Protein 1E0T (pdb70)

Structure (mmCIF, N/CA/C/O backbone):
data_1E0T
#
_entry.id   1E0T
#
_cell.length_a   74.470
_cell.length_b   129.340
_cell.length_c   240.370
_cell.angle_alpha   90.00
_cell.angle_beta   90.00
_cell.angle_gamma   90.00
#
_symmetry.space_group_name_H-M   'P 21 21 21'
#
loop_
_entity.id
_entity.type
_entity.pdbx_description
1 polymer 'Pyruvate kinase'
2 non-polymer 'SULFATE ION'
3 water water
#
loop_
_atom_site.group_PDB
_atom_site.id
_atom_site.type_symbol
_atom_site.label_atom_id
_atom_site.label_alt_id
_atom_site.label_comp_id
_atom_site.label_asym_id
_atom_site.label_entity_id
_atom_site.label_seq_id
_atom_site.pdbx_PDB_ins_code
_atom_site.Cartn_x
_atom_site.Cartn_y
_atom_site.Cartn_z
_atom_site.occupancy
_atom_site.B_iso_or_equiv
_atom_site.auth_seq_id
_atom_site.auth_comp_id
_atom_site.auth_asym_id
_atom_site.auth_atom_id
_atom_site.pdbx_PDB_model_num
ATOM 1 N N . MET A 1 1 ? -20.173 8.468 95.209 1.00 45.85 1 MET A N 1
ATOM 2 C CA . MET A 1 1 ? -19.468 9.454 94.361 1.00 50.03 1 MET A CA 1
ATOM 3 C C . MET A 1 1 ? -17.959 9.267 94.500 1.00 47.05 1 MET A C 1
ATOM 4 O O . MET A 1 1 ? -17.483 8.986 95.597 1.00 47.99 1 MET A O 1
ATOM 9 N N . LYS A 1 2 ? -17.179 9.434 93.435 1.00 30.52 2 LYS A N 1
ATOM 10 C CA . LYS A 1 2 ? -15.725 9.310 93.547 1.00 22.73 2 LYS A CA 1
ATOM 11 C C . LYS A 1 2 ? -15.163 10.399 94.449 1.00 22.42 2 LYS A C 1
ATOM 12 O O . LYS A 1 2 ? -15.880 11.135 95.084 1.00 27.91 2 LYS A O 1
ATOM 18 N N . LYS A 1 3 ? -13.868 10.541 94.533 1.00 12.25 3 LYS A N 1
ATOM 19 C CA . LYS A 1 3 ? -13.239 11.548 95.367 1.00 13.10 3 LYS A CA 1
ATOM 20 C C . LYS A 1 3 ? -11.984 12.006 94.615 1.00 20.76 3 LYS A C 1
ATOM 21 O O . LYS A 1 3 ? -11.385 13.043 94.928 1.00 18.53 3 LYS A O 1
ATOM 27 N N . THR A 1 4 ? -11.604 11.150 93.652 1.00 16.50 4 THR A N 1
ATOM 28 C CA . THR A 1 4 ? -10.459 11.595 92.897 1.00 12.27 4 THR A CA 1
ATOM 29 C C . THR A 1 4 ? -11.072 12.477 91.814 1.00 18.81 4 THR A C 1
ATOM 30 O O . THR A 1 4 ? -12.113 12.142 91.224 1.00 14.25 4 THR A O 1
ATOM 34 N N . LYS A 1 5 ? -10.408 13.616 91.636 1.00 13.98 5 LYS A N 1
ATOM 35 C CA . LYS A 1 5 ? -10.851 14.581 90.641 1.00 14.99 5 LYS A CA 1
ATOM 36 C C . LYS A 1 5 ? -10.279 14.268 89.251 1.00 17.98 5 LYS A C 1
ATOM 37 O O . LYS A 1 5 ? -9.091 13.890 89.115 1.00 18.85 5 LYS A O 1
ATOM 43 N N . ILE A 1 6 ? -11.098 14.440 88.213 1.00 13.56 6 ILE A N 1
ATOM 44 C CA . ILE A 1 6 ? -10.654 14.292 86.810 1.00 11.43 6 ILE A CA 1
ATOM 45 C C . ILE A 1 6 ? -10.415 15.635 86.047 1.00 12.57 6 ILE A C 1
ATOM 46 O O . ILE A 1 6 ? -11.233 16.555 86.062 1.00 13.00 6 ILE A O 1
ATOM 51 N N . VAL A 1 7 ? -9.287 15.767 85.367 1.00 12.91 7 VAL A N 1
ATOM 52 C CA . VAL A 1 7 ? -8.862 16.877 84.514 1.00 12.63 7 VAL A CA 1
ATOM 53 C C . VAL A 1 7 ? -8.892 16.519 83.001 1.00 21.90 7 VAL A C 1
ATOM 54 O O . VAL A 1 7 ? -8.081 15.736 82.423 1.00 16.09 7 VAL A O 1
ATOM 58 N N . CYS A 1 8 ? -9.860 17.091 82.301 1.00 19.46 8 CYS A N 1
ATOM 59 C CA . CYS A 1 8 ? -9.906 16.802 80.880 1.00 13.44 8 CYS A CA 1
ATOM 60 C C . CYS A 1 8 ? -9.458 17.934 79.995 1.00 15.68 8 CYS A C 1
ATOM 61 O O . CYS A 1 8 ? -9.891 19.066 80.176 1.00 15.55 8 CYS A O 1
ATOM 64 N N . THR A 1 9 ? -8.718 17.607 78.967 1.00 18.36 9 THR A N 1
ATOM 65 C CA . THR A 1 9 ? -8.324 18.583 77.959 1.00 20.85 9 THR A CA 1
ATOM 66 C C . THR A 1 9 ? -9.517 18.825 77.025 1.00 28.26 9 THR A C 1
ATOM 67 O O . THR A 1 9 ? -9.963 17.858 76.439 1.00 23.71 9 THR A O 1
ATOM 71 N N . ILE A 1 10 ? -10.106 20.015 76.882 1.00 31.32 10 ILE A N 1
ATOM 72 C CA . ILE A 1 10 ? -11.270 20.215 76.003 1.00 25.51 10 ILE A CA 1
ATOM 73 C C . ILE A 1 10 ? -10.844 20.555 74.587 1.00 37.94 10 ILE A C 1
ATOM 74 O O . ILE A 1 10 ? -9.765 21.110 74.366 1.00 40.49 10 ILE A O 1
ATOM 79 N N . GLY A 1 11 ? -11.727 20.241 73.650 1.00 39.00 11 GLY A N 1
ATOM 80 C CA . GLY A 1 11 ? -11.451 20.496 72.246 1.00 41.04 11 GLY A CA 1
ATOM 81 C C . GLY A 1 11 ? -12.730 20.736 71.449 1.00 47.34 11 GLY A C 1
ATOM 82 O O . GLY A 1 11 ? -13.827 20.826 71.977 1.00 41.34 11 GLY A O 1
ATOM 83 N N . PRO A 1 12 ? -12.565 20.833 70.147 1.00 51.20 12 PRO A N 1
ATOM 84 C CA . PRO A 1 12 ? -13.652 21.075 69.213 1.00 50.82 12 PRO A CA 1
ATOM 85 C C . PRO A 1 12 ? -14.752 20.070 69.385 1.00 46.18 12 PRO A C 1
ATOM 86 O O . PRO A 1 12 ? -15.913 20.422 69.516 1.00 49.80 12 PRO A O 1
ATOM 90 N N . LYS A 1 13 ? -14.380 18.806 69.377 1.00 36.61 13 LYS A N 1
ATOM 91 C CA . LYS A 1 13 ? -15.410 17.783 69.570 1.00 40.05 13 LYS A CA 1
ATOM 92 C C . LYS A 1 13 ? -16.082 17.824 70.956 1.00 47.76 13 LYS A C 1
ATOM 93 O O . LYS A 1 13 ? -17.136 17.216 71.180 1.00 48.28 13 LYS A O 1
ATOM 95 N N . THR A 1 14 ? -15.502 18.589 71.884 1.00 41.71 14 THR A N 1
ATOM 96 C CA . THR A 1 14 ? -16.014 18.703 73.245 1.00 37.20 14 THR A CA 1
ATOM 97 C C . THR A 1 14 ? -16.362 20.083 73.815 1.00 36.83 14 THR A C 1
ATOM 98 O O . THR A 1 14 ? -16.792 20.189 74.973 1.00 32.15 14 THR A O 1
ATOM 102 N N . GLU A 1 15 ? -16.220 21.121 72.995 1.00 31.70 15 GLU A N 1
ATOM 103 C CA . GLU A 1 15 ? -16.531 22.467 73.414 1.00 30.55 15 GLU A CA 1
ATOM 104 C C . GLU A 1 15 ? -17.954 22.956 73.485 1.00 28.10 15 GLU A C 1
ATOM 105 O O . GLU A 1 15 ? -18.208 23.898 74.221 1.00 25.24 15 GLU A O 1
ATOM 111 N N . SER A 1 16 ? -18.895 22.418 72.754 1.00 24.42 16 SER A N 1
ATOM 112 C CA . SER A 1 16 ? -20.227 23.004 72.949 1.00 25.46 16 SER A CA 1
ATOM 113 C C . SER A 1 16 ? -20.668 22.941 74.416 1.00 33.46 16 SER A C 1
ATOM 114 O O . SER A 1 16 ? -20.149 22.145 75.213 1.00 35.06 16 SER A O 1
ATOM 117 N N . GLU A 1 17 ? -21.641 23.786 74.744 1.00 29.84 17 GLU A N 1
ATOM 118 C CA . GLU A 1 17 ? -22.169 23.848 76.106 1.00 27.01 17 GLU A CA 1
ATOM 119 C C . GLU A 1 17 ? -22.936 22.577 76.388 1.00 32.31 17 GLU A C 1
ATOM 120 O O . GLU A 1 17 ? -23.271 22.296 77.528 1.00 34.52 17 GLU A O 1
ATOM 126 N N . GLU A 1 18 ? -23.279 21.876 75.318 1.00 31.77 18 GLU A N 1
ATOM 127 C CA . GLU A 1 18 ? -24.089 20.685 75.555 1.00 35.54 18 GLU A CA 1
ATOM 128 C C . GLU A 1 18 ? -23.175 19.522 75.880 1.00 37.24 18 GLU A C 1
ATOM 129 O O . GLU A 1 18 ? -23.552 18.664 76.664 1.00 34.06 18 GLU A O 1
ATOM 135 N N . MET A 1 19 ? -22.010 19.508 75.266 1.00 28.44 19 MET A N 1
ATOM 136 C CA . MET A 1 19 ? -21.093 18.437 75.509 1.00 26.29 19 MET A CA 1
ATOM 137 C C . MET A 1 19 ? -20.509 18.637 76.895 1.00 29.23 19 MET A C 1
ATOM 138 O O . MET A 1 19 ? -20.561 17.742 77.738 1.00 29.29 19 MET A O 1
ATOM 143 N N . LEU A 1 20 ? -20.005 19.841 77.133 1.00 22.50 20 LEU A N 1
ATOM 144 C CA . LEU A 1 20 ? -19.399 20.222 78.397 1.00 19.31 20 LEU A CA 1
ATOM 145 C C . LEU A 1 20 ? -20.262 19.986 79.613 1.00 30.37 20 LEU A C 1
ATOM 146 O O . LEU A 1 20 ? -19.735 19.788 80.715 1.00 29.01 20 LEU A O 1
ATOM 151 N N . ALA A 1 21 ? -21.561 20.063 79.392 1.00 27.04 21 ALA A N 1
ATOM 152 C CA . ALA A 1 21 ? -22.525 19.846 80.456 1.00 27.65 21 ALA A CA 1
ATOM 153 C C . ALA A 1 21 ? -22.644 18.334 80.639 1.00 32.47 21 ALA A C 1
ATOM 154 O O . ALA A 1 21 ? -23.091 17.882 81.697 1.00 34.22 21 ALA A O 1
ATOM 156 N N . LYS A 1 22 ? -22.274 17.584 79.601 1.00 29.44 22 LYS A N 1
ATOM 157 C CA . LYS A 1 22 ? -22.347 16.116 79.647 1.00 31.54 22 LYS A CA 1
ATOM 158 C C . LYS A 1 22 ? -21.087 15.589 80.341 1.00 34.64 22 LYS A C 1
ATOM 159 O O . LYS A 1 22 ? -21.125 14.686 81.177 1.00 37.59 22 LYS A O 1
ATOM 165 N N . MET A 1 23 ? -19.988 16.182 79.932 1.00 21.75 23 MET A N 1
ATOM 166 C CA . MET A 1 23 ? -18.713 15.772 80.474 1.00 23.31 23 MET A CA 1
ATOM 167 C C . MET A 1 23 ? -18.707 16.016 81.957 1.00 24.33 23 MET A C 1
ATOM 168 O O . MET A 1 23 ? -17.945 15.413 82.700 1.00 18.81 23 MET A O 1
ATOM 173 N N . LEU A 1 24 ? -19.509 17.002 82.357 1.00 23.69 24 LEU A N 1
ATOM 174 C CA . LEU A 1 24 ? -19.487 17.285 83.806 1.00 19.24 24 LEU A CA 1
ATOM 175 C C . LEU A 1 24 ? -20.263 16.158 84.457 1.00 21.55 24 LEU A C 1
ATOM 176 O O . LEU A 1 24 ? -19.879 15.634 85.476 1.00 28.94 24 LEU A O 1
ATOM 181 N N . ASP A 1 25 ? -21.339 15.751 83.811 1.00 18.40 25 ASP A N 1
ATOM 182 C CA . ASP A 1 25 ? -22.097 14.653 84.385 1.00 18.80 25 ASP A CA 1
ATOM 183 C C . ASP A 1 25 ? -21.215 13.402 84.391 1.00 23.07 25 ASP A C 1
ATOM 184 O O . ASP A 1 25 ? -21.331 12.584 85.310 1.00 28.62 25 ASP A O 1
ATOM 189 N N . ALA A 1 26 ? -20.335 13.247 83.406 1.00 18.42 26 ALA A N 1
ATOM 190 C CA . ALA A 1 26 ? -19.478 12.066 83.285 1.00 15.56 26 ALA A CA 1
ATOM 191 C C . ALA A 1 26 ? -18.378 11.984 84.314 1.00 22.98 26 ALA A C 1
ATOM 192 O O . ALA A 1 26 ? -17.820 10.905 84.505 1.00 28.20 26 ALA A O 1
ATOM 194 N N . GLY A 1 27 ? -18.059 13.118 84.943 1.00 18.52 27 GLY A N 1
ATOM 195 C CA . GLY A 1 27 ? -17.038 13.108 85.965 1.00 12.59 27 GLY A CA 1
ATOM 196 C C . GLY A 1 27 ? -16.023 14.180 85.878 1.00 16.99 27 GLY A C 1
ATOM 197 O O . GLY A 1 27 ? -15.287 14.294 86.842 1.00 23.97 27 GLY A O 1
ATOM 198 N N . MET A 1 28 ? -15.901 14.926 84.783 1.00 13.54 28 MET A N 1
ATOM 199 C CA . MET A 1 28 ? -14.936 16.021 84.654 1.00 11.36 28 MET A CA 1
ATOM 200 C C . MET A 1 28 ? -15.067 16.991 85.821 1.00 14.02 28 MET A C 1
ATOM 201 O O . MET A 1 28 ? -16.158 17.220 86.379 1.00 14.96 28 MET A O 1
ATOM 206 N N . ASN A 1 29 ? -13.933 17.555 86.200 1.00 12.05 29 ASN A N 1
ATOM 207 C CA . ASN A 1 29 ? -13.881 18.523 87.291 1.00 14.93 29 ASN A CA 1
ATOM 208 C C . ASN A 1 29 ? -13.052 19.767 86.888 1.00 23.89 29 ASN A C 1
ATOM 209 O O . ASN A 1 29 ? -13.285 20.872 87.356 1.00 24.52 29 ASN A O 1
ATOM 214 N N . VAL A 1 30 ? -12.087 19.642 86.008 1.00 12.81 30 VAL A N 1
ATOM 215 C CA . VAL A 1 30 ? -11.302 20.754 85.586 1.00 12.27 30 VAL A CA 1
ATOM 216 C C . VAL A 1 30 ? -11.012 20.738 84.093 1.00 23.77 30 VAL A C 1
ATOM 217 O O . VAL A 1 30 ? -10.486 19.776 83.535 1.00 19.01 30 VAL A O 1
ATOM 221 N N . MET A 1 31 ? -11.285 21.889 83.487 1.00 22.01 31 MET A N 1
ATOM 222 C CA . MET A 1 31 ? -11.024 22.012 82.067 1.00 13.96 31 MET A CA 1
ATOM 223 C C . MET A 1 31 ? -9.551 22.344 81.820 1.00 18.82 31 MET A C 1
ATOM 224 O O . MET A 1 31 ? -8.910 23.265 82.356 1.00 14.67 31 MET A O 1
ATOM 229 N N . ARG A 1 32 ? -8.947 21.557 80.955 1.00 20.70 32 ARG A N 1
ATOM 230 C CA . ARG A 1 32 ? -7.558 21.932 80.675 1.00 18.44 32 ARG A CA 1
ATOM 231 C C . ARG A 1 32 ? -7.560 22.576 79.269 1.00 25.24 32 ARG A C 1
ATOM 232 O O . ARG A 1 32 ? -8.252 22.113 78.334 1.00 23.51 32 ARG A O 1
ATOM 240 N N . LEU A 1 33 ? -6.820 23.672 79.161 1.00 14.02 33 LEU A N 1
ATOM 241 C CA . LEU A 1 33 ? -6.580 24.423 77.965 1.00 11.40 33 LEU A CA 1
ATOM 242 C C . LEU A 1 33 ? -5.124 24.215 77.638 1.00 16.98 33 LEU A C 1
ATOM 243 O O . LEU A 1 33 ? -4.184 24.608 78.322 1.00 18.51 33 LEU A O 1
ATOM 248 N N . ASN A 1 34 ? -4.877 23.538 76.542 1.00 20.47 34 ASN A N 1
ATOM 249 C CA . ASN A 1 34 ? -3.477 23.285 76.188 1.00 21.13 34 ASN A CA 1
ATOM 250 C C . ASN A 1 34 ? -3.114 24.349 75.171 1.00 27.96 34 ASN A C 1
ATOM 251 O O . ASN A 1 34 ? -3.617 24.357 74.049 1.00 26.26 34 ASN A O 1
ATOM 256 N N . PHE A 1 35 ? -2.241 25.222 75.656 1.00 28.54 35 PHE A N 1
ATOM 257 C CA . PHE A 1 35 ? -1.760 26.363 74.881 1.00 25.39 35 PHE A CA 1
ATOM 258 C C . PHE A 1 35 ? -0.890 25.889 73.746 1.00 37.21 35 PHE A C 1
ATOM 259 O O . PHE A 1 35 ? -0.438 26.656 72.887 1.00 37.61 35 PHE A O 1
ATOM 267 N N . SER A 1 36 ? -0.794 24.547 73.668 1.00 39.73 36 SER A N 1
ATOM 268 C CA . SER A 1 36 ? -0.016 24.002 72.549 1.00 38.32 36 SER A CA 1
ATOM 269 C C . SER A 1 36 ? -0.598 24.189 71.180 1.00 37.16 36 SER A C 1
ATOM 270 O O . SER A 1 36 ? 0.140 23.986 70.241 1.00 36.96 36 SER A O 1
ATOM 273 N N . HIS A 1 37 ? -1.831 24.598 71.079 1.00 39.56 37 HIS A N 1
ATOM 274 C CA . HIS A 1 37 ? -2.447 24.728 69.783 1.00 46.06 37 HIS A CA 1
ATOM 275 C C . HIS A 1 37 ? -3.572 25.699 70.005 1.00 54.99 37 HIS A C 1
ATOM 276 O O . HIS A 1 37 ? -3.610 26.294 71.070 1.00 59.16 37 HIS A O 1
ATOM 283 N N . GLY A 1 38 ? -4.462 25.773 69.028 1.00 48.74 38 GLY A N 1
ATOM 284 C CA . GLY A 1 38 ? -5.630 26.637 69.083 1.00 47.60 38 GLY A CA 1
ATOM 285 C C . GLY A 1 38 ? -5.273 28.119 69.043 1.00 52.08 38 GLY A C 1
ATOM 286 O O . GLY A 1 38 ? -4.197 28.475 68.576 1.00 54.49 38 GLY A O 1
ATOM 287 N N . ASP A 1 39 ? -6.142 28.991 69.552 1.00 43.54 39 ASP A N 1
ATOM 288 C CA . ASP A 1 39 ? -5.895 30.422 69.518 1.00 40.41 39 ASP A CA 1
ATOM 289 C C . ASP A 1 39 ? -6.719 31.093 70.605 1.00 38.04 39 ASP A C 1
ATOM 290 O O . ASP A 1 39 ? -7.698 30.546 71.096 1.00 32.91 39 ASP A O 1
ATOM 295 N N . TYR A 1 40 ? -6.365 32.334 70.876 1.00 33.23 40 TYR A N 1
ATOM 296 C CA . TYR A 1 40 ? -7.081 33.034 71.917 1.00 33.30 40 TYR A CA 1
ATOM 297 C C . TYR A 1 40 ? -8.585 33.057 71.819 1.00 40.30 40 TYR A C 1
ATOM 298 O O . TYR A 1 40 ? -9.254 32.940 72.841 1.00 40.93 40 TYR A O 1
ATOM 307 N N . ALA A 1 41 ? -9.129 33.156 70.620 1.00 39.93 41 ALA A N 1
ATOM 308 C CA . ALA A 1 41 ? -10.584 33.255 70.445 1.00 42.12 41 ALA A CA 1
ATOM 309 C C . ALA A 1 41 ? -11.404 32.027 70.791 1.00 43.87 41 ALA A C 1
ATOM 310 O O . ALA A 1 41 ? -12.476 32.175 71.387 1.00 36.32 41 ALA A O 1
ATOM 312 N N . GLU A 1 42 ? -10.860 30.894 70.362 1.00 43.39 42 GLU A N 1
ATOM 313 C CA . GLU A 1 42 ? -11.395 29.563 70.551 1.00 47.64 42 GLU A CA 1
ATOM 314 C C . GLU A 1 42 ? -11.349 29.254 72.040 1.00 52.63 42 GLU A C 1
ATOM 315 O O . GLU A 1 42 ? -12.355 28.974 72.686 1.00 54.21 42 GLU A O 1
ATOM 321 N N . HIS A 1 43 ? -10.127 29.336 72.559 1.00 41.76 43 HIS A N 1
ATOM 322 C CA . HIS A 1 43 ? -9.964 29.067 73.967 1.00 36.17 43 HIS A CA 1
ATOM 323 C C . HIS A 1 43 ? -10.900 29.874 74.852 1.00 37.13 43 HIS A C 1
ATOM 324 O O . HIS A 1 43 ? -11.518 29.365 75.809 1.00 33.27 43 HIS A O 1
ATOM 331 N N . GLY A 1 44 ? -10.940 31.163 74.504 1.00 28.42 44 GLY A N 1
ATOM 332 C CA . GLY A 1 44 ? -11.787 32.079 75.264 1.00 25.01 44 GLY A CA 1
ATOM 333 C C . GLY A 1 44 ? -13.244 31.680 75.107 1.00 24.58 44 GLY A C 1
ATOM 334 O O . GLY A 1 44 ? -14.060 31.892 76.017 1.00 26.75 44 GLY A O 1
ATOM 335 N N . GLN A 1 45 ? -13.557 31.097 73.966 1.00 20.74 45 GLN A N 1
ATOM 336 C CA . GLN A 1 45 ? -14.948 30.739 73.780 1.00 24.24 45 GLN A CA 1
ATOM 337 C C . GLN A 1 45 ? -15.262 29.539 74.660 1.00 23.51 45 GLN A C 1
ATOM 338 O O . GLN A 1 45 ? -16.319 29.426 75.286 1.00 20.32 45 GLN A O 1
ATOM 344 N N . ARG A 1 46 ? -14.278 28.657 74.623 1.00 18.08 46 ARG A N 1
ATOM 345 C CA . ARG A 1 46 ? -14.274 27.379 75.305 1.00 15.24 46 ARG A CA 1
ATOM 346 C C . ARG A 1 46 ? -14.522 27.670 76.756 1.00 17.06 46 ARG A C 1
ATOM 347 O O . ARG A 1 46 ? -15.357 27.079 77.397 1.00 17.66 46 ARG A O 1
ATOM 355 N N . ILE A 1 47 ? -13.794 28.647 77.265 1.00 14.04 47 ILE A N 1
ATOM 356 C CA . ILE A 1 47 ? -13.944 29.030 78.648 1.00 12.35 47 ILE A CA 1
ATOM 357 C C . ILE A 1 47 ? -15.288 29.638 79.017 1.00 24.65 47 ILE A C 1
ATOM 358 O O . ILE A 1 47 ? -15.778 29.545 80.143 1.00 23.01 47 ILE A O 1
ATOM 363 N N . GLN A 1 48 ? -15.836 30.367 78.058 1.00 24.79 48 GLN A N 1
ATOM 364 C CA . GLN A 1 48 ? -17.105 31.060 78.260 1.00 20.60 48 GLN A CA 1
ATOM 365 C C . GLN A 1 48 ? -18.198 30.027 78.293 1.00 21.38 48 GLN A C 1
ATOM 366 O O . GLN A 1 48 ? -19.089 30.067 79.135 1.00 22.00 48 GLN A O 1
ATOM 372 N N . ASN A 1 49 ? -18.124 29.098 77.353 1.00 17.89 49 ASN A N 1
ATOM 373 C CA . ASN A 1 49 ? -19.163 28.066 77.330 1.00 18.65 49 ASN A CA 1
ATOM 374 C C . ASN A 1 49 ? -19.081 27.300 78.647 1.00 22.65 49 ASN A C 1
ATOM 375 O O . ASN A 1 49 ? -20.096 26.828 79.174 1.00 21.63 49 ASN A O 1
ATOM 380 N N . LEU A 1 50 ? -17.884 27.172 79.206 1.00 14.78 50 LEU A N 1
ATOM 381 C CA . LEU A 1 50 ? -17.924 26.398 80.444 1.00 14.18 50 LEU A CA 1
ATOM 382 C C . LEU A 1 50 ? -18.630 27.131 81.563 1.00 20.73 50 LEU A C 1
ATOM 383 O O . LEU A 1 50 ? -19.444 26.602 82.332 1.00 21.95 50 LEU A O 1
ATOM 388 N N . ARG A 1 51 ? -18.255 28.401 81.603 1.00 16.31 51 ARG A N 1
ATOM 389 C CA . ARG A 1 51 ? -18.839 29.242 82.639 1.00 16.48 51 ARG A CA 1
ATOM 390 C C . ARG A 1 51 ? -20.349 29.371 82.415 1.00 25.00 51 ARG A C 1
ATOM 391 O O . ARG A 1 51 ? -21.139 29.420 83.380 1.00 24.70 51 ARG A O 1
ATOM 399 N N . ASN A 1 52 ? -20.765 29.392 81.138 1.00 25.21 52 ASN A N 1
ATOM 400 C CA . ASN A 1 52 ? -22.221 29.485 80.938 1.00 26.67 52 ASN A CA 1
ATOM 401 C C . ASN A 1 52 ? -22.900 28.279 81.559 1.00 30.99 52 ASN A C 1
ATOM 402 O O . ASN A 1 52 ? -23.869 28.385 82.306 1.00 29.95 52 ASN A O 1
ATOM 407 N N . VAL A 1 53 ? -22.295 27.145 81.210 1.00 29.05 53 VAL A N 1
ATOM 408 C CA . VAL A 1 53 ? -22.787 25.863 81.686 1.00 27.01 53 VAL A CA 1
ATOM 409 C C . VAL A 1 53 ? -22.844 25.945 83.186 1.00 31.33 53 VAL A C 1
ATOM 410 O O . VAL A 1 53 ? -23.846 25.564 83.790 1.00 28.99 53 VAL A O 1
ATOM 414 N N . MET A 1 54 ? -21.761 26.492 83.729 1.00 25.63 54 MET A N 1
ATOM 415 C CA . MET A 1 54 ? -21.773 26.574 85.185 1.00 24.49 54 MET A CA 1
ATOM 416 C C . MET A 1 54 ? -22.985 27.329 85.729 1.00 34.35 54 MET A C 1
ATOM 417 O O . MET A 1 54 ? -23.722 26.710 86.506 1.00 34.43 54 MET A O 1
ATOM 422 N N . SER A 1 55 ? -23.197 28.573 85.301 1.00 37.02 55 SER A N 1
ATOM 423 C CA . SER A 1 55 ? -24.303 29.402 85.748 1.00 37.14 55 SER A CA 1
ATOM 424 C C . SER A 1 55 ? -25.594 28.628 85.595 1.00 43.32 55 SER A C 1
ATOM 425 O O . SER A 1 55 ? -26.358 28.474 86.541 1.00 40.81 55 SER A O 1
ATOM 428 N N . LYS A 1 56 ? -25.770 28.152 84.365 1.00 40.96 56 LYS A N 1
ATOM 429 C CA . LYS A 1 56 ? -26.958 27.398 83.995 1.00 39.25 56 LYS A CA 1
ATOM 430 C C . LYS A 1 56 ? -27.377 26.273 84.926 1.00 43.31 56 LYS A C 1
ATOM 431 O O . LYS A 1 56 ? -28.537 26.158 85.317 1.00 40.35 56 LYS A O 1
ATOM 433 N N . THR A 1 57 ? -26.400 25.466 85.313 1.00 41.95 57 THR A N 1
ATOM 434 C CA . THR A 1 57 ? -26.586 24.318 86.196 1.00 38.71 57 THR A CA 1
ATOM 435 C C . THR A 1 57 ? -26.158 24.428 87.648 1.00 34.99 57 THR A C 1
ATOM 436 O O . THR A 1 57 ? -26.595 23.597 88.428 1.00 33.83 57 THR A O 1
ATOM 440 N N . GLY A 1 58 ? -25.311 25.389 87.999 1.00 31.90 58 GLY A N 1
ATOM 441 C CA . GLY A 1 58 ? -24.890 25.487 89.402 1.00 35.62 58 GLY A CA 1
ATOM 442 C C . GLY A 1 58 ? -23.733 24.508 89.676 1.00 44.24 58 GLY A C 1
ATOM 443 O O . GLY A 1 58 ? -23.229 24.362 90.796 1.00 48.26 58 GLY A O 1
ATOM 444 N N . LYS A 1 59 ? -23.311 23.815 88.630 1.00 33.89 59 LYS A N 1
ATOM 445 C CA . LYS A 1 59 ? -22.211 22.880 88.695 1.00 31.36 59 LYS A CA 1
ATOM 446 C C . LYS A 1 59 ? -20.965 23.735 88.837 1.00 32.13 59 LYS A C 1
ATOM 447 O O . LYS A 1 59 ? -20.975 24.900 88.460 1.00 35.69 59 LYS A O 1
ATOM 453 N N . THR A 1 60 ? -19.907 23.201 89.414 1.00 25.25 60 THR A N 1
ATOM 454 C CA . THR A 1 60 ? -18.693 23.983 89.595 1.00 21.01 60 THR A CA 1
ATOM 455 C C . THR A 1 60 ? -17.584 23.375 88.764 1.00 21.32 60 THR A C 1
ATOM 456 O O . THR A 1 60 ? -17.705 22.223 88.387 1.00 19.98 60 THR A O 1
ATOM 460 N N . ALA A 1 61 ? -16.493 24.068 88.470 1.00 14.58 61 ALA A N 1
ATOM 461 C CA . ALA A 1 61 ? -15.418 23.470 87.662 1.00 11.16 61 ALA A CA 1
ATOM 462 C C . ALA A 1 61 ? -14.235 24.390 87.734 1.00 14.98 61 ALA A C 1
ATOM 463 O O . ALA A 1 61 ? -14.450 25.581 87.949 1.00 23.02 61 ALA A O 1
ATOM 465 N N . ALA A 1 62 ? -13.034 23.915 87.587 1.00 10.34 62 ALA A N 1
ATOM 466 C CA . ALA A 1 62 ? -11.941 24.888 87.658 1.00 10.77 62 ALA A CA 1
ATOM 467 C C . ALA A 1 62 ? -11.405 25.006 86.243 1.00 14.50 62 ALA A C 1
ATOM 468 O O . ALA A 1 62 ? -11.984 24.348 85.386 1.00 11.14 62 ALA A O 1
ATOM 470 N N . ILE A 1 63 ? -10.333 25.776 86.062 1.00 10.44 63 ILE A N 1
ATOM 471 C CA . ILE A 1 63 ? -9.800 25.960 84.735 1.00 10.32 63 ILE A CA 1
ATOM 472 C C . ILE A 1 63 ? -8.283 26.122 84.709 1.00 15.43 63 ILE A C 1
ATOM 473 O O . ILE A 1 63 ? -7.667 27.076 85.160 1.00 19.53 63 ILE A O 1
ATOM 478 N N . LEU A 1 64 ? -7.650 25.097 84.146 1.00 14.38 64 LEU A N 1
ATOM 479 C CA . LEU A 1 64 ? -6.209 25.052 84.051 1.00 15.44 64 LEU A CA 1
ATOM 480 C C . LEU A 1 64 ? -5.764 25.518 82.672 1.00 17.95 64 LEU A C 1
ATOM 481 O O . LEU A 1 64 ? -6.433 25.277 81.671 1.00 22.97 64 LEU A O 1
ATOM 486 N N . LEU A 1 65 ? -4.640 26.202 82.598 1.00 11.48 65 LEU A N 1
ATOM 487 C CA . LEU A 1 65 ? -4.182 26.709 81.321 1.00 12.30 65 LEU A CA 1
ATOM 488 C C . LEU A 1 65 ? -2.791 26.138 81.412 1.00 15.20 65 LEU A C 1
ATOM 489 O O . LEU A 1 65 ? -2.005 26.507 82.241 1.00 12.92 65 LEU A O 1
ATOM 494 N N . ASP A 1 66 ? -2.625 25.241 80.487 1.00 16.25 66 ASP A N 1
ATOM 495 C CA . ASP A 1 66 ? -1.418 24.482 80.420 1.00 15.87 66 ASP A CA 1
ATOM 496 C C . ASP A 1 66 ? -0.670 25.124 79.309 1.00 25.87 66 ASP A C 1
ATOM 497 O O . ASP A 1 66 ? -1.233 25.403 78.271 1.00 26.35 66 ASP A O 1
ATOM 502 N N . THR A 1 67 ? 0.575 25.297 79.694 1.00 22.53 67 THR A N 1
ATOM 503 C CA . THR A 1 67 ? 1.674 25.914 78.984 1.00 22.04 67 THR A CA 1
ATOM 504 C C . THR A 1 67 ? 2.495 25.039 78.044 1.00 35.74 67 THR A C 1
ATOM 505 O O . THR A 1 67 ? 2.755 23.886 78.304 1.00 36.46 67 THR A O 1
ATOM 509 N N . LYS A 1 68 ? 2.915 25.625 76.928 1.00 37.95 68 LYS A N 1
ATOM 510 C CA . LYS A 1 68 ? 3.724 24.952 75.928 1.00 36.60 68 LYS A CA 1
ATOM 511 C C . LYS A 1 68 ? 5.176 24.864 76.432 1.00 36.83 68 LYS A C 1
ATOM 512 O O . LYS A 1 68 ? 5.812 23.809 76.362 1.00 35.05 68 LYS A O 1
ATOM 518 N N . GLY A 1 69 ? 5.739 25.945 76.968 1.00 30.92 69 GLY A N 1
ATOM 519 C CA . GLY A 1 69 ? 7.108 25.835 77.455 1.00 29.28 69 GLY A CA 1
ATOM 520 C C . GLY A 1 69 ? 8.138 25.729 76.351 1.00 39.36 69 GLY A C 1
ATOM 521 O O . GLY A 1 69 ? 7.820 25.465 75.196 1.00 41.65 69 GLY A O 1
ATOM 522 N N . PRO A 1 70 ? 9.401 25.961 76.736 1.00 35.48 70 PRO A N 1
ATOM 523 C CA . PRO A 1 70 ? 10.602 25.951 75.917 1.00 36.63 70 PRO A CA 1
ATOM 524 C C . PRO A 1 70 ? 11.045 24.605 75.370 1.00 40.59 70 PRO A C 1
ATOM 525 O O . PRO A 1 70 ? 10.574 23.572 75.840 1.00 35.81 70 PRO A O 1
ATOM 529 N N . GLU A 1 71 ? 11.951 24.607 74.384 1.00 36.33 71 GLU A N 1
ATOM 530 C CA . GLU A 1 71 ? 12.361 23.347 73.792 1.00 31.78 71 GLU A CA 1
ATOM 531 C C . GLU A 1 71 ? 13.617 23.489 72.944 1.00 36.21 71 GLU A C 1
ATOM 532 O O . GLU A 1 71 ? 13.868 24.595 72.465 1.00 43.51 71 GLU A O 1
ATOM 538 N N . ILE A 1 72 ? 14.390 22.421 72.737 1.00 19.88 72 ILE A N 1
ATOM 539 C CA . ILE A 1 72 ? 15.547 22.429 71.857 1.00 19.27 72 ILE A CA 1
ATOM 540 C C . ILE A 1 72 ? 15.128 21.614 70.614 1.00 24.79 72 ILE A C 1
ATOM 541 O O . ILE A 1 72 ? 14.832 20.404 70.717 1.00 19.37 72 ILE A O 1
ATOM 546 N N . ARG A 1 73 ? 15.180 22.183 69.413 1.00 25.30 73 ARG A N 1
ATOM 547 C CA . ARG A 1 73 ? 14.807 21.384 68.236 1.00 25.55 73 ARG A CA 1
ATOM 548 C C . ARG A 1 73 ? 15.769 21.378 67.066 1.00 25.72 73 ARG A C 1
ATOM 549 O O . ARG A 1 73 ? 16.661 22.201 66.930 1.00 19.82 73 ARG A O 1
ATOM 557 N N . THR A 1 74 ? 15.526 20.358 66.251 1.00 26.68 74 THR A N 1
ATOM 558 C CA . THR A 1 74 ? 16.224 20.101 64.995 1.00 29.02 74 THR A CA 1
ATOM 559 C C . THR A 1 74 ? 15.463 20.842 63.883 1.00 36.70 74 THR A C 1
ATOM 560 O O . THR A 1 74 ? 14.224 21.033 63.917 1.00 34.71 74 THR A O 1
ATOM 564 N N . MET A 1 75 ? 16.278 21.243 62.910 1.00 35.67 75 MET A N 1
ATOM 565 C CA . MET A 1 75 ? 15.665 21.975 61.807 1.00 35.91 75 MET A CA 1
ATOM 566 C C . MET A 1 75 ? 15.216 21.240 60.552 1.00 45.21 75 MET A C 1
ATOM 567 O O . MET A 1 75 ? 14.566 20.198 60.539 1.00 43.61 75 MET A O 1
ATOM 572 N N . LYS A 1 76 ? 15.505 21.924 59.461 1.00 46.03 76 LYS A N 1
ATOM 573 C CA . LYS A 1 76 ? 15.186 21.526 58.111 1.00 48.41 76 LYS A CA 1
ATOM 574 C C . LYS A 1 76 ? 16.187 20.522 57.545 1.00 46.14 76 LYS A C 1
ATOM 575 O O . LYS A 1 76 ? 17.395 20.582 57.808 1.00 40.69 76 LYS A O 1
ATOM 581 N N . LEU A 1 77 ? 15.639 19.583 56.775 1.00 39.06 77 LEU A N 1
ATOM 582 C CA . LEU A 1 77 ? 16.403 18.559 56.066 1.00 37.02 77 LEU A CA 1
ATOM 583 C C . LEU A 1 77 ? 16.257 18.781 54.571 1.00 53.91 77 LEU A C 1
ATOM 584 O O . LEU A 1 77 ? 15.193 19.212 54.146 1.00 53.34 77 LEU A O 1
ATOM 589 N N . GLU A 1 78 ? 17.286 18.489 53.787 1.00 58.13 78 GLU A N 1
ATOM 590 C CA . GLU A 1 78 ? 17.303 18.657 52.327 1.00 56.84 78 GLU A CA 1
ATOM 591 C C . GLU A 1 78 ? 16.100 17.942 51.732 1.00 59.84 78 GLU A C 1
ATOM 592 O O . GLU A 1 78 ? 15.842 16.783 52.041 1.00 61.73 78 GLU A O 1
ATOM 598 N N . GLY A 1 79 ? 15.363 18.670 50.907 1.00 52.22 79 GLY A N 1
ATOM 599 C CA . GLY A 1 79 ? 14.158 18.214 50.249 1.00 50.40 79 GLY A CA 1
ATOM 600 C C . GLY A 1 79 ? 12.992 18.011 51.199 1.00 53.07 79 GLY A C 1
ATOM 601 O O . GLY A 1 79 ? 11.875 17.691 50.780 1.00 50.13 79 GLY A O 1
ATOM 602 N N . GLY A 1 80 ? 13.236 18.200 52.492 1.00 48.43 80 GLY A N 1
ATOM 603 C CA . GLY A 1 80 ? 12.181 17.995 53.485 1.00 44.84 80 GLY A CA 1
ATOM 604 C C . GLY A 1 80 ? 12.112 16.475 53.619 1.00 47.89 80 GLY A C 1
ATOM 605 O O . GLY A 1 80 ? 11.109 15.919 54.044 1.00 47.59 80 GLY A O 1
ATOM 606 N N . ASN A 1 81 ? 13.187 15.791 53.230 1.00 47.99 81 ASN A N 1
ATOM 607 C CA . ASN A 1 81 ? 13.296 14.335 53.259 1.00 49.54 81 ASN A CA 1
ATOM 608 C C . ASN A 1 81 ? 13.939 13.679 54.472 1.00 52.17 81 ASN A C 1
ATOM 609 O O . ASN A 1 81 ? 14.948 14.172 54.960 1.00 52.18 81 ASN A O 1
ATOM 614 N N . ASP A 1 82 ? 13.373 12.557 54.926 1.00 45.06 82 ASP A N 1
ATOM 615 C CA . ASP A 1 82 ? 13.928 11.847 56.068 1.00 44.72 82 ASP A CA 1
ATOM 616 C C . ASP A 1 82 ? 15.287 11.225 55.791 1.00 46.87 82 ASP A C 1
ATOM 617 O O . ASP A 1 82 ? 15.463 10.490 54.836 1.00 51.14 82 ASP A O 1
ATOM 622 N N . VAL A 1 83 ? 16.221 11.500 56.678 1.00 39.10 83 VAL A N 1
ATOM 623 C CA . VAL A 1 83 ? 17.520 10.913 56.444 1.00 36.89 83 VAL A CA 1
ATOM 624 C C . VAL A 1 83 ? 17.574 9.704 57.350 1.00 41.75 83 VAL A C 1
ATOM 625 O O . VAL A 1 83 ? 16.835 9.626 58.333 1.00 36.46 83 VAL A O 1
ATOM 629 N N . SER A 1 84 ? 18.429 8.775 56.929 1.00 43.80 84 SER A N 1
ATOM 630 C CA . SER A 1 84 ? 18.678 7.538 57.650 1.00 44.34 84 SER A CA 1
ATOM 631 C C . SER A 1 84 ? 20.005 7.562 58.394 1.00 44.95 84 SER A C 1
ATOM 632 O O . SER A 1 84 ? 21.085 7.520 57.805 1.00 44.26 84 SER A O 1
ATOM 635 N N . LEU A 1 85 ? 19.904 7.617 59.715 1.00 38.21 85 LEU A N 1
ATOM 636 C CA . LEU A 1 85 ? 21.171 7.639 60.432 1.00 36.19 85 LEU A CA 1
ATOM 637 C C . LEU A 1 85 ? 21.620 6.214 60.758 1.00 44.28 85 LEU A C 1
ATOM 638 O O . LEU A 1 85 ? 20.844 5.397 61.264 1.00 42.94 85 LEU A O 1
ATOM 643 N N . LYS A 1 86 ? 22.879 5.903 60.464 1.00 39.02 86 LYS A N 1
ATOM 644 C CA . LYS A 1 86 ? 23.446 4.585 60.759 1.00 40.35 86 LYS A CA 1
ATOM 645 C C . LYS A 1 86 ? 24.245 4.645 62.066 1.00 42.06 86 LYS A C 1
ATOM 646 O O . LYS A 1 86 ? 24.901 5.649 62.352 1.00 36.17 86 LYS A O 1
ATOM 648 N N . ALA A 1 87 ? 24.224 3.590 62.871 1.00 41.76 87 ALA A N 1
ATOM 649 C CA . ALA A 1 87 ? 24.964 3.480 64.131 1.00 40.44 87 ALA A CA 1
ATOM 650 C C . ALA A 1 87 ? 26.434 3.799 63.903 1.00 43.41 87 ALA A C 1
ATOM 651 O O . ALA A 1 87 ? 26.935 3.685 62.793 1.00 42.33 87 ALA A O 1
ATOM 653 N N . GLY A 1 88 ? 27.117 4.205 64.955 1.00 44.36 88 GLY A N 1
ATOM 654 C CA . GLY A 1 88 ? 28.525 4.562 64.905 1.00 42.66 88 GLY A CA 1
ATOM 655 C C . GLY A 1 88 ? 28.934 5.644 63.923 1.00 43.71 88 GLY A C 1
ATOM 656 O O . GLY A 1 88 ? 30.018 6.224 64.077 1.00 51.04 88 GLY A O 1
ATOM 657 N N . GLN A 1 89 ? 28.137 5.938 62.901 1.00 32.77 89 GLN A N 1
ATOM 658 C CA . GLN A 1 89 ? 28.577 6.990 61.989 1.00 30.24 89 GLN A CA 1
ATOM 659 C C . GLN A 1 89 ? 28.628 8.323 62.701 1.00 31.67 89 GLN A C 1
ATOM 660 O O . GLN A 1 89 ? 27.958 8.523 63.692 1.00 28.76 89 GLN A O 1
ATOM 666 N N . THR A 1 90 ? 29.366 9.253 62.132 1.00 37.12 90 THR A N 1
ATOM 667 C CA . THR A 1 90 ? 29.443 10.604 62.702 1.00 40.13 90 THR A CA 1
ATOM 668 C C . THR A 1 90 ? 28.265 11.497 62.304 1.00 46.97 90 THR A C 1
ATOM 669 O O . THR A 1 90 ? 27.773 11.387 61.185 1.00 45.84 90 THR A O 1
ATOM 673 N N . PHE A 1 91 ? 27.816 12.382 63.183 1.00 43.43 91 PHE A N 1
ATOM 674 C CA . PHE A 1 91 ? 26.694 13.258 62.862 1.00 40.98 91 PHE A CA 1
ATOM 675 C C . PHE A 1 91 ? 26.857 14.480 63.763 1.00 45.26 91 PHE A C 1
ATOM 676 O O . PHE A 1 91 ? 27.011 14.379 64.977 1.00 40.47 91 PHE A O 1
ATOM 684 N N . THR A 1 92 ? 26.900 15.630 63.092 1.00 42.83 92 THR A N 1
ATOM 685 C CA . THR A 1 92 ? 27.113 16.949 63.667 1.00 40.99 92 THR A CA 1
ATOM 686 C C . THR A 1 92 ? 25.907 17.876 63.774 1.00 45.20 92 THR A C 1
ATOM 687 O O . THR A 1 92 ? 25.122 18.028 62.837 1.00 40.56 92 THR A O 1
ATOM 691 N N . PHE A 1 93 ? 25.777 18.501 64.946 1.00 39.93 93 PHE A N 1
ATOM 692 C CA . PHE A 1 93 ? 24.703 19.445 65.228 1.00 32.56 93 PHE A CA 1
ATOM 693 C C . PHE A 1 93 ? 25.209 20.876 65.048 1.00 34.99 93 PHE A C 1
ATOM 694 O O . PHE A 1 93 ? 26.347 21.177 65.406 1.00 30.80 93 PHE A O 1
ATOM 702 N N . THR A 1 94 ? 24.365 21.773 64.528 1.00 30.60 94 THR A N 1
ATOM 703 C CA . THR A 1 94 ? 24.843 23.128 64.364 1.00 31.80 94 THR A CA 1
ATOM 704 C C . THR A 1 94 ? 23.846 24.211 64.794 1.00 41.33 94 THR A C 1
ATOM 705 O O . THR A 1 94 ? 22.642 24.220 64.535 1.00 40.62 94 THR A O 1
ATOM 709 N N . THR A 1 95 ? 24.502 25.126 65.491 1.00 41.56 95 THR A N 1
ATOM 710 C CA . THR A 1 95 ? 23.914 26.301 66.107 1.00 43.57 95 THR A CA 1
ATOM 711 C C . THR A 1 95 ? 23.387 27.226 65.031 1.00 52.94 95 THR A C 1
ATOM 712 O O . THR A 1 95 ? 22.343 27.858 65.273 1.00 56.08 95 THR A O 1
ATOM 716 N N . ASP A 1 96 ? 24.051 27.240 63.869 1.00 44.17 96 ASP A N 1
ATOM 717 C CA . ASP A 1 96 ? 23.654 28.038 62.702 1.00 40.79 96 ASP A CA 1
ATOM 718 C C . ASP A 1 96 ? 22.309 27.569 62.075 1.00 42.69 96 ASP A C 1
ATOM 719 O O . ASP A 1 96 ? 22.192 26.589 61.317 1.00 41.73 96 ASP A O 1
ATOM 724 N N . LYS A 1 97 ? 21.244 28.302 62.395 1.00 35.08 97 LYS A N 1
ATOM 725 C CA . LYS A 1 97 ? 19.939 27.988 61.889 1.00 33.65 97 LYS A CA 1
ATOM 726 C C . LYS A 1 97 ? 19.852 28.050 60.381 1.00 41.54 97 LYS A C 1
ATOM 727 O O . LYS A 1 97 ? 18.921 27.486 59.815 1.00 42.72 97 LYS A O 1
ATOM 733 N N . SER A 1 98 ? 20.744 28.736 59.687 1.00 43.14 98 SER A N 1
ATOM 734 C CA . SER A 1 98 ? 20.565 28.784 58.236 1.00 44.33 98 SER A CA 1
ATOM 735 C C . SER A 1 98 ? 20.852 27.455 57.543 1.00 49.82 98 SER A C 1
ATOM 736 O O . SER A 1 98 ? 20.324 27.194 56.457 1.00 50.66 98 SER A O 1
ATOM 739 N N . VAL A 1 99 ? 21.677 26.630 58.171 1.00 43.24 99 VAL A N 1
ATOM 740 C CA . VAL A 1 99 ? 22.068 25.358 57.595 1.00 43.10 99 VAL A CA 1
ATOM 741 C C . VAL A 1 99 ? 20.939 24.346 57.352 1.00 54.14 99 VAL A C 1
ATOM 742 O O . VAL A 1 99 ? 20.114 24.120 58.242 1.00 56.47 99 VAL A O 1
ATOM 746 N N . ILE A 1 100 ? 20.896 23.769 56.144 1.00 54.01 100 ILE A N 1
ATOM 747 C CA . ILE A 1 100 ? 19.885 22.771 55.800 1.00 56.34 100 ILE A CA 1
ATOM 748 C C . ILE A 1 100 ? 20.466 21.379 56.045 1.00 61.45 100 ILE A C 1
ATOM 749 O O . ILE A 1 100 ? 21.473 20.997 55.455 1.00 64.66 100 ILE A O 1
ATOM 754 N N . GLY A 1 101 ? 19.825 20.631 56.936 1.00 53.99 101 GLY A N 1
ATOM 755 C CA . GLY A 1 101 ? 20.260 19.308 57.321 1.00 52.94 101 GLY A CA 1
ATOM 756 C C . GLY A 1 101 ? 20.345 18.249 56.232 1.00 51.57 101 GLY A C 1
ATOM 757 O O . GLY A 1 101 ? 19.872 18.415 55.116 1.00 46.81 101 GLY A O 1
ATOM 758 N N . ASN A 1 102 ? 20.952 17.135 56.609 1.00 45.86 102 ASN A N 1
ATOM 759 C CA . ASN A 1 102 ? 21.148 16.013 55.720 1.00 44.78 102 ASN A CA 1
ATOM 760 C C . ASN A 1 102 ? 21.725 14.943 56.635 1.00 48.21 102 ASN A C 1
ATOM 761 O O . ASN A 1 102 ? 21.909 15.193 57.823 1.00 47.80 102 ASN A O 1
ATOM 766 N N . SER A 1 103 ? 22.095 13.814 56.062 1.00 42.67 103 SER A N 1
ATOM 767 C CA . SER A 1 103 ? 22.660 12.728 56.837 1.00 41.36 103 SER A CA 1
ATOM 768 C C . SER A 1 103 ? 23.901 12.982 57.660 1.00 40.22 103 SER A C 1
ATOM 769 O O . SER A 1 103 ? 24.160 12.232 58.604 1.00 40.07 103 SER A O 1
ATOM 772 N N . GLU A 1 104 ? 24.668 13.985 57.286 1.00 40.70 104 GLU A N 1
ATOM 773 C CA . GLU A 1 104 ? 25.909 14.321 57.989 1.00 47.84 104 GLU A CA 1
ATOM 774 C C . GLU A 1 104 ? 25.816 15.360 59.088 1.00 51.62 104 GLU A C 1
ATOM 775 O O . GLU A 1 104 ? 26.693 15.394 59.963 1.00 47.45 104 GLU A O 1
ATOM 781 N N . MET A 1 105 ? 24.758 16.180 59.019 1.00 48.27 105 MET A N 1
ATOM 782 C CA . MET A 1 105 ? 24.543 17.242 59.993 1.00 47.52 105 MET A CA 1
ATOM 783 C C . MET A 1 105 ? 23.196 17.927 59.894 1.00 50.86 105 MET A C 1
ATOM 784 O O . MET A 1 105 ? 22.558 17.919 58.849 1.00 53.57 105 MET A O 1
ATOM 789 N N . VAL A 1 106 ? 22.797 18.558 60.989 1.00 46.67 106 VAL A N 1
ATOM 790 C CA . VAL A 1 106 ? 21.521 19.268 61.017 1.00 44.78 106 VAL A CA 1
ATOM 791 C C . VAL A 1 106 ? 21.672 20.377 62.059 1.00 49.74 106 VAL A C 1
ATOM 792 O O . VAL A 1 106 ? 22.519 20.265 62.950 1.00 47.72 106 VAL A O 1
ATOM 796 N N . ALA A 1 107 ? 20.893 21.444 61.912 1.00 44.43 107 ALA A N 1
ATOM 797 C CA . ALA A 1 107 ? 20.954 22.552 62.858 1.00 40.17 107 ALA A CA 1
ATOM 798 C C . ALA A 1 107 ? 19.770 22.497 63.826 1.00 41.14 107 ALA A C 1
ATOM 799 O O . ALA A 1 107 ? 18.637 22.095 63.537 1.00 34.78 107 ALA A O 1
ATOM 801 N N . VAL A 1 108 ? 20.114 22.880 65.056 1.00 34.17 108 VAL A N 1
ATOM 802 C CA . VAL A 1 108 ? 19.159 22.883 66.161 1.00 27.13 108 VAL A CA 1
ATOM 803 C C . VAL A 1 108 ? 18.679 24.278 66.422 1.00 34.19 108 VAL A C 1
ATOM 804 O O . VAL A 1 108 ? 19.449 25.223 66.195 1.00 35.12 108 VAL A O 1
ATOM 808 N N . THR A 1 109 ? 17.445 24.433 66.879 1.00 30.69 109 THR A N 1
ATOM 809 C CA . THR A 1 109 ? 16.906 25.773 67.184 1.00 26.84 109 THR A CA 1
ATOM 810 C C . THR A 1 109 ? 17.494 26.461 68.411 1.00 34.49 109 THR A C 1
ATOM 811 O O . THR A 1 109 ? 17.127 27.570 68.740 1.00 37.58 109 THR A O 1
ATOM 815 N N . TYR A 1 110 ? 18.382 25.804 69.127 1.00 31.15 110 TYR A N 1
ATOM 816 C CA . TYR A 1 110 ? 18.977 26.304 70.350 1.00 29.02 110 TYR A CA 1
ATOM 817 C C . TYR A 1 110 ? 20.389 26.789 70.328 1.00 33.09 110 TYR A C 1
ATOM 818 O O . TYR A 1 110 ? 21.329 26.019 70.389 1.00 32.10 110 TYR A O 1
ATOM 827 N N . GLU A 1 111 ? 20.496 28.118 70.352 1.00 34.89 111 GLU A N 1
ATOM 828 C CA . GLU A 1 111 ? 21.834 28.686 70.326 1.00 39.54 111 GLU A CA 1
ATOM 829 C C . GLU A 1 111 ? 22.851 28.287 71.380 1.00 41.04 111 GLU A C 1
ATOM 830 O O . GLU A 1 111 ? 24.052 28.201 71.098 1.00 45.37 111 GLU A O 1
ATOM 836 N N . GLY A 1 112 ? 22.436 27.964 72.604 1.00 36.97 112 GLY A N 1
ATOM 837 C CA . GLY A 1 112 ? 23.382 27.570 73.642 1.00 35.59 112 GLY A CA 1
ATOM 838 C C . GLY A 1 112 ? 23.838 26.120 73.655 1.00 38.03 112 GLY A C 1
ATOM 839 O O . GLY A 1 112 ? 24.561 25.721 74.588 1.00 32.64 112 GLY A O 1
ATOM 840 N N . PHE A 1 113 ? 23.410 25.381 72.622 1.00 32.72 113 PHE A N 1
ATOM 841 C CA . PHE A 1 113 ? 23.671 23.949 72.480 1.00 32.01 113 PHE A CA 1
ATOM 842 C C . PHE A 1 113 ? 25.116 23.474 72.778 1.00 35.98 113 PHE A C 1
ATOM 843 O O . PHE A 1 113 ? 25.428 22.492 73.506 1.00 29.86 113 PHE A O 1
ATOM 851 N N . THR A 1 114 ? 26.013 24.250 72.174 1.00 35.72 114 THR A N 1
ATOM 852 C CA . THR A 1 114 ? 27.457 24.065 72.231 1.00 35.70 114 THR A CA 1
ATOM 853 C C . THR A 1 114 ? 27.953 24.339 73.646 1.00 46.38 114 THR A C 1
ATOM 854 O O . THR A 1 114 ? 28.769 23.613 74.236 1.00 46.44 114 THR A O 1
ATOM 858 N N . THR A 1 115 ? 27.404 25.432 74.167 1.00 45.08 115 THR A N 1
ATOM 859 C CA . THR A 1 115 ? 27.726 25.869 75.509 1.00 43.68 115 THR A CA 1
ATOM 860 C C . THR A 1 115 ? 27.358 24.849 76.584 1.00 43.20 115 THR A C 1
ATOM 861 O O . THR A 1 115 ? 28.233 24.318 77.279 1.00 39.82 115 THR A O 1
ATOM 865 N N . ASP A 1 116 ? 26.066 24.569 76.749 1.00 39.44 116 ASP A N 1
ATOM 866 C CA . ASP A 1 116 ? 25.666 23.607 77.777 1.00 41.19 116 ASP A CA 1
ATOM 867 C C . ASP A 1 116 ? 26.203 22.195 77.571 1.00 50.39 116 ASP A C 1
ATOM 868 O O . ASP A 1 116 ? 26.464 21.475 78.549 1.00 53.05 116 ASP A O 1
ATOM 873 N N . LEU A 1 117 ? 26.344 21.796 76.313 1.00 44.63 117 LEU A N 1
ATOM 874 C CA . LEU A 1 117 ? 26.781 20.410 76.100 1.00 43.28 117 LEU A CA 1
ATOM 875 C C . LEU A 1 117 ? 28.238 20.141 76.430 1.00 46.83 117 LEU A C 1
ATOM 876 O O . LEU A 1 117 ? 28.961 21.060 76.780 1.00 49.01 117 LEU A O 1
ATOM 881 N N . SER A 1 118 ? 28.677 18.890 76.372 1.00 42.50 118 SER A N 1
ATOM 882 C CA . SER A 1 118 ? 30.056 18.547 76.696 1.00 41.65 118 SER A CA 1
ATOM 883 C C . SER A 1 118 ? 30.351 17.127 76.251 1.00 39.03 118 SER A C 1
ATOM 884 O O . SER A 1 118 ? 29.500 16.256 76.343 1.00 29.45 118 SER A O 1
ATOM 887 N N . VAL A 1 119 ? 31.576 16.891 75.784 1.00 36.59 119 VAL A N 1
ATOM 888 C CA . VAL A 1 119 ? 31.973 15.580 75.268 1.00 34.54 119 VAL A CA 1
ATOM 889 C C . VAL A 1 119 ? 31.508 14.540 76.264 1.00 36.12 119 VAL A C 1
ATOM 890 O O . VAL A 1 119 ? 31.430 14.874 77.444 1.00 36.30 119 VAL A O 1
ATOM 894 N N . GLY A 1 120 ? 31.208 13.344 75.773 1.00 33.72 120 GLY A N 1
ATOM 895 C CA . GLY A 1 120 ? 30.756 12.213 76.578 1.00 34.12 120 GLY A CA 1
ATOM 896 C C . GLY A 1 120 ? 29.237 12.122 76.731 1.00 40.47 120 GLY A C 1
ATOM 897 O O . GLY A 1 120 ? 28.682 11.020 76.671 1.00 39.20 120 GLY A O 1
ATOM 898 N N . ASN A 1 121 ? 28.597 13.286 76.878 1.00 36.26 121 ASN A N 1
ATOM 899 C CA . ASN A 1 121 ? 27.162 13.391 76.978 1.00 35.91 121 ASN A CA 1
ATOM 900 C C . ASN A 1 121 ? 26.384 12.610 75.907 1.00 37.23 121 ASN A C 1
ATOM 901 O O . ASN A 1 121 ? 26.878 12.251 74.821 1.00 30.89 121 ASN A O 1
ATOM 906 N N . THR A 1 122 ? 25.116 12.346 76.256 1.00 35.25 122 THR A N 1
ATOM 907 C CA . THR A 1 122 ? 24.213 11.664 75.336 1.00 32.99 122 THR A CA 1
ATOM 908 C C . THR A 1 122 ? 23.267 12.691 74.703 1.00 35.61 122 THR A C 1
ATOM 909 O O . THR A 1 122 ? 22.756 13.538 75.457 1.00 39.26 122 THR A O 1
ATOM 913 N N . VAL A 1 123 ? 23.051 12.644 73.382 1.00 24.78 123 VAL A N 1
ATOM 914 C CA . VAL A 1 123 ? 22.068 13.573 72.787 1.00 18.72 123 VAL A CA 1
ATOM 915 C C . VAL A 1 123 ? 20.919 12.671 72.296 1.00 28.37 123 VAL A C 1
ATOM 916 O O . VAL A 1 123 ? 21.249 11.688 71.631 1.00 30.82 123 VAL A O 1
ATOM 920 N N . LEU A 1 124 ? 19.658 12.956 72.605 1.00 26.23 124 LEU A N 1
ATOM 921 C CA . LEU A 1 124 ? 18.483 12.202 72.186 1.00 24.86 124 LEU A CA 1
ATOM 922 C C . LEU A 1 124 ? 17.491 12.895 71.229 1.00 33.78 124 LEU A C 1
ATOM 923 O O . LEU A 1 124 ? 16.680 13.781 71.610 1.00 27.07 124 LEU A O 1
ATOM 928 N N . VAL A 1 125 ? 17.502 12.395 69.992 1.00 29.45 125 VAL A N 1
ATOM 929 C CA . VAL A 1 125 ? 16.609 12.940 68.969 1.00 26.96 125 VAL A CA 1
ATOM 930 C C . VAL A 1 125 ? 15.272 12.255 68.705 1.00 28.45 125 VAL A C 1
ATOM 931 O O . VAL A 1 125 ? 15.110 11.047 68.684 1.00 24.42 125 VAL A O 1
ATOM 935 N N . ASP A 1 126 ? 14.281 13.088 68.442 1.00 25.92 126 ASP A N 1
ATOM 936 C CA . ASP A 1 126 ? 12.916 12.642 68.174 1.00 28.26 126 ASP A CA 1
ATOM 937 C C . ASP A 1 126 ? 12.490 11.692 69.264 1.00 33.60 126 ASP A C 1
ATOM 938 O O . ASP A 1 126 ? 12.752 10.503 69.169 1.00 32.28 126 ASP A O 1
ATOM 943 N N . ASP A 1 127 ? 11.838 12.204 70.270 1.00 36.42 127 ASP A N 1
ATOM 944 C CA . ASP A 1 127 ? 11.414 11.352 71.364 1.00 40.61 127 ASP A CA 1
ATOM 945 C C . ASP A 1 127 ? 12.239 10.176 71.863 1.00 34.82 127 ASP A C 1
ATOM 946 O O . ASP A 1 127 ? 11.711 9.222 72.422 1.00 34.57 127 ASP A O 1
ATOM 951 N N . GLY A 1 128 ? 13.542 10.286 71.756 1.00 24.08 128 GLY A N 1
ATOM 952 C CA . GLY A 1 128 ? 14.379 9.213 72.282 1.00 23.10 128 GLY A CA 1
ATOM 953 C C . GLY A 1 128 ? 14.595 8.313 71.086 1.00 26.54 128 GLY A C 1
ATOM 954 O O . GLY A 1 128 ? 15.378 7.386 71.186 1.00 29.93 128 GLY A O 1
ATOM 955 N N . LEU A 1 129 ? 13.917 8.594 69.986 1.00 20.94 129 LEU A N 1
ATOM 956 C CA . LEU A 1 129 ? 14.076 7.701 68.838 1.00 22.65 129 LEU A CA 1
ATOM 957 C C . LEU A 1 129 ? 15.534 7.314 68.518 1.00 28.14 129 LEU A C 1
ATOM 958 O O . LEU A 1 129 ? 15.879 6.146 68.351 1.00 27.85 129 LEU A O 1
ATOM 963 N N . ILE A 1 130 ? 16.435 8.279 68.484 1.00 23.47 130 ILE A N 1
ATOM 964 C CA . ILE A 1 130 ? 17.827 8.043 68.174 1.00 19.45 130 ILE A CA 1
ATOM 965 C C . ILE A 1 130 ? 18.695 8.792 69.186 1.00 28.46 130 ILE A C 1
ATOM 966 O O . ILE A 1 130 ? 18.431 9.955 69.531 1.00 29.07 130 ILE A O 1
ATOM 971 N N . GLY A 1 131 ? 19.691 8.059 69.652 1.00 25.77 131 GLY A N 1
ATOM 972 C CA . GLY A 1 131 ? 20.651 8.545 70.621 1.00 26.89 131 GLY A CA 1
ATOM 973 C C . GLY A 1 131 ? 22.026 8.734 69.981 1.00 34.31 131 GLY A C 1
ATOM 974 O O . GLY A 1 131 ? 22.351 8.065 68.981 1.00 29.98 131 GLY A O 1
ATOM 975 N N . MET A 1 132 ? 22.812 9.621 70.583 1.00 30.72 132 MET A N 1
ATOM 976 C CA . MET A 1 132 ? 24.145 9.923 70.071 1.00 28.69 132 MET A CA 1
ATOM 977 C C . MET A 1 132 ? 24.884 10.458 71.277 1.00 43.71 132 MET A C 1
ATOM 978 O O . MET A 1 132 ? 24.276 11.091 72.147 1.00 43.75 132 MET A O 1
ATOM 983 N N . GLU A 1 133 ? 26.165 10.138 71.267 1.00 43.47 133 GLU A N 1
ATOM 984 C CA . GLU A 1 133 ? 27.105 10.543 72.299 1.00 45.92 133 GLU A CA 1
ATOM 985 C C . GLU A 1 133 ? 27.890 11.708 71.722 1.00 46.74 133 GLU A C 1
ATOM 986 O O . GLU A 1 133 ? 28.204 11.662 70.522 1.00 46.43 133 GLU A O 1
ATOM 992 N N . VAL A 1 134 ? 28.206 12.715 72.522 1.00 41.06 134 VAL A N 1
ATOM 993 C CA . VAL A 1 134 ? 28.975 13.842 71.995 1.00 38.73 134 VAL A CA 1
ATOM 994 C C . VAL A 1 134 ? 30.482 13.609 72.052 1.00 51.79 134 VAL A C 1
ATOM 995 O O . VAL A 1 134 ? 31.035 13.638 73.155 1.00 51.57 134 VAL A O 1
ATOM 999 N N . THR A 1 135 ? 31.118 13.468 70.895 1.00 50.17 135 THR A N 1
ATOM 1000 C CA . THR A 1 135 ? 32.554 13.252 70.699 1.00 50.14 135 THR A CA 1
ATOM 1001 C C . THR A 1 135 ? 33.450 14.508 70.721 1.00 54.35 135 THR A C 1
ATOM 1002 O O . THR A 1 135 ? 34.605 14.529 71.179 1.00 53.46 135 THR A O 1
ATOM 1006 N N . ALA A 1 136 ? 32.869 15.576 70.184 1.00 45.38 136 ALA A N 1
ATOM 1007 C CA . ALA A 1 136 ? 33.603 16.814 70.123 1.00 42.66 136 ALA A CA 1
ATOM 1008 C C . ALA A 1 136 ? 32.587 17.937 69.964 1.00 51.34 136 ALA A C 1
ATOM 1009 O O . ALA A 1 136 ? 31.406 17.709 69.660 1.00 51.27 136 ALA A O 1
ATOM 1011 N N . ILE A 1 137 ? 33.118 19.139 70.150 1.00 44.11 137 ILE A N 1
ATOM 1012 C CA . ILE A 1 137 ? 32.408 20.403 70.071 1.00 40.97 137 ILE A CA 1
ATOM 1013 C C . ILE A 1 137 ? 33.451 21.434 69.635 1.00 48.19 137 ILE A C 1
ATOM 1014 O O . ILE A 1 137 ? 34.554 21.392 70.190 1.00 50.02 137 ILE A O 1
ATOM 1019 N N . GLU A 1 138 ? 33.120 22.340 68.727 1.00 48.37 138 GLU A N 1
ATOM 1020 C CA . GLU A 1 138 ? 34.060 23.328 68.232 1.00 52.80 138 GLU A CA 1
ATOM 1021 C C . GLU A 1 138 ? 33.222 24.335 67.461 1.00 50.78 138 GLU A C 1
ATOM 1022 O O . GLU A 1 138 ? 32.379 23.916 66.667 1.00 46.74 138 GLU A O 1
ATOM 1028 N N . GLY A 1 139 ? 33.455 25.627 67.654 1.00 47.00 139 GLY A N 1
ATOM 1029 C CA . GLY A 1 139 ? 32.652 26.621 66.926 1.00 48.51 139 GLY A CA 1
ATOM 1030 C C . GLY A 1 139 ? 31.197 26.279 67.228 1.00 56.69 139 GLY A C 1
ATOM 1031 O O . GLY A 1 139 ? 30.918 25.696 68.279 1.00 60.13 139 GLY A O 1
ATOM 1032 N N . ASN A 1 140 ? 30.271 26.615 66.355 1.00 50.37 140 ASN A N 1
ATOM 1033 C CA . ASN A 1 140 ? 28.852 26.308 66.518 1.00 48.57 140 ASN A CA 1
ATOM 1034 C C . ASN A 1 140 ? 28.484 24.832 66.284 1.00 49.58 140 ASN A C 1
ATOM 1035 O O . ASN A 1 140 ? 27.292 24.507 66.216 1.00 40.05 140 ASN A O 1
ATOM 1040 N N . LYS A 1 141 ? 29.483 23.948 66.169 1.00 50.73 141 LYS A N 1
ATOM 1041 C CA . LYS A 1 141 ? 29.366 22.506 65.910 1.00 50.96 141 LYS A CA 1
ATOM 1042 C C . LYS A 1 141 ? 29.473 21.447 67.030 1.00 45.89 141 LYS A C 1
ATOM 1043 O O . LYS A 1 141 ? 30.448 21.403 67.760 1.00 39.77 141 LYS A O 1
ATOM 1049 N N . VAL A 1 142 ? 28.492 20.546 67.160 1.00 42.15 142 VAL A N 1
ATOM 1050 C CA . VAL A 1 142 ? 28.498 19.479 68.157 1.00 42.79 142 VAL A CA 1
ATOM 1051 C C . VAL A 1 142 ? 28.679 18.132 67.455 1.00 47.69 142 VAL A C 1
ATOM 1052 O O . VAL A 1 142 ? 27.688 17.590 66.942 1.00 43.37 142 VAL A O 1
ATOM 1056 N N . ILE A 1 143 ? 29.912 17.624 67.468 1.00 42.23 143 ILE A N 1
ATOM 1057 C CA . ILE A 1 143 ? 30.244 16.363 66.817 1.00 41.01 143 ILE A CA 1
ATOM 1058 C C . ILE A 1 143 ? 29.827 15.162 67.626 1.00 46.20 143 ILE A C 1
ATOM 1059 O O . ILE A 1 143 ? 30.218 15.138 68.800 1.00 43.40 143 ILE A O 1
ATOM 1064 N N . CYS A 1 144 ? 29.150 14.185 67.014 1.00 41.96 144 CYS A N 1
ATOM 1065 C CA . CYS A 1 144 ? 28.673 13.004 67.725 1.00 38.87 144 CYS A CA 1
ATOM 1066 C C . CYS A 1 144 ? 28.819 11.664 67.010 1.00 43.18 144 CYS A C 1
ATOM 1067 O O . CYS A 1 144 ? 28.961 11.579 65.783 1.00 39.36 144 CYS A O 1
ATOM 1070 N N . LYS A 1 145 ? 28.790 10.611 67.829 1.00 42.53 145 LYS A N 1
ATOM 1071 C CA . LYS A 1 145 ? 28.870 9.265 67.289 1.00 42.76 145 LYS A CA 1
ATOM 1072 C C . LYS A 1 145 ? 27.380 8.952 67.393 1.00 38.73 145 LYS A C 1
ATOM 1073 O O . LYS A 1 145 ? 26.836 9.286 68.442 1.00 37.37 145 LYS A O 1
ATOM 1079 N N . VAL A 1 146 ? 26.762 8.374 66.377 1.00 29.10 146 VAL A N 1
ATOM 1080 C CA . VAL A 1 146 ? 25.360 8.020 66.420 1.00 28.24 146 VAL A CA 1
ATOM 1081 C C . VAL A 1 146 ? 25.317 6.639 67.057 1.00 36.09 146 VAL A C 1
ATOM 1082 O O . VAL A 1 146 ? 25.904 5.725 66.482 1.00 36.76 146 VAL A O 1
ATOM 1086 N N . LEU A 1 147 ? 24.638 6.499 68.189 1.00 37.14 147 LEU A N 1
ATOM 1087 C CA . LEU A 1 147 ? 24.503 5.260 68.946 1.00 40.61 147 LEU A CA 1
ATOM 1088 C C . LEU A 1 147 ? 23.636 4.146 68.374 1.00 46.75 147 LEU A C 1
ATOM 1089 O O . LEU A 1 147 ? 23.841 2.989 68.734 1.00 49.23 147 LEU A O 1
ATOM 1094 N N . ASN A 1 148 ? 22.682 4.462 67.504 1.00 40.79 148 ASN A N 1
ATOM 1095 C CA . ASN A 1 148 ? 21.813 3.435 66.944 1.00 38.61 148 ASN A CA 1
ATOM 1096 C C . ASN A 1 148 ? 21.120 3.881 65.687 1.00 45.15 148 ASN A C 1
ATOM 1097 O O . ASN A 1 148 ? 20.870 5.049 65.458 1.00 42.78 148 ASN A O 1
ATOM 1102 N N . ASN A 1 149 ? 20.758 2.893 64.895 1.00 47.66 149 ASN A N 1
ATOM 1103 C CA . ASN A 1 149 ? 20.097 3.198 63.628 1.00 47.59 149 ASN A CA 1
ATOM 1104 C C . ASN A 1 149 ? 18.721 3.833 63.726 1.00 46.39 149 ASN A C 1
ATOM 1105 O O . ASN A 1 149 ? 17.887 3.364 64.487 1.00 42.25 149 ASN A O 1
ATOM 1110 N N . GLY A 1 150 ? 18.479 4.864 62.911 1.00 42.33 150 GLY A N 1
ATOM 1111 C CA . GLY A 1 150 ? 17.200 5.574 62.847 1.00 38.56 150 GLY A CA 1
ATOM 1112 C C . GLY A 1 150 ? 17.059 6.650 61.769 1.00 33.44 150 GLY A C 1
ATOM 1113 O O . GLY A 1 150 ? 18.048 7.090 61.154 1.00 28.46 150 GLY A O 1
ATOM 1114 N N . ASP A 1 151 ? 15.794 7.005 61.529 1.00 29.50 151 ASP A N 1
ATOM 1115 C CA . ASP A 1 151 ? 15.488 8.032 60.531 1.00 33.53 151 ASP A CA 1
ATOM 1116 C C . ASP A 1 151 ? 15.238 9.387 61.172 1.00 40.44 151 ASP A C 1
ATOM 1117 O O . ASP A 1 151 ? 14.415 9.539 62.084 1.00 39.60 151 ASP A O 1
ATOM 1122 N N . LEU A 1 152 ? 15.993 10.357 60.648 1.00 36.46 152 LEU A N 1
ATOM 1123 C CA . LEU A 1 152 ? 15.849 11.720 61.134 1.00 33.45 152 LEU A CA 1
ATOM 1124 C C . LEU A 1 152 ? 14.842 12.468 60.268 1.00 41.52 152 LEU A C 1
ATOM 1125 O O . LEU A 1 152 ? 14.999 12.591 59.056 1.00 36.23 152 LEU A O 1
ATOM 1130 N N . GLY A 1 153 ? 13.751 12.917 60.879 1.00 43.25 153 GLY A N 1
ATOM 1131 C CA . GLY A 1 153 ? 12.782 13.694 60.096 1.00 41.93 153 GLY A CA 1
ATOM 1132 C C . GLY A 1 153 ? 13.117 15.149 60.471 1.00 44.88 153 GLY A C 1
ATOM 1133 O O . GLY A 1 153 ? 14.060 15.416 61.224 1.00 45.65 153 GLY A O 1
ATOM 1134 N N . GLU A 1 154 ? 12.359 16.088 59.949 1.00 42.28 154 GLU A N 1
ATOM 1135 C CA . GLU A 1 154 ? 12.613 17.475 60.295 1.00 44.00 154 GLU A CA 1
ATOM 1136 C C . GLU A 1 154 ? 11.834 17.931 61.518 1.00 45.86 154 GLU A C 1
ATOM 1137 O O . GLU A 1 154 ? 10.760 17.396 61.784 1.00 40.83 154 GLU A O 1
ATOM 1143 N N . ASN A 1 155 ? 12.345 18.965 62.177 1.00 47.15 155 ASN A N 1
ATOM 1144 C CA . ASN A 1 155 ? 11.669 19.525 63.336 1.00 47.43 155 ASN A CA 1
ATOM 1145 C C . ASN A 1 155 ? 11.605 18.448 64.405 1.00 46.79 155 ASN A C 1
ATOM 1146 O O . ASN A 1 155 ? 10.539 18.192 64.997 1.00 46.03 155 ASN A O 1
ATOM 1151 N N . LYS A 1 156 ? 12.716 17.739 64.615 1.00 36.11 156 LYS A N 1
ATOM 1152 C CA . LYS A 1 156 ? 12.564 16.724 65.666 1.00 35.51 156 LYS A CA 1
ATOM 1153 C C . LYS A 1 156 ? 12.948 17.270 67.044 1.00 40.65 156 LYS A C 1
ATOM 1154 O O . LYS A 1 156 ? 13.767 18.204 67.132 1.00 38.74 156 LYS A O 1
ATOM 1160 N N . GLY A 1 157 ? 12.321 16.716 68.087 1.00 34.37 157 GLY A N 1
ATOM 1161 C CA . GLY A 1 157 ? 12.509 17.077 69.497 1.00 33.54 157 GLY A CA 1
ATOM 1162 C C . GLY A 1 157 ? 13.859 16.622 70.045 1.00 35.49 157 GLY A C 1
ATOM 1163 O O . GLY A 1 157 ? 14.253 15.477 69.794 1.00 39.24 157 GLY A O 1
ATOM 1164 N N . VAL A 1 158 ? 14.603 17.514 70.730 1.00 26.09 158 VAL A N 1
ATOM 1165 C CA . VAL A 1 158 ? 15.908 17.061 71.241 1.00 24.37 158 VAL A CA 1
ATOM 1166 C C . VAL A 1 158 ? 15.874 16.973 72.763 1.00 25.20 158 VAL A C 1
ATOM 1167 O O . VAL A 1 158 ? 15.190 17.776 73.364 1.00 17.16 158 VAL A O 1
ATOM 1171 N N . ASN A 1 159 ? 16.606 16.067 73.381 1.00 23.81 159 ASN A N 1
ATOM 1172 C CA . ASN A 1 159 ? 16.583 16.045 74.833 1.00 22.49 159 ASN A CA 1
ATOM 1173 C C . ASN A 1 159 ? 18.005 15.596 75.119 1.00 28.91 159 ASN A C 1
ATOM 1174 O O . ASN A 1 159 ? 18.488 14.660 74.439 1.00 29.31 159 ASN A O 1
ATOM 1179 N N . LEU A 1 160 ? 18.595 16.301 76.085 1.00 21.97 160 LEU A N 1
ATOM 1180 C CA . LEU A 1 160 ? 19.954 15.960 76.543 1.00 21.56 160 LEU A CA 1
ATOM 1181 C C . LEU A 1 160 ? 19.775 15.578 77.979 1.00 29.36 160 LEU A C 1
ATOM 1182 O O . LEU A 1 160 ? 19.668 16.418 78.869 1.00 35.28 160 LEU A O 1
ATOM 1187 N N . PRO A 1 161 ? 19.652 14.296 78.230 1.00 25.97 161 PRO A N 1
ATOM 1188 C CA . PRO A 1 161 ? 19.454 13.851 79.619 1.00 28.32 161 PRO A CA 1
ATOM 1189 C C . PRO A 1 161 ? 20.596 14.225 80.593 1.00 39.47 161 PRO A C 1
ATOM 1190 O O . PRO A 1 161 ? 21.781 14.328 80.252 1.00 38.94 161 PRO A O 1
ATOM 1194 N N . GLY A 1 162 ? 20.246 14.445 81.863 1.00 40.81 162 GLY A N 1
ATOM 1195 C CA . GLY A 1 162 ? 21.230 14.803 82.892 1.00 39.16 162 GLY A CA 1
ATOM 1196 C C . GLY A 1 162 ? 21.620 16.259 82.761 1.00 44.96 162 GLY A C 1
ATOM 1197 O O . GLY A 1 162 ? 21.680 17.015 83.727 1.00 53.06 162 GLY A O 1
ATOM 1198 N N . VAL A 1 163 ? 21.837 16.687 81.539 1.00 32.11 163 VAL A N 1
ATOM 1199 C CA . VAL A 1 163 ? 22.220 18.078 81.368 1.00 28.77 163 VAL A CA 1
ATOM 1200 C C . VAL A 1 163 ? 21.413 19.177 82.000 1.00 29.48 163 VAL A C 1
ATOM 1201 O O . VAL A 1 163 ? 20.218 19.129 82.114 1.00 31.19 163 VAL A O 1
ATOM 1205 N N . SER A 1 164 ? 22.105 20.230 82.370 1.00 31.70 164 SER A N 1
ATOM 1206 C CA . SER A 1 164 ? 21.379 21.375 82.889 1.00 34.12 164 SER A CA 1
ATOM 1207 C C . SER A 1 164 ? 21.264 22.216 81.617 1.00 40.12 164 SER A C 1
ATOM 1208 O O . SER A 1 164 ? 22.309 22.652 81.121 1.00 36.96 164 SER A O 1
ATOM 1211 N N . ILE A 1 165 ? 20.048 22.419 81.136 1.00 37.91 165 ILE A N 1
ATOM 1212 C CA . ILE A 1 165 ? 19.873 23.232 79.947 1.00 36.75 165 ILE A CA 1
ATOM 1213 C C . ILE A 1 165 ? 19.544 24.661 80.307 1.00 32.75 165 ILE A C 1
ATOM 1214 O O . ILE A 1 165 ? 18.499 24.896 80.910 1.00 36.30 165 ILE A O 1
ATOM 1219 N N . ALA A 1 166 ? 20.373 25.556 79.807 1.00 24.80 166 ALA A N 1
ATOM 1220 C CA . ALA A 1 166 ? 20.304 27.005 79.997 1.00 20.89 166 ALA A CA 1
ATOM 1221 C C . ALA A 1 166 ? 19.149 27.758 79.348 1.00 24.26 166 ALA A C 1
ATOM 1222 O O . ALA A 1 166 ? 19.108 29.004 79.289 1.00 25.95 166 ALA A O 1
ATOM 1224 N N . LEU A 1 167 ? 18.183 27.043 78.812 1.00 23.08 167 LEU A N 1
ATOM 1225 C CA . LEU A 1 167 ? 17.095 27.801 78.227 1.00 26.68 167 LEU A CA 1
ATOM 1226 C C . LEU A 1 167 ? 16.391 28.529 79.343 1.00 28.51 167 LEU A C 1
ATOM 1227 O O . LEU A 1 167 ? 16.467 28.132 80.489 1.00 32.20 167 LEU A O 1
ATOM 1232 N N . PRO A 1 168 ? 15.684 29.553 78.958 1.00 21.76 168 PRO A N 1
ATOM 1233 C CA . PRO A 1 168 ? 14.855 30.428 79.763 1.00 26.61 168 PRO A CA 1
ATOM 1234 C C . PRO A 1 168 ? 13.721 29.591 80.349 1.00 30.30 168 PRO A C 1
ATOM 1235 O O . PRO A 1 168 ? 13.715 28.399 80.109 1.00 26.27 168 PRO A O 1
ATOM 1239 N N . ALA A 1 169 ? 12.821 30.192 81.107 1.00 30.85 169 ALA A N 1
ATOM 1240 C CA . ALA A 1 169 ? 11.695 29.502 81.728 1.00 26.01 169 ALA A CA 1
ATOM 1241 C C . ALA A 1 169 ? 10.419 29.631 80.951 1.00 30.26 169 ALA A C 1
ATOM 1242 O O . ALA A 1 169 ? 9.775 28.643 80.689 1.00 35.45 169 ALA A O 1
ATOM 1244 N N . LEU A 1 170 ? 10.008 30.832 80.631 1.00 26.03 170 LEU A N 1
ATOM 1245 C CA . LEU A 1 170 ? 8.810 31.028 79.828 1.00 29.93 170 LEU A CA 1
ATOM 1246 C C . LEU A 1 170 ? 9.120 31.250 78.331 1.00 44.43 170 LEU A C 1
ATOM 1247 O O . LEU A 1 170 ? 10.144 31.850 77.95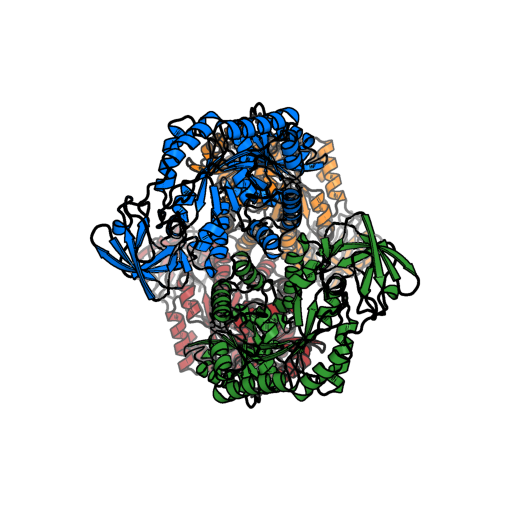6 1.00 42.03 170 LEU A O 1
ATOM 1252 N N . ALA A 1 171 ? 8.238 30.778 77.445 1.00 36.31 171 ALA A N 1
ATOM 1253 C CA . ALA A 1 171 ? 8.430 31.006 76.013 1.00 32.33 171 ALA A CA 1
ATOM 1254 C C . ALA A 1 171 ? 7.946 32.448 75.850 1.00 39.36 171 ALA A C 1
ATOM 1255 O O . ALA A 1 171 ? 7.350 33.002 76.786 1.00 33.24 171 ALA A O 1
ATOM 1257 N N . GLU A 1 172 ? 8.195 33.037 74.690 1.00 36.20 172 GLU A N 1
ATOM 1258 C CA . GLU A 1 172 ? 7.695 34.381 74.482 1.00 33.25 172 GLU A CA 1
ATOM 1259 C C . GLU A 1 172 ? 6.228 34.211 74.265 1.00 32.14 172 GLU A C 1
ATOM 1260 O O . GLU A 1 172 ? 5.436 34.978 74.772 1.00 37.91 172 GLU A O 1
ATOM 1266 N N . LYS A 1 173 ? 5.900 33.194 73.486 1.00 25.39 173 LYS A N 1
ATOM 1267 C CA . LYS A 1 173 ? 4.447 33.001 73.279 1.00 27.94 173 LYS A CA 1
ATOM 1268 C C . LYS A 1 173 ? 3.890 32.618 74.653 1.00 34.68 173 LYS A C 1
ATOM 1269 O O . LYS A 1 173 ? 2.730 32.861 74.992 1.00 29.52 173 LYS A O 1
ATOM 1272 N N . ASP A 1 174 ? 4.767 31.982 75.433 1.00 34.39 174 ASP A N 1
ATOM 1273 C CA . ASP A 1 174 ? 4.308 31.558 76.753 1.00 33.36 174 ASP A CA 1
ATOM 1274 C C . ASP A 1 174 ? 3.809 32.803 77.496 1.00 34.30 174 ASP A C 1
ATOM 1275 O O . ASP A 1 174 ? 2.708 32.784 78.052 1.00 30.45 174 ASP A O 1
ATOM 1280 N N . LYS A 1 175 ? 4.632 33.857 77.423 1.00 23.82 175 LYS A N 1
ATOM 1281 C CA . LYS A 1 175 ? 4.328 35.116 78.096 1.00 19.51 175 LYS A CA 1
ATOM 1282 C C . LYS A 1 175 ? 2.973 35.635 77.683 1.00 29.20 175 LYS A C 1
ATOM 1283 O O . LYS A 1 175 ? 2.175 36.045 78.543 1.00 31.48 175 LYS A O 1
ATOM 1289 N N . GLN A 1 176 ? 2.688 35.492 76.391 1.00 27.01 176 GLN A N 1
ATOM 1290 C CA . GLN A 1 176 ? 1.385 35.945 75.927 1.00 27.78 176 GLN A CA 1
ATOM 1291 C C . GLN A 1 176 ? 0.187 35.136 76.385 1.00 23.90 176 GLN A C 1
ATOM 1292 O O . GLN A 1 176 ? -0.905 35.688 76.665 1.00 17.40 176 GLN A O 1
ATOM 1298 N N . ASP A 1 177 ? 0.374 33.814 76.491 1.00 22.54 177 ASP A N 1
ATOM 1299 C CA . ASP A 1 177 ? -0.788 33.002 76.882 1.00 20.92 177 ASP A CA 1
ATOM 1300 C C . ASP A 1 177 ? -1.129 33.214 78.318 1.00 20.32 177 ASP A C 1
ATOM 1301 O O . ASP A 1 177 ? -2.263 33.086 78.691 1.00 17.85 177 ASP A O 1
ATOM 1306 N N . LEU A 1 178 ? -0.116 33.505 79.106 1.00 23.32 178 LEU A N 1
ATOM 1307 C CA . LEU A 1 178 ? -0.311 33.724 80.535 1.00 21.84 178 LEU A CA 1
ATOM 1308 C C . LEU A 1 178 ? -1.113 34.981 80.743 1.00 20.55 178 LEU A C 1
ATOM 1309 O O . LEU A 1 178 ? -2.024 35.007 81.558 1.00 18.06 178 LEU A O 1
ATOM 1314 N N . ILE A 1 179 ? -0.806 36.000 79.933 1.00 13.24 179 ILE A N 1
ATOM 1315 C CA . ILE A 1 179 ? -1.634 37.182 80.146 1.00 12.80 179 ILE A CA 1
ATOM 1316 C C . ILE A 1 179 ? -3.105 36.904 79.859 1.00 11.98 179 ILE A C 1
ATOM 1317 O O . ILE A 1 179 ? -4.020 37.356 80.564 1.00 11.84 179 ILE A O 1
ATOM 1322 N N . PHE A 1 180 ? -3.307 36.196 78.759 1.00 12.73 180 PHE A N 1
ATOM 1323 C CA . PHE A 1 180 ? -4.687 35.871 78.367 1.00 13.05 180 PHE A CA 1
ATOM 1324 C C . PHE A 1 180 ? -5.290 35.149 79.576 1.00 17.89 180 PHE A C 1
ATOM 1325 O O . PHE A 1 180 ? -6.440 35.392 79.953 1.00 15.96 180 PHE A O 1
ATOM 1333 N N . GLY A 1 181 ? -4.482 34.305 80.245 1.00 14.56 181 GLY A N 1
ATOM 1334 C CA . GLY A 1 181 ? -5.018 33.580 81.413 1.00 13.63 181 GLY A CA 1
ATOM 1335 C C . GLY A 1 181 ? -5.571 34.524 82.504 1.00 14.72 181 GLY A C 1
ATOM 1336 O O . GLY A 1 181 ? -6.719 34.475 82.974 1.00 10.62 181 GLY A O 1
ATOM 1337 N N . CYS A 1 182 ? -4.634 35.406 82.862 1.00 11.39 182 CYS A N 1
ATOM 1338 C CA . CYS A 1 182 ? -4.786 36.463 83.802 1.00 11.46 182 CYS A CA 1
ATOM 1339 C C . CYS A 1 182 ? -5.992 37.223 83.255 1.00 20.08 182 CYS A C 1
ATOM 1340 O O . CYS A 1 182 ? -6.845 37.491 84.092 1.00 23.56 182 CYS A O 1
ATOM 1343 N N . GLU A 1 183 ? -6.193 37.561 81.957 1.00 12.56 183 GLU A N 1
ATOM 1344 C CA . GLU A 1 183 ? -7.420 38.285 81.584 1.00 10.96 183 GLU A CA 1
ATOM 1345 C C . GLU A 1 183 ? -8.658 37.438 81.750 1.00 14.04 183 GLU A C 1
ATOM 1346 O O . GLU A 1 183 ? -9.639 37.860 82.369 1.00 16.19 183 GLU A O 1
ATOM 1352 N N . GLN A 1 184 ? -8.638 36.227 81.208 1.00 17.23 184 GLN A N 1
ATOM 1353 C CA . GLN A 1 184 ? -9.792 35.332 81.361 1.00 12.98 184 GLN A CA 1
ATOM 1354 C C . GLN A 1 184 ? -9.875 34.857 82.817 1.00 16.99 184 GLN A C 1
ATOM 1355 O O . GLN A 1 184 ? -10.931 34.318 83.159 1.00 13.98 184 GLN A O 1
ATOM 1361 N N . GLY A 1 185 ? -8.825 35.014 83.656 1.00 10.60 185 GLY A N 1
ATOM 1362 C CA . GLY A 1 185 ? -9.012 34.567 85.009 1.00 10.47 185 GLY A CA 1
ATOM 1363 C C . GLY A 1 185 ? -9.218 33.058 85.230 1.00 19.15 185 GLY A C 1
ATOM 1364 O O . GLY A 1 185 ? -10.255 32.528 85.736 1.00 13.29 185 GLY A O 1
ATOM 1365 N N . VAL A 1 186 ? -8.155 32.357 84.823 1.00 13.92 186 VAL A N 1
ATOM 1366 C CA . VAL A 1 186 ? -8.208 30.911 84.969 1.00 11.23 186 VAL A CA 1
ATOM 1367 C C . VAL A 1 186 ? -7.673 30.750 86.377 1.00 16.43 186 VAL A C 1
ATOM 1368 O O . VAL A 1 186 ? -6.958 31.591 86.916 1.00 15.60 186 VAL A O 1
ATOM 1372 N N . ASP A 1 187 ? -8.084 29.608 86.885 1.00 14.23 187 ASP A N 1
ATOM 1373 C CA . ASP A 1 187 ? -7.884 29.043 88.180 1.00 10.66 187 ASP A CA 1
ATOM 1374 C C . ASP A 1 187 ? -6.513 28.534 88.382 1.00 13.05 187 ASP A C 1
ATOM 1375 O O . ASP A 1 187 ? -6.036 28.763 89.511 1.00 12.28 187 ASP A O 1
ATOM 1380 N N . PHE A 1 188 ? -5.884 27.924 87.381 1.00 10.85 188 PHE A N 1
ATOM 1381 C CA . PHE A 1 188 ? -4.517 27.392 87.577 1.00 11.65 188 PHE A CA 1
ATOM 1382 C C . PHE A 1 188 ? -3.801 27.496 86.247 1.00 22.15 188 PHE A C 1
ATOM 1383 O O . PHE A 1 188 ? -4.449 27.476 85.198 1.00 27.32 188 PHE A O 1
ATOM 1391 N N . VAL A 1 189 ? -2.485 27.514 86.329 1.00 13.82 189 VAL A N 1
ATOM 1392 C CA . VAL A 1 189 ? -1.593 27.597 85.196 1.00 11.60 189 VAL A CA 1
ATOM 1393 C C . VAL A 1 189 ? -0.606 26.452 85.442 1.00 17.60 189 VAL A C 1
ATOM 1394 O O . VAL A 1 189 ? 0.031 26.393 86.509 1.00 18.74 189 VAL A O 1
ATOM 1398 N N . ALA A 1 190 ? -0.482 25.510 84.515 1.00 12.37 190 ALA A N 1
ATOM 1399 C CA . ALA A 1 190 ? 0.471 24.435 84.736 1.00 11.12 190 ALA A CA 1
ATOM 1400 C C . ALA A 1 190 ? 1.768 24.748 83.988 1.00 15.30 190 ALA A C 1
ATOM 1401 O O . ALA A 1 190 ? 1.877 24.727 82.766 1.00 14.15 190 ALA A O 1
ATOM 1403 N N . ALA A 1 191 ? 2.827 25.105 84.685 1.00 12.48 191 ALA A N 1
ATOM 1404 C CA . ALA A 1 191 ? 4.019 25.462 83.917 1.00 11.90 191 ALA A CA 1
ATOM 1405 C C . ALA A 1 191 ? 4.718 24.234 83.387 1.00 22.09 191 ALA A C 1
ATOM 1406 O O . ALA A 1 191 ? 4.759 23.215 84.041 1.00 25.22 191 ALA A O 1
ATOM 1408 N N . SER A 1 192 ? 5.302 24.384 82.215 1.00 19.19 192 SER A N 1
ATOM 1409 C CA . SER A 1 192 ? 6.023 23.387 81.482 1.00 13.34 192 SER A CA 1
ATOM 1410 C C . SER A 1 192 ? 7.519 23.426 81.643 1.00 20.39 192 SER A C 1
ATOM 1411 O O . SER A 1 192 ? 8.178 24.471 81.740 1.00 22.89 192 SER A O 1
ATOM 1414 N N . PHE A 1 193 ? 8.033 22.207 81.604 1.00 17.54 193 PHE A N 1
ATOM 1415 C CA . PHE A 1 193 ? 9.463 22.009 81.691 1.00 16.01 193 PHE A CA 1
ATOM 1416 C C . PHE A 1 193 ? 10.156 22.739 82.811 1.00 18.59 193 PHE A C 1
ATOM 1417 O O . PHE A 1 193 ? 11.293 23.183 82.678 1.00 22.90 193 PHE A O 1
ATOM 1425 N N . ILE A 1 194 ? 9.514 22.821 83.961 1.00 16.18 194 ILE A N 1
ATOM 1426 C CA . ILE A 1 194 ? 10.092 23.474 85.145 1.00 13.95 194 ILE A CA 1
ATOM 1427 C C . ILE A 1 194 ? 11.412 22.940 85.681 1.00 19.99 194 ILE A C 1
ATOM 1428 O O . ILE A 1 194 ? 11.373 21.993 86.455 1.00 28.75 194 ILE A O 1
ATOM 1433 N N . ARG A 1 195 ? 12.597 23.468 85.418 1.00 11.46 195 ARG A N 1
ATOM 1434 C CA . ARG A 1 195 ? 13.794 22.872 85.999 1.00 14.37 195 ARG A CA 1
ATOM 1435 C C . ARG A 1 195 ? 14.468 23.175 87.323 1.00 17.40 195 ARG A C 1
ATOM 1436 O O . ARG A 1 195 ? 15.382 22.412 87.711 1.00 12.89 195 ARG A O 1
ATOM 1444 N N . LYS A 1 196 ? 14.118 24.267 87.967 1.00 19.26 196 LYS A N 1
ATOM 1445 C CA . LYS A 1 196 ? 14.699 24.820 89.203 1.00 14.55 196 LYS A CA 1
ATOM 1446 C C . LYS A 1 196 ? 13.800 25.922 89.730 1.00 16.77 196 LYS A C 1
ATOM 1447 O O . LYS A 1 196 ? 13.103 26.596 88.977 1.00 18.60 196 LYS A O 1
ATOM 1453 N N . ARG A 1 197 ? 13.855 26.091 91.035 1.00 14.85 197 ARG A N 1
ATOM 1454 C CA . ARG A 1 197 ? 13.039 27.066 91.730 1.00 13.38 197 ARG A CA 1
ATOM 1455 C C . ARG A 1 197 ? 12.867 28.400 91.052 1.00 17.71 197 ARG A C 1
ATOM 1456 O O . ARG A 1 197 ? 11.793 28.949 91.061 1.00 18.91 197 ARG A O 1
ATOM 1464 N N . SER A 1 198 ? 13.902 28.946 90.441 1.00 22.73 198 SER A N 1
ATOM 1465 C CA . SER A 1 198 ? 13.753 30.259 89.812 1.00 19.78 198 SER A CA 1
ATOM 1466 C C . SER A 1 198 ? 12.735 30.220 88.707 1.00 27.03 198 SER A C 1
ATOM 1467 O O . SER A 1 198 ? 11.983 31.172 88.584 1.00 31.39 198 SER A O 1
ATOM 1470 N N . ASP A 1 199 ? 12.704 29.137 87.948 1.00 21.23 199 ASP A N 1
ATOM 1471 C CA . ASP A 1 199 ? 11.711 29.078 86.886 1.00 18.23 199 ASP A CA 1
ATOM 1472 C C . ASP A 1 199 ? 10.354 29.266 87.517 1.00 20.11 199 ASP A C 1
ATOM 1473 O O . ASP A 1 199 ? 9.504 29.922 86.929 1.00 24.06 199 ASP A O 1
ATOM 1478 N N . VAL A 1 200 ? 10.179 28.726 88.715 1.00 16.47 200 VAL A N 1
ATOM 1479 C CA . VAL A 1 200 ? 8.867 28.922 89.306 1.00 16.56 200 VAL A CA 1
ATOM 1480 C C . VAL A 1 200 ? 8.606 30.406 89.614 1.00 22.52 200 VAL A C 1
ATOM 1481 O O . VAL A 1 200 ? 7.505 30.977 89.438 1.00 18.91 200 VAL A O 1
ATOM 1485 N N . ILE A 1 201 ? 9.688 30.995 90.114 1.00 15.53 201 ILE A N 1
ATOM 1486 C CA . ILE A 1 201 ? 9.598 32.367 90.493 1.00 19.54 201 ILE A CA 1
ATOM 1487 C C . ILE A 1 201 ? 9.242 33.267 89.339 1.00 25.50 201 ILE A C 1
ATOM 1488 O O . ILE A 1 201 ? 8.338 34.094 89.444 1.00 23.31 201 ILE A O 1
ATOM 1493 N N . GLU A 1 202 ? 9.945 33.072 88.241 1.00 21.99 202 GLU A N 1
ATOM 1494 C CA . GLU A 1 202 ? 9.668 33.851 87.038 1.00 23.75 202 GLU A CA 1
ATOM 1495 C C . GLU A 1 202 ? 8.199 33.757 86.675 1.00 18.30 202 GLU A C 1
ATOM 1496 O O . GLU A 1 202 ? 7.561 34.753 86.392 1.00 21.15 202 GLU A O 1
ATOM 1502 N N . ILE A 1 203 ? 7.561 32.611 86.727 1.00 14.69 203 ILE A N 1
ATOM 1503 C CA . ILE A 1 203 ? 6.128 32.640 86.375 1.00 12.97 203 ILE A CA 1
ATOM 1504 C C . ILE A 1 203 ? 5.246 33.435 87.323 1.00 22.81 203 ILE A C 1
ATOM 1505 O O . ILE A 1 203 ? 4.239 34.042 86.980 1.00 26.14 203 ILE A O 1
ATOM 1510 N N . ARG A 1 204 ? 5.581 33.358 88.591 1.00 22.39 204 ARG A N 1
ATOM 1511 C CA . ARG A 1 204 ? 4.787 33.975 89.633 1.00 19.88 204 ARG A CA 1
ATOM 1512 C C . ARG A 1 204 ? 4.829 35.479 89.374 1.00 18.12 204 ARG A C 1
ATOM 1513 O O . ARG A 1 204 ? 3.800 36.187 89.357 1.00 16.38 204 ARG A O 1
ATOM 1521 N N . GLU A 1 205 ? 6.072 35.896 89.181 1.00 14.87 205 GLU A N 1
ATOM 1522 C CA . GLU A 1 205 ? 6.485 37.271 88.938 1.00 18.11 205 GLU A CA 1
ATOM 1523 C C . GLU A 1 205 ? 5.775 37.878 87.751 1.00 26.59 205 GLU A C 1
ATOM 1524 O O . GLU A 1 205 ? 5.400 39.050 87.762 1.00 29.52 205 GLU A O 1
ATOM 1530 N N . HIS A 1 206 ? 5.603 37.034 86.759 1.00 23.87 206 HIS A N 1
ATOM 1531 C CA . HIS A 1 206 ? 4.906 37.393 85.547 1.00 23.06 206 HIS A CA 1
ATOM 1532 C C . HIS A 1 206 ? 3.428 37.409 85.862 1.00 20.66 206 HIS A C 1
ATOM 1533 O O . HIS A 1 206 ? 2.672 38.236 85.402 1.00 25.04 206 HIS A O 1
ATOM 1540 N N . LEU A 1 207 ? 2.991 36.481 86.695 1.00 12.89 207 LEU A N 1
ATOM 1541 C CA . LEU A 1 207 ? 1.571 36.520 86.901 1.00 13.11 207 LEU A CA 1
ATOM 1542 C C . LEU A 1 207 ? 1.103 37.646 87.724 1.00 19.81 207 LEU A C 1
ATOM 1543 O O . LEU A 1 207 ? -0.017 38.089 87.599 1.00 17.92 207 LEU A O 1
ATOM 1548 N N . LYS A 1 208 ? 1.974 38.046 88.637 1.00 28.04 208 LYS A N 1
ATOM 1549 C CA . LYS A 1 208 ? 1.531 39.147 89.502 1.00 30.96 208 LYS A CA 1
ATOM 1550 C C . LYS A 1 208 ? 1.488 40.426 88.675 1.00 30.59 208 LYS A C 1
ATOM 1551 O O . LYS A 1 208 ? 0.559 41.230 88.836 1.00 27.39 208 LYS A O 1
ATOM 1557 N N . ALA A 1 209 ? 2.455 40.558 87.776 1.00 23.20 209 ALA A N 1
ATOM 1558 C CA . ALA A 1 209 ? 2.541 41.736 86.912 1.00 15.47 209 ALA A CA 1
ATOM 1559 C C . ALA A 1 209 ? 1.373 41.926 85.982 1.00 21.61 209 ALA A C 1
ATOM 1560 O O . ALA A 1 209 ? 1.432 42.826 85.168 1.00 24.42 209 ALA A O 1
ATOM 1562 N N . HIS A 1 210 ? 0.311 41.149 86.146 1.00 16.26 210 HIS A N 1
ATOM 1563 C CA . HIS A 1 210 ? -0.878 41.262 85.328 1.00 14.96 210 HIS A CA 1
ATOM 1564 C C . HIS A 1 210 ? -2.169 40.783 85.889 1.00 16.53 210 HIS A C 1
ATOM 1565 O O . HIS A 1 210 ? -2.962 40.343 85.074 1.00 16.56 210 HIS A O 1
ATOM 1572 N N . GLY A 1 211 ? -2.355 40.840 87.189 1.00 13.59 211 GLY A N 1
ATOM 1573 C CA . GLY A 1 211 ? -3.589 40.441 87.871 1.00 11.25 211 GLY A CA 1
ATOM 1574 C C . GLY A 1 211 ? -3.664 38.997 88.329 1.00 21.45 211 GLY A C 1
ATOM 1575 O O . GLY A 1 211 ? -4.618 38.632 89.000 1.00 23.91 211 GLY A O 1
ATOM 1576 N N . GLY A 1 212 ? -2.687 38.178 87.950 1.00 18.08 212 GLY A N 1
ATOM 1577 C CA . GLY A 1 212 ? -2.566 36.785 88.271 1.00 20.34 212 GLY A CA 1
ATOM 1578 C C . GLY A 1 212 ? -2.055 36.418 89.678 1.00 26.68 212 GLY A C 1
ATOM 1579 O O . GLY A 1 212 ? -1.521 35.294 89.922 1.00 22.38 212 GLY A O 1
ATOM 1580 N N . GLU A 1 213 ? -2.195 37.341 90.636 1.00 24.12 213 GLU A N 1
ATOM 1581 C CA . GLU A 1 213 ? -1.644 36.963 91.930 1.00 23.63 213 GLU A CA 1
ATOM 1582 C C . GLU A 1 213 ? -2.258 35.742 92.594 1.00 21.16 213 GLU A C 1
ATOM 1583 O O . GLU A 1 213 ? -1.517 34.951 93.170 1.00 22.48 213 GLU A O 1
ATOM 1589 N N . ASN A 1 214 ? -3.561 35.546 92.501 1.00 21.85 214 ASN A N 1
ATOM 1590 C CA . ASN A 1 214 ? -4.250 34.401 93.084 1.00 19.83 214 ASN A CA 1
ATOM 1591 C C . ASN A 1 214 ? -4.310 33.148 92.202 1.00 22.58 214 ASN A C 1
ATOM 1592 O O . ASN A 1 214 ? -4.917 32.142 92.594 1.00 23.97 214 ASN A O 1
ATOM 1597 N N . ILE A 1 215 ? -3.709 33.141 91.008 1.00 18.05 215 ILE A N 1
ATOM 1598 C CA . ILE A 1 215 ? -3.782 31.927 90.158 1.00 16.34 215 ILE A CA 1
ATOM 1599 C C . ILE A 1 215 ? -2.914 30.828 90.682 1.00 18.95 215 ILE A C 1
ATOM 1600 O O . ILE A 1 215 ? -1.774 31.156 90.866 1.00 13.87 215 ILE A O 1
ATOM 1605 N N . HIS A 1 216 ? -3.309 29.572 90.909 1.00 19.42 216 HIS A N 1
ATOM 1606 C CA . HIS A 1 216 ? -2.191 28.739 91.399 1.00 16.79 216 HIS A CA 1
ATOM 1607 C C . HIS A 1 216 ? -1.362 28.171 90.287 1.00 20.60 216 HIS A C 1
ATOM 1608 O O . HIS A 1 216 ? -1.880 27.779 89.244 1.00 29.75 216 HIS A O 1
ATOM 1615 N N . ILE A 1 217 ? -0.088 28.124 90.621 1.00 12.05 217 ILE A N 1
ATOM 1616 C CA . ILE A 1 217 ? 0.857 27.573 89.694 1.00 11.05 217 ILE A CA 1
ATOM 1617 C C . ILE A 1 217 ? 1.179 26.128 90.083 1.00 18.55 217 ILE A C 1
ATOM 1618 O O . ILE A 1 217 ? 1.806 25.867 91.117 1.00 11.23 217 ILE A O 1
ATOM 1623 N N . ILE A 1 218 ? 0.772 25.223 89.203 1.00 19.69 218 ILE A N 1
ATOM 1624 C CA . ILE A 1 218 ? 1.017 23.799 89.297 1.00 17.93 218 ILE A CA 1
ATOM 1625 C C . ILE A 1 218 ? 2.268 23.574 88.401 1.00 23.97 218 ILE A C 1
ATOM 1626 O O . ILE A 1 218 ? 2.222 23.765 87.175 1.00 26.87 218 ILE A O 1
ATOM 1631 N N . SER A 1 219 ? 3.389 23.139 88.934 1.00 14.14 219 SER A N 1
ATOM 1632 C CA . SER A 1 219 ? 4.562 22.922 88.126 1.00 13.34 219 SER A CA 1
ATOM 1633 C C . SER A 1 219 ? 4.854 21.562 87.489 1.00 21.28 219 SER A C 1
ATOM 1634 O O . SER A 1 219 ? 4.985 20.570 88.196 1.00 22.07 219 SER A O 1
ATOM 1637 N N . LYS A 1 220 ? 5.036 21.486 86.170 1.00 17.70 220 LYS A N 1
ATOM 1638 C CA . LYS A 1 220 ? 5.303 20.210 85.484 1.00 13.09 220 LYS A CA 1
ATOM 1639 C C . LYS A 1 220 ? 6.720 19.696 85.552 1.00 19.44 220 LYS A C 1
ATOM 1640 O O . LYS A 1 220 ? 7.634 20.323 85.030 1.00 18.59 220 LYS A O 1
ATOM 1646 N N . ILE A 1 221 ? 6.917 18.558 86.205 1.00 25.85 221 ILE A N 1
ATOM 1647 C CA . ILE A 1 221 ? 8.231 17.924 86.321 1.00 24.56 221 ILE A CA 1
ATOM 1648 C C . ILE A 1 221 ? 8.397 16.952 85.154 1.00 26.32 221 ILE A C 1
ATOM 1649 O O . ILE A 1 221 ? 7.682 15.960 85.094 1.00 26.08 221 ILE A O 1
ATOM 1654 N N . GLU A 1 222 ? 9.339 17.211 84.283 1.00 18.47 222 GLU A N 1
ATOM 1655 C CA . GLU A 1 222 ? 9.635 16.484 83.075 1.00 16.66 222 GLU A CA 1
ATOM 1656 C C . GLU A 1 222 ? 11.111 16.099 82.889 1.00 24.06 222 GLU A C 1
ATOM 1657 O O . GLU A 1 222 ? 11.544 15.665 81.821 1.00 27.31 222 GLU A O 1
ATOM 1663 N N . ASN A 1 223 ? 11.948 16.190 83.903 1.00 15.01 223 ASN A N 1
ATOM 1664 C CA . ASN A 1 223 ? 13.319 15.772 83.617 1.00 11.74 223 ASN A CA 1
ATOM 1665 C C . ASN A 1 223 ? 14.223 15.612 84.839 1.00 23.71 223 ASN A C 1
ATOM 1666 O O . ASN A 1 223 ? 13.891 15.864 86.010 1.00 19.71 223 ASN A O 1
ATOM 1671 N N . GLN A 1 224 ? 15.454 15.189 84.563 1.00 23.79 224 GLN A N 1
ATOM 1672 C CA . GLN A 1 224 ? 16.321 14.984 85.698 1.00 21.23 224 GLN A CA 1
ATOM 1673 C C . GLN A 1 224 ? 16.571 16.207 86.556 1.00 23.14 224 GLN A C 1
ATOM 1674 O O . GLN A 1 224 ? 16.486 16.175 87.785 1.00 21.03 224 GLN A O 1
ATOM 1680 N N . GLU A 1 225 ? 16.898 17.313 85.912 1.00 26.44 225 GLU A N 1
ATOM 1681 C CA . GLU A 1 225 ? 17.164 18.538 86.676 1.00 23.28 225 GLU A CA 1
ATOM 1682 C C . GLU A 1 225 ? 15.994 19.059 87.521 1.00 23.38 225 GLU A C 1
ATOM 1683 O O . GLU A 1 225 ? 16.258 19.645 88.571 1.00 20.39 225 GLU A O 1
ATOM 1689 N N . GLY A 1 226 ? 14.745 18.894 87.085 1.00 17.22 226 GLY A N 1
ATOM 1690 C CA . GLY A 1 226 ? 13.625 19.400 87.866 1.00 16.50 226 GLY A CA 1
ATOM 1691 C C . GLY A 1 226 ? 13.481 18.385 88.998 1.00 26.15 226 GLY A C 1
ATOM 1692 O O . GLY A 1 226 ? 13.213 18.713 90.154 1.00 24.93 226 GLY A O 1
ATOM 1693 N N . LEU A 1 227 ? 13.683 17.128 88.578 1.00 28.23 227 LEU A N 1
ATOM 1694 C CA . LEU A 1 227 ? 13.523 15.979 89.486 1.00 28.34 227 LEU A CA 1
ATOM 1695 C C . LEU A 1 227 ? 14.418 16.218 90.691 1.00 27.59 227 LEU A C 1
ATOM 1696 O O . LEU A 1 227 ? 13.942 16.260 91.828 1.00 30.17 227 LEU A O 1
ATOM 1701 N N . ASN A 1 228 ? 15.695 16.452 90.418 1.00 22.50 228 ASN A N 1
ATOM 1702 C CA . ASN A 1 228 ? 16.651 16.740 91.480 1.00 23.04 228 ASN A CA 1
ATOM 1703 C C . ASN A 1 228 ? 16.360 17.991 92.283 1.00 30.67 228 ASN A C 1
ATOM 1704 O O . ASN A 1 228 ? 16.862 18.039 93.387 1.00 36.15 228 ASN A O 1
ATOM 1709 N N . ASN A 1 229 ? 15.668 19.006 91.781 1.00 22.96 229 ASN A N 1
ATOM 1710 C CA . ASN A 1 229 ? 15.429 20.186 92.580 1.00 19.91 229 ASN A CA 1
ATOM 1711 C C . ASN A 1 229 ? 13.998 20.099 93.062 1.00 25.54 229 ASN A C 1
ATOM 1712 O O . ASN A 1 229 ? 13.403 21.122 93.423 1.00 26.52 229 ASN A O 1
ATOM 1717 N N . PHE A 1 230 ? 13.437 18.897 93.064 1.00 15.27 230 PHE A N 1
ATOM 1718 C CA . PHE A 1 230 ? 12.035 18.857 93.438 1.00 14.53 230 PHE A CA 1
ATOM 1719 C C . PHE A 1 230 ? 11.527 19.587 94.670 1.00 24.21 230 PHE A C 1
ATOM 1720 O O . PHE A 1 230 ? 10.450 20.231 94.684 1.00 23.66 230 PHE A O 1
ATOM 1728 N N . ASP A 1 231 ? 12.358 19.434 95.693 1.00 24.22 231 ASP A N 1
ATOM 1729 C CA . ASP A 1 231 ? 11.981 20.036 96.971 1.00 25.83 231 ASP A CA 1
ATOM 1730 C C . ASP A 1 231 ? 11.691 21.509 96.872 1.00 25.03 231 ASP A C 1
ATOM 1731 O O . ASP A 1 231 ? 10.597 21.978 97.184 1.00 26.37 231 ASP A O 1
ATOM 1736 N N . GLU A 1 232 ? 12.685 22.206 96.368 1.00 18.53 232 GLU A N 1
ATOM 1737 C CA . GLU A 1 232 ? 12.494 23.638 96.155 1.00 17.91 232 GLU A CA 1
ATOM 1738 C C . GLU A 1 232 ? 11.376 23.902 95.157 1.00 24.55 232 GLU A C 1
ATOM 1739 O O . GLU A 1 232 ? 10.583 24.823 95.403 1.00 29.03 232 GLU A O 1
ATOM 1745 N N . ILE A 1 233 ? 11.300 23.132 94.078 1.00 15.91 233 ILE A N 1
ATOM 1746 C CA . ILE A 1 233 ? 10.231 23.407 93.102 1.00 12.99 233 ILE A CA 1
ATOM 1747 C C . ILE A 1 233 ? 8.915 23.294 93.809 1.00 17.92 233 ILE A C 1
ATOM 1748 O O . ILE A 1 233 ? 8.136 24.257 93.774 1.00 18.10 233 ILE A O 1
ATOM 1753 N N . LEU A 1 234 ? 8.736 22.168 94.478 1.00 15.69 234 LEU A N 1
ATOM 1754 C CA . LEU A 1 234 ? 7.473 21.992 95.201 1.00 14.59 234 LEU A CA 1
ATOM 1755 C C . LEU A 1 234 ? 7.092 23.105 96.193 1.00 16.76 234 LEU A C 1
ATOM 1756 O O . LEU A 1 234 ? 5.913 23.419 96.348 1.00 14.24 234 LEU A O 1
ATOM 1761 N N . GLU A 1 235 ? 8.102 23.639 96.857 1.00 15.19 235 GLU A N 1
ATOM 1762 C CA . GLU A 1 235 ? 8.081 24.640 97.907 1.00 17.62 235 GLU A CA 1
ATOM 1763 C C . GLU A 1 235 ? 7.406 25.851 97.333 1.00 24.07 235 GLU A C 1
ATOM 1764 O O . GLU A 1 235 ? 6.360 26.232 97.880 1.00 19.01 235 GLU A O 1
ATOM 1770 N N . ALA A 1 236 ? 7.995 26.374 96.250 1.00 19.07 236 ALA A N 1
ATOM 1771 C CA . ALA A 1 236 ? 7.483 27.540 95.528 1.00 11.33 236 ALA A CA 1
ATOM 1772 C C . ALA A 1 236 ? 6.255 27.360 94.663 1.00 17.58 236 ALA A C 1
ATOM 1773 O O . ALA A 1 236 ? 5.671 28.348 94.241 1.00 20.32 236 ALA A O 1
ATOM 1775 N N . SER A 1 237 ? 5.877 26.154 94.320 1.00 11.90 237 SER A N 1
ATOM 1776 C CA . SER A 1 237 ? 4.698 25.945 93.497 1.00 11.07 237 SER A CA 1
ATOM 1777 C C . SER A 1 237 ? 3.598 25.765 94.501 1.00 15.62 237 SER A C 1
ATOM 1778 O O . SER A 1 237 ? 3.911 25.671 95.663 1.00 16.94 237 SER A O 1
ATOM 1781 N N . ASP A 1 238 ? 2.376 25.744 94.000 1.00 11.91 238 ASP A N 1
ATOM 1782 C CA . ASP A 1 238 ? 1.120 25.567 94.691 1.00 10.95 238 ASP A CA 1
ATOM 1783 C C . ASP A 1 238 ? 0.699 24.110 94.557 1.00 19.94 238 ASP A C 1
ATOM 1784 O O . ASP A 1 238 ? -0.227 23.682 95.245 1.00 23.14 238 ASP A O 1
ATOM 1789 N N . GLY A 1 239 ? 1.349 23.369 93.664 1.00 13.92 239 GLY A N 1
ATOM 1790 C CA . GLY A 1 239 ? 1.008 22.007 93.366 1.00 11.91 239 GLY A CA 1
ATOM 1791 C C . GLY A 1 239 ? 1.875 21.370 92.294 1.00 16.46 239 GLY A C 1
ATOM 1792 O O . GLY A 1 239 ? 2.918 21.908 91.906 1.00 13.49 239 GLY A O 1
ATOM 1793 N N . ILE A 1 240 ? 1.511 20.188 91.798 1.00 17.64 240 ILE A N 1
ATOM 1794 C CA . ILE A 1 240 ? 2.431 19.577 90.801 1.00 14.33 240 ILE A CA 1
ATOM 1795 C C . ILE A 1 240 ? 1.720 18.608 89.872 1.00 14.63 240 ILE A C 1
ATOM 1796 O O . ILE A 1 240 ? 0.617 18.069 90.161 1.00 12.13 240 ILE A O 1
ATOM 1801 N N . MET A 1 241 ? 2.393 18.457 88.732 1.00 11.48 241 MET A N 1
ATOM 1802 C CA . MET A 1 241 ? 1.805 17.601 87.701 1.00 14.17 241 MET A CA 1
ATOM 1803 C C . MET A 1 241 ? 2.890 16.626 87.330 1.00 18.97 241 MET A C 1
ATOM 1804 O O . MET A 1 241 ? 3.943 17.041 86.875 1.00 19.03 241 MET A O 1
ATOM 1809 N N . VAL A 1 242 ? 2.579 15.368 87.611 1.00 15.41 242 VAL A N 1
ATOM 1810 C CA . VAL A 1 242 ? 3.465 14.268 87.292 1.00 15.76 242 VAL A CA 1
ATOM 1811 C C . VAL A 1 242 ? 3.266 14.019 85.792 1.00 22.31 242 VAL A C 1
ATOM 1812 O O . VAL A 1 242 ? 2.168 13.636 85.385 1.00 18.02 242 VAL A O 1
ATOM 1816 N N . ALA A 1 243 ? 4.294 14.333 85.003 1.00 15.54 243 ALA A N 1
ATOM 1817 C CA . ALA A 1 243 ? 4.269 14.151 83.557 1.00 14.77 243 ALA A CA 1
ATOM 1818 C C . ALA A 1 243 ? 5.075 12.901 83.236 1.00 20.32 243 ALA A C 1
ATOM 1819 O O . ALA A 1 243 ? 6.307 12.855 83.022 1.00 13.92 243 ALA A O 1
ATOM 1821 N N . ARG A 1 244 ? 4.301 11.831 83.241 1.00 22.98 244 ARG A N 1
ATOM 1822 C CA . ARG A 1 244 ? 4.924 10.520 83.026 1.00 24.44 244 ARG A CA 1
ATOM 1823 C C . ARG A 1 244 ? 5.682 10.310 81.731 1.00 33.24 244 ARG A C 1
ATOM 1824 O O . ARG A 1 244 ? 6.884 9.956 81.781 1.00 31.60 244 ARG A O 1
ATOM 1832 N N . GLY A 1 245 ? 5.003 10.567 80.603 1.00 25.84 245 GLY A N 1
ATOM 1833 C CA . GLY A 1 245 ? 5.714 10.364 79.352 1.00 23.34 245 GLY A CA 1
ATOM 1834 C C . GLY A 1 245 ? 7.015 11.129 79.185 1.00 25.45 245 GLY A C 1
ATOM 1835 O O . GLY A 1 245 ? 8.075 10.580 78.884 1.00 22.41 245 GLY A O 1
ATOM 1836 N N . ASP A 1 246 ? 6.856 12.434 79.384 1.00 23.77 246 ASP A N 1
ATOM 1837 C CA . ASP A 1 246 ? 7.964 13.370 79.237 1.00 27.69 246 ASP A CA 1
ATOM 1838 C C . ASP A 1 246 ? 9.108 12.905 80.086 1.00 22.74 246 ASP A C 1
ATOM 1839 O O . ASP A 1 246 ? 10.243 12.962 79.675 1.00 22.55 246 ASP A O 1
ATOM 1844 N N . LEU A 1 247 ? 8.787 12.466 81.290 1.00 19.23 247 LEU A N 1
ATOM 1845 C CA . LEU A 1 247 ? 9.790 11.977 82.215 1.00 17.95 247 LEU A CA 1
ATOM 1846 C C . LEU A 1 247 ? 10.325 10.673 81.648 1.00 24.81 247 LEU A C 1
ATOM 1847 O O . LEU A 1 247 ? 11.541 10.438 81.630 1.00 24.42 247 LEU A O 1
ATOM 1852 N N . GLY A 1 248 ? 9.389 9.829 81.205 1.00 15.40 248 GLY A N 1
ATOM 1853 C CA . GLY A 1 248 ? 9.821 8.576 80.639 1.00 17.60 248 GLY A CA 1
ATOM 1854 C C . GLY A 1 248 ? 10.920 8.650 79.574 1.00 29.33 248 GLY A C 1
ATOM 1855 O O . GLY A 1 248 ? 11.710 7.696 79.390 1.00 30.49 248 GLY A O 1
ATOM 1856 N N . VAL A 1 249 ? 10.984 9.754 78.827 1.00 29.18 249 VAL A N 1
ATOM 1857 C CA . VAL A 1 249 ? 11.998 9.984 77.814 1.00 25.56 249 VAL A CA 1
ATOM 1858 C C . VAL A 1 249 ? 13.291 10.470 78.473 1.00 26.37 249 VAL A C 1
ATOM 1859 O O . VAL A 1 249 ? 14.389 10.220 77.997 1.00 28.76 249 VAL A O 1
ATOM 1863 N N . GLU A 1 250 ? 13.192 11.226 79.557 1.00 27.54 250 GLU A N 1
ATOM 1864 C CA . GLU A 1 250 ? 14.477 11.688 80.113 1.00 29.52 250 GLU A CA 1
ATOM 1865 C C . GLU A 1 250 ? 15.267 10.893 81.145 1.00 30.17 250 GLU A C 1
ATOM 1866 O O . GLU A 1 250 ? 16.486 11.112 81.218 1.00 30.55 250 GLU A O 1
ATOM 1872 N N . ILE A 1 251 ? 14.672 9.967 81.906 1.00 20.26 251 ILE A N 1
ATOM 1873 C CA . ILE A 1 251 ? 15.507 9.218 82.870 1.00 18.33 251 ILE A CA 1
ATOM 1874 C C . ILE A 1 251 ? 15.229 7.716 82.758 1.00 23.40 251 ILE A C 1
ATOM 1875 O O . ILE A 1 251 ? 14.340 7.326 81.991 1.00 23.69 251 ILE A O 1
ATOM 1880 N N . PRO A 1 252 ? 15.918 6.881 83.527 1.00 16.41 252 PRO A N 1
ATOM 1881 C CA . PRO A 1 252 ? 15.717 5.442 83.464 1.00 11.88 252 PRO A CA 1
ATOM 1882 C C . PRO A 1 252 ? 14.303 4.968 83.717 1.00 25.10 252 PRO A C 1
ATOM 1883 O O . PRO A 1 252 ? 13.623 5.480 84.604 1.00 28.74 252 PRO A O 1
ATOM 1887 N N . VAL A 1 253 ? 13.884 3.988 82.891 1.00 20.28 253 VAL A N 1
ATOM 1888 C CA . VAL A 1 253 ? 12.543 3.434 83.007 1.00 17.80 253 VAL A CA 1
ATOM 1889 C C . VAL A 1 253 ? 12.230 2.981 84.423 1.00 22.41 253 VAL A C 1
ATOM 1890 O O . VAL A 1 253 ? 11.132 3.246 84.917 1.00 19.25 253 VAL A O 1
ATOM 1894 N N . GLU A 1 254 ? 13.176 2.270 85.043 1.00 15.40 254 GLU A N 1
ATOM 1895 C CA . GLU A 1 254 ? 12.944 1.772 86.383 1.00 16.22 254 GLU A CA 1
ATOM 1896 C C . GLU A 1 254 ? 12.764 2.835 87.471 1.00 25.56 254 GLU A C 1
ATOM 1897 O O . GLU A 1 254 ? 12.478 2.456 88.607 1.00 25.85 254 GLU A O 1
ATOM 1903 N N . GLU A 1 255 ? 12.959 4.101 87.122 1.00 19.36 255 GLU A N 1
ATOM 1904 C CA . GLU A 1 255 ? 12.836 5.289 87.961 1.00 15.49 255 GLU A CA 1
ATOM 1905 C C . GLU A 1 255 ? 11.517 6.034 87.936 1.00 22.47 255 GLU A C 1
ATOM 1906 O O . GLU A 1 255 ? 10.958 6.453 88.940 1.00 28.47 255 GLU A O 1
ATOM 1912 N N . VAL A 1 256 ? 10.993 6.169 86.738 1.00 15.06 256 VAL A N 1
ATOM 1913 C CA . VAL A 1 256 ? 9.748 6.869 86.558 1.00 12.00 256 VAL A CA 1
ATOM 1914 C C . VAL A 1 256 ? 8.683 6.556 87.560 1.00 16.92 256 VAL A C 1
ATOM 1915 O O . VAL A 1 256 ? 8.185 7.507 88.123 1.00 22.84 256 VAL A O 1
ATOM 1919 N N . ILE A 1 257 ? 8.315 5.315 87.773 1.00 16.18 257 ILE A N 1
ATOM 1920 C CA . ILE A 1 257 ? 7.182 5.042 88.674 1.00 14.50 257 ILE A CA 1
ATOM 1921 C C . ILE A 1 257 ? 7.570 5.446 90.083 1.00 21.65 257 ILE A C 1
ATOM 1922 O O . ILE A 1 257 ? 6.711 5.767 90.886 1.00 20.03 257 ILE A O 1
ATOM 1927 N N . PHE A 1 258 ? 8.878 5.407 90.318 1.00 15.02 258 PHE A N 1
ATOM 1928 C CA . PHE A 1 258 ? 9.372 5.785 91.625 1.00 17.07 258 PHE A CA 1
ATOM 1929 C C . PHE A 1 258 ? 9.470 7.315 91.750 1.00 28.65 258 PHE A C 1
ATOM 1930 O O . PHE A 1 258 ? 9.422 7.888 92.840 1.00 26.06 258 PHE A O 1
ATOM 1938 N N . ALA A 1 259 ? 9.593 7.998 90.628 1.00 22.83 259 ALA A N 1
ATOM 1939 C CA . ALA A 1 259 ? 9.663 9.447 90.693 1.00 20.01 259 ALA A CA 1
ATOM 1940 C C . ALA A 1 259 ? 8.236 9.925 90.992 1.00 20.57 259 ALA A C 1
ATOM 1941 O O . ALA A 1 259 ? 8.013 10.763 91.874 1.00 18.37 259 ALA A O 1
ATOM 1943 N N . GLN A 1 260 ? 7.300 9.337 90.273 1.00 11.20 260 GLN A N 1
ATOM 1944 C CA . GLN A 1 260 ? 5.916 9.667 90.506 1.00 10.98 260 GLN A CA 1
ATOM 1945 C C . GLN A 1 260 ? 5.624 9.400 91.971 1.00 20.60 260 GLN A C 1
ATOM 1946 O O . GLN A 1 260 ? 5.178 10.315 92.666 1.00 18.58 260 GLN A O 1
ATOM 1952 N N . LYS A 1 261 ? 5.966 8.192 92.439 1.00 13.10 261 LYS A N 1
ATOM 1953 C CA . LYS A 1 261 ? 5.686 7.882 93.826 1.00 10.83 261 LYS A CA 1
ATOM 1954 C C . LYS A 1 261 ? 6.161 8.891 94.872 1.00 16.82 261 LYS A C 1
ATOM 1955 O O . LYS A 1 261 ? 5.376 9.267 95.772 1.00 14.37 261 LYS A O 1
ATOM 1961 N N . MET A 1 262 ? 7.418 9.301 94.770 1.00 10.85 262 MET A N 1
ATOM 1962 C CA . MET A 1 262 ? 8.019 10.239 95.692 1.00 10.72 262 MET A CA 1
ATOM 1963 C C . MET A 1 262 ? 7.397 11.609 95.535 1.00 19.19 262 MET A C 1
ATOM 1964 O O . MET A 1 262 ? 7.513 12.392 96.460 1.00 14.34 262 MET A O 1
ATOM 1969 N N . MET A 1 263 ? 6.772 11.864 94.371 1.00 18.06 263 MET A N 1
ATOM 1970 C CA . MET A 1 263 ? 6.188 13.174 94.105 1.00 11.66 263 MET A CA 1
ATOM 1971 C C . MET A 1 263 ? 4.895 13.257 94.803 1.00 14.93 263 MET A C 1
ATOM 1972 O O . MET A 1 263 ? 4.691 14.143 95.606 1.00 17.14 263 MET A O 1
ATOM 1977 N N . ILE A 1 264 ? 4.079 12.274 94.540 1.00 15.55 264 ILE A N 1
ATOM 1978 C CA . ILE A 1 264 ? 2.795 12.295 95.249 1.00 11.17 264 ILE A CA 1
ATOM 1979 C C . ILE A 1 264 ? 2.936 12.353 96.765 1.00 18.26 264 ILE A C 1
ATOM 1980 O O . ILE A 1 264 ? 2.241 13.072 97.467 1.00 23.30 264 ILE A O 1
ATOM 1985 N N . GLU A 1 265 ? 3.867 11.600 97.311 1.00 21.82 265 GLU A N 1
ATOM 1986 C CA . GLU A 1 265 ? 4.037 11.542 98.754 1.00 23.95 265 GLU A CA 1
ATOM 1987 C C . GLU A 1 265 ? 4.356 12.920 99.277 1.00 20.64 265 GLU A C 1
ATOM 1988 O O . GLU A 1 265 ? 3.601 13.424 100.112 1.00 19.90 265 GLU A O 1
ATOM 1994 N N . LYS A 1 266 ? 5.456 13.482 98.780 1.00 16.07 266 LYS A N 1
ATOM 1995 C CA . LYS A 1 266 ? 5.883 14.807 99.151 1.00 11.34 266 LYS A CA 1
ATOM 1996 C C . LYS A 1 266 ? 4.797 15.845 98.858 1.00 22.89 266 LYS A C 1
ATOM 1997 O O . LYS A 1 266 ? 4.667 16.813 99.621 1.00 19.00 266 LYS A O 1
ATOM 2003 N N . CYS A 1 267 ? 3.971 15.646 97.810 1.00 17.72 267 CYS A N 1
ATOM 2004 C CA . CYS A 1 267 ? 2.933 16.671 97.633 1.00 14.34 267 CYS A CA 1
ATOM 2005 C C . CYS A 1 267 ? 1.994 16.656 98.808 1.00 18.94 267 CYS A C 1
ATOM 2006 O O . CYS A 1 267 ? 1.870 17.633 99.526 1.00 20.91 267 CYS A O 1
ATOM 2009 N N . ILE A 1 268 ? 1.392 15.512 99.023 1.00 19.91 268 ILE A N 1
ATOM 2010 C CA . ILE A 1 268 ? 0.426 15.311 100.105 1.00 19.50 268 ILE A CA 1
ATOM 2011 C C . ILE A 1 268 ? 0.972 15.802 101.441 1.00 23.62 268 ILE A C 1
ATOM 2012 O O . ILE A 1 268 ? 0.279 16.523 102.136 1.00 20.19 268 ILE A O 1
ATOM 2017 N N . ARG A 1 269 ? 2.193 15.441 101.779 1.00 19.71 269 ARG A N 1
ATOM 2018 C CA . ARG A 1 269 ? 2.751 15.920 103.019 1.00 19.32 269 ARG A CA 1
ATOM 2019 C C . ARG A 1 269 ? 2.748 17.426 102.988 1.00 26.74 269 ARG A C 1
ATOM 2020 O O . ARG A 1 269 ? 2.467 18.098 103.960 1.00 29.59 269 ARG A O 1
ATOM 2028 N N . ALA A 1 270 ? 3.083 17.944 101.824 1.00 23.87 270 ALA A N 1
ATOM 2029 C CA . ALA A 1 270 ? 3.187 19.394 101.668 1.00 17.97 270 ALA A CA 1
ATOM 2030 C C . ALA A 1 270 ? 1.866 20.145 101.569 1.00 16.55 270 ALA A C 1
ATOM 2031 O O . ALA A 1 270 ? 1.841 21.377 101.491 1.00 15.94 270 ALA A O 1
ATOM 2033 N N . ARG A 1 271 ? 0.750 19.445 101.626 1.00 15.12 271 ARG A N 1
ATOM 2034 C CA . ARG A 1 271 ? -0.512 20.190 101.561 1.00 15.40 271 ARG A CA 1
ATOM 2035 C C . ARG A 1 271 ? -1.005 20.762 100.245 1.00 23.97 271 ARG A C 1
ATOM 2036 O O . ARG A 1 271 ? -2.168 21.141 100.118 1.00 27.44 271 ARG A O 1
ATOM 2044 N N . LYS A 1 272 ? -0.154 20.616 99.240 1.00 18.59 272 LYS A N 1
ATOM 2045 C CA . LYS A 1 272 ? -0.313 20.930 97.826 1.00 14.81 272 LYS A CA 1
ATOM 2046 C C . LYS A 1 272 ? -0.916 19.864 96.890 1.00 20.41 272 LYS A C 1
ATOM 2047 O O . LYS A 1 272 ? -0.793 18.626 97.133 1.00 18.52 272 LYS A O 1
ATOM 2053 N N . VAL A 1 273 ? -1.597 20.301 95.802 1.00 16.27 273 VAL A N 1
ATOM 2054 C CA . VAL A 1 273 ? -2.206 19.359 94.865 1.00 14.88 273 VAL A CA 1
ATOM 2055 C C . VAL A 1 273 ? -1.282 18.720 93.865 1.00 11.96 273 VAL A C 1
ATOM 2056 O O . VAL A 1 273 ? -0.355 19.307 93.314 1.00 11.98 273 VAL A O 1
ATOM 2060 N N . VAL A 1 274 ? -1.675 17.508 93.549 1.00 11.75 274 VAL A N 1
ATOM 2061 C CA . VAL A 1 274 ? -0.814 16.800 92.577 1.00 12.86 274 VAL A CA 1
ATOM 2062 C C . VAL A 1 274 ? -1.797 16.145 91.624 1.00 14.60 274 VAL A C 1
ATOM 2063 O O . VAL A 1 274 ? -2.834 15.633 91.993 1.00 13.68 274 VAL A O 1
ATOM 2067 N N . ILE A 1 275 ? -1.455 16.349 90.377 1.00 14.11 275 ILE A N 1
ATOM 2068 C CA . ILE A 1 275 ? -2.254 15.795 89.296 1.00 12.40 275 ILE A CA 1
ATOM 2069 C C . ILE A 1 275 ? -1.394 14.711 88.627 1.00 11.50 275 ILE A C 1
ATOM 2070 O O . ILE A 1 275 ? -0.204 14.925 88.379 1.00 10.38 275 ILE A O 1
ATOM 2075 N N . THR A 1 276 ? -2.027 13.584 88.397 1.00 10.22 276 THR A N 1
ATOM 2076 C CA . THR A 1 276 ? -1.314 12.529 87.691 1.00 11.60 276 THR A CA 1
ATOM 2077 C C . THR A 1 276 ? -1.719 12.440 86.227 1.00 16.13 276 THR A C 1
ATOM 2078 O O . THR A 1 276 ? -2.870 12.487 85.814 1.00 13.97 276 THR A O 1
ATOM 2082 N N . ALA A 1 277 ? -0.716 12.357 85.382 1.00 23.41 277 ALA A N 1
ATOM 2083 C CA . ALA A 1 277 ? -0.940 12.278 83.947 1.00 26.55 277 ALA A CA 1
ATOM 2084 C C . ALA A 1 277 ? -0.201 11.018 83.527 1.00 34.34 277 ALA A C 1
ATOM 2085 O O . ALA A 1 277 ? 1.029 10.973 83.482 1.00 34.18 277 ALA A O 1
ATOM 2087 N N . THR A 1 278 ? -0.973 9.987 83.258 1.00 32.83 278 THR A N 1
ATOM 2088 C CA . THR A 1 278 ? -0.373 8.720 82.822 1.00 35.10 278 THR A CA 1
ATOM 2089 C C . THR A 1 278 ? -0.366 8.607 81.300 1.00 53.30 278 THR A C 1
ATOM 2090 O O . THR A 1 278 ? -0.799 9.540 80.640 1.00 55.08 278 THR A O 1
ATOM 2094 N N . MET A 1 279 ? 0.070 7.503 80.690 1.00 61.15 279 MET A N 1
ATOM 2095 C CA . MET A 1 279 ? 0.053 7.290 79.230 1.00 59.86 279 MET A CA 1
ATOM 2096 C C . MET A 1 279 ? -1.400 7.423 78.739 1.00 65.13 279 MET A C 1
ATOM 2097 O O . MET A 1 279 ? -1.782 7.199 77.590 1.00 60.40 279 MET A O 1
ATOM 2098 N N . ARG A 1 289 ? -12.352 1.715 75.348 1.00 56.47 289 ARG A N 1
ATOM 2099 C CA . ARG A 1 289 ? -11.901 1.348 76.708 1.00 50.32 289 ARG A CA 1
ATOM 2100 C C . ARG A 1 289 ? -10.385 1.132 76.735 1.00 48.38 289 ARG A C 1
ATOM 2101 O O . ARG A 1 289 ? -9.792 0.732 75.732 1.00 52.44 289 ARG A O 1
ATOM 2102 N N . PRO A 1 290 ? -9.704 1.397 77.843 1.00 33.82 290 PRO A N 1
ATOM 2103 C CA . PRO A 1 290 ? -8.253 1.320 77.913 1.00 29.89 290 PRO A CA 1
ATOM 2104 C C . PRO A 1 290 ? -7.500 0.002 78.083 1.00 40.50 290 PRO A C 1
ATOM 2105 O O . PRO A 1 290 ? -8.041 -0.985 78.616 1.00 39.15 290 PRO A O 1
ATOM 2109 N N . THR A 1 291 ? -6.240 -0.011 77.605 1.00 32.53 291 THR A N 1
ATOM 2110 C CA . THR A 1 291 ? -5.454 -1.221 77.706 1.00 29.57 291 THR A CA 1
ATOM 2111 C C . THR A 1 291 ? -5.334 -1.382 79.198 1.00 32.27 291 THR A C 1
ATOM 2112 O O . THR A 1 291 ? -5.166 -0.395 79.903 1.00 31.43 291 THR A O 1
ATOM 2116 N N . ASP A 1 292 ? -5.454 -2.610 79.660 1.00 30.69 292 ASP A N 1
ATOM 2117 C CA . ASP A 1 292 ? -5.395 -2.843 81.091 1.00 31.33 292 ASP A CA 1
ATOM 2118 C C . ASP A 1 292 ? -4.256 -2.162 81.824 1.00 33.57 292 ASP A C 1
ATOM 2119 O O . ASP A 1 292 ? -4.373 -1.790 82.991 1.00 29.94 292 ASP A O 1
ATOM 2124 N N . ALA A 1 293 ? -3.140 -2.039 81.117 1.00 31.89 293 ALA A N 1
ATOM 2125 C CA . ALA A 1 293 ? -1.955 -1.436 81.712 1.00 30.27 293 ALA A CA 1
ATOM 2126 C C . ALA A 1 293 ? -2.313 -0.082 82.263 1.00 32.79 293 ALA A C 1
ATOM 2127 O O . ALA A 1 293 ? -1.934 0.224 83.374 1.00 30.72 293 ALA A O 1
ATOM 2129 N N . GLU A 1 294 ? -3.026 0.687 81.465 1.00 33.59 294 GLU A N 1
ATOM 2130 C CA . GLU A 1 294 ? -3.489 2.027 81.786 1.00 35.20 294 GLU A CA 1
ATOM 2131 C C . GLU A 1 294 ? -4.572 2.034 82.843 1.00 30.59 294 GLU A C 1
ATOM 2132 O O . GLU A 1 294 ? -4.560 2.811 83.802 1.00 27.43 294 GLU A O 1
ATOM 2138 N N . ALA A 1 295 ? -5.505 1.105 82.686 1.00 16.60 295 ALA A N 1
ATOM 2139 C CA . ALA A 1 295 ? -6.532 1.119 83.721 1.00 13.95 295 ALA A CA 1
ATOM 2140 C C . ALA A 1 295 ? -6.021 0.873 85.156 1.00 23.13 295 ALA A C 1
ATOM 2141 O O . ALA A 1 295 ? -6.686 1.113 86.189 1.00 26.92 295 ALA A O 1
ATOM 2143 N N . GLY A 1 296 ? -4.793 0.377 85.254 1.00 13.78 296 GLY A N 1
ATOM 2144 C CA . GLY A 1 296 ? -4.178 0.027 86.534 1.00 10.75 296 GLY A CA 1
ATOM 2145 C C . GLY A 1 296 ? -3.213 1.116 86.942 1.00 17.42 296 GLY A C 1
ATOM 2146 O O . GLY A 1 296 ? -3.061 1.444 88.141 1.00 17.76 296 GLY A O 1
ATOM 2147 N N . ASP A 1 297 ? -2.599 1.663 85.890 1.00 15.96 297 ASP A N 1
ATOM 2148 C CA . ASP A 1 297 ? -1.634 2.734 86.016 1.00 12.59 297 ASP A CA 1
ATOM 2149 C C . ASP A 1 297 ? -2.259 3.879 86.834 1.00 19.68 297 ASP A C 1
ATOM 2150 O O . ASP A 1 297 ? -1.648 4.468 87.777 1.00 17.08 297 ASP A O 1
ATOM 2155 N N . VAL A 1 298 ? -3.497 4.133 86.399 1.00 15.38 298 VAL A N 1
ATOM 2156 C CA . VAL A 1 298 ? -4.349 5.150 86.985 1.00 11.99 298 VAL A CA 1
ATOM 2157 C C . VAL A 1 298 ? -4.537 4.759 88.438 1.00 17.14 298 VAL A C 1
ATOM 2158 O O . VAL A 1 298 ? -3.959 5.453 89.259 1.00 15.15 298 VAL A O 1
ATOM 2162 N N . ALA A 1 299 ? -5.314 3.687 88.660 1.00 16.79 299 ALA A N 1
ATOM 2163 C CA . ALA A 1 299 ? -5.626 3.170 90.005 1.00 14.31 299 ALA A CA 1
ATOM 2164 C C . ALA A 1 299 ? -4.384 3.276 90.897 1.00 15.88 299 ALA A C 1
ATOM 2165 O O . ALA A 1 299 ? -4.368 3.784 91.992 1.00 11.87 299 ALA A O 1
ATOM 2167 N N . ASN A 1 300 ? -3.277 2.817 90.308 1.00 11.85 300 ASN A N 1
ATOM 2168 C CA . ASN A 1 300 ? -2.076 2.911 91.140 1.00 11.28 300 ASN A CA 1
ATOM 2169 C C . ASN A 1 300 ? -1.761 4.324 91.540 1.00 15.64 300 ASN A C 1
ATOM 2170 O O . ASN A 1 300 ? -1.340 4.552 92.657 1.00 16.55 300 ASN A O 1
ATOM 2175 N N . ALA A 1 301 ? -1.927 5.259 90.613 1.00 19.73 301 ALA A N 1
ATOM 2176 C CA . ALA A 1 301 ? -1.683 6.684 90.846 1.00 13.32 301 ALA A CA 1
ATOM 2177 C C . ALA A 1 301 ? -2.663 7.113 91.955 1.00 18.22 301 ALA A C 1
ATOM 2178 O O . ALA A 1 301 ? -2.221 7.771 92.901 1.00 10.90 301 ALA A O 1
ATOM 2180 N N . ILE A 1 302 ? -3.943 6.710 91.805 1.00 11.55 302 ILE A N 1
ATOM 2181 C CA . ILE A 1 302 ? -4.940 7.019 92.803 1.00 11.77 302 ILE A CA 1
ATOM 2182 C C . ILE A 1 302 ? -4.535 6.440 94.139 1.00 19.80 302 ILE A C 1
ATOM 2183 O O . ILE A 1 302 ? -4.495 7.218 95.095 1.00 28.63 302 ILE A O 1
ATOM 2188 N N . LEU A 1 303 ? -4.161 5.182 94.181 1.00 15.10 303 LEU A N 1
ATOM 2189 C CA . LEU A 1 303 ? -3.730 4.469 95.393 1.00 11.01 303 LEU A CA 1
ATOM 2190 C C . LEU A 1 303 ? -2.499 5.118 95.992 1.00 11.15 303 LEU A C 1
ATOM 2191 O O . LEU A 1 303 ? -2.408 5.251 97.223 1.00 15.09 303 LEU A O 1
ATOM 2196 N N . ASP A 1 304 ? -1.548 5.487 95.160 1.00 10.14 304 ASP A N 1
ATOM 2197 C CA . ASP A 1 304 ? -0.377 6.142 95.686 1.00 12.65 304 ASP A CA 1
ATOM 2198 C C . ASP A 1 304 ? -0.861 7.449 96.349 1.00 22.47 304 ASP A C 1
ATOM 2199 O O . ASP A 1 304 ? -0.070 7.998 97.099 1.00 18.81 304 ASP A O 1
ATOM 2204 N N . GLY A 1 305 ? -2.069 7.936 96.046 1.00 24.63 305 GLY A N 1
ATOM 2205 C CA . GLY A 1 305 ? -2.693 9.137 96.527 1.00 25.08 305 GLY A CA 1
ATOM 2206 C C . GLY A 1 305 ? -2.784 10.462 95.754 1.00 29.01 305 GLY A C 1
ATOM 2207 O O . GLY A 1 305 ? -2.974 11.507 96.381 1.00 29.85 305 GLY A O 1
ATOM 2208 N N . THR A 1 306 ? -2.684 10.510 94.429 1.00 24.66 306 THR A N 1
ATOM 2209 C CA . THR A 1 306 ? -2.789 11.687 93.567 1.00 18.81 306 THR A CA 1
ATOM 2210 C C . THR A 1 306 ? -4.170 12.253 93.864 1.00 22.31 306 THR A C 1
ATOM 2211 O O . THR A 1 306 ? -5.038 11.476 94.265 1.00 23.81 306 THR A O 1
ATOM 2215 N N . ASP A 1 307 ? -4.444 13.536 93.714 1.00 19.46 307 ASP A N 1
ATOM 2216 C CA . ASP A 1 307 ? -5.762 14.165 93.959 1.00 13.10 307 ASP A CA 1
ATOM 2217 C C . ASP A 1 307 ? -6.577 14.018 92.711 1.00 15.06 307 ASP A C 1
ATOM 2218 O O . ASP A 1 307 ? -7.769 13.827 92.754 1.00 19.18 307 ASP A O 1
ATOM 2223 N N . ALA A 1 308 ? -5.905 14.153 91.590 1.00 13.44 308 ALA A N 1
ATOM 2224 C CA . ALA A 1 308 ? -6.603 14.059 90.306 1.00 11.91 308 ALA A CA 1
ATOM 2225 C C . ALA A 1 308 ? -5.763 13.426 89.247 1.00 11.57 308 ALA A C 1
ATOM 2226 O O . ALA A 1 308 ? -4.529 13.398 89.332 1.00 11.92 308 ALA A O 1
ATOM 2228 N N . VAL A 1 309 ? -6.471 12.965 88.257 1.00 11.47 309 VAL A N 1
ATOM 2229 C CA . VAL A 1 309 ? -5.774 12.284 87.165 1.00 11.99 309 VAL A CA 1
ATOM 2230 C C . VAL A 1 309 ? -6.241 12.918 85.884 1.00 14.13 309 VAL A C 1
ATOM 2231 O O . VAL A 1 309 ? -7.381 13.289 85.681 1.00 14.36 309 VAL A O 1
ATOM 2235 N N . MET A 1 310 ? -5.313 13.122 84.976 1.00 17.33 310 MET A N 1
ATOM 2236 C CA . MET A 1 310 ? -5.729 13.779 83.729 1.00 18.02 310 MET A CA 1
ATOM 2237 C C . MET A 1 310 ? -6.081 12.897 82.517 1.00 22.10 310 MET A C 1
ATOM 2238 O O . MET A 1 310 ? -5.655 11.757 82.388 1.00 14.99 310 MET A O 1
ATOM 2243 N N . LEU A 1 311 ? -6.862 13.490 81.604 1.00 24.64 311 LEU A N 1
ATOM 2244 C CA . LEU A 1 311 ? -7.251 12.905 80.330 1.00 23.09 311 LEU A CA 1
ATOM 2245 C C . LEU A 1 311 ? -6.898 13.881 79.198 1.00 36.56 311 LEU A C 1
ATOM 2246 O O . LEU A 1 311 ? -7.489 14.957 79.114 1.00 28.71 311 LEU A O 1
ATOM 2251 N N . SER A 1 312 ? -5.971 13.477 78.326 1.00 50.69 312 SER A N 1
ATOM 2252 C CA . SER A 1 312 ? -5.494 14.247 77.179 1.00 54.57 312 SER A CA 1
ATOM 2253 C C . SER A 1 312 ? -6.272 14.227 75.846 1.00 64.30 312 SER A C 1
ATOM 2254 O O . SER A 1 312 ? -7.499 14.299 75.789 1.00 58.99 312 SER A O 1
ATOM 2257 N N . GLY A 1 313 ? -5.555 14.234 74.726 1.00 69.39 313 GLY A N 1
ATOM 2258 C CA . GLY A 1 313 ? -6.133 14.263 73.392 1.00 73.62 313 GLY A CA 1
ATOM 2259 C C . GLY A 1 313 ? -7.347 13.384 73.140 1.00 84.97 313 GLY A C 1
ATOM 2260 O O . GLY A 1 313 ? -7.975 13.412 72.079 1.00 82.68 313 GLY A O 1
ATOM 2261 N N . GLU A 1 314 ? -7.686 12.575 74.129 1.00 82.22 314 GLU A N 1
ATOM 2262 C CA . GLU A 1 314 ? -8.818 11.658 74.070 1.00 80.47 314 GLU A CA 1
ATOM 2263 C C . GLU A 1 314 ? -10.126 12.406 74.329 1.00 81.14 314 GLU A C 1
ATOM 2264 O O . GLU A 1 314 ? -11.019 12.461 73.487 1.00 76.27 314 GLU A O 1
ATOM 2270 N N . PRO A 1 321 ? -14.694 10.407 73.590 1.00 51.13 321 PRO A N 1
ATOM 2271 C CA . PRO A 1 321 ? -14.335 11.235 74.730 1.00 46.87 321 PRO A CA 1
ATOM 2272 C C . PRO A 1 321 ? -15.293 11.242 75.904 1.00 40.23 321 PRO A C 1
ATOM 2273 O O . PRO A 1 321 ? -14.849 11.499 77.006 1.00 39.59 321 PRO A O 1
ATOM 2277 N N . LEU A 1 322 ? -16.580 10.997 75.655 1.00 27.25 322 LEU A N 1
ATOM 2278 C CA . LEU A 1 322 ? -17.523 11.012 76.766 1.00 24.09 322 LEU A CA 1
ATOM 2279 C C . LEU A 1 322 ? -17.447 9.699 77.480 1.00 31.78 322 LEU A C 1
ATOM 2280 O O . LEU A 1 322 ? -17.763 9.622 78.656 1.00 38.10 322 LEU A O 1
ATOM 2285 N N . GLU A 1 323 ? -17.045 8.669 76.765 1.00 34.19 323 GLU A N 1
ATOM 2286 C CA . GLU A 1 323 ? -16.942 7.356 77.379 1.00 36.28 323 GLU A CA 1
ATOM 2287 C C . GLU A 1 323 ? -15.616 7.319 78.090 1.00 28.12 323 GLU A C 1
ATOM 2288 O O . GLU A 1 323 ? -15.539 6.753 79.173 1.00 29.13 323 GLU A O 1
ATOM 2294 N N . ALA A 1 324 ? -14.603 7.957 77.524 1.00 18.87 324 ALA A N 1
ATOM 2295 C CA . ALA A 1 324 ? -13.298 7.954 78.218 1.00 16.54 324 ALA A CA 1
ATOM 2296 C C . ALA A 1 324 ? -13.449 8.475 79.647 1.00 31.62 324 ALA A C 1
ATOM 2297 O O . ALA A 1 324 ? -13.041 7.828 80.606 1.00 35.68 324 ALA A O 1
ATOM 2299 N N . VAL A 1 325 ? -14.081 9.635 79.768 1.00 27.78 325 VAL A N 1
ATOM 2300 C CA . VAL A 1 325 ? -14.359 10.265 81.042 1.00 23.31 325 VAL A CA 1
ATOM 2301 C C . VAL A 1 325 ? -15.120 9.276 81.932 1.00 22.40 325 VAL A C 1
ATOM 2302 O O . VAL A 1 325 ? -14.695 9.013 83.043 1.00 21.67 325 VAL A O 1
ATOM 2306 N N . SER A 1 326 ? -16.243 8.763 81.460 1.00 19.10 326 SER A N 1
ATOM 2307 C CA . SER A 1 326 ? -17.045 7.878 82.290 1.00 23.18 326 SER A CA 1
ATOM 2308 C C . SER A 1 326 ? -16.261 6.705 82.842 1.00 30.93 326 SER A C 1
ATOM 2309 O O . SER A 1 326 ? -16.476 6.290 83.987 1.00 30.61 326 SER A O 1
ATOM 2312 N N . ILE A 1 327 ? -15.359 6.210 82.006 1.00 26.33 327 ILE A N 1
ATOM 2313 C CA . ILE A 1 327 ? -14.629 5.055 82.473 1.00 24.02 327 ILE A CA 1
ATOM 2314 C C . ILE A 1 327 ? -13.657 5.428 83.533 1.00 17.34 327 ILE A C 1
ATOM 2315 O O . ILE A 1 327 ? -13.543 4.773 84.536 1.00 14.36 327 ILE A O 1
ATOM 2320 N N . MET A 1 328 ? -12.974 6.513 83.233 1.00 17.53 328 MET A N 1
ATOM 2321 C CA . MET A 1 328 ? -11.981 7.029 84.159 1.00 18.83 328 MET A CA 1
ATOM 2322 C C . MET A 1 328 ? -12.786 7.290 85.423 1.00 23.83 328 MET A C 1
ATOM 2323 O O . MET A 1 328 ? -12.283 7.161 86.508 1.00 17.40 328 MET A O 1
ATOM 2328 N N . ALA A 1 329 ? -14.058 7.631 85.283 1.00 21.60 329 ALA A N 1
ATOM 2329 C CA . ALA A 1 329 ? -14.747 7.854 86.544 1.00 18.12 329 ALA A CA 1
ATOM 2330 C C . ALA A 1 329 ? -14.857 6.545 87.330 1.00 26.53 329 ALA A C 1
ATOM 2331 O O . ALA A 1 329 ? -14.353 6.415 88.478 1.00 21.42 329 ALA A O 1
ATOM 2333 N N . THR A 1 330 ? -15.489 5.575 86.635 1.00 20.56 330 THR A N 1
ATOM 2334 C CA . THR A 1 330 ? -15.727 4.294 87.316 1.00 18.55 330 THR A CA 1
ATOM 2335 C C . THR A 1 330 ? -14.474 3.689 87.959 1.00 22.83 330 THR A C 1
ATOM 2336 O O . THR A 1 330 ? -14.520 2.992 89.002 1.00 23.59 330 THR A O 1
ATOM 2340 N N . ILE A 1 331 ? -13.353 4.066 87.351 1.00 16.11 331 ILE A N 1
ATOM 2341 C CA . ILE A 1 331 ? -12.068 3.640 87.842 1.00 12.07 331 ILE A CA 1
ATOM 2342 C C . ILE A 1 331 ? -11.735 4.497 89.056 1.00 27.94 331 ILE A C 1
ATOM 2343 O O . ILE A 1 331 ? -11.060 4.034 89.986 1.00 31.93 331 ILE A O 1
ATOM 2348 N N . CYS A 1 332 ? -12.218 5.747 89.033 1.00 21.48 332 CYS A N 1
ATOM 2349 C CA . CYS A 1 332 ? -11.902 6.623 90.172 1.00 16.86 332 CYS A CA 1
ATOM 2350 C C . CYS A 1 332 ? -12.845 6.169 91.266 1.00 18.83 332 CYS A C 1
ATOM 2351 O O . CYS A 1 332 ? -12.403 6.005 92.398 1.00 15.22 332 CYS A O 1
ATOM 2354 N N . GLU A 1 333 ? -14.114 5.963 90.929 1.00 13.55 333 GLU A N 1
ATOM 235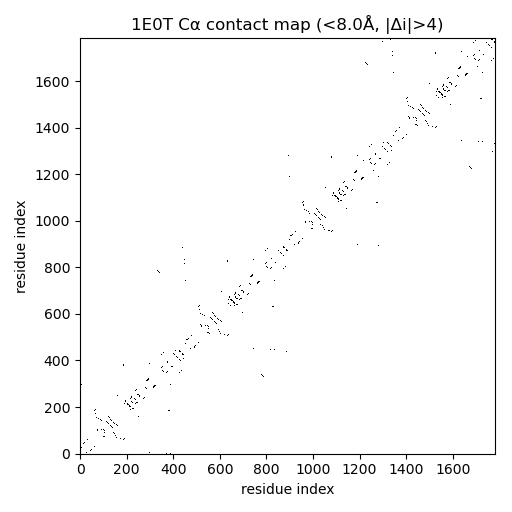5 C CA . GLU A 1 333 ? -14.906 5.558 92.094 1.00 20.28 333 GLU A CA 1
ATOM 2356 C C . GLU A 1 333 ? -14.465 4.219 92.679 1.00 24.98 333 GLU A C 1
ATOM 2357 O O . GLU A 1 333 ? -14.322 4.100 93.898 1.00 24.38 333 GLU A O 1
ATOM 2363 N N . ARG A 1 334 ? -14.205 3.206 91.855 1.00 21.38 334 ARG A N 1
ATOM 2364 C CA . ARG A 1 334 ? -13.773 1.868 92.278 1.00 18.95 334 ARG A CA 1
ATOM 2365 C C . ARG A 1 334 ? -12.469 1.868 93.062 1.00 17.63 334 ARG A C 1
ATOM 2366 O O . ARG A 1 334 ? -12.376 1.087 93.999 1.00 15.53 334 ARG A O 1
ATOM 2374 N N . THR A 1 335 ? -11.466 2.677 92.771 1.00 13.29 335 THR A N 1
ATOM 2375 C CA . THR A 1 335 ? -10.239 2.683 93.582 1.00 11.67 335 THR A CA 1
ATOM 2376 C C . THR A 1 335 ? -10.345 3.483 94.869 1.00 22.08 335 THR A C 1
ATOM 2377 O O . THR A 1 335 ? -9.683 3.286 95.884 1.00 23.82 335 THR A O 1
ATOM 2381 N N . ASP A 1 336 ? -11.203 4.484 94.822 1.00 22.58 336 ASP A N 1
ATOM 2382 C CA . ASP A 1 336 ? -11.425 5.325 96.006 1.0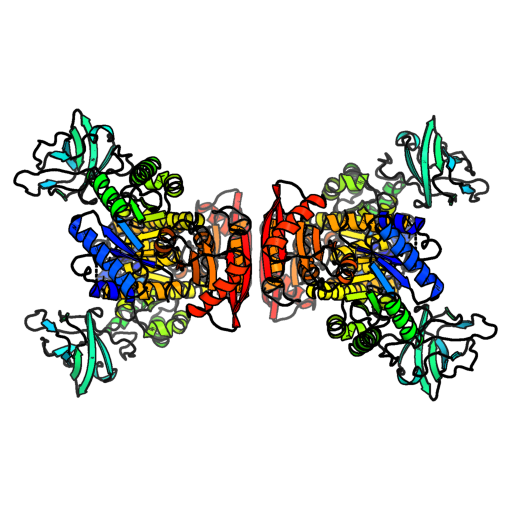0 19.22 336 ASP A CA 1
ATOM 2383 C C . ASP A 1 336 ? -12.195 4.532 97.050 1.00 21.61 336 ASP A C 1
ATOM 2384 O O . ASP A 1 336 ? -11.888 4.637 98.234 1.00 21.54 336 ASP A O 1
ATOM 2389 N N . ARG A 1 337 ? -13.161 3.755 96.563 1.00 13.56 337 ARG A N 1
ATOM 2390 C CA . ARG A 1 337 ? -13.949 3.044 97.552 1.00 12.70 337 ARG A CA 1
ATOM 2391 C C . ARG A 1 337 ? -13.190 2.051 98.406 1.00 20.68 337 ARG A C 1
ATOM 2392 O O . ARG A 1 337 ? -13.822 1.288 99.159 1.00 24.93 337 ARG A O 1
ATOM 2400 N N . VAL A 1 338 ? -11.868 2.064 98.351 1.00 13.83 338 VAL A N 1
ATOM 2401 C CA . VAL A 1 338 ? -11.210 1.068 99.189 1.00 10.83 338 VAL A CA 1
ATOM 2402 C C . VAL A 1 338 ? -9.936 1.635 99.725 1.00 16.06 338 VAL A C 1
ATOM 2403 O O . VAL A 1 338 ? -8.977 0.900 99.956 1.00 21.56 338 VAL A O 1
ATOM 2407 N N . MET A 1 339 ? -9.876 2.956 99.843 1.00 12.98 339 MET A N 1
ATOM 2408 C CA . MET A 1 339 ? -8.607 3.430 100.400 1.00 11.01 339 MET A CA 1
ATOM 2409 C C . MET A 1 339 ? -8.954 3.679 101.861 1.00 18.81 339 MET A C 1
ATOM 2410 O O . MET A 1 339 ? -10.133 3.581 102.255 1.00 17.44 339 MET A O 1
ATOM 2415 N N . ASN A 1 340 ? -7.950 3.997 102.657 1.00 20.03 340 ASN A N 1
ATOM 2416 C CA . ASN A 1 340 ? -8.168 4.222 104.077 1.00 22.49 340 ASN A CA 1
ATOM 2417 C C . ASN A 1 340 ? -7.523 5.517 104.496 1.00 23.10 340 ASN A C 1
ATOM 2418 O O . ASN A 1 340 ? -6.583 5.900 103.805 1.00 24.54 340 ASN A O 1
ATOM 2423 N N . SER A 1 341 ? -7.990 6.116 105.589 1.00 12.76 341 SER A N 1
ATOM 2424 C CA . SER A 1 341 ? -7.407 7.381 105.993 1.00 13.95 341 SER A CA 1
ATOM 2425 C C . SER A 1 341 ? -5.931 7.146 106.302 1.00 22.33 341 SER A C 1
ATOM 2426 O O . SER A 1 341 ? -5.460 6.021 106.215 1.00 28.27 341 SER A O 1
ATOM 2429 N N . ARG A 1 342 ? -5.149 8.144 106.655 1.00 13.42 342 ARG A N 1
ATOM 2430 C CA . ARG A 1 342 ? -3.763 7.761 106.868 1.00 12.48 342 ARG A CA 1
ATOM 2431 C C . ARG A 1 342 ? -3.505 8.717 108.002 1.00 27.32 342 ARG A C 1
ATOM 2432 O O . ARG A 1 342 ? -3.207 9.880 107.770 1.00 25.75 342 ARG A O 1
ATOM 2440 N N . LEU A 1 343 ? -3.701 8.166 109.182 1.00 28.67 343 LEU A N 1
ATOM 2441 C CA . LEU A 1 343 ? -3.580 8.903 110.414 1.00 27.16 343 LEU A CA 1
ATOM 2442 C C . LEU A 1 343 ? -2.229 8.978 111.055 1.00 41.51 343 LEU A C 1
ATOM 2443 O O . LEU A 1 343 ? -1.915 10.029 111.618 1.00 46.21 343 LEU A O 1
ATOM 2448 N N . GLU A 1 344 ? -1.428 7.930 110.942 1.00 42.75 344 GLU A N 1
ATOM 2449 C CA . GLU A 1 344 ? -0.083 8.001 111.515 1.00 56.37 344 GLU A CA 1
ATOM 2450 C C . GLU A 1 344 ? 0.733 9.198 111.007 1.00 58.82 344 GLU A C 1
ATOM 2451 O O . GLU A 1 344 ? 0.356 10.388 110.977 1.00 66.40 344 GLU A O 1
ATOM 2453 N N . ILE A 1 354 ? 0.124 22.902 114.565 1.00 25.13 354 ILE A N 1
ATOM 2454 C CA . ILE A 1 354 ? -1.197 23.171 115.161 1.00 22.60 354 ILE A CA 1
ATOM 2455 C C . ILE A 1 354 ? -2.276 22.854 114.138 1.00 34.17 354 ILE A C 1
ATOM 2456 O O . ILE A 1 354 ? -3.262 22.180 114.422 1.00 33.68 354 ILE A O 1
ATOM 2461 N N . THR A 1 355 ? -2.055 23.372 112.937 1.00 33.82 355 THR A N 1
ATOM 2462 C CA . THR A 1 355 ? -3.045 23.132 111.887 1.00 34.40 355 THR A CA 1
ATOM 2463 C C . THR A 1 355 ? -3.143 21.630 111.693 1.00 36.24 355 THR A C 1
ATOM 2464 O O . THR A 1 355 ? -4.240 21.080 111.561 1.00 29.14 355 THR A O 1
ATOM 2468 N N . GLU A 1 356 ? -1.967 21.016 111.743 1.00 35.88 356 GLU A N 1
ATOM 2469 C CA . GLU A 1 356 ? -1.919 19.574 111.566 1.00 38.34 356 GLU A CA 1
ATOM 2470 C C . GLU A 1 356 ? -2.664 18.779 112.620 1.00 32.45 356 GLU A C 1
ATOM 2471 O O . GLU A 1 356 ? -3.578 18.032 112.336 1.00 24.47 356 GLU A O 1
ATOM 2477 N N . ALA A 1 357 ? -2.263 18.989 113.865 1.00 30.79 357 ALA A N 1
ATOM 2478 C CA . ALA A 1 357 ? -2.844 18.297 115.010 1.00 28.67 357 ALA A CA 1
ATOM 2479 C C . ALA A 1 357 ? -4.351 18.367 114.942 1.00 25.03 357 ALA A C 1
ATOM 2480 O O . ALA A 1 357 ? -5.065 17.364 115.007 1.00 22.07 357 ALA A O 1
ATOM 2482 N N . VAL A 1 358 ? -4.759 19.621 114.768 1.00 13.90 358 VAL A N 1
ATOM 2483 C CA . VAL A 1 358 ? -6.182 19.871 114.714 1.00 11.23 358 VAL A CA 1
ATOM 2484 C C . VAL A 1 358 ? -6.822 19.076 113.632 1.00 24.04 358 VAL A C 1
ATOM 2485 O O . VAL A 1 358 ? -7.801 18.382 113.928 1.00 23.77 358 VAL A O 1
ATOM 2489 N N . CYS A 1 359 ? -6.226 19.243 112.450 1.00 21.55 359 CYS A N 1
ATOM 2490 C CA . CYS A 1 359 ? -6.678 18.566 111.253 1.00 19.67 359 CYS A CA 1
ATOM 2491 C C . CYS A 1 359 ? -6.683 17.060 111.327 1.00 21.05 359 CYS A C 1
ATOM 2492 O O . CYS A 1 359 ? -7.689 16.407 111.013 1.00 23.01 359 CYS A O 1
ATOM 2495 N N . ARG A 1 360 ? -5.565 16.520 111.777 1.00 13.69 360 ARG A N 1
ATOM 2496 C CA . ARG A 1 360 ? -5.436 15.044 111.905 1.00 13.96 360 ARG A CA 1
ATOM 2497 C C . ARG A 1 360 ? -6.549 14.554 112.828 1.00 24.04 360 ARG A C 1
ATOM 2498 O O . ARG A 1 360 ? -7.324 13.602 112.600 1.00 23.05 360 ARG A O 1
ATOM 2506 N N . GLY A 1 361 ? -6.582 15.317 113.940 1.00 12.28 361 GLY A N 1
ATOM 2507 C CA . GLY A 1 361 ? -7.570 14.890 114.907 1.00 12.75 361 GLY A CA 1
ATOM 2508 C C . GLY A 1 361 ? -8.973 14.817 114.383 1.00 19.93 361 GLY A C 1
ATOM 2509 O O . GLY A 1 361 ? -9.636 13.798 114.538 1.00 16.54 361 GLY A O 1
ATOM 2510 N N . ALA A 1 362 ? -9.292 15.975 113.782 1.00 15.08 362 ALA A N 1
ATOM 2511 C CA . ALA A 1 362 ? -10.578 16.174 113.180 1.00 11.25 362 ALA A CA 1
ATOM 2512 C C . ALA A 1 362 ? -10.966 14.918 112.368 1.00 12.16 362 ALA A C 1
ATOM 2513 O O . ALA A 1 362 ? -12.087 14.393 112.441 1.00 10.13 362 ALA A O 1
ATOM 2515 N N . VAL A 1 363 ? -9.977 14.423 111.628 1.00 11.11 363 VAL A N 1
ATOM 2516 C CA . VAL A 1 363 ? -10.161 13.242 110.792 1.00 15.30 363 VAL A CA 1
ATOM 2517 C C . VAL A 1 363 ? -10.344 11.902 111.536 1.00 23.63 363 VAL A C 1
ATOM 2518 O O . VAL A 1 363 ? -11.213 11.033 111.326 1.00 14.19 363 VAL A O 1
ATOM 2522 N N . GLU A 1 364 ? -9.430 11.677 112.473 1.00 28.44 364 GLU A N 1
ATOM 2523 C CA . GLU A 1 364 ? -9.569 10.419 113.212 1.00 28.77 364 GLU A CA 1
ATOM 2524 C C . GLU A 1 364 ? -10.916 10.415 113.912 1.00 24.69 364 GLU A C 1
ATOM 2525 O O . GLU A 1 364 ? -11.625 9.448 113.821 1.00 26.21 364 GLU A O 1
ATOM 2531 N N . THR A 1 365 ? -11.270 11.491 114.597 1.00 20.80 365 THR A N 1
ATOM 2532 C CA . THR A 1 365 ? -12.527 11.611 115.305 1.00 19.62 365 THR A CA 1
ATOM 2533 C C . THR A 1 365 ? -13.763 11.521 114.416 1.00 29.12 365 THR A C 1
ATOM 2534 O O . THR A 1 365 ? -14.819 11.036 114.807 1.00 25.55 365 THR A O 1
ATOM 2538 N N . ALA A 1 366 ? -13.554 12.108 113.237 1.00 27.52 366 ALA A N 1
ATOM 2539 C CA . ALA A 1 366 ? -14.565 12.159 112.213 1.00 25.51 366 ALA A CA 1
ATOM 2540 C C . ALA A 1 366 ? -14.935 10.692 112.071 1.00 25.25 366 ALA A C 1
ATOM 2541 O O . ALA A 1 366 ? -16.091 10.312 112.170 1.00 24.46 366 ALA A O 1
ATOM 2543 N N . GLU A 1 367 ? -13.882 9.912 111.902 1.00 28.33 367 GLU A N 1
ATOM 2544 C CA . GLU A 1 367 ? -13.941 8.480 111.706 1.00 33.27 367 GLU A CA 1
ATOM 2545 C C . GLU A 1 367 ? -14.414 7.699 112.901 1.00 38.76 367 GLU A C 1
ATOM 2546 O O . GLU A 1 367 ? -15.278 6.819 112.706 1.00 31.57 367 GLU A O 1
ATOM 2552 N N . LYS A 1 368 ? -13.905 8.015 114.085 1.00 39.24 368 LYS A N 1
ATOM 2553 C CA . LYS A 1 368 ? -14.377 7.299 115.280 1.00 42.10 368 LYS A CA 1
ATOM 2554 C C . LYS A 1 368 ? -15.901 7.430 115.352 1.00 41.60 368 LYS A C 1
ATOM 2555 O O . LYS A 1 368 ? -16.617 6.438 115.359 1.00 41.44 368 LYS A O 1
ATOM 2561 N N . LEU A 1 369 ? -16.410 8.661 115.343 1.00 31.23 369 LEU A N 1
ATOM 2562 C CA . LEU A 1 369 ? -17.843 8.929 115.362 1.00 25.32 369 LEU A CA 1
ATOM 2563 C C . LEU A 1 369 ? -18.635 8.574 114.113 1.00 31.23 369 LEU A C 1
ATOM 2564 O O . LEU A 1 369 ? -19.849 8.808 114.085 1.00 28.36 369 LEU A O 1
ATOM 2569 N N . ASP A 1 370 ? -18.041 8.039 113.059 1.00 31.85 370 ASP A N 1
ATOM 2570 C CA . ASP A 1 370 ? -18.836 7.752 111.870 1.00 34.58 370 ASP A CA 1
ATOM 2571 C C . ASP A 1 370 ? -19.393 8.922 111.092 1.00 33.99 370 ASP A C 1
ATOM 2572 O O . ASP A 1 370 ? -20.440 8.765 110.473 1.00 34.37 370 ASP A O 1
ATOM 2577 N N . ALA A 1 371 ? -18.667 10.037 111.128 1.00 23.75 371 ALA A N 1
ATOM 2578 C CA . ALA A 1 371 ? -19.041 11.244 110.410 1.00 25.48 371 ALA A CA 1
ATOM 2579 C C . ALA A 1 371 ? -18.957 11.185 108.880 1.00 29.79 371 ALA A C 1
ATOM 2580 O O . ALA A 1 371 ? -17.891 10.975 108.291 1.00 27.65 371 ALA A O 1
ATOM 2582 N N . PRO A 1 372 ? -20.108 11.378 108.244 1.00 28.36 372 PRO A N 1
ATOM 2583 C CA . PRO A 1 372 ? -20.209 11.419 106.790 1.00 24.48 372 PRO A CA 1
ATOM 2584 C C . PRO A 1 372 ? -19.600 12.693 106.197 1.00 23.70 372 PRO A C 1
ATOM 2585 O O . PRO A 1 372 ? -19.428 12.799 104.991 1.00 27.11 372 PRO A O 1
ATOM 2589 N N . LEU A 1 373 ? -19.280 13.681 107.035 1.00 17.89 373 LEU A N 1
ATOM 2590 C CA . LEU A 1 373 ? -18.724 14.868 106.422 1.00 19.79 373 LEU A CA 1
ATOM 2591 C C . LEU A 1 373 ? -17.924 15.736 107.351 1.00 23.82 373 LEU A C 1
ATOM 2592 O O . LEU A 1 373 ? -18.140 15.736 108.545 1.00 21.03 373 LEU A O 1
ATOM 2597 N N . ILE A 1 374 ? -17.061 16.565 106.761 1.00 24.59 374 ILE A N 1
ATOM 2598 C CA . ILE A 1 374 ? -16.274 17.449 107.615 1.00 24.24 374 ILE A CA 1
ATOM 2599 C C . ILE A 1 374 ? -16.326 18.872 107.060 1.00 30.32 374 ILE A C 1
ATOM 2600 O O . ILE A 1 374 ? -15.509 19.285 106.237 1.00 25.45 374 ILE A O 1
ATOM 2605 N N . VAL A 1 375 ? -17.296 19.619 107.574 1.00 24.37 375 VAL A N 1
ATOM 2606 C CA . VAL A 1 375 ? -17.456 20.996 107.159 1.00 17.84 375 VAL A CA 1
ATOM 2607 C C . VAL A 1 375 ? -16.213 21.755 107.539 1.00 19.52 375 VAL A C 1
ATOM 2608 O O . VAL A 1 375 ? -15.712 21.576 108.627 1.00 18.72 375 VAL A O 1
ATOM 2612 N N . VAL A 1 376 ? -15.759 22.616 106.617 1.00 18.78 376 VAL A N 1
ATOM 2613 C CA . VAL A 1 376 ? -14.561 23.418 106.828 1.00 16.97 376 VAL A CA 1
ATOM 2614 C C . VAL A 1 376 ? -14.619 24.828 106.316 1.00 23.08 376 VAL A C 1
ATOM 2615 O O . VAL A 1 376 ? -15.156 25.053 105.252 1.00 24.95 376 VAL A O 1
ATOM 2619 N N . ALA A 1 377 ? -14.102 25.776 107.096 1.00 18.43 377 ALA A N 1
ATOM 2620 C CA . ALA A 1 377 ? -14.177 27.134 106.565 1.00 21.61 377 ALA A CA 1
ATOM 2621 C C . ALA A 1 377 ? -12.841 27.516 105.969 1.00 33.24 377 ALA A C 1
ATOM 2622 O O . ALA A 1 377 ? -11.763 27.437 106.566 1.00 31.41 377 ALA A O 1
ATOM 2624 N N . THR A 1 378 ? -12.955 28.008 104.738 1.00 29.66 378 THR A N 1
ATOM 2625 C CA . THR A 1 378 ? -11.633 28.365 104.215 1.00 26.46 378 THR A CA 1
ATOM 2626 C C . THR A 1 378 ? -11.682 29.609 103.377 1.00 28.90 378 THR A C 1
ATOM 2627 O O . THR A 1 378 ? -12.695 29.886 102.745 1.00 26.34 378 THR A O 1
ATOM 2631 N N . GLN A 1 379 ? -10.612 30.363 103.461 1.00 23.83 379 GLN A N 1
ATOM 2632 C CA . GLN A 1 379 ? -10.466 31.602 102.741 1.00 29.01 379 GLN A CA 1
ATOM 2633 C C . GLN A 1 379 ? -9.499 31.224 101.614 1.00 27.33 379 GLN A C 1
ATOM 2634 O O . GLN A 1 379 ? -9.876 31.162 100.453 1.00 31.97 379 GLN A O 1
ATOM 2640 N N . GLY A 1 380 ? -8.251 30.973 101.994 1.00 16.97 380 GLY A N 1
ATOM 2641 C CA . GLY A 1 380 ? -7.267 30.574 101.028 1.00 19.32 380 GLY A CA 1
ATOM 2642 C C . GLY A 1 380 ? -7.356 29.091 100.577 1.00 24.65 380 GLY A C 1
ATOM 2643 O O . GLY A 1 380 ? -6.708 28.656 99.608 1.00 20.97 380 GLY A O 1
ATOM 2644 N N . GLY A 1 381 ? -8.180 28.300 101.266 1.00 18.15 381 GLY A N 1
ATOM 2645 C CA . GLY A 1 381 ? -8.299 26.879 100.961 1.00 13.14 381 GLY A CA 1
ATOM 2646 C C . GLY A 1 381 ? -7.230 26.075 101.693 1.00 12.80 381 GLY A C 1
ATOM 2647 O O . GLY A 1 381 ? -7.260 24.884 101.634 1.00 15.56 381 GLY A O 1
ATOM 2648 N N . LYS A 1 382 ? -6.258 26.666 102.393 1.00 11.96 382 LYS A N 1
ATOM 2649 C CA . LYS A 1 382 ? -5.305 25.799 103.073 1.00 13.03 382 LYS A CA 1
ATOM 2650 C C . LYS A 1 382 ? -5.954 24.846 104.056 1.00 23.79 382 LYS A C 1
ATOM 2651 O O . LYS A 1 382 ? -5.603 23.681 104.070 1.00 30.27 382 LYS A O 1
ATOM 2657 N N . SER A 1 383 ? -6.884 25.288 104.872 1.00 16.89 383 SER A N 1
ATOM 2658 C CA . SER A 1 383 ? -7.478 24.370 105.839 1.00 18.66 383 SER A CA 1
ATOM 2659 C C . SER A 1 383 ? -7.998 23.106 105.178 1.00 19.12 383 SER A C 1
ATOM 2660 O O . SER A 1 383 ? -7.621 22.033 105.650 1.00 20.54 383 SER A O 1
ATOM 2663 N N . ALA A 1 384 ? -8.805 23.211 104.124 1.00 10.66 384 ALA A N 1
ATOM 2664 C CA . ALA A 1 384 ? -9.346 22.036 103.422 1.00 12.32 384 ALA A CA 1
ATOM 2665 C C . ALA A 1 384 ? -8.168 21.157 102.975 1.00 17.71 384 ALA A C 1
ATOM 2666 O O . ALA A 1 384 ? -8.190 19.935 103.115 1.00 13.03 384 ALA A O 1
ATOM 2668 N N . ARG A 1 385 ? -7.121 21.817 102.475 1.00 15.89 385 ARG A N 1
ATOM 2669 C CA . ARG A 1 385 ? -5.960 21.032 102.097 1.00 14.95 385 ARG A CA 1
ATOM 2670 C C . ARG A 1 385 ? -5.554 20.249 103.334 1.00 20.85 385 ARG A C 1
ATOM 2671 O O . ARG A 1 385 ? -5.614 19.028 103.332 1.00 18.98 385 ARG A O 1
ATOM 2679 N N . ALA A 1 386 ? -5.273 20.927 104.427 1.00 15.41 386 ALA A N 1
ATOM 2680 C CA . ALA A 1 386 ? -4.862 20.314 105.696 1.00 14.58 386 ALA A CA 1
ATOM 2681 C C . ALA A 1 386 ? -5.704 19.104 106.077 1.00 15.67 386 ALA A C 1
ATOM 2682 O O . ALA A 1 386 ? -5.216 18.072 106.507 1.00 12.26 386 ALA A O 1
ATOM 2684 N N . VAL A 1 387 ? -7.015 19.218 105.893 1.00 12.17 387 VAL A N 1
ATOM 2685 C CA . VAL A 1 387 ? -7.872 18.088 106.274 1.00 11.03 387 VAL A CA 1
ATOM 2686 C C . VAL A 1 387 ? -7.575 16.936 105.338 1.00 18.37 387 VAL A C 1
ATOM 2687 O O . VAL A 1 387 ? -7.162 15.846 105.720 1.00 16.61 387 VAL A O 1
ATOM 2691 N N . ARG A 1 388 ? -7.724 17.182 104.047 1.00 23.46 388 ARG A N 1
ATOM 2692 C CA . ARG A 1 388 ? -7.488 16.168 103.016 1.00 23.10 388 ARG A CA 1
ATOM 2693 C C . ARG A 1 388 ? -6.160 15.400 103.032 1.00 23.78 388 ARG A C 1
ATOM 2694 O O . ARG A 1 388 ? -6.089 14.237 102.580 1.00 20.36 388 ARG A O 1
ATOM 2702 N N . LYS A 1 389 ? -5.096 16.009 103.536 1.00 19.78 389 LYS A N 1
ATOM 2703 C CA . LYS A 1 389 ? -3.812 15.328 103.599 1.00 12.07 389 LYS A CA 1
ATOM 2704 C C . LYS A 1 389 ? -3.878 13.974 104.292 1.00 14.49 389 LYS A C 1
ATOM 2705 O O . LYS A 1 389 ? -2.988 13.144 104.086 1.00 14.44 389 LYS A O 1
ATOM 2711 N N . TYR A 1 390 ? -4.907 13.811 105.142 1.00 17.34 390 TYR A N 1
ATOM 2712 C CA . TYR A 1 390 ? -5.174 12.621 105.951 1.00 16.78 390 TYR A CA 1
ATOM 2713 C C . TYR A 1 390 ? -6.076 11.604 105.281 1.00 22.18 390 TYR A C 1
ATOM 2714 O O . TYR A 1 390 ? -6.438 10.574 105.863 1.00 21.54 390 TYR A O 1
ATOM 2723 N N . PHE A 1 391 ? -6.433 11.887 104.038 1.00 14.00 391 PHE A N 1
ATOM 2724 C CA . PHE A 1 391 ? -7.299 10.949 103.323 1.00 12.72 391 PHE A CA 1
ATOM 2725 C C . PHE A 1 391 ? -8.559 10.481 104.040 1.00 19.45 391 PHE A C 1
ATOM 2726 O O . PHE A 1 391 ? -8.741 9.266 104.179 1.00 23.15 391 PHE A O 1
ATOM 2734 N N . PRO A 1 392 ? -9.405 11.406 104.487 1.00 13.42 392 PRO A N 1
ATOM 2735 C CA . PRO A 1 392 ? -10.657 11.205 105.170 1.00 11.65 392 PRO A CA 1
ATOM 2736 C C . PRO A 1 392 ? -11.518 10.232 104.409 1.00 22.05 392 PRO A C 1
ATOM 2737 O O . PRO A 1 392 ? -11.305 10.089 103.221 1.00 21.77 392 PRO A O 1
ATOM 2741 N N . ASP A 1 393 ? -12.431 9.574 105.107 1.00 29.49 393 ASP A N 1
ATOM 2742 C CA . ASP A 1 393 ? -13.365 8.700 104.442 1.00 31.48 393 ASP A CA 1
ATOM 2743 C C . ASP A 1 393 ? -14.446 9.722 104.097 1.00 35.86 393 ASP A C 1
ATOM 2744 O O . ASP A 1 393 ? -14.977 9.708 103.001 1.00 38.31 393 ASP A O 1
ATOM 2749 N N . ALA A 1 394 ? -14.735 10.634 105.026 1.00 31.19 394 ALA A N 1
ATOM 2750 C CA . ALA A 1 394 ? -15.744 11.671 104.845 1.00 25.05 394 ALA A CA 1
ATOM 2751 C C . ALA A 1 394 ? -15.477 12.660 103.737 1.00 30.44 394 ALA A C 1
ATOM 2752 O O . ALA A 1 394 ? -14.340 12.910 103.392 1.00 33.25 394 ALA A O 1
ATOM 2754 N N . THR A 1 395 ? -16.508 13.252 103.171 1.00 29.16 395 THR A N 1
ATOM 2755 C CA . THR A 1 395 ? -16.305 14.257 102.129 1.00 24.55 395 THR A CA 1
ATOM 2756 C C . THR A 1 395 ? -15.943 15.587 102.822 1.00 24.31 395 THR A C 1
ATOM 2757 O O . THR A 1 395 ? -16.543 15.939 103.839 1.00 26.27 395 THR A O 1
ATOM 2761 N N . ILE A 1 396 ? -14.991 16.349 102.284 1.00 17.17 396 ILE A N 1
ATOM 2762 C CA . ILE A 1 396 ? -14.716 17.604 102.936 1.00 14.19 396 ILE A CA 1
ATOM 2763 C C . ILE A 1 396 ? -15.610 18.685 102.324 1.00 28.63 396 ILE A C 1
ATOM 2764 O O . ILE A 1 396 ? -15.336 19.063 101.185 1.00 30.27 396 ILE A O 1
ATOM 2769 N N . LEU A 1 397 ? -16.607 19.232 102.992 1.00 29.99 397 LEU A N 1
ATOM 2770 C CA . LEU A 1 397 ? -17.448 20.316 102.459 1.00 25.13 397 LEU A CA 1
ATOM 2771 C C . LEU A 1 397 ? -16.734 21.643 102.726 1.00 24.45 397 LEU A C 1
ATOM 2772 O O . LEU A 1 397 ? -16.379 21.903 103.875 1.00 26.59 397 LEU A O 1
ATOM 2777 N N . ALA A 1 398 ? -16.419 22.458 101.736 1.00 22.37 398 ALA A N 1
ATOM 2778 C CA . ALA A 1 398 ? -15.689 23.682 102.087 1.00 18.72 398 ALA A CA 1
ATOM 2779 C C . ALA A 1 398 ? -16.468 24.971 101.891 1.00 30.85 398 ALA A C 1
ATOM 2780 O O . ALA A 1 398 ? -17.115 25.142 100.863 1.00 35.56 398 ALA A O 1
ATOM 2782 N N . LEU A 1 399 ? -16.400 25.829 102.912 1.00 21.79 399 LEU A N 1
ATOM 2783 C CA . LEU A 1 399 ? -17.067 27.124 102.930 1.00 16.58 399 LEU A CA 1
ATOM 2784 C C . LEU A 1 399 ? -16.082 28.264 102.704 1.00 25.30 399 LEU A C 1
ATOM 2785 O O . LEU A 1 399 ? -15.001 28.416 103.283 1.00 23.76 399 LEU A O 1
ATOM 2790 N N . THR A 1 400 ? -16.490 29.103 101.756 1.00 21.55 400 THR A N 1
ATOM 2791 C CA . THR A 1 400 ? -15.625 30.235 101.416 1.00 17.05 400 THR A CA 1
ATOM 2792 C C . THR A 1 400 ? -16.386 31.388 100.789 1.00 26.21 400 THR A C 1
ATOM 2793 O O . THR A 1 400 ? -17.471 31.312 100.172 1.00 23.26 400 THR A O 1
ATOM 2797 N N . THR A 1 401 ? -15.803 32.542 101.066 1.00 24.61 401 THR A N 1
ATOM 2798 C CA . THR A 1 401 ? -16.483 33.728 100.551 1.00 27.59 401 THR A CA 1
ATOM 2799 C C . THR A 1 401 ? -15.756 34.022 99.248 1.00 34.55 401 THR A C 1
ATOM 2800 O O . THR A 1 401 ? -16.360 34.677 98.419 1.00 40.17 401 THR A O 1
ATOM 2804 N N . ASN A 1 402 ? -14.520 33.560 99.103 1.00 25.33 402 ASN A N 1
ATOM 2805 C CA . ASN A 1 402 ? -13.589 33.710 97.990 1.00 21.34 402 ASN A CA 1
ATOM 2806 C C . ASN A 1 402 ? -13.802 32.747 96.830 1.00 27.53 402 ASN A C 1
ATOM 2807 O O . ASN A 1 402 ? -13.520 31.570 96.959 1.00 27.16 402 ASN A O 1
ATOM 2812 N N . GLU A 1 403 ? -14.159 33.242 95.663 1.00 29.78 403 GLU A N 1
ATOM 2813 C CA . GLU A 1 403 ? -14.398 32.464 94.462 1.00 32.10 403 GLU A CA 1
ATOM 2814 C C . GLU A 1 403 ? -13.221 31.803 93.788 1.00 26.12 403 GLU A C 1
ATOM 2815 O O . GLU A 1 403 ? -13.342 30.690 93.262 1.00 21.75 403 GLU A O 1
ATOM 2821 N N . LYS A 1 404 ? -12.086 32.490 93.787 1.00 19.41 404 LYS A N 1
ATOM 2822 C CA . LYS A 1 404 ? -10.958 31.808 93.143 1.00 18.25 404 LYS A CA 1
ATOM 2823 C C . LYS A 1 404 ? -10.651 30.536 93.949 1.00 29.46 404 LYS A C 1
ATOM 2824 O O . LYS A 1 404 ? -10.336 29.453 93.435 1.00 25.16 404 LYS A O 1
ATOM 2830 N N . THR A 1 405 ? -10.713 30.756 95.271 1.00 25.86 405 THR A N 1
ATOM 2831 C CA . THR A 1 405 ? -10.422 29.703 96.208 1.00 18.47 405 THR A CA 1
ATOM 2832 C C . THR A 1 405 ? -11.432 28.610 96.055 1.00 20.27 405 THR A C 1
ATOM 2833 O O . THR A 1 405 ? -11.037 27.445 96.010 1.00 20.55 405 THR A O 1
ATOM 2837 N N . ALA A 1 406 ? -12.690 29.010 95.891 1.00 16.79 406 ALA A N 1
ATOM 2838 C CA . ALA A 1 406 ? -13.721 27.972 95.725 1.00 14.04 406 ALA A CA 1
ATOM 2839 C C . ALA A 1 406 ? -13.430 27.198 94.440 1.00 26.10 406 ALA A C 1
ATOM 2840 O O . ALA A 1 406 ? -13.450 25.983 94.404 1.00 27.43 406 ALA A O 1
ATOM 2842 N N . HIS A 1 407 ? -13.116 27.875 93.342 1.00 23.64 407 HIS A N 1
ATOM 2843 C CA . HIS A 1 407 ? -12.885 27.099 92.137 1.00 19.67 407 HIS A CA 1
ATOM 2844 C C . HIS A 1 407 ? -11.712 26.176 92.216 1.00 18.96 407 HIS A C 1
ATOM 2845 O O . HIS A 1 407 ? -11.803 25.014 91.869 1.00 18.19 407 HIS A O 1
ATOM 2852 N N . GLN A 1 408 ? -10.614 26.744 92.646 1.00 15.38 408 GLN A N 1
ATOM 2853 C CA . GLN A 1 408 ? -9.396 25.957 92.781 1.00 14.79 408 GLN A CA 1
ATOM 2854 C C . GLN A 1 408 ? -9.670 24.714 93.648 1.00 24.78 408 GLN A C 1
ATOM 2855 O O . GLN A 1 408 ? -9.003 23.681 93.455 1.00 28.32 408 GLN A O 1
ATOM 2861 N N . LEU A 1 409 ? -10.618 24.745 94.601 1.00 16.16 409 LEU A N 1
ATOM 2862 C CA . LEU A 1 409 ? -10.821 23.576 95.476 1.00 14.63 409 LEU A CA 1
ATOM 2863 C C . LEU A 1 409 ? -11.246 22.313 94.764 1.00 15.90 409 LEU A C 1
ATOM 2864 O O . LEU A 1 409 ? -11.124 21.206 95.285 1.00 20.44 409 LEU A O 1
ATOM 2869 N N . VAL A 1 410 ? -11.699 22.519 93.558 1.00 16.95 410 VAL A N 1
ATOM 2870 C CA . VAL A 1 410 ? -12.146 21.432 92.696 1.00 18.70 410 VAL A CA 1
ATOM 2871 C C . VAL A 1 410 ? -10.998 20.463 92.370 1.00 18.24 410 VAL A C 1
ATOM 2872 O O . VAL A 1 410 ? -11.175 19.264 92.244 1.00 13.93 410 VAL A O 1
ATOM 2876 N N . LEU A 1 411 ? -9.789 20.995 92.257 1.00 11.02 411 LEU A N 1
ATOM 2877 C CA . LEU A 1 411 ? -8.645 20.211 91.922 1.00 11.17 411 LEU A CA 1
ATOM 2878 C C . LEU A 1 411 ? -8.266 19.331 93.107 1.00 21.99 411 LEU A C 1
ATOM 2879 O O . LEU A 1 411 ? -7.496 18.376 92.993 1.00 21.04 411 LEU A O 1
ATOM 2884 N N . SER A 1 412 ? -8.831 19.630 94.271 1.00 19.31 412 SER A N 1
ATOM 2885 C CA . SER A 1 412 ? -8.519 18.858 95.479 1.00 13.71 412 SER A CA 1
ATOM 2886 C C . SER A 1 412 ? -9.267 17.558 95.776 1.00 16.89 412 SER A C 1
ATOM 2887 O O . SER A 1 412 ? -10.499 17.401 95.650 1.00 15.16 412 SER A O 1
ATOM 2890 N N . LYS A 1 413 ? -8.479 16.557 96.221 1.00 11.89 413 LYS A N 1
ATOM 2891 C CA . LYS A 1 413 ? -9.163 15.284 96.497 1.00 11.59 413 LYS A CA 1
ATOM 2892 C C . LYS A 1 413 ? -10.271 15.319 97.530 1.00 14.32 413 LYS A C 1
ATOM 2893 O O . LYS A 1 413 ? -10.071 15.823 98.615 1.00 17.05 413 LYS A O 1
ATOM 2899 N N . GLY A 1 414 ? -11.404 14.717 97.213 1.00 12.78 414 GLY A N 1
ATOM 2900 C CA . GLY A 1 414 ? -12.553 14.633 98.105 1.00 11.83 414 GLY A CA 1
ATOM 2901 C C . GLY A 1 414 ? -13.123 15.951 98.570 1.00 20.25 414 GLY A C 1
ATOM 2902 O O . GLY A 1 414 ? -14.024 15.959 99.417 1.00 19.61 414 GLY A O 1
ATOM 2903 N N . VAL A 1 415 ? -12.616 17.081 98.077 1.00 15.37 415 VAL A N 1
ATOM 2904 C CA . VAL A 1 415 ? -13.253 18.318 98.540 1.00 11.25 415 VAL A CA 1
ATOM 2905 C C . VAL A 1 415 ? -14.434 18.859 97.764 1.00 18.33 415 VAL A C 1
ATOM 2906 O O . VAL A 1 415 ? -14.330 19.006 96.583 1.00 14.89 415 VAL A O 1
ATOM 2910 N N . VAL A 1 416 ? -15.497 19.236 98.446 1.00 19.95 416 VAL A N 1
ATOM 2911 C CA . VAL A 1 416 ? -16.648 19.857 97.810 1.00 18.57 416 VAL A CA 1
ATOM 2912 C C . VAL A 1 416 ? -16.864 21.289 98.284 1.00 21.01 416 VAL A C 1
ATOM 2913 O O . VAL A 1 416 ? -17.556 21.474 99.277 1.00 14.98 416 VAL A O 1
ATOM 2917 N N . PRO A 1 417 ? -16.328 22.242 97.539 1.00 22.63 417 PRO A N 1
ATOM 2918 C CA . PRO A 1 417 ? -16.472 23.663 97.881 1.00 21.20 417 PRO A CA 1
ATOM 2919 C C . PRO A 1 417 ? -17.854 24.329 97.735 1.00 21.07 417 PRO A C 1
ATOM 2920 O O . PRO A 1 417 ? -18.764 23.975 96.985 1.00 15.17 417 PRO A O 1
ATOM 2924 N N . GLN A 1 418 ? -18.065 25.363 98.514 1.00 21.48 418 GLN A N 1
ATOM 2925 C CA . GLN A 1 418 ? -19.305 26.161 98.510 1.00 23.86 418 GLN A CA 1
ATOM 2926 C C . GLN A 1 418 ? -18.947 27.611 98.877 1.00 35.71 418 GLN A C 1
ATOM 2927 O O . GLN A 1 418 ? -18.242 27.914 99.858 1.00 34.83 418 GLN A O 1
ATOM 2933 N N . LEU A 1 419 ? -19.434 28.477 97.993 1.00 31.44 419 LEU A N 1
ATOM 2934 C CA . LEU A 1 419 ? -19.219 29.900 98.134 1.00 26.80 419 LEU A CA 1
ATOM 2935 C C . LEU A 1 419 ? -20.364 30.257 99.049 1.00 33.17 419 LEU A C 1
ATOM 2936 O O . LEU A 1 419 ? -21.476 29.746 98.885 1.00 33.21 419 LEU A O 1
ATOM 2941 N N . VAL A 1 420 ? -20.042 31.097 99.999 1.00 27.38 420 VAL A N 1
ATOM 2942 C CA . VAL A 1 420 ? -21.063 31.500 100.954 1.00 25.45 420 VAL A CA 1
ATOM 2943 C C . VAL A 1 420 ? -20.769 32.982 101.186 1.00 38.09 420 VAL A C 1
ATOM 2944 O O . VAL A 1 420 ? -19.603 33.408 101.109 1.00 33.51 420 VAL A O 1
ATOM 2948 N N . LYS A 1 421 ? -21.864 33.670 101.471 1.00 42.21 421 LYS A N 1
ATOM 2949 C CA . LYS A 1 421 ? -21.931 35.100 101.704 1.00 46.33 421 LYS A CA 1
ATOM 2950 C C . LYS A 1 421 ? -20.985 35.638 102.750 1.00 53.44 421 LYS A C 1
ATOM 2951 O O . LYS A 1 421 ? -20.261 36.608 102.515 1.00 50.44 421 LYS A O 1
ATOM 2954 N N . GLU A 1 422 ? -21.017 34.961 103.889 1.00 58.82 422 GLU A N 1
ATOM 2955 C CA . GLU A 1 422 ? -20.185 35.366 104.993 1.00 63.50 422 GLU A CA 1
ATOM 2956 C C . GLU A 1 422 ? -20.412 34.452 106.190 1.00 68.12 422 GLU A C 1
ATOM 2957 O O . GLU A 1 422 ? -21.376 33.669 106.256 1.00 66.14 422 GLU A O 1
ATOM 2963 N N . ILE A 1 423 ? -19.500 34.616 107.131 1.00 61.36 423 ILE A N 1
ATOM 2964 C CA . ILE A 1 423 ? -19.507 33.858 108.352 1.00 61.89 423 ILE A CA 1
ATOM 2965 C C . ILE A 1 423 ? -18.936 34.874 109.329 1.00 60.47 423 ILE A C 1
ATOM 2966 O O . ILE A 1 423 ? -17.773 35.276 109.267 1.00 54.41 423 ILE A O 1
ATOM 2971 N N . THR A 1 424 ? -19.834 35.270 110.209 1.00 57.58 424 THR A N 1
ATOM 2972 C CA . THR A 1 424 ? -19.639 36.253 111.268 1.00 56.72 424 THR A CA 1
ATOM 2973 C C . THR A 1 424 ? -18.777 35.835 112.475 1.00 56.72 424 THR A C 1
ATOM 2974 O O . THR A 1 424 ? -18.113 36.683 113.094 1.00 55.61 424 THR A O 1
ATOM 2978 N N . SER A 1 425 ? -18.776 34.540 112.808 1.00 43.97 425 SER A N 1
ATOM 2979 C CA . SER A 1 425 ? -18.054 33.972 113.929 1.00 37.70 425 SER A CA 1
ATOM 2980 C C . SER A 1 425 ? -18.122 32.447 114.012 1.00 35.11 425 SER A C 1
ATOM 2981 O O . SER A 1 425 ? -18.974 31.781 113.413 1.00 33.34 425 SER A O 1
ATOM 2984 N N . THR A 1 426 ? -17.243 31.916 114.860 1.00 25.99 426 THR A N 1
ATOM 2985 C CA . THR A 1 426 ? -17.177 30.478 115.086 1.00 21.30 426 THR A CA 1
ATOM 2986 C C . THR A 1 426 ? -18.561 29.853 115.252 1.00 27.86 426 THR A C 1
ATOM 2987 O O . THR A 1 426 ? -18.803 28.799 114.684 1.00 30.38 426 THR A O 1
ATOM 2991 N N . ASP A 1 427 ? -19.437 30.461 116.050 1.00 29.28 427 ASP A N 1
ATOM 2992 C CA . ASP A 1 427 ? -20.787 29.921 116.277 1.00 32.43 427 ASP A CA 1
ATOM 2993 C C . ASP A 1 427 ? -21.745 30.121 115.097 1.00 38.68 427 ASP A C 1
ATOM 2994 O O . ASP A 1 427 ? -22.768 29.427 114.999 1.00 35.77 427 ASP A O 1
ATOM 2999 N N . ASP A 1 428 ? -21.476 31.139 114.273 1.00 42.97 428 ASP A N 1
ATOM 3000 C CA . ASP A 1 428 ? -22.353 31.415 113.140 1.00 46.68 428 ASP A CA 1
ATOM 3001 C C . ASP A 1 428 ? -21.967 30.278 112.204 1.00 43.33 428 ASP A C 1
ATOM 3002 O O . ASP A 1 428 ? -22.805 29.559 111.645 1.00 41.92 428 ASP A O 1
ATOM 3007 N N . PHE A 1 429 ? -20.647 30.148 112.104 1.00 31.79 429 PHE A N 1
ATOM 3008 C CA . PHE A 1 429 ? -20.108 29.075 111.273 1.00 32.80 429 PHE A CA 1
ATOM 3009 C C . PHE A 1 429 ? -20.769 27.740 111.604 1.00 33.23 429 PHE A C 1
ATOM 3010 O O . PHE A 1 429 ? -21.327 27.072 110.726 1.00 30.33 429 PHE A O 1
ATOM 3018 N N . TYR A 1 430 ? -20.748 27.359 112.881 1.00 28.16 430 TYR A N 1
ATOM 3019 C CA . TYR A 1 430 ? -21.379 26.089 113.191 1.00 29.78 430 TYR A CA 1
ATOM 3020 C C . TYR A 1 430 ? -22.834 26.060 112.759 1.00 40.92 430 TYR A C 1
ATOM 3021 O O . TYR A 1 430 ? -23.306 25.077 112.190 1.00 41.45 430 TYR A O 1
ATOM 3030 N N . ARG A 1 431 ? -23.551 27.139 113.037 1.00 38.21 431 ARG A N 1
ATOM 3031 C CA . ARG A 1 431 ? -24.954 27.057 112.655 1.00 39.54 431 ARG A CA 1
ATOM 3032 C C . ARG A 1 431 ? -25.145 27.006 111.151 1.00 40.57 431 ARG A C 1
ATOM 3033 O O . ARG A 1 431 ? -26.051 26.312 110.676 1.00 39.17 431 ARG A O 1
ATOM 3041 N N . LEU A 1 432 ? -24.333 27.801 110.450 1.00 29.38 432 LEU A N 1
ATOM 3042 C CA . LEU A 1 432 ? -24.547 27.829 109.020 1.00 27.38 432 LEU A CA 1
ATOM 3043 C C . LEU A 1 432 ? -24.225 26.458 108.451 1.00 30.17 432 LEU A C 1
ATOM 3044 O O . LEU A 1 432 ? -24.993 25.798 107.739 1.00 28.39 432 LEU A O 1
ATOM 3049 N N . GLY A 1 433 ? -23.019 26.062 108.831 1.00 24.52 433 GLY A N 1
ATOM 3050 C CA . GLY A 1 433 ? -22.487 24.799 108.385 1.00 26.38 433 GLY A CA 1
ATOM 3051 C C . GLY A 1 433 ? -23.500 23.677 108.508 1.00 33.10 433 GLY A C 1
ATOM 3052 O O . GLY A 1 433 ? -23.666 22.881 107.583 1.00 33.39 433 GLY A O 1
ATOM 3053 N N . LYS A 1 434 ? -24.190 23.662 109.636 1.00 28.76 434 LYS A N 1
ATOM 3054 C CA . LYS A 1 434 ? -25.191 22.629 109.825 1.00 28.54 434 LYS A CA 1
ATOM 3055 C C . LYS A 1 434 ? -26.257 22.734 108.744 1.00 39.69 434 LYS A C 1
ATOM 3056 O O . LYS A 1 434 ? -26.681 21.732 108.148 1.00 36.94 434 LYS A O 1
ATOM 3062 N N . GLU A 1 435 ? -26.677 23.977 108.505 1.00 44.33 435 GLU A N 1
ATOM 3063 C CA . GLU A 1 435 ? -27.720 24.171 107.507 1.00 46.07 435 GLU A CA 1
ATOM 3064 C C . GLU A 1 435 ? -27.197 23.662 106.177 1.00 41.36 435 GLU A C 1
ATOM 3065 O O . GLU A 1 435 ? -27.885 22.903 105.494 1.00 36.72 435 GLU A O 1
ATOM 3071 N N . LEU A 1 436 ? -25.978 24.137 105.880 1.00 32.97 436 LEU A N 1
ATOM 3072 C CA . LEU A 1 436 ? -25.460 23.718 104.589 1.00 32.20 436 LEU A CA 1
ATOM 3073 C C . LEU A 1 436 ? -25.328 22.225 104.431 1.00 35.45 436 LEU A C 1
ATOM 3074 O O . LEU A 1 436 ? -25.887 21.645 103.503 1.00 36.21 436 LEU A O 1
ATOM 3079 N N . ALA A 1 437 ? -24.630 21.618 105.375 1.00 31.65 437 ALA A N 1
ATOM 3080 C CA . ALA A 1 437 ? -24.414 20.180 105.382 1.00 34.73 437 ALA A CA 1
ATOM 3081 C C . ALA A 1 437 ? -25.708 19.440 105.108 1.00 37.86 437 ALA A C 1
ATOM 3082 O O . ALA A 1 437 ? -25.707 18.493 104.312 1.00 35.23 437 ALA A O 1
ATOM 3084 N N . LEU A 1 438 ? -26.785 19.873 105.765 1.00 39.83 438 LEU A N 1
ATOM 3085 C CA . LEU A 1 438 ? -28.021 19.144 105.487 1.00 44.88 438 LEU A CA 1
ATOM 3086 C C . LEU A 1 438 ? -28.534 19.402 104.076 1.00 52.95 438 LEU A C 1
ATOM 3087 O O . LEU A 1 438 ? -29.158 18.512 103.483 1.00 54.94 438 LEU A O 1
ATOM 3092 N N . GLN A 1 439 ? -28.280 20.605 103.566 1.00 48.16 439 GLN A N 1
ATOM 3093 C CA . GLN A 1 439 ? -28.800 20.872 102.225 1.00 50.14 439 GLN A CA 1
ATOM 3094 C C . GLN A 1 439 ? -28.101 20.058 101.152 1.00 49.97 439 GLN A C 1
ATOM 3095 O O . GLN A 1 439 ? -28.772 19.615 100.222 1.00 48.89 439 GLN A O 1
ATOM 3101 N N . SER A 1 440 ? -26.810 19.823 101.306 1.00 43.02 440 SER A N 1
ATOM 3102 C CA . SER A 1 440 ? -25.978 19.089 100.375 1.00 41.06 440 SER A CA 1
ATOM 3103 C C . SER A 1 440 ? -26.458 17.715 99.977 1.00 44.79 440 SER A C 1
ATOM 3104 O O . SER A 1 440 ? -26.033 17.204 98.940 1.00 45.16 440 SER A O 1
ATOM 3107 N N . GLY A 1 441 ? -27.317 17.110 100.779 1.00 41.50 441 GLY A N 1
ATOM 3108 C CA . GLY A 1 441 ? -27.806 15.743 100.521 1.00 40.25 441 GLY A CA 1
ATOM 3109 C C . GLY A 1 441 ? -26.694 14.787 101.008 1.00 43.57 441 GLY A C 1
ATOM 3110 O O . GLY A 1 441 ? -26.869 13.582 101.162 1.00 39.53 441 GLY A O 1
ATOM 3111 N N . LEU A 1 442 ? -25.530 15.376 101.276 1.00 40.67 442 LEU A N 1
ATOM 3112 C CA . LEU A 1 442 ? -24.360 14.684 101.764 1.00 41.20 442 LEU A CA 1
ATOM 3113 C C . LEU A 1 442 ? -24.437 14.134 103.189 1.00 53.22 442 LEU A C 1
ATOM 3114 O O . LEU A 1 442 ? -23.681 13.225 103.542 1.00 51.07 442 LEU A O 1
ATOM 3119 N N . ALA A 1 443 ? -25.323 14.660 104.027 1.00 51.25 443 ALA A N 1
ATOM 3120 C CA . ALA A 1 443 ? -25.518 14.255 105.419 1.00 48.28 443 ALA A CA 1
ATOM 3121 C C . ALA A 1 443 ? -26.990 14.455 105.786 1.00 51.72 443 ALA A C 1
ATOM 3122 O O . ALA A 1 443 ? -27.757 15.121 105.085 1.00 47.48 443 ALA A O 1
ATOM 3124 N N . HIS A 1 444 ? -27.410 13.870 106.898 1.00 52.30 444 HIS A N 1
ATOM 3125 C CA . HIS A 1 444 ? -28.816 13.980 107.275 1.00 54.08 444 HIS A CA 1
ATOM 3126 C C . HIS A 1 444 ? -28.977 14.073 108.777 1.00 57.49 444 HIS A C 1
ATOM 3127 O O . HIS A 1 444 ? -27.982 14.131 109.509 1.00 55.04 444 HIS A O 1
ATOM 3134 N N . LYS A 1 445 ? -30.257 14.107 109.155 1.00 55.49 445 LYS A N 1
ATOM 3135 C CA . LYS A 1 445 ? -30.667 14.183 110.552 1.00 57.20 445 LYS A CA 1
ATOM 3136 C C . LYS A 1 445 ? -30.029 12.981 111.255 1.00 51.69 445 LYS A C 1
ATOM 3137 O O . LYS A 1 445 ? -30.064 11.868 110.730 1.00 48.92 445 LYS A O 1
ATOM 3141 N N . GLY A 1 446 ? -29.451 13.248 112.427 1.00 40.74 446 GLY A N 1
ATOM 3142 C CA . GLY A 1 446 ? -28.782 12.224 113.219 1.00 39.11 446 GLY A CA 1
ATOM 3143 C C . GLY A 1 446 ? -27.323 12.034 112.822 1.00 41.99 446 GLY A C 1
ATOM 3144 O O . GLY A 1 446 ? -26.586 11.346 113.539 1.00 41.63 446 GLY A O 1
ATOM 3145 N N . ASP A 1 447 ? -26.876 12.604 111.700 1.00 34.88 447 ASP A N 1
ATOM 3146 C CA . ASP A 1 447 ? -25.478 12.426 111.320 1.00 32.93 447 ASP A CA 1
ATOM 3147 C C . ASP A 1 447 ? -24.539 13.342 112.092 1.00 32.55 447 ASP A C 1
ATOM 3148 O O . ASP A 1 447 ? -24.718 14.557 112.260 1.00 33.48 447 ASP A O 1
ATOM 3153 N N . VAL A 1 448 ? -23.497 12.697 112.579 1.00 26.60 448 VAL A N 1
ATOM 3154 C CA . VAL A 1 448 ? -22.547 13.532 113.303 1.00 24.59 448 VAL A CA 1
ATOM 3155 C C . VAL A 1 448 ? -21.847 14.282 112.185 1.00 30.28 448 VAL A C 1
ATOM 3156 O O . VAL A 1 448 ? -21.943 13.863 111.059 1.00 29.49 448 VAL A O 1
ATOM 3160 N N . VAL A 1 449 ? -21.111 15.313 112.487 1.00 27.28 449 VAL A N 1
ATOM 3161 C CA . VAL A 1 449 ? -20.405 16.074 111.488 1.00 26.12 449 VAL A CA 1
ATOM 3162 C C . VAL A 1 449 ? -19.336 16.869 112.245 1.00 31.73 449 VAL A C 1
ATOM 3163 O O . VAL A 1 449 ? -19.564 17.479 113.297 1.00 31.39 449 VAL A O 1
ATOM 3167 N N . VAL A 1 450 ? -18.114 16.852 111.742 1.00 24.61 450 VAL A N 1
ATOM 3168 C CA . VAL A 1 450 ? -17.018 17.592 112.382 1.00 19.89 450 VAL A CA 1
ATOM 3169 C C . VAL A 1 450 ? -16.897 18.963 111.711 1.00 26.67 450 VAL A C 1
ATOM 3170 O O . VAL A 1 450 ? -17.310 19.139 110.547 1.00 24.36 450 VAL A O 1
ATOM 3174 N N . MET A 1 451 ? -16.370 19.967 112.401 1.00 16.08 451 MET A N 1
ATOM 3175 C CA . MET A 1 451 ? -16.292 21.260 111.728 1.00 12.48 451 MET A CA 1
ATOM 3176 C C . MET A 1 451 ? -14.994 21.957 112.128 1.00 21.38 451 MET A C 1
ATOM 3177 O O . MET A 1 451 ? -14.728 22.357 113.275 1.00 28.13 451 MET A O 1
ATOM 3182 N N . VAL A 1 452 ? -14.105 22.085 111.158 1.00 13.11 452 VAL A N 1
ATOM 3183 C CA . VAL A 1 452 ? -12.839 22.739 111.486 1.00 11.15 452 VAL A CA 1
ATOM 3184 C C . VAL A 1 452 ? -12.934 24.153 110.987 1.00 16.98 452 VAL A C 1
ATOM 3185 O O . VAL A 1 452 ? -13.742 24.415 110.088 1.00 21.68 452 VAL A O 1
ATOM 3189 N N . SER A 1 453 ? -12.093 24.997 111.569 1.00 12.58 453 SER A N 1
ATOM 3190 C CA . SER A 1 453 ? -11.961 26.395 111.253 1.00 12.86 453 SER A CA 1
ATOM 3191 C C . SER A 1 453 ? -10.990 27.062 112.224 1.00 24.44 453 SER A C 1
ATOM 3192 O O . SER A 1 453 ? -10.558 26.460 113.207 1.00 21.10 453 SER A O 1
ATOM 3195 N N . GLY A 1 454 ? -10.720 28.318 111.853 1.00 30.19 454 GLY A N 1
ATOM 3196 C CA . GLY A 1 454 ? -9.848 29.255 112.554 1.00 30.07 454 GLY A CA 1
ATOM 3197 C C . GLY A 1 454 ? -10.761 30.001 113.536 1.00 43.14 454 GLY A C 1
ATOM 3198 O O . GLY A 1 454 ? -11.994 30.124 113.362 1.00 46.27 454 GLY A O 1
ATOM 3199 N N . ALA A 1 455 ? -10.105 30.467 114.586 1.00 36.36 455 ALA A N 1
ATOM 3200 C CA . ALA A 1 455 ? -10.826 31.154 115.642 1.00 32.14 455 ALA A CA 1
ATOM 3201 C C . ALA A 1 455 ? -9.721 31.978 116.276 1.00 39.66 455 ALA A C 1
ATOM 3202 O O . ALA A 1 455 ? -8.693 31.446 116.713 1.00 39.59 455 ALA A O 1
ATOM 3204 N N . LEU A 1 456 ? -9.967 33.273 116.289 1.00 38.59 456 LEU A N 1
ATOM 3205 C CA . LEU A 1 456 ? -9.058 34.253 116.818 1.00 36.58 456 LEU A CA 1
ATOM 3206 C C . LEU A 1 456 ? -7.649 34.118 116.278 1.00 44.78 456 LEU A C 1
ATOM 3207 O O . LEU A 1 456 ? -6.688 34.375 117.001 1.00 46.80 456 LEU A O 1
ATOM 3212 N N . VAL A 1 457 ? -7.571 33.782 114.991 1.00 45.37 457 VAL A N 1
ATOM 3213 C CA . VAL A 1 457 ? -6.285 33.630 114.323 1.00 45.63 457 VAL A CA 1
ATOM 3214 C C . VAL A 1 457 ? -6.358 34.023 112.868 1.00 62.89 457 VAL A C 1
ATOM 3215 O O . VAL A 1 457 ? -7.349 33.793 112.189 1.00 64.31 457 VAL A O 1
ATOM 3219 N N . PRO A 1 458 ? -5.274 34.632 112.412 1.00 70.49 458 PRO A N 1
ATOM 3220 C CA . PRO A 1 458 ? -5.178 35.103 111.038 1.00 72.28 458 PRO A CA 1
ATOM 3221 C C . PRO A 1 458 ? -5.387 33.976 110.052 1.00 76.84 458 PRO A C 1
ATOM 3222 O O . PRO A 1 458 ? -5.208 32.807 110.413 1.00 73.83 458 PRO A O 1
ATOM 3226 N N . SER A 1 459 ? -5.706 34.303 108.800 1.00 74.63 459 SER A N 1
ATOM 3227 C CA . SER A 1 459 ? -5.862 33.220 107.830 1.00 72.42 459 SER A CA 1
ATOM 3228 C C . SER A 1 459 ? -4.536 32.454 107.820 1.00 72.78 459 SER A C 1
ATOM 3229 O O . SER A 1 459 ? -3.502 32.867 108.354 1.00 75.37 459 SER A O 1
ATOM 3232 N N . GLY A 1 460 ? -4.587 31.293 107.188 1.00 66.82 460 GLY A N 1
ATOM 3233 C CA . GLY A 1 460 ? -3.381 30.480 107.140 1.00 68.26 460 GLY A CA 1
ATOM 3234 C C . GLY A 1 460 ? -3.258 29.755 108.474 1.00 71.66 460 GLY A C 1
ATOM 3235 O O . GLY A 1 460 ? -2.304 29.002 108.671 1.00 71.86 460 GLY A O 1
ATOM 3236 N N . THR A 1 461 ? -4.205 29.945 109.388 1.00 66.31 461 THR A N 1
ATOM 3237 C CA . THR A 1 461 ? -4.094 29.238 110.656 1.00 61.46 461 THR A CA 1
ATOM 3238 C C . THR A 1 461 ? -5.437 28.567 110.949 1.00 51.68 461 THR A C 1
ATOM 3239 O O . THR A 1 461 ? -6.466 29.243 110.955 1.00 45.52 461 THR A O 1
ATOM 3243 N N . THR A 1 462 ? -5.411 27.243 111.132 1.00 43.04 462 THR A N 1
ATOM 3244 C CA . THR A 1 462 ? -6.579 26.427 111.509 1.00 41.31 462 THR A CA 1
ATOM 3245 C C . THR A 1 462 ? -6.381 26.010 112.982 1.00 41.38 462 THR A C 1
ATOM 3246 O O . THR A 1 462 ? -5.262 25.764 113.415 1.00 39.02 462 THR A O 1
ATOM 3250 N N . ASN A 1 463 ? -7.434 25.934 113.783 1.00 37.18 463 ASN A N 1
ATOM 3251 C CA . ASN A 1 463 ? -7.116 25.556 115.159 1.00 34.51 463 ASN A CA 1
ATOM 3252 C C . ASN A 1 463 ? -8.315 25.203 116.002 1.00 27.64 463 ASN A C 1
ATOM 3253 O O . ASN A 1 463 ? -8.149 25.068 117.186 1.00 27.42 463 ASN A O 1
ATOM 3258 N N . THR A 1 464 ? -9.479 25.044 115.405 1.00 18.83 464 THR A N 1
ATOM 3259 C CA . THR A 1 464 ? -10.660 24.708 116.176 1.00 17.88 464 THR A CA 1
ATOM 3260 C C . THR A 1 464 ? -11.519 23.644 115.479 1.00 24.07 464 THR A C 1
ATOM 3261 O O . THR A 1 464 ? -11.815 23.703 114.305 1.00 26.94 464 THR A O 1
ATOM 3265 N N . ALA A 1 465 ? -12.005 22.659 116.198 1.00 22.49 465 ALA A N 1
ATOM 3266 C CA . ALA A 1 465 ? -12.799 21.560 115.671 1.00 17.68 465 ALA A CA 1
ATOM 3267 C C . ALA A 1 465 ? -13.889 21.398 116.699 1.00 21.42 465 ALA A C 1
ATOM 3268 O O . ALA A 1 465 ? -13.622 21.604 117.864 1.00 20.46 465 ALA A O 1
ATOM 3270 N N . SER A 1 466 ? -15.028 21.004 116.195 1.00 13.52 466 SER A N 1
ATOM 3271 C CA . SER A 1 466 ? -16.220 20.872 116.980 1.00 13.52 466 SER A CA 1
ATOM 3272 C C . SER A 1 466 ? -17.109 19.892 116.263 1.00 22.09 466 SER A C 1
ATOM 3273 O O . SER A 1 466 ? -17.429 20.054 115.079 1.00 25.70 466 SER A O 1
ATOM 3276 N N . VAL A 1 467 ? -17.475 18.887 117.039 1.00 17.29 467 VAL A N 1
ATOM 3277 C CA . VAL A 1 467 ? -18.366 17.831 116.580 1.00 17.03 467 VAL A CA 1
ATOM 3278 C C . VAL A 1 467 ? -19.817 18.263 116.661 1.00 24.79 467 VAL A C 1
ATOM 3279 O O . VAL A 1 467 ? -20.169 18.940 117.617 1.00 34.95 467 VAL A O 1
ATOM 3283 N N . HIS A 1 468 ? -20.650 17.869 115.727 1.00 17.76 468 HIS A N 1
ATOM 3284 C CA . HIS A 1 468 ? -22.074 18.249 115.728 1.00 17.21 468 HIS A CA 1
ATOM 3285 C C . HIS A 1 468 ? -23.072 17.240 115.150 1.00 22.17 468 HIS A C 1
ATOM 3286 O O . HIS A 1 468 ? -22.803 16.535 114.162 1.00 23.99 468 HIS A O 1
ATOM 3293 N N . VAL A 1 469 ? -24.243 17.142 115.785 1.00 20.37 469 VAL A N 1
ATOM 3294 C CA . VAL A 1 469 ? -25.221 16.211 115.243 1.00 21.97 469 VAL A CA 1
ATOM 3295 C C . VAL A 1 469 ? -26.205 16.995 114.412 1.00 34.24 469 VAL A C 1
ATOM 3296 O O . VAL A 1 469 ? -26.634 18.032 114.897 1.00 37.13 469 VAL A O 1
ATOM 3300 N N . LEU A 1 470 ? -26.600 16.537 113.233 1.00 32.30 470 LEU A N 1
ATOM 3301 C CA . LEU A 1 470 ? -27.592 17.302 112.459 1.00 34.03 470 LEU A CA 1
ATOM 3302 C C . LEU A 1 470 ? -29.003 17.067 112.987 1.00 35.70 470 LEU A C 1
ATOM 3303 O O . LEU A 1 470 ? -29.235 16.012 113.619 1.00 40.12 470 LEU A O 1
ATOM 3308 N N . MET B 1 1 ? 3.496 22.594 141.899 1.00 44.09 1 MET B N 1
ATOM 3309 C CA . MET B 1 1 ? 2.325 22.271 142.733 1.00 49.42 1 MET B CA 1
ATOM 3310 C C . MET B 1 1 ? 1.908 20.803 142.573 1.00 47.66 1 MET B C 1
ATOM 3311 O O . MET B 1 1 ? 2.255 20.129 141.590 1.00 49.14 1 MET B O 1
ATOM 3316 N N . LYS B 1 2 ? 1.196 20.242 143.545 1.00 30.79 2 LYS B N 1
ATOM 3317 C CA . LYS B 1 2 ? 0.755 18.861 143.456 1.00 22.10 2 LYS B CA 1
ATOM 3318 C C . LYS B 1 2 ? -0.580 18.946 142.713 1.00 23.22 2 LYS B C 1
ATOM 3319 O O . LYS B 1 2 ? -1.232 19.991 142.752 1.00 27.87 2 LYS B O 1
ATOM 3325 N N . LYS B 1 3 ? -1.047 17.899 142.055 1.00 15.02 3 LYS B N 1
ATOM 3326 C CA . LYS B 1 3 ? -2.338 17.926 141.384 1.00 14.58 3 LYS B CA 1
ATOM 3327 C C . LYS B 1 3 ? -3.373 17.142 142.142 1.00 16.88 3 LYS B C 1
ATOM 3328 O O . LYS B 1 3 ? -4.559 17.305 141.903 1.00 16.01 3 LYS B O 1
ATOM 3334 N N . THR B 1 4 ? -2.873 16.194 142.903 1.00 12.13 4 THR B N 1
ATOM 3335 C CA . THR B 1 4 ? -3.817 15.383 143.652 1.00 11.43 4 THR B CA 1
ATOM 3336 C C . THR B 1 4 ? -4.430 16.154 144.814 1.00 16.52 4 THR B C 1
ATOM 3337 O O . THR B 1 4 ? -3.702 16.880 145.514 1.00 16.67 4 THR B O 1
ATOM 3341 N N . LYS B 1 5 ? -5.721 16.032 145.011 1.00 11.72 5 LYS B N 1
ATOM 3342 C CA . LYS B 1 5 ? -6.397 16.669 146.137 1.00 14.60 5 LYS B CA 1
ATOM 3343 C C . LYS B 1 5 ? -6.323 15.963 147.528 1.00 18.78 5 LYS B C 1
ATOM 3344 O O . LYS B 1 5 ? -6.314 14.721 147.611 1.00 18.76 5 LYS B O 1
ATOM 3350 N N . ILE B 1 6 ? -6.222 16.732 148.622 1.00 14.17 6 ILE B N 1
ATOM 3351 C CA . ILE B 1 6 ? -6.179 16.222 149.962 1.00 11.01 6 ILE B CA 1
ATOM 3352 C C . ILE B 1 6 ? -7.430 16.493 150.777 1.00 12.76 6 ILE B C 1
ATOM 3353 O O . ILE B 1 6 ? -7.842 17.616 150.760 1.00 14.39 6 ILE B O 1
ATOM 3358 N N . VAL B 1 7 ? -8.009 15.544 151.494 1.00 14.07 7 VAL B N 1
ATOM 3359 C CA . VAL B 1 7 ? -9.159 15.796 152.349 1.00 12.91 7 VAL B CA 1
ATOM 3360 C C . VAL B 1 7 ? -8.723 15.723 153.825 1.00 22.92 7 VAL B C 1
ATOM 3361 O O . VAL B 1 7 ? -8.252 14.662 154.268 1.00 18.70 7 VAL B O 1
ATOM 3365 N N . CYS B 1 8 ? -8.909 16.800 154.592 1.00 21.96 8 CYS B N 1
ATOM 3366 C CA . CYS B 1 8 ? -8.590 16.796 156.020 1.00 15.02 8 CYS B CA 1
ATOM 3367 C C . CYS B 1 8 ? -9.831 16.818 156.866 1.00 18.18 8 CYS B C 1
ATOM 3368 O O . CYS B 1 8 ? -10.664 17.704 156.630 1.00 17.12 8 CYS B O 1
ATOM 3371 N N . THR B 1 9 ? -9.920 15.879 157.814 1.00 20.52 9 THR B N 1
ATOM 3372 C CA . THR B 1 9 ? -11.066 15.828 158.745 1.00 23.84 9 THR B CA 1
ATOM 3373 C C . THR B 1 9 ? -10.715 16.913 159.797 1.00 32.08 9 THR B C 1
ATOM 3374 O O . THR B 1 9 ? -9.560 16.961 160.317 1.00 22.57 9 THR B O 1
ATOM 3378 N N . ILE B 1 10 ? -11.660 17.838 160.039 1.00 32.76 10 ILE B N 1
ATOM 3379 C CA . ILE B 1 10 ? -11.426 18.938 160.974 1.00 27.94 10 ILE B CA 1
ATOM 3380 C C . ILE B 1 10 ? -11.949 18.800 162.386 1.00 38.15 10 ILE B C 1
ATOM 3381 O O . ILE B 1 10 ? -13.059 18.356 162.621 1.00 38.64 10 ILE B O 1
ATOM 3386 N N . GLY B 1 11 ? -11.097 19.278 163.293 1.00 40.61 11 GLY B N 1
ATOM 3387 C CA . GLY B 1 11 ? -11.362 19.248 164.718 1.00 43.27 11 GLY B CA 1
ATOM 3388 C C . GLY B 1 11 ? -10.920 20.478 165.531 1.00 50.44 11 GLY B C 1
ATOM 3389 O O . GLY B 1 11 ? -10.354 21.489 165.051 1.00 45.20 11 GLY B O 1
ATOM 3390 N N . PRO B 1 12 ? -11.241 20.356 166.817 1.00 51.95 12 PRO B N 1
ATOM 3391 C CA . PRO B 1 12 ? -10.975 21.385 167.801 1.00 51.42 12 PRO B CA 1
ATOM 3392 C C . PRO B 1 12 ? -9.561 21.896 167.664 1.00 47.15 12 PRO B C 1
ATOM 3393 O O . PRO B 1 12 ? -9.290 23.091 167.608 1.00 50.93 12 PRO B O 1
ATOM 3397 N N . LYS B 1 13 ? -8.657 20.934 167.587 1.00 36.69 13 LYS B N 1
ATOM 3398 C CA . LYS B 1 13 ? -7.276 21.367 167.453 1.00 39.75 13 LYS B CA 1
ATOM 3399 C C . LYS B 1 13 ? -7.019 21.981 166.094 1.00 48.60 13 LYS B C 1
ATOM 3400 O O . LYS B 1 13 ? -5.931 22.525 165.888 1.00 51.62 13 LYS B O 1
ATOM 3402 N N . THR B 1 14 ? -8.004 21.914 165.202 1.00 40.57 14 THR B N 1
ATOM 3403 C CA . THR B 1 14 ? -7.767 22.446 163.878 1.00 35.74 14 THR B CA 1
ATOM 3404 C C . THR B 1 14 ? -8.870 23.289 163.299 1.00 36.73 14 THR B C 1
ATOM 3405 O O . THR B 1 14 ? -8.735 23.722 162.143 1.00 33.67 14 THR B O 1
ATOM 3409 N N . GLU B 1 15 ? -9.901 23.527 164.111 1.00 31.11 15 GLU B N 1
ATOM 3410 C CA . GLU B 1 15 ? -10.957 24.384 163.596 1.00 31.44 15 GLU B CA 1
ATOM 3411 C C . GLU B 1 15 ? -10.707 25.903 163.622 1.00 31.84 15 GLU B C 1
ATOM 3412 O O . GLU B 1 15 ? -11.459 26.678 162.987 1.00 28.91 15 GLU B O 1
ATOM 3418 N N . SER B 1 16 ? -9.686 26.383 164.335 1.00 26.26 16 SER B N 1
ATOM 3419 C CA . SER B 1 16 ? -9.512 27.841 164.311 1.00 25.07 16 SER B CA 1
ATOM 3420 C C . SER B 1 16 ? -9.218 28.332 162.895 1.00 31.97 16 SER B C 1
ATOM 3421 O O . SER B 1 16 ? -8.627 27.585 162.118 1.00 31.80 16 SER B O 1
ATOM 3424 N N . GLU B 1 17 ? -9.623 29.567 162.591 1.00 29.23 17 GLU B N 1
ATOM 3425 C CA . GLU B 1 17 ? -9.431 30.231 161.315 1.00 26.82 17 GLU B CA 1
ATOM 3426 C C . GLU B 1 17 ? -7.945 30.354 161.080 1.00 30.56 17 GLU B C 1
ATOM 3427 O O . GLU B 1 17 ? -7.516 30.412 159.936 1.00 34.42 17 GLU B O 1
ATOM 3433 N N . GLU B 1 18 ? -7.196 30.408 162.164 1.00 28.32 18 GLU B N 1
ATOM 3434 C CA . GLU B 1 18 ? -5.734 30.568 162.060 1.00 34.80 18 GLU B CA 1
ATOM 3435 C C . GLU B 1 18 ? -5.038 29.265 161.661 1.00 37.65 18 GLU B C 1
ATOM 3436 O O . GLU B 1 18 ? -3.966 29.192 161.042 1.00 31.81 18 GLU B O 1
ATOM 3442 N N . MET B 1 19 ? -5.743 28.224 162.113 1.00 32.27 19 MET B N 1
ATOM 3443 C CA . MET B 1 19 ? -5.264 26.867 161.898 1.00 31.60 19 MET B CA 1
ATOM 3444 C C . MET B 1 19 ? -5.616 26.358 160.495 1.00 31.09 19 MET B C 1
ATOM 3445 O O . MET B 1 19 ? -4.761 25.791 159.823 1.00 29.81 19 MET B O 1
ATOM 3450 N N . LEU B 1 20 ? -6.840 26.606 160.043 1.00 22.51 20 LEU B N 1
ATOM 3451 C CA . LEU B 1 20 ? -7.381 26.226 158.781 1.00 18.54 20 LEU B CA 1
ATOM 3452 C C . LEU B 1 20 ? -6.600 26.820 157.587 1.00 31.40 20 LEU B C 1
ATOM 3453 O O . LEU B 1 20 ? -6.158 26.144 156.630 1.00 29.20 20 LEU B O 1
ATOM 3458 N N . ALA B 1 21 ? -6.423 28.133 157.621 1.00 30.16 21 ALA B N 1
ATOM 3459 C CA . ALA B 1 21 ? -5.732 28.796 156.527 1.00 28.92 21 ALA B CA 1
ATOM 3460 C C . ALA B 1 21 ? -4.309 28.323 156.503 1.00 31.76 21 ALA B C 1
ATOM 3461 O O . ALA B 1 21 ? -3.690 28.396 155.434 1.00 32.81 21 ALA B O 1
ATOM 3463 N N . LYS B 1 22 ? -3.788 27.920 157.659 1.00 27.80 22 LYS B N 1
ATOM 3464 C CA . LYS B 1 22 ? -2.395 27.466 157.581 1.00 28.89 22 LYS B CA 1
ATOM 3465 C C . LYS B 1 22 ? -2.402 26.133 156.837 1.00 32.93 22 LYS B C 1
ATOM 3466 O O . LYS B 1 22 ? -1.505 25.805 156.071 1.00 35.81 22 LYS B O 1
ATOM 3472 N N . MET B 1 23 ? -3.467 25.382 157.112 1.00 24.54 23 MET B N 1
ATOM 3473 C CA . MET B 1 23 ? -3.689 24.055 156.561 1.00 25.00 23 MET B CA 1
ATOM 3474 C C . MET B 1 23 ? -3.849 24.095 155.050 1.00 24.29 23 MET B C 1
ATOM 3475 O O . MET B 1 23 ? -3.251 23.293 154.291 1.00 17.54 23 MET B O 1
ATOM 3480 N N . LEU B 1 24 ? -4.673 25.054 154.635 1.00 21.82 24 LEU B N 1
ATOM 3481 C CA . LEU B 1 24 ? -4.869 25.218 153.183 1.00 17.20 24 LEU B CA 1
ATOM 3482 C C . LEU B 1 24 ? -3.462 25.529 152.657 1.00 17.77 24 LEU B C 1
ATOM 3483 O O . LEU B 1 24 ? -3.048 25.075 151.605 1.00 23.44 24 LEU B O 1
ATOM 3488 N N . ASP B 1 25 ? -2.690 26.295 153.400 1.00 14.62 25 ASP B N 1
ATOM 3489 C CA . ASP B 1 25 ? -1.370 26.546 152.849 1.00 18.43 25 ASP B CA 1
ATOM 3490 C C . ASP B 1 25 ? -0.610 25.249 152.940 1.00 24.31 25 ASP B C 1
ATOM 3491 O O . ASP B 1 25 ? 0.340 25.129 152.184 1.00 27.50 25 ASP B O 1
ATOM 3496 N N . ALA B 1 26 ? -0.940 24.371 153.883 1.00 21.08 26 ALA B N 1
ATOM 3497 C CA . ALA B 1 26 ? -0.184 23.120 153.957 1.00 18.11 26 ALA B CA 1
ATOM 3498 C C . ALA B 1 26 ? -0.602 22.259 152.739 1.00 25.05 26 ALA B C 1
ATOM 3499 O O . ALA B 1 26 ? 0.229 21.575 152.141 1.00 26.90 26 ALA B O 1
ATOM 3501 N N . GLY B 1 27 ? -1.885 22.281 152.328 1.00 18.38 27 GLY B N 1
ATOM 3502 C CA . GLY B 1 27 ? -2.192 21.487 151.159 1.00 13.46 27 GLY B CA 1
ATOM 3503 C C . GLY B 1 27 ? -3.623 21.023 151.183 1.00 17.32 27 GLY B C 1
ATOM 3504 O O . GLY B 1 27 ? -4.064 20.452 150.198 1.00 23.32 27 GLY B O 1
ATOM 3505 N N . MET B 1 28 ? -4.317 21.221 152.292 1.00 12.41 28 MET B N 1
ATOM 3506 C CA . MET B 1 28 ? -5.710 20.757 152.410 1.00 12.41 28 MET B CA 1
ATOM 3507 C C . MET B 1 28 ? -6.531 21.287 151.252 1.00 14.04 28 MET B C 1
ATOM 3508 O O . MET B 1 28 ? -6.276 22.359 150.762 1.00 17.97 28 MET B O 1
ATOM 3513 N N . ASN B 1 29 ? -7.556 20.619 150.820 1.00 10.89 29 ASN B N 1
ATOM 3514 C CA . ASN B 1 29 ? -8.384 21.067 149.734 1.00 13.89 29 ASN B CA 1
ATOM 3515 C C . ASN B 1 29 ? -9.857 20.844 150.014 1.00 23.79 29 ASN B C 1
ATOM 3516 O O . ASN B 1 29 ? -10.665 21.442 149.330 1.00 23.65 29 ASN B O 1
ATOM 3521 N N . VAL B 1 30 ? -10.211 19.985 150.959 1.00 13.50 30 VAL B N 1
ATOM 3522 C CA . VAL B 1 30 ? -11.615 19.798 151.251 1.00 12.55 30 VAL B CA 1
ATOM 3523 C C . VAL B 1 30 ? -11.660 19.542 152.752 1.00 21.80 30 VAL B C 1
ATOM 3524 O O . VAL B 1 30 ? -10.702 19.010 153.290 1.00 17.42 30 VAL B O 1
ATOM 3528 N N . MET B 1 31 ? -12.736 19.975 153.382 1.00 18.60 31 MET B N 1
ATOM 3529 C CA . MET B 1 31 ? -12.809 19.831 154.812 1.00 13.82 31 MET B CA 1
ATOM 3530 C C . MET B 1 31 ? -13.827 18.748 154.992 1.00 19.63 31 MET B C 1
ATOM 3531 O O . MET B 1 31 ? -14.942 18.914 154.503 1.00 16.59 31 MET B O 1
ATOM 3536 N N . ARG B 1 32 ? -13.366 17.707 155.674 1.00 21.06 32 ARG B N 1
ATOM 3537 C CA . ARG B 1 32 ? -14.179 16.563 155.992 1.00 20.12 32 ARG B CA 1
ATOM 3538 C C . ARG B 1 32 ? -14.779 16.737 157.389 1.00 26.40 32 ARG B C 1
ATOM 3539 O O . ARG B 1 32 ? -13.990 16.870 158.360 1.00 24.41 32 ARG B O 1
ATOM 3547 N N . LEU B 1 33 ? -16.108 16.743 157.448 1.00 13.59 33 LEU B N 1
ATOM 3548 C CA . LEU B 1 33 ? -16.876 16.856 158.669 1.00 12.32 33 LEU B CA 1
ATOM 3549 C C . LEU B 1 33 ? -17.476 15.518 159.069 1.00 18.70 33 LEU B C 1
ATOM 3550 O O . LEU B 1 33 ? -18.442 15.084 158.438 1.00 18.45 33 LEU B O 1
ATOM 3555 N N . ASN B 1 34 ? -16.952 14.893 160.098 1.00 19.15 34 ASN B N 1
ATOM 3556 C CA . ASN B 1 34 ? -17.423 13.604 160.564 1.00 17.88 34 ASN B CA 1
ATOM 3557 C C . ASN B 1 34 ? -18.595 13.569 161.542 1.00 22.20 34 ASN B C 1
ATOM 3558 O O . ASN B 1 34 ? -18.483 13.772 162.732 1.00 23.74 34 ASN B O 1
ATOM 3563 N N . PHE B 1 35 ? -19.771 13.276 161.030 1.00 22.65 35 PHE B N 1
ATOM 3564 C CA . PHE B 1 35 ? -21.003 13.236 161.776 1.00 22.58 35 PHE B CA 1
ATOM 3565 C C . PHE B 1 35 ? -21.138 12.114 162.824 1.00 36.44 35 PHE B C 1
ATOM 3566 O O . PHE B 1 35 ? -22.173 11.912 163.517 1.00 35.20 35 PHE B O 1
ATOM 3574 N N . SER B 1 36 ? -19.991 11.427 162.956 1.00 38.73 36 SER B N 1
ATOM 3575 C CA . SER B 1 36 ? -19.758 10.381 163.954 1.00 36.63 36 SER B CA 1
ATOM 3576 C C . SER B 1 36 ? -19.610 11.008 165.341 1.00 39.48 36 SER B C 1
ATOM 3577 O O . SER B 1 36 ? -19.600 10.281 166.310 1.00 37.59 36 SER B O 1
ATOM 3580 N N . HIS B 1 37 ? -19.476 12.332 165.409 1.00 42.86 37 HIS B N 1
ATOM 3581 C CA . HIS B 1 37 ? -19.301 13.014 166.675 1.00 47.65 37 HIS B CA 1
ATOM 3582 C C . HIS B 1 37 ? -19.744 14.455 166.535 1.00 54.83 37 HIS B C 1
ATOM 3583 O O . HIS B 1 37 ? -20.296 14.813 165.500 1.00 58.90 37 HIS B O 1
ATOM 3590 N N . GLY B 1 38 ? -19.509 15.256 167.560 1.00 47.26 38 GLY B N 1
ATOM 3591 C CA . GLY B 1 38 ? -19.875 16.661 167.493 1.00 47.77 38 GLY B CA 1
ATOM 3592 C C . GLY B 1 38 ? -21.329 17.092 167.390 1.00 51.04 38 GLY B C 1
ATOM 3593 O O . GLY B 1 38 ? -22.216 16.277 167.594 1.00 53.59 38 GLY B O 1
ATOM 3594 N N . ASP B 1 39 ? -21.611 18.359 167.086 1.00 40.53 39 ASP B N 1
ATOM 3595 C CA . ASP B 1 39 ? -22.997 18.794 167.020 1.00 39.21 39 ASP B CA 1
ATOM 3596 C C . ASP B 1 39 ? -23.276 19.858 165.983 1.00 37.10 39 ASP B C 1
ATOM 3597 O O . ASP B 1 39 ? -22.395 20.432 165.340 1.00 32.43 39 ASP B O 1
ATOM 3602 N N . TYR B 1 40 ? -24.563 20.164 165.903 1.00 31.15 40 TYR B N 1
ATOM 3603 C CA . TYR B 1 40 ? -24.842 21.194 164.912 1.00 32.87 40 TYR B CA 1
ATOM 3604 C C . TYR B 1 40 ? -24.193 22.567 165.120 1.00 41.76 40 TYR B C 1
ATOM 3605 O O . TYR B 1 40 ? -23.927 23.343 164.187 1.00 42.34 40 TYR B O 1
ATOM 3614 N N . ALA B 1 41 ? -23.888 22.885 166.364 1.00 39.27 41 ALA B N 1
ATOM 3615 C CA . ALA B 1 41 ? -23.280 24.166 166.654 1.00 41.58 41 ALA B CA 1
ATOM 3616 C C . ALA B 1 41 ? -21.816 24.303 166.250 1.00 43.58 41 ALA B C 1
ATOM 3617 O O . ALA B 1 41 ? -21.421 25.338 165.676 1.00 35.12 41 ALA B O 1
ATOM 3619 N N . GLU B 1 42 ? -21.043 23.280 166.608 1.00 43.30 42 GLU B N 1
ATOM 3620 C CA . GLU B 1 42 ? -19.615 23.119 166.375 1.00 46.87 42 GLU B CA 1
ATOM 3621 C C . GLU B 1 42 ? -19.292 22.931 164.917 1.00 50.66 42 GLU B C 1
ATOM 3622 O O . GLU B 1 42 ? -18.521 23.691 164.349 1.00 54.15 42 GLU B O 1
ATOM 3628 N N . HIS B 1 43 ? -19.898 21.914 164.323 1.00 39.06 43 HIS B N 1
ATOM 3629 C CA . HIS B 1 43 ? -19.659 21.709 162.918 1.00 35.34 43 HIS B CA 1
ATOM 3630 C C . HIS B 1 43 ? -20.012 22.991 162.188 1.00 36.40 43 HIS B C 1
ATOM 3631 O O . HIS B 1 43 ? -19.193 23.439 161.405 1.00 33.61 43 HIS B O 1
ATOM 3638 N N . GLY B 1 44 ? -21.189 23.561 162.422 1.00 27.88 44 GLY B N 1
ATOM 3639 C CA . GLY B 1 44 ? -21.508 24.798 161.715 1.00 25.78 44 GLY B CA 1
ATOM 3640 C C . GLY B 1 44 ? -20.427 25.871 161.952 1.00 25.37 44 GLY B C 1
ATOM 3641 O O . GLY B 1 44 ? -20.009 26.630 161.069 1.00 26.91 44 GLY B O 1
ATOM 3642 N N . GLN B 1 45 ? -19.900 25.892 163.164 1.00 23.32 45 GLN B N 1
ATOM 3643 C CA . GLN B 1 45 ? -18.905 26.911 163.403 1.00 26.69 45 GLN B CA 1
ATOM 3644 C C . GLN B 1 45 ? -17.691 26.604 162.546 1.00 24.52 45 GLN B C 1
ATOM 3645 O O . GLN B 1 45 ? -17.062 27.487 161.947 1.00 24.90 45 GLN B O 1
ATOM 3651 N N . ARG B 1 46 ? -17.427 25.324 162.536 1.00 16.02 46 ARG B N 1
ATOM 3652 C CA . ARG B 1 46 ? -16.313 24.736 161.819 1.00 16.53 46 ARG B CA 1
ATOM 3653 C C . ARG B 1 46 ? -16.408 25.143 160.343 1.00 22.03 46 ARG B C 1
ATOM 3654 O O . ARG B 1 46 ? -15.399 25.366 159.659 1.00 21.89 46 ARG B O 1
ATOM 3662 N N . ILE B 1 47 ? -17.628 25.252 159.817 1.00 14.97 47 ILE B N 1
ATOM 3663 C CA . ILE B 1 47 ? -17.763 25.587 158.418 1.00 12.91 47 ILE B CA 1
ATOM 3664 C C . ILE B 1 47 ? -17.662 27.078 158.332 1.00 22.93 47 ILE B C 1
ATOM 3665 O O . ILE B 1 47 ? -17.170 27.585 157.325 1.00 22.06 47 ILE B O 1
ATOM 3670 N N . GLN B 1 48 ? -18.142 27.728 159.389 1.00 22.51 48 GLN B N 1
ATOM 3671 C CA . GLN B 1 48 ? -18.077 29.200 159.345 1.00 21.61 48 GLN B CA 1
ATOM 3672 C C . GLN B 1 48 ? -16.655 29.718 159.148 1.00 20.61 48 GLN B C 1
ATOM 3673 O O . GLN B 1 48 ? -16.321 30.337 158.127 1.00 17.45 48 GLN B O 1
ATOM 3679 N N . ASN B 1 49 ? -15.841 29.365 160.144 1.00 15.03 49 ASN B N 1
ATOM 3680 C CA . ASN B 1 49 ? -14.441 29.770 160.136 1.00 17.34 49 ASN B CA 1
ATOM 3681 C C . ASN B 1 49 ? -13.745 29.457 158.825 1.00 24.90 49 ASN B C 1
ATOM 3682 O O . ASN B 1 49 ? -12.740 30.125 158.509 1.00 23.76 49 ASN B O 1
ATOM 3687 N N . LEU B 1 50 ? -14.290 28.430 158.157 1.00 19.33 50 LEU B N 1
ATOM 3688 C CA . LEU B 1 50 ? -13.717 28.027 156.872 1.00 16.15 50 LEU B CA 1
ATOM 3689 C C . LEU B 1 50 ? -14.139 29.049 155.840 1.00 21.84 50 LEU B C 1
ATOM 3690 O O . LEU B 1 50 ? -13.239 29.688 155.279 1.00 24.74 50 LEU B O 1
ATOM 3695 N N . ARG B 1 51 ? -15.458 29.183 155.678 1.00 13.06 51 ARG B N 1
ATOM 3696 C CA . ARG B 1 51 ? -15.960 30.130 154.684 1.00 14.14 51 ARG B CA 1
ATOM 3697 C C . ARG B 1 51 ? -15.292 31.522 154.883 1.00 26.28 51 ARG B C 1
ATOM 3698 O O . ARG B 1 51 ? -14.912 32.247 153.954 1.00 26.35 51 ARG B O 1
ATOM 3706 N N . ASN B 1 52 ? -15.165 31.885 156.160 1.00 26.84 52 ASN B N 1
ATOM 3707 C CA . ASN B 1 52 ? -14.550 33.142 156.497 1.00 26.21 52 ASN B CA 1
ATOM 3708 C C . ASN B 1 52 ? -13.166 33.152 155.876 1.00 31.57 52 ASN B C 1
ATOM 3709 O O . ASN B 1 52 ? -12.909 34.002 155.015 1.00 32.71 52 ASN B O 1
ATOM 3714 N N . VAL B 1 53 ? -12.335 32.187 156.273 1.00 25.19 53 VAL B N 1
ATOM 3715 C CA . VAL B 1 53 ? -10.995 32.182 155.724 1.00 24.13 53 VAL B CA 1
ATOM 3716 C C . VAL B 1 53 ? -10.962 32.372 154.218 1.00 31.11 53 VAL B C 1
ATOM 3717 O O . VAL B 1 53 ? -10.142 33.111 153.620 1.00 28.22 53 VAL B O 1
ATOM 3721 N N . MET B 1 54 ? -11.948 31.724 153.623 1.00 25.78 54 MET B N 1
ATOM 3722 C CA . MET B 1 54 ? -11.969 31.830 152.176 1.00 25.08 54 MET B CA 1
ATOM 3723 C C . MET B 1 54 ? -12.143 33.258 151.728 1.00 36.32 54 MET B C 1
ATOM 3724 O O . MET B 1 54 ? -11.383 33.683 150.854 1.00 35.66 54 MET B O 1
ATOM 3729 N N . SER B 1 55 ? -13.090 33.946 152.365 1.00 40.51 55 SER B N 1
ATOM 3730 C CA . SER B 1 55 ? -13.414 35.349 152.064 1.00 40.04 55 SER B CA 1
ATOM 3731 C C . SER B 1 55 ? -12.172 36.229 152.135 1.00 43.31 55 SER B C 1
ATOM 3732 O O . SER B 1 55 ? -11.801 36.870 151.171 1.00 38.78 55 SER B O 1
ATOM 3735 N N . LYS B 1 56 ? -11.561 36.181 153.313 1.00 39.91 56 LYS B N 1
ATOM 3736 C CA . LYS B 1 56 ? -10.352 36.890 153.645 1.00 37.66 56 LYS B CA 1
ATOM 3737 C C . LYS B 1 56 ? -9.091 36.479 152.883 1.00 42.38 56 LYS B C 1
ATOM 3738 O O . LYS B 1 56 ? -8.035 37.079 153.118 1.00 41.19 56 LYS B O 1
ATOM 3740 N N . THR B 1 57 ? -9.104 35.522 151.962 1.00 39.70 57 THR B N 1
ATOM 3741 C CA . THR B 1 57 ? -7.838 35.213 151.297 1.00 37.60 57 THR B CA 1
ATOM 3742 C C . THR B 1 57 ? -8.064 34.809 149.857 1.00 36.47 57 THR B C 1
ATOM 3743 O O . THR B 1 57 ? -7.082 34.672 149.130 1.00 35.84 57 THR B O 1
ATOM 3747 N N . GLY B 1 58 ? -9.306 34.585 149.451 1.00 32.52 58 GLY B N 1
ATOM 3748 C CA . GLY B 1 58 ? -9.627 34.169 148.087 1.00 34.87 58 GLY B CA 1
ATOM 3749 C C . GLY B 1 58 ? -9.335 32.700 147.768 1.00 43.52 58 GLY B C 1
ATOM 3750 O O . GLY B 1 58 ? -9.453 32.276 146.604 1.00 47.03 58 GLY B O 1
ATOM 3751 N N . LYS B 1 59 ? -8.927 31.951 148.795 1.00 33.45 59 LYS B N 1
ATOM 3752 C CA . LYS B 1 59 ? -8.629 30.549 148.736 1.00 29.71 59 LYS B CA 1
ATOM 3753 C C . LYS B 1 59 ? -9.908 29.787 148.500 1.00 30.89 59 LYS B C 1
ATOM 3754 O O . LYS B 1 59 ? -10.955 30.314 148.864 1.00 33.44 59 LYS B O 1
ATOM 3760 N N . THR B 1 60 ? -9.838 28.624 147.842 1.00 25.12 60 THR B N 1
ATOM 3761 C CA . THR B 1 60 ? -11.089 27.906 147.597 1.00 23.16 60 THR B CA 1
ATOM 3762 C C . THR B 1 60 ? -11.084 26.638 148.416 1.00 20.50 60 THR B C 1
ATOM 3763 O O . THR B 1 60 ? -10.009 26.178 148.706 1.00 18.04 60 THR B O 1
ATOM 3767 N N . ALA B 1 61 ? -12.203 26.014 148.705 1.00 12.03 61 ALA B N 1
ATOM 3768 C CA . ALA B 1 61 ? -11.988 24.796 149.474 1.00 10.84 61 ALA B CA 1
ATOM 3769 C C . ALA B 1 61 ? -13.392 24.273 149.440 1.00 16.32 61 ALA B C 1
ATOM 3770 O O . ALA B 1 61 ? -14.313 25.063 149.288 1.00 21.76 61 ALA B O 1
ATOM 3772 N N . ALA B 1 62 ? -13.523 22.969 149.498 1.00 11.85 62 ALA B N 1
ATOM 3773 C CA . ALA B 1 62 ? -14.846 22.377 149.424 1.00 11.36 62 ALA B CA 1
ATOM 3774 C C . ALA B 1 62 ? -15.136 21.795 150.803 1.00 14.83 62 ALA B C 1
ATOM 3775 O O . ALA B 1 62 ? -14.208 21.644 151.592 1.00 10.33 62 ALA B O 1
ATOM 3777 N N . ILE B 1 63 ? -16.407 21.417 150.996 1.00 11.65 63 ILE B N 1
ATOM 3778 C CA . ILE B 1 63 ? -16.758 20.845 152.254 1.00 10.93 63 ILE B CA 1
ATOM 3779 C C . ILE B 1 63 ? -17.713 19.654 152.114 1.00 17.44 63 ILE B C 1
ATOM 3780 O O . ILE B 1 63 ? -18.842 19.709 151.607 1.00 17.56 63 ILE B O 1
ATOM 3785 N N . LEU B 1 64 ? -17.141 18.584 152.662 1.00 15.48 64 LEU B N 1
ATOM 3786 C CA . LEU B 1 64 ? -17.756 17.270 152.747 1.00 17.27 64 LEU B CA 1
ATOM 3787 C C . LEU B 1 64 ? -18.397 16.857 154.102 1.00 16.90 64 LEU B C 1
ATOM 3788 O O . LEU B 1 64 ? -17.849 16.924 155.214 1.00 18.37 64 LEU B O 1
ATOM 3793 N N . LEU B 1 65 ? -19.651 16.427 153.992 1.00 10.65 65 LEU B N 1
ATOM 3794 C CA . LEU B 1 65 ? -20.300 16.002 155.194 1.00 12.15 65 LEU B CA 1
ATOM 3795 C C . LEU B 1 65 ? -20.110 14.491 155.129 1.00 18.94 65 LEU B C 1
ATOM 3796 O O . LEU B 1 65 ? -20.403 13.827 154.136 1.00 15.29 65 LEU B O 1
ATOM 3801 N N . ASP B 1 66 ? -19.628 13.948 156.230 1.00 19.66 66 ASP B N 1
ATOM 3802 C CA . ASP B 1 66 ? -19.436 12.510 156.152 1.00 16.50 66 ASP B CA 1
ATOM 3803 C C . ASP B 1 66 ? -20.451 11.863 157.059 1.00 22.84 66 ASP B C 1
ATOM 3804 O O . ASP B 1 66 ? -20.585 12.242 158.203 1.00 23.24 66 ASP B O 1
ATOM 3809 N N . THR B 1 67 ? -21.160 10.891 156.539 1.00 19.12 67 THR B N 1
ATOM 3810 C CA . THR B 1 67 ? -22.189 10.194 157.314 1.00 21.15 67 THR B CA 1
ATOM 3811 C C . THR B 1 67 ? -21.809 9.213 158.407 1.00 34.28 67 THR B C 1
ATOM 3812 O O . THR B 1 67 ? -20.842 8.517 158.278 1.00 36.21 67 THR B O 1
ATOM 3816 N N . LYS B 1 68 ? -22.524 9.145 159.531 1.00 37.60 68 LYS B N 1
ATOM 3817 C CA . LYS B 1 68 ? -22.130 8.154 160.537 1.00 36.01 68 LYS B CA 1
ATOM 3818 C C . LYS B 1 68 ? -22.613 6.835 159.958 1.00 36.07 68 LYS B C 1
ATOM 3819 O O . LYS B 1 68 ? -21.821 5.927 159.794 1.00 35.91 68 LYS B O 1
ATOM 3825 N N . GLY B 1 69 ? -23.886 6.763 159.573 1.00 31.47 69 GLY B N 1
ATOM 3826 C CA . GLY B 1 69 ? -24.419 5.547 158.957 1.00 31.04 69 GLY B CA 1
ATOM 3827 C C . GLY B 1 69 ? -25.001 4.629 160.023 1.00 41.80 69 GLY B C 1
ATOM 3828 O O . GLY B 1 69 ? -24.729 4.799 161.212 1.00 41.68 69 GLY B O 1
ATOM 3829 N N . PRO B 1 70 ? -25.839 3.692 159.587 1.00 39.81 70 PRO B N 1
ATOM 3830 C CA . PRO B 1 70 ? -26.484 2.767 160.500 1.00 38.75 70 PRO B CA 1
ATOM 3831 C C . PRO B 1 70 ? -25.447 1.815 161.043 1.00 38.62 70 PRO B C 1
ATOM 3832 O O . PRO B 1 70 ? -24.336 1.738 160.525 1.00 34.43 70 PRO B O 1
ATOM 3836 N N . GLU B 1 71 ? -25.829 1.100 162.080 1.00 34.59 71 GLU B N 1
ATOM 3837 C CA . GLU B 1 71 ? -24.860 0.189 162.640 1.00 30.94 71 GLU B CA 1
ATOM 3838 C C . GLU B 1 71 ? -25.547 -0.794 163.549 1.00 38.02 71 GLU B C 1
ATOM 3839 O O . GLU B 1 71 ? -26.695 -0.654 163.947 1.00 43.59 71 GLU B O 1
ATOM 3845 N N . ILE B 1 72 ? -24.767 -1.817 163.829 1.00 28.33 72 ILE B N 1
ATOM 3846 C CA . ILE B 1 72 ? -25.204 -2.856 164.756 1.00 23.55 72 ILE B CA 1
ATOM 3847 C C . ILE B 1 72 ? -24.150 -2.715 165.860 1.00 28.40 72 ILE B C 1
ATOM 3848 O O . ILE B 1 72 ? -22.935 -2.682 165.593 1.00 17.91 72 ILE B O 1
ATOM 3853 N N . ARG B 1 73 ? -24.605 -2.703 167.105 1.00 25.51 73 ARG B N 1
ATOM 3854 C CA . ARG B 1 73 ? -23.583 -2.641 168.142 1.00 24.09 73 ARG B CA 1
ATOM 3855 C C . ARG B 1 73 ? -23.997 -3.414 169.376 1.00 25.08 73 ARG B C 1
ATOM 3856 O O . ARG B 1 73 ? -25.174 -3.636 169.668 1.00 18.89 73 ARG B O 1
ATOM 3864 N N . THR B 1 74 ? -22.909 -3.800 170.034 1.00 25.46 74 THR B N 1
ATOM 3865 C CA . THR B 1 74 ? -22.993 -4.517 171.294 1.00 28.41 74 THR B CA 1
ATOM 3866 C C . THR B 1 74 ? -23.292 -3.403 172.299 1.00 38.87 74 THR B C 1
ATOM 3867 O O . THR B 1 74 ? -22.985 -2.212 172.135 1.00 39.52 74 THR B O 1
ATOM 3871 N N . MET B 1 75 ? -23.915 -3.853 173.374 1.00 37.55 75 MET B N 1
ATOM 3872 C CA . MET B 1 75 ? -24.298 -2.908 174.417 1.00 36.49 75 MET B CA 1
ATOM 3873 C C . MET B 1 75 ? -23.559 -2.837 175.736 1.00 45.10 75 MET B C 1
ATOM 3874 O O . MET B 1 75 ? -22.326 -2.750 175.801 1.00 44.86 75 MET B O 1
ATOM 3879 N N . LYS B 1 76 ? -24.367 -2.731 176.788 1.00 44.37 76 LYS B N 1
ATOM 3880 C CA . LYS B 1 76 ? -23.880 -2.628 178.145 1.00 47.58 76 LYS B CA 1
ATOM 3881 C C . LYS B 1 76 ? -23.347 -3.931 178.733 1.00 44.80 76 LYS B C 1
ATOM 3882 O O . LYS B 1 76 ? -23.905 -4.993 178.532 1.00 40.12 76 LYS B O 1
ATOM 3888 N N . LEU B 1 77 ? -22.266 -3.805 179.480 1.00 38.98 77 LEU B N 1
ATOM 3889 C CA . LEU B 1 77 ? -21.624 -4.888 180.197 1.00 37.66 77 LEU B CA 1
ATOM 3890 C C . LEU B 1 77 ? -21.844 -4.696 181.698 1.00 55.08 77 LEU B C 1
ATOM 3891 O O . LEU B 1 77 ? -21.961 -3.559 182.169 1.00 55.17 77 LEU B O 1
ATOM 3896 N N . GLU B 1 78 ? -21.931 -5.776 182.475 1.00 58.16 78 GLU B N 1
ATOM 3897 C CA . GLU B 1 78 ? -22.147 -5.620 183.922 1.00 58.02 78 GLU B CA 1
ATOM 3898 C C . GLU B 1 78 ? -21.061 -4.734 184.533 1.00 61.13 78 GLU B C 1
ATOM 3899 O O . GLU B 1 78 ? -19.875 -4.881 184.231 1.00 62.11 78 GLU B O 1
ATOM 3905 N N . GLY B 1 79 ? -21.459 -3.778 185.372 1.00 54.80 79 GLY B N 1
ATOM 3906 C CA . GLY B 1 79 ? -20.441 -2.915 185.969 1.00 53.76 79 GLY B CA 1
ATOM 3907 C C . GLY B 1 79 ? -19.683 -2.078 184.949 1.00 55.73 79 GLY B C 1
ATOM 3908 O O . GLY B 1 79 ? -18.695 -1.429 185.312 1.00 51.53 79 GLY B O 1
ATOM 3909 N N . GLY B 1 80 ? -20.157 -2.103 183.700 1.00 49.94 80 GLY B N 1
ATOM 3910 C CA . GLY B 1 80 ? -19.494 -1.332 182.645 1.00 46.25 80 GLY B CA 1
ATOM 3911 C C . GLY B 1 80 ? -18.118 -1.990 182.536 1.00 49.04 80 GLY B C 1
ATOM 3912 O O . GLY B 1 80 ? -17.176 -1.376 182.033 1.00 48.03 80 GLY B O 1
ATOM 3913 N N . ASN B 1 81 ? -18.015 -3.226 183.035 1.00 47.24 81 ASN B N 1
ATOM 3914 C CA . ASN B 1 81 ? -16.717 -3.889 182.986 1.00 48.60 81 ASN B CA 1
ATOM 3915 C C . ASN B 1 81 ? -16.378 -4.776 181.809 1.00 50.91 81 ASN B C 1
ATOM 3916 O O . ASN B 1 81 ? -17.213 -5.515 181.299 1.00 49.54 81 ASN B O 1
ATOM 3921 N N . ASP B 1 82 ? -15.119 -4.712 181.382 1.00 44.69 82 ASP B N 1
ATOM 3922 C CA . ASP B 1 82 ? -14.754 -5.555 180.261 1.00 44.10 82 ASP B CA 1
ATOM 3923 C C . ASP B 1 82 ? -14.684 -7.013 180.705 1.00 47.56 82 ASP B C 1
ATOM 3924 O O . ASP B 1 82 ? -14.147 -7.318 181.765 1.00 51.90 82 ASP B O 1
ATOM 3929 N N . VAL B 1 83 ? -15.227 -7.922 179.901 1.00 40.85 83 VAL B N 1
ATOM 3930 C CA . VAL B 1 83 ? -15.207 -9.365 180.131 1.00 36.53 83 VAL B CA 1
ATOM 3931 C C . VAL B 1 83 ? -14.189 -9.951 179.152 1.00 40.91 83 VAL B C 1
ATOM 3932 O O . VAL B 1 83 ? -14.065 -9.518 178.005 1.00 36.99 83 VAL B O 1
ATOM 3936 N N . SER B 1 84 ? -13.467 -10.961 179.598 1.00 42.92 84 SER B N 1
ATOM 3937 C CA . SER B 1 84 ? -12.495 -11.604 178.715 1.00 43.30 84 SER B CA 1
ATOM 3938 C C . SER B 1 84 ? -13.099 -12.836 178.075 1.00 43.49 84 SER B C 1
ATOM 3939 O O . SER B 1 84 ? -13.664 -13.651 178.788 1.00 45.30 84 SER B O 1
ATOM 3942 N N . LEU B 1 85 ? -13.022 -12.964 176.763 1.00 37.74 85 LEU B N 1
ATOM 3943 C CA . LEU B 1 85 ? -13.579 -14.153 176.116 1.00 34.06 85 LEU B CA 1
ATOM 3944 C C . LEU B 1 85 ? -12.428 -15.104 175.754 1.00 43.64 85 LEU B C 1
ATOM 3945 O O . LEU B 1 85 ? -11.350 -14.769 175.218 1.00 42.15 85 LEU B O 1
ATOM 3950 N N . LYS B 1 86 ? -12.666 -16.354 176.126 1.00 39.27 86 LYS B N 1
ATOM 3951 C CA . LYS B 1 86 ? -11.708 -17.415 175.865 1.00 38.91 86 LYS B CA 1
ATOM 3952 C C . LYS B 1 86 ? -12.218 -18.185 174.638 1.00 41.95 86 LYS B C 1
ATOM 3953 O O . LYS B 1 86 ? -13.427 -18.425 174.388 1.00 35.32 86 LYS B O 1
ATOM 3955 N N . ALA B 1 87 ? -11.227 -18.581 173.856 1.00 40.10 87 ALA B N 1
ATOM 3956 C CA . ALA B 1 87 ? -11.416 -19.353 172.643 1.00 39.02 87 ALA B CA 1
ATOM 3957 C C . ALA B 1 87 ? -12.324 -20.562 172.875 1.00 42.65 87 ALA B C 1
ATOM 3958 O O . ALA B 1 87 ? -12.438 -21.065 173.982 1.00 41.92 87 ALA B O 1
ATOM 3960 N N . GLY B 1 88 ? -12.965 -21.039 171.825 1.00 42.89 88 GLY B N 1
ATOM 3961 C CA . GLY B 1 88 ? -13.854 -22.177 171.805 1.00 40.90 88 GLY B CA 1
ATOM 3962 C C . GLY B 1 88 ? -15.050 -22.055 172.722 1.00 43.18 88 GLY B C 1
ATOM 3963 O O . GLY B 1 88 ? -16.039 -22.784 172.609 1.00 50.45 88 GLY B O 1
ATOM 3964 N N . GLN B 1 89 ? -14.970 -21.119 173.650 1.00 32.04 89 GLN B N 1
ATOM 3965 C CA . GLN B 1 89 ? -16.087 -20.993 174.573 1.00 29.60 89 GLN B CA 1
ATOM 3966 C C . GLN B 1 89 ? -17.388 -20.678 173.863 1.00 30.78 89 GLN B C 1
ATOM 3967 O O . GLN B 1 89 ? -17.377 -20.304 172.706 1.00 28.48 89 GLN B O 1
ATOM 3973 N N . THR B 1 90 ? -18.495 -20.760 174.565 1.00 33.89 90 THR B N 1
ATOM 3974 C CA . THR B 1 90 ? -19.753 -20.381 173.944 1.00 36.99 90 THR B CA 1
ATOM 3975 C C . THR B 1 90 ? -19.969 -18.911 174.312 1.00 47.08 90 THR B C 1
ATOM 3976 O O . THR B 1 90 ? -19.487 -18.423 175.342 1.00 44.77 90 THR B O 1
ATOM 3980 N N . PHE B 1 91 ? -20.730 -18.226 173.471 1.00 45.56 91 PHE B N 1
ATOM 3981 C CA . PHE B 1 91 ? -21.076 -16.808 173.611 1.00 42.47 91 PHE B CA 1
ATOM 3982 C C . PHE B 1 91 ? -22.390 -16.614 172.830 1.00 44.57 91 PHE B C 1
ATOM 3983 O O . PHE B 1 91 ? -22.627 -17.241 171.790 1.00 40.41 91 PHE B O 1
ATOM 3991 N N . THR B 1 92 ? -23.258 -15.764 173.341 1.00 40.98 92 THR B N 1
ATOM 3992 C CA . THR B 1 92 ? -24.545 -15.549 172.727 1.00 41.53 92 THR B CA 1
ATOM 3993 C C . THR B 1 92 ? -24.839 -14.061 172.566 1.00 45.95 92 THR B C 1
ATOM 3994 O O . THR B 1 92 ? -24.449 -13.250 173.414 1.00 40.15 92 THR B O 1
ATOM 3998 N N . PHE B 1 93 ? -25.540 -13.756 171.469 1.00 38.56 93 PHE B N 1
ATOM 3999 C CA . PHE B 1 93 ? -25.958 -12.399 171.183 1.00 30.61 93 PHE B CA 1
ATOM 4000 C C . PHE B 1 93 ? -27.453 -12.254 171.389 1.00 35.32 93 PHE B C 1
ATOM 4001 O O . PHE B 1 93 ? -28.218 -13.176 171.112 1.00 33.47 93 PHE B O 1
ATOM 4009 N N . THR B 1 94 ? -27.928 -11.103 171.836 1.00 32.37 94 THR B N 1
ATOM 4010 C CA . THR B 1 94 ? -29.386 -11.034 171.942 1.00 33.87 94 THR B CA 1
ATOM 4011 C C . THR B 1 94 ? -29.913 -9.711 171.409 1.00 42.23 94 THR B C 1
ATOM 4012 O O . THR B 1 94 ? -29.294 -8.663 171.485 1.00 42.31 94 THR B O 1
ATOM 4016 N N . THR B 1 95 ? -31.080 -9.861 170.834 1.00 40.98 95 THR B N 1
ATOM 4017 C CA . THR B 1 95 ? -31.867 -8.827 170.225 1.00 40.68 95 THR B CA 1
ATOM 4018 C C . THR B 1 95 ? -32.565 -8.116 171.350 1.00 50.07 95 THR B C 1
ATOM 4019 O O . THR B 1 95 ? -33.239 -7.136 171.115 1.00 56.39 95 THR B O 1
ATOM 4023 N N . ASP B 1 96 ? -32.443 -8.571 172.577 1.00 42.86 96 ASP B N 1
ATOM 4024 C CA . ASP B 1 96 ? -33.136 -7.823 173.619 1.00 41.61 96 ASP B CA 1
ATOM 4025 C C . ASP B 1 96 ? -32.298 -6.701 174.181 1.00 42.02 96 ASP B C 1
ATOM 4026 O O . ASP B 1 96 ? -31.355 -7.025 174.903 1.00 42.36 96 ASP B O 1
ATOM 4031 N N . LYS B 1 97 ? -32.700 -5.455 173.976 1.00 36.22 97 LYS B N 1
ATOM 4032 C CA . LYS B 1 97 ? -31.910 -4.341 174.524 1.00 36.75 97 LYS B CA 1
ATOM 4033 C C . LYS B 1 97 ? -31.818 -4.216 176.043 1.00 42.53 97 LYS B C 1
ATOM 4034 O O . LYS B 1 97 ? -30.819 -3.681 176.551 1.00 39.76 97 LYS B O 1
ATOM 4040 N N . SER B 1 98 ? -32.816 -4.714 176.774 1.00 45.40 98 SER B N 1
ATOM 4041 C CA . SER B 1 98 ? -32.697 -4.598 178.230 1.00 45.72 98 SER B CA 1
ATOM 4042 C C . SER B 1 98 ? -31.524 -5.410 178.783 1.00 50.81 98 SER B C 1
ATOM 4043 O O . SER B 1 98 ? -30.770 -4.926 179.643 1.00 51.06 98 SER B O 1
ATOM 4046 N N . VAL B 1 99 ? -31.334 -6.611 178.263 1.00 43.91 99 VAL B N 1
ATOM 4047 C CA . VAL B 1 99 ? -30.244 -7.380 178.817 1.00 43.53 99 VAL B CA 1
ATOM 4048 C C . VAL B 1 99 ? -28.838 -6.820 178.977 1.00 56.15 99 VAL B C 1
ATOM 4049 O O . VAL B 1 99 ? -28.192 -6.438 177.999 1.00 60.37 99 VAL B O 1
ATOM 4053 N N . ILE B 1 100 ? -28.318 -6.875 180.202 1.00 55.29 100 ILE B N 1
ATOM 4054 C CA . ILE B 1 100 ? -26.953 -6.411 180.457 1.00 57.22 100 ILE B CA 1
ATOM 4055 C C . ILE B 1 100 ? -26.012 -7.601 180.336 1.00 61.85 100 ILE B C 1
ATOM 4056 O O . ILE B 1 100 ? -26.023 -8.542 181.135 1.00 65.78 100 ILE B O 1
ATOM 4061 N N . GLY B 1 101 ? -25.179 -7.541 179.304 1.00 53.83 101 GLY B N 1
ATOM 4062 C CA . GLY B 1 101 ? -24.258 -8.638 179.037 1.00 52.83 101 GLY B CA 1
ATOM 4063 C C . GLY B 1 101 ? -23.311 -9.006 180.166 1.00 51.59 101 GLY B C 1
ATOM 4064 O O . GLY B 1 101 ? -23.400 -8.497 181.278 1.00 47.62 101 GLY B O 1
ATOM 4065 N N . ASN B 1 102 ? -22.375 -9.872 179.812 1.00 46.52 102 ASN B N 1
ATOM 4066 C CA . ASN B 1 102 ? -21.314 -10.385 180.660 1.00 46.12 102 ASN B CA 1
ATOM 4067 C C . ASN B 1 102 ? -20.551 -11.365 179.773 1.00 50.50 102 ASN B C 1
ATOM 4068 O O . ASN B 1 102 ? -20.851 -11.470 178.581 1.00 51.72 102 ASN B O 1
ATOM 4073 N N . SER B 1 103 ? -19.646 -12.132 180.363 1.00 44.71 103 SER B N 1
ATOM 4074 C CA . SER B 1 103 ? -18.857 -13.110 179.609 1.00 42.54 103 SER B CA 1
ATOM 4075 C C . SER B 1 103 ? -19.663 -14.197 178.910 1.00 41.51 103 SER B C 1
ATOM 4076 O O . SER B 1 103 ? -19.106 -15.054 178.190 1.00 41.23 103 SER B O 1
ATOM 4079 N N . GLU B 1 104 ? -20.976 -14.226 179.156 1.00 41.23 104 GLU B N 1
ATOM 4080 C CA . GLU B 1 104 ? -21.729 -15.301 178.493 1.00 48.21 104 GLU B CA 1
ATOM 4081 C C . GLU B 1 104 ? -22.616 -14.791 177.370 1.00 52.39 104 GLU B C 1
ATOM 4082 O O . GLU B 1 104 ? -23.037 -15.554 176.478 1.00 48.93 104 GLU B O 1
ATOM 4088 N N . MET B 1 105 ? -22.888 -13.494 177.461 1.00 48.01 105 MET B N 1
ATOM 4089 C CA . MET B 1 105 ? -23.788 -12.977 176.450 1.00 47.63 105 MET B CA 1
ATOM 4090 C C . MET B 1 105 ? -23.877 -11.475 176.520 1.00 52.41 105 MET B C 1
ATOM 4091 O O . MET B 1 105 ? -23.668 -10.898 177.585 1.00 55.16 105 MET B O 1
ATOM 4096 N N . VAL B 1 106 ? -24.226 -10.877 175.381 1.00 49.33 106 VAL B N 1
ATOM 4097 C CA . VAL B 1 106 ? -24.392 -9.436 175.226 1.00 45.08 106 VAL B CA 1
ATOM 4098 C C . VAL B 1 106 ? -25.435 -9.138 174.153 1.00 48.06 106 VAL B C 1
ATOM 4099 O O . VAL B 1 106 ? -25.533 -9.764 173.101 1.00 45.97 106 VAL B O 1
ATOM 4103 N N . ALA B 1 107 ? -26.271 -8.163 174.444 1.00 43.89 107 ALA B N 1
ATOM 4104 C CA . ALA B 1 107 ? -27.304 -7.796 173.483 1.00 40.38 107 ALA B CA 1
ATOM 4105 C C . ALA B 1 107 ? -26.758 -6.843 172.427 1.00 40.53 107 ALA B C 1
ATOM 4106 O O . ALA B 1 107 ? -25.781 -6.112 172.632 1.00 37.05 107 ALA B O 1
ATOM 4108 N N . VAL B 1 108 ? -27.423 -6.904 171.278 1.00 31.39 108 VAL B N 1
ATOM 4109 C CA . VAL B 1 108 ? -27.064 -6.023 170.182 1.00 26.99 108 VAL B CA 1
ATOM 4110 C C . VAL B 1 108 ? -28.096 -4.934 169.882 1.00 33.93 108 VAL B C 1
ATOM 4111 O O . VAL B 1 108 ? -29.286 -5.072 170.167 1.00 33.45 108 VAL B O 1
ATOM 4115 N N . THR B 1 109 ? -27.617 -3.818 169.348 1.00 27.31 109 THR B N 1
ATOM 4116 C CA . THR B 1 109 ? -28.495 -2.720 168.967 1.00 26.15 109 THR B CA 1
ATOM 4117 C C . THR B 1 109 ? -29.461 -3.050 167.823 1.00 35.56 109 THR B C 1
ATOM 4118 O O . THR B 1 109 ? -30.515 -2.448 167.726 1.00 39.11 109 THR B O 1
ATOM 4122 N N . TYR B 1 110 ? -29.087 -3.968 166.933 1.00 29.42 110 TYR B N 1
ATOM 4123 C CA . TYR B 1 110 ? -29.805 -4.350 165.747 1.00 26.24 110 TYR B CA 1
ATOM 4124 C C . TYR B 1 110 ? -30.774 -5.490 165.795 1.00 33.87 110 TYR B C 1
ATOM 4125 O O . TYR B 1 110 ? -30.414 -6.681 165.763 1.00 33.63 110 TYR B O 1
ATOM 4134 N N . GLU B 1 111 ? -32.047 -5.122 165.822 1.00 35.44 111 GLU B N 1
ATOM 4135 C CA . GLU B 1 111 ? -33.092 -6.143 165.895 1.00 40.13 111 GLU B CA 1
ATOM 4136 C C . GLU B 1 111 ? -33.015 -7.251 164.854 1.00 40.79 111 GLU B C 1
ATOM 4137 O O . GLU B 1 111 ? -33.297 -8.398 165.203 1.00 45.31 111 GLU B O 1
ATOM 4143 N N . GLY B 1 112 ? -32.639 -6.982 163.619 1.00 34.15 112 GLY B N 1
ATOM 4144 C CA . GLY B 1 112 ? -32.525 -7.996 162.584 1.00 32.02 112 GLY B CA 1
ATOM 4145 C C . GLY B 1 112 ? -31.286 -8.882 162.784 1.00 38.60 112 GLY B C 1
ATOM 4146 O O . GLY B 1 112 ? -30.896 -9.649 161.875 1.00 34.42 112 GLY B O 1
ATOM 4147 N N . PHE B 1 113 ? -30.666 -8.791 163.975 1.00 33.98 113 PHE B N 1
ATOM 4148 C CA . PHE B 1 113 ? -29.457 -9.605 164.173 1.00 30.62 113 PHE B CA 1
ATOM 4149 C C . PHE B 1 113 ? -29.629 -11.110 163.990 1.00 34.34 113 PHE B C 1
ATOM 4150 O O . PHE B 1 113 ? -28.747 -11.805 163.481 1.00 31.35 113 PHE B O 1
ATOM 4158 N N . THR B 1 114 ? -30.768 -11.645 164.391 1.00 34.81 114 THR B N 1
ATOM 4159 C CA . THR B 1 114 ? -31.114 -13.056 164.293 1.00 35.03 114 THR B CA 1
ATOM 4160 C C . THR B 1 114 ? -31.435 -13.429 162.841 1.00 45.14 114 THR B C 1
ATOM 4161 O O . THR B 1 114 ? -30.845 -14.295 162.207 1.00 44.12 114 THR B O 1
ATOM 4165 N N . THR B 1 115 ? -32.403 -12.700 162.298 1.00 43.54 115 THR B N 1
ATOM 4166 C CA . THR B 1 115 ? -32.841 -12.899 160.943 1.00 41.88 115 THR B CA 1
ATOM 4167 C C . THR B 1 115 ? -31.809 -12.875 159.848 1.00 39.19 115 THR B C 1
ATOM 4168 O O . THR B 1 115 ? -31.805 -13.742 158.988 1.00 34.00 115 THR B O 1
ATOM 4172 N N . ASP B 1 116 ? -30.950 -11.869 159.799 1.00 39.10 116 ASP B N 1
ATOM 4173 C CA . ASP B 1 116 ? -29.998 -11.819 158.677 1.00 40.73 116 ASP B CA 1
ATOM 4174 C C . ASP B 1 116 ? -28.907 -12.867 158.705 1.00 49.62 116 ASP B C 1
ATOM 4175 O O . ASP B 1 116 ? -28.350 -13.273 157.680 1.00 50.86 116 ASP B O 1
ATOM 4180 N N . LEU B 1 117 ? -28.596 -13.293 159.928 1.00 46.14 117 LEU B N 1
ATOM 4181 C CA . LEU B 1 117 ? -27.556 -14.299 160.162 1.00 43.79 117 LEU B CA 1
ATOM 4182 C C . LEU B 1 117 ? -27.940 -15.752 159.881 1.00 48.47 117 LEU B C 1
ATOM 4183 O O . LEU B 1 117 ? -29.043 -16.128 159.477 1.00 49.51 117 LEU B O 1
ATOM 4188 N N . SER B 1 118 ? -26.954 -16.612 160.092 1.00 44.96 118 SER B N 1
ATOM 4189 C CA . SER B 1 118 ? -27.249 -18.008 159.824 1.00 43.47 118 SER B CA 1
ATOM 4190 C C . SER B 1 118 ? -26.032 -18.742 160.362 1.00 41.07 118 SER B C 1
ATOM 4191 O O . SER B 1 118 ? -24.884 -18.247 160.336 1.00 26.12 118 SER B O 1
ATOM 4194 N N . VAL B 1 119 ? -26.353 -19.950 160.848 1.00 38.75 119 VAL B N 1
ATOM 4195 C CA . VAL B 1 119 ? -25.341 -20.831 161.416 1.00 34.28 119 VAL B CA 1
ATOM 4196 C C . VAL B 1 119 ? -24.139 -20.891 160.485 1.00 35.73 119 VAL B C 1
ATOM 4197 O O . VAL B 1 119 ? -24.280 -20.746 159.281 1.00 37.55 119 VAL B O 1
ATOM 4201 N N . GLY B 1 120 ? -22.944 -21.054 161.018 1.00 32.98 120 GLY B N 1
ATOM 4202 C CA . GLY B 1 120 ? -21.780 -21.157 160.167 1.00 32.72 120 GLY B CA 1
ATOM 4203 C C . GLY B 1 120 ? -21.235 -19.786 159.884 1.00 40.06 120 GLY B C 1
ATOM 4204 O O . GLY B 1 120 ? -20.065 -19.669 159.494 1.00 40.77 120 GLY B O 1
ATOM 4205 N N . ASN B 1 121 ? -22.080 -18.789 160.097 1.00 36.60 121 ASN B N 1
ATOM 4206 C CA . ASN B 1 121 ? -21.613 -17.420 159.854 1.00 38.00 121 ASN B CA 1
ATOM 4207 C C . ASN B 1 121 ? -20.546 -16.896 160.822 1.00 35.93 121 ASN B C 1
ATOM 4208 O O . ASN B 1 121 ? -20.524 -17.186 162.009 1.00 28.93 121 ASN B O 1
ATOM 4213 N N . THR B 1 122 ? -19.630 -16.080 160.325 1.00 33.71 122 THR B N 1
ATOM 4214 C CA . THR B 1 122 ? -18.648 -15.480 161.226 1.00 30.94 122 THR B CA 1
ATOM 4215 C C . THR B 1 122 ? -19.180 -14.124 161.729 1.00 33.06 122 THR B C 1
ATOM 4216 O O . THR B 1 122 ? -19.715 -13.353 160.940 1.00 37.04 122 THR B O 1
ATOM 4220 N N . VAL B 1 123 ? -19.078 -13.813 163.005 1.00 23.89 123 VAL B N 1
ATOM 4221 C CA . VAL B 1 123 ? -19.441 -12.553 163.620 1.00 16.72 123 VAL B CA 1
ATOM 4222 C C . VAL B 1 123 ? -18.171 -11.860 164.121 1.00 29.85 123 VAL B C 1
ATOM 4223 O O . VAL B 1 123 ? -17.426 -12.454 164.903 1.00 30.98 123 VAL B O 1
ATOM 4227 N N . LEU B 1 124 ? -17.880 -10.651 163.651 1.00 26.93 124 LEU B N 1
ATOM 4228 C CA . LEU B 1 124 ? -16.687 -9.976 164.112 1.00 21.57 124 LEU B CA 1
ATOM 4229 C C . LEU B 1 124 ? -16.998 -8.897 165.114 1.00 32.23 124 LEU B C 1
ATOM 4230 O O . LEU B 1 124 ? -17.785 -7.976 164.858 1.00 27.87 124 LEU B O 1
ATOM 4235 N N . VAL B 1 125 ? -16.346 -9.026 166.269 1.00 30.11 125 VAL B N 1
ATOM 4236 C CA . VAL B 1 125 ? -16.534 -8.012 167.329 1.00 27.58 125 VAL B CA 1
ATOM 4237 C C . VAL B 1 125 ? -15.369 -7.037 167.582 1.00 26.43 125 VAL B C 1
ATOM 4238 O O . VAL B 1 125 ? -14.197 -7.402 167.653 1.00 16.68 125 VAL B O 1
ATOM 4242 N N . ASP B 1 126 ? -15.827 -5.764 167.679 1.00 24.88 126 ASP B N 1
ATOM 4243 C CA . ASP B 1 126 ? -14.980 -4.617 167.961 1.00 27.35 126 ASP B CA 1
ATOM 4244 C C . ASP B 1 126 ? -13.875 -4.578 166.935 1.00 34.73 126 ASP B C 1
ATOM 4245 O O . ASP B 1 126 ? -12.752 -5.028 167.195 1.00 33.30 126 ASP B O 1
ATOM 4250 N N . ASP B 1 127 ? -14.188 -4.035 165.784 1.00 36.77 127 ASP B N 1
ATOM 4251 C CA . ASP B 1 127 ? -13.188 -3.940 164.732 1.00 39.69 127 ASP B CA 1
ATOM 4252 C C . ASP B 1 127 ? -12.401 -5.207 164.457 1.00 35.16 127 ASP B C 1
ATOM 4253 O O . ASP B 1 127 ? -11.194 -5.213 164.205 1.00 33.88 127 ASP B O 1
ATOM 4258 N N . GLY B 1 128 ? -13.176 -6.291 164.463 1.00 26.84 128 GLY B N 1
ATOM 4259 C CA . GLY B 1 128 ? -12.624 -7.603 164.194 1.00 24.18 128 GLY B CA 1
ATOM 4260 C C . GLY B 1 128 ? -11.693 -8.059 165.289 1.00 30.06 128 GLY B C 1
ATOM 4261 O O . GLY B 1 128 ? -10.998 -9.053 165.110 1.00 35.08 128 GLY B O 1
ATOM 4262 N N . LEU B 1 129 ? -11.636 -7.362 166.416 1.00 23.97 129 LEU B N 1
ATOM 4263 C CA . LEU B 1 129 ? -10.754 -7.795 167.497 1.00 21.87 129 LEU B CA 1
ATOM 4264 C C . LEU B 1 129 ? -11.115 -9.238 167.899 1.00 28.44 129 LEU B C 1
ATOM 4265 O O . LEU B 1 129 ? -10.232 -10.005 168.277 1.00 28.66 129 LEU B O 1
ATOM 4270 N N . ILE B 1 130 ? -12.386 -9.632 167.811 1.00 22.46 130 ILE B N 1
ATOM 4271 C CA . ILE B 1 130 ? -12.770 -10.964 168.167 1.00 19.28 130 ILE B CA 1
ATOM 4272 C C . ILE B 1 130 ? -13.788 -11.572 167.219 1.00 28.62 130 ILE B C 1
ATOM 4273 O O . ILE B 1 130 ? -14.909 -11.060 167.100 1.00 30.89 130 ILE B O 1
ATOM 4278 N N . GLY B 1 131 ? -13.364 -12.697 166.639 1.00 28.37 131 GLY B N 1
ATOM 4279 C CA . GLY B 1 131 ? -14.133 -13.524 165.710 1.00 28.00 131 GLY B CA 1
ATOM 4280 C C . GLY B 1 131 ? -14.922 -14.558 166.520 1.00 35.12 131 GLY B C 1
ATOM 4281 O O . GLY B 1 131 ? -14.478 -14.934 167.632 1.00 29.58 131 GLY B O 1
ATOM 4282 N N . MET B 1 132 ? -16.053 -14.979 165.941 1.00 32.20 132 MET B N 1
ATOM 4283 C CA . MET B 1 132 ? -16.961 -15.971 166.493 1.00 28.46 132 MET B CA 1
ATOM 4284 C C . MET B 1 132 ? -17.785 -16.650 165.419 1.00 42.65 132 MET B C 1
ATOM 4285 O O . MET B 1 132 ? -18.226 -15.964 164.518 1.00 43.28 132 MET B O 1
ATOM 4290 N N . GLU B 1 133 ? -17.993 -17.959 165.533 1.00 42.52 133 GLU B N 1
ATOM 4291 C CA . GLU B 1 133 ? -18.804 -18.707 164.573 1.00 45.14 133 GLU B CA 1
ATOM 4292 C C . GLU B 1 133 ? -20.253 -18.920 165.008 1.00 44.23 133 GLU B C 1
ATOM 4293 O O . GLU B 1 133 ? -20.469 -19.405 166.109 1.00 43.18 133 GLU B O 1
ATOM 4299 N N . VAL B 1 134 ? -21.242 -18.575 164.190 1.00 38.26 134 VAL B N 1
ATOM 4300 C CA . VAL B 1 134 ? -22.592 -18.790 164.669 1.00 37.17 134 VAL B CA 1
ATOM 4301 C C . VAL B 1 134 ? -22.839 -20.294 164.567 1.00 51.80 134 VAL B C 1
ATOM 4302 O O . VAL B 1 134 ? -22.636 -20.902 163.518 1.00 50.25 134 VAL B O 1
ATOM 4306 N N . THR B 1 135 ? -23.274 -20.846 165.691 1.00 51.38 135 THR B N 1
ATOM 4307 C CA . THR B 1 135 ? -23.595 -22.254 165.852 1.00 49.81 135 THR B CA 1
ATOM 4308 C C . THR B 1 135 ? -25.088 -22.486 165.912 1.00 53.60 135 THR B C 1
ATOM 4309 O O . THR B 1 135 ? -25.570 -23.543 165.546 1.00 56.16 135 THR B O 1
ATOM 4313 N N . ALA B 1 136 ? -25.797 -21.499 166.417 1.00 43.95 136 ALA B N 1
ATOM 4314 C CA . ALA B 1 136 ? -27.223 -21.690 166.522 1.00 40.77 136 ALA B CA 1
ATOM 4315 C C . ALA B 1 136 ? -27.837 -20.321 166.766 1.00 49.13 136 ALA B C 1
ATOM 4316 O O . ALA B 1 136 ? -27.176 -19.357 167.178 1.00 47.79 136 ALA B O 1
ATOM 4318 N N . ILE B 1 137 ? -29.129 -20.270 166.503 1.00 43.27 137 ILE B N 1
ATOM 4319 C CA . ILE B 1 137 ? -29.944 -19.076 166.640 1.00 40.13 137 ILE B CA 1
ATOM 4320 C C . ILE B 1 137 ? -31.315 -19.674 166.943 1.00 46.10 137 ILE B C 1
ATOM 4321 O O . ILE B 1 137 ? -31.703 -20.659 166.302 1.00 47.19 137 ILE B O 1
ATOM 4326 N N . GLU B 1 138 ? -32.029 -19.067 167.867 1.00 46.15 138 GLU B N 1
ATOM 4327 C CA . GLU B 1 138 ? -33.344 -19.523 168.276 1.00 51.94 138 GLU B CA 1
ATOM 4328 C C . GLU B 1 138 ? -33.981 -18.376 169.033 1.00 50.82 138 GLU B C 1
ATOM 4329 O O . GLU B 1 138 ? -33.351 -17.892 169.993 1.00 46.32 138 GLU B O 1
ATOM 4335 N N . GLY B 1 139 ? -35.203 -17.975 168.680 1.00 49.34 139 GLY B N 1
ATOM 4336 C CA . GLY B 1 139 ? -35.776 -16.843 169.452 1.00 50.80 139 GLY B CA 1
ATOM 4337 C C . GLY B 1 139 ? -34.828 -15.644 169.230 1.00 57.40 139 GLY B C 1
ATOM 4338 O O . GLY B 1 139 ? -34.161 -15.545 168.188 1.00 58.10 139 GLY B O 1
ATOM 4339 N N . ASN B 1 140 ? -34.762 -14.733 170.181 1.00 50.20 140 ASN B N 1
ATOM 4340 C CA . ASN B 1 140 ? -33.902 -13.566 170.042 1.00 48.30 140 ASN B CA 1
ATOM 4341 C C . ASN B 1 140 ? -32.430 -13.743 170.373 1.00 48.74 140 ASN B C 1
ATOM 4342 O O . ASN B 1 140 ? -31.757 -12.791 170.774 1.00 39.77 140 ASN B O 1
ATOM 4347 N N . LYS B 1 141 ? -31.883 -14.946 170.205 1.00 49.77 141 LYS B N 1
ATOM 4348 C CA . LYS B 1 141 ? -30.480 -15.095 170.568 1.00 49.61 141 LYS B CA 1
ATOM 4349 C C . LYS B 1 141 ? -29.611 -15.684 169.465 1.00 43.92 141 LYS B C 1
ATOM 4350 O O . LYS B 1 141 ? -30.050 -16.543 168.723 1.00 38.22 141 LYS B O 1
ATOM 4356 N N . VAL B 1 142 ? -28.380 -15.212 169.358 1.00 39.79 142 VAL B N 1
ATOM 4357 C CA . VAL B 1 142 ? -27.420 -15.726 168.399 1.00 41.42 142 VAL B CA 1
ATOM 4358 C C . VAL B 1 142 ? -26.257 -16.424 169.138 1.00 48.37 142 VAL B C 1
ATOM 4359 O O . VAL B 1 142 ? -25.352 -15.757 169.658 1.00 43.37 142 VAL B O 1
ATOM 4363 N N . ILE B 1 143 ? -26.306 -17.766 169.156 1.00 43.76 143 ILE B N 1
ATOM 4364 C CA . ILE B 1 143 ? -25.338 -18.647 169.808 1.00 41.63 143 ILE B CA 1
ATOM 4365 C C . ILE B 1 143 ? -24.050 -18.889 169.030 1.00 43.46 143 ILE B C 1
ATOM 4366 O O . ILE B 1 143 ? -24.085 -19.422 167.913 1.00 38.04 143 ILE B O 1
ATOM 4371 N N . CYS B 1 144 ? -22.895 -18.576 169.616 1.00 39.43 144 CYS B N 1
ATOM 4372 C CA . CYS B 1 144 ? -21.712 -18.820 168.802 1.00 38.31 144 CYS B CA 1
ATOM 4373 C C . CYS B 1 144 ? -20.529 -19.339 169.611 1.00 39.77 144 CYS B C 1
ATOM 4374 O O . CYS B 1 144 ? -20.497 -19.239 170.828 1.00 35.20 144 CYS B O 1
ATOM 4377 N N . LYS B 1 145 ? -19.547 -19.857 168.883 1.00 39.25 145 LYS B N 1
ATOM 4378 C CA . LYS B 1 145 ? -18.279 -20.339 169.404 1.00 41.78 145 LYS B CA 1
ATOM 4379 C C . LYS B 1 145 ? -17.227 -19.209 169.322 1.00 38.87 145 LYS B C 1
ATOM 4380 O O . LYS B 1 145 ? -17.021 -18.587 168.258 1.00 37.40 145 LYS B O 1
ATOM 4386 N N . VAL B 1 146 ? -16.506 -18.915 170.412 1.00 28.41 146 VAL B N 1
ATOM 4387 C CA . VAL B 1 146 ? -15.553 -17.817 170.211 1.00 27.22 146 VAL B CA 1
ATOM 4388 C C . VAL B 1 146 ? -14.391 -18.278 169.375 1.00 35.25 146 VAL B C 1
ATOM 4389 O O . VAL B 1 146 ? -13.883 -19.354 169.633 1.00 35.87 146 VAL B O 1
ATOM 4393 N N . LEU B 1 147 ? -13.965 -17.554 168.359 1.00 37.27 147 LEU B N 1
ATOM 4394 C CA . LEU B 1 147 ? -12.869 -18.087 167.539 1.00 40.47 147 LEU B CA 1
ATOM 4395 C C . LEU B 1 147 ? -11.537 -17.799 168.143 1.00 45.96 147 LEU B C 1
ATOM 4396 O O . LEU B 1 147 ? -10.561 -18.421 167.765 1.00 48.49 147 LEU B O 1
ATOM 4401 N N . ASN B 1 148 ? -11.518 -16.840 169.052 1.00 40.19 148 ASN B N 1
ATOM 4402 C CA . ASN B 1 148 ? -10.256 -16.451 169.665 1.00 38.98 148 ASN B CA 1
ATOM 4403 C C . ASN B 1 148 ? -10.403 -15.660 170.960 1.00 45.79 148 ASN B C 1
ATOM 4404 O O . ASN B 1 148 ? -11.448 -15.086 171.248 1.00 43.40 148 ASN B O 1
ATOM 4409 N N . ASN B 1 149 ? -9.335 -15.626 171.756 1.00 47.44 149 ASN B N 1
ATOM 4410 C CA . ASN B 1 149 ? -9.333 -14.941 173.045 1.00 46.38 149 ASN B CA 1
ATOM 4411 C C . ASN B 1 149 ? -9.334 -13.424 172.960 1.00 45.53 149 ASN B C 1
ATOM 4412 O O . ASN B 1 149 ? -8.589 -12.802 172.193 1.00 42.10 149 ASN B O 1
ATOM 4417 N N . GLY B 1 150 ? -10.154 -12.792 173.792 1.00 39.90 150 GLY B N 1
ATOM 4418 C CA . GLY B 1 150 ? -10.124 -11.335 173.726 1.00 36.58 150 GLY B CA 1
ATOM 4419 C C . GLY B 1 150 ? -11.093 -10.714 174.721 1.00 33.05 150 GLY B C 1
ATOM 4420 O O . GLY B 1 150 ? -11.987 -11.382 175.242 1.00 24.69 150 GLY B O 1
ATOM 4421 N N . ASP B 1 151 ? -10.857 -9.407 174.943 1.00 30.95 151 ASP B N 1
ATOM 4422 C CA . ASP B 1 151 ? -11.690 -8.619 175.833 1.00 34.29 151 ASP B CA 1
ATOM 4423 C C . ASP B 1 151 ? -12.821 -7.848 175.132 1.00 40.31 151 ASP B C 1
ATOM 4424 O O . ASP B 1 151 ? -12.599 -7.102 174.167 1.00 41.65 151 ASP B O 1
ATOM 4429 N N . LEU B 1 152 ? -14.050 -8.054 175.615 1.00 32.78 152 LEU B N 1
ATOM 4430 C CA . LEU B 1 152 ? -15.194 -7.379 175.043 1.00 31.10 152 LEU B CA 1
ATOM 4431 C C . LEU B 1 152 ? -15.519 -6.177 175.902 1.00 41.03 152 LEU B C 1
ATOM 4432 O O . LEU B 1 152 ? -15.864 -6.298 177.071 1.00 36.61 152 LEU B O 1
ATOM 4437 N N . GLY B 1 153 ? -15.412 -4.984 175.343 1.00 44.16 153 GLY B N 1
ATOM 4438 C CA . GLY B 1 153 ? -15.749 -3.799 176.151 1.00 42.71 153 GLY B CA 1
ATOM 4439 C C . GLY B 1 153 ? -17.176 -3.476 175.744 1.00 44.81 153 GLY B C 1
ATOM 4440 O O . GLY B 1 153 ? -17.692 -4.164 174.871 1.00 45.59 153 GLY B O 1
ATOM 4441 N N . GLU B 1 154 ? -17.791 -2.462 176.326 1.00 42.05 154 GLU B N 1
ATOM 4442 C CA . GLU B 1 154 ? -19.151 -2.103 175.939 1.00 43.93 154 GLU B CA 1
ATOM 4443 C C . GLU B 1 154 ? -19.247 -1.265 174.667 1.00 45.09 154 GLU B C 1
ATOM 4444 O O . GLU B 1 154 ? -18.295 -0.572 174.283 1.00 38.13 154 GLU B O 1
ATOM 4450 N N . ASN B 1 155 ? -20.423 -1.280 174.033 1.00 47.26 155 ASN B N 1
ATOM 4451 C CA . ASN B 1 155 ? -20.604 -0.493 172.812 1.00 47.85 155 ASN B CA 1
ATOM 4452 C C . ASN B 1 155 ? -19.573 -0.781 171.711 1.00 46.49 155 ASN B C 1
ATOM 4453 O O . ASN B 1 155 ? -18.922 0.121 171.181 1.00 46.72 155 ASN B O 1
ATOM 4458 N N . LYS B 1 156 ? -19.350 -2.049 171.398 1.00 35.68 156 LYS B N 1
ATOM 4459 C CA . LYS B 1 156 ? -18.421 -2.444 170.362 1.00 33.77 156 LYS B CA 1
ATOM 4460 C C . LYS B 1 156 ? -19.148 -2.613 169.030 1.00 38.89 156 LYS B C 1
ATOM 4461 O O . LYS B 1 156 ? -20.273 -3.117 168.942 1.00 39.25 156 LYS B O 1
ATOM 4467 N N . GLY B 1 157 ? -18.488 -2.164 167.971 1.00 30.54 157 GLY B N 1
ATOM 4468 C CA . GLY B 1 157 ? -19.070 -2.273 166.667 1.00 30.76 157 GLY B CA 1
ATOM 4469 C C . GLY B 1 157 ? -18.986 -3.667 166.105 1.00 34.48 157 GLY B C 1
ATOM 4470 O O . GLY B 1 157 ? -17.913 -4.269 166.163 1.00 41.85 157 GLY B O 1
ATOM 4471 N N . VAL B 1 158 ? -20.110 -4.155 165.564 1.00 24.89 158 VAL B N 1
ATOM 4472 C CA . VAL B 1 158 ? -20.143 -5.490 164.972 1.00 24.04 158 VAL B CA 1
ATOM 4473 C C . VAL B 1 158 ? -20.039 -5.617 163.464 1.00 26.21 158 VAL B C 1
ATOM 4474 O O . VAL B 1 158 ? -20.663 -4.830 162.792 1.00 18.37 158 VAL B O 1
ATOM 4478 N N . ASN B 1 159 ? -19.345 -6.625 162.922 1.00 26.52 159 ASN B N 1
ATOM 4479 C CA . ASN B 1 159 ? -19.290 -6.764 161.464 1.00 22.74 159 ASN B CA 1
ATOM 4480 C C . ASN B 1 159 ? -19.559 -8.231 161.149 1.00 24.90 159 ASN B C 1
ATOM 4481 O O . ASN B 1 159 ? -18.968 -9.145 161.709 1.00 25.06 159 ASN B O 1
ATOM 4486 N N . LEU B 1 160 ? -20.502 -8.404 160.239 1.00 21.80 160 LEU B N 1
ATOM 4487 C CA . LEU B 1 160 ? -20.922 -9.709 159.733 1.00 21.32 160 LEU B CA 1
ATOM 4488 C C . LEU B 1 160 ? -20.359 -9.825 158.333 1.00 28.61 160 LEU B C 1
ATOM 4489 O O . LEU B 1 160 ? -21.068 -9.481 157.370 1.00 32.46 160 LEU B O 1
ATOM 4494 N N . PRO B 1 161 ? -19.154 -10.321 158.176 1.00 22.92 161 PRO B N 1
ATOM 4495 C CA . PRO B 1 161 ? -18.600 -10.454 156.833 1.00 26.98 161 PRO B CA 1
ATOM 4496 C C . PRO B 1 161 ? -19.574 -11.148 155.888 1.00 36.36 161 PRO B C 1
ATOM 4497 O O . PRO B 1 161 ? -20.484 -11.827 156.345 1.00 37.62 161 PRO B O 1
ATOM 4501 N N . GLY B 1 162 ? -19.427 -10.946 154.590 1.00 37.68 162 GLY B N 1
ATOM 4502 C CA . GLY B 1 162 ? -20.280 -11.534 153.580 1.00 37.97 162 GLY B CA 1
ATOM 4503 C C . GLY B 1 162 ? -21.796 -11.378 153.695 1.00 44.21 162 GLY B C 1
ATOM 4504 O O . GLY B 1 162 ? -22.545 -11.530 152.715 1.00 50.27 162 GLY B O 1
ATOM 4505 N N . VAL B 1 163 ? -22.279 -11.107 154.900 1.00 29.85 163 VAL B N 1
ATOM 4506 C CA . VAL B 1 163 ? -23.720 -10.997 155.045 1.00 26.40 163 VAL B CA 1
ATOM 4507 C C . VAL B 1 163 ? -24.357 -9.751 154.496 1.00 31.59 163 VAL B C 1
ATOM 4508 O O . VAL B 1 163 ? -23.736 -8.685 154.385 1.00 31.94 163 VAL B O 1
ATOM 4512 N N . SER B 1 164 ? -25.618 -9.924 154.123 1.00 32.34 164 SER B N 1
ATOM 4513 C CA . SER B 1 164 ? -26.386 -8.806 153.569 1.00 31.81 164 SER B CA 1
ATOM 4514 C C . SER B 1 164 ? -27.270 -8.399 154.717 1.00 37.51 164 SER B C 1
ATOM 4515 O O . SER B 1 164 ? -28.231 -9.055 155.040 1.00 36.73 164 SER B O 1
ATOM 4518 N N . ILE B 1 165 ? -26.888 -7.317 155.337 1.00 36.59 165 ILE B N 1
ATOM 4519 C CA . ILE B 1 165 ? -27.605 -6.775 156.469 1.00 34.82 165 ILE B CA 1
ATOM 4520 C C . ILE B 1 165 ? -28.712 -5.858 156.027 1.00 33.28 165 ILE B C 1
ATOM 4521 O O . ILE B 1 165 ? -28.587 -4.904 155.265 1.00 37.32 165 ILE B O 1
ATOM 4526 N N . ALA B 1 166 ? -29.872 -6.214 156.528 1.00 24.25 166 ALA B N 1
ATOM 4527 C CA . ALA B 1 166 ? -31.044 -5.467 156.157 1.00 19.96 166 ALA B CA 1
ATOM 4528 C C . ALA B 1 166 ? -31.220 -4.167 156.878 1.00 23.42 166 ALA B C 1
ATOM 4529 O O . ALA B 1 166 ? -32.367 -3.714 157.050 1.00 24.18 166 ALA B O 1
ATOM 4531 N N . LEU B 1 167 ? -30.142 -3.525 157.305 1.00 22.42 167 LEU B N 1
ATOM 4532 C CA . LEU B 1 167 ? -30.415 -2.196 157.898 1.00 25.94 167 LEU B CA 1
ATOM 4533 C C . LEU B 1 167 ? -30.893 -1.184 156.824 1.00 29.95 167 LEU B C 1
ATOM 4534 O O . LEU B 1 167 ? -30.752 -1.374 155.598 1.00 31.77 167 LEU B O 1
ATOM 4539 N N . PRO B 1 168 ? -31.493 -0.080 157.253 1.00 25.80 168 PRO B N 1
ATOM 4540 C CA . PRO B 1 168 ? -31.913 0.959 156.291 1.00 24.92 168 PRO B CA 1
ATOM 4541 C C . PRO B 1 168 ? -30.678 1.699 155.757 1.00 28.98 168 PRO B C 1
ATOM 4542 O O . PRO B 1 168 ? -29.579 1.543 156.310 1.00 24.90 168 PRO B O 1
ATOM 4546 N N . ALA B 1 169 ? -30.821 2.497 154.713 1.00 25.33 169 ALA B N 1
ATOM 4547 C CA . ALA B 1 169 ? -29.754 3.288 154.108 1.00 18.79 169 ALA B CA 1
ATOM 4548 C C . ALA B 1 169 ? -29.450 4.412 155.054 1.00 28.80 169 ALA B C 1
ATOM 4549 O O . ALA B 1 169 ? -28.338 4.882 155.161 1.00 31.23 169 ALA B O 1
ATOM 4551 N N . LEU B 1 170 ? -30.510 4.812 155.741 1.00 22.87 170 LEU B N 1
ATOM 4552 C CA . LEU B 1 170 ? -30.248 5.901 156.658 1.00 25.16 170 LEU B CA 1
ATOM 4553 C C . LEU B 1 170 ? -30.712 5.792 158.098 1.00 33.94 170 LEU B C 1
ATOM 4554 O O . LEU B 1 170 ? -31.874 5.575 158.460 1.00 30.79 170 LEU B O 1
ATOM 4559 N N . ALA B 1 171 ? -29.692 5.988 158.935 1.00 26.69 171 ALA B N 1
ATOM 4560 C CA . ALA B 1 171 ? -29.952 5.965 160.371 1.00 22.80 171 ALA B CA 1
ATOM 4561 C C . ALA B 1 171 ? -30.771 7.245 160.606 1.00 30.57 171 ALA B C 1
ATOM 4562 O O . ALA B 1 171 ? -30.554 8.295 159.985 1.00 21.12 171 ALA B O 1
ATOM 4564 N N . GLU B 1 172 ? -31.751 7.151 161.481 1.00 34.86 172 GLU B N 1
ATOM 4565 C CA . GLU B 1 172 ? -32.616 8.265 161.834 1.00 32.34 172 GLU B CA 1
ATOM 4566 C C . GLU B 1 172 ? -31.892 9.580 162.122 1.00 26.61 172 GLU B C 1
ATOM 4567 O O . GLU B 1 172 ? -32.338 10.616 161.648 1.00 28.33 172 GLU B O 1
ATOM 4573 N N . LYS B 1 173 ? -30.793 9.628 162.846 1.00 21.66 173 LYS B N 1
ATOM 4574 C CA . LYS B 1 173 ? -30.079 10.885 163.022 1.00 25.54 173 LYS B CA 1
ATOM 4575 C C . LYS B 1 173 ? -29.369 11.115 161.659 1.00 35.17 173 LYS B C 1
ATOM 4576 O O . LYS B 1 173 ? -28.860 12.211 161.386 1.00 31.42 173 LYS B O 1
ATOM 4579 N N . ASP B 1 174 ? -29.271 10.106 160.772 1.00 34.09 174 ASP B N 1
ATOM 4580 C CA . ASP B 1 174 ? -28.594 10.292 159.484 1.00 30.68 174 ASP B CA 1
ATOM 4581 C C . ASP B 1 174 ? -29.424 11.236 158.635 1.00 33.60 174 ASP B C 1
ATOM 4582 O O . ASP B 1 174 ? -28.909 12.045 157.865 1.00 34.42 174 ASP B O 1
ATOM 4587 N N . LYS B 1 175 ? -30.728 11.162 158.802 1.00 22.90 175 LYS B N 1
ATOM 4588 C CA . LYS B 1 175 ? -31.523 12.086 158.015 1.00 19.37 175 LYS B CA 1
ATOM 4589 C C . LYS B 1 175 ? -31.330 13.503 158.561 1.00 31.21 175 LYS B C 1
ATOM 4590 O O . LYS B 1 175 ? -31.129 14.485 157.804 1.00 32.43 175 LYS B O 1
ATOM 4596 N N . GLN B 1 176 ? -31.324 13.638 159.900 1.00 30.09 176 GLN B N 1
ATOM 4597 C CA . GLN B 1 176 ? -31.134 14.980 160.468 1.00 30.52 176 GLN B CA 1
ATOM 4598 C C . GLN B 1 176 ? -29.821 15.606 159.996 1.00 23.48 176 GLN B C 1
ATOM 4599 O O . GLN B 1 176 ? -29.783 16.736 159.562 1.00 15.18 176 GLN B O 1
ATOM 4605 N N . ASP B 1 177 ? -28.745 14.850 160.069 1.00 20.73 177 ASP B N 1
ATOM 4606 C CA . ASP B 1 177 ? -27.470 15.380 159.640 1.00 21.99 177 ASP B CA 1
ATOM 4607 C C . ASP B 1 177 ? -27.532 15.868 158.188 1.00 26.32 177 ASP B C 1
ATOM 4608 O O . ASP B 1 177 ? -26.795 16.794 157.789 1.00 22.13 177 ASP B O 1
ATOM 4613 N N . LEU B 1 178 ? -28.400 15.176 157.417 1.00 26.78 178 LEU B N 1
ATOM 4614 C CA . LEU B 1 178 ? -28.533 15.491 155.989 1.00 22.91 178 LEU B CA 1
ATOM 4615 C C . LEU B 1 178 ? -29.257 16.776 155.887 1.00 19.94 178 LEU B C 1
ATOM 4616 O O . LEU B 1 178 ? -28.887 17.571 155.055 1.00 19.36 178 LEU B O 1
ATOM 4621 N N . ILE B 1 179 ? -30.233 16.996 156.745 1.00 11.63 179 ILE B N 1
ATOM 4622 C CA . ILE B 1 179 ? -30.833 18.318 156.581 1.00 11.68 179 ILE B CA 1
ATOM 4623 C C . ILE B 1 179 ? -29.961 19.533 156.975 1.00 11.05 179 ILE B C 1
ATOM 4624 O O . ILE B 1 179 ? -30.158 20.677 156.607 1.00 11.50 179 ILE B O 1
ATOM 4629 N N . PHE B 1 180 ? -28.992 19.294 157.830 1.00 13.90 180 PHE B N 1
ATOM 4630 C CA . PHE B 1 180 ? -28.093 20.308 158.335 1.00 13.07 180 PHE B CA 1
ATOM 4631 C C . PHE B 1 180 ? -27.149 20.622 157.185 1.00 18.68 180 PHE B C 1
ATOM 4632 O O . PHE B 1 180 ? -26.841 21.787 156.907 1.00 20.08 180 PHE B O 1
ATOM 4640 N N . GLY B 1 181 ? -26.700 19.559 156.542 1.00 14.77 181 GLY B N 1
ATOM 4641 C CA . GLY B 1 181 ? -25.770 19.683 155.441 1.00 14.38 181 GLY B CA 1
ATOM 4642 C C . GLY B 1 181 ? -26.470 20.447 154.306 1.00 16.38 181 GLY B C 1
ATOM 4643 O O . GLY B 1 181 ? -25.805 21.164 153.564 1.00 13.66 181 GLY B O 1
ATOM 4644 N N . CYS B 1 182 ? -27.784 20.297 154.187 1.00 11.71 182 CYS B N 1
ATOM 4645 C CA . CYS B 1 182 ? -28.504 21.027 153.150 1.00 11.85 182 CYS B CA 1
ATOM 4646 C C . CYS B 1 182 ? -28.538 22.467 153.569 1.00 20.11 182 CYS B C 1
ATOM 4647 O O . CYS B 1 182 ? -28.070 23.335 152.823 1.00 20.60 182 CYS B O 1
ATOM 4650 N N . GLU B 1 183 ? -29.103 22.698 154.754 1.00 15.00 183 GLU B N 1
ATOM 4651 C CA . GLU B 1 183 ? -29.168 24.072 155.281 1.00 12.69 183 GLU B CA 1
ATOM 4652 C C . GLU B 1 183 ? -27.745 24.600 155.197 1.00 13.33 183 GLU B C 1
ATOM 4653 O O . GLU B 1 183 ? -27.496 25.570 154.519 1.00 15.54 183 GLU B O 1
ATOM 4659 N N . GLN B 1 184 ? -26.789 23.932 155.820 1.00 12.59 184 GLN B N 1
ATOM 4660 C CA . GLN B 1 184 ? -25.458 24.488 155.630 1.00 11.23 184 GLN B CA 1
ATOM 4661 C C . GLN B 1 184 ? -24.945 24.467 154.204 1.00 12.99 184 GLN B C 1
ATOM 4662 O O . GLN B 1 184 ? -23.804 24.875 154.047 1.00 13.35 184 GLN B O 1
ATOM 4668 N N . GLY B 1 185 ? -25.641 24.022 153.186 1.00 10.79 185 GLY B N 1
ATOM 4669 C CA . GLY B 1 185 ? -25.077 23.972 151.836 1.00 10.47 185 GLY B CA 1
ATOM 4670 C C . GLY B 1 185 ? -23.784 23.184 151.648 1.00 18.19 185 GLY B C 1
ATOM 4671 O O . GLY B 1 185 ? -22.848 23.694 151.001 1.00 18.68 185 GLY B O 1
ATOM 4672 N N . VAL B 1 186 ? -23.559 21.998 152.204 1.00 13.84 186 VAL B N 1
ATOM 4673 C CA . VAL B 1 186 ? -22.217 21.452 151.908 1.00 12.54 186 VAL B CA 1
ATOM 4674 C C . VAL B 1 186 ? -22.144 21.004 150.455 1.00 14.88 186 VAL B C 1
ATOM 4675 O O . VAL B 1 186 ? -23.142 20.687 149.844 1.00 12.74 186 VAL B O 1
ATOM 4679 N N . ASP B 1 187 ? -20.933 20.949 149.947 1.00 12.63 187 ASP B N 1
ATOM 4680 C CA . ASP B 1 187 ? -20.610 20.550 148.597 1.00 11.65 187 ASP B CA 1
ATOM 4681 C C . ASP B 1 187 ? -20.857 19.082 148.328 1.00 14.24 187 ASP B C 1
ATOM 4682 O O . ASP B 1 187 ? -21.601 18.712 147.423 1.00 12.76 187 ASP B O 1
ATOM 4687 N N . PHE B 1 188 ? -20.288 18.246 149.176 1.00 11.61 188 PHE B N 1
ATOM 4688 C CA . PHE B 1 188 ? -20.473 16.819 149.079 1.00 12.37 188 PHE B CA 1
ATOM 4689 C C . PHE B 1 188 ? -20.912 16.198 150.407 1.00 23.08 188 PHE B C 1
ATOM 4690 O O . PHE B 1 188 ? -20.493 16.577 151.506 1.00 26.76 188 PHE B O 1
ATOM 4698 N N . VAL B 1 189 ? -21.757 15.198 150.272 1.00 17.91 189 VAL B N 1
ATOM 4699 C CA . VAL B 1 189 ? -22.207 14.345 151.364 1.00 14.75 189 VAL B CA 1
ATOM 4700 C C . VAL B 1 189 ? -21.499 13.003 151.070 1.00 18.10 189 VAL B C 1
ATOM 4701 O O . VAL B 1 189 ? -21.656 12.513 149.925 1.00 19.10 189 VAL B O 1
ATOM 4705 N N . ALA B 1 190 ? -20.723 12.408 151.944 1.00 14.18 190 ALA B N 1
ATOM 4706 C CA . ALA B 1 190 ? -20.076 11.103 151.647 1.00 11.71 190 ALA B CA 1
ATOM 4707 C C . ALA B 1 190 ? -21.003 10.055 152.301 1.00 16.21 190 ALA B C 1
ATOM 4708 O O . ALA B 1 190 ? -21.027 10.009 153.537 1.00 13.74 190 ALA B O 1
ATOM 4710 N N . ALA B 1 191 ? -21.820 9.267 151.587 1.00 13.26 191 ALA B N 1
ATOM 4711 C CA . ALA B 1 191 ? -22.659 8.338 152.380 1.00 11.75 191 ALA B CA 1
ATOM 4712 C C . ALA B 1 191 ? -22.034 7.039 152.935 1.00 20.74 191 ALA B C 1
ATOM 4713 O O . ALA B 1 191 ? -21.149 6.406 152.380 1.00 20.88 191 ALA B O 1
ATOM 4715 N N . SER B 1 192 ? -22.465 6.680 154.148 1.00 19.70 192 SER B N 1
ATOM 4716 C CA . SER B 1 192 ? -21.976 5.510 154.845 1.00 15.36 192 SER B CA 1
ATOM 4717 C C . SER B 1 192 ? -22.566 4.123 154.599 1.00 19.91 192 SER B C 1
ATOM 4718 O O . SER B 1 192 ? -23.778 3.933 154.533 1.00 25.26 192 SER B O 1
ATOM 4721 N N . PHE B 1 193 ? -21.663 3.157 154.546 1.00 15.28 193 PHE B N 1
ATOM 4722 C CA . PHE B 1 193 ? -22.071 1.774 154.405 1.00 16.67 193 PHE B CA 1
ATOM 4723 C C . PHE B 1 193 ? -23.020 1.585 153.232 1.00 17.40 193 PHE B C 1
ATOM 4724 O O . PHE B 1 193 ? -24.145 1.043 153.325 1.00 20.49 193 PHE B O 1
ATOM 4732 N N . ILE B 1 194 ? -22.580 2.090 152.077 1.00 16.42 194 ILE B N 1
ATOM 4733 C CA . ILE B 1 194 ? -23.508 1.867 150.945 1.00 17.20 194 ILE B CA 1
ATOM 4734 C C . ILE B 1 194 ? -23.555 0.403 150.440 1.00 20.54 194 ILE B C 1
ATOM 4735 O O . ILE B 1 194 ? -22.555 -0.211 150.093 1.00 22.56 194 ILE B O 1
ATOM 4740 N N . ARG B 1 195 ? -24.733 -0.218 150.361 1.00 13.27 195 ARG B N 1
ATOM 4741 C CA . ARG B 1 195 ? -24.656 -1.597 149.932 1.00 15.83 195 ARG B CA 1
ATOM 4742 C C . ARG B 1 195 ? -25.173 -2.087 148.587 1.00 20.71 195 ARG B C 1
ATOM 4743 O O . ARG B 1 195 ? -24.768 -3.183 148.090 1.00 16.70 195 ARG B O 1
ATOM 4751 N N . LYS B 1 196 ? -26.091 -1.286 148.073 1.00 18.74 196 LYS B N 1
ATOM 4752 C CA . LYS B 1 196 ? -26.788 -1.587 146.833 1.00 15.16 196 LYS B CA 1
ATOM 4753 C C . LYS B 1 196 ? -27.293 -0.247 146.299 1.00 18.06 196 LYS B C 1
ATOM 4754 O O . LYS B 1 196 ? -27.290 0.748 147.027 1.00 19.94 196 LYS B O 1
ATOM 4760 N N . ARG B 1 197 ? -27.702 -0.206 145.049 1.00 15.05 197 ARG B N 1
ATOM 4761 C CA . ARG B 1 197 ? -28.154 0.983 144.378 1.00 15.44 197 ARG B CA 1
ATOM 4762 C C . ARG B 1 197 ? -29.244 1.766 145.099 1.00 24.03 197 ARG B C 1
ATOM 4763 O O . ARG B 1 197 ? -29.152 3.006 145.221 1.00 24.90 197 ARG B O 1
ATOM 4771 N N . SER B 1 198 ? -30.288 1.081 145.576 1.00 24.17 198 SER B N 1
ATOM 4772 C CA . SER B 1 198 ? -31.396 1.772 146.264 1.00 19.98 198 SER B CA 1
ATOM 4773 C C . SER B 1 198 ? -31.061 2.666 147.481 1.00 26.37 198 SER B C 1
ATOM 4774 O O . SER B 1 198 ? -31.789 3.607 147.864 1.00 26.39 198 SER B O 1
ATOM 4777 N N . ASP B 1 199 ? -29.928 2.374 148.116 1.00 21.60 199 ASP B N 1
ATOM 4778 C CA . ASP B 1 199 ? -29.440 3.133 149.252 1.00 18.58 199 ASP B CA 1
ATOM 4779 C C . ASP B 1 199 ? -29.013 4.462 148.638 1.00 22.44 199 ASP B C 1
ATOM 4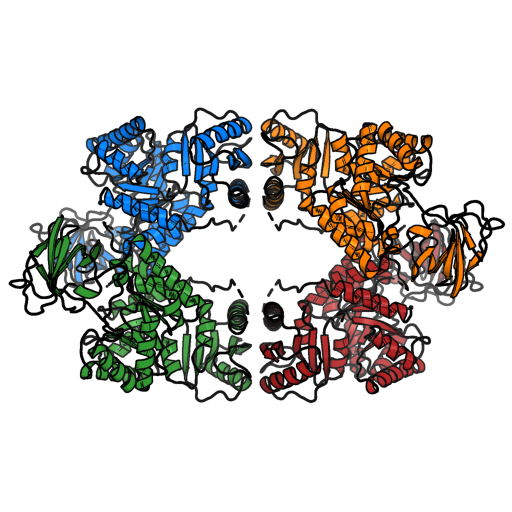780 O O . ASP B 1 199 ? -29.469 5.521 149.061 1.00 24.23 199 ASP B O 1
ATOM 4785 N N . VAL B 1 200 ? -28.185 4.386 147.593 1.00 18.25 200 VAL B N 1
ATOM 4786 C CA . VAL B 1 200 ? -27.796 5.624 146.961 1.00 14.66 200 VAL B CA 1
ATOM 4787 C C . VAL B 1 200 ? -29.000 6.411 146.506 1.00 18.52 200 VAL B C 1
ATOM 4788 O O . VAL B 1 200 ? -29.007 7.624 146.600 1.00 20.63 200 VAL B O 1
ATOM 4792 N N . ILE B 1 201 ? -30.035 5.763 146.036 1.00 15.74 201 ILE B N 1
ATOM 4793 C CA . ILE B 1 201 ? -31.200 6.509 145.618 1.00 18.76 201 ILE B CA 1
ATOM 4794 C C . ILE B 1 201 ? -31.888 7.207 146.770 1.00 25.65 201 ILE B C 1
ATOM 4795 O O . ILE B 1 201 ? -32.135 8.424 146.681 1.00 22.81 201 ILE B O 1
ATOM 4800 N N . GLU B 1 202 ? -32.170 6.439 147.822 1.00 22.53 202 GLU B N 1
ATOM 4801 C CA . GLU B 1 202 ? -32.852 7.056 148.955 1.00 25.16 202 GLU B CA 1
ATOM 4802 C C . GLU B 1 202 ? -32.246 8.399 149.362 1.00 19.40 202 GLU B C 1
ATOM 4803 O O . GLU B 1 202 ? -32.960 9.388 149.511 1.00 17.16 202 GLU B O 1
ATOM 4809 N N . ILE B 1 203 ? -30.938 8.438 149.498 1.00 15.19 203 ILE B N 1
ATOM 4810 C CA . ILE B 1 203 ? -30.288 9.659 149.897 1.00 13.02 203 ILE B CA 1
ATOM 4811 C C . ILE B 1 203 ? -30.445 10.769 148.894 1.00 26.04 203 ILE B C 1
ATOM 4812 O O . ILE B 1 203 ? -30.524 11.936 149.273 1.00 28.60 203 ILE B O 1
ATOM 4817 N N . ARG B 1 204 ? -30.416 10.362 147.629 1.00 24.10 204 ARG B N 1
ATOM 4818 C CA . ARG B 1 204 ? -30.550 11.368 146.586 1.00 19.37 204 ARG B CA 1
ATOM 4819 C C . ARG B 1 204 ? -31.965 11.900 146.799 1.00 15.81 204 ARG B C 1
ATOM 4820 O O . ARG B 1 204 ? -32.228 13.073 146.643 1.00 16.01 204 ARG B O 1
ATOM 4828 N N . GLU B 1 205 ? -32.911 11.050 147.178 1.00 13.53 205 GLU B N 1
ATOM 4829 C CA . GLU B 1 205 ? -34.235 11.625 147.349 1.00 17.76 205 GLU B CA 1
ATOM 4830 C C . GLU B 1 205 ? -34.367 12.540 148.577 1.00 24.86 205 GLU B C 1
ATOM 4831 O O . GLU B 1 205 ? -35.171 13.475 148.669 1.00 23.13 205 GLU B O 1
ATOM 4837 N N . HIS B 1 206 ? -33.555 12.204 149.563 1.00 22.71 206 HIS B N 1
ATOM 4838 C CA . HIS B 1 206 ? -33.594 12.938 150.808 1.00 22.09 206 HIS B CA 1
ATOM 4839 C C . HIS B 1 206 ? -32.970 14.321 150.647 1.00 22.17 206 HIS B C 1
ATOM 4840 O O . HIS B 1 206 ? -33.494 15.332 151.122 1.00 25.44 206 HIS B O 1
ATOM 4847 N N . LEU B 1 207 ? -31.843 14.412 149.964 1.00 12.97 207 LEU B N 1
ATOM 4848 C CA . LEU B 1 207 ? -31.298 15.725 149.793 1.00 13.50 207 LEU B CA 1
ATOM 4849 C C . LEU B 1 207 ? -32.273 16.555 148.919 1.00 22.00 207 LEU B C 1
ATOM 4850 O O . LEU B 1 207 ? -32.496 17.802 149.002 1.00 19.27 207 LEU B O 1
ATOM 4855 N N . LYS B 1 208 ? -32.899 15.864 147.977 1.00 26.24 208 LYS B N 1
ATOM 4856 C CA . LYS B 1 208 ? -33.771 16.636 147.100 1.00 30.01 208 LYS B CA 1
ATOM 4857 C C . LYS B 1 208 ? -34.944 17.212 147.838 1.00 29.17 208 LYS B C 1
ATOM 4858 O O . LYS B 1 208 ? -35.379 18.279 147.490 1.00 27.86 208 LYS B O 1
ATOM 4864 N N . ALA B 1 209 ? -35.489 16.525 148.803 1.00 23.66 209 ALA B N 1
ATOM 4865 C CA . ALA B 1 209 ? -36.648 17.047 149.545 1.00 17.59 209 ALA B CA 1
ATOM 4866 C C . ALA B 1 209 ? -36.217 18.230 150.412 1.00 21.46 209 ALA B C 1
ATOM 4867 O O . ALA B 1 209 ? -36.968 18.833 151.144 1.00 19.93 209 ALA B O 1
ATOM 4869 N N . HIS B 1 210 ? -34.921 18.537 150.357 1.00 17.87 210 HIS B N 1
ATOM 4870 C CA . HIS B 1 210 ? -34.453 19.609 151.228 1.00 18.69 210 HIS B CA 1
ATOM 4871 C C . HIS B 1 210 ? -33.577 20.636 150.532 1.00 19.40 210 HIS B C 1
ATOM 4872 O O . HIS B 1 210 ? -32.865 21.360 151.231 1.00 20.57 210 HIS B O 1
ATOM 4879 N N . GLY B 1 211 ? -33.697 20.727 149.202 1.00 11.75 211 GLY B N 1
ATOM 4880 C CA . GLY B 1 211 ? -32.923 21.636 148.407 1.00 10.84 211 GLY B CA 1
ATOM 4881 C C . GLY B 1 211 ? -31.461 21.215 148.177 1.00 20.53 211 GLY B C 1
ATOM 4882 O O . GLY B 1 211 ? -30.611 21.986 147.712 1.00 20.14 211 GLY B O 1
ATOM 4883 N N . GLY B 1 212 ? -31.181 19.944 148.529 1.00 17.97 212 GLY B N 1
ATOM 4884 C CA . GLY B 1 212 ? -29.865 19.336 148.390 1.00 20.11 212 GLY B CA 1
ATOM 4885 C C . GLY B 1 212 ? -29.468 18.879 146.985 1.00 22.91 212 GLY B C 1
ATOM 4886 O O . GLY B 1 212 ? -28.383 18.354 146.755 1.00 16.41 212 GLY B O 1
ATOM 4887 N N . GLU B 1 213 ? -30.335 19.122 146.016 1.00 23.53 213 GLU B N 1
ATOM 4888 C CA . GLU B 1 213 ? -30.076 18.719 144.643 1.00 23.25 213 GLU B CA 1
ATOM 4889 C C . GLU B 1 213 ? -28.701 18.973 144.064 1.00 18.19 213 GLU B C 1
ATOM 4890 O O . GLU B 1 213 ? -28.214 18.197 143.263 1.00 21.31 213 GLU B O 1
ATOM 4896 N N . ASN B 1 214 ? -27.997 19.982 144.489 1.00 16.88 214 ASN B N 1
ATOM 4897 C CA . ASN B 1 214 ? -26.691 20.152 143.881 1.00 16.89 214 ASN B CA 1
ATOM 4898 C C . ASN B 1 214 ? -25.453 19.548 144.549 1.00 20.68 214 ASN B C 1
ATOM 4899 O O . ASN B 1 214 ? -24.292 19.618 144.059 1.00 17.62 214 ASN B O 1
ATOM 4904 N N . ILE B 1 215 ? -25.755 18.935 145.693 1.00 17.13 215 ILE B N 1
ATOM 4905 C CA . ILE B 1 215 ? -24.746 18.303 146.501 1.00 14.91 215 ILE B CA 1
ATOM 4906 C C . ILE B 1 215 ? -24.549 16.926 145.867 1.00 22.33 215 ILE B C 1
ATOM 4907 O O . ILE B 1 215 ? -25.458 16.116 145.580 1.00 15.25 215 ILE B O 1
ATOM 4912 N N . HIS B 1 216 ? -23.253 16.734 145.698 1.00 18.80 216 HIS B N 1
ATOM 4913 C CA . HIS B 1 216 ? -22.775 15.509 145.151 1.00 14.83 216 HIS B CA 1
ATOM 4914 C C . HIS B 1 216 ? -22.695 14.498 146.251 1.00 22.02 216 HIS B C 1
ATOM 4915 O O . HIS B 1 216 ? -22.157 14.826 147.333 1.00 27.52 216 HIS B O 1
ATOM 4922 N N . ILE B 1 217 ? -23.209 13.312 145.874 1.00 14.99 217 ILE B N 1
ATOM 4923 C CA . ILE B 1 217 ? -23.226 12.088 146.707 1.00 11.94 217 ILE B CA 1
ATOM 4924 C C . ILE B 1 217 ? -21.966 11.245 146.391 1.00 16.06 217 ILE B C 1
ATOM 4925 O O . ILE B 1 217 ? -21.857 10.807 145.253 1.00 11.91 217 ILE B O 1
ATOM 4930 N N . ILE B 1 218 ? -21.016 11.064 147.306 1.00 16.71 218 ILE B N 1
ATOM 4931 C CA . ILE B 1 218 ? -19.789 10.271 147.252 1.00 17.25 218 ILE B CA 1
ATOM 4932 C C . ILE B 1 218 ? -20.138 8.996 148.063 1.00 23.24 218 ILE B C 1
ATOM 4933 O O . ILE B 1 218 ? -20.176 9.109 149.291 1.00 24.23 218 ILE B O 1
ATOM 4938 N N . SER B 1 219 ? -20.430 7.830 147.488 1.00 16.84 219 SER B N 1
ATOM 4939 C CA . SER B 1 219 ? -20.773 6.627 148.245 1.00 12.66 219 SER B CA 1
ATOM 4940 C C . SER B 1 219 ? -19.509 5.875 148.714 1.00 18.53 219 SER B C 1
ATOM 4941 O O . SER B 1 219 ? -18.525 5.706 148.019 1.00 17.92 219 SER B O 1
ATOM 4944 N N . LYS B 1 220 ? -19.531 5.492 149.979 1.00 17.26 220 LYS B N 1
ATOM 4945 C CA . LYS B 1 220 ? -18.506 4.773 150.694 1.00 13.98 220 LYS B CA 1
ATOM 4946 C C . LYS B 1 220 ? -18.901 3.284 150.699 1.00 20.82 220 LYS B C 1
ATOM 4947 O O . LYS B 1 220 ? -19.967 2.835 151.206 1.00 13.53 220 LYS B O 1
ATOM 4953 N N . ILE B 1 221 ? -18.011 2.552 150.020 1.00 24.98 221 ILE B N 1
ATOM 4954 C CA . ILE B 1 221 ? -18.050 1.116 149.799 1.00 24.36 221 ILE B CA 1
ATOM 4955 C C . ILE B 1 221 ? -17.334 0.487 150.973 1.00 27.90 221 ILE B C 1
ATOM 4956 O O . ILE B 1 221 ? -16.113 0.680 151.050 1.00 28.99 221 ILE B O 1
ATOM 4961 N N . GLU B 1 222 ? -18.078 -0.178 151.840 1.00 17.66 222 GLU B N 1
ATOM 4962 C CA . GLU B 1 222 ? -17.444 -0.748 153.019 1.00 17.66 222 GLU B CA 1
ATOM 4963 C C . GLU B 1 222 ? -17.230 -2.247 153.182 1.00 24.47 222 GLU B C 1
ATOM 4964 O O . GLU B 1 222 ? -16.300 -2.707 153.859 1.00 24.12 222 GLU B O 1
ATOM 4970 N N . ASN B 1 223 ? -18.074 -2.987 152.485 1.00 16.48 223 ASN B N 1
ATOM 4971 C CA . ASN B 1 223 ? -18.154 -4.401 152.529 1.00 11.66 223 ASN B CA 1
ATOM 4972 C C . ASN B 1 223 ? -18.491 -5.100 151.229 1.00 24.07 223 ASN B C 1
ATOM 4973 O O . ASN B 1 223 ? -18.748 -4.491 150.197 1.00 21.60 223 ASN B O 1
ATOM 4978 N N . GLN B 1 224 ? -18.529 -6.435 151.365 1.00 28.69 224 GLN B N 1
ATOM 4979 C CA . GLN B 1 224 ? -18.809 -7.350 150.288 1.00 24.80 224 GLN B CA 1
ATOM 4980 C C . GLN B 1 224 ? -20.078 -7.054 149.530 1.00 21.21 224 GLN B C 1
ATOM 4981 O O . GLN B 1 224 ? -19.943 -6.954 148.325 1.00 16.84 224 GLN B O 1
ATOM 4987 N N . GLU B 1 225 ? -21.248 -6.898 150.139 1.00 22.08 225 GLU B N 1
ATOM 4988 C CA . GLU B 1 225 ? -22.410 -6.599 149.291 1.00 18.42 225 GLU B CA 1
ATOM 4989 C C . GLU B 1 225 ? -22.204 -5.292 148.471 1.00 23.64 225 GLU B C 1
ATOM 4990 O O . GLU B 1 225 ? -22.449 -5.209 147.260 1.00 19.15 225 GLU B O 1
ATOM 4996 N N . GLY B 1 226 ? -21.731 -4.203 149.084 1.00 16.62 226 GLY B N 1
ATOM 4997 C CA . GLY B 1 226 ? -21.528 -3.031 148.276 1.00 17.09 226 GLY B CA 1
ATOM 4998 C C . GLY B 1 226 ? -20.449 -3.268 147.222 1.00 26.93 226 GLY B C 1
ATOM 4999 O O . GLY B 1 226 ? -20.509 -2.774 146.090 1.00 27.57 226 GLY B O 1
ATOM 5000 N N . LEU B 1 227 ? -19.414 -4.016 147.566 1.00 26.56 227 LEU B N 1
ATOM 5001 C CA . LEU B 1 227 ? -18.398 -4.220 146.543 1.00 24.75 227 LEU B CA 1
ATOM 5002 C C . LEU B 1 227 ? -19.044 -4.960 145.378 1.00 25.21 227 LEU B C 1
ATOM 5003 O O . LEU B 1 227 ? -18.738 -4.773 144.206 1.00 29.15 227 LEU B O 1
ATOM 5008 N N . ASN B 1 228 ? -20.013 -5.797 145.697 1.00 21.11 228 ASN B N 1
ATOM 5009 C CA . ASN B 1 228 ? -20.681 -6.531 144.640 1.00 24.10 228 ASN B CA 1
ATOM 5010 C C . ASN B 1 228 ? -21.419 -5.549 143.750 1.00 30.23 228 ASN B C 1
ATOM 5011 O O . ASN B 1 228 ? -21.117 -5.448 142.572 1.00 36.38 228 ASN B O 1
ATOM 5016 N N . ASN B 1 229 ? -22.350 -4.783 144.282 1.00 23.55 229 ASN B N 1
ATOM 5017 C CA . ASN B 1 229 ? -23.115 -3.792 143.522 1.00 20.52 229 ASN B CA 1
ATOM 5018 C C . ASN B 1 229 ? -22.418 -2.504 143.153 1.00 23.48 229 ASN B C 1
ATOM 5019 O O . ASN B 1 229 ? -23.050 -1.507 142.807 1.00 25.51 229 ASN B O 1
ATOM 5024 N N . PHE B 1 230 ? -21.112 -2.505 143.211 1.00 12.00 230 PHE B N 1
ATOM 5025 C CA . PHE B 1 230 ? -20.389 -1.313 142.897 1.00 12.24 230 PHE B CA 1
ATOM 5026 C C . PHE B 1 230 ? -20.779 -0.729 141.569 1.00 22.97 230 PHE B C 1
ATOM 5027 O O . PHE B 1 230 ? -20.963 0.460 141.510 1.00 27.06 230 PHE B O 1
ATOM 5035 N N . ASP B 1 231 ? -20.855 -1.539 140.534 1.00 25.28 231 ASP B N 1
ATOM 5036 C CA . ASP B 1 231 ? -21.213 -1.040 139.213 1.00 24.94 231 ASP B CA 1
ATOM 5037 C C . ASP B 1 231 ? -22.516 -0.254 139.318 1.00 23.88 231 ASP B C 1
ATOM 5038 O O . ASP B 1 231 ? -22.592 0.899 138.864 1.00 27.53 231 ASP B O 1
ATOM 5043 N N . GLU B 1 232 ? -23.538 -0.834 139.918 1.00 16.72 232 GLU B N 1
ATOM 5044 C CA . GLU B 1 232 ? -24.753 -0.044 139.989 1.00 15.92 232 GLU B CA 1
ATOM 5045 C C . GLU B 1 232 ? -24.593 1.128 140.952 1.00 24.44 232 GLU B C 1
ATOM 5046 O O . GLU B 1 232 ? -25.057 2.234 140.647 1.00 27.46 232 GLU B O 1
ATOM 5052 N N . ILE B 1 233 ? -23.945 0.950 142.109 1.00 14.88 233 ILE B N 1
ATOM 5053 C CA . ILE B 1 233 ? -23.793 2.099 142.987 1.00 12.77 233 ILE B CA 1
ATOM 5054 C C . ILE B 1 233 ? -22.980 3.228 142.322 1.00 17.07 233 ILE B C 1
ATOM 5055 O O . ILE B 1 233 ? -23.381 4.377 142.433 1.00 16.85 233 ILE B O 1
ATOM 5060 N N . LEU B 1 234 ? -21.871 2.950 141.632 1.00 13.30 234 LEU B N 1
ATOM 5061 C CA . LEU B 1 234 ? -21.019 3.898 140.943 1.00 11.16 234 LEU B CA 1
ATOM 5062 C C . LEU B 1 234 ? -21.968 4.641 140.058 1.00 14.88 234 LEU B C 1
ATOM 5063 O O . LEU B 1 234 ? -22.102 5.827 140.224 1.00 18.74 234 LEU B O 1
ATOM 5068 N N . GLU B 1 235 ? -22.675 3.961 139.204 1.00 15.26 235 GLU B N 1
ATOM 5069 C CA . GLU B 1 235 ? -23.676 4.548 138.327 1.00 20.63 235 GLU B CA 1
ATOM 5070 C C . GLU B 1 235 ? -24.559 5.633 138.974 1.00 20.16 235 GLU B C 1
ATOM 5071 O O . GLU B 1 235 ? -24.714 6.750 138.458 1.00 14.63 235 GLU B O 1
ATOM 5077 N N . ALA B 1 236 ? -25.187 5.309 140.101 1.00 14.12 236 ALA B N 1
ATOM 5078 C CA . ALA B 1 236 ? -26.030 6.272 140.810 1.00 11.80 236 ALA B CA 1
ATOM 5079 C C . ALA B 1 236 ? -25.457 7.404 141.699 1.00 18.40 236 ALA B C 1
ATOM 5080 O O . ALA B 1 236 ? -26.155 8.355 142.051 1.00 17.53 236 ALA B O 1
ATOM 5082 N N . SER B 1 237 ? -24.197 7.300 142.067 1.00 14.61 237 SER B N 1
ATOM 5083 C CA . SER B 1 237 ? -23.463 8.255 142.895 1.00 13.38 237 SER B CA 1
ATOM 5084 C C . SER B 1 237 ? -22.746 9.310 142.093 1.00 17.22 237 SER B C 1
AT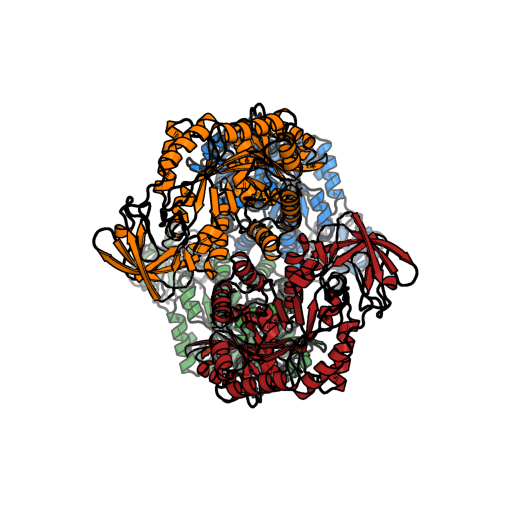OM 5085 O O . SER B 1 237 ? -22.882 9.324 140.887 1.00 17.74 237 SER B O 1
ATOM 5088 N N . ASP B 1 238 ? -22.007 10.197 142.726 1.00 11.51 238 ASP B N 1
ATOM 5089 C CA . ASP B 1 238 ? -21.301 11.253 141.975 1.00 10.80 238 ASP B CA 1
ATOM 5090 C C . ASP B 1 238 ? -19.780 10.995 142.032 1.00 18.96 238 ASP B C 1
ATOM 5091 O O . ASP B 1 238 ? -18.919 11.655 141.398 1.00 17.59 238 ASP B O 1
ATOM 5096 N N . GLY B 1 239 ? -19.466 9.973 142.856 1.00 16.65 239 GLY B N 1
ATOM 5097 C CA . GLY B 1 239 ? -18.092 9.549 143.083 1.00 12.28 239 GLY B CA 1
ATOM 5098 C C . GLY B 1 239 ? -18.175 8.473 144.148 1.00 13.76 239 GLY B C 1
ATOM 5099 O O . GLY B 1 239 ? -19.198 7.997 144.569 1.00 10.29 239 GLY B O 1
ATOM 5100 N N . ILE B 1 240 ? -16.992 8.090 144.591 1.00 16.86 240 ILE B N 1
ATOM 5101 C CA . ILE B 1 240 ? -16.910 7.052 145.624 1.00 14.01 240 ILE B CA 1
ATOM 5102 C C . ILE B 1 240 ? -15.673 7.324 146.479 1.00 15.80 240 ILE B C 1
ATOM 5103 O O . ILE B 1 240 ? -14.748 8.103 146.165 1.00 11.53 240 ILE B O 1
ATOM 5108 N N . MET B 1 241 ? -15.800 6.578 147.584 1.00 13.04 241 MET B N 1
ATOM 5109 C CA . MET B 1 241 ? -14.814 6.551 148.640 1.00 15.80 241 MET B CA 1
ATOM 5110 C C . MET B 1 241 ? -14.552 5.080 149.032 1.00 19.17 241 MET B C 1
ATOM 5111 O O . MET B 1 241 ? -15.462 4.329 149.370 1.00 19.38 241 MET B O 1
ATOM 5116 N N . VAL B 1 242 ? -13.283 4.697 148.929 1.00 18.16 242 VAL B N 1
ATOM 5117 C CA . VAL B 1 242 ? -12.654 3.420 149.252 1.00 17.12 242 VAL B CA 1
ATOM 5118 C C . VAL B 1 242 ? -12.177 3.546 150.706 1.00 25.15 242 VAL B C 1
ATOM 5119 O O . VAL B 1 242 ? -11.185 4.195 151.074 1.00 17.86 242 VAL B O 1
ATOM 5123 N N . ALA B 1 243 ? -13.026 2.953 151.528 1.00 22.53 243 ALA B N 1
ATOM 5124 C CA . ALA B 1 243 ? -12.921 2.879 152.976 1.00 17.37 243 ALA B CA 1
ATOM 5125 C C . ALA B 1 243 ? -12.120 1.605 153.197 1.00 21.05 243 ALA B C 1
ATOM 5126 O O . ALA B 1 243 ? -12.656 0.511 153.435 1.00 12.77 243 ALA B O 1
ATOM 5128 N N . ARG B 1 244 ? -10.817 1.790 153.069 1.00 21.77 244 ARG B N 1
ATOM 5129 C CA . ARG B 1 244 ? -9.965 0.614 153.200 1.00 22.98 244 ARG B CA 1
ATOM 5130 C C . ARG B 1 244 ? -10.170 -0.232 154.461 1.00 32.97 244 ARG B C 1
ATOM 5131 O O . ARG B 1 244 ? -10.563 -1.423 154.422 1.00 31.12 244 ARG B O 1
ATOM 5139 N N . GLY B 1 245 ? -9.949 0.415 155.603 1.00 28.12 245 GLY B N 1
ATOM 5140 C CA . GLY B 1 245 ? -10.055 -0.255 156.888 1.00 25.40 245 GLY B CA 1
ATOM 5141 C C . GLY B 1 245 ? -11.356 -0.991 157.050 1.00 26.43 245 GLY B C 1
ATOM 5142 O O . GLY B 1 245 ? -11.359 -2.168 157.379 1.00 26.64 245 GLY B O 1
ATOM 5143 N N . ASP B 1 246 ? -12.438 -0.300 156.798 1.00 22.60 246 ASP B N 1
ATOM 5144 C CA . ASP B 1 246 ? -13.692 -1.016 156.931 1.00 27.07 246 ASP B CA 1
ATOM 5145 C C . ASP B 1 246 ? -13.739 -2.143 155.916 1.00 23.51 246 ASP B C 1
ATOM 5146 O O . ASP B 1 246 ? -14.371 -3.159 156.127 1.00 22.95 246 ASP B O 1
ATOM 5151 N N . LEU B 1 247 ? -13.067 -1.978 154.788 1.00 19.31 247 LEU B N 1
ATOM 5152 C CA . LEU B 1 247 ? -13.129 -3.056 153.816 1.00 18.90 247 LEU B CA 1
ATOM 5153 C C . LEU B 1 247 ? -12.269 -4.208 154.324 1.00 27.20 247 LEU B C 1
ATOM 5154 O O . LEU B 1 247 ? -12.564 -5.391 154.127 1.00 24.84 247 LEU B O 1
ATOM 5159 N N . GLY B 1 248 ? -11.165 -3.787 154.939 1.00 20.29 248 GLY B N 1
ATOM 5160 C CA . GLY B 1 248 ? -10.208 -4.725 155.488 1.00 21.11 248 GLY B CA 1
ATOM 5161 C C . GLY B 1 248 ? -10.772 -5.693 156.528 1.00 26.77 248 GLY B C 1
ATOM 5162 O O . GLY B 1 248 ? -10.203 -6.775 156.742 1.00 27.40 248 GLY B O 1
ATOM 5163 N N . VAL B 1 249 ? -11.851 -5.312 157.180 1.00 25.64 249 VAL B N 1
ATOM 5164 C CA . VAL B 1 249 ? -12.558 -6.074 158.189 1.00 24.22 249 VAL B CA 1
ATOM 5165 C C . VAL B 1 249 ? -13.615 -6.962 157.585 1.00 24.48 249 VAL B C 1
ATOM 5166 O O . VAL B 1 249 ? -14.010 -7.934 158.190 1.00 28.04 249 VAL B O 1
ATOM 5170 N N . GLU B 1 250 ? -14.138 -6.546 156.455 1.00 25.00 250 GLU B N 1
ATOM 5171 C CA . GLU B 1 250 ? -15.194 -7.312 155.814 1.00 29.62 250 GLU B CA 1
ATOM 5172 C C . GLU B 1 250 ? -14.903 -8.331 154.695 1.00 28.65 250 GLU B C 1
ATOM 5173 O O . GLU B 1 250 ? -15.865 -9.012 154.269 1.00 27.64 250 GLU B O 1
ATOM 5179 N N . ILE B 1 251 ? -13.651 -8.454 154.242 1.00 14.62 251 ILE B N 1
ATOM 5180 C CA . ILE B 1 251 ? -13.342 -9.358 153.144 1.00 15.59 251 ILE B CA 1
ATOM 5181 C C . ILE B 1 251 ? -11.881 -9.818 153.192 1.00 23.88 251 ILE B C 1
ATOM 5182 O O . ILE B 1 251 ? -11.033 -9.276 153.909 1.00 24.29 251 ILE B O 1
ATOM 5187 N N . PRO B 1 252 ? -11.553 -10.818 152.396 1.00 16.62 252 PRO B N 1
ATOM 5188 C CA . PRO B 1 252 ? -10.199 -11.338 152.395 1.00 12.61 252 PRO B CA 1
ATOM 5189 C C . PRO B 1 252 ? -9.146 -10.257 152.182 1.00 22.77 252 PRO B C 1
ATOM 5190 O O . PRO B 1 252 ? -9.361 -9.366 151.361 1.00 24.29 252 PRO B O 1
ATOM 5194 N N . VA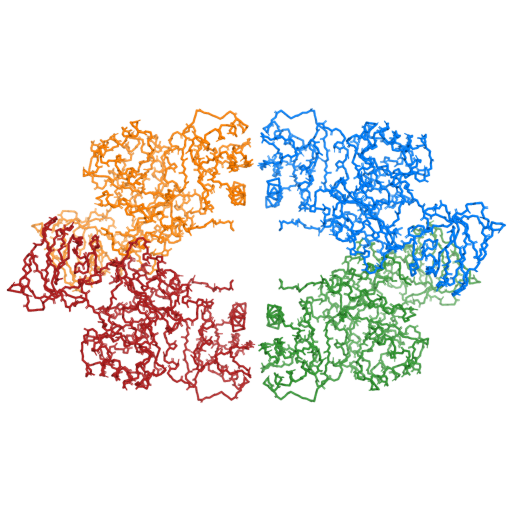L B 1 253 ? -8.031 -10.445 152.886 1.00 17.42 253 VAL B N 1
ATOM 5195 C CA . VAL B 1 253 ? -6.901 -9.530 152.828 1.00 18.81 253 VAL B CA 1
ATOM 5196 C C . VAL B 1 253 ? -6.223 -9.376 151.484 1.00 25.66 253 VAL B C 1
ATOM 5197 O O . VAL B 1 253 ? -5.833 -8.251 151.133 1.00 28.24 253 VAL B O 1
ATOM 5201 N N . GLU B 1 254 ? -5.991 -10.476 150.784 1.00 17.97 254 GLU B N 1
ATOM 5202 C CA . GLU B 1 254 ? -5.368 -10.314 149.492 1.00 16.74 254 GLU B CA 1
ATOM 5203 C C . GLU B 1 254 ? -6.356 -9.575 148.564 1.00 24.50 254 GLU B C 1
ATOM 5204 O O . GLU B 1 254 ? -5.972 -9.148 147.480 1.00 23.37 254 GLU B O 1
ATOM 5210 N N . GLU B 1 255 ? -7.623 -9.412 148.968 1.00 19.58 255 GLU B N 1
ATOM 5211 C CA . GLU B 1 255 ? -8.634 -8.741 148.165 1.00 16.67 255 GLU B CA 1
ATOM 5212 C C . GLU B 1 255 ? -8.780 -7.226 148.225 1.00 24.80 255 GLU B C 1
ATOM 5213 O O . GLU B 1 255 ? -9.181 -6.568 147.237 1.00 30.15 255 GLU B O 1
ATOM 5219 N N . VAL B 1 256 ? -8.455 -6.635 149.361 1.00 15.80 256 VAL B N 1
ATOM 5220 C CA . VAL B 1 256 ? -8.605 -5.187 149.434 1.00 13.19 256 VAL B CA 1
ATOM 5221 C C . VAL B 1 256 ? -7.794 -4.314 148.510 1.00 16.38 256 VAL B C 1
ATOM 5222 O O . VAL B 1 256 ? -8.389 -3.514 147.831 1.00 19.54 256 VAL B O 1
ATOM 5226 N N . ILE B 1 257 ? -6.495 -4.445 148.420 1.00 14.58 257 ILE B N 1
ATOM 5227 C CA . ILE B 1 257 ? -5.734 -3.586 147.521 1.00 13.59 257 ILE B CA 1
ATOM 5228 C C . ILE B 1 257 ? -6.263 -3.689 146.092 1.00 21.27 257 ILE B C 1
ATOM 5229 O O . ILE B 1 257 ? -6.148 -2.748 145.302 1.00 22.48 257 ILE B O 1
ATOM 5234 N N . PHE B 1 258 ? -6.843 -4.844 145.773 1.00 16.56 258 PHE B N 1
ATOM 5235 C CA . PHE B 1 258 ? -7.405 -5.057 144.440 1.00 17.95 258 PHE B CA 1
ATOM 5236 C C . PHE B 1 258 ? -8.759 -4.380 144.299 1.00 29.82 258 PHE B C 1
ATOM 5237 O O . PHE B 1 258 ? -9.075 -3.796 143.254 1.00 26.84 258 PHE B O 1
ATOM 5245 N N . ALA B 1 259 ? -9.505 -4.452 145.402 1.00 22.87 259 ALA B N 1
ATOM 5246 C CA . ALA B 1 259 ? -10.819 -3.835 145.367 1.00 22.01 259 ALA B CA 1
ATOM 5247 C C . ALA B 1 259 ? -10.692 -2.316 145.157 1.00 23.49 259 ALA B C 1
ATOM 5248 O O . ALA B 1 259 ? -11.473 -1.657 144.445 1.00 22.37 259 ALA B O 1
ATOM 5250 N N . GLN B 1 260 ? -9.672 -1.771 145.825 1.00 13.84 260 GLN B N 1
ATOM 5251 C CA . GLN B 1 260 ? -9.368 -0.338 145.746 1.00 11.89 260 GLN B CA 1
ATOM 5252 C C . GLN B 1 260 ? -8.899 -0.114 144.310 1.00 20.45 260 GLN B C 1
ATOM 5253 O O . GLN B 1 260 ? -9.282 0.877 143.689 1.00 17.30 260 GLN B O 1
ATOM 5259 N N . LYS B 1 261 ? -8.106 -1.067 143.808 1.00 13.24 261 LYS B N 1
ATOM 5260 C CA . LYS B 1 261 ? -7.645 -0.917 142.448 1.00 10.71 261 LYS B CA 1
ATOM 5261 C C . LYS B 1 261 ? -8.806 -1.003 141.462 1.00 15.80 261 LYS B C 1
ATOM 5262 O O . LYS B 1 261 ? -8.851 -0.266 140.463 1.00 14.67 261 LYS B O 1
ATOM 5268 N N . MET B 1 262 ? -9.788 -1.840 141.728 1.00 10.64 262 MET B N 1
ATOM 5269 C CA . MET B 1 262 ? -10.862 -1.902 140.745 1.00 10.47 262 MET B CA 1
ATOM 5270 C C . MET B 1 262 ? -11.717 -0.710 140.830 1.00 16.39 262 MET B C 1
ATOM 5271 O O . MET B 1 262 ? -11.999 -0.144 139.803 1.00 13.96 262 MET B O 1
ATOM 5276 N N . MET B 1 263 ? -12.057 -0.302 142.036 1.00 16.37 263 MET B N 1
ATOM 5277 C CA . MET B 1 263 ? -12.885 0.900 142.232 1.00 11.60 263 MET B CA 1
ATOM 5278 C C . MET B 1 263 ? -12.346 2.165 141.533 1.00 18.25 263 MET B C 1
ATOM 5279 O O . MET B 1 263 ? -12.955 2.833 140.661 1.00 17.36 263 MET B O 1
ATOM 5284 N N . ILE B 1 264 ? -11.096 2.483 141.847 1.00 17.05 264 ILE B N 1
ATOM 5285 C CA . ILE B 1 264 ? -10.462 3.638 141.224 1.00 12.71 264 ILE B CA 1
ATOM 5286 C C . ILE B 1 264 ? -10.480 3.543 139.703 1.00 21.91 264 ILE B C 1
ATOM 5287 O O . ILE B 1 264 ? -10.732 4.555 139.037 1.00 27.74 264 ILE B O 1
ATOM 5292 N N . GLU B 1 265 ? -10.202 2.373 139.135 1.00 22.72 265 GLU B N 1
ATOM 5293 C CA . GLU B 1 265 ? -10.183 2.262 137.676 1.00 24.41 265 GLU B CA 1
ATOM 5294 C C . GLU B 1 265 ? -11.549 2.565 137.075 1.00 21.03 265 GLU B C 1
ATOM 5295 O O . GLU B 1 265 ? -11.685 3.395 136.151 1.00 20.57 265 GLU B O 1
ATOM 5301 N N . LYS B 1 266 ? -12.553 1.899 137.645 1.00 13.45 266 LYS B N 1
ATOM 5302 C CA . LYS B 1 266 ? -13.888 2.094 137.146 1.00 11.01 266 LYS B CA 1
ATOM 5303 C C . LYS B 1 266 ? -14.337 3.508 137.430 1.00 21.47 266 LYS B C 1
ATOM 5304 O O . LYS B 1 266 ? -15.242 3.995 136.729 1.00 18.27 266 LYS B O 1
ATOM 5310 N N . CYS B 1 267 ? -13.708 4.131 138.447 1.00 18.31 267 CYS B N 1
ATOM 5311 C CA . CYS B 1 267 ? -14.078 5.522 138.735 1.00 15.34 267 CYS B CA 1
ATOM 5312 C C . CYS B 1 267 ? -13.618 6.435 137.606 1.00 18.17 267 CYS B C 1
ATOM 5313 O O . CYS B 1 267 ? -14.432 7.073 136.938 1.00 19.24 267 CYS B O 1
ATOM 5316 N N . ILE B 1 268 ? -12.312 6.415 137.395 1.00 15.14 268 ILE B N 1
ATOM 5317 C CA . ILE B 1 268 ? -11.647 7.203 136.369 1.00 15.93 268 ILE B CA 1
ATOM 5318 C C . ILE B 1 268 ? -12.393 7.144 135.046 1.00 21.63 268 ILE B C 1
ATOM 5319 O O . ILE B 1 268 ? -12.634 8.172 134.459 1.00 18.76 268 ILE B O 1
ATOM 5324 N N . ARG B 1 269 ? -12.740 5.961 134.577 1.00 19.28 269 ARG B N 1
ATOM 5325 C CA . ARG B 1 269 ? -13.443 5.729 133.341 1.00 19.37 269 ARG B CA 1
ATOM 5326 C C . ARG B 1 269 ? -14.860 6.286 133.340 1.00 24.81 269 ARG B C 1
ATOM 5327 O O . ARG B 1 269 ? -15.502 6.565 132.342 1.00 27.01 269 ARG B O 1
ATOM 5335 N N . ALA B 1 270 ? -15.401 6.361 134.522 1.00 21.75 270 ALA B N 1
ATOM 5336 C CA . ALA B 1 270 ? -16.765 6.828 134.638 1.00 18.35 270 ALA B CA 1
ATOM 5337 C C . ALA B 1 270 ? -16.843 8.337 134.748 1.00 15.24 270 ALA B C 1
ATOM 5338 O O . ALA B 1 270 ? -17.938 8.872 134.838 1.00 13.83 270 ALA B O 1
ATOM 5340 N N . ARG B 1 271 ? -15.703 9.007 134.763 1.00 15.52 271 ARG B N 1
ATOM 5341 C CA . ARG B 1 271 ? -15.607 10.459 134.896 1.00 14.61 271 ARG B CA 1
ATOM 5342 C C . ARG B 1 271 ? -16.117 10.947 136.251 1.00 26.19 271 ARG B C 1
ATOM 5343 O O . ARG B 1 271 ? -16.660 12.025 136.430 1.00 27.25 271 ARG B O 1
ATOM 5351 N N . LYS B 1 272 ? -16.000 10.076 137.248 1.00 21.71 272 LYS B N 1
ATOM 5352 C CA . LYS B 1 272 ? -16.391 10.325 138.621 1.00 15.81 272 LYS B CA 1
ATOM 5353 C C . LYS B 1 272 ? -15.156 10.336 139.536 1.00 18.14 272 LYS B C 1
ATOM 5354 O O . LYS B 1 272 ? -14.088 9.791 139.247 1.00 12.86 272 LYS B O 1
ATOM 5360 N N . VAL B 1 273 ? -15.297 11.047 140.654 1.00 18.99 273 VAL B N 1
ATOM 5361 C CA . VAL B 1 273 ? -14.219 11.175 141.630 1.00 16.92 273 VAL B CA 1
ATOM 5362 C C . VAL B 1 273 ? -14.250 10.084 142.664 1.00 14.13 273 VAL B C 1
ATOM 5363 O O . VAL B 1 273 ? -15.278 9.582 143.086 1.00 15.63 273 VAL B O 1
ATOM 5367 N N . VAL B 1 274 ? -13.047 9.843 143.094 1.00 10.78 274 VAL B N 1
ATOM 5368 C CA . VAL B 1 274 ? -12.913 8.821 144.073 1.00 11.33 274 VAL B CA 1
ATOM 5369 C C . VAL B 1 274 ? -11.886 9.342 145.043 1.00 15.86 274 VAL B C 1
ATOM 5370 O O . VAL B 1 274 ? -10.814 9.841 144.684 1.00 14.57 274 VAL B O 1
ATOM 5374 N N . ILE B 1 275 ? -12.290 9.199 146.295 1.00 14.70 275 ILE B N 1
ATOM 5375 C CA . ILE B 1 275 ? -11.419 9.556 147.397 1.00 11.58 275 ILE B CA 1
ATOM 5376 C C . ILE B 1 275 ? -10.889 8.260 147.982 1.00 10.85 275 ILE B C 1
ATOM 5377 O O . ILE B 1 275 ? -11.665 7.391 148.309 1.00 10.12 275 ILE B O 1
ATOM 5382 N N . THR B 1 276 ? -9.583 8.103 148.072 1.00 12.14 276 THR B N 1
ATOM 5383 C CA . THR B 1 276 ? -9.031 6.921 148.710 1.00 14.82 276 THR B CA 1
ATOM 5384 C C . THR B 1 276 ? -8.723 7.275 150.188 1.00 20.73 276 THR B C 1
ATOM 5385 O O . THR B 1 276 ? -8.063 8.278 150.472 1.00 17.77 276 THR B O 1
ATOM 5389 N N . ALA B 1 277 ? -9.220 6.459 151.109 1.00 25.43 277 ALA B N 1
ATOM 5390 C CA . ALA B 1 277 ? -8.998 6.557 152.542 1.00 25.18 277 ALA B CA 1
ATOM 5391 C C . ALA B 1 277 ? -8.101 5.388 152.975 1.00 34.08 277 ALA B C 1
ATOM 5392 O O . ALA B 1 277 ? -8.626 4.291 153.180 1.00 35.17 277 ALA B O 1
ATOM 5394 N N . THR B 1 278 ? -6.795 5.531 153.142 1.00 32.81 278 THR B N 1
ATOM 5395 C CA . THR B 1 278 ? -5.951 4.408 153.571 1.00 34.44 278 THR B CA 1
ATOM 5396 C C . THR B 1 278 ? -5.878 4.268 155.104 1.00 53.95 278 THR B C 1
ATOM 5397 O O . THR B 1 278 ? -6.527 5.038 155.816 1.00 56.72 278 THR B O 1
ATOM 5401 N N . MET B 1 279 ? -5.090 3.359 155.695 1.00 59.08 279 MET B N 1
ATOM 5402 C CA . MET B 1 279 ? -4.925 3.235 157.142 1.00 58.33 279 MET B CA 1
ATOM 5403 C C . MET B 1 279 ? -4.365 4.540 157.715 1.00 65.94 279 MET B C 1
ATOM 5404 O O . MET B 1 279 ? -4.059 4.720 158.899 1.00 62.07 279 MET B O 1
ATOM 5405 N N . ARG B 1 289 ? 5.726 11.768 161.569 1.00 56.66 289 ARG B N 1
ATOM 5406 C CA . ARG B 1 289 ? 5.803 11.204 160.215 1.00 50.81 289 ARG B CA 1
ATOM 5407 C C . ARG B 1 289 ? 5.180 9.821 160.115 1.00 49.76 289 ARG B C 1
ATOM 5408 O O . ARG B 1 289 ? 5.090 9.085 161.103 1.00 53.84 289 ARG B O 1
ATOM 5409 N N . PRO B 1 290 ? 4.706 9.392 158.953 1.00 35.65 290 PRO B N 1
ATOM 5410 C CA . PRO B 1 290 ? 4.117 8.061 158.872 1.00 30.55 290 PRO B CA 1
ATOM 5411 C C . PRO B 1 290 ? 5.075 6.880 158.661 1.00 39.26 290 PRO B C 1
ATOM 5412 O O . PRO B 1 290 ? 6.253 6.991 158.269 1.00 36.99 290 PRO B O 1
ATOM 5416 N N . THR B 1 291 ? 4.544 5.687 158.962 1.00 33.20 291 THR B N 1
ATOM 5417 C CA . THR B 1 291 ? 5.314 4.466 158.771 1.00 30.41 291 THR B CA 1
ATOM 5418 C C . THR B 1 291 ? 5.415 4.375 157.241 1.00 33.60 291 THR B C 1
ATOM 5419 O O . THR B 1 291 ? 4.509 4.752 156.459 1.00 30.64 291 THR B O 1
ATOM 5423 N N . ASP B 1 292 ? 6.547 3.853 156.799 1.00 33.20 292 ASP B N 1
ATOM 5424 C CA . ASP B 1 292 ? 6.790 3.684 155.374 1.00 32.70 292 ASP B CA 1
ATOM 5425 C C . ASP B 1 292 ? 5.604 3.060 154.681 1.00 33.64 292 ASP B C 1
ATOM 5426 O O . ASP B 1 292 ? 5.208 3.479 153.595 1.00 31.08 292 ASP B O 1
ATOM 5431 N N . ALA B 1 293 ? 5.124 2.027 155.360 1.00 30.77 293 ALA B N 1
ATOM 5432 C CA . ALA B 1 293 ? 3.994 1.307 154.792 1.00 32.02 293 ALA B CA 1
ATOM 5433 C C . ALA B 1 293 ? 2.931 2.290 154.303 1.00 33.95 293 ALA B C 1
ATOM 5434 O O . ALA B 1 293 ? 2.483 2.243 153.178 1.00 30.72 293 ALA B O 1
ATOM 5436 N N . GLU B 1 294 ? 2.577 3.207 155.171 1.00 34.49 294 GLU B N 1
ATOM 5437 C CA . GLU B 1 294 ? 1.572 4.221 154.897 1.00 38.36 294 GLU B CA 1
ATOM 5438 C C . GLU B 1 294 ? 1.939 5.250 153.819 1.00 31.26 294 GLU B C 1
ATOM 5439 O O . GLU B 1 294 ? 1.119 5.575 152.949 1.00 25.61 294 GLU B O 1
ATOM 5445 N N . ALA B 1 295 ? 3.175 5.745 153.908 1.00 15.89 295 ALA B N 1
ATOM 5446 C CA . ALA B 1 295 ? 3.654 6.720 152.937 1.00 15.35 295 ALA B CA 1
ATOM 5447 C C . ALA B 1 295 ? 3.733 6.142 151.527 1.00 23.94 295 ALA B C 1
ATOM 5448 O O . ALA B 1 295 ? 3.675 6.887 150.539 1.00 25.48 295 ALA B O 1
ATOM 5450 N N . GLY B 1 296 ? 3.911 4.810 151.485 1.00 13.45 296 GLY B N 1
ATOM 5451 C CA . GLY B 1 296 ? 3.965 4.071 150.208 1.00 11.07 296 GLY B CA 1
ATOM 5452 C C . GLY B 1 296 ? 2.525 3.671 149.887 1.00 15.30 296 GLY B C 1
ATOM 5453 O O . GLY B 1 296 ? 2.101 3.510 148.760 1.00 15.87 296 GLY B O 1
ATOM 5454 N N . ASP B 1 297 ? 1.729 3.546 150.922 1.00 15.84 297 ASP B N 1
ATOM 5455 C CA . ASP B 1 297 ? 0.377 3.118 150.653 1.00 14.78 297 ASP B CA 1
ATOM 5456 C C . ASP B 1 297 ? -0.400 4.184 149.888 1.00 20.74 297 ASP B C 1
ATOM 5457 O O . ASP B 1 297 ? -1.205 3.917 148.976 1.00 20.99 297 ASP B O 1
ATOM 5462 N N . VAL B 1 298 ? -0.099 5.425 150.252 1.00 16.26 298 VAL B N 1
ATOM 5463 C CA . VAL B 1 298 ? -0.710 6.629 149.683 1.00 11.54 298 VAL B CA 1
ATOM 5464 C C . VAL B 1 298 ? -0.235 6.785 148.251 1.00 13.53 298 VAL B C 1
ATOM 5465 O O . VAL B 1 298 ? -1.053 6.841 147.344 1.00 13.05 298 VAL B O 1
ATOM 5469 N N . ALA B 1 299 ? 1.077 6.799 148.115 1.00 12.04 299 ALA B N 1
ATOM 5470 C CA . ALA B 1 299 ? 1.704 6.923 146.824 1.00 12.29 299 ALA B CA 1
ATOM 5471 C C . ALA B 1 299 ? 1.066 5.939 145.828 1.00 19.20 299 ALA B C 1
ATOM 5472 O O . ALA B 1 299 ? 0.816 6.241 144.650 1.00 16.90 299 ALA B O 1
ATOM 5474 N N . ASN B 1 300 ? 0.785 4.744 146.341 1.00 14.43 300 ASN B N 1
ATOM 5475 C CA . ASN B 1 300 ? 0.211 3.739 145.463 1.00 13.16 300 ASN B CA 1
ATOM 5476 C C . ASN B 1 300 ? -1.192 4.062 145.037 1.00 17.19 300 ASN B C 1
ATOM 5477 O O . ASN B 1 300 ? -1.556 3.728 143.912 1.00 18.86 300 ASN B O 1
ATOM 5482 N N . ALA B 1 301 ? -1.931 4.715 145.920 1.00 17.00 301 ALA B N 1
ATOM 5483 C CA . ALA B 1 301 ? -3.292 5.133 145.602 1.00 11.63 301 ALA B CA 1
ATOM 5484 C C . ALA B 1 301 ? -3.143 6.171 144.478 1.00 17.21 301 ALA B C 1
ATOM 5485 O O . ALA B 1 301 ? -3.788 6.147 143.427 1.00 11.69 301 ALA B O 1
ATOM 5487 N N . ILE B 1 302 ? -2.208 7.096 144.671 1.00 12.61 302 ILE B N 1
ATOM 5488 C CA . ILE B 1 302 ? -1.935 8.100 143.641 1.00 13.37 302 ILE B CA 1
ATOM 5489 C C . ILE B 1 302 ? -1.552 7.455 142.327 1.00 19.64 302 ILE B C 1
ATOM 5490 O O . ILE B 1 302 ? -2.157 7.786 141.312 1.00 26.66 302 ILE B O 1
ATOM 5495 N N . LEU B 1 303 ? -0.595 6.530 142.370 1.00 15.01 303 LEU B N 1
ATOM 5496 C CA . LEU B 1 303 ? -0.162 5.825 141.183 1.00 10.83 303 LEU B CA 1
ATOM 5497 C C . LEU B 1 303 ? -1.311 5.089 140.531 1.00 11.36 303 LEU B C 1
ATOM 5498 O O . LEU B 1 303 ? -1.353 5.045 139.299 1.00 16.62 303 LEU B O 1
ATOM 5503 N N . ASP B 1 304 ? -2.241 4.542 141.312 1.00 10.54 304 ASP B N 1
ATOM 5504 C CA . ASP B 1 304 ? -3.452 3.877 140.883 1.00 13.12 304 ASP B CA 1
ATOM 5505 C C . ASP B 1 304 ? -4.364 4.909 140.288 1.00 21.84 304 ASP B C 1
ATOM 5506 O O . ASP B 1 304 ? -5.349 4.577 139.679 1.00 21.48 304 ASP B O 1
ATOM 5511 N N . GLY B 1 305 ? -4.079 6.170 140.547 1.00 25.61 305 GLY B N 1
ATOM 5512 C CA . GLY B 1 305 ? -4.964 7.191 140.019 1.00 26.15 305 GLY B CA 1
ATOM 5513 C C . GLY B 1 305 ? -6.116 7.767 140.836 1.00 26.39 305 GLY B C 1
ATOM 5514 O O . GLY B 1 305 ? -7.072 8.256 140.239 1.00 26.06 305 GLY B O 1
ATOM 5515 N N . THR B 1 306 ? -6.085 7.764 142.155 1.00 23.53 306 THR B N 1
ATOM 5516 C CA . THR B 1 306 ? -7.169 8.354 142.950 1.00 22.44 306 THR B CA 1
ATOM 5517 C C . THR B 1 306 ? -7.197 9.902 142.758 1.00 24.81 306 THR B C 1
ATOM 5518 O O . THR B 1 306 ? -6.144 10.532 142.541 1.00 23.49 306 THR B O 1
ATOM 5522 N N . ASP B 1 307 ? -8.384 10.517 142.832 1.00 16.10 307 ASP B N 1
ATOM 5523 C CA . ASP B 1 307 ? -8.411 11.954 142.712 1.00 13.14 307 ASP B CA 1
ATOM 5524 C C . ASP B 1 307 ? -7.721 12.549 143.921 1.00 18.54 307 ASP B C 1
ATOM 5525 O O . ASP B 1 307 ? -6.774 13.314 143.793 1.00 19.32 307 ASP B O 1
ATOM 5530 N N . ALA B 1 308 ? -8.207 12.081 145.075 1.00 17.14 308 ALA B N 1
ATOM 5531 C CA . ALA B 1 308 ? -7.766 12.459 146.410 1.00 13.85 308 ALA B CA 1
ATOM 5532 C C . ALA B 1 308 ? -7.663 11.358 147.470 1.00 14.19 308 ALA B C 1
ATOM 5533 O O . ALA B 1 308 ? -8.280 10.329 147.473 1.00 15.57 308 ALA B O 1
ATOM 5535 N N . VAL B 1 309 ? -6.765 11.669 148.376 1.00 15.35 309 VAL B N 1
ATOM 5536 C CA . VAL B 1 309 ? -6.298 10.928 149.505 1.00 12.84 309 VAL B CA 1
ATOM 5537 C C . VAL B 1 309 ? -6.832 11.580 150.746 1.00 12.82 309 VAL B C 1
ATOM 5538 O O . VAL B 1 309 ? -6.805 12.804 150.830 1.00 14.62 309 VAL B O 1
ATOM 5542 N N . MET B 1 310 ? -7.307 10.797 151.707 1.00 11.96 310 MET B N 1
ATOM 5543 C CA . MET B 1 310 ? -7.865 11.429 152.913 1.00 12.72 310 MET B CA 1
ATOM 5544 C C . MET B 1 310 ? -7.115 11.417 154.235 1.00 20.65 310 MET B C 1
ATOM 5545 O O . MET B 1 310 ? -6.422 10.457 154.542 1.00 18.32 310 MET B O 1
ATOM 5550 N N . LEU B 1 311 ? -7.236 12.459 155.069 1.00 24.74 311 LEU B N 1
ATOM 5551 C CA . LEU B 1 311 ? -6.582 12.461 156.399 1.00 22.73 311 LEU B CA 1
ATOM 5552 C C . LEU B 1 311 ? -7.635 12.286 157.470 1.00 33.61 311 LEU B C 1
ATOM 5553 O O . LEU B 1 311 ? -8.676 12.930 157.368 1.00 25.38 311 LEU B O 1
ATOM 5558 N N . SER B 1 312 ? -7.392 11.414 158.451 1.00 50.36 312 SER B N 1
ATOM 5559 C CA . SER B 1 312 ? -8.372 11.230 159.540 1.00 55.46 312 SER B CA 1
ATOM 5560 C C . SER B 1 312 ? -8.111 11.839 160.923 1.00 65.10 312 SER B C 1
ATOM 5561 O O . SER B 1 312 ? -7.704 13.002 161.049 1.00 60.43 312 SER B O 1
ATOM 5564 N N . GLY B 1 313 ? -8.378 11.090 161.989 1.00 69.04 313 GLY B N 1
ATOM 5565 C CA . GLY B 1 313 ? -8.193 11.588 163.351 1.00 73.89 313 GLY B CA 1
ATOM 5566 C C . GLY B 1 313 ? -6.867 12.310 163.645 1.00 86.50 313 GLY B C 1
ATOM 5567 O O . GLY B 1 313 ? -6.578 12.764 164.769 1.00 84.19 313 GLY B O 1
ATOM 5568 N N . GLU B 1 314 ? -6.040 12.404 162.607 1.00 83.11 314 GLU B N 1
ATOM 5569 C CA . GLU B 1 314 ? -4.751 13.062 162.649 1.00 80.30 314 GLU B CA 1
ATOM 5570 C C . GLU B 1 314 ? -4.914 14.565 162.479 1.00 81.02 314 GLU B C 1
ATOM 5571 O O . GLU B 1 314 ? -4.787 15.319 163.434 1.00 75.94 314 GLU B O 1
ATOM 5577 N N . PRO B 1 321 ? -0.902 17.680 163.372 1.00 49.68 321 PRO B N 1
ATOM 5578 C CA . PRO B 1 321 ? -1.756 17.736 162.208 1.00 46.72 321 PRO B CA 1
ATOM 5579 C C . PRO B 1 321 ? -1.265 18.607 161.068 1.00 42.60 321 PRO B C 1
ATOM 5580 O O . PRO B 1 321 ? -1.659 18.411 159.909 1.00 42.72 321 PRO B O 1
ATOM 5584 N N . LEU B 1 322 ? -0.485 19.635 161.396 1.00 28.79 322 LEU B N 1
ATOM 5585 C CA . LEU B 1 322 ? -0.084 20.465 160.285 1.00 25.70 322 LEU B CA 1
ATOM 5586 C C . LEU B 1 322 ? 1.066 19.802 159.559 1.00 33.99 322 LEU B C 1
ATOM 5587 O O . LEU B 1 322 ? 1.233 20.013 158.372 1.00 39.68 322 LEU B O 1
ATOM 5592 N N . GLU B 1 323 ? 1.846 19.012 160.272 1.00 34.58 323 GLU B N 1
ATOM 5593 C CA . GLU B 1 323 ? 2.953 18.336 159.620 1.00 37.09 323 GLU B CA 1
ATOM 5594 C C . GLU B 1 323 ? 2.378 17.210 158.772 1.00 29.79 323 GLU B C 1
ATOM 5595 O O . GLU B 1 323 ? 2.952 16.859 157.752 1.00 29.10 323 GLU B O 1
ATOM 5601 N N . ALA B 1 324 ? 1.238 16.662 159.193 1.00 21.50 324 ALA B N 1
ATOM 5602 C CA . ALA B 1 324 ? 0.567 15.576 158.480 1.00 19.13 324 ALA B CA 1
ATOM 5603 C C . ALA B 1 324 ? 0.200 15.974 157.055 1.00 32.28 324 ALA B C 1
ATOM 5604 O O . ALA B 1 324 ? 0.505 15.293 156.077 1.00 36.05 324 ALA B O 1
ATOM 5606 N N . VAL B 1 325 ? -0.490 17.101 157.003 1.00 28.00 325 VAL B N 1
ATOM 5607 C CA . VAL B 1 325 ? -0.920 17.678 155.747 1.00 23.17 325 VAL B CA 1
ATOM 5608 C C . VAL B 1 325 ? 0.325 17.901 154.906 1.00 23.80 325 VAL B C 1
ATOM 5609 O O . VAL B 1 325 ? 0.379 17.520 153.757 1.00 22.76 325 VAL B O 1
ATOM 5613 N N . SER B 1 326 ? 1.354 18.493 155.487 1.00 20.75 326 SER B N 1
ATOM 5614 C CA . SER B 1 326 ? 2.556 18.730 154.705 1.00 23.55 326 SER B CA 1
ATOM 5615 C C . SER B 1 326 ? 3.165 17.515 154.013 1.00 30.86 326 SER B C 1
ATOM 5616 O O . SER B 1 326 ? 3.387 17.457 152.796 1.00 29.18 326 SER B O 1
ATOM 5619 N N . ILE B 1 327 ? 3.466 16.541 154.861 1.00 27.14 327 ILE B N 1
ATOM 5620 C CA . ILE B 1 327 ? 4.065 15.326 154.373 1.00 24.34 327 ILE B CA 1
ATOM 5621 C C . ILE B 1 327 ? 3.122 14.715 153.368 1.00 17.38 327 ILE B C 1
ATOM 5622 O O . ILE B 1 327 ? 3.599 14.196 152.368 1.00 13.50 327 ILE B O 1
ATOM 5627 N N . MET B 1 328 ? 1.827 14.793 153.676 1.00 14.95 328 MET B N 1
ATOM 5628 C CA . MET B 1 328 ? 0.834 14.195 152.781 1.00 14.73 328 MET B CA 1
ATOM 5629 C C . MET B 1 328 ? 1.029 14.857 151.427 1.00 25.43 328 MET B C 1
ATOM 5630 O O . MET B 1 328 ? 1.280 14.259 150.392 1.00 20.75 328 MET B O 1
ATOM 5635 N N . ALA B 1 329 ? 1.018 16.171 151.511 1.00 24.36 329 ALA B N 1
ATOM 5636 C CA . ALA B 1 329 ? 1.236 16.929 150.308 1.00 17.65 329 ALA B CA 1
ATOM 5637 C C . ALA B 1 329 ? 2.590 16.650 149.687 1.00 22.60 329 ALA B C 1
ATOM 5638 O O . ALA B 1 329 ? 2.663 16.431 148.462 1.00 19.90 329 ALA B O 1
ATOM 5640 N N . THR B 1 330 ? 3.655 16.646 150.473 1.00 14.35 330 THR B N 1
ATOM 5641 C CA . THR B 1 330 ? 4.912 16.438 149.745 1.00 15.04 330 THR B CA 1
ATOM 5642 C C . THR B 1 330 ? 5.050 15.110 149.013 1.00 22.54 330 THR B C 1
ATOM 5643 O O . THR B 1 330 ? 5.917 14.920 148.139 1.00 24.08 330 THR B O 1
ATOM 5647 N N . ILE B 1 331 ? 4.189 14.201 149.426 1.00 18.04 331 ILE B N 1
ATOM 5648 C CA . ILE B 1 331 ? 4.162 12.876 148.835 1.00 13.25 331 ILE B CA 1
ATOM 5649 C C . ILE B 1 331 ? 3.338 13.049 147.571 1.00 25.68 331 ILE B C 1
ATOM 5650 O O . ILE B 1 331 ? 3.678 12.544 146.499 1.00 28.59 331 ILE B O 1
ATOM 5655 N N . CYS B 1 332 ? 2.236 13.784 147.717 1.00 20.05 332 CYS B N 1
ATOM 5656 C CA . CYS B 1 332 ? 1.419 13.953 146.509 1.00 18.86 332 CYS B CA 1
ATOM 5657 C C . CYS B 1 332 ? 2.281 14.591 145.411 1.00 20.90 332 CYS B C 1
ATOM 5658 O O . CYS B 1 332 ? 2.219 14.266 144.221 1.00 16.38 332 CYS B O 1
ATOM 5661 N N . GLU B 1 333 ? 3.132 15.518 145.854 1.00 17.86 333 GLU B N 1
ATOM 5662 C CA . GLU B 1 333 ? 3.872 16.105 144.737 1.00 21.70 333 GLU B CA 1
ATOM 5663 C C . GLU B 1 333 ? 4.874 15.155 144.141 1.00 25.99 333 GLU B C 1
ATOM 5664 O O . GLU B 1 333 ? 4.968 15.067 142.915 1.00 26.38 333 GLU B O 1
ATOM 5670 N N . ARG B 1 334 ? 5.583 14.457 145.020 1.00 19.24 334 ARG B N 1
ATOM 5671 C CA . ARG B 1 334 ? 6.627 13.501 144.650 1.00 17.34 334 ARG B CA 1
ATOM 5672 C C . ARG B 1 334 ? 6.090 12.387 143.758 1.00 18.71 334 ARG B C 1
ATOM 5673 O O . ARG B 1 334 ? 6.831 11.727 142.996 1.00 13.08 334 ARG B O 1
ATOM 5681 N N . THR B 1 335 ? 4.781 12.157 143.915 1.00 14.34 335 THR B N 1
ATOM 5682 C CA . THR B 1 335 ? 4.103 11.140 143.136 1.00 13.00 335 THR B CA 1
ATOM 5683 C C . THR B 1 335 ? 3.526 11.685 141.865 1.00 21.45 335 THR B C 1
ATOM 5684 O O . THR B 1 335 ? 3.885 11.215 140.804 1.00 25.56 335 THR B O 1
ATOM 5688 N N . ASP B 1 336 ? 2.698 12.687 141.949 1.00 18.78 336 ASP B N 1
ATOM 5689 C CA . ASP B 1 336 ? 2.171 13.260 140.707 1.00 16.77 336 ASP B CA 1
ATOM 5690 C C . ASP B 1 336 ? 3.224 13.661 139.675 1.00 19.65 336 ASP B C 1
ATOM 5691 O O . ASP B 1 336 ? 2.971 13.530 138.484 1.00 16.96 336 ASP B O 1
ATOM 5696 N N . ARG B 1 337 ? 4.369 14.174 140.127 1.00 13.45 337 ARG B N 1
ATOM 5697 C CA . ARG B 1 337 ? 5.413 14.581 139.232 1.00 12.87 337 ARG B CA 1
ATOM 5698 C C . ARG B 1 337 ? 6.011 13.466 138.368 1.00 20.46 337 ARG B C 1
ATOM 5699 O O . ARG B 1 337 ? 6.925 13.716 137.561 1.00 21.75 337 ARG B O 1
ATOM 5707 N N . VAL B 1 338 ? 5.506 12.237 138.527 1.00 13.91 338 VAL B N 1
ATOM 5708 C CA . VAL B 1 338 ? 6.088 11.164 137.767 1.00 10.69 338 VAL B CA 1
ATOM 5709 C C . VAL B 1 338 ? 5.041 10.339 137.100 1.00 17.88 338 VAL B C 1
ATOM 5710 O O . VAL B 1 338 ? 5.401 9.310 136.522 1.00 25.04 338 VAL B O 1
ATOM 5714 N N . MET B 1 339 ? 3.786 10.760 137.204 1.00 14.69 339 MET B N 1
ATOM 5715 C CA . MET B 1 339 ? 2.724 10.011 136.529 1.00 11.25 339 MET B CA 1
ATOM 5716 C C . MET B 1 339 ? 2.718 10.459 135.096 1.00 19.69 339 MET B C 1
ATOM 5717 O O . MET B 1 339 ? 3.453 11.397 134.783 1.00 19.38 339 MET B O 1
ATOM 5722 N N . ASN B 1 340 ? 1.916 9.860 134.233 1.00 21.48 340 ASN B N 1
ATOM 5723 C CA . ASN B 1 340 ? 1.896 10.253 132.812 1.00 23.13 340 ASN B CA 1
ATOM 5724 C C . ASN B 1 340 ? 0.466 10.203 132.308 1.00 24.58 340 ASN B C 1
ATOM 5725 O O . ASN B 1 340 ? -0.377 9.535 132.939 1.00 23.55 340 ASN B O 1
ATOM 5730 N N . SER B 1 341 ? 0.200 10.886 131.180 1.00 14.41 341 SER B N 1
ATOM 5731 C CA . SER B 1 341 ? -1.180 10.832 130.666 1.00 15.36 341 SER B CA 1
ATOM 5732 C C . SER B 1 341 ? -1.603 9.410 130.374 1.00 21.48 341 SER B C 1
ATOM 5733 O O . SER B 1 341 ? -0.767 8.509 130.383 1.00 26.44 341 SER B O 1
ATOM 5736 N N . ARG B 1 342 ? -2.888 9.245 130.095 1.00 12.25 342 ARG B N 1
ATOM 5737 C CA . ARG B 1 342 ? -3.431 7.926 129.790 1.00 11.92 342 ARG B CA 1
ATOM 5738 C C . ARG B 1 342 ? -4.398 8.113 128.652 1.00 26.80 342 ARG B C 1
ATOM 5739 O O . ARG B 1 342 ? -5.616 8.220 128.840 1.00 24.51 342 ARG B O 1
ATOM 5747 N N . LEU B 1 343 ? -3.757 8.144 127.489 1.00 29.29 343 LEU B N 1
ATOM 5748 C CA . LEU B 1 343 ? -4.445 8.361 126.230 1.00 28.14 343 LEU B CA 1
ATOM 5749 C C . LEU B 1 343 ? -5.106 7.216 125.507 1.00 42.82 343 LEU B C 1
ATOM 5750 O O . LEU B 1 343 ? -6.169 7.442 124.919 1.00 48.92 343 LEU B O 1
ATOM 5755 N N . GLU B 1 344 ? -4.544 6.024 125.546 1.00 43.68 344 GLU B N 1
ATOM 5756 C CA . GLU B 1 344 ? -5.166 4.881 124.867 1.00 56.58 344 GLU B CA 1
ATOM 5757 C C . GLU B 1 344 ? -6.614 4.670 125.300 1.00 58.36 344 GLU B C 1
ATOM 5758 O O . GLU B 1 344 ? -7.373 5.592 125.630 1.00 65.04 344 GLU B O 1
ATOM 5760 N N . ILE B 1 354 ? -18.674 11.115 122.073 1.00 26.73 354 ILE B N 1
ATOM 5761 C CA . ILE B 1 354 ? -18.234 12.469 121.649 1.00 24.87 354 ILE B CA 1
ATOM 5762 C C . ILE B 1 354 ? -17.301 13.238 122.601 1.00 35.42 354 ILE B C 1
ATOM 5763 O O . ILE B 1 354 ? -16.131 13.606 122.306 1.00 33.77 354 ILE B O 1
ATOM 5768 N N . THR B 1 355 ? -17.887 13.515 123.767 1.00 32.70 355 THR B N 1
ATOM 5769 C CA . THR B 1 355 ? -17.158 14.257 124.786 1.00 33.87 355 THR B CA 1
ATOM 5770 C C . THR B 1 355 ? -15.774 13.642 125.013 1.00 37.79 355 THR B C 1
ATOM 5771 O O . THR B 1 355 ? -14.778 14.350 125.253 1.00 31.09 355 THR B O 1
ATOM 5775 N N . GLU B 1 356 ? -15.804 12.302 124.920 1.00 36.66 356 GLU B N 1
ATOM 5776 C CA . GLU B 1 356 ? -14.625 11.488 125.111 1.00 38.97 356 GLU B CA 1
ATOM 5777 C C . GLU B 1 356 ? -13.586 11.790 124.050 1.00 36.25 356 GLU B C 1
ATOM 5778 O O . GLU B 1 356 ? -12.428 12.120 124.350 1.00 28.37 356 GLU B O 1
ATOM 5784 N N . ALA B 1 357 ? -14.047 11.693 122.788 1.00 32.75 357 ALA B N 1
ATOM 5785 C CA . ALA B 1 357 ? -13.082 11.965 121.689 1.00 30.16 357 ALA B CA 1
ATOM 5786 C C . ALA B 1 357 ? -12.488 13.376 121.809 1.00 26.22 357 ALA B C 1
ATOM 5787 O O . ALA B 1 357 ? -11.266 13.592 121.826 1.00 21.04 357 ALA B O 1
ATOM 5789 N N . VAL B 1 358 ? -13.420 14.324 121.909 1.00 12.48 358 VAL B N 1
ATOM 5790 C CA . VAL B 1 358 ? -12.974 15.697 122.056 1.00 11.53 358 VAL B CA 1
ATOM 5791 C C . VAL B 1 358 ? -12.021 15.785 123.240 1.00 22.34 358 VAL B C 1
ATOM 5792 O O . VAL B 1 358 ? -10.920 16.340 123.166 1.00 21.69 358 VAL B O 1
ATOM 5796 N N . CYS B 1 359 ? -12.436 15.226 124.384 1.00 20.11 359 CYS B N 1
ATOM 5797 C CA . CYS B 1 359 ? -11.495 15.408 125.502 1.00 19.44 359 CYS B CA 1
ATOM 5798 C C . CYS B 1 359 ? -10.176 14.701 125.415 1.00 19.82 359 CYS B C 1
ATOM 5799 O O . CYS B 1 359 ? -9.164 15.250 125.815 1.00 17.70 359 CYS B O 1
ATOM 5802 N N . ARG B 1 360 ? -10.212 13.492 124.838 1.00 15.53 360 ARG B N 1
ATOM 5803 C CA . ARG B 1 360 ? -8.984 12.711 124.726 1.00 14.52 360 ARG B CA 1
ATOM 5804 C C . ARG B 1 360 ? -8.093 13.514 123.768 1.00 23.10 360 ARG B C 1
ATOM 5805 O O . ARG B 1 360 ? -6.894 13.750 124.024 1.00 21.52 360 ARG B O 1
ATOM 5813 N N . GLY B 1 361 ? -8.753 13.936 122.682 1.00 10.88 361 GLY B N 1
ATOM 5814 C CA . GLY B 1 361 ? -8.037 14.672 121.662 1.00 10.87 361 GLY B CA 1
ATOM 5815 C C . GLY B 1 361 ? -7.251 15.856 122.242 1.00 19.43 361 GLY B C 1
ATOM 5816 O O . GLY B 1 361 ? -6.001 16.003 122.111 1.00 16.29 361 GLY B O 1
ATOM 5817 N N . ALA B 1 362 ? -8.091 16.662 122.902 1.00 15.56 362 ALA B N 1
ATOM 5818 C CA . ALA B 1 362 ? -7.692 17.899 123.573 1.00 10.78 362 ALA B CA 1
ATOM 5819 C C . ALA B 1 362 ? -6.427 17.652 124.385 1.00 14.67 362 ALA B C 1
ATOM 5820 O O . ALA B 1 362 ? -5.401 18.372 124.252 1.00 12.50 362 ALA B O 1
ATOM 5822 N N . VAL B 1 363 ? -6.531 16.556 125.175 1.00 11.67 363 VAL B N 1
ATOM 5823 C CA . VAL B 1 363 ? -5.409 16.218 126.026 1.00 12.38 363 VAL B CA 1
ATOM 5824 C C . VAL B 1 363 ? -4.205 15.847 125.232 1.00 20.47 363 VAL B C 1
ATOM 5825 O O . VAL B 1 363 ? -3.098 16.296 125.477 1.00 13.76 363 VAL B O 1
ATOM 5829 N N . GLU B 1 364 ? -4.485 14.962 124.291 1.00 25.95 364 GLU B N 1
ATOM 5830 C CA . GLU B 1 364 ? -3.370 14.483 123.490 1.00 26.15 364 GLU B CA 1
ATOM 5831 C C . GLU B 1 364 ? -2.758 15.665 122.798 1.00 25.23 364 GLU B C 1
ATOM 5832 O O . GLU B 1 364 ? -1.545 15.858 122.877 1.00 25.51 364 GLU B O 1
ATOM 5838 N N . THR B 1 365 ? -3.641 16.428 122.163 1.00 22.11 365 THR B N 1
ATOM 5839 C CA . THR B 1 365 ? -3.169 17.603 121.437 1.00 21.06 365 THR B CA 1
ATOM 5840 C C . THR B 1 365 ? -2.424 18.572 122.348 1.00 30.19 365 THR B C 1
ATOM 5841 O O . THR B 1 365 ? -1.371 19.142 121.993 1.00 26.22 365 THR B O 1
ATOM 5845 N N . ALA B 1 366 ? -3.064 18.720 123.517 1.00 27.27 366 ALA B N 1
ATOM 5846 C CA . ALA B 1 366 ? -2.533 19.587 124.564 1.00 25.47 366 ALA B CA 1
ATOM 5847 C C . ALA B 1 366 ? -1.081 19.162 124.787 1.00 25.03 366 ALA B C 1
ATOM 5848 O O . ALA B 1 366 ? -0.187 19.991 124.785 1.00 24.22 366 ALA B O 1
ATOM 5850 N N . GLU B 1 367 ? -0.832 17.852 124.880 1.00 28.02 367 GLU B N 1
ATOM 5851 C CA . GLU B 1 367 ? 0.505 17.309 125.099 1.00 32.81 367 GLU B CA 1
ATOM 5852 C C . GLU B 1 367 ? 1.520 17.391 123.969 1.00 38.92 367 GLU B C 1
ATOM 5853 O O . GLU B 1 367 ? 2.731 17.567 124.231 1.00 27.81 367 GLU B O 1
ATOM 5859 N N . LYS B 1 368 ? 0.994 17.221 122.758 1.00 39.89 368 LYS B N 1
ATOM 5860 C CA . LYS B 1 368 ? 1.811 17.303 121.566 1.00 41.38 368 LYS B CA 1
ATOM 5861 C C . LYS B 1 368 ? 2.381 18.729 121.484 1.00 42.85 368 LYS B C 1
ATOM 5862 O O . LYS B 1 368 ? 3.599 18.922 121.435 1.00 41.67 368 LYS B O 1
ATOM 5868 N N . LEU B 1 369 ? 1.512 19.735 121.522 1.00 32.63 369 LEU B N 1
ATOM 5869 C CA . LEU B 1 369 ? 1.900 21.144 121.490 1.00 25.21 369 LEU B CA 1
ATOM 5870 C C . LEU B 1 369 ? 2.581 21.683 122.731 1.00 30.25 369 LEU B C 1
ATOM 5871 O O . LEU B 1 369 ? 2.939 22.857 122.835 1.00 27.06 369 LEU B O 1
ATOM 5876 N N . ASP B 1 370 ? 2.736 20.850 123.742 1.00 32.17 370 ASP B N 1
ATOM 5877 C CA . ASP B 1 370 ? 3.333 21.340 124.973 1.00 34.17 370 ASP B CA 1
ATOM 5878 C C . ASP B 1 370 ? 2.495 22.324 125.771 1.00 33.70 370 ASP B C 1
ATOM 5879 O O . ASP B 1 370 ? 3.097 23.109 126.524 1.00 37.11 370 ASP B O 1
ATOM 5884 N N . ALA B 1 371 ? 1.165 22.291 125.642 1.00 20.57 371 ALA B N 1
ATOM 5885 C CA . ALA B 1 371 ? 0.378 23.239 126.426 1.00 24.67 371 ALA B CA 1
ATOM 5886 C C . ALA B 1 371 ? 0.529 23.030 127.932 1.00 29.71 371 ALA B C 1
ATOM 5887 O O . ALA B 1 371 ? 0.412 21.911 128.395 1.00 28.68 371 ALA B O 1
ATOM 5889 N N . PRO B 1 372 ? 0.735 24.104 128.689 1.00 29.66 372 PRO B N 1
ATOM 5890 C CA . PRO B 1 372 ? 0.824 24.113 130.140 1.00 24.62 372 PRO B CA 1
ATOM 5891 C C . PRO B 1 372 ? -0.588 24.096 130.727 1.00 22.73 372 PRO B C 1
ATOM 5892 O O . PRO B 1 372 ? -0.815 23.747 131.905 1.00 25.72 372 PRO B O 1
ATOM 5896 N N . LEU B 1 373 ? -1.578 24.391 129.877 1.00 15.33 373 LEU B N 1
ATOM 5897 C CA . LEU B 1 373 ? -2.852 24.355 130.616 1.00 18.22 373 LEU B CA 1
ATOM 5898 C C . LEU B 1 373 ? -3.988 24.010 129.713 1.00 23.11 373 LEU B C 1
ATOM 5899 O O . LEU B 1 373 ? -3.863 24.063 128.494 1.00 23.58 373 LEU B O 1
ATOM 5904 N N . ILE B 1 374 ? -5.143 23.706 130.259 1.00 22.40 374 ILE B N 1
ATOM 5905 C CA . ILE B 1 374 ? -6.224 23.429 129.333 1.00 22.03 374 ILE B CA 1
ATOM 5906 C C . ILE B 1 374 ? -7.443 24.089 129.960 1.00 29.25 374 ILE B C 1
ATOM 5907 O O . ILE B 1 374 ? -7.960 23.636 130.968 1.00 22.83 374 ILE B O 1
ATOM 5912 N N . VAL B 1 375 ? -7.860 25.188 129.345 1.00 24.23 375 VAL B N 1
ATOM 5913 C CA . VAL B 1 375 ? -9.008 25.899 129.826 1.00 18.73 375 VAL B CA 1
ATOM 5914 C C . VAL B 1 375 ? -10.233 25.135 129.376 1.00 20.21 375 VAL B C 1
ATOM 5915 O O . VAL B 1 375 ? -10.282 24.581 128.265 1.00 17.80 375 VAL B O 1
ATOM 5919 N N . VAL B 1 376 ? -11.202 25.179 130.271 1.00 16.30 376 VAL B N 1
ATOM 5920 C CA . VAL B 1 376 ? -12.393 24.450 129.941 1.00 17.02 376 VAL B CA 1
ATOM 5921 C C . VAL B 1 376 ? -13.569 25.223 130.458 1.00 22.66 376 VAL B C 1
ATOM 5922 O O . VAL B 1 376 ? -13.520 25.713 131.585 1.00 26.10 376 VAL B O 1
ATOM 5926 N N . ALA B 1 377 ? -14.617 25.336 129.675 1.00 14.93 377 ALA B N 1
ATOM 5927 C CA . ALA B 1 377 ? -15.721 26.053 130.273 1.00 20.61 377 ALA B CA 1
ATOM 5928 C C . ALA B 1 377 ? -16.568 24.922 130.821 1.00 32.95 377 ALA B C 1
ATOM 5929 O O . ALA B 1 377 ? -16.668 23.869 130.187 1.00 32.43 377 ALA B O 1
ATOM 5931 N N . THR B 1 378 ? -17.206 25.172 131.947 1.00 27.71 378 THR B N 1
ATOM 5932 C CA . THR B 1 378 ? -18.080 24.173 132.551 1.00 24.90 378 THR B CA 1
ATOM 5933 C C . THR B 1 378 ? -19.135 24.777 133.464 1.00 27.32 378 THR B C 1
ATOM 5934 O O . THR B 1 378 ? -18.882 25.753 134.184 1.00 24.17 378 THR B O 1
ATOM 5938 N N . GLN B 1 379 ? -20.339 24.219 133.405 1.00 23.06 379 GLN B N 1
ATOM 5939 C CA . GLN B 1 379 ? -21.432 24.704 134.241 1.00 28.02 379 GLN B CA 1
ATOM 5940 C C . GLN B 1 379 ? -21.589 23.712 135.398 1.00 28.00 379 GLN B C 1
ATOM 5941 O O . GLN B 1 379 ? -21.489 23.986 136.582 1.00 32.33 379 GLN B O 1
ATOM 5947 N N . GLY B 1 380 ? -21.857 22.472 134.988 1.00 21.50 380 GLY B N 1
ATOM 5948 C CA . GLY B 1 380 ? -22.055 21.294 135.823 1.00 20.45 380 GLY B CA 1
ATOM 5949 C C . GLY B 1 380 ? -20.786 20.596 136.302 1.00 23.54 380 GLY B C 1
ATOM 5950 O O . GLY B 1 380 ? -20.856 19.706 137.141 1.00 24.43 380 GLY B O 1
ATOM 5951 N N . GLY B 1 381 ? -19.623 20.982 135.808 1.00 16.77 381 GLY B N 1
ATOM 5952 C CA . GLY B 1 381 ? -18.315 20.437 136.145 1.00 12.49 381 GLY B CA 1
ATOM 5953 C C . GLY B 1 381 ? -17.972 19.237 135.286 1.00 14.67 381 GLY B C 1
ATOM 5954 O O . GLY B 1 381 ? -16.775 18.891 135.183 1.00 15.63 381 GLY B O 1
ATOM 5955 N N . LYS B 1 382 ? -19.010 18.675 134.637 1.00 13.01 382 LYS B N 1
ATOM 5956 C CA . LYS B 1 382 ? -18.701 17.510 133.778 1.00 13.21 382 LYS B CA 1
ATOM 5957 C C . LYS B 1 382 ? -17.455 17.602 132.917 1.00 22.97 382 LYS B C 1
ATOM 5958 O O . LYS B 1 382 ? -16.479 16.882 133.170 1.00 29.91 382 LYS B O 1
ATOM 5964 N N . SER B 1 383 ? -17.418 18.471 131.943 1.00 14.29 383 SER B N 1
ATOM 5965 C CA . SER B 1 383 ? -16.205 18.476 131.162 1.00 16.97 383 SER B CA 1
ATOM 5966 C C . SER B 1 383 ? -14.975 18.694 131.967 1.00 16.25 383 SER B C 1
ATOM 5967 O O . SER B 1 383 ? -13.944 18.381 131.386 1.00 18.84 383 SER B O 1
ATOM 5970 N N . ALA B 1 384 ? -15.049 19.224 133.180 1.00 10.51 384 ALA B N 1
ATOM 5971 C CA . ALA B 1 384 ? -13.717 19.365 133.798 1.00 11.41 384 ALA B CA 1
ATOM 5972 C C . ALA B 1 384 ? -13.224 17.895 134.005 1.00 18.09 384 ALA B C 1
ATOM 5973 O O . ALA B 1 384 ? -12.056 17.493 133.786 1.00 11.10 384 ALA B O 1
ATOM 5975 N N . ARG B 1 385 ? -14.248 17.129 134.367 1.00 14.24 385 ARG B N 1
ATOM 5976 C CA . ARG B 1 385 ? -14.164 15.718 134.647 1.00 15.50 385 ARG B CA 1
ATOM 5977 C C . ARG B 1 385 ? -13.707 14.866 133.453 1.00 22.96 385 ARG B C 1
ATOM 5978 O O . ARG B 1 385 ? -12.659 14.148 133.524 1.00 18.55 385 ARG B O 1
ATOM 5986 N N . ALA B 1 386 ? -14.460 14.971 132.336 1.00 13.62 386 ALA B N 1
ATOM 5987 C CA . ALA B 1 386 ? -14.059 14.255 131.129 1.00 12.14 386 ALA B CA 1
ATOM 5988 C C . ALA B 1 386 ? -12.610 14.588 130.774 1.00 14.02 386 ALA B C 1
ATOM 5989 O O . ALA B 1 386 ? -11.772 13.737 130.461 1.00 13.20 386 ALA B O 1
ATOM 5991 N N . VAL B 1 387 ? -12.214 15.854 130.839 1.00 10.82 387 VAL B N 1
ATOM 5992 C CA . VAL B 1 387 ? -10.810 16.105 130.524 1.00 11.03 387 VAL B CA 1
ATOM 5993 C C . VAL B 1 387 ? -9.801 15.441 131.440 1.00 17.24 387 VAL B C 1
ATOM 5994 O O . VAL B 1 387 ? -8.744 15.020 130.999 1.00 15.52 387 VAL B O 1
ATOM 5998 N N . ARG B 1 388 ? -10.074 15.415 132.741 1.00 24.12 388 ARG B N 1
ATOM 5999 C CA . ARG B 1 388 ? -9.170 14.838 133.755 1.00 22.60 388 ARG B CA 1
ATOM 6000 C C . ARG B 1 388 ? -8.976 13.337 133.690 1.00 21.81 388 ARG B C 1
ATOM 6001 O O . ARG B 1 388 ? -7.936 12.811 134.069 1.00 20.62 388 ARG B O 1
ATOM 6009 N N . LYS B 1 389 ? -9.979 12.660 133.201 1.00 19.11 389 LYS B N 1
ATOM 6010 C CA . LYS B 1 389 ? -9.955 11.230 133.006 1.00 13.60 389 LYS B CA 1
ATOM 6011 C C . LYS B 1 389 ? -8.649 10.755 132.375 1.00 14.65 389 LYS B C 1
ATOM 6012 O O . LYS B 1 389 ? -8.035 9.748 132.779 1.00 14.83 389 LYS B O 1
ATOM 6018 N N . TYR B 1 390 ? -8.231 11.522 131.391 1.00 15.17 390 TYR B N 1
ATOM 6019 C CA . TYR B 1 390 ? -6.997 11.250 130.642 1.00 15.74 390 TYR B CA 1
ATOM 6020 C C . TYR B 1 390 ? -5.713 11.510 131.439 1.00 22.94 390 TYR B C 1
ATOM 6021 O O . TYR B 1 390 ? -4.616 11.193 130.898 1.00 20.79 390 TYR B O 1
ATOM 6030 N N . PHE B 1 391 ? -5.772 12.074 132.669 1.00 13.18 391 PHE B N 1
ATOM 6031 C CA . PHE B 1 391 ? -4.500 12.274 133.344 1.00 11.75 391 PHE B CA 1
ATOM 6032 C C . PHE B 1 391 ? -3.527 13.230 132.667 1.00 20.94 391 PHE B C 1
ATOM 6033 O O . PHE B 1 391 ? -2.323 12.950 132.581 1.00 23.94 391 PHE B O 1
ATOM 6041 N N . PRO B 1 392 ? -4.037 14.389 132.247 1.00 14.73 392 PRO B N 1
ATOM 6042 C CA . PRO B 1 392 ? -3.269 15.445 131.594 1.00 11.77 392 PRO B CA 1
ATOM 6043 C C . PRO B 1 392 ? -1.992 15.874 132.275 1.00 20.27 392 PRO B C 1
ATOM 6044 O O . PRO B 1 392 ? -1.954 15.767 133.480 1.00 20.72 392 PRO B O 1
ATOM 6048 N N . ASP B 1 393 ? -0.967 16.354 131.585 1.00 27.51 393 ASP B N 1
ATOM 6049 C CA . ASP B 1 393 ? 0.220 16.788 132.304 1.00 30.75 393 ASP B CA 1
ATOM 6050 C C . ASP B 1 393 ? -0.105 18.224 132.670 1.00 36.78 393 ASP B C 1
ATOM 6051 O O . ASP B 1 393 ? 0.392 18.707 133.677 1.00 40.22 393 ASP B O 1
ATOM 6056 N N . ALA B 1 394 ? -0.896 18.896 131.828 1.00 31.80 394 ALA B N 1
ATOM 6057 C CA . ALA B 1 394 ? -1.269 20.302 131.983 1.00 24.38 394 ALA B CA 1
ATOM 6058 C C . ALA B 1 394 ? -2.374 20.497 132.994 1.00 30.75 394 ALA B C 1
ATOM 6059 O O . ALA B 1 394 ? -3.273 19.696 133.077 1.00 31.10 394 ALA B O 1
ATOM 6061 N N . THR B 1 395 ? -2.319 21.608 133.717 1.00 30.13 395 THR B N 1
ATOM 6062 C CA . THR B 1 395 ? -3.341 21.889 134.704 1.00 25.39 395 THR B CA 1
ATOM 6063 C C . THR B 1 395 ? -4.656 22.229 134.044 1.00 21.64 395 THR B C 1
ATOM 6064 O O . THR B 1 395 ? -4.611 22.902 133.050 1.00 27.28 395 THR B O 1
ATOM 6068 N N . ILE B 1 396 ? -5.774 21.787 134.550 1.00 14.66 396 ILE B N 1
ATOM 6069 C CA . ILE B 1 396 ? -7.050 22.132 134.013 1.00 12.65 396 ILE B CA 1
ATOM 6070 C C . ILE B 1 396 ? -7.465 23.380 134.796 1.00 29.72 396 ILE B C 1
ATOM 6071 O O . ILE B 1 396 ? -7.390 23.407 136.034 1.00 29.91 396 ILE B O 1
ATOM 6076 N N . LEU B 1 397 ? -7.874 24.403 134.060 1.00 30.56 397 LEU B N 1
ATOM 6077 C CA . LEU B 1 397 ? -8.370 25.670 134.573 1.00 24.24 397 LEU B CA 1
ATOM 6078 C C . LEU B 1 397 ? -9.866 25.646 134.281 1.00 24.10 397 LEU B C 1
ATOM 6079 O O . LEU B 1 397 ? -10.248 25.777 133.127 1.00 27.94 397 LEU B O 1
ATOM 6084 N N . ALA B 1 398 ? -10.735 25.411 135.249 1.00 21.38 398 ALA B N 1
ATOM 6085 C CA . ALA B 1 398 ? -12.138 25.338 134.836 1.00 17.89 398 ALA B CA 1
ATOM 6086 C C . ALA B 1 398 ? -12.919 26.610 135.142 1.00 31.84 398 ALA B C 1
ATOM 6087 O O . ALA B 1 398 ? -12.916 27.091 136.281 1.00 36.75 398 ALA B O 1
ATOM 6089 N N . LEU B 1 399 ? -13.570 27.129 134.103 1.00 22.80 399 LEU B N 1
ATOM 6090 C CA . LEU B 1 399 ? -14.366 28.345 134.182 1.00 15.89 399 LEU B CA 1
ATOM 6091 C C . LEU B 1 399 ? -15.829 28.034 134.342 1.00 24.05 399 LEU B C 1
ATOM 6092 O O . LEU B 1 399 ? -16.361 27.313 133.519 1.00 22.35 399 LEU B O 1
ATOM 6097 N N . THR B 1 400 ? -16.433 28.618 135.378 1.00 19.21 400 THR B N 1
ATOM 6098 C CA . THR B 1 400 ? -17.836 28.351 135.596 1.00 16.39 400 THR B CA 1
ATOM 6099 C C . THR B 1 400 ? -18.500 29.558 136.262 1.00 25.93 400 THR B C 1
ATOM 6100 O O . THR B 1 400 ? -17.818 30.432 136.839 1.00 19.84 400 THR B O 1
ATOM 6104 N N . THR B 1 401 ? -19.825 29.569 136.048 1.00 23.20 401 THR B N 1
ATOM 6105 C CA . THR B 1 401 ? -20.623 30.607 136.646 1.00 28.47 401 THR B CA 1
ATOM 6106 C C . THR B 1 401 ? -21.334 30.049 137.880 1.00 37.89 401 THR B C 1
ATOM 6107 O O . THR B 1 401 ? -21.780 30.855 138.707 1.00 42.60 401 THR B O 1
ATOM 6111 N N . ASN B 1 402 ? -21.420 28.713 137.960 1.00 27.30 402 ASN B N 1
ATOM 6112 C CA . ASN B 1 402 ? -22.028 27.973 139.064 1.00 21.73 402 ASN B CA 1
ATOM 6113 C C . ASN B 1 402 ? -21.010 27.802 140.190 1.00 29.69 402 ASN B C 1
ATOM 6114 O O . ASN B 1 402 ? -20.049 27.037 140.061 1.00 28.88 402 ASN B O 1
ATOM 6119 N N . GLU B 1 403 ? -21.217 28.492 141.301 1.00 31.09 403 GLU B N 1
ATOM 6120 C CA . GLU B 1 403 ? -20.280 28.380 142.398 1.00 32.01 403 GLU B CA 1
ATOM 6121 C C . GLU B 1 403 ? -20.351 27.039 143.120 1.00 27.14 403 GLU B C 1
ATOM 6122 O O . GLU B 1 403 ? -19.443 26.663 143.875 1.00 23.45 403 GLU B O 1
ATOM 6128 N N . LYS B 1 404 ? -21.475 26.345 142.967 1.00 21.80 404 LYS B N 1
ATOM 6129 C CA . LYS B 1 404 ? -21.483 25.075 143.682 1.00 21.70 404 LYS B CA 1
ATOM 6130 C C . LYS B 1 404 ? -20.369 24.305 142.953 1.00 29.32 404 LYS B C 1
ATOM 6131 O O . LYS B 1 404 ? -19.320 23.918 143.467 1.00 25.85 404 LYS B O 1
ATOM 6137 N N . THR B 1 405 ? -20.619 24.229 141.657 1.00 25.87 405 THR B N 1
ATOM 6138 C CA . THR B 1 405 ? -19.771 23.583 140.687 1.00 17.09 405 THR B CA 1
ATOM 6139 C C . THR B 1 405 ? -18.359 24.024 140.911 1.00 18.00 405 THR B C 1
ATOM 6140 O O . THR B 1 405 ? -17.450 23.194 141.033 1.00 22.36 405 THR B O 1
ATOM 6144 N N . ALA B 1 406 ? -18.155 25.319 141.036 1.00 13.31 406 ALA B N 1
ATOM 6145 C CA . ALA B 1 406 ? -16.757 25.661 141.263 1.00 14.10 406 ALA B CA 1
ATOM 6146 C C . ALA B 1 406 ? -16.198 25.141 142.550 1.00 24.24 406 ALA B C 1
ATOM 6147 O O . ALA B 1 406 ? -14.989 25.054 142.642 1.00 25.11 406 ALA B O 1
ATOM 6149 N N . HIS B 1 407 ? -17.052 24.883 143.545 1.00 22.26 407 HIS B N 1
ATOM 6150 C CA . HIS B 1 407 ? -16.459 24.428 144.806 1.00 20.46 407 HIS B CA 1
ATOM 6151 C C . HIS B 1 407 ? -16.126 22.950 144.664 1.00 22.03 407 HIS B C 1
ATOM 6152 O O . HIS B 1 407 ? -15.006 22.534 145.012 1.00 17.25 407 HIS B O 1
ATOM 6159 N N . GLN B 1 408 ? -17.147 22.255 144.127 1.00 15.00 408 GLN B N 1
ATOM 6160 C CA . GLN B 1 408 ? -17.039 20.835 143.877 1.00 12.70 408 GLN B CA 1
ATOM 6161 C C . GLN B 1 408 ? -15.766 20.449 143.152 1.00 20.60 408 GLN B C 1
ATOM 6162 O O . GLN B 1 408 ? -15.024 19.533 143.552 1.00 25.73 408 GLN B O 1
ATOM 6168 N N . LEU B 1 409 ? -15.454 21.177 142.102 1.00 13.98 409 LEU B N 1
ATOM 6169 C CA . LEU B 1 409 ? -14.227 20.811 141.374 1.00 14.51 409 LEU B CA 1
ATOM 6170 C C . LEU B 1 409 ? -12.908 20.764 142.143 1.00 15.53 409 LEU B C 1
ATOM 6171 O O . LEU B 1 409 ? -11.895 20.205 141.699 1.00 19.81 409 LEU B O 1
ATOM 6176 N N . VAL B 1 410 ? -12.863 21.393 143.300 1.00 16.70 410 VAL B N 1
ATOM 6177 C CA . VAL B 1 410 ? -11.608 21.396 144.078 1.00 19.27 410 VAL B CA 1
ATOM 6178 C C . VAL B 1 410 ? -11.262 19.932 144.432 1.00 18.62 410 VAL B C 1
ATOM 6179 O O . VAL B 1 410 ? -10.125 19.451 144.565 1.00 13.51 410 VAL B O 1
ATOM 6183 N N . LEU B 1 411 ? -12.342 19.177 144.566 1.00 10.84 411 LEU B N 1
ATOM 6184 C CA . LEU B 1 411 ? -12.132 17.796 144.898 1.00 11.88 411 LEU B CA 1
ATOM 6185 C C . LEU B 1 411 ? -11.487 17.026 143.764 1.00 22.69 411 LEU B C 1
ATOM 6186 O O . LEU B 1 411 ? -10.886 16.000 144.030 1.00 24.76 411 LEU B O 1
ATOM 6191 N N . SER B 1 412 ? -11.577 17.539 142.540 1.00 20.00 412 SER B N 1
ATOM 6192 C CA . SER B 1 412 ? -11.105 16.921 141.300 1.00 11.74 412 SER B CA 1
ATOM 6193 C C . SER B 1 412 ? -9.630 16.939 141.026 1.00 14.29 412 SER B C 1
ATOM 6194 O O . SER B 1 412 ? -8.931 17.879 141.360 1.00 12.87 412 SER B O 1
ATOM 6197 N N . LYS B 1 413 ? -9.139 15.828 140.441 1.00 11.08 413 LYS B N 1
ATOM 6198 C CA . LYS B 1 413 ? -7.678 15.919 140.303 1.00 11.54 413 LYS B CA 1
ATOM 6199 C C . LYS B 1 413 ? -7.128 17.031 139.403 1.00 16.95 413 LYS B C 1
ATOM 6200 O O . LYS B 1 413 ? -7.812 17.473 138.494 1.00 16.70 413 LYS B O 1
ATOM 6206 N N . GLY B 1 414 ? -5.911 17.500 139.690 1.00 13.12 414 GLY B N 1
ATOM 6207 C CA . GLY B 1 414 ? -5.316 18.546 138.875 1.00 11.32 414 GLY B CA 1
ATOM 6208 C C . GLY B 1 414 ? -6.178 19.697 138.320 1.00 16.71 414 GLY B C 1
ATOM 6209 O O . GLY B 1 414 ? -5.684 20.474 137.496 1.00 15.50 414 GLY B O 1
ATOM 6210 N N . VAL B 1 415 ? -7.439 19.808 138.674 1.00 11.78 415 VAL B N 1
ATOM 6211 C CA . VAL B 1 415 ? -8.250 20.914 138.209 1.00 10.94 415 VAL B CA 1
ATOM 6212 C C . VAL B 1 415 ? -8.044 22.187 139.104 1.00 22.13 415 VAL B C 1
ATOM 6213 O O . VAL B 1 415 ? -7.856 22.115 140.321 1.00 16.75 415 VAL B O 1
ATOM 6217 N N . VAL B 1 416 ? -8.119 23.403 138.554 1.00 22.74 416 VAL B N 1
ATOM 6218 C CA . VAL B 1 416 ? -8.002 24.660 139.276 1.00 18.66 416 VAL B CA 1
ATOM 6219 C C . VAL B 1 416 ? -9.265 25.438 138.899 1.00 20.12 416 VAL B C 1
ATOM 6220 O O . VAL B 1 416 ? -9.328 26.086 137.859 1.00 17.30 416 VAL B O 1
ATOM 6224 N N . PRO B 1 417 ? -10.329 25.419 139.653 1.00 19.30 417 PRO B N 1
ATOM 6225 C CA . PRO B 1 417 ? -11.494 26.200 139.227 1.00 21.11 417 PRO B CA 1
ATOM 6226 C C . PRO B 1 417 ? -11.468 27.757 139.300 1.00 23.78 417 PRO B C 1
ATOM 6227 O O . PRO B 1 417 ? -10.615 28.432 139.898 1.00 19.83 417 PRO B O 1
ATOM 6231 N N . GLN B 1 418 ? -12.445 28.393 138.643 1.00 22.09 418 GLN B N 1
ATOM 6232 C CA . GLN B 1 418 ? -12.612 29.825 138.606 1.00 21.30 418 GLN B CA 1
ATOM 6233 C C . GLN B 1 418 ? -14.059 30.165 138.277 1.00 33.48 418 GLN B C 1
ATOM 6234 O O . GLN B 1 418 ? -14.688 29.708 137.315 1.00 31.75 418 GLN B O 1
ATOM 6240 N N . LEU B 1 419 ? -14.523 31.008 139.198 1.00 31.53 419 LEU B N 1
ATOM 6241 C CA . LEU B 1 419 ? -15.874 31.516 139.130 1.00 26.11 419 LEU B CA 1
ATOM 6242 C C . LEU B 1 419 ? -15.652 32.640 138.138 1.00 31.72 419 LEU B C 1
ATOM 6243 O O . LEU B 1 419 ? -14.560 33.216 138.118 1.00 29.35 419 LEU B O 1
ATOM 6248 N N . VAL B 1 420 ? -16.656 32.879 137.321 1.00 27.46 420 VAL B N 1
ATOM 6249 C CA . VAL B 1 420 ? -16.598 33.914 136.301 1.00 25.38 420 VAL B CA 1
ATOM 6250 C C . VAL B 1 420 ? -18.032 34.350 136.084 1.00 38.40 420 VAL B C 1
ATOM 6251 O O . VAL B 1 420 ? -18.942 33.540 136.276 1.00 34.47 420 VAL B O 1
ATOM 6255 N N . LYS B 1 421 ? -18.137 35.608 135.673 1.00 43.27 421 LYS B N 1
ATOM 6256 C CA . LYS B 1 421 ? -19.385 36.316 135.445 1.00 47.40 421 LYS B CA 1
ATOM 6257 C C . LYS B 1 421 ? -20.340 35.766 134.398 1.00 53.27 421 LYS B C 1
ATOM 6258 O O . LYS B 1 421 ? -21.572 35.681 134.594 1.00 49.12 421 LYS B O 1
ATOM 6261 N N . GLU B 1 422 ? -19.724 35.416 133.279 1.00 58.75 422 GLU B N 1
ATOM 6262 C CA . GLU B 1 422 ? -20.502 34.889 132.176 1.00 63.20 422 GLU B CA 1
ATOM 6263 C C . GLU B 1 422 ? -19.581 34.674 130.986 1.00 67.29 422 GLU B C 1
ATOM 6264 O O . GLU B 1 422 ? -18.421 35.112 130.990 1.00 64.81 422 GLU B O 1
ATOM 6270 N N . ILE B 1 423 ? -20.127 34.005 129.989 1.00 61.28 423 ILE B N 1
ATOM 6271 C CA . ILE B 1 423 ? -19.428 33.679 128.756 1.00 61.78 423 ILE B CA 1
ATOM 6272 C C . ILE B 1 423 ? -20.613 33.719 127.809 1.00 58.30 423 ILE B C 1
ATOM 6273 O O . ILE B 1 423 ? -21.551 32.942 127.921 1.00 51.53 423 ILE B O 1
ATOM 6278 N N . THR B 1 424 ? -20.548 34.694 126.928 1.00 56.06 424 THR B N 1
ATOM 6279 C CA . THR B 1 424 ? -21.582 34.972 125.942 1.00 55.40 424 THR B CA 1
ATOM 6280 C C . THR B 1 424 ? -21.637 34.059 124.712 1.00 55.96 424 THR B C 1
ATOM 6281 O O . THR B 1 424 ? -22.717 33.836 124.138 1.00 54.81 424 THR B O 1
ATOM 6285 N N . SER B 1 425 ? -20.489 33.522 124.299 1.00 44.51 425 SER B N 1
ATOM 6286 C CA . SER B 1 425 ? -20.338 32.656 123.144 1.00 39.04 425 SER B CA 1
ATOM 6287 C C . SER B 1 425 ? -18.970 31.956 123.125 1.00 35.44 425 SER B C 1
ATOM 6288 O O . SER B 1 425 ? -18.039 32.334 123.849 1.00 30.54 425 SER B O 1
ATOM 6291 N N . THR B 1 426 ? -18.864 30.987 122.220 1.00 26.55 426 THR B N 1
ATOM 6292 C CA . THR B 1 426 ? -17.618 30.269 122.085 1.00 21.61 426 THR B CA 1
ATOM 6293 C C . THR B 1 426 ? -16.452 31.235 121.881 1.00 27.04 426 THR B C 1
ATOM 6294 O O . THR B 1 426 ? -15.365 30.992 122.408 1.00 26.13 426 THR B O 1
ATOM 6298 N N . ASP B 1 427 ? -16.665 32.295 121.105 1.00 29.43 427 ASP B N 1
ATOM 6299 C CA . ASP B 1 427 ? -15.599 33.252 120.843 1.00 31.51 427 ASP B CA 1
ATOM 6300 C C . ASP B 1 427 ? -15.236 34.084 122.064 1.00 37.88 427 ASP B C 1
ATOM 6301 O O . ASP B 1 427 ? -14.045 34.399 122.311 1.00 35.42 427 ASP B O 1
ATOM 6306 N N . ASP B 1 428 ? -16.285 34.435 122.807 1.00 41.64 428 ASP B N 1
ATOM 6307 C CA . ASP B 1 428 ? -16.024 35.231 124.004 1.00 46.35 428 ASP B CA 1
ATOM 6308 C C . ASP B 1 428 ? -15.216 34.358 124.970 1.00 44.38 428 ASP B C 1
ATOM 6309 O O . ASP B 1 428 ? -14.252 34.801 125.624 1.00 42.06 428 ASP B O 1
ATOM 6314 N N . PHE B 1 429 ? -15.658 33.091 125.022 1.00 34.33 429 PHE B N 1
ATOM 6315 C CA . PHE B 1 429 ? -14.985 32.136 125.896 1.00 32.70 429 PHE B CA 1
ATOM 6316 C C . PHE B 1 429 ? -13.492 32.155 125.579 1.00 32.30 429 PHE B C 1
ATOM 6317 O O . PHE B 1 429 ? -12.670 32.330 126.467 1.00 29.75 429 PHE B O 1
ATOM 6325 N N . TYR B 1 430 ? -13.170 32.004 124.300 1.00 26.65 430 TYR B N 1
ATOM 6326 C CA . TYR B 1 430 ? -11.773 31.980 123.940 1.00 28.09 430 TYR B CA 1
ATOM 6327 C C . TYR B 1 430 ? -11.095 33.257 124.382 1.00 39.60 430 TYR B C 1
ATOM 6328 O O . TYR B 1 430 ? -9.958 33.241 124.896 1.00 38.53 430 TYR B O 1
ATOM 6337 N N . ARG B 1 431 ? -11.832 34.341 124.140 1.00 37.20 431 ARG B N 1
ATOM 6338 C CA . ARG B 1 431 ? -11.198 35.612 124.524 1.00 39.84 431 ARG B CA 1
ATOM 6339 C C . ARG B 1 431 ? -10.980 35.715 126.032 1.00 38.38 431 ARG B C 1
ATOM 6340 O O . ARG B 1 431 ? -9.919 36.114 126.514 1.00 36.68 431 ARG B O 1
ATOM 6348 N N . LEU B 1 432 ? -12.016 35.312 126.745 1.00 27.36 432 LEU B N 1
ATOM 6349 C CA . LEU B 1 432 ? -11.948 35.328 128.178 1.00 27.75 432 LEU B CA 1
ATOM 6350 C C . LEU B 1 432 ? -10.894 34.388 128.747 1.00 30.40 432 LEU B C 1
ATOM 6351 O O . LEU B 1 432 ? -10.047 34.797 129.565 1.00 29.52 432 LEU B O 1
ATOM 6356 N N . GLY B 1 433 ? -10.982 33.123 128.340 1.00 23.74 433 GLY B N 1
ATOM 6357 C CA . GLY B 1 433 ? -10.041 32.116 128.821 1.00 24.22 433 GLY B CA 1
ATOM 6358 C C . GLY B 1 433 ? -8.601 32.574 128.608 1.00 32.00 433 GLY B C 1
ATOM 6359 O O . GLY B 1 433 ? -7.739 32.349 129.467 1.00 31.15 433 GLY B O 1
ATOM 6360 N N . LYS B 1 434 ? -8.346 33.232 127.483 1.00 29.38 434 LYS B N 1
ATOM 6361 C CA . LYS B 1 434 ? -6.969 33.674 127.249 1.00 29.05 434 LYS B CA 1
ATOM 6362 C C . LYS B 1 434 ? -6.466 34.706 128.258 1.00 38.79 434 LYS B C 1
ATOM 6363 O O . LYS B 1 434 ? -5.285 34.704 128.632 1.00 36.36 434 LYS B O 1
ATOM 6369 N N . GLU B 1 435 ? -7.331 35.614 128.711 1.00 42.69 435 GLU B N 1
ATOM 6370 C CA . GLU B 1 435 ? -6.927 36.600 129.708 1.00 44.61 435 GLU B CA 1
ATOM 6371 C C . GLU B 1 435 ? -6.708 35.847 131.022 1.00 39.03 435 GLU B C 1
ATOM 6372 O O . GLU B 1 435 ? -5.682 35.928 131.694 1.00 32.23 435 GLU B O 1
ATOM 6378 N N . LEU B 1 436 ? -7.751 35.079 131.364 1.00 34.07 436 LEU B N 1
ATOM 6379 C CA . LEU B 1 436 ? -7.657 34.306 132.610 1.00 32.88 436 LEU B CA 1
ATOM 6380 C C . LEU B 1 436 ? -6.393 33.452 132.680 1.00 36.68 436 LEU B C 1
ATOM 6381 O O . LEU B 1 436 ? -5.656 33.571 133.653 1.00 38.68 436 LEU B O 1
ATOM 6386 N N . ALA B 1 437 ? -6.097 32.638 131.675 1.00 31.62 437 ALA B N 1
ATOM 6387 C CA . ALA B 1 437 ? -4.919 31.790 131.700 1.00 33.61 437 ALA B CA 1
ATOM 6388 C C . ALA B 1 437 ? -3.633 32.542 132.035 1.00 38.94 437 ALA B C 1
ATOM 6389 O O . ALA B 1 437 ? -2.825 32.119 132.873 1.00 35.87 437 ALA B O 1
ATOM 6391 N N . LEU B 1 438 ? -3.440 33.679 131.375 1.00 41.78 438 LEU B N 1
ATOM 6392 C CA . LEU B 1 438 ? -2.248 34.468 131.617 1.00 44.42 438 LEU B CA 1
ATOM 6393 C C . LEU B 1 438 ? -2.276 35.060 133.008 1.00 51.04 438 LEU B C 1
ATOM 6394 O O . LEU B 1 438 ? -1.207 35.230 133.580 1.00 52.46 438 LEU B O 1
ATOM 6399 N N . GLN B 1 439 ? -3.467 35.396 133.510 1.00 47.45 439 GLN B N 1
ATOM 6400 C CA . GLN B 1 439 ? -3.595 35.996 134.842 1.00 49.66 439 GLN B CA 1
ATOM 6401 C C . GLN B 1 439 ? -3.253 35.020 135.967 1.00 50.36 439 GLN B C 1
ATOM 6402 O O . GLN B 1 439 ? -2.699 35.430 136.984 1.00 49.02 439 GLN B O 1
ATOM 6408 N N . SER B 1 440 ? -3.581 33.758 135.746 1.00 43.22 440 SER B N 1
ATOM 6409 C CA . SER B 1 440 ? -3.355 32.651 136.634 1.00 40.74 440 SER B CA 1
ATOM 6410 C C . SER B 1 440 ? -1.905 32.392 136.908 1.00 43.21 440 SER B C 1
ATOM 6411 O O . SER B 1 440 ? -1.578 31.671 137.836 1.00 42.79 440 SER B O 1
ATOM 6414 N N . GLY B 1 441 ? -1.044 32.947 136.081 1.00 40.79 441 GLY B N 1
ATOM 6415 C CA . GLY B 1 441 ? 0.398 32.747 136.276 1.00 40.89 441 GLY B CA 1
ATOM 6416 C C . GLY B 1 441 ? 0.733 31.310 135.921 1.00 43.95 441 GLY B C 1
ATOM 6417 O O . GLY B 1 441 ? 1.897 30.921 135.898 1.00 40.25 441 GLY B O 1
ATOM 6418 N N . LEU B 1 442 ? -0.324 30.548 135.652 1.00 40.97 442 LEU B N 1
ATOM 6419 C CA . LEU B 1 442 ? -0.137 29.155 135.276 1.00 42.05 442 LEU B CA 1
ATOM 6420 C C . LEU B 1 442 ? 0.417 29.032 133.838 1.00 52.81 442 LEU B C 1
ATOM 6421 O O . LEU B 1 442 ? 0.865 27.961 133.412 1.00 49.66 442 LEU B O 1
ATOM 6426 N N . ALA B 1 443 ? 0.420 30.121 133.074 1.00 50.66 443 ALA B N 1
ATOM 6427 C CA . ALA B 1 443 ? 0.916 30.123 131.701 1.00 49.53 443 ALA B CA 1
ATOM 6428 C C . ALA B 1 443 ? 1.468 31.480 131.267 1.00 53.32 443 ALA B C 1
ATOM 6429 O O . ALA B 1 443 ? 1.318 32.481 131.982 1.00 50.73 443 ALA B O 1
ATOM 6431 N N . HIS B 1 444 ? 2.084 31.524 130.091 1.00 50.26 444 HIS B N 1
ATOM 6432 C CA . HIS B 1 444 ? 2.660 32.796 129.684 1.00 52.57 444 HIS B CA 1
ATOM 6433 C C . HIS B 1 444 ? 2.653 33.072 128.203 1.00 55.90 444 HIS B C 1
ATOM 6434 O O . HIS B 1 444 ? 2.306 32.213 127.416 1.00 54.56 444 HIS B O 1
ATOM 6441 N N . LYS B 1 445 ? 3.047 34.293 127.863 1.00 54.05 445 LYS B N 1
ATOM 6442 C CA . LYS B 1 445 ? 3.099 34.701 126.471 1.00 56.78 445 LYS B CA 1
ATOM 6443 C C . LYS B 1 445 ? 3.916 33.680 125.694 1.00 49.77 445 LYS B C 1
ATOM 6444 O O . LYS B 1 445 ? 5.062 33.414 126.050 1.00 48.57 445 LYS B O 1
ATOM 6448 N N . GLY B 1 446 ? 3.321 33.192 124.621 1.00 36.59 446 GLY B N 1
ATOM 6449 C CA . GLY B 1 446 ? 3.949 32.209 123.773 1.00 36.04 446 GLY B CA 1
ATOM 6450 C C . GLY B 1 446 ? 3.450 30.828 124.165 1.00 42.22 446 GLY B C 1
ATOM 6451 O O . GLY B 1 446 ? 3.603 29.856 123.415 1.00 42.66 446 GLY B O 1
ATOM 6452 N N . ASP B 1 447 ? 2.828 30.711 125.336 1.00 35.81 447 ASP B N 1
ATOM 6453 C CA . ASP B 1 447 ? 2.395 29.354 125.642 1.00 32.68 447 ASP B CA 1
ATOM 6454 C C . ASP B 1 447 ? 1.190 29.029 124.815 1.00 31.08 447 ASP B C 1
ATOM 6455 O O . ASP B 1 447 ? 0.323 29.859 124.600 1.00 32.03 447 ASP B O 1
ATOM 6460 N N . VAL B 1 448 ? 1.163 27.787 124.367 1.00 26.95 448 VAL B N 1
ATOM 6461 C CA . VAL B 1 448 ? 0.001 27.316 123.627 1.00 25.19 448 VAL B CA 1
ATOM 6462 C C . VAL B 1 448 ? -0.874 26.870 124.783 1.00 31.66 448 VAL B C 1
ATOM 6463 O O . VAL B 1 448 ? -0.320 26.485 125.812 1.00 28.87 448 VAL B O 1
ATOM 6467 N N . VAL B 1 449 ? -2.174 26.854 124.555 1.00 28.19 449 VAL B N 1
ATOM 6468 C CA . VAL B 1 449 ? -3.220 26.476 125.499 1.00 25.38 449 VAL B CA 1
ATOM 6469 C C . VAL B 1 449 ? -4.384 25.939 124.686 1.00 30.26 449 VAL B C 1
ATOM 6470 O O . VAL B 1 449 ? -4.803 26.519 123.674 1.00 30.03 449 VAL B O 1
ATOM 6474 N N . VAL B 1 450 ? -4.864 24.798 125.147 1.00 24.29 450 VAL B N 1
ATOM 6475 C CA . VAL B 1 450 ? -5.985 24.100 124.523 1.00 18.73 450 VAL B CA 1
ATOM 6476 C C . VAL B 1 450 ? -7.210 24.319 125.378 1.00 25.97 450 VAL B C 1
ATOM 6477 O O . VAL B 1 450 ? -7.164 24.095 126.587 1.00 23.30 450 VAL B O 1
ATOM 6481 N N . MET B 1 451 ? -8.244 24.735 124.670 1.00 16.07 451 MET B N 1
ATOM 6482 C CA . MET B 1 451 ? -9.511 25.037 125.290 1.00 12.24 451 MET B CA 1
ATOM 6483 C C . MET B 1 451 ? -10.655 24.216 124.823 1.00 18.72 451 MET B C 1
ATOM 6484 O O . MET B 1 451 ? -10.922 24.133 123.638 1.00 26.34 451 MET B O 1
ATOM 6489 N N . VAL B 1 452 ? -11.364 23.648 125.788 1.00 13.27 452 VAL B N 1
ATOM 6490 C CA . VAL B 1 452 ? -12.573 22.863 125.417 1.00 11.22 452 VAL B CA 1
ATOM 6491 C C . VAL B 1 452 ? -13.846 23.551 125.883 1.00 14.18 452 VAL B C 1
ATOM 6492 O O . VAL B 1 452 ? -13.823 24.396 126.756 1.00 19.95 452 VAL B O 1
ATOM 6496 N N . SER B 1 453 ? -14.962 23.131 125.361 1.00 11.29 453 SER B N 1
ATOM 6497 C CA . SER B 1 453 ? -16.236 23.681 125.767 1.00 12.21 453 SER B CA 1
ATOM 6498 C C . SER B 1 453 ? -17.343 23.001 124.980 1.00 24.73 453 SER B C 1
ATOM 6499 O O . SER B 1 453 ? -17.129 22.106 124.153 1.00 25.33 453 SER B O 1
ATOM 6502 N N . GLY B 1 454 ? -18.542 23.494 125.257 1.00 26.53 454 GLY B N 1
ATOM 6503 C CA . GLY B 1 454 ? -19.745 23.037 124.566 1.00 27.42 454 GLY B CA 1
ATOM 6504 C C . GLY B 1 454 ? -20.028 24.050 123.452 1.00 41.93 454 GLY B C 1
ATOM 6505 O O . GLY B 1 454 ? -19.484 25.165 123.503 1.00 46.30 454 GLY B O 1
ATOM 6506 N N . ALA B 1 455 ? -20.858 23.715 122.465 1.00 36.66 455 ALA B N 1
ATOM 6507 C CA . ALA B 1 455 ? -21.098 24.668 121.370 1.00 33.63 455 ALA B CA 1
ATOM 6508 C C . ALA B 1 455 ? -22.368 24.222 120.696 1.00 38.20 455 ALA B C 1
ATOM 6509 O O . ALA B 1 455 ? -22.350 23.179 120.067 1.00 37.17 455 ALA B O 1
ATOM 6511 N N . LEU B 1 456 ? -23.419 24.998 120.849 1.00 38.09 456 LEU B N 1
ATOM 6512 C CA . LEU B 1 456 ? -24.716 24.617 120.295 1.00 37.22 456 LEU B CA 1
ATOM 6513 C C . LEU B 1 456 ? -25.218 23.277 120.851 1.00 46.83 456 LEU B C 1
ATOM 6514 O O . LEU B 1 456 ? -25.969 22.556 120.193 1.00 49.36 456 LEU B O 1
ATOM 6519 N N . VAL B 1 457 ? -24.869 22.993 122.116 1.00 47.25 457 VAL B N 1
ATOM 6520 C CA . VAL B 1 457 ? -25.312 21.766 122.782 1.00 46.63 457 VAL B CA 1
ATOM 6521 C C . VAL B 1 457 ? -25.634 21.968 124.262 1.00 64.01 457 VAL B C 1
ATOM 6522 O O . VAL B 1 457 ? -24.903 22.637 124.999 1.00 65.95 457 VAL B O 1
ATOM 6526 N N . PRO B 1 458 ? -26.756 21.394 124.681 1.00 70.04 458 PRO B N 1
ATOM 6527 C CA . PRO B 1 458 ? -27.237 21.483 126.041 1.00 71.70 458 PRO B CA 1
ATOM 6528 C C . PRO B 1 458 ? -26.144 21.153 127.019 1.00 77.47 458 PRO B C 1
ATOM 6529 O O . PRO B 1 458 ? -25.106 20.610 126.620 1.00 74.57 458 PRO B O 1
ATOM 6533 N N . SER B 1 459 ? -26.378 21.421 128.302 1.00 74.89 459 SER B N 1
ATOM 6534 C CA . SER B 1 459 ? -25.295 21.022 129.217 1.00 72.56 459 SER B CA 1
ATOM 6535 C C . SER B 1 459 ? -25.172 19.480 129.187 1.00 73.89 459 SER B C 1
ATOM 6536 O O . SER B 1 459 ? -26.053 18.764 128.684 1.00 75.09 459 SER B O 1
ATOM 6539 N N . GLY B 1 460 ? -24.059 18.991 129.728 1.00 67.61 460 GLY B N 1
ATOM 6540 C CA . GLY B 1 460 ? -23.779 17.561 129.758 1.00 68.70 460 GLY B CA 1
ATOM 6541 C C . GLY B 1 460 ? -23.055 17.237 128.450 1.00 71.81 460 GLY B C 1
ATOM 6542 O O . GLY B 1 460 ? -22.546 16.137 128.289 1.00 73.14 460 GLY B O 1
ATOM 6543 N N . THR B 1 461 ? -23.000 18.160 127.500 1.00 65.35 461 THR B N 1
ATOM 6544 C CA . THR B 1 461 ? -22.297 17.846 126.252 1.00 60.82 461 THR B CA 1
ATOM 6545 C C . THR B 1 461 ? -21.029 18.675 126.010 1.00 52.39 461 THR B C 1
ATOM 6546 O O . THR B 1 461 ? -21.153 19.911 125.905 1.00 46.46 461 THR B O 1
ATOM 6550 N N . THR B 1 462 ? -19.851 18.044 125.908 1.00 42.29 462 THR B N 1
ATOM 6551 C CA . THR B 1 462 ? -18.581 18.713 125.573 1.00 40.28 462 THR B CA 1
ATOM 6552 C C . THR B 1 462 ? -18.362 18.513 124.065 1.00 41.67 462 THR B C 1
ATOM 6553 O O . THR B 1 462 ? -18.843 17.482 123.580 1.00 41.61 462 THR B O 1
ATOM 6557 N N . ASN B 1 463 ? -17.730 19.379 123.274 1.00 34.88 463 ASN B N 1
ATOM 6558 C CA . ASN B 1 463 ? -17.700 19.003 121.852 1.00 34.40 463 ASN B CA 1
ATOM 6559 C C . ASN B 1 463 ? -16.864 19.951 121.012 1.00 30.61 463 ASN B C 1
ATOM 6560 O O . ASN B 1 463 ? -16.862 19.859 119.778 1.00 28.07 463 ASN B O 1
ATOM 6565 N N . THR B 1 464 ? -16.181 20.843 121.728 1.00 20.52 464 THR B N 1
ATOM 6566 C CA . THR B 1 464 ? -15.384 21.775 120.958 1.00 17.76 464 THR B CA 1
ATOM 6567 C C . THR B 1 464 ? -14.024 21.847 121.583 1.00 22.82 464 THR B C 1
ATOM 6568 O O . THR B 1 464 ? -13.819 21.605 122.764 1.00 25.20 464 THR B O 1
ATOM 6572 N N . ALA B 1 465 ? -13.019 22.135 120.774 1.00 19.17 465 ALA B N 1
ATOM 6573 C CA . ALA B 1 465 ? -11.643 22.166 121.263 1.00 15.51 465 ALA B CA 1
ATOM 6574 C C . ALA B 1 465 ? -10.963 23.215 120.392 1.00 24.52 465 ALA B C 1
ATOM 6575 O O . ALA B 1 465 ? -11.354 23.332 119.220 1.00 23.58 465 ALA B O 1
ATOM 6577 N N . SER B 1 466 ? -9.935 23.914 120.897 1.00 15.75 466 SER B N 1
ATOM 6578 C CA . SER B 1 466 ? -9.306 24.906 120.077 1.00 14.03 466 SER B CA 1
ATOM 6579 C C . SER B 1 466 ? -8.001 25.328 120.663 1.00 21.42 466 SER B C 1
ATOM 6580 O O . SER B 1 466 ? -7.953 25.734 121.806 1.00 28.40 466 SER B O 1
ATOM 6583 N N . VAL B 1 467 ? -6.960 25.272 119.854 1.00 16.85 467 VAL B N 1
ATOM 6584 C CA . VAL B 1 467 ? -5.628 25.649 120.338 1.00 15.97 467 VAL B CA 1
ATOM 6585 C C . VAL B 1 467 ? -5.305 27.119 120.274 1.00 25.59 467 VAL B C 1
ATOM 6586 O O . VAL B 1 467 ? -5.658 27.731 119.275 1.00 36.15 467 VAL B O 1
ATOM 6590 N N . HIS B 1 468 ? -4.609 27.692 121.256 1.00 18.18 468 HIS B N 1
ATOM 6591 C CA . HIS B 1 468 ? -4.305 29.123 121.162 1.00 15.75 468 HIS B CA 1
ATOM 6592 C C . HIS B 1 468 ? -2.959 29.557 121.735 1.00 21.33 468 HIS B C 1
ATOM 6593 O O . HIS B 1 468 ? -2.361 29.002 122.660 1.00 23.03 468 HIS B O 1
ATOM 6600 N N . VAL B 1 469 ? -2.387 30.603 121.156 1.00 21.34 469 VAL B N 1
ATOM 6601 C CA . VAL B 1 469 ? -1.108 31.070 121.663 1.00 21.55 469 VAL B CA 1
ATOM 6602 C C . VAL B 1 469 ? -1.302 32.278 122.555 1.00 34.39 469 VAL B C 1
ATOM 6603 O O . VAL B 1 469 ? -1.907 33.241 122.105 1.00 36.50 469 VAL B O 1
ATOM 6607 N N . LEU B 1 470 ? -0.766 32.279 123.769 1.00 33.03 470 LEU B N 1
ATOM 6608 C CA . LEU B 1 470 ? -0.990 33.403 124.671 1.00 33.44 470 LEU B CA 1
ATOM 6609 C C . LEU B 1 470 ? -0.146 34.619 124.364 1.00 36.89 470 LEU B C 1
ATOM 6610 O O . LEU B 1 470 ? 0.999 34.457 123.916 1.00 43.31 470 LEU B O 1
ATOM 6615 N N . MET C 1 1 ? 21.736 -8.021 94.688 1.00 45.72 1 MET C N 1
ATOM 6616 C CA . MET C 1 1 ? 21.082 -8.951 93.745 1.00 49.31 1 MET C CA 1
ATOM 6617 C C . MET C 1 1 ? 19.582 -8.700 93.868 1.00 46.08 1 MET C C 1
ATOM 6618 O O . MET C 1 1 ? 19.180 -8.166 94.901 1.00 45.91 1 MET C O 1
ATOM 6623 N N . LYS C 1 2 ? 18.771 -9.015 92.859 1.00 30.75 2 LYS C N 1
ATOM 6624 C CA . LYS C 1 2 ? 17.328 -8.808 92.913 1.00 23.22 2 LYS C CA 1
ATOM 6625 C C . LYS C 1 2 ? 16.770 -9.908 93.808 1.00 23.38 2 LYS C C 1
ATOM 6626 O O . LYS C 1 2 ? 17.552 -10.785 94.189 1.00 27.18 2 LYS C O 1
ATOM 6632 N N . LYS C 1 3 ? 15.477 -9.905 94.109 1.00 12.27 3 LYS C N 1
ATOM 6633 C CA . LYS C 1 3 ? 14.978 -10.991 94.937 1.00 12.03 3 LYS C CA 1
ATOM 6634 C C . LYS C 1 3 ? 13.870 -11.615 94.130 1.00 18.19 3 LYS C C 1
ATOM 6635 O O . LYS C 1 3 ? 13.625 -12.784 94.274 1.00 18.08 3 LYS C O 1
ATOM 6641 N N . THR C 1 4 ? 13.231 -10.775 93.326 1.00 15.16 4 THR C N 1
ATOM 6642 C CA . THR C 1 4 ? 12.135 -11.283 92.520 1.00 11.56 4 THR C CA 1
ATOM 6643 C C . THR C 1 4 ? 12.644 -12.252 91.455 1.00 18.68 4 THR C C 1
ATOM 6644 O O . THR C 1 4 ? 13.726 -12.156 90.871 1.00 14.30 4 THR C O 1
ATOM 6648 N N . LYS C 1 5 ? 11.830 -13.256 91.231 1.00 16.13 5 LYS C N 1
ATOM 6649 C CA . LYS C 1 5 ? 12.284 -14.196 90.228 1.00 15.97 5 LYS C CA 1
ATOM 6650 C C . LYS C 1 5 ? 11.653 -13.885 88.899 1.00 13.69 5 LYS C C 1
ATOM 6651 O O . LYS C 1 5 ? 10.511 -13.493 88.787 1.00 14.16 5 LYS C O 1
ATOM 6657 N N . ILE C 1 6 ? 12.429 -14.097 87.866 1.00 11.75 6 ILE C N 1
ATOM 6658 C CA . ILE C 1 6 ? 11.970 -13.940 86.485 1.00 11.63 6 ILE C CA 1
ATOM 6659 C C . ILE C 1 6 ? 11.802 -15.272 85.735 1.00 14.22 6 ILE C C 1
ATOM 6660 O O . ILE C 1 6 ? 12.690 -16.145 85.689 1.00 17.24 6 ILE C O 1
ATOM 6665 N N . VAL C 1 7 ? 10.659 -15.406 85.108 1.00 12.83 7 VAL C N 1
ATOM 6666 C CA . VAL C 1 7 ? 10.330 -16.573 84.309 1.00 13.59 7 VAL C CA 1
ATOM 6667 C C . VAL C 1 7 ? 10.326 -16.273 82.805 1.00 22.95 7 VAL C C 1
ATOM 6668 O O . VAL C 1 7 ? 9.370 -15.596 82.364 1.00 20.62 7 VAL C O 1
ATOM 6672 N N . CYS C 1 8 ? 11.261 -16.754 82.007 1.00 19.33 8 CYS C N 1
ATOM 6673 C CA . CYS C 1 8 ? 11.214 -16.499 80.559 1.00 13.43 8 CYS C CA 1
ATOM 6674 C C . CYS C 1 8 ? 10.676 -17.643 79.733 1.00 14.85 8 CYS C C 1
ATOM 6675 O O . CYS C 1 8 ? 10.861 -18.805 80.068 1.00 17.08 8 CYS C O 1
ATOM 6678 N N . THR C 1 9 ? 10.046 -17.362 78.610 1.00 16.18 9 THR C N 1
ATOM 6679 C CA . THR C 1 9 ? 9.617 -18.513 77.813 1.00 17.49 9 THR C CA 1
ATOM 6680 C C . THR C 1 9 ? 10.770 -18.653 76.834 1.00 29.04 9 THR C C 1
ATOM 6681 O O . THR C 1 9 ? 11.179 -17.640 76.273 1.00 24.85 9 THR C O 1
ATOM 6685 N N . ILE C 1 10 ? 11.367 -19.826 76.691 1.00 32.27 10 ILE C N 1
ATOM 6686 C CA . ILE C 1 10 ? 12.504 -20.069 75.808 1.00 25.47 10 ILE C CA 1
ATOM 6687 C C . ILE C 1 10 ? 12.043 -20.507 74.433 1.00 37.34 10 ILE C C 1
ATOM 6688 O O . ILE C 1 10 ? 10.928 -20.989 74.244 1.00 39.43 10 ILE C O 1
ATOM 6693 N N . GLY C 1 11 ? 12.933 -20.350 73.469 1.00 39.47 11 GLY C N 1
ATOM 6694 C CA . GLY C 1 11 ? 12.605 -20.711 72.110 1.00 41.21 11 GLY C CA 1
ATOM 6695 C C . GLY C 1 11 ? 13.907 -20.818 71.332 1.00 47.65 11 GLY C C 1
ATOM 6696 O O . GLY C 1 11 ? 14.992 -20.812 71.890 1.00 41.17 11 GLY C O 1
ATOM 6697 N N . PRO C 1 12 ? 13.732 -20.934 70.021 1.00 52.00 12 PRO C N 1
ATOM 6698 C CA . PRO C 1 12 ? 14.772 -21.119 69.021 1.00 51.08 12 PRO C CA 1
ATOM 6699 C C . PRO C 1 12 ? 15.923 -20.148 69.118 1.00 47.80 12 PRO C C 1
ATOM 6700 O O . PRO C 1 12 ? 17.093 -20.512 69.260 1.00 50.05 12 PRO C O 1
ATOM 6704 N N . LYS C 1 13 ? 15.569 -18.875 69.046 1.00 39.50 13 LYS C N 1
ATOM 6705 C CA . LYS C 1 13 ? 16.585 -17.827 69.157 1.00 42.70 13 LYS C CA 1
ATOM 6706 C C . LYS C 1 13 ? 17.345 -17.803 70.499 1.00 49.83 13 LYS C C 1
ATOM 6707 O O . LYS C 1 13 ? 18.424 -17.210 70.603 1.00 50.62 13 LYS C O 1
ATOM 6709 N N . THR C 1 14 ? 16.817 -18.484 71.522 1.00 42.94 14 THR C N 1
ATOM 6710 C CA . THR C 1 14 ? 17.332 -18.541 72.876 1.00 37.34 14 THR C CA 1
ATOM 6711 C C . THR C 1 14 ? 17.612 -19.898 73.526 1.00 37.71 14 THR C C 1
ATOM 6712 O O . THR C 1 14 ? 18.036 -20.001 74.698 1.00 33.32 14 THR C O 1
ATOM 6716 N N . GLU C 1 15 ? 17.414 -20.974 72.765 1.00 32.68 15 GLU C N 1
ATOM 6717 C CA . GLU C 1 15 ? 17.675 -22.285 73.354 1.00 30.22 15 GLU C CA 1
ATOM 6718 C C . GLU C 1 15 ? 19.098 -22.748 73.351 1.00 28.38 15 GLU C C 1
ATOM 6719 O O . GLU C 1 15 ? 19.388 -23.748 73.994 1.00 29.09 15 GLU C O 1
ATOM 6725 N N . SER C 1 16 ? 20.012 -22.134 72.648 1.00 25.03 16 SER C N 1
ATOM 6726 C CA . SER C 1 16 ? 21.347 -22.718 72.693 1.00 24.44 16 SER C CA 1
ATOM 6727 C C . SER C 1 16 ? 21.888 -22.610 74.077 1.00 30.69 16 SER C C 1
ATOM 6728 O O . SER C 1 16 ? 21.555 -21.674 74.766 1.00 33.49 16 SER C O 1
ATOM 6731 N N . GLU C 1 17 ? 22.738 -23.536 74.441 1.00 27.81 17 GLU C N 1
ATOM 6732 C CA . GLU C 1 17 ? 23.331 -23.432 75.765 1.00 27.27 17 GLU C CA 1
ATOM 6733 C C . GLU C 1 17 ? 24.074 -22.106 75.989 1.00 30.74 17 GLU C C 1
ATOM 6734 O O . GLU C 1 17 ? 24.117 -21.559 77.090 1.00 34.48 17 GLU C O 1
ATOM 6740 N N . GLU C 1 18 ? 24.702 -21.583 74.963 1.00 29.60 18 GLU C N 1
ATOM 6741 C CA . GLU C 1 18 ? 25.445 -20.329 75.108 1.00 33.94 18 GLU C CA 1
ATOM 6742 C C . GLU C 1 18 ? 24.483 -19.183 75.379 1.00 36.19 18 GLU C C 1
ATOM 6743 O O . GLU C 1 18 ? 24.868 -18.227 76.034 1.00 31.35 18 GLU C O 1
ATOM 6749 N N . MET C 1 19 ? 23.269 -19.309 74.854 1.00 29.46 19 MET C N 1
ATOM 6750 C CA . MET C 1 19 ? 22.231 -18.320 75.025 1.00 28.85 19 MET C CA 1
ATOM 6751 C C . MET C 1 19 ? 21.640 -18.410 76.422 1.00 30.25 19 MET C C 1
ATOM 6752 O O . MET C 1 19 ? 21.485 -17.430 77.143 1.00 30.55 19 MET C O 1
ATOM 6757 N N . LEU C 1 20 ? 21.322 -19.636 76.784 1.00 24.62 20 LEU C N 1
ATOM 6758 C CA . LEU C 1 20 ? 20.735 -19.893 78.092 1.00 20.88 20 LEU C CA 1
ATOM 6759 C C . LEU C 1 20 ? 21.716 -19.420 79.171 1.00 30.45 20 LEU C C 1
ATOM 6760 O O . LEU C 1 20 ? 21.338 -18.685 80.095 1.00 28.36 20 LEU C O 1
ATOM 6765 N N . ALA C 1 21 ? 22.975 -19.823 79.080 1.00 26.93 21 ALA C N 1
ATOM 6766 C CA . ALA C 1 21 ? 23.912 -19.370 80.108 1.00 27.59 21 ALA C CA 1
ATOM 6767 C C . ALA C 1 21 ? 23.932 -17.833 80.255 1.00 31.45 21 ALA C C 1
ATOM 6768 O O . ALA C 1 21 ? 24.063 -17.249 81.340 1.00 32.82 21 ALA C O 1
ATOM 6770 N N . LYS C 1 22 ? 23.828 -17.120 79.149 1.00 27.58 22 LYS C N 1
ATOM 6771 C CA . LYS C 1 22 ? 23.861 -15.670 79.236 1.00 29.53 22 LYS C CA 1
ATOM 6772 C C . LYS C 1 22 ? 22.576 -15.122 79.888 1.00 33.86 22 LYS C C 1
ATOM 6773 O O . LYS C 1 22 ? 22.598 -14.110 80.579 1.00 36.22 22 LYS C O 1
ATOM 6779 N N . MET C 1 23 ? 21.469 -15.791 79.591 1.00 24.64 23 MET C N 1
ATOM 6780 C CA . MET C 1 23 ? 20.140 -15.479 80.051 1.00 24.59 23 MET C CA 1
ATOM 6781 C C . MET C 1 23 ? 20.148 -15.705 81.547 1.00 24.99 23 MET C C 1
ATOM 6782 O O . MET C 1 23 ? 19.483 -15.044 82.329 1.00 21.25 23 MET C O 1
ATOM 6787 N N . LEU C 1 24 ? 20.912 -16.707 81.952 1.00 22.77 24 LEU C N 1
ATOM 6788 C CA . LEU C 1 24 ? 20.950 -16.962 83.387 1.00 17.55 24 LEU C CA 1
ATOM 6789 C C . LEU C 1 24 ? 21.587 -15.735 84.006 1.00 21.03 24 LEU C C 1
ATOM 6790 O O . LEU C 1 24 ? 21.060 -15.209 84.983 1.00 28.04 24 LEU C O 1
ATOM 6795 N N . ASP C 1 25 ? 22.675 -15.250 83.409 1.00 17.85 25 ASP C N 1
ATOM 6796 C CA . ASP C 1 25 ? 23.367 -14.067 83.918 1.00 16.41 25 ASP C CA 1
ATOM 6797 C C . ASP C 1 25 ? 22.467 -12.838 83.877 1.00 23.59 25 ASP C C 1
ATOM 6798 O O . ASP C 1 25 ? 22.431 -12.050 84.815 1.00 27.95 25 ASP C O 1
ATOM 6803 N N . ALA C 1 26 ? 21.711 -12.678 82.792 1.00 20.72 26 ALA C N 1
ATOM 6804 C CA . ALA C 1 26 ? 20.824 -11.523 82.654 1.00 16.47 26 ALA C CA 1
ATOM 6805 C C . ALA C 1 26 ? 19.807 -11.543 83.775 1.00 24.15 26 ALA C C 1
ATOM 6806 O O . ALA C 1 26 ? 19.188 -10.537 84.040 1.00 29.49 26 ALA C O 1
ATOM 6808 N N . GLY C 1 27 ? 19.567 -12.700 84.373 1.00 20.15 27 GLY C N 1
ATOM 6809 C CA . GLY C 1 27 ? 18.577 -12.711 85.419 1.00 15.87 27 GLY C CA 1
ATOM 6810 C C . GLY C 1 27 ? 17.491 -13.746 85.404 1.00 16.55 27 GLY C C 1
ATOM 6811 O O . GLY C 1 27 ? 16.732 -13.783 86.365 1.00 22.61 27 GLY C O 1
ATOM 6812 N N . MET C 1 28 ? 17.400 -14.549 84.359 1.00 12.44 28 MET C N 1
ATOM 6813 C CA . MET C 1 28 ? 16.360 -15.569 84.255 1.00 13.59 28 MET C CA 1
ATOM 6814 C C . MET C 1 28 ? 16.454 -16.536 85.405 1.00 15.05 28 MET C C 1
ATOM 6815 O O . MET C 1 28 ? 17.551 -16.769 85.896 1.00 16.77 28 MET C O 1
ATOM 6820 N N . ASN C 1 29 ? 15.327 -17.106 85.798 1.00 11.23 29 ASN C N 1
ATOM 6821 C CA . ASN C 1 29 ? 15.443 -18.056 86.906 1.00 13.12 29 ASN C CA 1
ATOM 6822 C C . ASN C 1 29 ? 14.665 -19.332 86.569 1.00 25.68 29 ASN C C 1
ATOM 6823 O O . ASN C 1 29 ? 14.939 -20.374 87.148 1.00 26.04 29 ASN C O 1
ATOM 6828 N N . VAL C 1 30 ? 13.723 -19.308 85.648 1.00 14.66 30 VAL C N 1
ATOM 6829 C CA . VAL C 1 30 ? 12.996 -20.507 85.342 1.00 12.11 30 VAL C CA 1
ATOM 6830 C C . VAL C 1 30 ? 12.830 -20.399 83.858 1.00 23.51 30 VAL C C 1
ATOM 6831 O O . VAL C 1 30 ? 12.797 -19.298 83.317 1.00 21.60 30 VAL C O 1
ATOM 6835 N N . MET C 1 31 ? 12.800 -21.580 83.267 1.00 20.54 31 MET C N 1
ATOM 6836 C CA . MET C 1 31 ? 12.642 -21.675 81.847 1.00 12.97 31 MET C CA 1
ATOM 6837 C C . MET C 1 31 ? 11.221 -22.053 81.608 1.00 17.09 31 MET C C 1
ATOM 6838 O O . MET C 1 31 ? 10.902 -23.128 82.058 1.00 15.61 31 MET C O 1
ATOM 6843 N N . ARG C 1 32 ? 10.414 -21.276 80.943 1.00 18.70 32 ARG C N 1
ATOM 6844 C CA . ARG C 1 32 ? 9.052 -21.719 80.674 1.00 18.11 32 ARG C CA 1
ATOM 6845 C C . ARG C 1 32 ? 9.055 -22.478 79.314 1.00 25.05 32 ARG C C 1
ATOM 6846 O O . ARG C 1 32 ? 9.916 -22.199 78.442 1.00 23.10 32 ARG C O 1
ATOM 6854 N N . LEU C 1 33 ? 8.114 -23.397 79.104 1.00 12.24 33 LEU C N 1
ATOM 6855 C CA . LEU C 1 33 ? 8.004 -24.194 77.917 1.00 11.21 33 LEU C CA 1
ATOM 6856 C C . LEU C 1 33 ? 6.539 -24.134 77.589 1.00 16.79 33 LEU C C 1
ATOM 6857 O O . LEU C 1 33 ? 5.712 -24.653 78.297 1.00 16.16 33 LEU C O 1
ATOM 6862 N N . ASN C 1 34 ? 6.254 -23.473 76.478 1.00 19.87 34 ASN C N 1
ATOM 6863 C CA . ASN C 1 34 ? 4.876 -23.286 76.067 1.00 19.45 34 ASN C CA 1
ATOM 6864 C C . ASN C 1 34 ? 4.489 -24.376 75.094 1.00 24.90 34 ASN C C 1
ATOM 6865 O O . ASN C 1 34 ? 5.022 -24.488 74.019 1.00 20.39 34 ASN C O 1
ATOM 6870 N N . PHE C 1 35 ? 3.503 -25.122 75.615 1.00 28.60 35 PHE C N 1
ATOM 6871 C CA . PHE C 1 35 ? 2.901 -26.295 74.963 1.00 26.78 35 PHE C CA 1
ATOM 6872 C C . PHE C 1 35 ? 1.923 -25.890 73.862 1.00 38.78 35 PHE C C 1
ATOM 6873 O O . PHE C 1 35 ? 1.455 -26.695 73.032 1.00 38.84 35 PHE C O 1
ATOM 6881 N N . SER C 1 36 ? 1.732 -24.573 73.777 1.00 39.79 36 SER C N 1
ATOM 6882 C CA . SER C 1 36 ? 0.927 -24.057 72.681 1.00 39.35 36 SER C CA 1
ATOM 6883 C C . SER C 1 36 ? 1.591 -24.248 71.303 1.00 42.19 36 SER C C 1
ATOM 6884 O O . SER C 1 36 ? 0.876 -24.043 70.310 1.00 40.25 36 SER C O 1
ATOM 6887 N N . HIS C 1 37 ? 2.866 -24.652 71.206 1.00 44.10 37 HIS C N 1
ATOM 6888 C CA . HIS C 1 37 ? 3.547 -24.828 69.923 1.00 48.21 37 HIS C CA 1
ATOM 6889 C C . HIS C 1 37 ? 4.770 -25.733 70.094 1.00 56.80 37 HIS C C 1
ATOM 6890 O O . HIS C 1 37 ? 5.020 -26.224 71.212 1.00 59.20 37 HIS C O 1
ATOM 6897 N N . GLY C 1 38 ? 5.535 -25.914 69.005 1.00 50.74 38 GLY C N 1
ATOM 6898 C CA . GLY C 1 38 ? 6.734 -26.747 69.104 1.00 49.73 38 GLY C CA 1
ATOM 6899 C C . GLY C 1 38 ? 6.394 -28.249 69.100 1.00 54.90 38 GLY C C 1
ATOM 6900 O O . GLY C 1 38 ? 5.373 -28.661 68.519 1.00 54.56 38 GLY C O 1
ATOM 6901 N N . ASP C 1 39 ? 7.280 -29.048 69.722 1.00 46.24 39 ASP C N 1
ATOM 6902 C CA . ASP C 1 39 ? 7.153 -30.497 69.822 1.00 42.51 39 ASP C CA 1
ATOM 6903 C C . ASP C 1 39 ? 8.086 -31.115 70.891 1.00 40.41 39 ASP C C 1
ATOM 6904 O O . ASP C 1 39 ? 8.979 -30.458 71.492 1.00 33.69 39 ASP C O 1
ATOM 6909 N N . TYR C 1 40 ? 7.873 -32.429 71.057 1.00 34.13 40 TYR C N 1
ATOM 6910 C CA . TYR C 1 40 ? 8.678 -33.154 72.034 1.00 34.50 40 TYR C CA 1
ATOM 6911 C C . TYR C 1 40 ? 10.158 -33.267 71.677 1.00 43.06 40 TYR C C 1
ATOM 6912 O O . TYR C 1 40 ? 11.046 -33.466 72.529 1.00 42.97 40 TYR C O 1
ATOM 6921 N N . ALA C 1 41 ? 10.478 -33.126 70.403 1.00 40.42 41 ALA C N 1
ATOM 6922 C CA . ALA C 1 41 ? 11.912 -33.272 70.091 1.00 43.85 41 ALA C CA 1
ATOM 6923 C C . ALA C 1 41 ? 12.746 -32.080 70.585 1.00 45.48 41 ALA C C 1
ATOM 6924 O O . ALA C 1 41 ? 13.801 -32.171 71.230 1.00 35.93 41 ALA C O 1
ATOM 6926 N N . GLU C 1 42 ? 12.174 -30.944 70.191 1.00 45.55 42 GLU C N 1
ATOM 6927 C CA . GLU C 1 42 ? 12.618 -29.587 70.426 1.00 49.53 42 GLU C CA 1
ATOM 6928 C C . GLU C 1 42 ? 12.592 -29.287 71.916 1.00 52.93 42 GLU C C 1
ATOM 6929 O O . GLU C 1 42 ? 13.657 -29.056 72.486 1.00 54.28 42 GLU C O 1
ATOM 6935 N N . HIS C 1 43 ? 11.387 -29.307 72.501 1.00 41.04 43 HIS C N 1
ATOM 6936 C CA . HIS C 1 43 ? 11.345 -29.033 73.927 1.00 36.17 43 HIS C CA 1
ATOM 6937 C C . HIS C 1 43 ? 12.342 -29.845 74.768 1.00 36.26 43 HIS C C 1
ATOM 6938 O O . HIS C 1 43 ? 12.990 -29.349 75.709 1.00 34.01 43 HIS C O 1
ATOM 6945 N N . GLY C 1 44 ? 12.488 -31.119 74.416 1.00 28.73 44 GLY C N 1
ATOM 6946 C CA . GLY C 1 44 ? 13.358 -32.043 75.175 1.00 23.73 44 GLY C CA 1
ATOM 6947 C C . GLY C 1 44 ? 14.780 -31.684 75.008 1.00 22.66 44 GLY C C 1
ATOM 6948 O O . GLY C 1 44 ? 15.628 -32.037 75.797 1.00 24.18 44 GLY C O 1
ATOM 6949 N N . GLN C 1 45 ? 15.056 -30.969 73.917 1.00 25.74 45 GLN C N 1
ATOM 6950 C CA . GLN C 1 45 ? 16.456 -30.585 73.699 1.00 26.19 45 GLN C CA 1
ATOM 6951 C C . GLN C 1 45 ? 16.766 -29.312 74.470 1.00 21.74 45 GLN C C 1
ATOM 6952 O O . GLN C 1 45 ? 17.871 -29.105 74.940 1.00 18.28 45 GLN C O 1
ATOM 6958 N N . ARG C 1 46 ? 15.703 -28.525 74.499 1.00 16.41 46 ARG C N 1
ATOM 6959 C CA . ARG C 1 46 ? 15.630 -27.220 75.118 1.00 15.02 46 ARG C CA 1
ATOM 6960 C C . ARG C 1 46 ? 15.978 -27.589 76.538 1.00 21.83 46 ARG C C 1
ATOM 6961 O O . ARG C 1 46 ? 17.027 -27.207 77.095 1.00 20.44 46 ARG C O 1
ATOM 6969 N N . ILE C 1 47 ? 15.112 -28.472 77.051 1.00 16.18 47 ILE C N 1
ATOM 6970 C CA . ILE C 1 47 ? 15.405 -28.846 78.439 1.00 14.04 47 ILE C CA 1
ATOM 6971 C C . ILE C 1 47 ? 16.800 -29.423 78.692 1.00 24.65 47 ILE C C 1
ATOM 6972 O O . ILE C 1 47 ? 17.459 -29.192 79.725 1.00 24.75 47 ILE C O 1
ATOM 6977 N N . GLN C 1 48 ? 17.234 -30.212 77.719 1.00 23.15 48 GLN C N 1
ATOM 6978 C CA . GLN C 1 48 ? 18.541 -30.827 77.929 1.00 22.54 48 GLN C CA 1
ATOM 6979 C C . GLN C 1 48 ? 19.622 -29.751 78.061 1.00 24.02 48 GLN C C 1
ATOM 6980 O O . GLN C 1 48 ? 20.469 -29.796 78.967 1.00 19.92 48 GLN C O 1
ATOM 6986 N N . ASN C 1 49 ? 19.527 -28.787 77.129 1.00 20.17 49 ASN C N 1
ATOM 6987 C CA . ASN C 1 49 ? 20.473 -27.672 77.063 1.00 20.05 49 ASN C CA 1
ATOM 6988 C C . ASN C 1 49 ? 20.531 -26.894 78.387 1.00 23.44 49 ASN C C 1
ATOM 6989 O O . ASN C 1 49 ? 21.597 -26.564 78.911 1.00 22.19 49 ASN C O 1
ATOM 6994 N N . LEU C 1 50 ? 19.347 -26.669 78.958 1.00 16.81 50 LEU C N 1
ATOM 6995 C CA . LEU C 1 50 ? 19.381 -25.969 80.228 1.00 15.47 50 LEU C CA 1
ATOM 6996 C C . LEU C 1 50 ? 20.150 -26.791 81.262 1.00 23.51 50 LEU C C 1
ATOM 6997 O O . LEU C 1 50 ? 21.089 -26.328 81.919 1.00 26.09 50 LEU C O 1
ATOM 7002 N N . ARG C 1 51 ? 19.780 -28.062 81.372 1.00 15.59 51 ARG C N 1
ATOM 7003 C CA . ARG C 1 51 ? 20.486 -28.852 82.373 1.00 15.44 51 ARG C CA 1
ATOM 7004 C C . ARG C 1 51 ? 21.989 -28.965 82.161 1.00 24.66 51 ARG C C 1
ATOM 7005 O O . ARG C 1 51 ? 22.730 -29.163 83.116 1.00 23.85 51 ARG C O 1
ATOM 7013 N N . ASN C 1 52 ? 22.452 -28.879 80.921 1.00 27.06 52 ASN C N 1
ATOM 7014 C CA . ASN C 1 52 ? 23.890 -29.002 80.676 1.00 25.79 52 ASN C CA 1
ATOM 7015 C C . ASN C 1 52 ? 24.580 -27.748 81.165 1.00 31.11 52 ASN C C 1
ATOM 7016 O O . ASN C 1 52 ? 25.691 -27.783 81.726 1.00 29.62 52 ASN C O 1
ATOM 7021 N N . VAL C 1 53 ? 23.860 -26.647 80.930 1.00 27.43 53 VAL C N 1
ATOM 7022 C CA . VAL C 1 53 ? 24.413 -25.387 81.396 1.00 25.14 53 VAL C CA 1
ATOM 7023 C C . VAL C 1 53 ? 24.536 -25.440 82.924 1.00 30.52 53 VAL C C 1
ATOM 7024 O O . VAL C 1 53 ? 25.582 -25.106 83.477 1.00 25.98 53 VAL C O 1
ATOM 7028 N N . MET C 1 54 ? 23.479 -25.903 83.587 1.00 26.24 54 MET C N 1
ATOM 7029 C CA . MET C 1 54 ? 23.470 -25.987 85.033 1.00 23.42 54 MET C CA 1
ATOM 7030 C C . MET C 1 54 ? 24.665 -26.755 85.558 1.00 36.21 54 MET C C 1
ATOM 7031 O O . MET C 1 54 ? 25.382 -26.253 86.430 1.00 37.13 54 MET C O 1
ATOM 7036 N N . SER C 1 55 ? 24.880 -27.958 85.034 1.00 40.14 55 SER C N 1
ATOM 7037 C CA . SER C 1 55 ? 25.995 -28.833 85.409 1.00 39.52 55 SER C CA 1
ATOM 7038 C C . SER C 1 55 ? 27.264 -28.013 85.174 1.00 45.05 55 SER C C 1
ATOM 7039 O O . SER C 1 55 ? 27.991 -27.693 86.115 1.00 40.71 55 SER C O 1
ATOM 7042 N N . LYS C 1 56 ? 27.464 -27.639 83.901 1.00 41.14 56 LYS C N 1
ATOM 7043 C CA . LYS C 1 56 ? 28.647 -26.856 83.594 1.00 38.56 56 LYS C CA 1
ATOM 7044 C C . LYS C 1 56 ? 28.844 -25.609 84.423 1.00 43.36 56 LYS C C 1
ATOM 7045 O O . LYS C 1 56 ? 29.958 -25.093 84.422 1.00 44.42 56 LYS C O 1
ATOM 7047 N N . THR C 1 57 ? 27.860 -25.097 85.146 1.00 41.60 57 THR C N 1
ATOM 7048 C CA . THR C 1 57 ? 28.134 -23.854 85.868 1.00 38.84 57 THR C CA 1
ATOM 7049 C C . THR C 1 57 ? 27.700 -23.758 87.306 1.00 36.31 57 THR C C 1
ATOM 7050 O O . THR C 1 57 ? 27.922 -22.731 87.938 1.00 36.00 57 THR C O 1
ATOM 7054 N N . GLY C 1 58 ? 27.038 -24.762 87.846 1.00 32.61 58 GLY C N 1
ATOM 7055 C CA . GLY C 1 58 ? 26.654 -24.589 89.252 1.00 35.68 58 GLY C CA 1
ATOM 7056 C C . GLY C 1 58 ? 25.447 -23.689 89.439 1.00 44.01 58 GLY C C 1
ATOM 7057 O O . GLY C 1 58 ? 24.968 -23.533 90.571 1.00 47.37 58 GLY C O 1
ATOM 7058 N N . LYS C 1 59 ? 24.999 -23.136 88.314 1.00 34.04 59 LYS C N 1
ATOM 7059 C CA . LYS C 1 59 ? 23.814 -22.306 88.336 1.00 30.43 59 LYS C CA 1
ATOM 7060 C C . LYS C 1 59 ? 22.625 -23.233 88.546 1.00 29.49 59 LYS C C 1
ATOM 7061 O O . LYS C 1 59 ? 22.690 -24.363 88.125 1.00 32.52 59 LYS C O 1
ATOM 7067 N N . THR C 1 60 ? 21.590 -22.781 89.214 1.00 22.61 60 THR C N 1
ATOM 7068 C CA . THR C 1 60 ? 20.381 -23.546 89.461 1.00 21.34 60 THR C CA 1
ATOM 7069 C C . THR C 1 60 ? 19.231 -23.010 88.638 1.00 21.86 60 THR C C 1
ATOM 7070 O O . THR C 1 60 ? 19.323 -21.870 88.200 1.00 21.32 60 THR C O 1
ATOM 7074 N N . ALA C 1 61 ? 18.141 -23.739 88.457 1.00 12.03 61 ALA C N 1
ATOM 7075 C CA . ALA C 1 61 ? 17.107 -23.099 87.648 1.00 10.89 61 ALA C CA 1
ATOM 7076 C C . ALA C 1 61 ? 15.961 -24.054 87.582 1.00 16.04 61 ALA C C 1
ATOM 7077 O O . ALA C 1 61 ? 16.224 -25.253 87.606 1.00 22.90 61 ALA C O 1
ATOM 7079 N N . ALA C 1 62 ? 14.754 -23.532 87.500 1.00 10.78 62 ALA C N 1
ATOM 7080 C CA . ALA C 1 62 ? 13.607 -24.399 87.406 1.00 10.68 62 ALA C CA 1
ATOM 7081 C C . ALA C 1 62 ? 13.126 -24.491 85.970 1.00 14.45 62 ALA C C 1
ATOM 7082 O O . ALA C 1 62 ? 13.565 -23.714 85.138 1.00 9.96 62 ALA C O 1
ATOM 7084 N N . ILE C 1 63 ? 12.184 -25.416 85.748 1.00 13.65 63 ILE C N 1
ATOM 7085 C CA . ILE C 1 63 ? 11.603 -25.627 84.419 1.00 10.64 63 ILE C CA 1
ATOM 7086 C C . ILE C 1 63 ? 10.133 -25.839 84.686 1.00 15.45 63 ILE C C 1
ATOM 7087 O O . ILE C 1 63 ? 9.761 -26.564 85.583 1.00 18.43 63 ILE C O 1
ATOM 7092 N N . LEU C 1 64 ? 9.333 -25.137 83.915 1.00 15.51 64 LEU C N 1
ATOM 7093 C CA . LEU C 1 64 ? 7.885 -25.081 84.012 1.00 15.73 64 LEU C CA 1
ATOM 7094 C C . LEU C 1 64 ? 7.341 -25.346 82.614 1.00 17.52 64 LEU C C 1
ATOM 7095 O O . LEU C 1 64 ? 7.818 -24.783 81.620 1.00 20.80 64 LEU C O 1
ATOM 7100 N N . LEU C 1 65 ? 6.390 -26.260 82.561 1.00 10.95 65 LEU C N 1
ATOM 7101 C CA . LEU C 1 65 ? 5.832 -26.583 81.273 1.00 12.07 65 LEU C CA 1
ATOM 7102 C C . LEU C 1 65 ? 4.438 -26.040 81.302 1.00 16.17 65 LEU C C 1
ATOM 7103 O O . LEU C 1 65 ? 3.609 -26.464 82.086 1.00 15.52 65 LEU C O 1
ATOM 7108 N N . ASP C 1 66 ? 4.234 -25.156 80.365 1.00 17.05 66 ASP C N 1
ATOM 7109 C CA . ASP C 1 66 ? 2.950 -24.514 80.265 1.00 15.47 66 ASP C CA 1
ATOM 7110 C C . ASP C 1 66 ? 1.984 -25.209 79.348 1.00 24.72 66 ASP C C 1
ATOM 7111 O O . ASP C 1 66 ? 2.211 -25.303 78.143 1.00 26.00 66 ASP C O 1
ATOM 7116 N N . THR C 1 67 ? 0.872 -25.622 79.934 1.00 22.08 67 THR C N 1
ATOM 7117 C CA . THR C 1 67 ? -0.252 -26.292 79.263 1.00 22.31 67 THR C CA 1
ATOM 7118 C C . THR C 1 67 ? -0.999 -25.416 78.252 1.00 37.67 67 THR C C 1
ATOM 7119 O O . THR C 1 67 ? -1.139 -24.208 78.486 1.00 38.35 67 THR C O 1
ATOM 7123 N N . LYS C 1 68 ? -1.494 -26.050 77.168 1.00 38.98 68 LYS C N 1
ATOM 7124 C CA . LYS C 1 68 ? -2.223 -25.293 76.159 1.00 37.10 68 LYS C CA 1
ATOM 7125 C C . LYS C 1 68 ? -3.588 -24.967 76.722 1.00 36.79 68 LYS C C 1
ATOM 7126 O O . LYS C 1 68 ? -4.039 -23.829 76.794 1.00 34.13 68 LYS C O 1
ATOM 7132 N N . GLY C 1 69 ? -4.215 -26.072 77.130 1.00 32.84 69 GLY C N 1
ATOM 7133 C CA . GLY C 1 69 ? -5.553 -25.906 77.697 1.00 31.64 69 GLY C CA 1
ATOM 7134 C C . GLY C 1 69 ? -6.666 -25.843 76.668 1.00 41.07 69 GLY C C 1
ATOM 7135 O O . GLY C 1 69 ? -6.478 -25.644 75.465 1.00 43.72 69 GLY C O 1
ATOM 7136 N N . PRO C 1 70 ? -7.853 -26.029 77.194 1.00 38.18 70 PRO C N 1
ATOM 7137 C CA . PRO C 1 70 ? -9.016 -25.997 76.347 1.00 38.55 70 PRO C CA 1
ATOM 7138 C C . PRO C 1 70 ? -9.038 -24.597 75.792 1.00 45.84 70 PRO C C 1
ATOM 7139 O O . PRO C 1 70 ? -8.600 -23.626 76.419 1.00 41.70 70 PRO C O 1
ATOM 7143 N N . GLU C 1 71 ? -9.638 -24.596 74.620 1.00 41.85 71 GLU C N 1
ATOM 7144 C CA . GLU C 1 71 ? -9.852 -23.383 73.892 1.00 36.58 71 GLU C CA 1
ATOM 7145 C C . GLU C 1 71 ? -10.963 -23.529 72.874 1.00 43.26 71 GLU C C 1
ATOM 7146 O O . GLU C 1 71 ? -11.037 -24.528 72.166 1.00 49.52 71 GLU C O 1
ATOM 7152 N N . ILE C 1 72 ? -11.751 -22.468 72.796 1.00 30.79 72 ILE C N 1
ATOM 7153 C CA . ILE C 1 72 ? -12.752 -22.430 71.744 1.00 25.41 72 ILE C CA 1
ATOM 7154 C C . ILE C 1 72 ? -12.086 -21.503 70.701 1.00 30.56 72 ILE C C 1
ATOM 7155 O O . ILE C 1 72 ? -11.316 -20.587 71.015 1.00 25.97 72 ILE C O 1
ATOM 7160 N N . ARG C 1 73 ? -12.434 -21.815 69.453 1.00 25.71 73 ARG C N 1
ATOM 7161 C CA . ARG C 1 73 ? -12.030 -21.041 68.306 1.00 24.26 73 ARG C CA 1
ATOM 7162 C C . ARG C 1 73 ? -13.001 -21.014 67.150 1.00 27.72 73 ARG C C 1
ATOM 7163 O O . ARG C 1 73 ? -13.819 -21.911 66.912 1.00 23.26 73 ARG C O 1
ATOM 7171 N N . THR C 1 74 ? -12.869 -19.826 66.550 1.00 28.10 74 THR C N 1
ATOM 7172 C CA . THR C 1 74 ? -13.633 -19.503 65.344 1.00 31.54 74 THR C CA 1
ATOM 7173 C C . THR C 1 74 ? -12.683 -20.088 64.274 1.00 40.91 74 THR C C 1
ATOM 7174 O O . THR C 1 74 ? -11.452 -20.215 64.438 1.00 41.20 74 THR C O 1
ATOM 7178 N N . MET C 1 75 ? -13.308 -20.520 63.192 1.00 39.21 75 MET C N 1
ATOM 7179 C CA . MET C 1 75 ? -12.613 -21.160 62.074 1.00 37.62 75 MET C CA 1
ATOM 7180 C C . MET C 1 75 ? -12.186 -20.260 60.921 1.00 46.45 75 MET C C 1
ATOM 7181 O O . MET C 1 75 ? -11.603 -19.175 61.106 1.00 45.95 75 MET C O 1
ATOM 7186 N N . LYS C 1 76 ? -12.483 -20.783 59.724 1.00 45.38 76 LYS C N 1
ATOM 7187 C CA . LYS C 1 76 ? -12.143 -20.119 58.480 1.00 48.02 76 LYS C CA 1
ATOM 7188 C C . LYS C 1 76 ? -13.153 -19.184 57.840 1.00 45.88 76 LYS C C 1
ATOM 7189 O O . LYS C 1 76 ? -14.351 -19.443 57.788 1.00 41.54 76 LYS C O 1
ATOM 7195 N N . LEU C 1 77 ? -12.576 -18.078 57.373 1.00 39.62 77 LEU C N 1
ATOM 7196 C CA . LEU C 1 77 ? -13.342 -17.033 56.703 1.00 40.14 77 LEU C CA 1
ATOM 7197 C C . LEU C 1 77 ? -13.098 -17.071 55.183 1.00 57.01 77 LEU C C 1
ATOM 7198 O O . LEU C 1 77 ? -11.962 -17.279 54.714 1.00 55.26 77 LEU C O 1
ATOM 7203 N N . GLU C 1 78 ? -14.187 -16.855 54.437 1.00 59.71 78 GLU C N 1
ATOM 7204 C CA . GLU C 1 78 ? -14.157 -16.891 52.982 1.00 58.47 78 GLU C CA 1
ATOM 7205 C C . GLU C 1 78 ? -12.997 -16.048 52.478 1.00 62.82 78 GLU C C 1
ATOM 7206 O O . GLU C 1 78 ? -12.861 -14.873 52.840 1.00 63.49 78 GLU C O 1
ATOM 7212 N N . GLY C 1 79 ? -12.188 -16.742 51.674 1.00 55.62 79 GLY C N 1
ATOM 7213 C CA . GLY C 1 79 ? -11.000 -16.191 51.043 1.00 53.79 79 GLY C CA 1
ATOM 7214 C C . GLY C 1 79 ? -10.055 -15.666 52.104 1.00 56.34 79 GLY C C 1
ATOM 7215 O O . GLY C 1 79 ? -9.195 -14.828 51.805 1.00 53.68 79 GLY C O 1
ATOM 7216 N N . GLY C 1 80 ? -10.247 -16.151 53.335 1.00 50.33 80 GLY C N 1
ATOM 7217 C CA . GLY C 1 80 ? -9.381 -15.697 54.417 1.00 47.62 80 GLY C CA 1
ATOM 7218 C C . GLY C 1 80 ? -9.457 -14.181 54.625 1.00 49.89 80 GLY C C 1
ATOM 7219 O O . GLY C 1 80 ? -8.478 -13.565 55.043 1.00 49.18 80 GLY C O 1
ATOM 7220 N N . ASN C 1 81 ? -10.580 -13.555 54.295 1.00 48.80 81 ASN C N 1
ATOM 7221 C CA . ASN C 1 81 ? -10.756 -12.113 54.461 1.00 49.59 81 ASN C CA 1
ATOM 7222 C C . ASN C 1 81 ? -11.561 -11.705 55.679 1.00 53.34 81 ASN C C 1
ATOM 7223 O O . ASN C 1 81 ? -12.587 -12.333 55.997 1.00 53.92 81 ASN C O 1
ATOM 7228 N N . ASP C 1 82 ? -11.107 -10.629 56.337 1.00 46.48 82 ASP C N 1
ATOM 7229 C CA . ASP C 1 82 ? -11.845 -10.191 57.522 1.00 45.07 82 ASP C CA 1
ATOM 7230 C C . ASP C 1 82 ? -13.224 -9.712 57.135 1.00 49.06 82 ASP C C 1
ATOM 7231 O O . ASP C 1 82 ? -13.370 -9.031 56.120 1.00 54.35 82 ASP C O 1
ATOM 7236 N N . VAL C 1 83 ? -14.218 -10.049 57.942 1.00 40.39 83 VAL C N 1
ATOM 7237 C CA . VAL C 1 83 ? -15.525 -9.482 57.589 1.00 37.38 83 VAL C CA 1
ATOM 7238 C C . VAL C 1 83 ? -15.855 -8.429 58.665 1.00 42.51 83 VAL C C 1
ATOM 7239 O O . VAL C 1 83 ? -15.268 -8.397 59.760 1.00 37.76 83 VAL C O 1
ATOM 7243 N N . SER C 1 84 ? -16.782 -7.519 58.402 1.00 43.78 84 SER C N 1
ATOM 7244 C CA . SER C 1 84 ? -17.130 -6.555 59.447 1.00 43.92 84 SER C CA 1
ATOM 7245 C C . SER C 1 84 ? -18.542 -6.848 59.951 1.00 45.17 84 SER C C 1
ATOM 7246 O O . SER C 1 84 ? -19.517 -6.884 59.184 1.00 44.81 84 SER C O 1
ATOM 7249 N N . LEU C 1 85 ? -18.651 -7.095 61.254 1.00 38.82 85 LEU C N 1
ATOM 7250 C CA . LEU C 1 85 ? -19.962 -7.363 61.829 1.00 34.91 85 LEU C CA 1
ATOM 7251 C C . LEU C 1 85 ? -20.560 -6.052 62.329 1.00 44.34 85 LEU C C 1
ATOM 7252 O O . LEU C 1 85 ? -19.889 -5.220 62.954 1.00 44.16 85 LEU C O 1
ATOM 7257 N N . LYS C 1 86 ? -21.836 -5.854 62.029 1.00 38.78 86 LYS C N 1
ATOM 7258 C CA . LYS C 1 86 ? -22.571 -4.669 62.435 1.00 40.14 86 LYS C CA 1
ATOM 7259 C C . LYS C 1 86 ? -23.482 -4.899 63.633 1.00 40.55 86 LYS C C 1
ATOM 7260 O O . LYS C 1 86 ? -24.172 -5.912 63.699 1.00 34.50 86 LYS C O 1
ATOM 7262 N N . ALA C 1 87 ? -23.524 -3.928 64.533 1.00 40.58 87 ALA C N 1
ATOM 7263 C CA . ALA C 1 87 ? -24.348 -3.983 65.726 1.00 39.56 87 ALA C CA 1
ATOM 7264 C C . ALA C 1 87 ? -25.794 -4.264 65.360 1.00 45.56 87 ALA C C 1
ATOM 7265 O O . ALA C 1 87 ? -26.282 -3.868 64.308 1.00 46.23 87 ALA C O 1
ATOM 7267 N N . GLY C 1 88 ? -26.483 -4.984 66.246 1.00 46.16 88 GLY C N 1
ATOM 7268 C CA . GLY C 1 88 ? -27.884 -5.370 66.079 1.00 42.84 88 GLY C CA 1
ATOM 7269 C C . GLY C 1 88 ? -28.092 -6.452 65.022 1.00 43.78 88 GLY C C 1
ATOM 7270 O O . GLY C 1 88 ? -29.095 -7.180 65.047 1.00 50.56 88 GLY C O 1
ATOM 7271 N N . GLN C 1 89 ? -27.167 -6.592 64.077 1.00 33.58 89 GLN C N 1
ATOM 7272 C CA . GLN C 1 89 ? -27.407 -7.642 63.079 1.00 32.23 89 GLN C CA 1
ATOM 7273 C C . GLN C 1 89 ? -27.317 -8.996 63.767 1.00 33.30 89 GLN C C 1
ATOM 7274 O O . GLN C 1 89 ? -26.819 -9.166 64.889 1.00 30.43 89 GLN C O 1
ATOM 7280 N N . THR C 1 90 ? -27.751 -9.935 62.947 1.00 37.57 90 THR C N 1
ATOM 7281 C CA . THR C 1 90 ? -27.768 -11.375 63.259 1.00 40.81 90 THR C CA 1
ATOM 7282 C C . THR C 1 90 ? -26.388 -12.024 62.963 1.00 48.64 90 THR C C 1
ATOM 7283 O O . THR C 1 90 ? -25.615 -11.562 62.082 1.00 46.26 90 THR C O 1
ATOM 7287 N N . PHE C 1 91 ? -26.032 -13.073 63.711 1.00 43.84 91 PHE C N 1
ATOM 7288 C CA . PHE C 1 91 ? -24.755 -13.737 63.456 1.00 42.20 91 PHE C CA 1
ATOM 7289 C C . PHE C 1 91 ? -25.007 -15.091 64.091 1.00 47.71 91 PHE C C 1
ATOM 7290 O O . PHE C 1 91 ? -25.680 -15.177 65.121 1.00 42.86 91 PHE C O 1
ATOM 7298 N N . THR C 1 92 ? -24.439 -16.076 63.414 1.00 45.05 92 THR C N 1
ATOM 7299 C CA . THR C 1 92 ? -24.551 -17.489 63.711 1.00 42.03 92 THR C CA 1
ATOM 7300 C C . THR C 1 92 ? -23.248 -18.314 63.756 1.00 46.92 92 THR C C 1
ATOM 7301 O O . THR C 1 92 ? -22.406 -18.376 62.840 1.00 40.47 92 THR C O 1
ATOM 7305 N N . PHE C 1 93 ? -23.142 -18.992 64.910 1.00 43.19 93 PHE C N 1
ATOM 7306 C CA . PHE C 1 93 ? -22.024 -19.888 65.203 1.00 35.02 93 PHE C CA 1
ATOM 7307 C C . PHE C 1 93 ? -22.455 -21.307 64.848 1.00 35.92 93 PHE C C 1
ATOM 7308 O O . PHE C 1 93 ? -23.607 -21.713 65.084 1.00 32.23 93 PHE C O 1
ATOM 7316 N N . THR C 1 94 ? -21.494 -22.045 64.312 1.00 33.03 94 THR C N 1
ATOM 7317 C CA . THR C 1 94 ? -21.832 -23.417 63.966 1.00 34.54 94 THR C CA 1
ATOM 7318 C C . THR C 1 94 ? -20.728 -24.337 64.487 1.00 43.76 94 THR C C 1
ATOM 7319 O O . THR C 1 94 ? -19.542 -23.965 64.550 1.00 42.18 94 THR C O 1
ATOM 7323 N N . THR C 1 95 ? -21.237 -25.518 64.818 1.00 43.23 95 THR C N 1
ATOM 7324 C CA . THR C 1 95 ? -20.608 -26.739 65.301 1.00 43.34 95 THR C CA 1
ATOM 7325 C C . THR C 1 95 ? -19.917 -27.538 64.171 1.00 53.98 95 THR C C 1
ATOM 7326 O O . THR C 1 95 ? -18.985 -28.330 64.409 1.00 57.86 95 THR C O 1
ATOM 7330 N N . ASP C 1 96 ? -20.353 -27.354 62.921 1.00 45.21 96 ASP C N 1
ATOM 7331 C CA . ASP C 1 96 ? -19.796 -28.015 61.755 1.00 40.71 96 ASP C CA 1
ATOM 7332 C C . ASP C 1 96 ? -18.468 -27.431 61.268 1.00 41.81 96 ASP C C 1
ATOM 7333 O O . ASP C 1 96 ? -18.414 -26.402 60.588 1.00 40.64 96 ASP C O 1
ATOM 7338 N N . LYS C 1 97 ? -17.397 -28.172 61.518 1.00 36.64 97 LYS C N 1
ATOM 7339 C CA . LYS C 1 97 ? -16.063 -27.761 61.086 1.00 37.36 97 LYS C CA 1
ATOM 7340 C C . LYS C 1 97 ? -15.782 -27.492 59.604 1.00 44.73 97 LYS C C 1
ATOM 7341 O O . LYS C 1 97 ? -14.789 -26.815 59.277 1.00 42.39 97 LYS C O 1
ATOM 7347 N N . SER C 1 98 ? -16.625 -28.019 58.714 1.00 46.74 98 SER C N 1
ATOM 7348 C CA . SER C 1 98 ? -16.512 -27.903 57.270 1.00 46.56 98 SER C CA 1
ATOM 7349 C C . SER C 1 98 ? -16.720 -26.472 56.822 1.00 50.68 98 SER C C 1
ATOM 7350 O O . SER C 1 98 ? -16.045 -25.965 55.933 1.00 50.39 98 SER C O 1
ATOM 7353 N N . VAL C 1 99 ? -17.758 -25.923 57.442 1.00 46.17 99 VAL C N 1
ATOM 7354 C CA . VAL C 1 99 ? -18.219 -24.575 57.126 1.00 45.06 99 VAL C CA 1
ATOM 7355 C C . VAL C 1 99 ? -17.227 -23.410 57.141 1.00 57.04 99 VAL C C 1
ATOM 7356 O O . VAL C 1 99 ? -16.540 -23.120 58.135 1.00 59.85 99 VAL C O 1
ATOM 7360 N N . ILE C 1 100 ? -17.217 -22.731 55.980 1.00 55.82 100 ILE C N 1
ATOM 7361 C CA . ILE C 1 100 ? -16.361 -21.559 55.808 1.00 58.06 100 ILE C CA 1
ATOM 7362 C C . ILE C 1 100 ? -17.118 -20.304 56.252 1.00 64.88 100 ILE C C 1
ATOM 7363 O O . ILE C 1 100 ? -18.190 -19.989 55.706 1.00 69.11 100 ILE C O 1
ATOM 7368 N N . GLY C 1 101 ? -16.563 -19.602 57.231 1.00 55.80 101 GLY C N 1
ATOM 7369 C CA . GLY C 1 101 ? -17.197 -18.390 57.730 1.00 54.54 101 GLY C CA 1
ATOM 7370 C C . GLY C 1 101 ? -17.314 -17.302 56.660 1.00 51.50 101 GLY C C 1
ATOM 7371 O O . GLY C 1 101 ? -16.805 -17.496 55.559 1.00 46.60 101 GLY C O 1
ATOM 7372 N N . ASN C 1 102 ? -17.964 -16.210 57.039 1.00 46.22 102 ASN C N 1
ATOM 7373 C CA . ASN C 1 102 ? -18.293 -14.973 56.323 1.00 46.85 102 ASN C CA 1
ATOM 7374 C C . ASN C 1 102 ? -19.019 -14.019 57.311 1.00 50.63 102 ASN C C 1
ATOM 7375 O O . ASN C 1 102 ? -19.105 -14.382 58.501 1.00 52.04 102 ASN C O 1
ATOM 7380 N N . SER C 1 103 ? -19.584 -12.888 56.865 1.00 42.12 103 SER C N 1
ATOM 7381 C CA . SER C 1 103 ? -20.334 -11.983 57.742 1.00 40.81 103 SER C CA 1
ATOM 7382 C C . SER C 1 103 ? -21.717 -12.487 58.226 1.00 43.17 103 SER C C 1
ATOM 7383 O O . SER C 1 103 ? -22.396 -11.792 59.015 1.00 42.51 103 SER C O 1
ATOM 7386 N N . GLU C 1 104 ? -22.171 -13.654 57.750 1.00 42.67 104 GLU C N 1
ATOM 7387 C CA . GLU C 1 104 ? -23.449 -14.203 58.201 1.00 49.18 104 GLU C CA 1
ATOM 7388 C C . GLU C 1 104 ? -23.239 -15.286 59.276 1.00 54.60 104 GLU C C 1
ATOM 7389 O O . GLU C 1 104 ? -24.104 -15.444 60.182 1.00 53.05 104 GLU C O 1
ATOM 7395 N N . MET C 1 105 ? -22.126 -16.027 59.206 1.00 47.37 105 MET C N 1
ATOM 7396 C CA . MET C 1 105 ? -22.042 -17.009 60.293 1.00 47.73 105 MET C CA 1
ATOM 7397 C C . MET C 1 105 ? -20.654 -17.577 60.334 1.00 51.60 105 MET C C 1
ATOM 7398 O O . MET C 1 105 ? -19.913 -17.276 59.406 1.00 55.55 105 MET C O 1
ATOM 7403 N N . VAL C 1 106 ? -20.356 -18.383 61.343 1.00 46.71 106 VAL C N 1
ATOM 7404 C CA . VAL C 1 106 ? -19.001 -18.917 61.399 1.00 45.33 106 VAL C CA 1
ATOM 7405 C C . VAL C 1 106 ? -19.102 -20.194 62.264 1.00 51.07 106 VAL C C 1
ATOM 7406 O O . VAL C 1 106 ? -20.020 -20.430 63.078 1.00 47.60 106 VAL C O 1
ATOM 7410 N N . ALA C 1 107 ? -18.118 -21.042 61.959 1.00 47.26 107 ALA C N 1
ATOM 7411 C CA . ALA C 1 107 ? -17.883 -22.325 62.581 1.00 42.81 107 ALA C CA 1
ATOM 7412 C C . ALA C 1 107 ? -16.854 -22.120 63.691 1.00 42.66 107 ALA C C 1
ATOM 7413 O O . ALA C 1 107 ? -15.944 -21.275 63.626 1.00 35.47 107 ALA C O 1
ATOM 7415 N N . VAL C 1 108 ? -17.094 -22.951 64.716 1.00 36.21 108 VAL C N 1
ATOM 7416 C CA . VAL C 1 108 ? -16.263 -23.049 65.921 1.00 29.87 108 VAL C CA 1
ATOM 7417 C C . VAL C 1 108 ? -15.605 -24.396 66.154 1.00 35.44 108 VAL C C 1
ATOM 7418 O O . VAL C 1 108 ? -16.132 -25.450 65.842 1.00 33.84 108 VAL C O 1
ATOM 7422 N N . THR C 1 109 ? -14.403 -24.320 66.736 1.00 31.23 109 THR C N 1
ATOM 7423 C CA . THR C 1 109 ? -13.723 -25.577 67.038 1.00 27.67 109 THR C CA 1
ATOM 7424 C C . THR C 1 109 ? -14.534 -26.328 68.116 1.00 37.19 109 THR C C 1
ATOM 7425 O O . THR C 1 109 ? -14.297 -27.526 68.317 1.00 42.27 109 THR C O 1
ATOM 7429 N N . TYR C 1 110 ? -15.499 -25.674 68.796 1.00 30.19 110 TYR C N 1
ATOM 7430 C CA . TYR C 1 110 ? -16.194 -26.405 69.860 1.00 29.85 110 TYR C CA 1
ATOM 7431 C C . TYR C 1 110 ? -17.577 -26.998 69.845 1.00 34.35 110 TYR C C 1
ATOM 7432 O O . TYR C 1 110 ? -18.669 -26.502 70.171 1.00 29.89 110 TYR C O 1
ATOM 7441 N N . GLU C 1 111 ? -17.414 -28.292 69.534 1.00 37.07 111 GLU C N 1
ATOM 7442 C CA . GLU C 1 111 ? -18.610 -29.133 69.386 1.00 42.27 111 GLU C CA 1
ATOM 7443 C C . GLU C 1 111 ? -19.652 -29.017 70.469 1.00 41.06 111 GLU C C 1
ATOM 7444 O O . GLU C 1 111 ? -20.827 -29.234 70.231 1.00 43.75 111 GLU C O 1
ATOM 7450 N N . GLY C 1 112 ? -19.193 -28.671 71.654 1.00 38.02 112 GLY C N 1
ATOM 7451 C CA . GLY C 1 112 ? -20.048 -28.526 72.828 1.00 36.94 112 GLY C CA 1
ATOM 7452 C C . GLY C 1 112 ? -20.614 -27.132 72.946 1.00 38.97 112 GLY C C 1
ATOM 7453 O O . GLY C 1 112 ? -21.354 -26.850 73.890 1.00 35.51 112 GLY C O 1
ATOM 7454 N N . PHE C 1 113 ? -20.255 -26.307 71.966 1.00 33.13 113 PHE C N 1
ATOM 7455 C CA . PHE C 1 113 ? -20.727 -24.915 72.006 1.00 32.21 113 PHE C CA 1
ATOM 7456 C C . PHE C 1 113 ? -22.241 -24.732 72.173 1.00 35.71 113 PHE C C 1
ATOM 7457 O O . PHE C 1 113 ? -22.714 -23.943 72.996 1.00 33.43 113 PHE C O 1
ATOM 7465 N N . THR C 1 114 ? -23.024 -25.490 71.418 1.00 34.10 114 THR C N 1
ATOM 7466 C CA . THR C 1 114 ? -24.475 -25.421 71.417 1.00 34.48 114 THR C CA 1
ATOM 7467 C C . THR C 1 114 ? -25.088 -25.763 72.764 1.00 45.05 114 THR C C 1
ATOM 7468 O O . THR C 1 114 ? -26.106 -25.265 73.250 1.00 44.68 114 THR C O 1
ATOM 7472 N N . THR C 1 115 ? -24.385 -26.710 73.363 1.00 45.19 115 THR C N 1
ATOM 7473 C CA . THR C 1 115 ? -24.825 -27.283 74.618 1.00 44.77 115 THR C CA 1
ATOM 7474 C C . THR C 1 115 ? -24.718 -26.424 75.871 1.00 43.02 115 THR C C 1
ATOM 7475 O O . THR C 1 115 ? -25.700 -26.072 76.553 1.00 37.24 115 THR C O 1
ATOM 7479 N N . ASP C 1 116 ? -23.457 -26.097 76.143 1.00 40.05 116 ASP C N 1
ATOM 7480 C CA . ASP C 1 116 ? -23.176 -25.330 77.354 1.00 41.81 116 ASP C CA 1
ATOM 7481 C C . ASP C 1 116 ? -23.919 -24.004 77.364 1.00 50.06 116 ASP C C 1
ATOM 7482 O O . ASP C 1 116 ? -24.422 -23.557 78.394 1.00 50.33 116 ASP C O 1
ATOM 7487 N N . LEU C 1 117 ? -24.002 -23.399 76.175 1.00 46.77 117 LEU C N 1
ATOM 7488 C CA . LEU C 1 117 ? -24.652 -22.098 75.982 1.00 43.89 117 LEU C CA 1
ATOM 7489 C C . LEU C 1 117 ? -26.136 -22.050 76.300 1.00 47.29 117 LEU C C 1
ATOM 7490 O O . LEU C 1 117 ? -26.695 -23.036 76.783 1.00 49.77 117 LEU C O 1
ATOM 7495 N N . SER C 1 118 ? -26.741 -20.885 76.095 1.00 43.45 118 SER C N 1
ATOM 7496 C CA . SER C 1 118 ? -28.153 -20.637 76.363 1.00 42.58 118 SER C CA 1
ATOM 7497 C C . SER C 1 118 ? -28.553 -19.260 75.799 1.00 40.98 118 SER C C 1
ATOM 7498 O O . SER C 1 118 ? -27.741 -18.314 75.813 1.00 30.57 118 SER C O 1
ATOM 7501 N N . VAL C 1 119 ? -29.795 -19.116 75.353 1.00 37.65 119 VAL C N 1
ATOM 7502 C CA . VAL C 1 119 ? -30.212 -17.797 74.889 1.00 34.42 119 VAL C CA 1
ATOM 7503 C C . VAL C 1 119 ? -30.138 -16.908 76.154 1.00 36.19 119 VAL C C 1
ATOM 7504 O O . VAL C 1 119 ? -30.366 -17.332 77.298 1.00 34.32 119 VAL C O 1
ATOM 7508 N N . GLY C 1 120 ? -29.778 -15.639 75.966 1.00 35.76 120 GLY C N 1
ATOM 7509 C CA . GLY C 1 120 ? -29.592 -14.634 77.029 1.00 34.66 120 GLY C CA 1
ATOM 7510 C C . GLY C 1 120 ? -28.086 -14.387 77.300 1.00 42.34 120 GLY C C 1
ATOM 7511 O O . GLY C 1 120 ? -27.618 -13.257 77.556 1.00 42.63 120 GLY C O 1
ATOM 7512 N N . ASN C 1 121 ? -27.294 -15.466 77.197 1.00 38.22 121 ASN C N 1
ATOM 7513 C CA . ASN C 1 121 ? -25.858 -15.413 77.419 1.00 37.65 121 ASN C CA 1
ATOM 7514 C C . ASN C 1 121 ? -25.124 -14.504 76.446 1.00 36.91 121 ASN C C 1
ATOM 7515 O O . ASN C 1 121 ? -25.605 -14.181 75.356 1.00 31.80 121 ASN C O 1
ATOM 7520 N N . THR C 1 122 ? -23.915 -14.149 76.859 1.00 33.81 122 THR C N 1
ATOM 7521 C CA . THR C 1 122 ? -23.004 -13.335 76.086 1.00 31.69 122 THR C CA 1
ATOM 7522 C C . THR C 1 122 ? -21.801 -14.126 75.540 1.00 34.47 122 THR C C 1
ATOM 7523 O O . THR C 1 122 ? -21.119 -14.848 76.270 1.00 37.58 122 THR C O 1
ATOM 7527 N N . VAL C 1 123 ? -21.537 -13.953 74.257 1.00 25.34 123 VAL C N 1
ATOM 7528 C CA . VAL C 1 123 ? -20.440 -14.539 73.522 1.00 18.59 123 VAL C CA 1
ATOM 7529 C C . VAL C 1 123 ? -19.442 -13.406 73.229 1.00 29.76 123 VAL C C 1
ATOM 7530 O O . VAL C 1 123 ? -19.764 -12.264 72.858 1.00 29.62 123 VAL C O 1
ATOM 7534 N N . LEU C 1 124 ? -18.168 -13.756 73.331 1.00 27.87 124 LEU C N 1
ATOM 7535 C CA . LEU C 1 124 ? -17.164 -12.739 73.090 1.00 24.76 124 LEU C CA 1
ATOM 7536 C C . LEU C 1 124 ? -16.031 -13.186 72.179 1.00 33.61 124 LEU C C 1
ATOM 7537 O O . LEU C 1 124 ? -15.120 -13.969 72.477 1.00 28.25 124 LEU C O 1
ATOM 7542 N N . VAL C 1 125 ? -16.110 -12.570 71.007 1.00 30.45 125 VAL C N 1
ATOM 7543 C CA . VAL C 1 125 ? -15.124 -12.829 69.973 1.00 27.70 125 VAL C CA 1
ATOM 7544 C C . VAL C 1 125 ? -13.857 -11.952 69.947 1.00 26.33 125 VAL C C 1
ATOM 7545 O O . VAL C 1 125 ? -13.818 -10.734 70.167 1.00 20.24 125 VAL C O 1
ATOM 7549 N N . ASP C 1 126 ? -12.822 -12.721 69.646 1.00 22.79 126 ASP C N 1
ATOM 7550 C CA . ASP C 1 126 ? -11.479 -12.267 69.468 1.00 27.71 126 ASP C CA 1
ATOM 7551 C C . ASP C 1 126 ? -11.203 -11.354 70.629 1.00 36.35 126 ASP C C 1
ATOM 7552 O O . ASP C 1 126 ? -11.622 -10.194 70.604 1.00 34.12 126 ASP C O 1
ATOM 7557 N N . ASP C 1 127 ? -10.508 -11.856 71.630 1.00 38.65 127 ASP C N 1
ATOM 7558 C CA . ASP C 1 127 ? -10.200 -11.045 72.809 1.00 41.20 127 ASP C CA 1
ATOM 7559 C C . ASP C 1 127 ? -11.262 -10.028 73.281 1.00 36.04 127 ASP C C 1
ATOM 7560 O O . ASP C 1 127 ? -10.937 -8.967 73.805 1.00 34.94 127 ASP C O 1
ATOM 7565 N N . GLY C 1 128 ? -12.536 -10.410 73.130 1.00 25.23 128 GLY C N 1
ATOM 7566 C CA . GLY C 1 128 ? -13.675 -9.622 73.558 1.00 23.65 128 GLY C CA 1
ATOM 7567 C C . GLY C 1 128 ? -13.849 -8.460 72.600 1.00 27.44 128 GLY C C 1
ATOM 7568 O O . GLY C 1 128 ? -14.490 -7.461 72.913 1.00 32.04 128 GLY C O 1
ATOM 7569 N N . LEU C 1 129 ? -13.247 -8.595 71.437 1.00 22.11 129 LEU C N 1
ATOM 7570 C CA . LEU C 1 129 ? -13.392 -7.471 70.495 1.00 23.64 129 LEU C CA 1
ATOM 7571 C C . LEU C 1 129 ? -14.858 -7.317 70.192 1.00 26.64 129 LEU C C 1
ATOM 7572 O O . LEU C 1 129 ? -15.369 -6.222 70.040 1.00 27.60 129 LEU C O 1
ATOM 7577 N N . ILE C 1 130 ? -15.525 -8.453 70.119 1.00 21.67 130 ILE C N 1
ATOM 7578 C CA . ILE C 1 130 ? -16.936 -8.279 69.787 1.00 20.92 130 ILE C CA 1
ATOM 7579 C C . ILE C 1 130 ? -17.800 -9.158 70.645 1.00 27.65 130 ILE C C 1
ATOM 7580 O O . ILE C 1 130 ? -17.569 -10.350 70.772 1.00 30.62 130 ILE C O 1
ATOM 7585 N N . GLY C 1 131 ? -18.790 -8.491 71.197 1.00 25.54 131 GLY C N 1
ATOM 7586 C CA . GLY C 1 131 ? -19.762 -9.147 72.055 1.00 27.22 131 GLY C CA 1
ATOM 7587 C C . GLY C 1 131 ? -21.002 -9.441 71.212 1.00 34.97 131 GLY C C 1
ATOM 7588 O O . GLY C 1 131 ? -21.179 -8.840 70.148 1.00 30.03 131 GLY C O 1
ATOM 7589 N N . MET C 1 132 ? -21.820 -10.370 71.708 1.00 32.24 132 MET C N 1
ATOM 7590 C CA . MET C 1 132 ? -23.109 -10.783 71.152 1.00 28.86 132 MET C CA 1
ATOM 7591 C C . MET C 1 132 ? -23.920 -11.568 72.150 1.00 42.44 132 MET C C 1
ATOM 7592 O O . MET C 1 132 ? -23.369 -12.244 72.996 1.00 44.50 132 MET C O 1
ATOM 7597 N N . GLU C 1 133 ? -25.219 -11.343 72.049 1.00 41.93 133 GLU C N 1
ATOM 7598 C CA . GLU C 1 133 ? -26.131 -12.070 72.915 1.00 44.92 133 GLU C CA 1
ATOM 7599 C C . GLU C 1 133 ? -26.773 -13.244 72.143 1.00 47.72 133 GLU C C 1
ATOM 7600 O O . GLU C 1 133 ? -27.265 -13.083 71.003 1.00 45.04 133 GLU C O 1
ATOM 7606 N N . VAL C 1 134 ? -26.752 -14.459 72.726 1.00 43.93 134 VAL C N 1
ATOM 7607 C CA . VAL C 1 134 ? -27.331 -15.662 72.105 1.00 40.74 134 VAL C CA 1
ATOM 7608 C C . VAL C 1 134 ? -28.861 -15.521 72.163 1.00 51.26 134 VAL C C 1
ATOM 7609 O O . VAL C 1 134 ? -29.488 -15.376 73.223 1.00 48.17 134 VAL C O 1
ATOM 7613 N N . THR C 1 135 ? -29.427 -15.484 70.959 1.00 50.44 135 THR C N 1
ATOM 7614 C CA . THR C 1 135 ? -30.867 -15.319 70.821 1.00 51.21 135 THR C CA 1
ATOM 7615 C C . THR C 1 135 ? -31.484 -16.698 70.642 1.00 55.37 135 THR C C 1
ATOM 7616 O O . THR C 1 135 ? -32.582 -17.010 71.123 1.00 55.37 135 THR C O 1
ATOM 7620 N N . ALA C 1 136 ? -30.689 -17.473 69.894 1.00 45.02 136 ALA C N 1
ATOM 7621 C CA . ALA C 1 136 ? -31.200 -18.797 69.609 1.00 42.86 136 ALA C CA 1
ATOM 7622 C C . ALA C 1 136 ? -30.047 -19.750 69.329 1.00 50.28 136 ALA C C 1
ATOM 7623 O O . ALA C 1 136 ? -28.909 -19.378 69.022 1.00 49.30 136 ALA C O 1
ATOM 7625 N N . ILE C 1 137 ? -30.403 -21.021 69.439 1.00 44.77 137 ILE C N 1
ATOM 7626 C CA . ILE C 1 137 ? -29.557 -22.180 69.220 1.00 40.81 137 ILE C CA 1
ATOM 7627 C C . ILE C 1 137 ? -30.539 -23.260 68.748 1.00 48.19 137 ILE C C 1
ATOM 7628 O O . ILE C 1 137 ? -31.593 -23.507 69.367 1.00 49.30 137 ILE C O 1
ATOM 7633 N N . GLU C 1 138 ? -30.176 -23.916 67.662 1.00 48.41 138 GLU C N 1
ATOM 7634 C CA . GLU C 1 138 ? -31.045 -24.960 67.134 1.00 53.46 138 GLU C CA 1
ATOM 7635 C C . GLU C 1 138 ? -30.076 -25.911 66.434 1.00 51.07 138 GLU C C 1
ATOM 7636 O O . GLU C 1 138 ? -29.348 -25.445 65.537 1.00 47.29 138 GLU C O 1
ATOM 7642 N N . GLY C 1 139 ? -30.051 -27.183 66.822 1.00 45.86 139 GLY C N 1
ATOM 7643 C CA . GLY C 1 139 ? -29.102 -28.029 66.081 1.00 48.63 139 GLY C CA 1
ATOM 7644 C C . GLY C 1 139 ? -27.710 -27.457 66.292 1.00 55.85 139 GLY C C 1
ATOM 7645 O O . GLY C 1 139 ? -27.491 -26.853 67.337 1.00 57.82 139 GLY C O 1
ATOM 7646 N N . ASN C 1 140 ? -26.804 -27.616 65.334 1.00 49.76 140 ASN C N 1
ATOM 7647 C CA . ASN C 1 140 ? -25.427 -27.123 65.453 1.00 49.01 140 ASN C CA 1
ATOM 7648 C C . ASN C 1 140 ? -25.183 -25.614 65.309 1.00 50.30 140 ASN C C 1
ATOM 7649 O O . ASN C 1 140 ? -24.036 -25.120 65.214 1.00 40.31 140 ASN C O 1
ATOM 7654 N N . LYS C 1 141 ? -26.292 -24.878 65.274 1.00 51.80 141 LYS C N 1
ATOM 7655 C CA . LYS C 1 141 ? -26.297 -23.431 65.115 1.00 51.46 141 LYS C CA 1
ATOM 7656 C C . LYS C 1 141 ? -26.527 -22.587 66.379 1.00 47.22 141 LYS C C 1
ATOM 7657 O O . LYS C 1 141 ? -27.525 -22.836 67.093 1.00 39.88 141 LYS C O 1
ATOM 7663 N N . VAL C 1 142 ? -25.621 -21.615 66.613 1.00 41.55 142 VAL C N 1
ATOM 7664 C CA . VAL C 1 142 ? -25.710 -20.665 67.723 1.00 42.40 142 VAL C CA 1
ATOM 7665 C C . VAL C 1 142 ? -26.026 -19.301 67.067 1.00 47.22 142 VAL C C 1
ATOM 7666 O O . VAL C 1 142 ? -25.167 -18.723 66.384 1.00 40.58 142 VAL C O 1
ATOM 7670 N N . ILE C 1 143 ? -27.278 -18.866 67.278 1.00 43.54 143 ILE C N 1
ATOM 7671 C CA . ILE C 1 143 ? -27.849 -17.632 66.752 1.00 43.61 143 ILE C CA 1
ATOM 7672 C C . ILE C 1 143 ? -27.878 -16.463 67.745 1.00 46.74 143 ILE C C 1
ATOM 7673 O O . ILE C 1 143 ? -28.562 -16.544 68.798 1.00 40.62 143 ILE C O 1
ATOM 7678 N N . CYS C 1 144 ? -27.214 -15.374 67.297 1.00 42.58 144 CYS C N 1
ATOM 7679 C CA . CYS C 1 144 ? -27.102 -14.188 68.139 1.00 40.56 144 CYS C CA 1
ATOM 7680 C C . CYS C 1 144 ? -27.150 -12.833 67.468 1.00 42.50 144 CYS C C 1
ATOM 7681 O O . CYS C 1 144 ? -26.940 -12.687 66.257 1.00 39.41 144 CYS C O 1
ATOM 7684 N N . LYS C 1 145 ? -27.438 -11.886 68.362 1.00 41.33 145 LYS C N 1
ATOM 7685 C CA . LYS C 1 145 ? -27.534 -10.470 68.033 1.00 44.03 145 LYS C CA 1
ATOM 7686 C C . LYS C 1 145 ? -26.176 -9.806 68.277 1.00 40.34 145 LYS C C 1
ATOM 7687 O O . LYS C 1 145 ? -25.688 -9.800 69.418 1.00 37.34 145 LYS C O 1
ATOM 7693 N N . VAL C 1 146 ? -25.571 -9.230 67.250 1.00 30.77 146 VAL C N 1
ATOM 7694 C CA . VAL C 1 146 ? -24.294 -8.623 67.630 1.00 29.18 146 VAL C CA 1
ATOM 7695 C C . VAL C 1 146 ? -24.575 -7.384 68.475 1.00 36.94 146 VAL C C 1
ATOM 7696 O O . VAL C 1 146 ? -25.449 -6.555 68.181 1.00 35.97 146 VAL C O 1
ATOM 7700 N N . LEU C 1 147 ? -23.835 -7.264 69.576 1.00 38.23 147 LEU C N 1
ATOM 7701 C CA . LEU C 1 147 ? -24.000 -6.100 70.450 1.00 40.85 147 LEU C CA 1
ATOM 7702 C C . LEU C 1 147 ? -23.157 -4.863 70.070 1.00 46.65 147 LEU C C 1
ATOM 7703 O O . LEU C 1 147 ? -23.360 -3.788 70.649 1.00 47.30 147 LEU C O 1
ATOM 7708 N N . ASN C 1 148 ? -22.210 -4.983 69.139 1.00 41.98 148 ASN C N 1
ATOM 7709 C CA . ASN C 1 148 ? -21.371 -3.868 68.734 1.00 40.99 148 ASN C CA 1
ATOM 7710 C C . ASN C 1 148 ? -20.567 -4.174 67.483 1.00 45.49 148 ASN C C 1
ATOM 7711 O O . ASN C 1 148 ? -20.231 -5.318 67.206 1.00 41.12 148 ASN C O 1
ATOM 7716 N N . ASN C 1 149 ? -20.211 -3.124 66.765 1.00 47.17 149 ASN C N 1
ATOM 7717 C CA . ASN C 1 149 ? -19.448 -3.214 65.526 1.00 47.30 149 ASN C CA 1
ATOM 7718 C C . ASN C 1 149 ? -17.998 -3.701 65.557 1.00 45.68 149 ASN C C 1
ATOM 7719 O O . ASN C 1 149 ? -17.184 -3.208 66.339 1.00 42.03 149 ASN C O 1
ATOM 7724 N N . GLY C 1 150 ? -17.629 -4.616 64.650 1.00 40.26 150 GLY C N 1
ATOM 7725 C CA . GLY C 1 150 ? -16.240 -5.064 64.654 1.00 38.80 150 GLY C CA 1
ATOM 7726 C C . GLY C 1 150 ? -15.779 -6.003 63.543 1.00 37.57 150 GLY C C 1
ATOM 7727 O O . GLY C 1 150 ? -16.553 -6.716 62.865 1.00 32.53 150 GLY C O 1
ATOM 7728 N N . ASP C 1 151 ? -14.452 -5.990 63.357 1.00 32.59 151 ASP C N 1
ATOM 7729 C CA . ASP C 1 151 ? -13.945 -6.900 62.338 1.00 35.63 151 ASP C CA 1
ATOM 7730 C C . ASP C 1 151 ? -13.620 -8.329 62.770 1.00 40.88 151 ASP C C 1
ATOM 7731 O O . ASP C 1 151 ? -12.723 -8.516 63.604 1.00 41.27 151 ASP C O 1
ATOM 7736 N N . LEU C 1 152 ? -14.335 -9.311 62.199 1.00 35.17 152 LEU C N 1
ATOM 7737 C CA . LEU C 1 152 ? -14.112 -10.732 62.468 1.00 33.57 152 LEU C CA 1
ATOM 7738 C C . LEU C 1 152 ? -13.030 -11.362 61.554 1.00 43.73 152 LEU C C 1
ATOM 7739 O O . LEU C 1 152 ? -13.280 -11.654 60.379 1.00 39.70 152 LEU C O 1
ATOM 7744 N N . GLY C 1 153 ? -11.811 -11.562 62.079 1.00 44.29 153 GLY C N 1
ATOM 7745 C CA . GLY C 1 153 ? -10.655 -12.170 61.406 1.00 42.28 153 GLY C CA 1
ATOM 7746 C C . GLY C 1 153 ? -10.723 -13.675 61.722 1.00 47.47 153 GLY C C 1
ATOM 7747 O O . GLY C 1 153 ? -11.486 -14.084 62.617 1.00 48.07 153 GLY C O 1
ATOM 7748 N N . GLU C 1 154 ? -9.969 -14.512 61.011 1.00 45.33 154 GLU C N 1
ATOM 7749 C CA . GLU C 1 154 ? -10.019 -15.966 61.222 1.00 45.95 154 GLU C CA 1
ATOM 7750 C C . GLU C 1 154 ? -9.287 -16.560 62.408 1.00 47.42 154 GLU C C 1
ATOM 7751 O O . GLU C 1 154 ? -8.199 -16.075 62.712 1.00 42.34 154 GLU C O 1
ATOM 7757 N N . ASN C 1 155 ? -9.860 -17.621 63.001 1.00 48.35 155 ASN C N 1
ATOM 7758 C CA . ASN C 1 155 ? -9.159 -18.247 64.124 1.00 48.82 155 ASN C CA 1
ATOM 7759 C C . ASN C 1 155 ? -9.143 -17.240 65.267 1.00 48.08 155 ASN C C 1
ATOM 7760 O O . ASN C 1 155 ? -8.084 -16.796 65.753 1.00 47.95 155 ASN C O 1
ATOM 7765 N N . LYS C 1 156 ? -10.324 -16.763 65.646 1.00 38.03 156 LYS C N 1
ATOM 7766 C CA . LYS C 1 156 ? -10.255 -15.795 66.757 1.00 37.68 156 LYS C CA 1
ATOM 7767 C C . LYS C 1 156 ? -10.699 -16.551 67.994 1.00 42.10 156 LYS C C 1
ATOM 7768 O O . LYS C 1 156 ? -11.487 -17.496 67.839 1.00 42.38 156 LYS C O 1
ATOM 7774 N N . GLY C 1 157 ? -10.214 -16.173 69.170 1.00 33.71 157 GLY C N 1
ATOM 7775 C CA . GLY C 1 157 ? -10.654 -16.902 70.360 1.00 33.28 157 GLY C CA 1
ATOM 7776 C C . GLY C 1 157 ? -12.058 -16.525 70.810 1.00 36.10 157 GLY C C 1
ATOM 7777 O O . GLY C 1 157 ? -12.484 -15.379 70.685 1.00 42.78 157 GLY C O 1
ATOM 7778 N N . VAL C 1 158 ? -12.798 -17.485 71.324 1.00 25.39 158 VAL C N 1
ATOM 7779 C CA . VAL C 1 158 ? -14.143 -17.168 71.817 1.00 24.86 158 VAL C CA 1
ATOM 7780 C C . VAL C 1 158 ? -14.188 -17.158 73.351 1.00 28.05 158 VAL C C 1
ATOM 7781 O O . VAL C 1 158 ? -13.438 -17.929 73.987 1.00 23.32 158 VAL C O 1
ATOM 7785 N N . ASN C 1 159 ? -15.058 -16.362 73.967 1.00 24.55 159 ASN C N 1
ATOM 7786 C CA . ASN C 1 159 ? -15.113 -16.417 75.427 1.00 22.37 159 ASN C CA 1
ATOM 7787 C C . ASN C 1 159 ? -16.579 -16.354 75.737 1.00 26.08 159 ASN C C 1
ATOM 7788 O O . ASN C 1 159 ? -17.323 -15.646 75.073 1.00 26.59 159 ASN C O 1
ATOM 7793 N N . LEU C 1 160 ? -16.909 -17.107 76.767 1.00 21.19 160 LEU C N 1
ATOM 7794 C CA . LEU C 1 160 ? -18.327 -17.051 77.167 1.00 22.42 160 LEU C CA 1
ATOM 7795 C C . LEU C 1 160 ? -18.172 -16.759 78.657 1.00 29.92 160 LEU C C 1
ATOM 7796 O O . LEU C 1 160 ? -17.762 -17.602 79.452 1.00 31.87 160 LEU C O 1
ATOM 7801 N N . PRO C 1 161 ? -18.415 -15.516 79.037 1.00 28.28 161 PRO C N 1
ATOM 7802 C CA . PRO C 1 161 ? -18.270 -15.123 80.440 1.00 27.77 161 PRO C CA 1
ATOM 7803 C C . PRO C 1 161 ? -19.373 -15.759 81.260 1.00 36.41 161 PRO C C 1
ATOM 7804 O O . PRO C 1 161 ? -20.526 -15.859 80.802 1.00 37.08 161 PRO C O 1
ATOM 7808 N N . GLY C 1 162 ? -19.051 -16.207 82.465 1.00 37.90 162 GLY C N 1
ATOM 7809 C CA . GLY C 1 162 ? -20.098 -16.838 83.292 1.00 40.40 162 GLY C CA 1
ATOM 7810 C C . GLY C 1 162 ? -20.451 -18.309 83.032 1.00 47.19 162 GLY C C 1
ATOM 7811 O O . GLY C 1 162 ? -20.675 -19.098 83.962 1.00 53.32 162 GLY C O 1
ATOM 7812 N N . VAL C 1 163 ? -20.497 -18.699 81.764 1.00 33.59 163 VAL C N 1
ATOM 7813 C CA . VAL C 1 163 ? -20.776 -20.079 81.441 1.00 28.36 163 VAL C CA 1
ATOM 7814 C C . VAL C 1 163 ? -19.685 -21.046 81.878 1.00 31.53 163 VAL C C 1
ATOM 7815 O O . VAL C 1 163 ? -18.493 -20.743 81.814 1.00 31.78 163 VAL C O 1
ATOM 7819 N N . SER C 1 164 ? -20.096 -22.244 82.278 1.00 33.64 164 SER C N 1
ATOM 7820 C CA . SER C 1 164 ? -19.125 -23.283 82.644 1.00 33.32 164 SER C CA 1
ATOM 7821 C C . SER C 1 164 ? -18.984 -24.151 81.397 1.00 39.06 164 SER C C 1
ATOM 7822 O O . SER C 1 164 ? -19.944 -24.776 80.939 1.00 37.31 164 SER C O 1
ATOM 7825 N N . ILE C 1 165 ? -17.800 -24.135 80.814 1.00 37.04 165 ILE C N 1
ATOM 7826 C CA . ILE C 1 165 ? -17.616 -24.921 79.605 1.00 37.02 165 ILE C CA 1
ATOM 7827 C C . ILE C 1 165 ? -17.129 -26.336 79.894 1.00 35.64 165 ILE C C 1
ATOM 7828 O O . ILE C 1 165 ? -16.067 -26.539 80.483 1.00 39.24 165 ILE C O 1
ATOM 7833 N N . ALA C 1 166 ? -17.874 -27.312 79.417 1.00 26.91 166 ALA C N 1
ATOM 7834 C CA . ALA C 1 166 ? -17.597 -28.729 79.558 1.00 21.20 166 ALA C CA 1
ATOM 7835 C C . ALA C 1 166 ? -16.332 -29.323 78.906 1.00 25.06 166 ALA C C 1
ATOM 7836 O O . ALA C 1 166 ? -16.177 -30.550 78.817 1.00 21.05 166 ALA C O 1
ATOM 7838 N N . LEU C 1 167 ? -15.399 -28.498 78.393 1.00 23.94 167 LEU C N 1
ATOM 7839 C CA . LEU C 1 167 ? -14.208 -29.100 77.794 1.00 26.31 167 LEU C CA 1
ATOM 7840 C C . LEU C 1 167 ? -13.482 -29.649 79.023 1.00 31.40 167 LEU C C 1
ATOM 7841 O O . LEU C 1 167 ? -13.840 -29.327 80.162 1.00 33.24 167 LEU C O 1
ATOM 7846 N N . PRO C 1 168 ? -12.457 -30.448 78.823 1.00 31.09 168 PRO C N 1
ATOM 7847 C CA . PRO C 1 168 ? -11.711 -30.964 79.960 1.00 29.29 168 PRO C CA 1
ATOM 7848 C C . PRO C 1 168 ? -10.555 -30.061 80.397 1.00 30.28 168 PRO C C 1
ATOM 7849 O O . PRO C 1 168 ? -10.104 -29.241 79.613 1.00 31.37 168 PRO C O 1
ATOM 7853 N N . ALA C 1 169 ? -10.111 -30.245 81.614 1.00 22.88 169 ALA C N 1
ATOM 7854 C CA . ALA C 1 169 ? -8.994 -29.531 82.190 1.00 23.88 169 ALA C CA 1
ATOM 7855 C C . ALA C 1 169 ? -7.932 -29.890 81.149 1.00 34.83 169 ALA C C 1
ATOM 7856 O O . ALA C 1 169 ? -7.117 -29.082 80.684 1.00 29.69 169 ALA C O 1
ATOM 7858 N N . LEU C 1 170 ? -8.070 -31.184 80.805 1.00 32.56 170 LEU C N 1
ATOM 7859 C CA . LEU C 1 170 ? -7.160 -31.753 79.799 1.00 31.15 170 LEU C CA 1
ATOM 7860 C C . LEU C 1 170 ? -7.561 -32.041 78.323 1.00 37.03 170 LEU C C 1
ATOM 7861 O O . LEU C 1 170 ? -8.183 -33.035 77.905 1.00 22.57 170 LEU C O 1
ATOM 7866 N N . ALA C 1 171 ? -7.036 -31.173 77.427 1.00 34.13 171 ALA C N 1
ATOM 7867 C CA . ALA C 1 171 ? -7.264 -31.465 76.007 1.00 32.38 171 ALA C CA 1
ATOM 7868 C C . ALA C 1 171 ? -6.668 -32.881 75.752 1.00 46.13 171 ALA C C 1
ATOM 7869 O O . ALA C 1 171 ? -5.999 -33.512 76.606 1.00 40.99 171 ALA C O 1
ATOM 7871 N N . GLU C 1 172 ? -6.907 -33.415 74.561 1.00 43.27 172 GLU C N 1
ATOM 7872 C CA . GLU C 1 172 ? -6.359 -34.746 74.308 1.00 38.38 172 GLU C CA 1
ATOM 7873 C C . GLU C 1 172 ? -4.862 -34.750 74.335 1.00 37.68 172 GLU C C 1
ATOM 7874 O O . GLU C 1 172 ? -4.231 -35.649 74.875 1.00 41.55 172 GLU C O 1
ATOM 7880 N N . LYS C 1 173 ? -4.369 -33.697 73.700 1.00 27.47 173 LYS C N 1
ATOM 7881 C CA . LYS C 1 173 ? -2.958 -33.410 73.558 1.00 28.64 173 LYS C CA 1
ATOM 7882 C C . LYS C 1 173 ? -2.428 -32.950 74.917 1.00 36.51 173 LYS C C 1
ATOM 7883 O O . LYS C 1 173 ? -1.268 -33.167 75.314 1.00 32.82 173 LYS C O 1
ATOM 7886 N N . ASP C 1 174 ? -3.325 -32.227 75.593 1.00 34.44 174 ASP C N 1
ATOM 7887 C CA . ASP C 1 174 ? -2.889 -31.725 76.880 1.00 33.06 174 ASP C CA 1
ATOM 7888 C C . ASP C 1 174 ? -2.422 -32.929 77.665 1.00 34.78 174 ASP C C 1
ATOM 7889 O O . ASP C 1 174 ? -1.386 -32.799 78.312 1.00 37.26 174 ASP C O 1
ATOM 7894 N N . LYS C 1 175 ? -3.052 -34.092 77.533 1.00 24.45 175 LYS C N 1
ATOM 7895 C CA . LYS C 1 175 ? -2.563 -35.220 78.370 1.00 20.75 175 LYS C CA 1
ATOM 7896 C C . LYS C 1 175 ? -1.187 -35.703 78.021 1.00 28.90 175 LYS C C 1
ATOM 7897 O O . LYS C 1 175 ? -0.371 -36.024 78.889 1.00 32.13 175 LYS C O 1
ATOM 7903 N N . GLN C 1 176 ? -0.889 -35.658 76.744 1.00 27.39 176 GLN C N 1
ATOM 7904 C CA . GLN C 1 176 ? 0.407 -36.136 76.269 1.00 26.79 176 GLN C CA 1
ATOM 7905 C C . GLN C 1 176 ? 1.592 -35.254 76.622 1.00 22.81 176 GLN C C 1
ATOM 7906 O O . GLN C 1 176 ? 2.746 -35.671 76.748 1.00 13.78 176 GLN C O 1
ATOM 7912 N N . ASP C 1 177 ? 1.303 -33.957 76.741 1.00 24.00 177 ASP C N 1
ATOM 7913 C CA . ASP C 1 177 ? 2.336 -32.986 77.071 1.00 20.41 177 ASP C CA 1
ATOM 7914 C C . ASP C 1 177 ? 2.721 -33.171 78.514 1.00 22.77 177 ASP C C 1
ATOM 7915 O O . ASP C 1 177 ? 3.912 -32.993 78.822 1.00 18.02 177 ASP C O 1
ATOM 7920 N N . LEU C 1 178 ? 1.713 -33.539 79.343 1.00 22.73 178 LEU C N 1
ATOM 7921 C CA . LEU C 1 178 ? 1.987 -33.760 80.763 1.00 21.52 178 LEU C CA 1
ATOM 7922 C C . LEU C 1 178 ? 2.933 -34.926 80.927 1.00 21.20 178 LEU C C 1
ATOM 7923 O O . LEU C 1 178 ? 3.971 -34.822 81.577 1.00 19.91 178 LEU C O 1
ATOM 7928 N N . ILE C 1 179 ? 2.566 -36.050 80.307 1.00 12.43 179 ILE C N 1
ATOM 7929 C CA . ILE C 1 179 ? 3.413 -37.222 80.479 1.00 11.10 179 ILE C CA 1
ATOM 7930 C C . ILE C 1 179 ? 4.809 -36.844 80.104 1.00 12.47 179 ILE C C 1
ATOM 7931 O O . ILE C 1 179 ? 5.751 -37.193 80.832 1.00 14.21 179 ILE C O 1
ATOM 7936 N N . PHE C 1 180 ? 4.921 -36.132 78.984 1.00 13.93 180 PHE C N 1
ATOM 7937 C CA . PHE C 1 180 ? 6.275 -35.742 78.613 1.00 12.94 180 PHE C CA 1
ATOM 7938 C C . PHE C 1 180 ? 6.926 -34.974 79.765 1.00 19.65 180 PHE C C 1
ATOM 7939 O O . PHE C 1 180 ? 8.134 -35.139 80.003 1.00 21.42 180 PHE C O 1
ATOM 7947 N N . GLY C 1 181 ? 6.134 -34.163 80.481 1.00 15.14 181 GLY C N 1
ATOM 7948 C CA . GLY C 1 181 ? 6.708 -33.400 81.601 1.00 12.44 181 GLY C CA 1
ATOM 7949 C C . GLY C 1 181 ? 7.247 -34.337 82.654 1.00 14.02 181 GLY C C 1
ATOM 7950 O O . GLY C 1 181 ? 8.393 -34.273 83.121 1.00 10.23 181 GLY C O 1
ATOM 7951 N N . CYS C 1 182 ? 6.363 -35.284 83.014 1.00 14.58 182 CYS C N 1
ATOM 7952 C CA . CYS C 1 182 ? 6.841 -36.253 84.029 1.00 14.54 182 CYS C CA 1
ATOM 7953 C C . CYS C 1 182 ? 8.042 -37.024 83.522 1.00 19.11 182 CYS C C 1
ATOM 7954 O O . CYS C 1 182 ? 9.028 -37.036 84.234 1.00 17.34 182 CYS C O 1
ATOM 7957 N N . GLU C 1 183 ? 7.976 -37.641 82.342 1.00 11.95 183 GLU C N 1
ATOM 7958 C CA . GLU C 1 183 ? 9.157 -38.370 81.842 1.00 11.36 183 GLU C CA 1
ATOM 7959 C C . GLU C 1 183 ? 10.365 -37.428 81.916 1.00 13.21 183 GLU C C 1
ATOM 7960 O O . GLU C 1 183 ? 11.431 -37.798 82.381 1.00 14.53 183 GLU C O 1
ATOM 7966 N N . GLN C 1 184 ? 10.196 -36.191 81.469 1.00 14.26 184 GLN C N 1
ATOM 7967 C CA . GLN C 1 184 ? 11.311 -35.284 81.547 1.00 10.82 184 GLN C CA 1
ATOM 7968 C C . GLN C 1 184 ? 11.523 -34.843 82.980 1.00 17.04 184 GLN C C 1
ATOM 7969 O O . GLN C 1 184 ? 12.659 -34.592 83.390 1.00 15.86 184 GLN C O 1
ATOM 7975 N N . GLY C 1 185 ? 10.477 -34.760 83.801 1.00 11.30 185 GLY C N 1
ATOM 7976 C CA . GLY C 1 185 ? 10.846 -34.335 85.156 1.00 10.81 185 GLY C CA 1
ATOM 7977 C C . GLY C 1 185 ? 10.919 -32.836 85.338 1.00 16.65 185 GLY C C 1
ATOM 7978 O O . GLY C 1 185 ? 11.894 -32.326 85.887 1.00 14.15 185 GLY C O 1
ATOM 7979 N N . VAL C 1 186 ? 9.891 -32.188 84.789 1.00 14.15 186 VAL C N 1
ATOM 7980 C CA . VAL C 1 186 ? 9.796 -30.745 84.908 1.00 12.89 186 VAL C CA 1
ATOM 7981 C C . VAL C 1 186 ? 9.356 -30.558 86.385 1.00 18.62 186 VAL C C 1
ATOM 7982 O O . VAL C 1 186 ? 8.660 -31.428 86.907 1.00 16.86 186 VAL C O 1
ATOM 7986 N N . ASP C 1 187 ? 9.784 -29.448 86.977 1.00 11.73 187 ASP C N 1
ATOM 7987 C CA . ASP C 1 187 ? 9.537 -28.933 88.268 1.00 10.68 187 ASP C CA 1
ATOM 7988 C C . ASP C 1 187 ? 8.120 -28.404 88.455 1.00 14.15 187 ASP C C 1
ATOM 7989 O O . ASP C 1 187 ? 7.523 -28.595 89.537 1.00 13.16 187 ASP C O 1
ATOM 7994 N N . PHE C 1 188 ? 7.518 -27.790 87.430 1.00 11.00 188 PHE C N 1
ATOM 7995 C CA . PHE C 1 188 ? 6.169 -27.248 87.577 1.00 11.92 188 PHE C CA 1
ATOM 7996 C C . PHE C 1 188 ? 5.372 -27.485 86.315 1.00 20.98 188 PHE C C 1
ATOM 7997 O O . PHE C 1 188 ? 5.956 -27.815 85.307 1.00 24.79 188 PHE C O 1
ATOM 8005 N N . VAL C 1 189 ? 4.085 -27.202 86.391 1.00 13.13 189 VAL C N 1
ATOM 8006 C CA . VAL C 1 189 ? 3.200 -27.395 85.279 1.00 12.13 189 VAL C CA 1
ATOM 8007 C C . VAL C 1 189 ? 2.219 -26.281 85.505 1.00 18.53 189 VAL C C 1
ATOM 8008 O O . VAL C 1 189 ? 1.526 -26.295 86.534 1.00 19.41 189 VAL C O 1
ATOM 8012 N N . ALA C 1 190 ? 2.235 -25.363 84.535 1.00 11.97 190 ALA C N 1
ATOM 8013 C CA . ALA C 1 190 ? 1.277 -24.285 84.753 1.00 10.97 190 ALA C CA 1
ATOM 8014 C C . ALA C 1 190 ? 0.085 -24.730 83.962 1.00 13.88 190 ALA C C 1
ATOM 8015 O O . ALA C 1 190 ? 0.154 -24.791 82.762 1.00 14.62 190 ALA C O 1
ATOM 8017 N N . ALA C 1 191 ? -0.985 -25.067 84.625 1.00 11.44 191 ALA C N 1
ATOM 8018 C CA . ALA C 1 191 ? -2.212 -25.492 84.006 1.00 10.90 191 ALA C CA 1
ATOM 8019 C C . ALA C 1 191 ? -3.057 -24.304 83.577 1.00 21.03 191 ALA C C 1
ATOM 8020 O O . ALA C 1 191 ? -3.350 -23.382 84.358 1.00 24.21 191 ALA C O 1
ATOM 8022 N N . SER C 1 192 ? -3.492 -24.382 82.333 1.00 18.20 192 SER C N 1
ATOM 8023 C CA . SER C 1 192 ? -4.277 -23.353 81.679 1.00 13.51 192 SER C CA 1
ATOM 8024 C C . SER C 1 192 ? -5.769 -23.409 81.819 1.00 19.41 192 SER C C 1
ATOM 8025 O O . SER C 1 192 ? -6.363 -24.452 81.890 1.00 25.28 192 SER C O 1
ATOM 8028 N N . PHE C 1 193 ? -6.395 -22.264 81.751 1.00 17.21 193 PHE C N 1
ATOM 8029 C CA . PHE C 1 193 ? -7.843 -22.195 81.823 1.00 16.68 193 PHE C CA 1
ATOM 8030 C C . PHE C 1 193 ? -8.610 -22.912 82.960 1.00 18.89 193 PHE C C 1
ATOM 8031 O O . PHE C 1 193 ? -9.786 -23.275 82.829 1.00 22.29 193 PHE C O 1
ATOM 8039 N N . ILE C 1 194 ? -7.988 -23.023 84.148 1.00 15.74 194 ILE C N 1
ATOM 8040 C CA . ILE C 1 194 ? -8.610 -23.613 85.323 1.00 13.44 194 ILE C CA 1
ATOM 8041 C C . ILE C 1 194 ? -9.814 -22.878 85.910 1.00 19.94 194 ILE C C 1
ATOM 8042 O O . ILE C 1 194 ? -9.569 -21.825 86.488 1.00 25.71 194 ILE C O 1
ATOM 8047 N N . ARG C 1 195 ? -11.028 -23.416 85.862 1.00 11.13 195 ARG C N 1
ATOM 8048 C CA . ARG C 1 195 ? -12.224 -22.822 86.380 1.00 12.67 195 ARG C CA 1
ATOM 8049 C C . ARG C 1 195 ? -12.870 -23.166 87.703 1.00 17.70 195 ARG C C 1
ATOM 8050 O O . ARG C 1 195 ? -13.844 -22.497 88.072 1.00 14.66 195 ARG C O 1
ATOM 8058 N N . LYS C 1 196 ? -12.453 -24.243 88.340 1.00 17.90 196 LYS C N 1
ATOM 8059 C CA . LYS C 1 196 ? -13.120 -24.675 89.577 1.00 13.59 196 LYS C CA 1
ATOM 8060 C C . LYS C 1 196 ? -12.154 -25.634 90.192 1.00 17.66 196 LYS C C 1
ATOM 8061 O O . LYS C 1 196 ? -11.149 -25.916 89.565 1.00 19.70 196 LYS C O 1
ATOM 8067 N N . ARG C 1 197 ? -12.436 -26.069 91.400 1.00 18.06 197 ARG C N 1
ATOM 8068 C CA . ARG C 1 197 ? -11.547 -26.956 92.146 1.00 16.94 197 ARG C CA 1
ATOM 8069 C C . ARG C 1 197 ? -11.281 -28.275 91.456 1.00 21.68 197 ARG C C 1
ATOM 8070 O O . ARG C 1 197 ? -10.199 -28.854 91.570 1.00 21.56 197 ARG C O 1
ATOM 8078 N N . SER C 1 198 ? -12.267 -28.759 90.709 1.00 23.95 198 SER C N 1
ATOM 8079 C CA . SER C 1 198 ? -11.997 -30.077 90.098 1.00 21.14 198 SER C CA 1
ATOM 8080 C C . SER C 1 198 ? -10.873 -30.098 89.082 1.00 22.68 198 SER C C 1
ATOM 8081 O O . SER C 1 198 ? -10.138 -31.057 88.960 1.00 25.36 198 SER C O 1
ATOM 8084 N N . ASP C 1 199 ? -10.732 -29.002 88.373 1.00 17.52 199 ASP C N 1
ATOM 8085 C CA . ASP C 1 199 ? -9.741 -28.942 87.318 1.00 15.90 199 ASP C CA 1
ATOM 8086 C C . ASP C 1 199 ? -8.383 -29.196 87.913 1.00 22.95 199 ASP C C 1
ATOM 8087 O O . ASP C 1 199 ? -7.542 -29.943 87.370 1.00 26.64 199 ASP C O 1
ATOM 8092 N N . VAL C 1 200 ? -8.139 -28.598 89.071 1.00 20.80 200 VAL C N 1
ATOM 8093 C CA . VAL C 1 200 ? -6.808 -28.893 89.632 1.00 17.12 200 VAL C CA 1
ATOM 8094 C C . VAL C 1 200 ? -6.662 -30.394 89.970 1.00 21.43 200 VAL C C 1
ATOM 8095 O O . VAL C 1 200 ? -5.625 -31.051 89.759 1.00 18.49 200 VAL C O 1
ATOM 8099 N N . ILE C 1 201 ? -7.730 -30.988 90.509 1.00 17.72 201 ILE C N 1
ATOM 8100 C CA . ILE C 1 201 ? -7.621 -32.386 90.890 1.00 20.76 201 ILE C CA 1
ATOM 8101 C C . ILE C 1 201 ? -7.258 -33.279 89.710 1.00 25.85 201 ILE C C 1
ATOM 8102 O O . ILE C 1 201 ? -6.308 -34.091 89.777 1.00 20.46 201 ILE C O 1
ATOM 8107 N N . GLU C 1 202 ? -8.032 -33.098 88.638 1.00 20.73 202 GLU C N 1
ATOM 8108 C CA . GLU C 1 202 ? -7.757 -33.912 87.470 1.00 23.89 202 GLU C CA 1
ATOM 8109 C C . GLU C 1 202 ? -6.310 -33.777 87.017 1.00 18.64 202 GLU C C 1
ATOM 8110 O O . GLU C 1 202 ? -5.665 -34.696 86.524 1.00 21.35 202 GLU C O 1
ATOM 8116 N N . ILE C 1 203 ? -5.667 -32.658 87.171 1.00 12.30 203 ILE C N 1
ATOM 8117 C CA . ILE C 1 203 ? -4.298 -32.739 86.680 1.00 11.42 203 ILE C CA 1
ATOM 8118 C C . ILE C 1 203 ? -3.425 -33.403 87.690 1.00 24.29 203 ILE C C 1
ATOM 8119 O O . ILE C 1 203 ? -2.406 -34.004 87.395 1.00 27.87 203 ILE C O 1
ATOM 8124 N N . ARG C 1 204 ? -3.781 -33.217 88.955 1.00 23.95 204 ARG C N 1
ATOM 8125 C CA . ARG C 1 204 ? -2.992 -33.826 90.018 1.00 18.96 204 ARG C CA 1
ATOM 8126 C C . ARG C 1 204 ? -3.178 -35.334 89.799 1.00 17.25 204 ARG C C 1
ATOM 8127 O O . ARG C 1 204 ? -2.234 -36.140 89.826 1.00 15.08 204 ARG C O 1
ATOM 8135 N N . GLU C 1 205 ? -4.456 -35.702 89.583 1.00 15.32 205 GLU C N 1
ATOM 8136 C CA . GLU C 1 205 ? -4.757 -37.124 89.371 1.00 18.27 205 GLU C CA 1
ATOM 8137 C C . GLU C 1 205 ? -3.926 -37.643 88.190 1.00 28.03 205 GLU C C 1
ATOM 8138 O O . GLU C 1 205 ? -3.259 -38.694 88.229 1.00 31.02 205 GLU C O 1
ATOM 8144 N N . HIS C 1 206 ? -3.920 -36.839 87.155 1.00 22.56 206 HIS C N 1
ATOM 8145 C CA . HIS C 1 206 ? -3.175 -37.214 85.986 1.00 21.02 206 HIS C CA 1
ATOM 8146 C C . HIS C 1 206 ? -1.695 -37.311 86.278 1.00 20.50 206 HIS C C 1
ATOM 8147 O O . HIS C 1 206 ? -1.092 -38.360 86.102 1.00 26.01 206 HIS C O 1
ATOM 8154 N N . LEU C 1 207 ? -1.036 -36.289 86.774 1.00 13.93 207 LEU C N 1
ATOM 8155 C CA . LEU C 1 207 ? 0.391 -36.357 87.025 1.00 13.90 207 LEU C CA 1
ATOM 8156 C C . LEU C 1 207 ? 0.863 -37.452 87.947 1.00 20.59 207 LEU C C 1
ATOM 8157 O O . LEU C 1 207 ? 2.033 -37.873 87.898 1.00 17.55 207 LEU C O 1
ATOM 8162 N N . LYS C 1 208 ? -0.061 -37.823 88.830 1.00 27.33 208 LYS C N 1
ATOM 8163 C CA . LYS C 1 208 ? 0.252 -38.864 89.810 1.00 30.84 208 LYS C CA 1
ATOM 8164 C C . LYS C 1 208 ? 0.337 -40.212 89.091 1.00 30.64 208 LYS C C 1
ATOM 8165 O O . LYS C 1 208 ? 1.134 -41.069 89.507 1.00 25.30 208 LYS C O 1
ATOM 8171 N N . ALA C 1 209 ? -0.473 -40.336 88.027 1.00 23.11 209 ALA C N 1
ATOM 8172 C CA . ALA C 1 209 ? -0.549 -41.550 87.231 1.00 15.22 209 ALA C CA 1
ATOM 8173 C C . ALA C 1 209 ? 0.668 -41.720 86.373 1.00 21.99 209 ALA C C 1
ATOM 8174 O O . ALA C 1 209 ? 0.812 -42.720 85.664 1.00 24.97 209 ALA C O 1
ATOM 8176 N N . HIS C 1 210 ? 1.577 -40.760 86.433 1.00 13.53 210 HIS C N 1
ATOM 8177 C CA . HIS C 1 210 ? 2.741 -40.936 85.577 1.00 12.71 210 HIS C CA 1
ATOM 8178 C C . HIS C 1 210 ? 4.037 -40.562 86.204 1.00 16.19 210 HIS C C 1
ATOM 8179 O O . HIS C 1 210 ? 4.958 -40.241 85.439 1.00 18.00 210 HIS C O 1
ATOM 8186 N N . GLY C 1 211 ? 4.063 -40.655 87.509 1.00 11.35 211 GLY C N 1
ATOM 8187 C CA . GLY C 1 211 ? 5.259 -40.375 88.290 1.00 11.94 211 GLY C CA 1
ATOM 8188 C C . GLY C 1 211 ? 5.355 -38.905 88.586 1.00 22.19 211 GLY C C 1
ATOM 8189 O O . GLY C 1 211 ? 6.444 -38.460 89.010 1.00 25.13 211 GLY C O 1
ATOM 8190 N N . GLY C 1 212 ? 4.257 -38.173 88.315 1.00 14.67 212 GLY C N 1
ATOM 8191 C CA . GLY C 1 212 ? 4.443 -36.746 88.572 1.00 19.91 212 GLY C CA 1
ATOM 8192 C C . GLY C 1 212 ? 4.238 -36.141 89.965 1.00 24.96 212 GLY C C 1
ATOM 8193 O O . GLY C 1 212 ? 4.377 -34.921 90.164 1.00 18.86 212 GLY C O 1
ATOM 8194 N N . GLU C 1 213 ? 3.910 -36.974 90.943 1.00 24.15 213 GLU C N 1
ATOM 8195 C CA . GLU C 1 213 ? 3.565 -36.518 92.269 1.00 23.24 213 GLU C CA 1
ATOM 8196 C C . GLU C 1 213 ? 4.268 -35.315 92.895 1.00 21.93 213 GLU C C 1
ATOM 8197 O O . GLU C 1 213 ? 3.624 -34.455 93.507 1.00 24.01 213 GLU C O 1
ATOM 8203 N N . ASN C 1 214 ? 5.565 -35.181 92.741 1.00 20.90 214 ASN C N 1
ATOM 8204 C CA . ASN C 1 214 ? 6.336 -34.071 93.277 1.00 19.88 214 ASN C CA 1
ATOM 8205 C C . ASN C 1 214 ? 6.433 -32.894 92.331 1.00 21.74 214 ASN C C 1
ATOM 8206 O O . ASN C 1 214 ? 7.437 -32.175 92.454 1.00 24.30 214 ASN C O 1
ATOM 8211 N N . ILE C 1 215 ? 5.505 -32.794 91.382 1.00 16.88 215 ILE C N 1
ATOM 8212 C CA . ILE C 1 215 ? 5.505 -31.709 90.386 1.00 16.69 215 ILE C CA 1
ATOM 8213 C C . ILE C 1 215 ? 4.628 -30.591 90.898 1.00 21.28 215 ILE C C 1
ATOM 8214 O O . ILE C 1 215 ? 3.459 -30.865 91.177 1.00 14.50 215 ILE C O 1
ATOM 8219 N N . HIS C 1 216 ? 5.125 -29.360 90.996 1.00 18.25 216 HIS C N 1
ATOM 8220 C CA . HIS C 1 216 ? 4.083 -28.438 91.489 1.00 18.31 216 HIS C CA 1
ATOM 8221 C C . HIS C 1 216 ? 3.093 -27.941 90.459 1.00 20.77 216 HIS C C 1
ATOM 8222 O O . HIS C 1 216 ? 3.481 -27.663 89.348 1.00 28.10 216 HIS C O 1
ATOM 8229 N N . ILE C 1 217 ? 1.846 -27.830 90.849 1.00 13.72 217 ILE C N 1
ATOM 8230 C CA . ILE C 1 217 ? 0.835 -27.334 89.932 1.00 12.03 217 ILE C CA 1
ATOM 8231 C C . ILE C 1 217 ? 0.635 -25.837 90.242 1.00 17.61 217 ILE C C 1
ATOM 8232 O O . ILE C 1 217 ? 0.427 -25.468 91.359 1.00 10.56 217 ILE C O 1
ATOM 8237 N N . ILE C 1 218 ? 0.739 -25.019 89.218 1.00 18.27 218 ILE C N 1
ATOM 8238 C CA . ILE C 1 218 ? 0.603 -23.591 89.144 1.00 17.65 218 ILE C CA 1
ATOM 8239 C C . ILE C 1 218 ? -0.674 -23.432 88.345 1.00 20.20 218 ILE C C 1
ATOM 8240 O O . ILE C 1 218 ? -0.597 -23.666 87.161 1.00 22.93 218 ILE C O 1
ATOM 8245 N N . SER C 1 219 ? -1.791 -23.055 88.913 1.00 14.79 219 SER C N 1
ATOM 8246 C CA . SER C 1 219 ? -3.044 -22.865 88.197 1.00 14.39 219 SER C CA 1
ATOM 8247 C C . SER C 1 219 ? -3.101 -21.488 87.520 1.00 23.41 219 SER C C 1
ATOM 8248 O O . SER C 1 219 ? -2.759 -20.461 88.129 1.00 24.31 219 SER C O 1
ATOM 8251 N N . LYS C 1 220 ? -3.525 -21.466 86.255 1.00 17.89 220 LYS C N 1
ATOM 8252 C CA . LYS C 1 220 ? -3.613 -20.184 85.572 1.00 13.55 220 LYS C CA 1
ATOM 8253 C C . LYS C 1 220 ? -5.001 -19.632 85.630 1.00 17.58 220 LYS C C 1
ATOM 8254 O O . LYS C 1 220 ? -5.853 -20.221 85.018 1.00 13.65 220 LYS C O 1
ATOM 8260 N N . ILE C 1 221 ? -5.252 -18.562 86.361 1.00 25.09 221 ILE C N 1
ATOM 8261 C CA . ILE C 1 221 ? -6.609 -17.993 86.450 1.00 24.02 221 ILE C CA 1
ATOM 8262 C C . ILE C 1 221 ? -6.758 -17.152 85.193 1.00 27.76 221 ILE C C 1
ATOM 8263 O O . ILE C 1 221 ? -5.882 -16.322 84.881 1.00 26.73 221 ILE C O 1
ATOM 8268 N N . GLU C 1 222 ? -7.854 -17.387 84.491 1.00 19.09 222 GLU C N 1
ATOM 8269 C CA . GLU C 1 222 ? -8.056 -16.682 83.249 1.00 16.81 222 GLU C CA 1
ATOM 8270 C C . GLU C 1 222 ? -9.498 -16.363 83.030 1.00 24.46 222 GLU C C 1
ATOM 8271 O O . GLU C 1 222 ? -9.816 -16.205 81.850 1.00 27.72 222 GLU C O 1
ATOM 8277 N N . ASN C 1 223 ? -10.342 -16.319 84.062 1.00 15.22 223 ASN C N 1
ATOM 8278 C CA . ASN C 1 223 ? -11.728 -15.982 83.745 1.00 11.39 223 ASN C CA 1
ATOM 8279 C C . ASN C 1 223 ? -12.641 -15.793 84.918 1.00 20.17 223 ASN C C 1
ATOM 8280 O O . ASN C 1 223 ? -12.327 -16.154 86.038 1.00 16.00 223 ASN C O 1
ATOM 8285 N N . GLN C 1 224 ? -13.824 -15.232 84.646 1.00 25.79 224 GLN C N 1
ATOM 8286 C CA . GLN C 1 224 ? -14.781 -15.017 85.747 1.00 24.04 224 GLN C CA 1
ATOM 8287 C C . GLN C 1 224 ? -14.910 -16.268 86.644 1.00 24.18 224 GLN C C 1
ATOM 8288 O O . GLN C 1 224 ? -14.839 -16.149 87.870 1.00 20.18 224 GLN C O 1
ATOM 8294 N N . GLU C 1 225 ? -15.025 -17.468 86.084 1.00 26.39 225 GLU C N 1
ATOM 8295 C CA . GLU C 1 225 ? -15.211 -18.687 86.883 1.00 22.57 225 GLU C CA 1
ATOM 8296 C C . GLU C 1 225 ? -14.034 -19.063 87.767 1.00 21.77 225 GLU C C 1
ATOM 8297 O O . GLU C 1 225 ? -14.160 -19.324 88.968 1.00 18.17 225 GLU C O 1
ATOM 8303 N N . GLY C 1 226 ? -12.875 -19.069 87.152 1.00 15.49 226 GLY C N 1
ATOM 8304 C CA . GLY C 1 226 ? -11.746 -19.418 88.015 1.00 16.04 226 GLY C CA 1
ATOM 8305 C C . GLY C 1 226 ? -11.668 -18.316 89.095 1.00 27.38 226 GLY C C 1
ATOM 8306 O O . GLY C 1 226 ? -11.386 -18.592 90.268 1.00 27.88 226 GLY C O 1
ATOM 8307 N N . LEU C 1 227 ? -11.936 -17.063 88.689 1.00 28.73 227 LEU C N 1
ATOM 8308 C CA . LEU C 1 227 ? -11.826 -15.965 89.650 1.00 26.58 227 LEU C CA 1
ATOM 8309 C C . LEU C 1 227 ? -12.783 -16.186 90.791 1.00 24.89 227 LEU C C 1
ATOM 8310 O O . LEU C 1 227 ? -12.335 -16.102 91.914 1.00 27.77 227 LEU C O 1
ATOM 8315 N N . ASN C 1 228 ? -14.026 -16.519 90.494 1.00 19.69 228 ASN C N 1
ATOM 8316 C CA . ASN C 1 228 ? -14.966 -16.792 91.550 1.00 21.95 228 ASN C CA 1
ATOM 8317 C C . ASN C 1 228 ? -14.467 -17.941 92.426 1.00 30.76 228 ASN C C 1
ATOM 8318 O O . ASN C 1 228 ? -14.574 -17.930 93.651 1.00 36.95 228 ASN C O 1
ATOM 8323 N N . ASN C 1 229 ? -13.894 -18.975 91.825 1.00 24.16 229 ASN C N 1
ATOM 8324 C CA . ASN C 1 229 ? -13.442 -20.137 92.607 1.00 22.68 229 ASN C CA 1
ATOM 8325 C C . ASN C 1 229 ? -12.018 -20.122 93.131 1.00 24.50 229 ASN C C 1
ATOM 8326 O O . ASN C 1 229 ? -11.427 -21.115 93.576 1.00 25.57 229 ASN C O 1
ATOM 8331 N N . PHE C 1 230 ? -11.429 -18.949 93.038 1.00 14.69 230 PHE C N 1
ATOM 8332 C CA . PHE C 1 230 ? -10.044 -18.812 93.429 1.00 12.18 230 PHE C CA 1
ATOM 8333 C C . PHE C 1 230 ? -9.652 -19.427 94.751 1.00 23.03 230 PHE C C 1
ATOM 8334 O O . PHE C 1 230 ? -8.638 -20.125 94.845 1.00 27.01 230 PHE C O 1
ATOM 8342 N N . ASP C 1 231 ? -10.390 -19.165 95.796 1.00 22.62 231 ASP C N 1
ATOM 8343 C CA . ASP C 1 231 ? -9.983 -19.750 97.056 1.00 24.06 231 ASP C CA 1
ATOM 8344 C C . ASP C 1 231 ? -9.840 -21.254 96.915 1.00 22.76 231 ASP C C 1
ATOM 8345 O O . ASP C 1 231 ? -8.775 -21.757 97.241 1.00 26.25 231 ASP C O 1
ATOM 8350 N N . GLU C 1 232 ? -10.885 -21.900 96.416 1.00 16.98 232 GLU C N 1
ATOM 8351 C CA . GLU C 1 232 ? -10.883 -23.349 96.215 1.00 15.94 232 GLU C CA 1
ATOM 8352 C C . GLU C 1 232 ? -9.701 -23.767 95.327 1.00 24.25 232 GLU C C 1
ATOM 8353 O O . GLU C 1 232 ? -8.854 -24.619 95.664 1.00 26.41 232 GLU C O 1
ATOM 8359 N N . ILE C 1 233 ? -9.598 -23.103 94.182 1.00 16.13 233 ILE C N 1
ATOM 8360 C CA . ILE C 1 233 ? -8.472 -23.417 93.340 1.00 14.11 233 ILE C CA 1
ATOM 8361 C C . ILE C 1 233 ? -7.122 -23.178 94.032 1.00 18.17 233 ILE C C 1
ATOM 8362 O O . ILE C 1 233 ? -6.197 -24.001 93.931 1.00 18.74 233 ILE C O 1
ATOM 8367 N N . LEU C 1 234 ? -6.953 -22.037 94.703 1.00 15.04 234 LEU C N 1
ATOM 8368 C CA . LEU C 1 234 ? -5.687 -21.754 95.360 1.00 11.97 234 LEU C CA 1
ATOM 8369 C C . LEU C 1 234 ? -5.424 -22.905 96.340 1.00 17.89 234 LEU C C 1
ATOM 8370 O O . LEU C 1 234 ? -4.316 -23.441 96.392 1.00 14.95 234 LEU C O 1
ATOM 8375 N N . GLU C 1 235 ? -6.472 -23.296 97.080 1.00 17.20 235 GLU C N 1
ATOM 8376 C CA . GLU C 1 235 ? -6.402 -24.356 98.080 1.00 19.67 235 GLU C CA 1
ATOM 8377 C C . GLU C 1 235 ? -5.741 -25.574 97.461 1.00 20.89 235 GLU C C 1
ATOM 8378 O O . GLU C 1 235 ? -4.692 -25.998 97.922 1.00 15.46 235 GLU C O 1
ATOM 8384 N N . ALA C 1 236 ? -6.353 -26.109 96.400 1.00 16.06 236 ALA C N 1
ATOM 8385 C CA . ALA C 1 236 ? -5.853 -27.263 95.672 1.00 10.93 236 ALA C CA 1
ATOM 8386 C C . ALA C 1 236 ? -4.501 -27.170 94.967 1.00 18.25 236 ALA C C 1
ATOM 8387 O O . ALA C 1 236 ? -3.849 -28.195 94.621 1.00 18.75 236 ALA C O 1
ATOM 8389 N N . SER C 1 237 ? -4.075 -25.932 94.719 1.00 11.56 237 SER C N 1
ATOM 8390 C CA . SER C 1 237 ? -2.810 -25.810 94.018 1.00 10.94 237 SER C CA 1
ATOM 8391 C C . SER C 1 237 ? -1.513 -25.652 94.758 1.00 16.33 237 SER C C 1
ATOM 8392 O O . SER C 1 237 ? -1.381 -25.445 95.945 1.00 19.87 237 SER C O 1
ATOM 8395 N N . ASP C 1 238 ? -0.455 -25.722 94.016 1.00 11.25 238 ASP C N 1
ATOM 8396 C CA . ASP C 1 238 ? 0.823 -25.486 94.659 1.00 11.35 238 ASP C CA 1
ATOM 8397 C C . ASP C 1 238 ? 1.185 -23.998 94.431 1.00 20.37 238 ASP C C 1
ATOM 8398 O O . ASP C 1 238 ? 2.150 -23.481 94.987 1.00 21.27 238 ASP C O 1
ATOM 8403 N N . GLY C 1 239 ? 0.486 -23.288 93.539 1.00 19.69 239 GLY C N 1
ATOM 8404 C CA . GLY C 1 239 ? 0.815 -21.910 93.189 1.00 17.14 239 GLY C CA 1
ATOM 8405 C C . GLY C 1 239 ? -0.232 -21.250 92.282 1.00 17.26 239 GLY C C 1
ATOM 8406 O O . GLY C 1 239 ? -1.333 -21.759 92.142 1.00 10.75 239 GLY C O 1
ATOM 8407 N N . ILE C 1 240 ? 0.119 -20.078 91.738 1.00 15.33 240 ILE C N 1
ATOM 8408 C CA . ILE C 1 240 ? -0.871 -19.426 90.875 1.00 12.51 240 ILE C CA 1
ATOM 8409 C C . ILE C 1 240 ? -0.255 -18.542 89.837 1.00 13.86 240 ILE C C 1
ATOM 8410 O O . ILE C 1 240 ? 0.857 -18.063 90.037 1.00 12.45 240 ILE C O 1
ATOM 8415 N N . MET C 1 241 ? -0.968 -18.375 88.744 1.00 12.53 241 MET C N 1
ATOM 8416 C CA . MET C 1 241 ? -0.462 -17.493 87.700 1.00 14.85 241 MET C CA 1
ATOM 8417 C C . MET C 1 241 ? -1.648 -16.615 87.313 1.00 17.90 241 MET C C 1
ATOM 8418 O O . MET C 1 241 ? -2.716 -17.087 86.935 1.00 17.12 241 MET C O 1
ATOM 8423 N N . VAL C 1 242 ? -1.380 -15.339 87.526 1.00 16.31 242 VAL C N 1
ATOM 8424 C CA . VAL C 1 242 ? -2.328 -14.276 87.227 1.00 16.84 242 VAL C CA 1
ATOM 8425 C C . VAL C 1 242 ? -2.079 -13.965 85.732 1.00 24.60 242 VAL C C 1
ATOM 8426 O O . VAL C 1 242 ? -0.976 -13.496 85.325 1.00 16.52 242 VAL C O 1
ATOM 8430 N N . ALA C 1 243 ? -3.128 -14.315 84.958 1.00 19.67 243 ALA C N 1
ATOM 8431 C CA . ALA C 1 243 ? -3.100 -14.063 83.501 1.00 18.48 243 ALA C CA 1
ATOM 8432 C C . ALA C 1 243 ? -3.913 -12.784 83.288 1.00 21.84 243 ALA C C 1
ATOM 8433 O O . ALA C 1 243 ? -5.144 -12.800 83.067 1.00 14.16 243 ALA C O 1
ATOM 8435 N N . ARG C 1 244 ? -3.201 -11.668 83.406 1.00 21.22 244 ARG C N 1
ATOM 8436 C CA . ARG C 1 244 ? -3.892 -10.385 83.270 1.00 22.10 244 ARG C CA 1
ATOM 8437 C C . ARG C 1 244 ? -4.619 -10.144 81.969 1.00 31.15 244 ARG C C 1
ATOM 8438 O O . ARG C 1 244 ? -5.831 -9.935 81.996 1.00 30.01 244 ARG C O 1
ATOM 8446 N N . GLY C 1 245 ? -3.892 -10.218 80.861 1.00 25.63 245 GLY C N 1
ATOM 8447 C CA . GLY C 1 245 ? -4.528 -10.027 79.560 1.00 23.29 245 GLY C CA 1
ATOM 8448 C C . GLY C 1 245 ? -5.706 -10.965 79.391 1.00 26.55 245 GLY C C 1
ATOM 8449 O O . GLY C 1 245 ? -6.844 -10.536 79.125 1.00 26.70 245 GLY C O 1
ATOM 8450 N N . ASP C 1 246 ? -5.411 -12.248 79.581 1.00 23.14 246 ASP C N 1
ATOM 8451 C CA . ASP C 1 246 ? -6.492 -13.201 79.441 1.00 27.34 246 ASP C CA 1
ATOM 8452 C C . ASP C 1 246 ? -7.695 -12.891 80.296 1.00 24.74 246 ASP C C 1
ATOM 8453 O O . ASP C 1 246 ? -8.840 -12.897 79.822 1.00 22.67 246 ASP C O 1
ATOM 8458 N N . LEU C 1 247 ? -7.436 -12.615 81.574 1.00 19.56 247 LEU C N 1
ATOM 8459 C CA . LEU C 1 247 ? -8.591 -12.325 82.398 1.00 17.49 247 LEU C CA 1
ATOM 8460 C C . LEU C 1 247 ? -9.245 -11.031 81.944 1.00 25.44 247 LEU C C 1
ATOM 8461 O O . LEU C 1 247 ? -10.449 -10.841 82.049 1.00 23.96 247 LEU C O 1
ATOM 8466 N N . GLY C 1 248 ? -8.421 -10.082 81.534 1.00 18.70 248 GLY C N 1
ATOM 8467 C CA . GLY C 1 248 ? -8.946 -8.795 81.130 1.00 20.48 248 GLY C CA 1
ATOM 8468 C C . GLY C 1 248 ? -10.031 -8.857 80.073 1.00 27.18 248 GLY C C 1
ATOM 8469 O O . GLY C 1 248 ? -10.915 -8.007 80.079 1.00 28.56 248 GLY C O 1
ATOM 8470 N N . VAL C 1 249 ? -9.951 -9.823 79.171 1.00 26.21 249 VAL C N 1
ATOM 8471 C CA . VAL C 1 249 ? -10.991 -9.991 78.164 1.00 24.74 249 VAL C CA 1
ATOM 8472 C C . VAL C 1 249 ? -12.316 -10.457 78.799 1.00 27.57 249 VAL C C 1
ATOM 8473 O O . VAL C 1 249 ? -13.402 -10.188 78.308 1.00 29.17 249 VAL C O 1
ATOM 8477 N N . GLU C 1 250 ? -12.298 -11.164 79.930 1.00 27.73 250 GLU C N 1
ATOM 8478 C CA . GLU C 1 250 ? -13.573 -11.604 80.513 1.00 28.54 250 GLU C CA 1
ATOM 8479 C C . GLU C 1 250 ? -14.222 -10.827 81.629 1.00 29.00 250 GLU C C 1
ATOM 8480 O O . GLU C 1 250 ? -15.310 -11.205 82.062 1.00 31.49 250 GLU C O 1
ATOM 8486 N N . ILE C 1 251 ? -13.661 -9.745 82.114 1.00 18.50 251 ILE C N 1
ATOM 8487 C CA . ILE C 1 251 ? -14.389 -9.021 83.160 1.00 15.15 251 ILE C CA 1
ATOM 8488 C C . ILE C 1 251 ? -14.134 -7.536 83.038 1.00 22.46 251 ILE C C 1
ATOM 8489 O O . ILE C 1 251 ? -13.346 -7.088 82.206 1.00 25.75 251 ILE C O 1
ATOM 8494 N N . PRO C 1 252 ? -14.773 -6.785 83.898 1.00 14.81 252 PRO C N 1
ATOM 8495 C CA . PRO C 1 252 ? -14.631 -5.352 83.844 1.00 11.39 252 PRO C CA 1
ATOM 8496 C C . PRO C 1 252 ? -13.224 -4.905 84.034 1.00 23.25 252 PRO C C 1
ATOM 8497 O O . PRO C 1 252 ? -12.426 -5.440 84.771 1.00 27.90 252 PRO C O 1
ATOM 8501 N N . VAL C 1 253 ? -12.945 -3.885 83.270 1.00 19.19 253 VAL C N 1
ATOM 8502 C CA . VAL C 1 253 ? -11.625 -3.319 83.310 1.00 19.72 253 VAL C CA 1
ATOM 8503 C C . VAL C 1 253 ? -11.287 -2.861 84.718 1.00 24.51 253 VAL C C 1
ATOM 8504 O O . VAL C 1 253 ? -10.219 -3.137 85.211 1.00 23.81 253 VAL C O 1
ATOM 8508 N N . GLU C 1 254 ? -12.143 -2.124 85.381 1.00 18.71 254 GLU C N 1
ATOM 8509 C CA . GLU C 1 254 ? -11.724 -1.651 86.690 1.00 16.59 254 GLU C CA 1
ATOM 8510 C C . GLU C 1 254 ? -11.449 -2.748 87.700 1.00 25.09 254 GLU C C 1
ATOM 8511 O O . GLU C 1 254 ? -10.974 -2.452 88.780 1.00 26.52 254 GLU C O 1
ATOM 8517 N N . GLU C 1 255 ? -11.744 -3.993 87.358 1.00 17.95 255 GLU C N 1
ATOM 8518 C CA . GLU C 1 255 ? -11.527 -5.124 88.249 1.00 15.25 255 GLU C CA 1
ATOM 8519 C C . GLU C 1 255 ? -10.197 -5.842 88.138 1.00 19.34 255 GLU C C 1
ATOM 8520 O O . GLU C 1 255 ? -9.686 -6.393 89.089 1.00 23.36 255 GLU C O 1
ATOM 8526 N N . VAL C 1 256 ? -9.630 -5.868 86.964 1.00 13.78 256 VAL C N 1
ATOM 8527 C CA . VAL C 1 256 ? -8.400 -6.588 86.716 1.00 12.84 256 VAL C CA 1
ATOM 8528 C C . VAL C 1 256 ? -7.279 -6.299 87.702 1.00 20.09 256 VAL C C 1
ATOM 8529 O O . VAL C 1 256 ? -6.726 -7.227 88.335 1.00 23.98 256 VAL C O 1
ATOM 8533 N N . ILE C 1 257 ? -6.950 -5.020 87.845 1.00 16.48 257 ILE C N 1
ATOM 8534 C CA . ILE C 1 257 ? -5.842 -4.688 88.728 1.00 14.83 257 ILE C CA 1
ATOM 8535 C C . ILE C 1 257 ? -6.079 -5.148 90.147 1.00 19.65 257 ILE C C 1
ATOM 8536 O O . ILE C 1 257 ? -5.166 -5.487 90.876 1.00 19.49 257 ILE C O 1
ATOM 8541 N N . PHE C 1 258 ? -7.340 -5.113 90.493 1.00 13.32 258 PHE C N 1
ATOM 8542 C CA . PHE C 1 258 ? -7.707 -5.536 91.812 1.00 14.54 258 PHE C CA 1
ATOM 8543 C C . PHE C 1 258 ? -7.616 -7.061 91.965 1.00 29.69 258 PHE C C 1
ATOM 8544 O O . PHE C 1 258 ? -7.047 -7.555 92.944 1.00 25.21 258 PHE C O 1
ATOM 8552 N N . ALA C 1 259 ? -8.158 -7.789 90.988 1.00 25.93 259 ALA C N 1
ATOM 8553 C CA . ALA C 1 259 ? -8.153 -9.242 90.993 1.00 21.11 259 ALA C CA 1
ATOM 8554 C C . ALA C 1 259 ? -6.687 -9.636 91.191 1.00 21.63 259 ALA C C 1
ATOM 8555 O O . ALA C 1 259 ? -6.308 -10.426 92.066 1.00 19.76 259 ALA C O 1
ATOM 8557 N N . GLN C 1 260 ? -5.861 -9.008 90.370 1.00 12.15 260 GLN C N 1
ATOM 8558 C CA . GLN C 1 260 ? -4.470 -9.377 90.514 1.00 11.09 260 GLN C CA 1
ATOM 8559 C C . GLN C 1 260 ? -4.025 -9.115 91.938 1.00 20.36 260 GLN C C 1
ATOM 8560 O O . GLN C 1 260 ? -3.220 -9.860 92.483 1.00 19.47 260 GLN C O 1
ATOM 8566 N N . LYS C 1 261 ? -4.557 -8.072 92.560 1.00 14.61 261 LYS C N 1
ATOM 8567 C CA . LYS C 1 261 ? -4.120 -7.757 93.915 1.00 11.72 261 LYS C CA 1
ATOM 8568 C C . LYS C 1 261 ? -4.649 -8.719 94.954 1.00 16.48 261 LYS C C 1
ATOM 8569 O O . LYS C 1 261 ? -3.988 -9.093 95.911 1.00 17.21 261 LYS C O 1
ATOM 8575 N N . MET C 1 262 ? -5.869 -9.113 94.785 1.00 11.37 262 MET C N 1
ATOM 8576 C CA . MET C 1 262 ? -6.416 -10.020 95.749 1.00 10.88 262 MET C CA 1
ATOM 8577 C C . MET C 1 262 ? -5.762 -11.359 95.527 1.00 19.20 262 MET C C 1
ATOM 8578 O O . MET C 1 262 ? -5.568 -12.068 96.498 1.00 17.42 262 MET C O 1
ATOM 8583 N N . MET C 1 263 ? -5.440 -11.675 94.261 1.00 16.25 263 MET C N 1
ATOM 8584 C CA . MET C 1 263 ? -4.870 -13.006 94.130 1.00 11.26 263 MET C CA 1
ATOM 8585 C C . MET C 1 263 ? -3.548 -13.002 94.779 1.00 16.95 263 MET C C 1
ATOM 8586 O O . MET C 1 263 ? -3.295 -13.842 95.619 1.00 19.37 263 MET C O 1
ATOM 8591 N N . ILE C 1 264 ? -2.719 -12.033 94.473 1.00 16.43 264 ILE C N 1
ATOM 8592 C CA . ILE C 1 264 ? -1.423 -12.073 95.142 1.00 11.51 264 ILE C CA 1
ATOM 8593 C C . ILE C 1 264 ? -1.417 -12.051 96.656 1.00 18.65 264 ILE C C 1
ATOM 8594 O O . ILE C 1 264 ? -0.553 -12.651 97.288 1.00 22.78 264 ILE C O 1
ATOM 8599 N N . GLU C 1 265 ? -2.323 -11.311 97.255 1.00 22.20 265 GLU C N 1
ATOM 8600 C CA . GLU C 1 265 ? -2.378 -11.225 98.713 1.00 25.10 265 GLU C CA 1
ATOM 8601 C C . GLU C 1 265 ? -2.682 -12.629 99.198 1.00 19.42 265 GLU C C 1
ATOM 8602 O O . GLU C 1 265 ? -1.932 -13.162 99.990 1.00 17.64 265 GLU C O 1
ATOM 8608 N N . LYS C 1 266 ? -3.744 -13.211 98.678 1.00 12.88 266 LYS C N 1
ATOM 8609 C CA . LYS C 1 266 ? -4.132 -14.544 99.071 1.00 11.03 266 LYS C CA 1
ATOM 8610 C C . LYS C 1 266 ? -3.018 -15.570 98.903 1.00 19.57 266 LYS C C 1
ATOM 8611 O O . LYS C 1 266 ? -2.769 -16.392 99.780 1.00 20.05 266 LYS C O 1
ATOM 8617 N N . CYS C 1 267 ? -2.309 -15.549 97.808 1.00 15.54 267 CYS C N 1
ATOM 8618 C CA . CYS C 1 267 ? -1.225 -16.514 97.671 1.00 16.23 267 CYS C CA 1
ATOM 8619 C C . CYS C 1 267 ? -0.231 -16.342 98.827 1.00 21.08 267 CYS C C 1
ATOM 8620 O O . CYS C 1 267 ? -0.007 -17.308 99.544 1.00 21.46 267 CYS C O 1
ATOM 8623 N N . ILE C 1 268 ? 0.313 -15.145 99.014 1.00 18.51 268 ILE C N 1
ATOM 8624 C CA . ILE C 1 268 ? 1.262 -14.795 100.056 1.00 16.65 268 ILE C CA 1
ATOM 8625 C C . ILE C 1 268 ? 0.854 -15.305 101.423 1.00 21.16 268 ILE C C 1
ATOM 8626 O O . ILE C 1 268 ? 1.647 -16.000 102.057 1.00 19.89 268 ILE C O 1
ATOM 8631 N N . ARG C 1 269 ? -0.353 -14.988 101.872 1.00 16.51 269 ARG C N 1
ATOM 8632 C CA . ARG C 1 269 ? -0.822 -15.470 103.158 1.00 17.32 269 ARG C CA 1
ATOM 8633 C C . ARG C 1 269 ? -0.703 -16.984 103.143 1.00 26.09 269 ARG C C 1
ATOM 8634 O O . ARG C 1 269 ? -0.228 -17.614 104.060 1.00 29.20 269 ARG C O 1
ATOM 8642 N N . ALA C 1 270 ? -1.166 -17.552 102.046 1.00 23.03 270 ALA C N 1
ATOM 8643 C CA . ALA C 1 270 ? -1.192 -18.987 101.831 1.00 17.73 270 ALA C CA 1
ATOM 8644 C C . ALA C 1 270 ? 0.100 -19.738 101.694 1.00 16.15 270 ALA C C 1
ATOM 8645 O O . ALA C 1 270 ? 0.137 -20.946 101.528 1.00 16.60 270 ALA C O 1
ATOM 8647 N N . ARG C 1 271 ? 1.206 -19.064 101.734 1.00 15.67 271 ARG C N 1
ATOM 8648 C CA . ARG C 1 271 ? 2.425 -19.834 101.579 1.00 13.12 271 ARG C CA 1
ATOM 8649 C C . ARG C 1 271 ? 2.768 -20.422 100.220 1.00 22.34 271 ARG C C 1
ATOM 8650 O O . ARG C 1 271 ? 3.842 -21.015 100.025 1.00 25.29 271 ARG C O 1
ATOM 8658 N N . LYS C 1 272 ? 1.867 -20.150 99.280 1.00 16.94 272 LYS C N 1
ATOM 8659 C CA . LYS C 1 272 ? 1.951 -20.509 97.878 1.00 12.89 272 LYS C CA 1
ATOM 8660 C C . LYS C 1 272 ? 2.535 -19.391 96.977 1.00 16.75 272 LYS C C 1
ATOM 8661 O O . LYS C 1 272 ? 2.387 -18.177 97.238 1.00 11.96 272 LYS C O 1
ATOM 8667 N N . VAL C 1 273 ? 3.242 -19.821 95.921 1.00 14.56 273 VAL C N 1
ATOM 8668 C CA . VAL C 1 273 ? 3.864 -18.928 94.947 1.00 15.03 273 VAL C CA 1
ATOM 8669 C C . VAL C 1 273 ? 2.958 -18.414 93.859 1.00 11.97 273 VAL C C 1
ATOM 8670 O O . VAL C 1 273 ? 2.080 -19.112 93.375 1.00 14.07 273 VAL C O 1
ATOM 8674 N N . VAL C 1 274 ? 3.294 -17.216 93.464 1.00 10.51 274 VAL C N 1
ATOM 8675 C CA . VAL C 1 274 ? 2.442 -16.637 92.440 1.00 11.54 274 VAL C CA 1
ATOM 8676 C C . VAL C 1 274 ? 3.278 -15.946 91.408 1.00 14.47 274 VAL C C 1
ATOM 8677 O O . VAL C 1 274 ? 4.219 -15.195 91.702 1.00 16.68 274 VAL C O 1
ATOM 8681 N N . ILE C 1 275 ? 2.903 -16.315 90.199 1.00 13.08 275 ILE C N 1
ATOM 8682 C CA . ILE C 1 275 ? 3.559 -15.712 89.073 1.00 10.99 275 ILE C CA 1
ATOM 8683 C C . ILE C 1 275 ? 2.677 -14.626 88.510 1.00 11.82 275 ILE C C 1
ATOM 8684 O O . ILE C 1 275 ? 1.461 -14.813 88.370 1.00 12.97 275 ILE C O 1
ATOM 8689 N N . THR C 1 276 ? 3.234 -13.468 88.219 1.00 10.32 276 THR C N 1
ATOM 8690 C CA . THR C 1 276 ? 2.317 -12.483 87.625 1.00 11.34 276 THR C CA 1
ATOM 8691 C C . THR C 1 276 ? 2.733 -12.207 86.195 1.00 14.88 276 THR C C 1
ATOM 8692 O O . THR C 1 276 ? 3.885 -11.836 85.926 1.00 14.11 276 THR C O 1
ATOM 8696 N N . ALA C 1 277 ? 1.807 -12.448 85.286 1.00 22.01 277 ALA C N 1
ATOM 8697 C CA . ALA C 1 277 ? 2.059 -12.136 83.871 1.00 25.32 277 ALA C CA 1
ATOM 8698 C C . ALA C 1 277 ? 1.218 -10.888 83.519 1.00 34.15 277 ALA C C 1
ATOM 8699 O O . ALA C 1 277 ? -0.007 -10.884 83.583 1.00 32.83 277 ALA C O 1
ATOM 8701 N N . THR C 1 278 ? 1.880 -9.793 83.191 1.00 33.67 278 THR C N 1
ATOM 8702 C CA . THR C 1 278 ? 1.290 -8.513 82.795 1.00 34.06 278 THR C CA 1
ATOM 8703 C C . THR C 1 278 ? 1.233 -8.457 81.267 1.00 52.75 278 THR C C 1
ATOM 8704 O O . THR C 1 278 ? 1.317 -9.469 80.571 1.00 55.44 278 THR C O 1
ATOM 8708 N N . MET C 1 279 ? 1.085 -7.283 80.681 1.00 59.93 279 MET C N 1
ATOM 8709 C CA . MET C 1 279 ? 1.067 -7.171 79.213 1.00 60.32 279 MET C CA 1
ATOM 8710 C C . MET C 1 279 ? 2.502 -7.377 78.719 1.00 65.81 279 MET C C 1
ATOM 8711 O O . MET C 1 279 ? 2.809 -7.154 77.552 1.00 62.05 279 MET C O 1
ATOM 8712 N N . ARG C 1 289 ? 13.311 -1.687 74.787 1.00 57.33 289 ARG C N 1
ATOM 8713 C CA . ARG C 1 289 ? 12.773 -1.267 76.094 1.00 51.62 289 ARG C CA 1
ATOM 8714 C C . ARG C 1 289 ? 11.249 -1.151 76.248 1.00 49.74 289 ARG C C 1
ATOM 8715 O O . ARG C 1 289 ? 10.537 -0.758 75.312 1.00 53.73 289 ARG C O 1
ATOM 8716 N N . PRO C 1 290 ? 10.671 -1.464 77.411 1.00 34.26 290 PRO C N 1
ATOM 8717 C CA . PRO C 1 290 ? 9.220 -1.389 77.522 1.00 29.24 290 PRO C CA 1
ATOM 8718 C C . PRO C 1 290 ? 8.646 0.005 77.620 1.00 38.34 290 PRO C C 1
ATOM 8719 O O . PRO C 1 290 ? 9.356 0.954 77.958 1.00 37.77 290 PRO C O 1
ATOM 8723 N N . THR C 1 291 ? 7.341 0.090 77.332 1.00 31.82 291 THR C N 1
ATOM 8724 C CA . THR C 1 291 ? 6.636 1.357 77.432 1.00 29.53 291 THR C CA 1
ATOM 8725 C C . THR C 1 291 ? 6.517 1.523 78.948 1.00 33.72 291 THR C C 1
ATOM 8726 O O . THR C 1 291 ? 6.481 0.543 79.707 1.00 33.68 291 THR C O 1
ATOM 8730 N N . ASP C 1 292 ? 6.504 2.769 79.390 1.00 31.86 292 ASP C N 1
ATOM 8731 C CA . ASP C 1 292 ? 6.409 3.045 80.808 1.00 32.08 292 ASP C CA 1
ATOM 8732 C C . ASP C 1 292 ? 5.189 2.451 81.468 1.00 33.62 292 ASP C C 1
ATOM 8733 O O . ASP C 1 292 ? 5.210 2.193 82.663 1.00 31.53 292 ASP C O 1
ATOM 8738 N N . ALA C 1 293 ? 4.134 2.287 80.690 1.00 31.83 293 ALA C N 1
ATOM 8739 C CA . ALA C 1 293 ? 2.933 1.719 81.305 1.00 32.35 293 ALA C CA 1
ATOM 8740 C C . ALA C 1 293 ? 3.274 0.386 81.989 1.00 34.65 293 ALA C C 1
ATOM 8741 O O . ALA C 1 293 ? 2.800 0.066 83.091 1.00 29.86 293 ALA C O 1
ATOM 8743 N N . GLU C 1 294 ? 4.116 -0.319 81.239 1.00 34.25 294 GLU C N 1
ATOM 8744 C CA . GLU C 1 294 ? 4.624 -1.650 81.472 1.00 36.41 294 GLU C CA 1
ATOM 8745 C C . GLU C 1 294 ? 5.687 -1.666 82.524 1.00 31.71 294 GLU C C 1
ATOM 8746 O O . GLU C 1 294 ? 5.602 -2.471 83.454 1.00 29.27 294 GLU C O 1
ATOM 8752 N N . ALA C 1 295 ? 6.658 -0.773 82.369 1.00 18.61 295 ALA C N 1
ATOM 8753 C CA . ALA C 1 295 ? 7.692 -0.818 83.431 1.00 16.33 295 ALA C CA 1
ATOM 8754 C C . ALA C 1 295 ? 7.158 -0.551 84.844 1.00 22.59 295 ALA C C 1
ATOM 8755 O O . ALA C 1 295 ? 7.745 -0.971 85.838 1.00 26.42 295 ALA C O 1
ATOM 8757 N N . GLY C 1 296 ? 6.048 0.164 84.978 1.00 12.24 296 GLY C N 1
ATOM 8758 C CA . GLY C 1 296 ? 5.499 0.441 86.286 1.00 10.44 296 GLY C CA 1
ATOM 8759 C C . GLY C 1 296 ? 4.454 -0.642 86.553 1.00 16.85 296 GLY C C 1
ATOM 8760 O O . GLY C 1 296 ? 4.065 -0.862 87.708 1.00 14.57 296 GLY C O 1
ATOM 8761 N N . ASP C 1 297 ? 3.989 -1.298 85.482 1.00 16.69 297 ASP C N 1
ATOM 8762 C CA . ASP C 1 297 ? 2.987 -2.327 85.759 1.00 15.14 297 ASP C CA 1
ATOM 8763 C C . ASP C 1 297 ? 3.682 -3.481 86.515 1.00 21.58 297 ASP C C 1
ATOM 8764 O O . ASP C 1 297 ? 3.064 -4.108 87.389 1.00 20.86 297 ASP C O 1
ATOM 8769 N N . VAL C 1 298 ? 4.961 -3.689 86.138 1.00 14.35 298 VAL C N 1
ATOM 8770 C CA . VAL C 1 298 ? 5.833 -4.689 86.673 1.00 11.39 298 VAL C CA 1
ATOM 8771 C C . VAL C 1 298 ? 6.063 -4.324 88.109 1.00 16.57 298 VAL C C 1
ATOM 8772 O O . VAL C 1 298 ? 5.503 -5.039 88.954 1.00 16.00 298 VAL C O 1
ATOM 8776 N N . ALA C 1 299 ? 6.763 -3.211 88.301 1.00 16.60 299 ALA C N 1
ATOM 8777 C CA . ALA C 1 299 ? 7.093 -2.670 89.619 1.00 13.50 299 ALA C CA 1
ATOM 8778 C C . ALA C 1 299 ? 5.850 -2.729 90.509 1.00 18.71 299 ALA C C 1
ATOM 8779 O O . ALA C 1 299 ? 5.881 -3.073 91.703 1.00 16.22 299 ALA C O 1
ATOM 8781 N N . ASN C 1 300 ? 4.713 -2.406 89.880 1.00 11.77 300 ASN C N 1
ATOM 8782 C CA . ASN C 1 300 ? 3.583 -2.525 90.789 1.00 11.28 300 ASN C CA 1
ATOM 8783 C C . ASN C 1 300 ? 3.346 -3.949 91.211 1.00 14.17 300 ASN C C 1
ATOM 8784 O O . ASN C 1 300 ? 3.161 -4.131 92.376 1.00 16.03 300 ASN C O 1
ATOM 8789 N N . ALA C 1 301 ? 3.385 -4.925 90.312 1.00 17.56 301 ALA C N 1
ATOM 8790 C CA . ALA C 1 301 ? 3.145 -6.335 90.648 1.00 11.59 301 ALA C CA 1
ATOM 8791 C C . ALA C 1 301 ? 4.091 -6.767 91.770 1.00 16.30 301 ALA C C 1
ATOM 8792 O O . ALA C 1 301 ? 3.727 -7.396 92.769 1.00 9.90 301 ALA C O 1
ATOM 8794 N N . ILE C 1 302 ? 5.346 -6.348 91.586 1.00 12.08 302 ILE C N 1
ATOM 8795 C CA . ILE C 1 302 ? 6.324 -6.660 92.608 1.00 11.70 302 ILE C CA 1
ATOM 8796 C C . ILE C 1 302 ? 5.986 -5.936 93.889 1.00 20.20 302 ILE C C 1
ATOM 8797 O O . ILE C 1 302 ? 6.147 -6.599 94.911 1.00 27.27 302 ILE C O 1
ATOM 8802 N N . LEU C 1 303 ? 5.470 -4.704 93.873 1.00 13.30 303 LEU C N 1
ATOM 8803 C CA . LEU C 1 303 ? 5.136 -4.075 95.144 1.00 10.22 303 LEU C CA 1
ATOM 8804 C C . LEU C 1 303 ? 3.936 -4.752 95.750 1.00 10.25 303 LEU C C 1
ATOM 8805 O O . LEU C 1 303 ? 3.724 -4.836 96.948 1.00 13.19 303 LEU C O 1
ATOM 8810 N N . ASP C 1 304 ? 3.085 -5.267 94.916 1.00 10.40 304 ASP C N 1
ATOM 8811 C CA . ASP C 1 304 ? 1.933 -5.926 95.463 1.00 13.79 304 ASP C CA 1
ATOM 8812 C C . ASP C 1 304 ? 2.417 -7.164 96.231 1.00 23.97 304 ASP C C 1
ATOM 8813 O O . ASP C 1 304 ? 1.597 -7.744 96.966 1.00 19.65 304 ASP C O 1
ATOM 8818 N N . GLY C 1 305 ? 3.680 -7.550 95.987 1.00 24.07 305 GLY C N 1
ATOM 8819 C CA . GLY C 1 305 ? 4.342 -8.703 96.548 1.00 22.59 305 GLY C CA 1
ATOM 8820 C C . GLY C 1 305 ? 4.434 -10.012 95.764 1.00 27.41 305 GLY C C 1
ATOM 8821 O O . GLY C 1 305 ? 4.515 -11.087 96.346 1.00 28.17 305 GLY C O 1
ATOM 8822 N N . THR C 1 306 ? 4.413 -10.020 94.445 1.00 23.80 306 THR C N 1
ATOM 8823 C CA . THR C 1 306 ? 4.498 -11.195 93.586 1.00 19.44 306 THR C CA 1
ATOM 8824 C C . THR C 1 306 ? 5.880 -11.872 93.700 1.00 22.30 306 THR C C 1
ATOM 8825 O O . THR C 1 306 ? 6.933 -11.239 93.888 1.00 21.96 306 THR C O 1
ATOM 8829 N N . ASP C 1 307 ? 5.919 -13.204 93.578 1.00 19.63 307 ASP C N 1
ATOM 8830 C CA . ASP C 1 307 ? 7.165 -13.952 93.716 1.00 12.72 307 ASP C CA 1
ATOM 8831 C C . ASP C 1 307 ? 7.930 -13.819 92.438 1.00 18.64 307 ASP C C 1
ATOM 8832 O O . ASP C 1 307 ? 9.168 -13.793 92.381 1.00 21.57 307 ASP C O 1
ATOM 8837 N N . ALA C 1 308 ? 7.084 -13.806 91.410 1.00 15.27 308 ALA C N 1
ATOM 8838 C CA . ALA C 1 308 ? 7.672 -13.704 90.074 1.00 13.50 308 ALA C CA 1
ATOM 8839 C C . ALA C 1 308 ? 6.775 -13.130 89.015 1.00 12.12 308 ALA C C 1
ATOM 8840 O O . ALA C 1 308 ? 5.556 -13.250 89.012 1.00 11.50 308 ALA C O 1
ATOM 8842 N N . VAL C 1 309 ? 7.575 -12.495 88.180 1.00 13.43 309 VAL C N 1
ATOM 8843 C CA . VAL C 1 309 ? 7.120 -11.790 86.989 1.00 15.54 309 VAL C CA 1
ATOM 8844 C C . VAL C 1 309 ? 7.415 -12.605 85.728 1.00 13.24 309 VAL C C 1
ATOM 8845 O O . VAL C 1 309 ? 8.481 -13.162 85.560 1.00 12.97 309 VAL C O 1
ATOM 8849 N N . MET C 1 310 ? 6.537 -12.732 84.778 1.00 12.51 310 MET C N 1
ATOM 8850 C CA . MET C 1 310 ? 7.117 -13.521 83.704 1.00 14.76 310 MET C CA 1
ATOM 8851 C C . MET C 1 310 ? 7.252 -12.852 82.356 1.00 20.02 310 MET C C 1
ATOM 8852 O O . MET C 1 310 ? 6.353 -12.122 81.979 1.00 18.21 310 MET C O 1
ATOM 8857 N N . LEU C 1 311 ? 8.262 -13.173 81.571 1.00 22.39 311 LEU C N 1
ATOM 8858 C CA . LEU C 1 311 ? 8.422 -12.702 80.193 1.00 22.89 311 LEU C CA 1
ATOM 8859 C C . LEU C 1 311 ? 7.995 -13.698 79.063 1.00 35.39 311 LEU C C 1
ATOM 8860 O O . LEU C 1 311 ? 8.437 -14.849 78.962 1.00 26.54 311 LEU C O 1
ATOM 8865 N N . SER C 1 312 ? 7.136 -13.247 78.135 1.00 49.15 312 SER C N 1
ATOM 8866 C CA . SER C 1 312 ? 6.665 -14.099 77.034 1.00 53.81 312 SER C CA 1
ATOM 8867 C C . SER C 1 312 ? 7.394 -14.066 75.688 1.00 63.82 312 SER C C 1
ATOM 8868 O O . SER C 1 312 ? 8.621 -14.023 75.645 1.00 60.72 312 SER C O 1
ATOM 8871 N N . GLY C 1 313 ? 6.691 -14.158 74.569 1.00 68.82 313 GLY C N 1
ATOM 8872 C CA . GLY C 1 313 ? 7.271 -14.173 73.226 1.00 73.93 313 GLY C CA 1
ATOM 8873 C C . GLY C 1 313 ? 8.413 -13.202 72.884 1.00 85.96 313 GLY C C 1
ATOM 8874 O O . GLY C 1 313 ? 8.876 -13.080 71.730 1.00 83.02 313 GLY C O 1
ATOM 8875 N N . GLU C 1 314 ? 8.876 -12.484 73.905 1.00 82.92 314 GLU C N 1
ATOM 8876 C CA . GLU C 1 314 ? 9.978 -11.531 73.821 1.00 80.80 314 GLU C CA 1
ATOM 8877 C C . GLU C 1 314 ? 11.301 -12.264 74.016 1.00 81.39 314 GLU C C 1
ATOM 8878 O O . GLU C 1 314 ? 12.143 -12.339 73.135 1.00 76.36 314 GLU C O 1
ATOM 8884 N N . PRO C 1 321 ? 15.765 -10.236 73.175 1.00 51.75 321 PRO C N 1
ATOM 8885 C CA . PRO C 1 321 ? 15.436 -10.991 74.380 1.00 47.54 321 PRO C CA 1
ATOM 8886 C C . PRO C 1 321 ? 16.512 -10.917 75.470 1.00 40.88 321 PRO C C 1
ATOM 8887 O O . PRO C 1 321 ? 16.200 -11.144 76.640 1.00 40.85 321 PRO C O 1
ATOM 8891 N N . LEU C 1 322 ? 17.775 -10.639 75.142 1.00 24.36 322 LEU C N 1
ATOM 8892 C CA . LEU C 1 322 ? 18.677 -10.603 76.285 1.00 23.99 322 LEU C CA 1
ATOM 8893 C C . LEU C 1 322 ? 18.512 -9.251 76.978 1.00 34.90 322 LEU C C 1
ATOM 8894 O O . LEU C 1 322 ? 18.572 -9.160 78.203 1.00 40.55 322 LEU C O 1
ATOM 8899 N N . GLU C 1 323 ? 18.236 -8.187 76.234 1.00 36.75 323 GLU C N 1
ATOM 8900 C CA . GLU C 1 323 ? 18.008 -6.868 76.824 1.00 37.58 323 GLU C CA 1
ATOM 8901 C C . GLU C 1 323 ? 16.703 -6.913 77.638 1.00 28.83 323 GLU C C 1
ATOM 8902 O O . GLU C 1 323 ? 16.639 -6.388 78.764 1.00 29.23 323 GLU C O 1
ATOM 8908 N N . ALA C 1 324 ? 15.660 -7.553 77.104 1.00 18.77 324 ALA C N 1
ATOM 8909 C CA . ALA C 1 324 ? 14.390 -7.676 77.821 1.00 17.49 324 ALA C CA 1
ATOM 8910 C C . ALA C 1 324 ? 14.645 -8.236 79.251 1.00 32.64 324 ALA C C 1
ATOM 8911 O O . ALA C 1 324 ? 14.160 -7.703 80.258 1.00 35.33 324 ALA C O 1
ATOM 8913 N N . VAL C 1 325 ? 15.443 -9.310 79.330 1.00 26.62 325 VAL C N 1
ATOM 8914 C CA . VAL C 1 325 ? 15.756 -9.951 80.578 1.00 22.93 325 VAL C CA 1
ATOM 8915 C C . VAL C 1 325 ? 16.350 -8.938 81.538 1.00 24.01 325 VAL C C 1
ATOM 8916 O O . VAL C 1 325 ? 15.788 -8.645 82.595 1.00 23.65 325 VAL C O 1
ATOM 8920 N N . SER C 1 326 ? 17.490 -8.407 81.136 1.00 21.28 326 SER C N 1
ATOM 8921 C CA . SER C 1 326 ? 18.185 -7.410 81.947 1.00 24.04 326 SER C CA 1
ATOM 8922 C C . SER C 1 326 ? 17.377 -6.196 82.399 1.00 28.31 326 SER C C 1
ATOM 8923 O O . SER C 1 326 ? 17.606 -5.636 83.474 1.00 25.27 326 SER C O 1
ATOM 8926 N N . ILE C 1 327 ? 16.427 -5.785 81.581 1.00 24.24 327 ILE C N 1
ATOM 8927 C CA . ILE C 1 327 ? 15.611 -4.652 82.027 1.00 25.29 327 ILE C CA 1
ATOM 8928 C C . ILE C 1 327 ? 14.624 -5.046 83.139 1.00 18.72 327 ILE C C 1
ATOM 8929 O O . ILE C 1 327 ? 14.406 -4.345 84.129 1.00 12.73 327 ILE C O 1
ATOM 8934 N N . MET C 1 328 ? 14.013 -6.201 82.936 1.00 17.71 328 MET C N 1
ATOM 8935 C CA . MET C 1 328 ? 13.092 -6.781 83.888 1.00 17.45 328 MET C CA 1
ATOM 8936 C C . MET C 1 328 ? 14.032 -6.985 85.090 1.00 23.73 328 MET C C 1
ATOM 8937 O O . MET C 1 328 ? 13.690 -6.669 86.204 1.00 18.16 328 MET C O 1
ATOM 8942 N N . ALA C 1 329 ? 15.238 -7.500 84.859 1.00 22.38 329 ALA C N 1
ATOM 8943 C CA . ALA C 1 329 ? 16.161 -7.678 85.982 1.00 18.94 329 ALA C CA 1
ATOM 8944 C C . ALA C 1 329 ? 16.603 -6.370 86.647 1.00 27.13 329 ALA C C 1
ATOM 8945 O O . ALA C 1 329 ? 16.859 -6.394 87.859 1.00 24.67 329 ALA C O 1
ATOM 8947 N N . THR C 1 330 ? 16.727 -5.225 85.954 1.00 20.29 330 THR C N 1
ATOM 8948 C CA . THR C 1 330 ? 17.116 -4.007 86.683 1.00 18.09 330 THR C CA 1
ATOM 8949 C C . THR C 1 330 ? 15.860 -3.383 87.308 1.00 21.86 330 THR C C 1
ATOM 8950 O O . THR C 1 330 ? 15.962 -2.552 88.208 1.00 24.68 330 THR C O 1
ATOM 8954 N N . ILE C 1 331 ? 14.685 -3.786 86.839 1.00 14.74 331 ILE C N 1
ATOM 8955 C CA . ILE C 1 331 ? 13.453 -3.302 87.436 1.00 12.13 331 ILE C CA 1
ATOM 8956 C C . ILE C 1 331 ? 13.225 -4.109 88.709 1.00 28.94 331 ILE C C 1
ATOM 8957 O O . ILE C 1 331 ? 12.809 -3.543 89.734 1.00 35.28 331 ILE C O 1
ATOM 8962 N N . CYS C 1 332 ? 13.476 -5.423 88.652 1.00 20.77 332 CYS C N 1
ATOM 8963 C CA . CYS C 1 332 ? 13.205 -6.253 89.826 1.00 14.54 332 CYS C CA 1
ATOM 8964 C C . CYS C 1 332 ? 14.080 -5.740 90.937 1.00 15.40 332 CYS C C 1
ATOM 8965 O O . CYS C 1 332 ? 13.625 -5.499 92.046 1.00 11.94 332 CYS C O 1
ATOM 8968 N N . GLU C 1 333 ? 15.334 -5.505 90.591 1.00 14.86 333 GLU C N 1
ATOM 8969 C CA . GLU C 1 333 ? 16.168 -4.987 91.685 1.00 21.74 333 GLU C CA 1
ATOM 8970 C C . GLU C 1 333 ? 15.726 -3.629 92.258 1.00 28.67 333 GLU C C 1
ATOM 8971 O O . GLU C 1 333 ? 15.550 -3.456 93.474 1.00 28.94 333 GLU C O 1
ATOM 8977 N N . ARG C 1 334 ? 15.541 -2.652 91.368 1.00 18.53 334 ARG C N 1
ATOM 8978 C CA . ARG C 1 334 ? 15.124 -1.345 91.821 1.00 16.54 334 ARG C CA 1
ATOM 8979 C C . ARG C 1 334 ? 13.885 -1.387 92.694 1.00 17.33 334 ARG C C 1
ATOM 8980 O O . ARG C 1 334 ? 13.842 -0.645 93.641 1.00 16.40 334 ARG C O 1
ATOM 8988 N N . THR C 1 335 ? 12.868 -2.179 92.374 1.00 13.40 335 THR C N 1
ATOM 8989 C CA . THR C 1 335 ? 11.660 -2.185 93.208 1.00 12.69 335 THR C CA 1
ATOM 8990 C C . THR C 1 335 ? 11.923 -3.021 94.463 1.00 23.74 335 THR C C 1
ATOM 8991 O O . THR C 1 335 ? 11.255 -2.840 95.486 1.00 24.81 335 THR C O 1
ATOM 8995 N N . ASP C 1 336 ? 12.862 -3.975 94.343 1.00 18.69 336 ASP C N 1
ATOM 8996 C CA . ASP C 1 336 ? 13.023 -4.812 95.519 1.00 15.44 336 ASP C CA 1
ATOM 8997 C C . ASP C 1 336 ? 13.705 -4.100 96.663 1.00 19.02 336 ASP C C 1
ATOM 8998 O O . ASP C 1 336 ? 13.402 -4.327 97.841 1.00 17.17 336 ASP C O 1
ATOM 9003 N N . ARG C 1 337 ? 14.677 -3.277 96.254 1.00 13.80 337 ARG C N 1
ATOM 9004 C CA . ARG C 1 337 ? 15.503 -2.592 97.209 1.00 13.48 337 ARG C CA 1
ATOM 9005 C C . ARG C 1 337 ? 14.806 -1.523 98.013 1.00 20.16 337 ARG C C 1
ATOM 9006 O O . ARG C 1 337 ? 15.469 -0.768 98.716 1.00 23.86 337 ARG C O 1
ATOM 9014 N N . VAL C 1 338 ? 13.510 -1.477 97.946 1.00 12.90 338 VAL C N 1
ATOM 9015 C CA . VAL C 1 338 ? 12.895 -0.416 98.703 1.00 11.10 338 VAL C CA 1
ATOM 9016 C C . VAL C 1 338 ? 11.700 -1.038 99.377 1.00 17.97 338 VAL C C 1
ATOM 9017 O O . VAL C 1 338 ? 10.924 -0.272 99.928 1.00 23.43 338 VAL C O 1
ATOM 9021 N N . MET C 1 339 ? 11.504 -2.358 99.297 1.00 14.93 339 MET C N 1
ATOM 9022 C CA . MET C 1 339 ? 10.357 -2.974 99.993 1.00 12.83 339 MET C CA 1
ATOM 9023 C C . MET C 1 339 ? 10.658 -3.257 101.464 1.00 18.65 339 MET C C 1
ATOM 9024 O O . MET C 1 339 ? 11.810 -3.211 101.866 1.00 18.74 339 MET C O 1
ATOM 9029 N N . ASN C 1 340 ? 9.691 -3.557 102.311 1.00 19.07 340 ASN C N 1
ATOM 9030 C CA . ASN C 1 340 ? 10.081 -3.800 103.696 1.00 20.37 340 ASN C CA 1
ATOM 9031 C C . ASN C 1 340 ? 9.322 -5.021 104.174 1.00 25.17 340 ASN C C 1
ATOM 9032 O O . ASN C 1 340 ? 8.264 -5.327 103.610 1.00 26.29 340 ASN C O 1
ATOM 9037 N N . SER C 1 341 ? 9.825 -5.663 105.232 1.00 17.31 341 SER C N 1
ATOM 9038 C CA . SER C 1 341 ? 9.186 -6.849 105.819 1.00 16.90 341 SER C CA 1
ATOM 9039 C C . SER C 1 341 ? 7.748 -6.513 106.137 1.00 19.58 341 SER C C 1
ATOM 9040 O O . SER C 1 341 ? 7.421 -5.336 106.141 1.00 24.25 341 SER C O 1
ATOM 9043 N N . ARG C 1 342 ? 6.919 -7.507 106.375 1.00 11.73 342 ARG C N 1
ATOM 9044 C CA . ARG C 1 342 ? 5.491 -7.385 106.623 1.00 13.63 342 ARG C CA 1
ATOM 9045 C C . ARG C 1 342 ? 5.044 -8.268 107.800 1.00 27.64 342 ARG C C 1
ATOM 9046 O O . ARG C 1 342 ? 4.260 -9.241 107.663 1.00 23.47 342 ARG C O 1
ATOM 9054 N N . LEU C 1 343 ? 5.594 -7.836 108.929 1.00 28.68 343 LEU C N 1
ATOM 9055 C CA . LEU C 1 343 ? 5.423 -8.430 110.250 1.00 27.02 343 LEU C CA 1
ATOM 9056 C C . LEU C 1 343 ? 4.085 -8.418 110.926 1.00 42.85 343 LEU C C 1
ATOM 9057 O O . LEU C 1 343 ? 3.818 -9.390 111.619 1.00 48.71 343 LEU C O 1
ATOM 9062 N N . GLU C 1 344 ? 3.236 -7.420 110.739 1.00 44.02 344 GLU C N 1
ATOM 9063 C CA . GLU C 1 344 ? 1.916 -7.416 111.371 1.00 56.55 344 GLU C CA 1
ATOM 9064 C C . GLU C 1 344 ? 1.111 -8.665 111.035 1.00 57.40 344 GLU C C 1
ATOM 9065 O O . GLU C 1 344 ? 1.618 -9.786 110.903 1.00 65.51 344 GLU C O 1
ATOM 9067 N N . ILE C 1 354 ? 1.932 -22.312 114.448 1.00 22.13 354 ILE C N 1
ATOM 9068 C CA . ILE C 1 354 ? 3.323 -22.535 114.895 1.00 20.85 354 ILE C CA 1
ATOM 9069 C C . ILE C 1 354 ? 4.447 -22.161 113.925 1.00 33.53 354 ILE C C 1
ATOM 9070 O O . ILE C 1 354 ? 5.412 -21.459 114.269 1.00 34.99 354 ILE C O 1
ATOM 9075 N N . THR C 1 355 ? 4.374 -22.654 112.702 1.00 30.32 355 THR C N 1
ATOM 9076 C CA . THR C 1 355 ? 5.377 -22.319 111.709 1.00 31.18 355 THR C CA 1
ATOM 9077 C C . THR C 1 355 ? 5.369 -20.797 111.497 1.00 34.07 355 THR C C 1
ATOM 9078 O O . THR C 1 355 ? 6.367 -20.131 111.313 1.00 27.19 355 THR C O 1
ATOM 9082 N N . GLU C 1 356 ? 4.143 -20.282 111.501 1.00 36.44 356 GLU C N 1
ATOM 9083 C CA . GLU C 1 356 ? 3.918 -18.855 111.328 1.00 38.70 356 GLU C CA 1
ATOM 9084 C C . GLU C 1 356 ? 4.712 -18.171 112.430 1.00 34.23 356 GLU C C 1
ATOM 9085 O O . GLU C 1 356 ? 5.739 -17.545 112.162 1.00 26.12 356 GLU C O 1
ATOM 9091 N N . ALA C 1 357 ? 4.218 -18.369 113.657 1.00 29.57 357 ALA C N 1
ATOM 9092 C CA . ALA C 1 357 ? 4.847 -17.764 114.809 1.00 27.21 357 ALA C CA 1
ATOM 9093 C C . ALA C 1 357 ? 6.346 -17.900 114.810 1.00 26.07 357 ALA C C 1
ATOM 9094 O O . ALA C 1 357 ? 7.007 -16.928 115.158 1.00 26.49 357 ALA C O 1
ATOM 9096 N N . VAL C 1 358 ? 6.869 -19.032 114.428 1.00 12.04 358 VAL C N 1
ATOM 9097 C CA . VAL C 1 358 ? 8.316 -19.151 114.437 1.00 11.18 358 VAL C CA 1
ATOM 9098 C C . VAL C 1 358 ? 8.926 -18.304 113.336 1.00 23.30 358 VAL C C 1
ATOM 9099 O O . VAL C 1 358 ? 9.834 -17.478 113.507 1.00 22.99 358 VAL C O 1
ATOM 9103 N N . CYS C 1 359 ? 8.342 -18.476 112.158 1.00 22.25 359 CYS C N 1
ATOM 9104 C CA . CYS C 1 359 ? 8.850 -17.760 111.002 1.00 19.82 359 CYS C CA 1
ATOM 9105 C C . CYS C 1 359 ? 8.790 -16.280 111.089 1.00 19.99 359 CYS C C 1
ATOM 9106 O O . CYS C 1 359 ? 9.738 -15.588 110.737 1.00 21.80 359 CYS C O 1
ATOM 9109 N N . ARG C 1 360 ? 7.689 -15.778 111.598 1.00 14.58 360 ARG C N 1
ATOM 9110 C CA . ARG C 1 360 ? 7.618 -14.317 111.690 1.00 14.03 360 ARG C CA 1
ATOM 9111 C C . ARG C 1 360 ? 8.747 -13.883 112.592 1.00 21.81 360 ARG C C 1
ATOM 9112 O O . ARG C 1 360 ? 9.532 -12.999 112.292 1.00 21.42 360 ARG C O 1
ATOM 9120 N N . GLY C 1 361 ? 8.803 -14.612 113.716 1.00 11.90 361 GLY C N 1
ATOM 9121 C CA . GLY C 1 361 ? 9.754 -14.269 114.717 1.00 11.42 361 GLY C CA 1
ATOM 9122 C C . GLY C 1 361 ? 11.143 -14.289 114.155 1.00 19.87 361 GLY C C 1
ATOM 9123 O O . GLY C 1 361 ? 11.919 -13.382 114.462 1.00 18.34 361 GLY C O 1
ATOM 9124 N N . ALA C 1 362 ? 11.404 -15.336 113.378 1.00 15.47 362 ALA C N 1
ATOM 9125 C CA . ALA C 1 362 ? 12.738 -15.476 112.813 1.00 11.72 362 ALA C CA 1
ATOM 9126 C C . ALA C 1 362 ? 13.049 -14.181 112.092 1.00 12.07 362 ALA C C 1
ATOM 9127 O O . ALA C 1 362 ? 13.996 -13.460 112.387 1.00 10.78 362 ALA C O 1
ATOM 9129 N N . VAL C 1 363 ? 12.176 -13.885 111.148 1.00 12.75 363 VAL C N 1
ATOM 9130 C CA . VAL C 1 363 ? 12.380 -12.692 110.338 1.00 16.01 363 VAL C CA 1
ATOM 9131 C C . VAL C 1 363 ? 12.587 -11.438 111.167 1.00 21.50 363 VAL C C 1
ATOM 9132 O O . VAL C 1 363 ? 13.624 -10.774 111.058 1.00 12.10 363 VAL C O 1
ATOM 9136 N N . GLU C 1 364 ? 11.578 -11.162 111.989 1.00 25.58 364 GLU C N 1
ATOM 9137 C CA . GLU C 1 364 ? 11.689 -9.970 112.834 1.00 26.81 364 GLU C CA 1
ATOM 9138 C C . GLU C 1 364 ? 13.058 -9.843 113.529 1.00 25.88 364 GLU C C 1
ATOM 9139 O O . GLU C 1 364 ? 13.807 -8.859 113.395 1.00 24.53 364 GLU C O 1
ATOM 9145 N N . THR C 1 365 ? 13.391 -10.897 114.264 1.00 22.13 365 THR C N 1
ATOM 9146 C CA . THR C 1 365 ? 14.634 -10.957 114.985 1.00 20.36 365 THR C CA 1
ATOM 9147 C C . THR C 1 365 ? 15.781 -10.891 113.999 1.00 31.24 365 THR C C 1
ATOM 9148 O O . THR C 1 365 ? 16.860 -10.403 114.336 1.00 29.71 365 THR C O 1
ATOM 9152 N N . ALA C 1 366 ? 15.502 -11.477 112.834 1.00 28.05 366 ALA C N 1
ATOM 9153 C CA . ALA C 1 366 ? 16.546 -11.521 111.811 1.00 26.45 366 ALA C CA 1
ATOM 9154 C C . ALA C 1 366 ? 16.886 -10.059 111.637 1.00 25.47 366 ALA C C 1
ATOM 9155 O O . ALA C 1 366 ? 18.023 -9.662 111.806 1.00 23.91 366 ALA C O 1
ATOM 9157 N N . GLU C 1 367 ? 15.806 -9.330 111.396 1.00 27.77 367 GLU C N 1
ATOM 9158 C CA . GLU C 1 367 ? 15.915 -7.914 111.174 1.00 32.52 367 GLU C CA 1
ATOM 9159 C C . GLU C 1 367 ? 16.464 -7.166 112.373 1.00 39.26 367 GLU C C 1
ATOM 9160 O O . GLU C 1 367 ? 17.412 -6.381 112.220 1.00 30.71 367 GLU C O 1
ATOM 9166 N N . LYS C 1 368 ? 15.917 -7.392 113.562 1.00 40.61 368 LYS C N 1
ATOM 9167 C CA . LYS C 1 368 ? 16.469 -6.653 114.706 1.00 42.35 368 LYS C CA 1
ATOM 9168 C C . LYS C 1 368 ? 17.985 -6.820 114.788 1.00 41.17 368 LYS C C 1
ATOM 9169 O O . LYS C 1 368 ? 18.702 -5.831 114.870 1.00 41.73 368 LYS C O 1
ATOM 9175 N N . LEU C 1 369 ? 18.485 -8.039 114.715 1.00 30.41 369 LEU C N 1
ATOM 9176 C CA . LEU C 1 369 ? 19.914 -8.286 114.801 1.00 24.34 369 LEU C CA 1
ATOM 9177 C C . LEU C 1 369 ? 20.651 -7.858 113.558 1.00 31.25 369 LEU C C 1
ATOM 9178 O O . LEU C 1 369 ? 21.892 -7.881 113.554 1.00 27.82 369 LEU C O 1
ATOM 9183 N N . ASP C 1 370 ? 19.930 -7.495 112.496 1.00 31.25 370 ASP C N 1
ATOM 9184 C CA . ASP C 1 370 ? 20.672 -7.119 111.297 1.00 34.58 370 ASP C CA 1
ATOM 9185 C C . ASP C 1 370 ? 21.334 -8.304 110.613 1.00 32.55 370 ASP C C 1
ATOM 9186 O O . ASP C 1 370 ? 22.468 -8.170 110.115 1.00 32.00 370 ASP C O 1
ATOM 9191 N N . ALA C 1 371 ? 20.649 -9.449 110.618 1.00 24.81 371 ALA C N 1
ATOM 9192 C CA . ALA C 1 371 ? 21.229 -10.631 109.967 1.00 25.52 371 ALA C CA 1
ATOM 9193 C C . ALA C 1 371 ? 21.094 -10.524 108.452 1.00 28.31 371 ALA C C 1
ATOM 9194 O O . ALA C 1 371 ? 20.005 -10.285 107.949 1.00 24.98 371 ALA C O 1
ATOM 9196 N N . PRO C 1 372 ? 22.231 -10.719 107.789 1.00 28.26 372 PRO C N 1
ATOM 9197 C CA . PRO C 1 372 ? 22.332 -10.697 106.342 1.00 22.97 372 PRO C CA 1
ATOM 9198 C C . PRO C 1 372 ? 21.660 -11.894 105.706 1.00 24.01 372 PRO C C 1
ATOM 9199 O O . PRO C 1 372 ? 21.376 -11.883 104.519 1.00 28.19 372 PRO C O 1
ATOM 9203 N N . LEU C 1 373 ? 21.359 -12.917 106.492 1.00 18.91 373 LEU C N 1
ATOM 9204 C CA . LEU C 1 373 ? 20.758 -14.066 105.843 1.00 19.73 373 LEU C CA 1
ATOM 9205 C C . LEU C 1 373 ? 19.878 -14.925 106.694 1.00 21.41 373 LEU C C 1
ATOM 9206 O O . LEU C 1 373 ? 19.718 -14.713 107.867 1.00 21.99 373 LEU C O 1
ATOM 9211 N N . ILE C 1 374 ? 19.294 -15.970 106.153 1.00 21.90 374 ILE C N 1
ATOM 9212 C CA . ILE C 1 374 ? 18.516 -16.744 107.108 1.00 23.38 374 ILE C CA 1
ATOM 9213 C C . ILE C 1 374 ? 18.520 -18.129 106.480 1.00 30.94 374 ILE C C 1
ATOM 9214 O O . ILE C 1 374 ? 17.714 -18.457 105.620 1.00 25.34 374 ILE C O 1
ATOM 9219 N N . VAL C 1 375 ? 19.446 -18.927 106.974 1.00 24.98 375 VAL C N 1
ATOM 9220 C CA . VAL C 1 375 ? 19.591 -20.276 106.523 1.00 20.01 375 VAL C CA 1
ATOM 9221 C C . VAL C 1 375 ? 18.409 -21.096 107.005 1.00 20.01 375 VAL C C 1
ATOM 9222 O O . VAL C 1 375 ? 17.962 -20.938 108.135 1.00 17.83 375 VAL C O 1
ATOM 9226 N N . VAL C 1 376 ? 18.008 -21.992 106.109 1.00 15.90 376 VAL C N 1
ATOM 9227 C CA . VAL C 1 376 ? 16.846 -22.815 106.426 1.00 17.37 376 VAL C CA 1
ATOM 9228 C C . VAL C 1 376 ? 16.942 -24.251 105.924 1.00 23.59 376 VAL C C 1
ATOM 9229 O O . VAL C 1 376 ? 17.540 -24.546 104.888 1.00 24.61 376 VAL C O 1
ATOM 9233 N N . ALA C 1 377 ? 16.396 -25.172 106.710 1.00 18.78 377 ALA C N 1
ATOM 9234 C CA . ALA C 1 377 ? 16.480 -26.573 106.274 1.00 23.33 377 ALA C CA 1
ATOM 9235 C C . ALA C 1 377 ? 15.090 -26.920 105.818 1.00 31.24 377 ALA C C 1
ATOM 9236 O O . ALA C 1 377 ? 14.145 -26.681 106.571 1.00 30.62 377 ALA C O 1
ATOM 9238 N N . THR C 1 378 ? 14.972 -27.466 104.635 1.00 24.66 378 THR C N 1
ATOM 9239 C CA . THR C 1 378 ? 13.612 -27.760 104.165 1.00 23.82 378 THR C CA 1
ATOM 9240 C C . THR C 1 378 ? 13.871 -28.975 103.290 1.00 27.06 378 THR C C 1
ATOM 9241 O O . THR C 1 378 ? 14.938 -29.136 102.690 1.00 23.72 378 THR C O 1
ATOM 9245 N N . GLN C 1 379 ? 12.888 -29.840 103.362 1.00 23.25 379 GLN C N 1
ATOM 9246 C CA . GLN C 1 379 ? 12.840 -31.093 102.662 1.00 28.08 379 GLN C CA 1
ATOM 9247 C C . GLN C 1 379 ? 11.931 -30.782 101.492 1.00 26.45 379 GLN C C 1
ATOM 9248 O O . GLN C 1 379 ? 12.390 -30.754 100.358 1.00 34.03 379 GLN C O 1
ATOM 9254 N N . GLY C 1 380 ? 10.670 -30.503 101.780 1.00 16.59 380 GLY C N 1
ATOM 9255 C CA . GLY C 1 380 ? 9.667 -30.161 100.784 1.00 18.93 380 GLY C CA 1
ATOM 9256 C C . GLY C 1 380 ? 9.519 -28.700 100.330 1.00 23.69 380 GLY C C 1
ATOM 9257 O O . GLY C 1 380 ? 8.606 -28.323 99.583 1.00 21.15 380 GLY C O 1
ATOM 9258 N N . GLY C 1 381 ? 10.434 -27.887 100.841 1.00 19.44 381 GLY C N 1
ATOM 9259 C CA . GLY C 1 381 ? 10.583 -26.445 100.686 1.00 14.54 381 GLY C CA 1
ATOM 9260 C C . GLY C 1 381 ? 9.629 -25.596 101.514 1.00 13.35 381 GLY C C 1
ATOM 9261 O O . GLY C 1 381 ? 9.826 -24.393 101.548 1.00 18.62 381 GLY C O 1
ATOM 9262 N N . LYS C 1 382 ? 8.624 -26.139 102.195 1.00 12.07 382 LYS C N 1
ATOM 9263 C CA . LYS C 1 382 ? 7.651 -25.310 102.965 1.00 13.39 382 LYS C CA 1
ATOM 9264 C C . LYS C 1 382 ? 8.173 -24.180 103.904 1.00 25.86 382 LYS C C 1
ATOM 9265 O O . LYS C 1 382 ? 7.720 -23.012 103.896 1.00 33.45 382 LYS C O 1
ATOM 9271 N N . SER C 1 383 ? 9.177 -24.499 104.713 1.00 15.95 383 SER C N 1
ATOM 9272 C CA . SER C 1 383 ? 9.744 -23.510 105.593 1.00 18.45 383 SER C CA 1
ATOM 9273 C C . SER C 1 383 ? 10.445 -22.372 104.902 1.00 18.47 383 SER C C 1
ATOM 9274 O O . SER C 1 383 ? 10.552 -21.303 105.492 1.00 22.05 383 SER C O 1
ATOM 9277 N N . ALA C 1 384 ? 11.003 -22.607 103.741 1.00 10.97 384 ALA C N 1
ATOM 9278 C CA . ALA C 1 384 ? 11.656 -21.482 103.053 1.00 11.83 384 ALA C CA 1
ATOM 9279 C C . ALA C 1 384 ? 10.425 -20.644 102.653 1.00 17.08 384 ALA C C 1
ATOM 9280 O O . ALA C 1 384 ? 10.481 -19.454 102.845 1.00 12.55 384 ALA C O 1
ATOM 9282 N N . ARG C 1 385 ? 9.368 -21.288 102.140 1.00 14.48 385 ARG C N 1
ATOM 9283 C CA . ARG C 1 385 ? 8.189 -20.539 101.764 1.00 13.69 385 ARG C CA 1
ATOM 9284 C C . ARG C 1 385 ? 7.647 -19.701 102.915 1.00 21.13 385 ARG C C 1
ATOM 9285 O O . ARG C 1 385 ? 7.597 -18.465 102.804 1.00 17.25 385 ARG C O 1
ATOM 9293 N N . ALA C 1 386 ? 7.267 -20.355 104.011 1.00 16.31 386 ALA C N 1
ATOM 9294 C CA . ALA C 1 386 ? 6.777 -19.749 105.244 1.00 14.79 386 ALA C CA 1
ATOM 9295 C C . ALA C 1 386 ? 7.725 -18.598 105.658 1.00 15.29 386 ALA C C 1
ATOM 9296 O O . ALA C 1 386 ? 7.231 -17.573 106.093 1.00 14.37 386 ALA C O 1
ATOM 9298 N N . VAL C 1 387 ? 9.047 -18.747 105.549 1.00 10.46 387 VAL C N 1
ATOM 9299 C CA . VAL C 1 387 ? 9.890 -17.667 105.917 1.00 10.67 387 VAL C CA 1
ATOM 9300 C C . VAL C 1 387 ? 9.751 -16.569 104.873 1.00 18.21 387 VAL C C 1
ATOM 9301 O O . VAL C 1 387 ? 9.563 -15.396 105.205 1.00 18.45 387 VAL C O 1
ATOM 9305 N N . ARG C 1 388 ? 9.898 -16.937 103.606 1.00 20.76 388 ARG C N 1
ATOM 9306 C CA . ARG C 1 388 ? 9.772 -15.927 102.575 1.00 20.16 388 ARG C CA 1
ATOM 9307 C C . ARG C 1 388 ? 8.455 -15.146 102.663 1.00 22.46 388 ARG C C 1
ATOM 9308 O O . ARG C 1 388 ? 8.363 -14.048 102.114 1.00 22.38 388 ARG C O 1
ATOM 9316 N N . LYS C 1 389 ? 7.431 -15.600 103.376 1.00 17.35 389 LYS C N 1
ATOM 9317 C CA . LYS C 1 389 ? 6.179 -14.837 103.457 1.00 11.76 389 LYS C CA 1
ATOM 9318 C C . LYS C 1 389 ? 6.218 -13.411 103.984 1.00 14.76 389 LYS C C 1
ATOM 9319 O O . LYS C 1 389 ? 5.552 -12.505 103.530 1.00 16.39 389 LYS C O 1
ATOM 9325 N N . TYR C 1 390 ? 7.006 -13.180 105.006 1.00 15.86 390 TYR C N 1
ATOM 9326 C CA . TYR C 1 390 ? 7.165 -11.884 105.637 1.00 15.24 390 TYR C CA 1
ATOM 9327 C C . TYR C 1 390 ? 8.056 -10.904 104.868 1.00 21.39 390 TYR C C 1
ATOM 9328 O O . TYR C 1 390 ? 8.455 -9.818 105.333 1.00 21.14 390 TYR C O 1
ATOM 9337 N N . PHE C 1 391 ? 8.453 -11.220 103.643 1.00 13.98 391 PHE C N 1
ATOM 9338 C CA . PHE C 1 391 ? 9.318 -10.295 102.881 1.00 12.09 391 PHE C CA 1
ATOM 9339 C C . PHE C 1 391 ? 10.563 -9.803 103.624 1.00 19.73 391 PHE C C 1
ATOM 9340 O O . PHE C 1 391 ? 10.870 -8.621 103.816 1.00 22.99 391 PHE C O 1
ATOM 9348 N N . PRO C 1 392 ? 11.299 -10.777 104.104 1.00 14.93 392 PRO C N 1
ATOM 9349 C CA . PRO C 1 392 ? 12.530 -10.530 104.858 1.00 14.05 392 PRO C CA 1
ATOM 9350 C C . PRO C 1 392 ? 13.535 -9.667 104.135 1.00 18.80 392 PRO C C 1
ATOM 9351 O O . PRO C 1 392 ? 13.511 -9.612 102.922 1.00 16.84 392 PRO C O 1
ATOM 9355 N N . ASP C 1 393 ? 14.421 -9.003 104.844 1.00 26.79 393 ASP C N 1
ATOM 9356 C CA . ASP C 1 393 ? 15.405 -8.203 104.120 1.00 32.25 393 ASP C CA 1
ATOM 9357 C C . ASP C 1 393 ? 16.548 -9.135 103.771 1.00 37.79 393 ASP C C 1
ATOM 9358 O O . ASP C 1 393 ? 17.195 -8.897 102.757 1.00 39.34 393 ASP C O 1
ATOM 9363 N N . ALA C 1 394 ? 16.795 -10.161 104.598 1.00 33.83 394 ALA C N 1
ATOM 9364 C CA . ALA C 1 394 ? 17.896 -11.086 104.335 1.00 25.98 394 ALA C CA 1
ATOM 9365 C C . ALA C 1 394 ? 17.548 -12.117 103.279 1.00 31.42 394 ALA C C 1
ATOM 9366 O O . ALA C 1 394 ? 16.370 -12.410 103.024 1.00 31.20 394 ALA C O 1
ATOM 9368 N N . THR C 1 395 ? 18.626 -12.630 102.682 1.00 28.08 395 THR C N 1
ATOM 9369 C CA . THR C 1 395 ? 18.422 -13.663 101.690 1.00 24.81 395 THR C CA 1
ATOM 9370 C C . THR C 1 395 ? 18.183 -14.991 102.427 1.00 23.88 395 THR C C 1
ATOM 9371 O O . THR C 1 395 ? 18.788 -15.316 103.443 1.00 25.21 395 THR C O 1
ATOM 9375 N N . ILE C 1 396 ? 17.299 -15.794 101.872 1.00 19.07 396 ILE C N 1
ATOM 9376 C CA . ILE C 1 396 ? 17.046 -17.102 102.487 1.00 15.69 396 ILE C CA 1
ATOM 9377 C C . ILE C 1 396 ? 17.983 -18.072 101.779 1.00 25.35 396 ILE C C 1
ATOM 9378 O O . ILE C 1 396 ? 18.043 -18.124 100.559 1.00 26.80 396 ILE C O 1
ATOM 9383 N N . LEU C 1 397 ? 18.785 -18.804 102.509 1.00 27.34 397 LEU C N 1
ATOM 9384 C CA . LEU C 1 397 ? 19.684 -19.769 101.890 1.00 23.51 397 LEU C CA 1
ATOM 9385 C C . LEU C 1 397 ? 18.975 -21.049 102.274 1.00 24.72 397 LEU C C 1
ATOM 9386 O O . LEU C 1 397 ? 18.894 -21.278 103.473 1.00 27.45 397 LEU C O 1
ATOM 9391 N N . ALA C 1 398 ? 18.393 -21.801 101.348 1.00 23.52 398 ALA C N 1
ATOM 9392 C CA . ALA C 1 398 ? 17.701 -23.012 101.798 1.00 19.96 398 ALA C CA 1
ATOM 9393 C C . ALA C 1 398 ? 18.456 -24.314 101.527 1.00 31.57 398 ALA C C 1
ATOM 9394 O O . ALA C 1 398 ? 18.914 -24.555 100.430 1.00 34.89 398 ALA C O 1
ATOM 9396 N N . LEU C 1 399 ? 18.578 -25.112 102.584 1.00 23.63 399 LEU C N 1
ATOM 9397 C CA . LEU C 1 399 ? 19.243 -26.399 102.616 1.00 17.54 399 LEU C CA 1
ATOM 9398 C C . LEU C 1 399 ? 18.296 -27.563 102.350 1.00 25.62 399 LEU C C 1
ATOM 9399 O O . LEU C 1 399 ? 17.161 -27.636 102.854 1.00 23.91 399 LEU C O 1
ATOM 9404 N N . THR C 1 400 ? 18.797 -28.461 101.488 1.00 19.18 400 THR C N 1
ATOM 9405 C CA . THR C 1 400 ? 17.983 -29.615 101.107 1.00 15.82 400 THR C CA 1
ATOM 9406 C C . THR C 1 400 ? 18.803 -30.772 100.534 1.00 25.93 400 THR C C 1
ATOM 9407 O O . THR C 1 400 ? 19.929 -30.679 100.031 1.00 19.54 400 THR C O 1
ATOM 9411 N N . THR C 1 401 ? 18.237 -31.959 100.727 1.00 27.62 401 THR C N 1
ATOM 9412 C CA . THR C 1 401 ? 18.859 -33.184 100.245 1.00 28.82 401 THR C CA 1
ATOM 9413 C C . THR C 1 401 ? 18.031 -33.570 99.020 1.00 35.30 401 THR C C 1
ATOM 9414 O O . THR C 1 401 ? 18.485 -34.349 98.198 1.00 39.79 401 THR C O 1
ATOM 9418 N N . ASN C 1 402 ? 16.808 -33.033 98.961 1.00 24.27 402 ASN C N 1
ATOM 9419 C CA . ASN C 1 402 ? 15.864 -33.231 97.865 1.00 20.26 402 ASN C CA 1
ATOM 9420 C C . ASN C 1 402 ? 16.169 -32.343 96.637 1.00 29.21 402 ASN C C 1
ATOM 9421 O O . ASN C 1 402 ? 16.243 -31.131 96.663 1.00 26.20 402 ASN C O 1
ATOM 9426 N N . GLU C 1 403 ? 16.324 -32.964 95.472 1.00 32.43 403 GLU C N 1
ATOM 9427 C CA . GLU C 1 403 ? 16.614 -32.187 94.293 1.00 32.41 403 GLU C CA 1
ATOM 9428 C C . GLU C 1 403 ? 15.470 -31.462 93.648 1.00 26.43 403 GLU C C 1
ATOM 9429 O O . GLU C 1 403 ? 15.725 -30.373 93.161 1.00 24.82 403 GLU C O 1
ATOM 9435 N N . LYS C 1 404 ? 14.280 -32.036 93.614 1.00 18.05 404 LYS C N 1
ATOM 9436 C CA . LYS C 1 404 ? 13.181 -31.331 92.970 1.00 17.95 404 LYS C CA 1
ATOM 9437 C C . LYS C 1 404 ? 12.964 -30.032 93.727 1.00 29.10 404 LYS C C 1
ATOM 9438 O O . LYS C 1 404 ? 12.809 -28.956 93.169 1.00 25.06 404 LYS C O 1
ATOM 9444 N N . THR C 1 405 ? 12.977 -30.174 95.050 1.00 27.55 405 THR C N 1
ATOM 9445 C CA . THR C 1 405 ? 12.781 -29.052 95.955 1.00 19.19 405 THR C CA 1
ATOM 9446 C C . THR C 1 405 ? 13.832 -27.998 95.792 1.00 18.69 405 THR C C 1
ATOM 9447 O O . THR C 1 405 ? 13.546 -26.805 95.749 1.00 21.03 405 THR C O 1
ATOM 9451 N N . ALA C 1 406 ? 15.062 -28.457 95.639 1.00 15.28 406 ALA C N 1
ATOM 9452 C CA . ALA C 1 406 ? 16.107 -27.454 95.429 1.00 15.96 406 ALA C CA 1
ATOM 9453 C C . ALA C 1 406 ? 15.835 -26.684 94.157 1.00 26.92 406 ALA C C 1
ATOM 9454 O O . ALA C 1 406 ? 16.234 -25.543 94.087 1.00 27.72 406 ALA C O 1
ATOM 9456 N N . HIS C 1 407 ? 15.215 -27.347 93.180 1.00 25.58 407 HIS C N 1
ATOM 9457 C CA . HIS C 1 407 ? 14.928 -26.726 91.904 1.00 22.37 407 HIS C CA 1
ATOM 9458 C C . HIS C 1 407 ? 13.767 -25.770 92.015 1.00 20.95 407 HIS C C 1
ATOM 9459 O O . HIS C 1 407 ? 13.984 -24.673 91.519 1.00 19.56 407 HIS C O 1
ATOM 9466 N N . GLN C 1 408 ? 12.689 -26.223 92.634 1.00 13.07 408 GLN C N 1
ATOM 9467 C CA . GLN C 1 408 ? 11.451 -25.484 92.801 1.00 12.53 408 GLN C CA 1
ATOM 9468 C C . GLN C 1 408 ? 11.552 -24.156 93.504 1.00 20.73 408 GLN C C 1
ATOM 9469 O O . GLN C 1 408 ? 11.079 -23.142 93.026 1.00 23.88 408 GLN C O 1
ATOM 9475 N N . LEU C 1 409 ? 12.244 -24.163 94.620 1.00 16.94 409 LEU C N 1
ATOM 9476 C CA . LEU C 1 409 ? 12.416 -22.928 95.394 1.00 18.13 409 LEU C CA 1
ATOM 9477 C C . LEU C 1 409 ? 13.124 -21.799 94.613 1.00 17.93 409 LEU C C 1
ATOM 9478 O O . LEU C 1 409 ? 13.163 -20.647 95.024 1.00 20.22 409 LEU C O 1
ATOM 9483 N N . VAL C 1 410 ? 13.710 -22.103 93.459 1.00 20.43 410 VAL C N 1
ATOM 9484 C CA . VAL C 1 410 ? 14.381 -21.118 92.596 1.00 21.24 410 VAL C CA 1
ATOM 9485 C C . VAL C 1 410 ? 13.238 -20.175 92.178 1.00 20.55 410 VAL C C 1
ATOM 9486 O O . VAL C 1 410 ? 13.504 -18.993 91.955 1.00 19.24 410 VAL C O 1
ATOM 9490 N N . LEU C 1 411 ? 11.993 -20.662 92.115 1.00 11.71 411 LEU C N 1
ATOM 9491 C CA . LEU C 1 411 ? 10.823 -19.841 91.750 1.00 11.52 411 LEU C CA 1
ATOM 9492 C C . LEU C 1 411 ? 10.504 -18.772 92.790 1.00 21.44 411 LEU C C 1
ATOM 9493 O O . LEU C 1 411 ? 10.226 -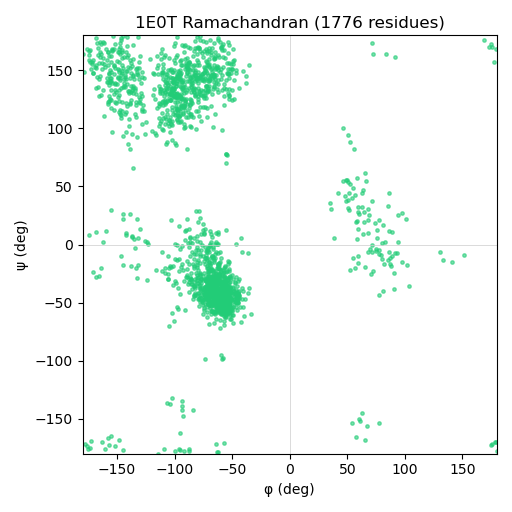17.618 92.485 1.00 22.08 411 LEU C O 1
ATOM 9498 N N . SER C 1 412 ? 10.592 -19.142 94.053 1.00 20.36 412 SER C N 1
ATOM 9499 C CA . SER C 1 412 ? 10.303 -18.297 95.222 1.00 12.62 412 SER C CA 1
ATOM 9500 C C . SER C 1 412 ? 11.219 -17.116 95.457 1.00 16.52 412 SER C C 1
ATOM 9501 O O . SER C 1 412 ? 12.462 -17.114 95.250 1.00 15.34 412 SER C O 1
ATOM 9504 N N . LYS C 1 413 ? 10.549 -16.056 95.938 1.00 10.65 413 LYS C N 1
ATOM 9505 C CA . LYS C 1 413 ? 11.333 -14.834 96.166 1.00 10.65 413 LYS C CA 1
ATOM 9506 C C . LYS C 1 413 ? 12.419 -14.872 97.227 1.00 14.62 413 LYS C C 1
ATOM 9507 O O . LYS C 1 413 ? 12.344 -15.455 98.297 1.00 15.08 413 LYS C O 1
ATOM 9513 N N . GLY C 1 414 ? 13.524 -14.198 96.929 1.00 12.78 414 GLY C N 1
ATOM 9514 C CA . GLY C 1 414 ? 14.657 -14.119 97.857 1.00 10.84 414 GLY C CA 1
ATOM 9515 C C . GLY C 1 414 ? 15.300 -15.440 98.273 1.00 19.16 414 GLY C C 1
ATOM 9516 O O . GLY C 1 414 ? 16.377 -15.475 98.913 1.00 17.51 414 GLY C O 1
ATOM 9517 N N . VAL C 1 415 ? 14.658 -16.554 97.927 1.00 15.71 415 VAL C N 1
ATOM 9518 C CA . VAL C 1 415 ? 15.329 -17.810 98.267 1.00 12.38 415 VAL C CA 1
ATOM 9519 C C . VAL C 1 415 ? 16.562 -18.127 97.393 1.00 20.75 415 VAL C C 1
ATOM 9520 O O . VAL C 1 415 ? 16.658 -17.835 96.221 1.00 16.45 415 VAL C O 1
ATOM 9524 N N . VAL C 1 416 ? 17.540 -18.808 97.926 1.00 22.46 416 VAL C N 1
ATOM 9525 C CA . VAL C 1 416 ? 18.703 -19.253 97.168 1.00 18.05 416 VAL C CA 1
ATOM 9526 C C . VAL C 1 416 ? 18.958 -20.651 97.793 1.00 21.58 416 VAL C C 1
ATOM 9527 O O . VAL C 1 416 ? 19.573 -20.755 98.870 1.00 15.24 416 VAL C O 1
ATOM 9531 N N . PRO C 1 417 ? 18.464 -21.700 97.148 1.00 22.18 417 PRO C N 1
ATOM 9532 C CA . PRO C 1 417 ? 18.594 -23.095 97.586 1.00 22.21 417 PRO C CA 1
ATOM 9533 C C . PRO C 1 417 ? 19.976 -23.733 97.431 1.00 21.86 417 PRO C C 1
ATOM 9534 O O . PRO C 1 417 ? 20.802 -23.352 96.619 1.00 18.94 417 PRO C O 1
ATOM 9538 N N . GLN C 1 418 ? 20.232 -24.767 98.184 1.00 21.68 418 GLN C N 1
ATOM 9539 C CA . GLN C 1 418 ? 21.477 -25.499 98.147 1.00 22.89 418 GLN C CA 1
ATOM 9540 C C . GLN C 1 418 ? 21.222 -26.936 98.585 1.00 32.64 418 GLN C C 1
ATOM 9541 O O . GLN C 1 418 ? 20.869 -27.232 99.725 1.00 31.34 418 GLN C O 1
ATOM 9547 N N . LEU C 1 419 ? 21.464 -27.792 97.603 1.00 30.15 419 LEU C N 1
ATOM 9548 C CA . LEU C 1 419 ? 21.320 -29.210 97.835 1.00 26.96 419 LEU C CA 1
ATOM 9549 C C . LEU C 1 419 ? 22.505 -29.554 98.737 1.00 32.58 419 LEU C C 1
ATOM 9550 O O . LEU C 1 419 ? 23.595 -28.953 98.617 1.00 31.61 419 LEU C O 1
ATOM 9555 N N . VAL C 1 420 ? 22.246 -30.501 99.626 1.00 26.87 420 VAL C N 1
ATOM 9556 C CA . VAL C 1 420 ? 23.245 -30.942 100.603 1.00 24.26 420 VAL C CA 1
ATOM 9557 C C . VAL C 1 420 ? 22.952 -32.417 100.841 1.00 36.35 420 VAL C C 1
ATOM 9558 O O . VAL C 1 420 ? 21.816 -32.906 100.753 1.00 32.01 420 VAL C O 1
ATOM 9562 N N . LYS C 1 421 ? 24.065 -33.055 101.156 1.00 41.93 421 LYS C N 1
ATOM 9563 C CA . LYS C 1 421 ? 24.161 -34.483 101.411 1.00 46.46 421 LYS C CA 1
ATOM 9564 C C . LYS C 1 421 ? 23.235 -34.972 102.507 1.00 52.67 421 LYS C C 1
ATOM 9565 O O . LYS C 1 421 ? 22.499 -35.940 102.310 1.00 49.65 421 LYS C O 1
ATOM 9568 N N . GLU C 1 422 ? 23.287 -34.289 103.642 1.00 57.79 422 GLU C N 1
ATOM 9569 C CA . GLU C 1 422 ? 22.460 -34.673 104.765 1.00 62.72 422 GLU C CA 1
ATOM 9570 C C . GLU C 1 422 ? 22.584 -33.721 105.951 1.00 66.43 422 GLU C C 1
ATOM 9571 O O . GLU C 1 422 ? 23.467 -32.880 106.015 1.00 64.68 422 GLU C O 1
ATOM 9577 N N . ILE C 1 423 ? 21.681 -33.896 106.894 1.00 60.43 423 ILE C N 1
ATOM 9578 C CA . ILE C 1 423 ? 21.624 -33.120 108.110 1.00 61.16 423 ILE C CA 1
ATOM 9579 C C . ILE C 1 423 ? 21.099 -34.185 109.078 1.00 58.73 423 ILE C C 1
ATOM 9580 O O . ILE C 1 423 ? 19.971 -34.668 109.039 1.00 50.40 423 ILE C O 1
ATOM 9585 N N . THR C 1 424 ? 22.051 -34.554 109.915 1.00 56.12 424 THR C N 1
ATOM 9586 C CA . THR C 1 424 ? 21.909 -35.591 110.909 1.00 54.85 424 THR C CA 1
ATOM 9587 C C . THR C 1 424 ? 21.049 -35.200 112.101 1.00 55.95 424 THR C C 1
ATOM 9588 O O . THR C 1 424 ? 20.280 -36.023 112.610 1.00 54.68 424 THR C O 1
ATOM 9592 N N . SER C 1 425 ? 21.163 -33.936 112.512 1.00 46.09 425 SER C N 1
ATOM 9593 C CA . SER C 1 425 ? 20.478 -33.308 113.636 1.00 39.07 425 SER C CA 1
ATOM 9594 C C . SER C 1 425 ? 20.489 -31.773 113.646 1.00 34.76 425 SER C C 1
ATOM 9595 O O . SER C 1 425 ? 21.328 -31.111 112.991 1.00 26.95 425 SER C O 1
ATOM 9598 N N . THR C 1 426 ? 19.570 -31.258 114.480 1.00 27.39 426 THR C N 1
ATOM 9599 C CA . THR C 1 426 ? 19.432 -29.821 114.648 1.00 22.50 426 THR C CA 1
ATOM 9600 C C . THR C 1 426 ? 20.781 -29.165 114.911 1.00 27.64 426 THR C C 1
ATOM 9601 O O . THR C 1 426 ? 20.994 -28.044 114.446 1.00 29.96 426 THR C O 1
ATOM 9605 N N . ASP C 1 427 ? 21.659 -29.806 115.665 1.00 26.35 427 ASP C N 1
ATOM 9606 C CA . ASP C 1 427 ? 22.948 -29.218 115.934 1.00 29.09 427 ASP C CA 1
ATOM 9607 C C . ASP C 1 427 ? 23.820 -29.397 114.721 1.00 35.10 427 ASP C C 1
ATOM 9608 O O . ASP C 1 427 ? 24.677 -28.549 114.456 1.00 33.07 427 ASP C O 1
ATOM 9613 N N . ASP C 1 428 ? 23.636 -30.495 113.995 1.00 41.43 428 ASP C N 1
ATOM 9614 C CA . ASP C 1 428 ? 24.527 -30.647 112.840 1.00 46.39 428 ASP C CA 1
ATOM 9615 C C . ASP C 1 428 ? 24.186 -29.524 111.861 1.00 43.34 428 ASP C C 1
ATOM 9616 O O . ASP C 1 428 ? 25.039 -28.901 111.225 1.00 40.67 428 ASP C O 1
ATOM 9621 N N . PHE C 1 429 ? 22.885 -29.294 111.766 1.00 33.20 429 PHE C N 1
ATOM 9622 C CA . PHE C 1 429 ? 22.404 -28.268 110.869 1.00 32.85 429 PHE C CA 1
ATOM 9623 C C . PHE C 1 429 ? 23.085 -26.953 111.160 1.00 32.82 429 PHE C C 1
ATOM 9624 O O . PHE C 1 429 ? 23.733 -26.405 110.267 1.00 31.92 429 PHE C O 1
ATOM 9632 N N . TYR C 1 430 ? 22.918 -26.505 112.397 1.00 25.10 430 TYR C N 1
ATOM 9633 C CA . TYR C 1 430 ? 23.515 -25.232 112.773 1.00 26.60 430 TYR C CA 1
ATOM 9634 C C . TYR C 1 430 ? 24.966 -25.218 112.379 1.00 38.00 430 TYR C C 1
ATOM 9635 O O . TYR C 1 430 ? 25.440 -24.220 111.839 1.00 38.76 430 TYR C O 1
ATOM 9644 N N . ARG C 1 431 ? 25.638 -26.328 112.641 1.00 36.16 431 ARG C N 1
ATOM 9645 C CA . ARG C 1 431 ? 27.057 -26.321 112.281 1.00 38.83 431 ARG C CA 1
ATOM 9646 C C . ARG C 1 431 ? 27.326 -26.243 110.790 1.00 37.91 431 ARG C C 1
ATOM 9647 O O . ARG C 1 431 ? 28.206 -25.519 110.341 1.00 35.37 431 ARG C O 1
ATOM 9655 N N . LEU C 1 432 ? 26.579 -27.036 110.043 1.00 29.71 432 LEU C N 1
ATOM 9656 C CA . LEU C 1 432 ? 26.710 -27.108 108.606 1.00 28.50 432 LEU C CA 1
ATOM 9657 C C . LEU C 1 432 ? 26.360 -25.747 108.030 1.00 30.84 432 LEU C C 1
ATOM 9658 O O . LEU C 1 432 ? 27.150 -25.136 107.295 1.00 28.75 432 LEU C O 1
ATOM 9663 N N . GLY C 1 433 ? 25.154 -25.330 108.429 1.00 24.35 433 GLY C N 1
ATOM 9664 C CA . GLY C 1 433 ? 24.618 -24.045 107.972 1.00 26.26 433 GLY C CA 1
ATOM 9665 C C . GLY C 1 433 ? 25.666 -22.932 108.060 1.00 31.74 433 GLY C C 1
ATOM 9666 O O . GLY C 1 433 ? 25.930 -22.194 107.116 1.00 30.74 433 GLY C O 1
ATOM 9667 N N . LYS C 1 434 ? 26.278 -22.844 109.225 1.00 29.17 434 LYS C N 1
ATOM 9668 C CA . LYS C 1 434 ? 27.300 -21.831 109.413 1.00 29.91 434 LYS C CA 1
ATOM 9669 C C . LYS C 1 434 ? 28.437 -22.005 108.393 1.00 41.58 434 LYS C C 1
ATOM 9670 O O . LYS C 1 434 ? 29.005 -21.006 107.890 1.00 39.94 434 LYS C O 1
ATOM 9676 N N . GLU C 1 435 ? 28.779 -23.258 108.057 1.00 43.97 435 GLU C N 1
ATOM 9677 C CA . GLU C 1 435 ? 29.846 -23.447 107.085 1.00 44.31 435 GLU C CA 1
ATOM 9678 C C . GLU C 1 435 ? 29.339 -22.985 105.739 1.00 38.81 435 GLU C C 1
ATOM 9679 O O . GLU C 1 435 ? 30.031 -22.325 104.988 1.00 33.80 435 GLU C O 1
ATOM 9685 N N . LEU C 1 436 ? 28.105 -23.393 105.462 1.00 33.30 436 LEU C N 1
ATOM 9686 C CA . LEU C 1 436 ? 27.607 -22.942 104.158 1.00 33.27 436 LEU C CA 1
ATOM 9687 C C . LEU C 1 436 ? 27.471 -21.428 104.012 1.00 37.37 436 LEU C C 1
ATOM 9688 O O . LEU C 1 436 ? 28.000 -20.835 103.055 1.00 37.93 436 LEU C O 1
ATOM 9693 N N . ALA C 1 437 ? 26.756 -20.811 104.957 1.00 32.78 437 ALA C N 1
ATOM 9694 C CA . ALA C 1 437 ? 26.512 -19.375 104.857 1.00 34.55 437 ALA C CA 1
ATOM 9695 C C . ALA C 1 437 ? 27.837 -18.683 104.647 1.00 37.66 437 ALA C C 1
ATOM 9696 O O . ALA C 1 437 ? 27.940 -17.798 103.801 1.00 33.93 437 ALA C O 1
ATOM 9698 N N . LEU C 1 438 ? 28.822 -19.179 105.376 1.00 39.93 438 LEU C N 1
ATOM 9699 C CA . LEU C 1 438 ? 30.114 -18.532 105.157 1.00 45.66 438 LEU C CA 1
ATOM 9700 C C . LEU C 1 438 ? 30.657 -18.792 103.756 1.00 52.91 438 LEU C C 1
ATOM 9701 O O . LEU C 1 438 ? 31.363 -17.915 103.236 1.00 55.87 438 LEU C O 1
ATOM 9706 N N . GLN C 1 439 ? 30.356 -19.942 103.156 1.00 47.16 439 GLN C N 1
ATOM 9707 C CA . GLN C 1 439 ? 30.876 -20.216 101.812 1.00 48.07 439 GLN C CA 1
ATOM 9708 C C . GLN C 1 439 ? 30.152 -19.444 100.723 1.00 48.57 439 GLN C C 1
ATOM 9709 O O . GLN C 1 439 ? 30.749 -19.145 99.695 1.00 47.73 439 GLN C O 1
ATOM 9715 N N . SER C 1 440 ? 28.895 -19.108 100.969 1.00 42.22 440 SER C N 1
ATOM 9716 C CA . SER C 1 440 ? 28.118 -18.354 100.004 1.00 41.15 440 SER C CA 1
ATOM 9717 C C . SER C 1 440 ? 28.615 -16.956 99.630 1.00 44.14 440 SER C C 1
ATOM 9718 O O . SER C 1 440 ? 28.231 -16.399 98.584 1.00 43.95 440 SER C O 1
ATOM 9721 N N . GLY C 1 441 ? 29.441 -16.380 100.496 1.00 39.21 441 GLY C N 1
ATOM 9722 C CA . GLY C 1 441 ? 29.938 -15.026 100.316 1.00 38.43 441 GLY C CA 1
ATOM 9723 C C . GLY C 1 441 ? 28.771 -14.082 100.674 1.00 43.43 441 GLY C C 1
ATOM 9724 O O . GLY C 1 441 ? 28.872 -12.862 100.680 1.00 40.68 441 GLY C O 1
ATOM 9725 N N . LEU C 1 442 ? 27.632 -14.697 100.968 1.00 41.02 442 LEU C N 1
ATOM 9726 C CA . LEU C 1 442 ? 26.425 -13.999 101.338 1.00 40.14 442 LEU C CA 1
ATOM 9727 C C . LEU C 1 442 ? 26.508 -13.544 102.785 1.00 50.58 442 LEU C C 1
ATOM 9728 O O . LEU C 1 442 ? 25.649 -12.833 103.290 1.00 48.94 442 LEU C O 1
ATOM 9733 N N . ALA C 1 443 ? 27.540 -13.981 103.483 1.00 49.35 443 ALA C N 1
ATOM 9734 C CA . ALA C 1 443 ? 27.672 -13.583 104.880 1.00 47.86 443 ALA C CA 1
ATOM 9735 C C . ALA C 1 443 ? 29.140 -13.653 105.259 1.00 53.09 443 ALA C C 1
ATOM 9736 O O . ALA C 1 443 ? 29.972 -14.198 104.533 1.00 49.02 443 ALA C O 1
ATOM 9738 N N . HIS C 1 444 ? 29.420 -13.056 106.411 1.00 51.88 444 HIS C N 1
ATOM 9739 C CA . HIS C 1 444 ? 30.803 -13.066 106.835 1.00 52.88 444 HIS C CA 1
ATOM 9740 C C . HIS C 1 444 ? 30.951 -13.111 108.338 1.00 54.73 444 HIS C C 1
ATOM 9741 O O . HIS C 1 444 ? 30.004 -12.963 109.093 1.00 50.47 444 HIS C O 1
ATOM 9748 N N . LYS C 1 445 ? 32.208 -13.341 108.706 1.00 55.22 445 LYS C N 1
ATOM 9749 C CA . LYS C 1 445 ? 32.669 -13.415 110.087 1.00 57.72 445 LYS C CA 1
ATOM 9750 C C . LYS C 1 445 ? 32.005 -12.254 110.829 1.00 51.22 445 LYS C C 1
ATOM 9751 O O . LYS C 1 445 ? 31.982 -11.115 110.359 1.00 48.93 445 LYS C O 1
ATOM 9755 N N . GLY C 1 446 ? 31.486 -12.560 112.006 1.00 39.75 446 GLY C N 1
ATOM 9756 C CA . GLY C 1 446 ? 30.800 -11.573 112.811 1.00 38.17 446 GLY C CA 1
ATOM 9757 C C . GLY C 1 446 ? 29.360 -11.419 112.340 1.00 41.12 446 GLY C C 1
ATOM 9758 O O . GLY C 1 446 ? 28.533 -10.880 113.084 1.00 41.20 446 GLY C O 1
ATOM 9759 N N . ASP C 1 447 ? 29.030 -11.882 111.139 1.00 35.63 447 ASP C N 1
ATOM 9760 C CA . ASP C 1 447 ? 27.632 -11.680 110.752 1.00 34.45 447 ASP C CA 1
ATOM 9761 C C . ASP C 1 447 ? 26.757 -12.507 111.662 1.00 31.05 447 ASP C C 1
ATOM 9762 O O . ASP C 1 447 ? 27.165 -13.562 112.145 1.00 34.27 447 ASP C O 1
ATOM 9767 N N . VAL C 1 448 ? 25.584 -11.986 111.953 1.00 25.25 448 VAL C N 1
ATOM 9768 C CA . VAL C 1 448 ? 24.677 -12.759 112.808 1.00 24.83 448 VAL C CA 1
ATOM 9769 C C . VAL C 1 448 ? 23.826 -13.448 111.779 1.00 32.33 448 VAL C C 1
ATOM 9770 O O . VAL C 1 448 ? 23.613 -12.831 110.733 1.00 32.86 448 VAL C O 1
ATOM 9774 N N . VAL C 1 449 ? 23.316 -14.616 112.065 1.00 26.78 449 VAL C N 1
ATOM 9775 C CA . VAL C 1 449 ? 22.498 -15.228 111.035 1.00 25.78 449 VAL C CA 1
ATOM 9776 C C . VAL C 1 449 ? 21.426 -16.061 111.712 1.00 32.74 449 VAL C C 1
ATOM 9777 O O . VAL C 1 449 ? 21.785 -16.845 112.609 1.00 33.02 449 VAL C O 1
ATOM 9781 N N . VAL C 1 450 ? 20.173 -15.925 111.280 1.00 24.59 450 VAL C N 1
ATOM 9782 C CA . VAL C 1 450 ? 19.039 -16.700 111.841 1.00 19.46 450 VAL C CA 1
ATOM 9783 C C . VAL C 1 450 ? 18.749 -18.041 111.137 1.00 26.86 450 VAL C C 1
ATOM 9784 O O . VAL C 1 450 ? 18.542 -18.077 109.910 1.00 24.85 450 VAL C O 1
ATOM 9788 N N . MET C 1 451 ? 18.717 -19.153 111.870 1.00 18.07 451 MET C N 1
ATOM 9789 C CA . MET C 1 451 ? 18.448 -20.491 111.321 1.00 13.72 451 MET C CA 1
ATOM 9790 C C . MET C 1 451 ? 17.101 -21.023 111.667 1.00 19.37 451 MET C C 1
ATOM 9791 O O . MET C 1 451 ? 16.855 -21.060 112.861 1.00 27.78 451 MET C O 1
ATOM 9796 N N . VAL C 1 452 ? 16.279 -21.387 110.703 1.00 12.03 452 VAL C N 1
ATOM 9797 C CA . VAL C 1 452 ? 14.935 -21.895 110.960 1.00 11.05 452 VAL C CA 1
ATOM 9798 C C . VAL C 1 452 ? 14.868 -23.373 110.616 1.00 19.14 452 VAL C C 1
ATOM 9799 O O . VAL C 1 452 ? 15.492 -23.779 109.629 1.00 22.06 452 VAL C O 1
ATOM 9803 N N . SER C 1 453 ? 14.077 -24.143 111.351 1.00 14.64 453 SER C N 1
ATOM 9804 C CA . SER C 1 453 ? 14.087 -25.565 110.975 1.00 15.38 453 SER C CA 1
ATOM 9805 C C . SER C 1 453 ? 13.104 -26.425 111.733 1.00 22.30 453 SER C C 1
ATOM 9806 O O . SER C 1 453 ? 12.311 -25.922 112.491 1.00 21.45 453 SER C O 1
ATOM 9809 N N . GLY C 1 454 ? 13.167 -27.714 111.471 1.00 27.00 454 GLY C N 1
ATOM 9810 C CA . GLY C 1 454 ? 12.261 -28.647 112.138 1.00 28.87 454 GLY C CA 1
ATOM 9811 C C . GLY C 1 454 ? 13.051 -29.370 113.198 1.00 39.74 454 GLY C C 1
ATOM 9812 O O . GLY C 1 454 ? 14.255 -29.532 113.002 1.00 42.96 454 GLY C O 1
ATOM 9813 N N . ALA C 1 455 ? 12.367 -29.757 114.265 1.00 34.00 455 ALA C N 1
ATOM 9814 C CA . ALA C 1 455 ? 13.070 -30.469 115.329 1.00 32.34 455 ALA C CA 1
ATOM 9815 C C . ALA C 1 455 ? 11.955 -31.262 116.002 1.00 37.35 455 ALA C C 1
ATOM 9816 O O . ALA C 1 455 ? 11.005 -30.666 116.508 1.00 33.14 455 ALA C O 1
ATOM 9818 N N . LEU C 1 456 ? 12.101 -32.582 115.944 1.00 37.81 456 LEU C N 1
ATOM 9819 C CA . LEU C 1 456 ? 11.290 -33.703 116.428 1.00 36.54 456 LEU C CA 1
ATOM 9820 C C . LEU C 1 456 ? 9.838 -33.672 115.946 1.00 47.06 456 LEU C C 1
ATOM 9821 O O . LEU C 1 456 ? 8.884 -33.960 116.697 1.00 48.86 456 LEU C O 1
ATOM 9826 N N . VAL C 1 457 ? 9.693 -33.290 114.684 1.00 46.34 457 VAL C N 1
ATOM 9827 C CA . VAL C 1 457 ? 8.385 -33.163 114.069 1.00 45.91 457 VAL C CA 1
ATOM 9828 C C . VAL C 1 457 ? 8.523 -33.464 112.584 1.00 64.12 457 VAL C C 1
ATOM 9829 O O . VAL C 1 457 ? 9.523 -33.150 111.934 1.00 65.66 457 VAL C O 1
ATOM 9833 N N . PRO C 1 458 ? 7.500 -34.116 112.070 1.00 69.79 458 PRO C N 1
ATOM 9834 C CA . PRO C 1 458 ? 7.438 -34.531 110.695 1.00 71.29 458 PRO C CA 1
ATOM 9835 C C . PRO C 1 458 ? 7.669 -33.368 109.750 1.00 76.92 458 PRO C C 1
ATOM 9836 O O . PRO C 1 458 ? 7.774 -32.199 110.159 1.00 73.03 458 PRO C O 1
ATOM 9840 N N . SER C 1 459 ? 7.739 -33.710 108.456 1.00 74.23 459 SER C N 1
ATOM 9841 C CA . SER C 1 459 ? 7.912 -32.681 107.446 1.00 71.11 459 SER C CA 1
ATOM 9842 C C . SER C 1 459 ? 6.649 -31.854 107.490 1.00 72.28 459 SER C C 1
ATOM 9843 O O . SER C 1 459 ? 5.608 -32.302 107.979 1.00 74.86 459 SER C O 1
ATOM 9846 N N . GLY C 1 460 ? 6.752 -30.653 106.966 1.00 66.42 460 GLY C N 1
ATOM 9847 C CA . GLY C 1 460 ? 5.559 -29.824 106.994 1.00 67.71 460 GLY C CA 1
ATOM 9848 C C . GLY C 1 460 ? 5.381 -29.159 108.343 1.00 71.64 460 GLY C C 1
ATOM 9849 O O . GLY C 1 460 ? 4.300 -28.675 108.651 1.00 72.75 460 GLY C O 1
ATOM 9850 N N . THR C 1 461 ? 6.420 -29.108 109.158 1.00 66.03 461 THR C N 1
ATOM 9851 C CA . THR C 1 461 ? 6.280 -28.447 110.445 1.00 61.22 461 THR C CA 1
ATOM 9852 C C . THR C 1 461 ? 7.627 -27.786 110.742 1.00 52.04 461 THR C C 1
ATOM 9853 O O . THR C 1 461 ? 8.659 -28.446 110.820 1.00 46.81 461 THR C O 1
ATOM 9857 N N . THR C 1 462 ? 7.578 -26.461 110.790 1.00 42.08 462 THR C N 1
ATOM 9858 C CA . THR C 1 462 ? 8.694 -25.575 111.069 1.00 39.33 462 THR C CA 1
ATOM 9859 C C . THR C 1 462 ? 8.507 -25.257 112.545 1.00 38.62 462 THR C C 1
ATOM 9860 O O . THR C 1 462 ? 7.385 -25.052 112.949 1.00 37.50 462 THR C O 1
ATOM 9864 N N . ASN C 1 463 ? 9.527 -25.254 113.378 1.00 34.13 463 ASN C N 1
ATOM 9865 C CA . ASN C 1 463 ? 9.279 -24.959 114.778 1.00 35.02 463 ASN C CA 1
ATOM 9866 C C . ASN C 1 463 ? 10.480 -24.542 115.633 1.00 29.52 463 ASN C C 1
ATOM 9867 O O . ASN C 1 463 ? 10.350 -24.391 116.845 1.00 27.20 463 ASN C O 1
ATOM 9872 N N . THR C 1 464 ? 11.652 -24.439 115.034 1.00 19.20 464 THR C N 1
ATOM 9873 C CA . THR C 1 464 ? 12.810 -24.104 115.831 1.00 18.03 464 THR C CA 1
ATOM 9874 C C . THR C 1 464 ? 13.530 -22.961 115.122 1.00 24.18 464 THR C C 1
ATOM 9875 O O . THR C 1 464 ? 13.633 -22.977 113.885 1.00 24.88 464 THR C O 1
ATOM 9879 N N . ALA C 1 465 ? 14.065 -22.044 115.943 1.00 20.75 465 ALA C N 1
ATOM 9880 C CA . ALA C 1 465 ? 14.798 -20.880 115.467 1.00 15.66 465 ALA C CA 1
ATOM 9881 C C . ALA C 1 465 ? 16.086 -20.615 116.220 1.00 21.29 465 ALA C C 1
ATOM 9882 O O . ALA C 1 465 ? 16.146 -20.760 117.446 1.00 20.85 465 ALA C O 1
ATOM 9884 N N . SER C 1 466 ? 17.122 -20.171 115.497 1.00 13.72 466 SER C N 1
ATOM 9885 C CA . SER C 1 466 ? 18.323 -19.999 116.325 1.00 13.58 466 SER C CA 1
ATOM 9886 C C . SER C 1 466 ? 19.298 -18.962 115.838 1.00 21.85 466 SER C C 1
ATOM 9887 O O . SER C 1 466 ? 19.682 -18.973 114.680 1.00 27.64 466 SER C O 1
ATOM 9890 N N . VAL C 1 467 ? 19.726 -18.050 116.692 1.00 17.03 467 VAL C N 1
ATOM 9891 C CA . VAL C 1 467 ? 20.659 -17.021 116.236 1.00 16.13 467 VAL C CA 1
ATOM 9892 C C . VAL C 1 467 ? 22.105 -17.499 116.347 1.00 26.94 467 VAL C C 1
ATOM 9893 O O . VAL C 1 467 ? 22.439 -18.222 117.294 1.00 35.13 467 VAL C O 1
ATOM 9897 N N . HIS C 1 468 ? 23.000 -17.079 115.443 1.00 20.16 468 HIS C N 1
ATOM 9898 C CA . HIS C 1 468 ? 24.398 -17.503 115.481 1.00 17.35 468 HIS C CA 1
ATOM 9899 C C . HIS C 1 468 ? 25.353 -16.549 114.781 1.00 20.21 468 HIS C C 1
ATOM 9900 O O . HIS C 1 468 ? 25.158 -15.994 113.715 1.00 21.96 468 HIS C O 1
ATOM 9907 N N . VAL C 1 469 ? 26.477 -16.318 115.417 1.00 22.06 469 VAL C N 1
ATOM 9908 C CA . VAL C 1 469 ? 27.403 -15.415 114.761 1.00 24.15 469 VAL C CA 1
ATOM 9909 C C . VAL C 1 469 ? 28.393 -16.226 113.952 1.00 36.98 469 VAL C C 1
ATOM 9910 O O . VAL C 1 469 ? 28.957 -17.193 114.456 1.00 39.40 469 VAL C O 1
ATOM 9914 N N . LEU C 1 470 ? 28.641 -15.773 112.734 1.00 32.16 470 LEU C N 1
ATOM 9915 C CA . LEU C 1 470 ? 29.580 -16.500 111.882 1.00 34.84 470 LEU C CA 1
ATOM 9916 C C . LEU C 1 470 ? 31.040 -16.352 112.263 1.00 36.52 470 LEU C C 1
ATOM 9917 O O . LEU C 1 470 ? 31.369 -15.499 113.091 1.00 42.62 470 LEU C O 1
ATOM 9922 N N . MET D 1 1 ? -0.858 -22.215 141.456 1.00 46.83 1 MET D N 1
ATOM 9923 C CA . MET D 1 1 ? 0.378 -21.842 142.196 1.00 51.16 1 MET D CA 1
ATOM 9924 C C . MET D 1 1 ? 0.816 -20.372 141.983 1.00 48.64 1 MET D C 1
ATOM 9925 O O . MET D 1 1 ? 0.565 -19.742 140.943 1.00 48.49 1 MET D O 1
ATOM 9930 N N . LYS D 1 2 ? 1.460 -19.803 142.997 1.00 31.64 2 LYS D N 1
ATOM 9931 C CA . LYS D 1 2 ? 1.958 -18.447 142.985 1.00 23.66 2 LYS D CA 1
ATOM 9932 C C . LYS D 1 2 ? 3.258 -18.547 142.227 1.00 22.26 2 LYS D C 1
ATOM 9933 O O . LYS D 1 2 ? 3.769 -19.657 142.134 1.00 25.59 2 LYS D O 1
ATOM 9939 N N . LYS D 1 3 ? 3.804 -17.438 141.760 1.00 13.26 3 LYS D N 1
ATOM 9940 C CA . LYS D 1 3 ? 5.086 -17.563 141.111 1.00 11.84 3 LYS D CA 1
ATOM 9941 C C . LYS D 1 3 ? 6.062 -16.782 141.960 1.00 18.22 3 LYS D C 1
ATOM 9942 O O . LYS D 1 3 ? 7.282 -16.972 141.817 1.00 18.20 3 LYS D O 1
ATOM 9948 N N . THR D 1 4 ? 5.533 -15.838 142.757 1.00 14.30 4 THR D N 1
ATOM 9949 C CA . THR D 1 4 ? 6.512 -15.067 143.533 1.00 12.16 4 THR D CA 1
ATOM 9950 C C . THR D 1 4 ? 6.991 -15.964 144.656 1.00 17.10 4 THR D C 1
ATOM 9951 O O . THR D 1 4 ? 6.147 -16.530 145.323 1.00 14.10 4 THR D O 1
ATOM 9955 N N . LYS D 1 5 ? 8.297 -16.011 144.814 1.00 13.02 5 LYS D N 1
ATOM 9956 C CA . LYS D 1 5 ? 9.049 -16.712 145.823 1.00 15.55 5 LYS D CA 1
ATOM 9957 C C . LYS D 1 5 ? 9.042 -15.984 147.185 1.00 17.58 5 LYS D C 1
ATOM 9958 O O . LYS D 1 5 ? 9.314 -14.795 147.272 1.00 16.52 5 LYS D O 1
ATOM 9964 N N . ILE D 1 6 ? 8.720 -16.683 148.264 1.00 13.64 6 ILE D N 1
ATOM 9965 C CA . ILE D 1 6 ? 8.724 -16.139 149.612 1.00 11.48 6 ILE D CA 1
ATOM 9966 C C . ILE D 1 6 ? 9.991 -16.530 150.419 1.00 14.00 6 ILE D C 1
ATOM 9967 O O . ILE D 1 6 ? 10.402 -17.708 150.382 1.00 15.75 6 ILE D O 1
ATOM 9972 N N . VAL D 1 7 ? 10.623 -15.573 151.117 1.00 14.55 7 VAL D N 1
ATOM 9973 C CA . VAL D 1 7 ? 11.805 -15.828 151.953 1.00 13.50 7 VAL D CA 1
ATOM 9974 C C . VAL D 1 7 ? 11.507 -15.854 153.462 1.00 22.77 7 VAL D C 1
ATOM 9975 O O . VAL D 1 7 ? 10.947 -14.900 153.999 1.00 18.39 7 VAL D O 1
ATOM 9979 N N . CYS D 1 8 ? 11.858 -16.942 154.147 1.00 23.41 8 CYS D N 1
ATOM 9980 C CA . CYS D 1 8 ? 11.601 -17.047 155.601 1.00 16.55 8 CYS D CA 1
ATOM 9981 C C . CYS D 1 8 ? 12.869 -17.086 156.422 1.00 15.38 8 CYS D C 1
ATOM 9982 O O . CYS D 1 8 ? 13.815 -17.762 156.070 1.00 14.48 8 CYS D O 1
ATOM 9985 N N . THR D 1 9 ? 12.812 -16.319 157.484 1.00 18.80 9 THR D N 1
ATOM 9986 C CA . THR D 1 9 ? 13.875 -16.179 158.458 1.00 19.29 9 THR D CA 1
ATOM 9987 C C . THR D 1 9 ? 13.454 -17.250 159.428 1.00 27.93 9 THR D C 1
ATOM 9988 O O . THR D 1 9 ? 12.349 -17.205 159.951 1.00 23.92 9 THR D O 1
ATOM 9992 N N . ILE D 1 10 ? 14.301 -18.237 159.605 1.00 31.68 10 ILE D N 1
ATOM 9993 C CA . ILE D 1 10 ? 14.086 -19.376 160.497 1.00 27.31 10 ILE D CA 1
ATOM 9994 C C . ILE D 1 10 ? 14.585 -19.139 161.917 1.00 35.78 10 ILE D C 1
ATOM 9995 O O . ILE D 1 10 ? 15.586 -18.480 162.160 1.00 37.65 10 ILE D O 1
ATOM 10000 N N . GLY D 1 11 ? 13.907 -19.726 162.880 1.00 38.94 11 GLY D N 1
ATOM 10001 C CA . GLY D 1 11 ? 14.378 -19.584 164.241 1.00 41.73 11 GLY D CA 1
ATOM 10002 C C . GLY D 1 11 ? 14.035 -20.831 165.039 1.00 48.73 11 GLY D C 1
ATOM 10003 O O . GLY D 1 11 ? 13.636 -21.878 164.511 1.00 44.61 11 GLY D O 1
ATOM 10004 N N . PRO D 1 12 ? 14.200 -20.684 166.339 1.00 50.83 12 PRO D N 1
ATOM 10005 C CA . PRO D 1 12 ? 13.917 -21.752 167.274 1.00 50.92 12 PRO D CA 1
ATOM 10006 C C . PRO D 1 12 ? 12.513 -22.339 167.103 1.00 49.00 12 PRO D C 1
ATOM 10007 O O . PRO D 1 12 ? 12.383 -23.568 166.894 1.00 53.01 12 PRO D O 1
ATOM 10011 N N . LYS D 1 13 ? 11.486 -21.485 167.130 1.00 38.01 13 LYS D N 1
ATOM 10012 C CA . LYS D 1 13 ? 10.105 -21.929 166.994 1.00 39.55 13 LYS D CA 1
ATOM 10013 C C . LYS D 1 13 ? 9.740 -22.501 165.627 1.00 47.18 13 LYS D C 1
ATOM 10014 O O . LYS D 1 13 ? 8.624 -22.981 165.431 1.00 49.48 13 LYS D O 1
ATOM 10016 N N . THR D 1 14 ? 10.672 -22.473 164.681 1.00 39.43 14 THR D N 1
ATOM 10017 C CA . THR D 1 14 ? 10.421 -22.976 163.355 1.00 34.56 14 THR D CA 1
ATOM 10018 C C . THR D 1 14 ? 11.484 -23.807 162.676 1.00 34.31 14 THR D C 1
ATOM 10019 O O . THR D 1 14 ? 11.344 -24.111 161.491 1.00 30.39 14 THR D O 1
ATOM 10023 N N . GLU D 1 15 ? 12.532 -24.159 163.409 1.00 31.77 15 GLU D N 1
ATOM 10024 C CA . GLU D 1 15 ? 13.621 -24.987 162.882 1.00 30.26 15 GLU D CA 1
ATOM 10025 C C . GLU D 1 15 ? 13.398 -26.492 162.817 1.00 29.16 15 GLU D C 1
ATOM 10026 O O . GLU D 1 15 ? 14.087 -27.178 162.080 1.00 27.11 15 GLU D O 1
ATOM 10032 N N . SER D 1 16 ? 12.436 -27.055 163.532 1.00 26.68 16 SER D N 1
ATOM 10033 C CA . SER D 1 16 ? 12.224 -28.502 163.474 1.00 25.75 16 SER D CA 1
ATOM 10034 C C . SER D 1 16 ? 12.094 -28.960 162.049 1.00 33.57 16 SER D C 1
ATOM 10035 O O . SER D 1 16 ? 11.675 -28.133 161.241 1.00 35.51 16 SER D O 1
ATOM 10038 N N . GLU D 1 17 ? 12.469 -30.198 161.735 1.00 29.72 17 GLU D N 1
ATOM 10039 C CA . GLU D 1 17 ? 12.311 -30.558 160.329 1.00 26.39 17 GLU D CA 1
ATOM 10040 C C . GLU D 1 17 ? 10.812 -30.580 160.093 1.00 29.65 17 GLU D C 1
ATOM 10041 O O . GLU D 1 17 ? 10.385 -30.356 158.975 1.00 33.48 17 GLU D O 1
ATOM 10047 N N . GLU D 1 18 ? 10.045 -30.867 161.135 1.00 27.20 18 GLU D N 1
ATOM 10048 C CA . GLU D 1 18 ? 8.604 -31.003 161.031 1.00 33.58 18 GLU D CA 1
ATOM 10049 C C . GLU D 1 18 ? 7.929 -29.729 160.558 1.00 36.06 18 GLU D C 1
ATOM 10050 O O . GLU D 1 18 ? 7.065 -29.718 159.664 1.00 30.91 18 GLU D O 1
ATOM 10056 N N . MET D 1 19 ? 8.405 -28.693 161.220 1.00 30.04 19 MET D N 1
ATOM 10057 C CA . MET D 1 19 ? 7.963 -27.322 161.046 1.00 29.21 19 MET D CA 1
ATOM 10058 C C . MET D 1 19 ? 8.296 -26.758 159.665 1.00 29.48 19 MET D C 1
ATOM 10059 O O . MET D 1 19 ? 7.472 -26.241 158.959 1.00 26.02 19 MET D O 1
ATOM 10064 N N . LEU D 1 20 ? 9.559 -26.907 159.316 1.00 23.19 20 LEU D N 1
ATOM 10065 C CA . LEU D 1 20 ? 10.121 -26.523 158.061 1.00 20.35 20 LEU D CA 1
ATOM 10066 C C . LEU D 1 20 ? 9.315 -27.169 156.940 1.00 29.16 20 LEU D C 1
ATOM 10067 O O . LEU D 1 20 ? 8.911 -26.480 155.999 1.00 27.68 20 LEU D O 1
ATOM 10072 N N . ALA D 1 21 ? 9.081 -28.469 157.036 1.00 27.51 21 ALA D N 1
ATOM 10073 C CA . ALA D 1 21 ? 8.299 -29.201 156.029 1.00 28.90 21 ALA D CA 1
ATOM 10074 C C . ALA D 1 21 ? 6.924 -28.583 155.793 1.00 30.82 21 ALA D C 1
ATOM 10075 O O . ALA D 1 21 ? 6.484 -28.465 154.659 1.00 32.17 21 ALA D O 1
ATOM 10077 N N . LYS D 1 22 ? 6.267 -28.186 156.866 1.00 26.90 22 LYS D N 1
ATOM 10078 C CA . LYS D 1 22 ? 4.978 -27.538 156.810 1.00 28.06 22 LYS D CA 1
ATOM 10079 C C . LYS D 1 22 ? 5.113 -26.114 156.244 1.00 31.82 22 LYS D C 1
ATOM 10080 O O . LYS D 1 22 ? 4.199 -25.572 155.662 1.00 34.72 22 LYS D O 1
ATOM 10086 N N . MET D 1 23 ? 6.227 -25.465 156.479 1.00 23.57 23 MET D N 1
ATOM 10087 C CA . MET D 1 23 ? 6.540 -24.121 156.053 1.00 25.05 23 MET D CA 1
ATOM 10088 C C . MET D 1 23 ? 6.735 -24.129 154.545 1.00 25.28 23 MET D C 1
ATOM 10089 O O . MET D 1 23 ? 6.371 -23.177 153.872 1.00 21.26 23 MET D O 1
ATOM 10094 N N . LEU D 1 24 ? 7.400 -25.167 154.055 1.00 22.60 24 LEU D N 1
ATOM 10095 C CA . LEU D 1 24 ? 7.664 -25.302 152.625 1.00 17.48 24 LEU D CA 1
ATOM 10096 C C . LEU D 1 24 ? 6.280 -25.569 152.053 1.00 19.67 24 LEU D C 1
ATOM 10097 O O . LEU D 1 24 ? 6.016 -25.135 150.939 1.00 26.60 24 LEU D O 1
ATOM 10102 N N . ASP D 1 25 ? 5.390 -26.234 152.800 1.00 16.75 25 ASP D N 1
ATOM 10103 C CA . ASP D 1 25 ? 4.074 -26.483 152.185 1.00 18.56 25 ASP D CA 1
ATOM 10104 C C . ASP D 1 25 ? 3.240 -25.234 151.992 1.00 21.95 25 ASP D C 1
ATOM 10105 O O . ASP D 1 25 ? 2.562 -25.092 150.994 1.00 24.65 25 ASP D O 1
ATOM 10110 N N . ALA D 1 26 ? 3.327 -24.373 152.977 1.00 18.26 26 ALA D N 1
ATOM 10111 C CA . ALA D 1 26 ? 2.646 -23.111 153.041 1.00 14.00 26 ALA D CA 1
ATOM 10112 C C . ALA D 1 26 ? 3.139 -22.131 151.996 1.00 21.38 26 ALA D C 1
ATOM 10113 O O . ALA D 1 26 ? 2.427 -21.200 151.677 1.00 27.00 26 ALA D O 1
ATOM 10115 N N . GLY D 1 27 ? 4.357 -22.271 151.490 1.00 18.41 27 GLY D N 1
ATOM 10116 C CA . GLY D 1 27 ? 4.942 -21.372 150.494 1.00 13.60 27 GLY D CA 1
ATOM 10117 C C . GLY D 1 27 ? 6.412 -21.013 150.633 1.00 15.54 27 GLY D C 1
ATOM 10118 O O . GLY D 1 27 ? 7.001 -20.464 149.730 1.00 19.21 27 GLY D O 1
ATOM 10119 N N . MET D 1 28 ? 7.074 -21.237 151.757 1.00 11.94 28 MET D N 1
ATOM 10120 C CA . MET D 1 28 ? 8.489 -20.892 151.865 1.00 13.90 28 MET D CA 1
ATOM 10121 C C . MET D 1 28 ? 9.449 -21.343 150.748 1.00 14.84 28 MET D C 1
ATOM 10122 O O . MET D 1 28 ? 9.406 -22.490 150.288 1.00 17.09 28 MET D O 1
ATOM 10127 N N . ASN D 1 29 ? 10.418 -20.549 150.346 1.00 11.60 29 ASN D N 1
ATOM 10128 C CA . ASN D 1 29 ? 11.261 -21.109 149.285 1.00 14.97 29 ASN D CA 1
ATOM 10129 C C . ASN D 1 29 ? 12.693 -20.875 149.746 1.00 26.54 29 ASN D C 1
ATOM 10130 O O . ASN D 1 29 ? 13.651 -21.534 149.242 1.00 23.68 29 ASN D O 1
ATOM 10135 N N . VAL D 1 30 ? 12.801 -19.941 150.715 1.00 15.69 30 VAL D N 1
ATOM 10136 C CA . VAL D 1 30 ? 14.195 -19.736 151.107 1.00 14.08 30 VAL D CA 1
ATOM 10137 C C . VAL D 1 30 ? 14.390 -19.652 152.589 1.00 21.86 30 VAL D C 1
ATOM 10138 O O . VAL D 1 30 ? 13.563 -19.163 153.356 1.00 18.06 30 VAL D O 1
ATOM 10142 N N . MET D 1 31 ? 15.553 -20.213 152.918 1.00 19.88 31 MET D N 1
ATOM 10143 C CA . MET D 1 31 ? 15.821 -20.165 154.341 1.00 15.71 31 MET D CA 1
ATOM 10144 C C . MET D 1 31 ? 16.748 -19.020 154.600 1.00 19.99 31 MET D C 1
ATOM 10145 O O . MET D 1 31 ? 17.864 -18.985 154.057 1.00 15.10 31 MET D O 1
ATOM 10150 N N . ARG D 1 32 ? 16.224 -18.117 155.411 1.00 21.24 32 ARG D N 1
ATOM 10151 C CA . ARG D 1 32 ? 17.019 -16.958 155.768 1.00 17.90 32 ARG D CA 1
ATOM 10152 C C . ARG D 1 32 ? 17.626 -17.232 157.140 1.00 24.77 32 ARG D C 1
ATOM 10153 O O . ARG D 1 32 ? 16.932 -17.621 158.082 1.00 22.16 32 ARG D O 1
ATOM 10161 N N . LEU D 1 33 ? 18.933 -17.036 157.222 1.00 16.38 33 LEU D N 1
ATOM 10162 C CA . LEU D 1 33 ? 19.688 -17.217 158.462 1.00 14.04 33 LEU D CA 1
ATOM 10163 C C . LEU D 1 33 ? 20.167 -15.825 158.849 1.00 18.80 33 LEU D C 1
ATOM 10164 O O . LEU D 1 33 ? 21.099 -15.337 158.189 1.00 18.71 33 LEU D O 1
ATOM 10169 N N . ASN D 1 34 ? 19.531 -15.223 159.855 1.00 17.61 34 ASN D N 1
ATOM 10170 C CA . ASN D 1 34 ? 19.977 -13.933 160.295 1.00 17.55 34 ASN D CA 1
ATOM 10171 C C . ASN D 1 34 ? 21.181 -13.954 161.249 1.00 24.59 34 ASN D C 1
ATOM 10172 O O . ASN D 1 34 ? 20.957 -14.080 162.448 1.00 25.35 34 ASN D O 1
ATOM 10177 N N . PHE D 1 35 ? 22.386 -13.720 160.757 1.00 24.98 35 PHE D N 1
ATOM 10178 C CA . PHE D 1 35 ? 23.650 -13.711 161.466 1.00 22.82 35 PHE D CA 1
ATOM 10179 C C . PHE D 1 35 ? 23.796 -12.680 162.531 1.00 33.60 35 PHE D C 1
ATOM 10180 O O . PHE D 1 35 ? 24.794 -12.683 163.232 1.00 33.07 35 PHE D O 1
ATOM 10188 N N . SER D 1 36 ? 22.726 -11.917 162.680 1.00 36.54 36 SER D N 1
ATOM 10189 C CA . SER D 1 36 ? 22.632 -10.934 163.738 1.00 34.79 36 SER D CA 1
ATOM 10190 C C . SER D 1 36 ? 22.423 -11.624 165.071 1.00 38.14 36 SER D C 1
ATOM 10191 O O . SER D 1 36 ? 22.447 -10.946 166.075 1.00 39.44 36 SER D O 1
ATOM 10194 N N . HIS D 1 37 ? 22.250 -12.933 165.119 1.00 42.56 37 HIS D N 1
ATOM 10195 C CA . HIS D 1 37 ? 22.030 -13.701 166.338 1.00 46.52 37 HIS D CA 1
ATOM 10196 C C . HIS D 1 37 ? 22.480 -15.160 166.134 1.00 54.81 37 HIS D C 1
ATOM 10197 O O . HIS D 1 37 ? 23.188 -15.433 165.150 1.00 56.10 37 HIS D O 1
ATOM 10204 N N . GLY D 1 38 ? 22.056 -16.057 167.045 1.00 48.58 38 GLY D N 1
ATOM 10205 C CA . GLY D 1 38 ? 22.273 -17.499 167.048 1.00 45.61 38 GLY D CA 1
ATOM 10206 C C . GLY D 1 38 ? 23.740 -17.870 167.024 1.00 50.26 38 GLY D C 1
ATOM 10207 O O . GLY D 1 38 ? 24.562 -16.989 167.262 1.00 55.04 38 GLY D O 1
ATOM 10208 N N . ASP D 1 39 ? 24.131 -19.102 166.742 1.00 40.21 39 ASP D N 1
ATOM 10209 C CA . ASP D 1 39 ? 25.559 -19.425 166.712 1.00 38.49 39 ASP D CA 1
ATOM 10210 C C . ASP D 1 39 ? 25.841 -20.464 165.637 1.00 35.56 39 ASP D C 1
ATOM 10211 O O . ASP D 1 39 ? 24.934 -21.107 165.130 1.00 28.87 39 ASP D O 1
ATOM 10216 N N . TYR D 1 40 ? 27.110 -20.664 165.330 1.00 30.36 40 TYR D N 1
ATOM 10217 C CA . TYR D 1 40 ? 27.396 -21.654 164.305 1.00 31.69 40 TYR D CA 1
ATOM 10218 C C . TYR D 1 40 ? 26.819 -23.067 164.513 1.00 41.44 40 TYR D C 1
ATOM 10219 O O . TYR D 1 40 ? 26.637 -23.833 163.556 1.00 40.97 40 TYR D O 1
ATOM 10228 N N . ALA D 1 41 ? 26.512 -23.474 165.739 1.00 39.36 41 ALA D N 1
ATOM 10229 C CA . ALA D 1 41 ? 25.960 -24.809 165.918 1.00 42.36 41 ALA D CA 1
ATOM 10230 C C . ALA D 1 41 ? 24.486 -24.811 165.528 1.00 42.19 41 ALA D C 1
ATOM 10231 O O . ALA D 1 41 ? 24.004 -25.646 164.788 1.00 34.67 41 ALA D O 1
ATOM 10233 N N . GLU D 1 42 ? 23.774 -23.844 166.065 1.00 41.10 42 GLU D N 1
ATOM 10234 C CA . GLU D 1 42 ? 22.361 -23.750 165.778 1.00 47.56 42 GLU D CA 1
ATOM 10235 C C . GLU D 1 42 ? 22.075 -23.492 164.308 1.00 52.14 42 GLU D C 1
ATOM 10236 O O . GLU D 1 42 ? 21.114 -24.035 163.753 1.00 54.39 42 GLU D O 1
ATOM 10242 N N . HIS D 1 43 ? 22.872 -22.615 163.681 1.00 41.29 43 HIS D N 1
ATOM 10243 C CA . HIS D 1 43 ? 22.576 -22.355 162.268 1.00 36.79 43 HIS D CA 1
ATOM 10244 C C . HIS D 1 43 ? 22.747 -23.661 161.505 1.00 35.29 43 HIS D C 1
ATOM 10245 O O . HIS D 1 43 ? 21.836 -24.106 160.815 1.00 29.42 43 HIS D O 1
ATOM 10252 N N . GLY D 1 44 ? 23.924 -24.256 161.728 1.00 27.20 44 GLY D N 1
ATOM 10253 C CA . GLY D 1 44 ? 24.318 -25.505 161.096 1.00 23.43 44 GLY D CA 1
ATOM 10254 C C . GLY D 1 44 ? 23.228 -26.563 161.223 1.00 24.87 44 GLY D C 1
ATOM 10255 O O . GLY D 1 44 ? 22.881 -27.287 160.270 1.00 27.82 44 GLY D O 1
ATOM 10256 N N . GLN D 1 45 ? 22.663 -26.616 162.421 1.00 22.41 45 GLN D N 1
ATOM 10257 C CA . GLN D 1 45 ? 21.609 -27.596 162.612 1.00 25.35 45 GLN D CA 1
ATOM 10258 C C . GLN D 1 45 ? 20.374 -27.246 161.781 1.00 21.92 45 GLN D C 1
ATOM 10259 O O . GLN D 1 45 ? 19.714 -28.055 161.164 1.00 18.33 45 GLN D O 1
ATOM 10265 N N . ARG D 1 46 ? 20.087 -25.979 161.822 1.00 17.81 46 ARG D N 1
ATOM 10266 C CA . ARG D 1 46 ? 18.955 -25.418 161.110 1.00 18.09 46 ARG D CA 1
ATOM 10267 C C . ARG D 1 46 ? 19.113 -25.834 159.615 1.00 20.62 46 ARG D C 1
ATOM 10268 O O . ARG D 1 46 ? 18.229 -26.311 158.879 1.00 15.37 46 ARG D O 1
ATOM 10276 N N . ILE D 1 47 ? 20.373 -25.714 159.170 1.00 17.01 47 ILE D N 1
ATOM 10277 C CA . ILE D 1 47 ? 20.727 -26.032 157.794 1.00 15.64 47 ILE D CA 1
ATOM 10278 C C . ILE D 1 47 ? 20.458 -27.484 157.408 1.00 27.20 47 ILE D C 1
ATOM 10279 O O . ILE D 1 47 ? 19.770 -27.770 156.438 1.00 24.87 47 ILE D O 1
ATOM 10284 N N . GLN D 1 48 ? 21.056 -28.382 158.178 1.00 26.21 48 GLN D N 1
ATOM 10285 C CA . GLN D 1 48 ? 20.952 -29.817 158.074 1.00 21.41 48 GLN D CA 1
ATOM 10286 C C . GLN D 1 48 ? 19.504 -30.231 158.241 1.00 22.86 48 GLN D C 1
ATOM 10287 O O . GLN D 1 48 ? 19.075 -31.102 157.498 1.00 24.46 48 GLN D O 1
ATOM 10293 N N . ASN D 1 49 ? 18.727 -29.673 159.172 1.00 17.61 49 ASN D N 1
ATOM 10294 C CA . ASN D 1 49 ? 17.341 -30.161 159.211 1.00 16.31 49 ASN D CA 1
ATOM 10295 C C . ASN D 1 49 ? 16.610 -29.811 157.939 1.00 21.91 49 ASN D C 1
ATOM 10296 O O . ASN D 1 49 ? 15.591 -30.409 157.651 1.00 22.78 49 ASN D O 1
ATOM 10301 N N . LEU D 1 50 ? 17.087 -28.793 157.250 1.00 15.99 50 LEU D N 1
ATOM 10302 C CA . LEU D 1 50 ? 16.342 -28.435 156.053 1.00 13.67 50 LEU D CA 1
ATOM 10303 C C . LEU D 1 50 ? 16.703 -29.390 154.972 1.00 19.87 50 LEU D C 1
ATOM 10304 O O . LEU D 1 50 ? 15.839 -29.874 154.261 1.00 22.51 50 LEU D O 1
ATOM 10309 N N . ARG D 1 51 ? 18.020 -29.553 154.890 1.00 12.83 51 ARG D N 1
ATOM 10310 C CA . ARG D 1 51 ? 18.584 -30.402 153.844 1.00 13.54 51 ARG D CA 1
ATOM 10311 C C . ARG D 1 51 ? 17.936 -31.762 153.987 1.00 26.00 51 ARG D C 1
ATOM 10312 O O . ARG D 1 51 ? 17.733 -32.419 152.977 1.00 27.45 51 ARG D O 1
ATOM 10320 N N . ASN D 1 52 ? 17.617 -32.160 155.224 1.00 27.70 52 ASN D N 1
ATOM 10321 C CA . ASN D 1 52 ? 16.965 -33.448 155.496 1.00 25.19 52 ASN D CA 1
ATOM 10322 C C . ASN D 1 52 ? 15.535 -33.511 154.978 1.00 26.89 52 ASN D C 1
ATOM 10323 O O . ASN D 1 52 ? 15.115 -34.428 154.286 1.00 28.03 52 ASN D O 1
ATOM 10328 N N . VAL D 1 53 ? 14.769 -32.499 155.305 1.00 24.75 53 VAL D N 1
ATOM 10329 C CA . VAL D 1 53 ? 13.415 -32.503 154.790 1.00 25.47 53 VAL D CA 1
ATOM 10330 C C . VAL D 1 53 ? 13.490 -32.479 153.266 1.00 31.72 53 VAL D C 1
ATOM 10331 O O . VAL D 1 53 ? 12.577 -32.927 152.586 1.00 25.72 53 VAL D O 1
ATOM 10335 N N . MET D 1 54 ? 14.605 -31.935 152.765 1.00 27.38 54 MET D N 1
ATOM 10336 C CA . MET D 1 54 ? 14.778 -31.875 151.317 1.00 26.30 54 MET D CA 1
ATOM 10337 C C . MET D 1 54 ? 14.952 -33.267 150.713 1.00 36.69 54 MET D C 1
ATOM 10338 O O . MET D 1 54 ? 14.154 -33.668 149.847 1.00 37.46 54 MET D O 1
ATOM 10343 N N . SER D 1 55 ? 15.952 -33.995 151.193 1.00 37.38 55 SER D N 1
ATOM 10344 C CA . SER D 1 55 ? 16.186 -35.353 150.743 1.00 37.71 55 SER D CA 1
ATOM 10345 C C . SER D 1 55 ? 14.850 -36.053 150.977 1.00 43.06 55 SER D C 1
ATOM 10346 O O . SER D 1 55 ? 14.261 -36.536 150.039 1.00 40.98 55 SER D O 1
ATOM 10349 N N . LYS D 1 56 ? 14.323 -36.052 152.194 1.00 39.29 56 LYS D N 1
ATOM 10350 C CA . LYS D 1 56 ? 13.058 -36.757 152.399 1.00 38.61 56 LYS D CA 1
ATOM 10351 C C . LYS D 1 56 ? 11.824 -36.476 151.559 1.00 41.75 56 LYS D C 1
ATOM 10352 O O . LYS D 1 56 ? 10.879 -37.236 151.577 1.00 41.04 56 LYS D O 1
ATOM 10354 N N . THR D 1 57 ? 11.753 -35.415 150.799 1.00 40.60 57 THR D N 1
ATOM 10355 C CA . THR D 1 57 ? 10.519 -35.156 150.068 1.00 38.66 57 THR D CA 1
ATOM 10356 C C . THR D 1 57 ? 10.753 -34.590 148.684 1.00 36.50 57 THR D C 1
ATOM 10357 O O . THR D 1 57 ? 9.837 -34.119 148.027 1.00 34.87 57 THR D O 1
ATOM 10361 N N . GLY D 1 58 ? 12.004 -34.579 148.275 1.00 33.50 58 GLY D N 1
ATOM 10362 C CA . GLY D 1 58 ? 12.248 -34.054 146.946 1.00 35.92 58 GLY D CA 1
ATOM 10363 C C . GLY D 1 58 ? 11.998 -32.568 146.829 1.00 44.55 58 GLY D C 1
ATOM 10364 O O . GLY D 1 58 ? 12.320 -32.016 145.765 1.00 47.98 58 GLY D O 1
ATOM 10365 N N . LYS D 1 59 ? 11.464 -31.938 147.882 1.00 35.33 59 LYS D N 1
ATOM 10366 C CA . LYS D 1 59 ? 11.266 -30.493 147.824 1.00 30.55 59 LYS D CA 1
ATOM 10367 C C . LYS D 1 59 ? 12.590 -29.781 147.582 1.00 30.87 59 LYS D C 1
ATOM 10368 O O . LYS D 1 59 ? 13.662 -30.407 147.644 1.00 31.68 59 LYS D O 1
ATOM 10374 N N . THR D 1 60 ? 12.517 -28.492 147.253 1.00 26.01 60 THR D N 1
ATOM 10375 C CA . THR D 1 60 ? 13.759 -27.742 147.013 1.00 23.27 60 THR D CA 1
ATOM 10376 C C . THR D 1 60 ? 13.617 -26.397 147.696 1.00 20.96 60 THR D C 1
ATOM 10377 O O . THR D 1 60 ? 12.522 -25.860 147.920 1.00 17.47 60 THR D O 1
ATOM 10381 N N . ALA D 1 61 ? 14.755 -25.832 148.056 1.00 15.06 61 ALA D N 1
ATOM 10382 C CA . ALA D 1 61 ? 14.651 -24.546 148.747 1.00 12.20 61 ALA D CA 1
ATOM 10383 C C . ALA D 1 61 ? 16.059 -24.053 148.894 1.00 16.02 61 ALA D C 1
ATOM 10384 O O . ALA D 1 61 ? 17.000 -24.847 148.794 1.00 21.51 61 ALA D O 1
ATOM 10386 N N . ALA D 1 62 ? 16.188 -22.735 149.046 1.00 11.22 62 ALA D N 1
ATOM 10387 C CA . ALA D 1 62 ? 17.583 -22.311 149.200 1.00 11.76 62 ALA D CA 1
ATOM 10388 C C . ALA D 1 62 ? 17.842 -21.737 150.571 1.00 12.16 62 ALA D C 1
ATOM 10389 O O . ALA D 1 62 ? 16.924 -21.627 151.364 1.00 9.68 62 ALA D O 1
ATOM 10391 N N . ILE D 1 63 ? 19.086 -21.344 150.738 1.00 10.60 63 ILE D N 1
ATOM 10392 C CA . ILE D 1 63 ? 19.511 -20.803 151.992 1.00 10.62 63 ILE D CA 1
ATOM 10393 C C . ILE D 1 63 ? 20.466 -19.649 151.787 1.00 16.84 63 ILE D C 1
ATOM 10394 O O . ILE D 1 63 ? 21.551 -19.720 151.217 1.00 19.24 63 ILE D O 1
ATOM 10399 N N . LEU D 1 64 ? 19.972 -18.545 152.312 1.00 16.41 64 LEU D N 1
ATOM 10400 C CA . LEU D 1 64 ? 20.646 -17.263 152.307 1.00 16.21 64 LEU D CA 1
ATOM 10401 C C . LEU D 1 64 ? 21.208 -16.929 153.696 1.00 15.76 64 LEU D C 1
ATOM 10402 O O . LEU D 1 64 ? 20.522 -16.919 154.724 1.00 17.47 64 LEU D O 1
ATOM 10407 N N . LEU D 1 65 ? 22.492 -16.625 153.752 1.00 10.74 65 LEU D N 1
ATOM 10408 C CA . LEU D 1 65 ? 23.108 -16.252 155.023 1.00 11.69 65 LEU D CA 1
ATOM 10409 C C . LEU D 1 65 ? 23.121 -14.731 154.996 1.00 13.87 65 LEU D C 1
ATOM 10410 O O . LEU D 1 65 ? 23.933 -14.157 154.321 1.00 11.56 65 LEU D O 1
ATOM 10415 N N . ASP D 1 66 ? 22.270 -14.137 155.801 1.00 18.06 66 ASP D N 1
ATOM 10416 C CA . ASP D 1 66 ? 22.158 -12.686 155.906 1.00 17.30 66 ASP D CA 1
ATOM 10417 C C . ASP D 1 66 ? 23.159 -12.152 156.927 1.00 24.72 66 ASP D C 1
ATOM 10418 O O . ASP D 1 66 ? 23.161 -12.514 158.076 1.00 24.21 66 ASP D O 1
ATOM 10423 N N . THR D 1 67 ? 24.028 -11.280 156.479 1.00 19.42 67 THR D N 1
ATOM 10424 C CA . THR D 1 67 ? 25.056 -10.713 157.299 1.00 17.55 67 THR D CA 1
ATOM 10425 C C . THR D 1 67 ? 24.569 -9.752 158.345 1.00 32.82 67 THR D C 1
ATOM 10426 O O . THR D 1 67 ? 23.513 -9.168 158.207 1.00 36.23 67 THR D O 1
ATOM 10430 N N . LYS D 1 68 ? 25.343 -9.597 159.415 1.00 36.79 68 LYS D N 1
ATOM 10431 C CA . LYS D 1 68 ? 25.013 -8.667 160.490 1.00 36.38 68 LYS D CA 1
ATOM 10432 C C . LYS D 1 68 ? 25.523 -7.287 160.067 1.00 34.83 68 LYS D C 1
ATOM 10433 O O . LYS D 1 68 ? 24.820 -6.295 160.146 1.00 34.16 68 LYS D O 1
ATOM 10439 N N . GLY D 1 69 ? 26.759 -7.318 159.605 1.00 27.98 69 GLY D N 1
ATOM 10440 C CA . GLY D 1 69 ? 27.425 -6.136 159.149 1.00 30.17 69 GLY D CA 1
ATOM 10441 C C . GLY D 1 69 ? 27.864 -5.099 160.165 1.00 40.49 69 GLY D C 1
ATOM 10442 O O . GLY D 1 69 ? 27.590 -5.165 161.361 1.00 41.06 69 GLY D O 1
ATOM 10443 N N . PRO D 1 70 ? 28.590 -4.120 159.644 1.00 36.96 70 PRO D N 1
ATOM 10444 C CA . PRO D 1 70 ? 29.091 -3.056 160.489 1.00 38.47 70 PRO D CA 1
ATOM 10445 C C . PRO D 1 70 ? 28.000 -2.105 160.980 1.00 37.38 70 PRO D C 1
ATOM 10446 O O . PRO D 1 70 ? 26.929 -1.928 160.389 1.00 32.25 70 PRO D O 1
ATOM 10450 N N . GLU D 1 71 ? 28.283 -1.476 162.118 1.00 32.60 71 GLU D N 1
ATOM 10451 C CA . GLU D 1 71 ? 27.263 -0.543 162.566 1.00 32.40 71 GLU D CA 1
ATOM 10452 C C . GLU D 1 71 ? 27.810 0.354 163.659 1.00 40.19 71 GLU D C 1
ATOM 10453 O O . GLU D 1 71 ? 28.876 0.145 164.225 1.00 42.93 71 GLU D O 1
ATOM 10459 N N . ILE D 1 72 ? 27.074 1.435 163.847 1.00 28.54 72 ILE D N 1
ATOM 10460 C CA . ILE D 1 72 ? 27.447 2.379 164.864 1.00 23.42 72 ILE D CA 1
ATOM 10461 C C . ILE D 1 72 ? 26.419 2.190 165.965 1.00 23.36 72 ILE D C 1
ATOM 10462 O O . ILE D 1 72 ? 25.229 2.037 165.720 1.00 16.57 72 ILE D O 1
ATOM 10467 N N . ARG D 1 73 ? 26.945 2.250 167.183 1.00 22.99 73 ARG D N 1
ATOM 10468 C CA . ARG D 1 73 ? 26.081 2.104 168.319 1.00 22.30 73 ARG D CA 1
ATOM 10469 C C . ARG D 1 73 ? 26.506 2.961 169.499 1.00 25.11 73 ARG D C 1
ATOM 10470 O O . ARG D 1 73 ? 27.687 3.313 169.708 1.00 19.72 73 ARG D O 1
ATOM 10478 N N . THR D 1 74 ? 25.452 3.284 170.245 1.00 22.34 74 THR D N 1
ATOM 10479 C CA . THR D 1 74 ? 25.672 4.002 171.475 1.00 24.78 74 THR D CA 1
ATOM 10480 C C . THR D 1 74 ? 25.999 2.936 172.496 1.00 35.82 74 THR D C 1
ATOM 10481 O O . THR D 1 74 ? 25.629 1.768 172.429 1.00 38.47 74 THR D O 1
ATOM 10485 N N . MET D 1 75 ? 26.731 3.321 173.507 1.00 35.11 75 MET D N 1
ATOM 10486 C CA . MET D 1 75 ? 27.009 2.258 174.464 1.00 33.23 75 MET D CA 1
ATOM 10487 C C . MET D 1 75 ? 26.203 2.240 175.744 1.00 42.76 75 MET D C 1
ATOM 10488 O O . MET D 1 75 ? 24.968 2.296 175.795 1.00 43.42 75 MET D O 1
ATOM 10493 N N . LYS D 1 76 ? 26.983 2.086 176.800 1.00 42.08 76 LYS D N 1
ATOM 10494 C CA . LYS D 1 76 ? 26.475 1.967 178.153 1.00 48.07 76 LYS D CA 1
ATOM 10495 C C . LYS D 1 76 ? 26.019 3.255 178.806 1.00 47.54 76 LYS D C 1
ATOM 10496 O O . LYS D 1 76 ? 26.658 4.290 178.617 1.00 43.94 76 LYS D O 1
ATOM 10502 N N . LEU D 1 77 ? 24.922 3.151 179.556 1.00 39.84 77 LEU D N 1
ATOM 10503 C CA . LEU D 1 77 ? 24.263 4.176 180.352 1.00 38.12 77 LEU D CA 1
ATOM 10504 C C . LEU D 1 77 ? 24.411 3.936 181.847 1.00 54.73 77 LEU D C 1
ATOM 10505 O O . LEU D 1 77 ? 24.311 2.785 182.280 1.00 54.96 77 LEU D O 1
ATOM 10510 N N . GLU D 1 78 ? 24.575 4.950 182.683 1.00 58.16 78 GLU D N 1
ATOM 10511 C CA . GLU D 1 78 ? 24.701 4.781 184.134 1.00 57.63 78 GLU D CA 1
ATOM 10512 C C . GLU D 1 78 ? 23.543 3.948 184.698 1.00 61.75 78 GLU D C 1
ATOM 10513 O O . GLU D 1 78 ? 22.362 4.149 184.359 1.00 61.97 78 GLU D O 1
ATOM 10519 N N . GLY D 1 79 ? 23.911 2.984 185.556 1.00 55.24 79 GLY D N 1
ATOM 10520 C CA . GLY D 1 79 ? 22.925 2.093 186.168 1.00 53.69 79 GLY D CA 1
ATOM 10521 C C . GLY D 1 79 ? 22.163 1.341 185.075 1.00 56.71 79 GLY D C 1
ATOM 10522 O O . GLY D 1 79 ? 21.109 0.749 185.359 1.00 54.12 79 GLY D O 1
ATOM 10523 N N . GLY D 1 80 ? 22.678 1.388 183.839 1.00 49.50 80 GLY D N 1
ATOM 10524 C CA . GLY D 1 80 ? 21.999 0.703 182.748 1.00 45.60 80 GLY D CA 1
ATOM 10525 C C . GLY D 1 80 ? 20.578 1.249 182.637 1.00 48.41 80 GLY D C 1
ATOM 10526 O O . GLY D 1 80 ? 19.684 0.632 182.056 1.00 46.09 80 GLY D O 1
ATOM 10527 N N . ASN D 1 81 ? 20.415 2.441 183.225 1.00 48.95 81 ASN D N 1
ATOM 10528 C CA . ASN D 1 81 ? 19.092 3.056 183.190 1.00 49.87 81 ASN D CA 1
ATOM 10529 C C . ASN D 1 81 ? 18.893 4.046 182.049 1.00 52.71 81 ASN D C 1
ATOM 10530 O O . ASN D 1 81 ? 19.797 4.783 181.639 1.00 51.60 81 ASN D O 1
ATOM 10535 N N . ASP D 1 82 ? 17.674 4.044 181.510 1.00 46.27 82 ASP D N 1
ATOM 10536 C CA . ASP D 1 82 ? 17.324 4.923 180.411 1.00 44.40 82 ASP D CA 1
ATOM 10537 C C . ASP D 1 82 ? 17.202 6.354 180.886 1.00 50.44 82 ASP D C 1
ATOM 10538 O O . ASP D 1 82 ? 16.507 6.594 181.878 1.00 54.04 82 ASP D O 1
ATOM 10543 N N . VAL D 1 83 ? 17.838 7.259 180.142 1.00 43.25 83 VAL D N 1
ATOM 10544 C CA . VAL D 1 83 ? 17.846 8.693 180.381 1.00 37.47 83 VAL D CA 1
ATOM 10545 C C . VAL D 1 83 ? 16.877 9.387 179.438 1.00 40.34 83 VAL D C 1
ATOM 10546 O O . VAL D 1 83 ? 16.791 9.056 178.251 1.00 35.56 83 VAL D O 1
ATOM 10550 N N . SER D 1 84 ? 16.167 10.369 179.988 1.00 42.14 84 SER D N 1
ATOM 10551 C CA . SER D 1 84 ? 15.252 11.120 179.129 1.00 43.83 84 SER D CA 1
ATOM 10552 C C . SER D 1 84 ? 15.906 12.357 178.507 1.00 44.34 84 SER D C 1
ATOM 10553 O O . SER D 1 84 ? 16.430 13.229 179.183 1.00 45.07 84 SER D O 1
ATOM 10556 N N . LEU D 1 85 ? 15.908 12.412 177.182 1.00 38.25 85 LEU D N 1
ATOM 10557 C CA . LEU D 1 85 ? 16.512 13.531 176.499 1.00 35.47 85 LEU D CA 1
ATOM 10558 C C . LEU D 1 85 ? 15.452 14.596 176.214 1.00 43.33 85 LEU D C 1
ATOM 10559 O O . LEU D 1 85 ? 14.340 14.303 175.770 1.00 42.38 85 LEU D O 1
ATOM 10564 N N . LYS D 1 86 ? 15.826 15.833 176.534 1.00 37.96 86 LYS D N 1
ATOM 10565 C CA . LYS D 1 86 ? 14.987 17.001 176.362 1.00 39.28 86 LYS D CA 1
ATOM 10566 C C . LYS D 1 86 ? 15.338 17.757 175.083 1.00 40.15 86 LYS D C 1
ATOM 10567 O O . LYS D 1 86 ? 16.510 17.925 174.755 1.00 33.50 86 LYS D O 1
ATOM 10569 N N . ALA D 1 87 ? 14.298 18.214 174.386 1.00 39.82 87 ALA D N 1
ATOM 10570 C CA . ALA D 1 87 ? 14.399 18.967 173.143 1.00 39.26 87 ALA D CA 1
ATOM 10571 C C . ALA D 1 87 ? 15.301 20.177 173.361 1.00 42.57 87 ALA D C 1
ATOM 10572 O O . ALA D 1 87 ? 15.362 20.716 174.437 1.00 40.23 87 ALA D O 1
ATOM 10574 N N . GLY D 1 88 ? 16.028 20.586 172.347 1.00 45.27 88 GLY D N 1
ATOM 10575 C CA . GLY D 1 88 ? 16.926 21.721 172.417 1.00 43.74 88 GLY D CA 1
ATOM 10576 C C . GLY D 1 88 ? 18.101 21.559 173.361 1.00 42.55 88 GLY D C 1
ATOM 10577 O O . GLY D 1 88 ? 19.105 22.269 173.256 1.00 48.61 88 GLY D O 1
ATOM 10578 N N . GLN D 1 89 ? 18.021 20.633 174.295 1.00 30.47 89 GLN D N 1
ATOM 10579 C CA . GLN D 1 89 ? 19.184 20.562 175.173 1.00 29.67 89 GLN D CA 1
ATOM 10580 C C . GLN D 1 89 ? 20.418 20.107 174.392 1.00 33.16 89 GLN D C 1
ATOM 10581 O O . GLN D 1 89 ? 20.343 19.692 173.248 1.00 30.38 89 GLN D O 1
ATOM 10587 N N . THR D 1 90 ? 21.546 20.155 175.082 1.00 36.00 90 THR D N 1
ATOM 10588 C CA . THR D 1 90 ? 22.826 19.715 174.576 1.00 37.54 90 THR D CA 1
ATOM 10589 C C . THR D 1 90 ? 23.033 18.229 174.895 1.00 45.72 90 THR D C 1
ATOM 10590 O O . THR D 1 90 ? 22.638 17.698 175.930 1.00 43.00 90 THR D O 1
ATOM 10594 N N . PHE D 1 91 ? 23.684 17.563 173.962 1.00 42.20 91 PHE D N 1
ATOM 10595 C CA . PHE D 1 91 ? 23.964 16.168 174.166 1.00 40.37 91 PHE D CA 1
ATOM 10596 C C . PHE D 1 91 ? 25.192 15.932 173.307 1.00 45.12 91 PHE D C 1
ATOM 10597 O O . PHE D 1 91 ? 25.252 16.412 172.181 1.00 40.67 91 PHE D O 1
ATOM 10605 N N . THR D 1 92 ? 26.112 15.159 173.860 1.00 40.59 92 THR D N 1
ATOM 10606 C CA . THR D 1 92 ? 27.341 14.913 173.148 1.00 38.96 92 THR D CA 1
ATOM 10607 C C . THR D 1 92 ? 27.671 13.453 173.029 1.00 43.01 92 THR D C 1
ATOM 10608 O O . THR D 1 92 ? 27.348 12.664 173.881 1.00 38.41 92 THR D O 1
ATOM 10612 N N . PHE D 1 93 ? 28.325 13.107 171.938 1.00 38.99 93 PHE D N 1
ATOM 10613 C CA . PHE D 1 93 ? 28.720 11.731 171.711 1.00 32.03 93 PHE D CA 1
ATOM 10614 C C . PHE D 1 93 ? 30.219 11.639 171.811 1.00 33.96 93 PHE D C 1
ATOM 10615 O O . PHE D 1 93 ? 30.891 12.571 171.377 1.00 30.62 93 PHE D O 1
ATOM 10623 N N . THR D 1 94 ? 30.667 10.490 172.292 1.00 30.46 94 THR D N 1
ATOM 10624 C CA . THR D 1 94 ? 32.090 10.272 172.393 1.00 31.63 94 THR D CA 1
ATOM 10625 C C . THR D 1 94 ? 32.599 8.936 171.849 1.00 40.05 94 THR D C 1
ATOM 10626 O O . THR D 1 94 ? 31.981 7.894 171.907 1.00 39.13 94 THR D O 1
ATOM 10630 N N . THR D 1 95 ? 33.803 9.066 171.329 1.00 41.77 95 THR D N 1
ATOM 10631 C CA . THR D 1 95 ? 34.644 8.063 170.705 1.00 42.02 95 THR D CA 1
ATOM 10632 C C . THR D 1 95 ? 35.293 7.170 171.744 1.00 51.69 95 THR D C 1
ATOM 10633 O O . THR D 1 95 ? 35.509 5.989 171.511 1.00 55.12 95 THR D O 1
ATOM 10637 N N . ASP D 1 96 ? 35.549 7.700 172.933 1.00 46.36 96 ASP D N 1
ATOM 10638 C CA . ASP D 1 96 ? 36.152 6.981 174.044 1.00 41.99 96 ASP D CA 1
ATOM 10639 C C . ASP D 1 96 ? 35.185 5.975 174.647 1.00 41.90 96 ASP D C 1
ATOM 10640 O O . ASP D 1 96 ? 34.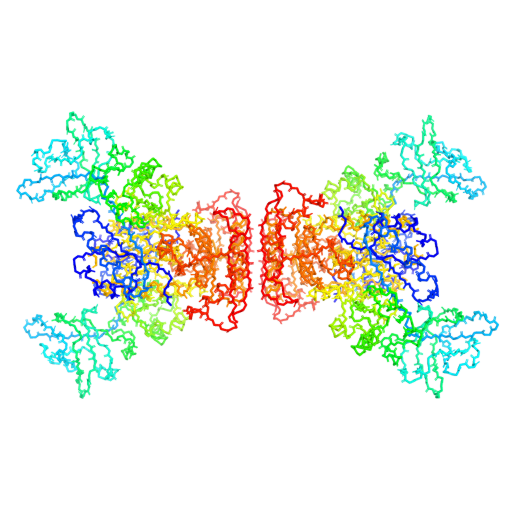247 6.351 175.347 1.00 39.63 96 ASP D O 1
ATOM 10645 N N . LYS D 1 97 ? 35.507 4.710 174.403 1.00 37.15 97 LYS D N 1
ATOM 10646 C CA . LYS D 1 97 ? 34.737 3.557 174.867 1.00 37.61 97 LYS D CA 1
ATOM 10647 C C . LYS D 1 97 ? 34.545 3.327 176.362 1.00 42.42 97 LYS D C 1
ATOM 10648 O O . LYS D 1 97 ? 33.529 2.772 176.792 1.00 41.44 97 LYS D O 1
ATOM 10654 N N . SER D 1 98 ? 35.486 3.780 177.172 1.00 44.06 98 SER D N 1
ATOM 10655 C CA . SER D 1 98 ? 35.385 3.630 178.616 1.00 44.39 98 SER D CA 1
ATOM 10656 C C . SER D 1 98 ? 34.215 4.376 179.242 1.00 50.22 98 SER D C 1
ATOM 10657 O O . SER D 1 98 ? 33.627 3.929 180.225 1.00 49.52 98 SER D O 1
ATOM 10660 N N . VAL D 1 99 ? 33.903 5.522 178.654 1.00 45.13 99 VAL D N 1
ATOM 10661 C CA . VAL D 1 99 ? 32.852 6.396 179.117 1.00 43.50 99 VAL D CA 1
ATOM 10662 C C . VAL D 1 99 ? 31.453 5.847 179.230 1.00 53.69 99 VAL D C 1
ATOM 10663 O O . VAL D 1 99 ? 30.904 5.280 178.292 1.00 57.42 99 VAL D O 1
ATOM 10667 N N . ILE D 1 100 ? 30.918 6.058 180.426 1.00 52.41 100 ILE D N 1
ATOM 10668 C CA . ILE D 1 100 ? 29.570 5.599 180.719 1.00 55.62 100 ILE D CA 1
ATOM 10669 C C . ILE D 1 100 ? 28.614 6.762 180.543 1.00 62.75 100 ILE D C 1
ATOM 10670 O O . ILE D 1 100 ? 28.763 7.813 181.153 1.00 67.44 100 ILE D O 1
ATOM 10675 N N . GLY D 1 101 ? 27.630 6.575 179.675 1.00 55.15 101 GLY D N 1
ATOM 10676 C CA . GLY D 1 101 ? 26.632 7.578 179.370 1.00 53.30 101 GLY D CA 1
ATOM 10677 C C . GLY D 1 101 ? 25.771 8.037 180.526 1.00 50.10 101 GLY D C 1
ATOM 10678 O O . GLY D 1 101 ? 25.839 7.508 181.617 1.00 43.94 101 GLY D O 1
ATOM 10679 N N . ASN D 1 102 ? 24.956 9.039 180.253 1.00 45.41 102 ASN D N 1
ATOM 10680 C CA . ASN D 1 102 ? 24.045 9.599 181.241 1.00 44.43 102 ASN D CA 1
ATOM 10681 C C . ASN D 1 102 ? 23.310 10.608 180.403 1.00 47.30 102 ASN D C 1
ATOM 10682 O O . ASN D 1 102 ? 23.595 10.665 179.209 1.00 47.94 102 ASN D O 1
ATOM 10687 N N . SER D 1 103 ? 22.472 11.425 180.999 1.00 41.57 103 SER D N 1
ATOM 10688 C CA . SER D 1 103 ? 21.737 12.374 180.165 1.00 40.45 103 SER D CA 1
ATOM 10689 C C . SER D 1 103 ? 22.481 13.457 179.418 1.00 40.07 103 SER D C 1
ATOM 10690 O O . SER D 1 103 ? 21.858 14.162 178.618 1.00 40.24 103 SER D O 1
ATOM 10693 N N . GLU D 1 104 ? 23.773 13.613 179.665 1.00 41.06 104 GLU D N 1
ATOM 10694 C CA . GLU D 1 104 ? 24.568 14.658 179.009 1.00 47.53 104 GLU D CA 1
ATOM 10695 C C . GLU D 1 104 ? 25.484 14.214 177.874 1.00 51.26 104 GLU D C 1
ATOM 10696 O O . GLU D 1 104 ? 25.941 15.005 177.045 1.00 49.54 104 GLU D O 1
ATOM 10702 N N . MET D 1 105 ? 25.751 12.918 177.879 1.00 46.93 105 MET D N 1
ATOM 10703 C CA . MET D 1 105 ? 26.655 12.350 176.907 1.00 46.35 105 MET D CA 1
ATOM 10704 C C . MET D 1 105 ? 26.676 10.832 176.943 1.00 52.64 105 MET D C 1
ATOM 10705 O O . MET D 1 105 ? 26.385 10.218 177.975 1.00 56.47 105 MET D O 1
ATOM 10710 N N . VAL D 1 106 ? 27.079 10.233 175.827 1.00 47.89 106 VAL D N 1
ATOM 10711 C CA . VAL D 1 106 ? 27.185 8.792 175.663 1.00 43.74 106 VAL D CA 1
ATOM 10712 C C . VAL D 1 106 ? 28.254 8.450 174.626 1.00 48.30 106 VAL D C 1
ATOM 10713 O O . VAL D 1 106 ? 28.494 9.211 173.684 1.00 47.03 106 VAL D O 1
ATOM 10717 N N . ALA D 1 107 ? 28.955 7.337 174.812 1.00 43.68 107 ALA D N 1
ATOM 10718 C CA . ALA D 1 107 ? 29.980 6.959 173.830 1.00 40.82 107 ALA D CA 1
ATOM 10719 C C . ALA D 1 107 ? 29.349 6.106 172.704 1.00 41.87 107 ALA D C 1
ATOM 10720 O O . ALA D 1 107 ? 28.255 5.510 172.867 1.00 37.88 107 ALA D O 1
ATOM 10722 N N . VAL D 1 108 ? 30.026 6.126 171.549 1.00 32.20 108 VAL D N 1
ATOM 10723 C CA . VAL D 1 108 ? 29.592 5.360 170.396 1.00 26.53 108 VAL D CA 1
ATOM 10724 C C . VAL D 1 108 ? 30.650 4.300 170.104 1.00 35.46 108 VAL D C 1
ATOM 10725 O O . VAL D 1 108 ? 31.845 4.398 170.408 1.00 33.85 108 VAL D O 1
ATOM 10729 N N . THR D 1 109 ? 30.189 3.213 169.521 1.00 31.13 109 THR D N 1
ATOM 10730 C CA . THR D 1 109 ? 31.126 2.131 169.230 1.00 27.42 109 THR D CA 1
ATOM 10731 C C . THR D 1 109 ? 32.071 2.535 168.114 1.00 35.11 109 THR D C 1
ATOM 10732 O O . THR D 1 109 ? 33.125 1.926 167.966 1.00 38.25 109 THR D O 1
ATOM 10736 N N . TYR D 1 110 ? 31.651 3.522 167.314 1.00 31.30 110 TYR D N 1
ATOM 10737 C CA . TYR D 1 110 ? 32.392 3.985 166.139 1.00 29.03 110 TYR D CA 1
ATOM 10738 C C . TYR D 1 110 ? 33.404 5.121 166.214 1.00 32.27 110 TYR D C 1
ATOM 10739 O O . TYR D 1 110 ? 33.089 6.300 166.167 1.00 29.61 110 TYR D O 1
ATOM 10748 N N . GLU D 1 111 ? 34.679 4.743 166.243 1.00 34.54 111 GLU D N 1
ATOM 10749 C CA . GLU D 1 111 ? 35.827 5.620 166.320 1.00 39.93 111 GLU D CA 1
ATOM 10750 C C . GLU D 1 111 ? 35.960 6.654 165.218 1.00 40.97 111 GLU D C 1
ATOM 10751 O O . GLU D 1 111 ? 36.663 7.661 165.349 1.00 45.55 111 GLU D O 1
ATOM 10757 N N . GLY D 1 112 ? 35.327 6.415 164.093 1.00 35.30 112 GLY D N 1
ATOM 10758 C CA . GLY D 1 112 ? 35.395 7.377 163.012 1.00 34.01 112 GLY D CA 1
ATOM 10759 C C . GLY D 1 112 ? 34.234 8.354 163.151 1.00 38.79 112 GLY D C 1
ATOM 10760 O O . GLY D 1 112 ? 34.024 9.117 162.194 1.00 35.73 112 GLY D O 1
ATOM 10761 N N . PHE D 1 113 ? 33.509 8.363 164.280 1.00 34.85 113 PHE D N 1
ATOM 10762 C CA . PHE D 1 113 ? 32.342 9.249 164.472 1.00 31.99 113 PHE D CA 1
ATOM 10763 C C . PHE D 1 113 ? 32.586 10.754 164.350 1.00 35.17 113 PHE D C 1
ATOM 10764 O O . PHE D 1 113 ? 31.794 11.514 163.788 1.00 31.84 113 PHE D O 1
ATOM 10772 N N . THR D 1 114 ? 33.724 11.186 164.866 1.00 34.62 114 THR D N 1
ATOM 10773 C CA . THR D 1 114 ? 34.141 12.587 164.831 1.00 34.84 114 THR D CA 1
ATOM 10774 C C . THR D 1 114 ? 34.519 13.006 163.405 1.00 45.24 114 THR D C 1
ATOM 10775 O O . THR D 1 114 ? 34.143 14.033 162.854 1.00 43.93 114 THR D O 1
ATOM 10779 N N . THR D 1 115 ? 35.320 12.147 162.800 1.00 45.29 115 THR D N 1
ATOM 10780 C CA . THR D 1 115 ? 35.838 12.332 161.475 1.00 42.65 115 THR D CA 1
ATOM 10781 C C . THR D 1 115 ? 34.887 12.382 160.322 1.00 39.58 115 THR D C 1
ATOM 10782 O O . THR D 1 115 ? 35.093 13.161 159.411 1.00 36.39 115 THR D O 1
ATOM 10786 N N . ASP D 1 116 ? 33.916 11.503 160.316 1.00 36.88 116 ASP D N 1
ATOM 10787 C CA . ASP D 1 116 ? 33.018 11.536 159.179 1.00 39.67 116 ASP D CA 1
ATOM 10788 C C . ASP D 1 116 ? 31.971 12.588 159.395 1.00 47.86 116 ASP D C 1
ATOM 10789 O O . ASP D 1 116 ? 31.309 13.012 158.459 1.00 51.52 116 ASP D O 1
ATOM 10794 N N . LEU D 1 117 ? 31.818 12.932 160.658 1.00 41.99 117 LEU D N 1
ATOM 10795 C CA . LEU D 1 117 ? 30.703 13.855 160.837 1.00 41.37 117 LEU D CA 1
ATOM 10796 C C . LEU D 1 117 ? 30.975 15.310 160.509 1.00 46.96 117 LEU D C 1
ATOM 10797 O O . LEU D 1 117 ? 32.054 15.669 160.044 1.00 48.38 117 LEU D O 1
ATOM 10802 N N . SER D 1 118 ? 29.969 16.172 160.634 1.00 43.96 118 SER D N 1
ATOM 10803 C CA . SER D 1 118 ? 30.157 17.583 160.317 1.00 42.50 118 SER D CA 1
ATOM 10804 C C . SER D 1 118 ? 29.001 18.399 160.877 1.00 38.20 118 SER D C 1
ATOM 10805 O O . SER D 1 118 ? 27.855 17.949 160.869 1.00 26.42 118 SER D O 1
ATOM 10808 N N . VAL D 1 119 ? 29.386 19.583 161.358 1.00 34.97 119 VAL D N 1
ATOM 10809 C CA . VAL D 1 119 ? 28.426 20.472 161.980 1.00 32.56 119 VAL D CA 1
ATOM 10810 C C . VAL D 1 119 ? 27.258 20.713 161.050 1.00 34.56 119 VAL D C 1
ATOM 10811 O O . VAL D 1 119 ? 27.468 21.055 159.917 1.00 33.98 119 VAL D O 1
ATOM 10815 N N . GLY D 1 120 ? 26.065 20.554 161.595 1.00 32.95 120 GLY D N 1
ATOM 10816 C CA . GLY D 1 120 ? 24.805 20.716 160.906 1.00 33.21 120 GLY D CA 1
ATOM 10817 C C . GLY D 1 120 ? 24.153 19.398 160.509 1.00 40.07 120 GLY D C 1
ATOM 10818 O O . GLY D 1 120 ? 22.947 19.321 160.228 1.00 39.73 120 GLY D O 1
ATOM 10819 N N . ASN D 1 121 ? 24.982 18.365 160.519 1.00 35.08 121 ASN D N 1
ATOM 10820 C CA . ASN D 1 121 ? 24.511 17.033 160.183 1.00 35.77 121 ASN D CA 1
ATOM 10821 C C . ASN D 1 121 ? 23.475 16.479 161.163 1.00 35.20 121 ASN D C 1
ATOM 10822 O O . ASN D 1 121 ? 23.475 16.793 162.356 1.00 28.27 121 ASN D O 1
ATOM 10827 N N . THR D 1 122 ? 22.599 15.603 160.665 1.00 32.86 122 THR D N 1
ATOM 10828 C CA . THR D 1 122 ? 21.622 14.987 161.560 1.00 30.56 122 THR D CA 1
ATOM 10829 C C . THR D 1 122 ? 22.144 13.642 162.084 1.00 32.85 122 THR D C 1
ATOM 10830 O O . THR D 1 122 ? 22.688 12.839 161.317 1.00 36.41 122 THR D O 1
ATOM 10834 N N . VAL D 1 123 ? 22.017 13.400 163.376 1.00 22.91 123 VAL D N 1
ATOM 10835 C CA . VAL D 1 123 ? 22.389 12.163 164.032 1.00 16.93 123 VAL D CA 1
ATOM 10836 C C . VAL D 1 123 ? 21.069 11.546 164.486 1.00 26.72 123 VAL D C 1
ATOM 10837 O O . VAL D 1 123 ? 20.164 12.188 165.036 1.00 27.81 123 VAL D O 1
ATOM 10841 N N . LEU D 1 124 ? 20.946 10.275 164.174 1.00 24.98 124 LEU D N 1
ATOM 10842 C CA . LEU D 1 124 ? 19.742 9.553 164.516 1.00 25.63 124 LEU D CA 1
ATOM 10843 C C . LEU D 1 124 ? 19.917 8.419 165.519 1.00 34.75 124 LEU D C 1
ATOM 10844 O O . LEU D 1 124 ? 20.607 7.411 165.234 1.00 27.04 124 LEU D O 1
ATOM 10849 N N . VAL D 1 125 ? 19.217 8.670 166.647 1.00 28.59 125 VAL D N 1
ATOM 10850 C CA . VAL D 1 125 ? 19.243 7.727 167.728 1.00 25.25 125 VAL D CA 1
ATOM 10851 C C . VAL D 1 125 ? 18.108 6.721 167.883 1.00 28.07 125 VAL D C 1
ATOM 10852 O O . VAL D 1 125 ? 16.918 7.053 167.898 1.00 21.70 125 VAL D O 1
ATOM 10856 N N . ASP D 1 126 ? 18.561 5.460 168.020 1.00 25.50 126 ASP D N 1
ATOM 10857 C CA . ASP D 1 126 ? 17.625 4.353 168.232 1.00 30.14 126 ASP D CA 1
ATOM 10858 C C . ASP D 1 126 ? 16.545 4.379 167.158 1.00 36.02 126 ASP D C 1
ATOM 10859 O O . ASP D 1 126 ? 15.464 4.944 167.369 1.00 32.09 126 ASP D O 1
ATOM 10864 N N . ASP D 1 127 ? 16.815 3.726 166.039 1.00 38.65 127 ASP D N 1
ATOM 10865 C CA . ASP D 1 127 ? 15.865 3.676 164.935 1.00 41.21 127 ASP D CA 1
ATOM 10866 C C . ASP D 1 127 ? 15.208 5.011 164.699 1.00 34.97 127 ASP D C 1
ATOM 10867 O O . ASP D 1 127 ? 14.001 5.073 164.503 1.00 34.76 127 ASP D O 1
ATOM 10872 N N . GLY D 1 128 ? 16.063 6.019 164.734 1.00 25.71 128 GLY D N 1
ATOM 10873 C CA . GLY D 1 128 ? 15.597 7.391 164.563 1.00 25.48 128 GLY D CA 1
ATOM 10874 C C . GLY D 1 128 ? 14.581 7.818 165.626 1.00 29.44 128 GLY D C 1
ATOM 10875 O O . GLY D 1 128 ? 13.746 8.674 165.342 1.00 33.69 128 GLY D O 1
ATOM 10876 N N . LEU D 1 129 ? 14.593 7.231 166.825 1.00 21.72 129 LEU D N 1
ATOM 10877 C CA . LEU D 1 129 ? 13.668 7.611 167.868 1.00 21.69 129 LEU D CA 1
ATOM 10878 C C . LEU D 1 129 ? 14.003 9.060 168.281 1.00 28.67 129 LEU D C 1
ATOM 10879 O O . LEU D 1 129 ? 13.165 9.924 168.599 1.00 28.15 129 LEU D O 1
ATOM 10884 N N . ILE D 1 130 ? 15.289 9.371 168.216 1.00 23.26 130 ILE D N 1
ATOM 10885 C CA . ILE D 1 130 ? 15.677 10.725 168.563 1.00 19.91 130 ILE D CA 1
ATOM 10886 C C . ILE D 1 130 ? 16.690 11.208 167.529 1.00 27.20 130 ILE D C 1
ATOM 10887 O O . ILE D 1 130 ? 17.625 10.539 167.090 1.00 30.66 130 ILE D O 1
ATOM 10892 N N . GLY D 1 131 ? 16.438 12.420 167.112 1.00 27.44 131 GLY D N 1
ATOM 10893 C CA . GLY D 1 131 ? 17.225 13.214 166.180 1.00 28.69 131 GLY D CA 1
ATOM 10894 C C . GLY D 1 131 ? 17.984 14.276 167.011 1.00 33.00 131 GLY D C 1
ATOM 10895 O O . GLY D 1 131 ? 17.617 14.565 168.183 1.00 23.92 131 GLY D O 1
ATOM 10896 N N . MET D 1 132 ? 19.039 14.789 166.363 1.00 27.69 132 MET D N 1
ATOM 10897 C CA . MET D 1 132 ? 19.901 15.760 167.012 1.00 28.80 132 MET D CA 1
ATOM 10898 C C . MET D 1 132 ? 20.784 16.409 165.955 1.00 45.41 132 MET D C 1
ATOM 10899 O O . MET D 1 132 ? 21.326 15.658 165.135 1.00 48.08 132 MET D O 1
ATOM 10904 N N . GLU D 1 133 ? 20.961 17.729 165.977 1.00 41.96 133 GLU D N 1
ATOM 10905 C CA . GLU D 1 133 ? 21.800 18.330 164.969 1.00 43.09 133 GLU D CA 1
ATOM 10906 C C . GLU D 1 133 ? 23.198 18.507 165.495 1.00 42.85 133 GLU D C 1
ATOM 10907 O O . GLU D 1 133 ? 23.299 18.943 166.637 1.00 42.73 133 GLU D O 1
ATOM 10913 N N . VAL D 1 134 ? 24.238 18.200 164.724 1.00 38.11 134 VAL D N 1
ATOM 10914 C CA . VAL D 1 134 ? 25.604 18.382 165.218 1.00 37.04 134 VAL D CA 1
ATOM 10915 C C . VAL D 1 134 ? 25.954 19.874 165.250 1.00 51.26 134 VAL D C 1
ATOM 10916 O O . VAL D 1 134 ? 25.970 20.555 164.221 1.00 50.15 134 VAL D O 1
ATOM 10920 N N . THR D 1 135 ? 26.238 20.390 166.440 1.00 49.65 135 THR D N 1
ATOM 10921 C CA . THR D 1 135 ? 26.553 21.802 166.597 1.00 48.43 135 THR D CA 1
ATOM 10922 C C . THR D 1 135 ? 28.034 22.060 166.678 1.00 52.62 135 THR D C 1
ATOM 10923 O O . THR D 1 135 ? 28.509 23.098 166.224 1.00 52.99 135 THR D O 1
ATOM 10927 N N . ALA D 1 136 ? 28.733 21.100 167.276 1.00 43.62 136 ALA D N 1
ATOM 10928 C CA . ALA D 1 136 ? 30.181 21.259 167.419 1.00 41.21 136 ALA D CA 1
ATOM 10929 C C . ALA D 1 136 ? 30.884 19.913 167.380 1.00 47.18 136 ALA D C 1
ATOM 10930 O O . ALA D 1 136 ? 30.227 18.890 167.470 1.00 47.90 136 ALA D O 1
ATOM 10932 N N . ILE D 1 137 ? 32.189 19.871 167.258 1.00 40.89 137 ILE D N 1
ATOM 10933 C CA . ILE D 1 137 ? 32.969 18.644 167.224 1.00 39.23 137 ILE D CA 1
ATOM 10934 C C . ILE D 1 137 ? 34.373 19.059 167.637 1.00 45.38 137 ILE D C 1
ATOM 10935 O O . ILE D 1 137 ? 34.954 19.860 166.927 1.00 46.02 137 ILE D O 1
ATOM 10940 N N . GLU D 1 138 ? 34.910 18.496 168.702 1.00 47.81 138 GLU D N 1
ATOM 10941 C CA . GLU D 1 138 ? 36.239 18.840 169.195 1.00 51.94 138 GLU D CA 1
ATOM 10942 C C . GLU D 1 138 ? 36.864 17.609 169.829 1.00 48.90 138 GLU D C 1
ATOM 10943 O O . GLU D 1 138 ? 36.283 17.022 170.745 1.00 44.37 138 GLU D O 1
ATOM 10949 N N . GLY D 1 139 ? 38.040 17.218 169.347 1.00 47.13 139 GLY D N 1
ATOM 10950 C CA . GLY D 1 139 ? 38.628 16.021 169.967 1.00 49.40 139 GLY D CA 1
ATOM 10951 C C . GLY D 1 139 ? 37.647 14.883 169.685 1.00 56.55 139 GLY D C 1
ATOM 10952 O O . GLY D 1 139 ? 37.041 14.823 168.614 1.00 58.91 139 GLY D O 1
ATOM 10953 N N . ASN D 1 140 ? 37.511 13.972 170.628 1.00 50.70 140 ASN D N 1
ATOM 10954 C CA . ASN D 1 140 ? 36.616 12.838 170.430 1.00 49.44 140 ASN D CA 1
ATOM 10955 C C . ASN D 1 140 ? 35.152 13.101 170.681 1.00 49.57 140 ASN D C 1
ATOM 10956 O O . ASN D 1 140 ? 34.409 12.140 170.715 1.00 40.33 140 ASN D O 1
ATOM 10961 N N . LYS D 1 141 ? 34.741 14.332 170.920 1.00 50.58 141 LYS D N 1
ATOM 10962 C CA . LYS D 1 141 ? 33.332 14.586 171.195 1.00 49.23 141 LYS D CA 1
ATOM 10963 C C . LYS D 1 141 ? 32.592 15.198 170.021 1.00 45.01 141 LYS D C 1
ATOM 10964 O O . LYS D 1 141 ? 33.158 16.008 169.286 1.00 38.45 141 LYS D O 1
ATOM 10970 N N . VAL D 1 142 ? 31.328 14.809 169.861 1.00 40.82 142 VAL D N 1
ATOM 10971 C CA . VAL D 1 142 ? 30.383 15.313 168.860 1.00 40.68 142 VAL D CA 1
ATOM 10972 C C . VAL D 1 142 ? 29.207 15.932 169.636 1.00 45.53 142 VAL D C 1
ATOM 10973 O O . VAL D 1 142 ? 28.315 15.210 170.069 1.00 42.71 142 VAL D O 1
ATOM 10977 N N . ILE D 1 143 ? 29.207 17.242 169.823 1.00 41.14 143 ILE D N 1
ATOM 10978 C CA . ILE D 1 143 ? 28.224 18.045 170.533 1.00 39.30 143 ILE D CA 1
ATOM 10979 C C . ILE D 1 143 ? 27.056 18.343 169.618 1.00 42.72 143 ILE D C 1
ATOM 10980 O O . ILE D 1 143 ? 27.273 18.890 168.531 1.00 39.60 143 ILE D O 1
ATOM 10985 N N . CYS D 1 144 ? 25.859 18.055 170.101 1.00 39.59 144 CYS D N 1
ATOM 10986 C CA . CYS D 1 144 ? 24.614 18.181 169.364 1.00 37.67 144 CYS D CA 1
ATOM 10987 C C . CYS D 1 144 ? 23.468 18.755 170.179 1.00 40.47 144 CYS D C 1
ATOM 10988 O O . CYS D 1 144 ? 23.412 18.600 171.399 1.00 37.39 144 CYS D O 1
ATOM 10991 N N . LYS D 1 145 ? 22.532 19.412 169.505 1.00 40.30 145 LYS D N 1
ATOM 10992 C CA . LYS D 1 145 ? 21.350 20.017 170.128 1.00 40.96 145 LYS D CA 1
ATOM 10993 C C . LYS D 1 145 ? 20.299 18.950 170.012 1.00 34.96 145 LYS D C 1
ATOM 10994 O O . LYS D 1 145 ? 20.246 18.330 168.965 1.00 35.07 145 LYS D O 1
ATOM 11000 N N . VAL D 1 146 ? 19.465 18.744 170.992 1.00 25.77 146 VAL D N 1
ATOM 11001 C CA . VAL D 1 146 ? 18.485 17.680 170.754 1.00 25.67 146 VAL D CA 1
ATOM 11002 C C . VAL D 1 146 ? 17.309 18.240 169.967 1.00 33.95 146 VAL D C 1
ATOM 11003 O O . VAL D 1 146 ? 16.819 19.316 170.266 1.00 34.07 146 VAL D O 1
ATOM 11007 N N . LEU D 1 147 ? 16.864 17.565 168.924 1.00 35.30 147 LEU D N 1
ATOM 11008 C CA . LEU D 1 147 ? 15.732 18.022 168.131 1.00 40.07 147 LEU D CA 1
ATOM 11009 C C . LEU D 1 147 ? 14.370 17.550 168.667 1.00 48.01 147 LEU D C 1
ATOM 11010 O O . LEU D 1 147 ? 13.295 18.050 168.283 1.00 49.97 147 LEU D O 1
ATOM 11015 N N . ASN D 1 148 ? 14.359 16.542 169.544 1.00 41.16 148 ASN D N 1
ATOM 11016 C CA . ASN D 1 148 ? 13.076 16.072 170.052 1.00 39.76 148 ASN D CA 1
ATOM 11017 C C . ASN D 1 148 ? 13.233 15.243 171.318 1.00 45.26 148 ASN D C 1
ATOM 11018 O O . ASN D 1 148 ? 14.276 14.659 171.564 1.00 41.08 148 ASN D O 1
ATOM 11023 N N . ASN D 1 149 ? 12.144 15.217 172.091 1.00 47.39 149 ASN D N 1
ATOM 11024 C CA . ASN D 1 149 ? 12.055 14.524 173.374 1.00 46.73 149 ASN D CA 1
ATOM 11025 C C . ASN D 1 149 ? 12.047 13.004 173.213 1.00 47.03 149 ASN D C 1
ATOM 11026 O O . ASN D 1 149 ? 11.318 12.448 172.377 1.00 43.38 149 ASN D O 1
ATOM 11031 N N . GLY D 1 150 ? 12.872 12.346 174.037 1.00 41.12 150 GLY D N 1
ATOM 11032 C CA . GLY D 1 150 ? 12.927 10.900 173.983 1.00 37.61 150 GLY D CA 1
ATOM 11033 C C . GLY D 1 150 ? 13.958 10.329 174.947 1.00 34.71 150 GLY D C 1
ATOM 11034 O O . GLY D 1 150 ? 14.889 11.016 175.331 1.00 28.70 150 GLY D O 1
ATOM 11035 N N . ASP D 1 151 ? 13.740 9.066 175.306 1.00 32.97 151 ASP D N 1
ATOM 11036 C CA . ASP D 1 151 ? 14.553 8.279 176.198 1.00 35.10 151 ASP D CA 1
ATOM 11037 C C . ASP D 1 151 ? 15.569 7.434 175.446 1.00 40.65 151 ASP D C 1
ATOM 11038 O O . ASP D 1 151 ? 15.248 6.677 174.547 1.00 40.02 151 ASP D O 1
ATOM 11043 N N . LEU D 1 152 ? 16.825 7.597 175.835 1.00 36.06 152 LEU D N 1
ATOM 11044 C CA . LEU D 1 152 ? 17.933 6.859 175.265 1.00 32.11 152 LEU D CA 1
ATOM 11045 C C . LEU D 1 152 ? 18.238 5.666 176.197 1.00 41.91 152 LEU D C 1
ATOM 11046 O O . LEU D 1 152 ? 18.692 5.860 177.330 1.00 33.65 152 LEU D O 1
ATOM 11051 N N . GLY D 1 153 ? 17.958 4.453 175.691 1.00 42.43 153 GLY D N 1
ATOM 11052 C CA . GLY D 1 153 ? 18.232 3.190 176.364 1.00 40.01 153 GLY D CA 1
ATOM 11053 C C . GLY D 1 153 ? 19.666 2.832 175.943 1.00 44.45 153 GLY D C 1
ATOM 11054 O O . GLY D 1 153 ? 20.239 3.488 175.065 1.00 45.34 153 GLY D O 1
ATOM 11055 N N . GLU D 1 154 ? 20.311 1.838 176.522 1.00 42.83 154 GLU D N 1
ATOM 11056 C CA . GLU D 1 154 ? 21.672 1.542 176.059 1.00 44.41 154 GLU D CA 1
ATOM 11057 C C . GLU D 1 154 ? 21.784 0.733 174.767 1.00 45.97 154 GLU D C 1
ATOM 11058 O O . GLU D 1 154 ? 20.794 0.165 174.300 1.00 39.32 154 GLU D O 1
ATOM 11064 N N . ASN D 1 155 ? 22.988 0.627 174.206 1.00 47.08 155 ASN D N 1
ATOM 11065 C CA . ASN D 1 155 ? 23.165 -0.166 172.991 1.00 46.53 155 ASN D CA 1
ATOM 11066 C C . ASN D 1 155 ? 22.191 0.189 171.870 1.00 46.42 155 ASN D C 1
ATOM 11067 O O . ASN D 1 155 ? 21.559 -0.649 171.233 1.00 47.28 155 ASN D O 1
ATOM 11072 N N . LYS D 1 156 ? 22.019 1.473 171.675 1.00 37.41 156 LYS D N 1
ATOM 11073 C CA . LYS D 1 156 ? 21.149 2.017 170.653 1.00 36.24 156 LYS D CA 1
ATOM 11074 C C . LYS D 1 156 ? 21.819 2.179 169.293 1.00 40.75 156 LYS D C 1
ATOM 11075 O O . LYS D 1 156 ? 23.025 2.481 169.144 1.00 39.94 156 LYS D O 1
ATOM 11081 N N . GLY D 1 157 ? 20.999 1.926 168.267 1.00 33.29 157 GLY D N 1
ATOM 11082 C CA . GLY D 1 157 ? 21.561 2.038 166.926 1.00 33.85 157 GLY D CA 1
ATOM 11083 C C . GLY D 1 157 ? 21.701 3.442 166.348 1.00 35.80 157 GLY D C 1
ATOM 11084 O O . GLY D 1 157 ? 20.762 4.257 166.417 1.00 41.12 157 GLY D O 1
ATOM 11085 N N . VAL D 1 158 ? 22.874 3.704 165.750 1.00 24.05 158 VAL D N 1
ATOM 11086 C CA . VAL D 1 158 ? 23.053 5.057 165.209 1.00 24.82 158 VAL D CA 1
ATOM 11087 C C . VAL D 1 158 ? 22.928 5.283 163.692 1.00 26.92 158 VAL D C 1
ATOM 11088 O O . VAL D 1 158 ? 23.611 4.619 162.935 1.00 19.09 158 VAL D O 1
ATOM 11092 N N . ASN D 1 159 ? 22.133 6.253 163.213 1.00 26.27 159 ASN D N 1
ATOM 11093 C CA . ASN D 1 159 ? 22.065 6.573 161.789 1.00 24.31 159 ASN D CA 1
ATOM 11094 C C . ASN D 1 159 ? 22.520 7.965 161.416 1.00 27.44 159 ASN D C 1
ATOM 11095 O O . ASN D 1 159 ? 21.956 8.911 161.952 1.00 30.64 159 ASN D O 1
ATOM 11100 N N . LEU D 1 160 ? 23.454 8.158 160.517 1.00 20.62 160 LEU D N 1
ATOM 11101 C CA . LEU D 1 160 ? 23.793 9.531 160.153 1.00 20.29 160 LEU D CA 1
ATOM 11102 C C . LEU D 1 160 ? 23.191 9.671 158.766 1.00 28.95 160 LEU D C 1
ATOM 11103 O O . LEU D 1 160 ? 23.964 9.436 157.839 1.00 34.78 160 LEU D O 1
ATOM 11108 N N . PRO D 1 161 ? 21.939 10.024 158.520 1.00 23.28 161 PRO D N 1
ATOM 11109 C CA . PRO D 1 161 ? 21.416 10.143 157.170 1.00 24.53 161 PRO D CA 1
ATOM 11110 C C . PRO D 1 161 ? 22.266 11.042 156.318 1.00 34.69 161 PRO D C 1
ATOM 11111 O O . PRO D 1 161 ? 22.810 11.992 156.834 1.00 35.98 161 PRO D O 1
ATOM 11115 N N . GLY D 1 162 ? 22.335 10.742 155.041 1.00 37.27 162 GLY D N 1
ATOM 11116 C CA . GLY D 1 162 ? 23.120 11.481 154.076 1.00 37.27 162 GLY D CA 1
ATOM 11117 C C . GLY D 1 162 ? 24.618 11.277 154.260 1.00 42.43 162 GLY D C 1
ATOM 11118 O O . GLY D 1 162 ? 25.352 11.423 153.299 1.00 51.12 162 GLY D O 1
ATOM 11119 N N . VAL D 1 163 ? 25.105 10.948 155.438 1.00 27.52 163 VAL D N 1
ATOM 11120 C CA . VAL D 1 163 ? 26.519 10.760 155.607 1.00 24.68 163 VAL D CA 1
ATOM 11121 C C . VAL D 1 163 ? 27.087 9.534 154.933 1.00 28.94 163 VAL D C 1
ATOM 11122 O O . VAL D 1 163 ? 26.445 8.535 154.679 1.00 26.68 163 VAL D O 1
ATOM 11126 N N . SER D 1 164 ? 28.366 9.690 154.608 1.00 33.06 164 SER D N 1
ATOM 11127 C CA . SER D 1 164 ? 29.100 8.611 153.969 1.00 33.97 164 SER D CA 1
ATOM 11128 C C . SER D 1 164 ? 29.961 8.105 155.101 1.00 38.20 164 SER D C 1
ATOM 11129 O O . SER D 1 164 ? 30.942 8.744 155.386 1.00 34.87 164 SER D O 1
ATOM 11132 N N . ILE D 1 165 ? 29.573 7.006 155.704 1.00 38.79 165 ILE D N 1
ATOM 11133 C CA . ILE D 1 165 ? 30.329 6.450 156.802 1.00 36.86 165 ILE D CA 1
ATOM 11134 C C . ILE D 1 165 ? 31.452 5.538 156.313 1.00 32.69 165 ILE D C 1
ATOM 11135 O O . ILE D 1 165 ? 31.265 4.632 155.514 1.00 36.40 165 ILE D O 1
ATOM 11140 N N . ALA D 1 166 ? 32.638 5.764 156.836 1.00 24.15 166 ALA D N 1
ATOM 11141 C CA . ALA D 1 166 ? 33.842 5.011 156.549 1.00 19.64 166 ALA D CA 1
ATOM 11142 C C . ALA D 1 166 ? 33.978 3.696 157.256 1.00 21.80 166 ALA D C 1
ATOM 11143 O O . ALA D 1 166 ? 35.112 3.231 157.346 1.00 20.28 166 ALA D O 1
ATOM 11145 N N . LEU D 1 167 ? 32.902 3.105 157.766 1.00 22.40 167 LEU D N 1
ATOM 11146 C CA . LEU D 1 167 ? 33.127 1.799 158.380 1.00 26.72 167 LEU D CA 1
ATOM 11147 C C . LEU D 1 167 ? 33.621 0.885 157.256 1.00 32.36 167 LEU D C 1
ATOM 11148 O O . LEU D 1 167 ? 33.426 1.212 156.086 1.00 35.77 167 LEU D O 1
ATOM 11153 N N . PRO D 1 168 ? 34.222 -0.244 157.586 1.00 27.85 168 PRO D N 1
ATOM 11154 C CA . PRO D 1 168 ? 34.639 -1.197 156.573 1.00 24.92 168 PRO D CA 1
ATOM 11155 C C . PRO D 1 168 ? 33.376 -1.959 156.072 1.00 25.82 168 PRO D C 1
ATOM 11156 O O . PRO D 1 168 ? 32.294 -1.889 156.698 1.00 20.96 168 PRO D O 1
ATOM 11160 N N . ALA D 1 169 ? 33.545 -2.630 154.938 1.00 16.56 169 ALA D N 1
ATOM 11161 C CA . ALA D 1 169 ? 32.609 -3.460 154.225 1.00 17.75 169 ALA D CA 1
ATOM 11162 C C . ALA D 1 169 ? 32.091 -4.604 155.097 1.00 29.38 169 ALA D C 1
ATOM 11163 O O . ALA D 1 169 ? 30.928 -4.996 155.066 1.00 30.96 169 ALA D O 1
ATOM 11165 N N . LEU D 1 170 ? 33.013 -5.132 155.883 1.00 24.58 170 LEU D N 1
ATOM 11166 C CA . LEU D 1 170 ? 32.737 -6.247 156.758 1.00 26.07 170 LEU D CA 1
ATOM 11167 C C . LEU D 1 170 ? 33.264 -6.145 158.194 1.00 32.68 170 LEU D C 1
ATOM 11168 O O . LEU D 1 170 ? 34.435 -5.814 158.454 1.00 23.75 170 LEU D O 1
ATOM 11173 N N . ALA D 1 171 ? 32.330 -6.481 159.087 1.00 26.31 171 ALA D N 1
ATOM 11174 C CA . ALA D 1 171 ? 32.638 -6.505 160.500 1.00 20.86 171 ALA D CA 1
ATOM 11175 C C . ALA D 1 171 ? 33.672 -7.625 160.661 1.00 29.54 171 ALA D C 1
ATOM 11176 O O . ALA D 1 171 ? 33.884 -8.497 159.788 1.00 21.37 171 ALA D O 1
ATOM 11178 N N . GLU D 1 172 ? 34.388 -7.618 161.773 1.00 31.27 172 GLU D N 1
ATOM 11179 C CA . GLU D 1 172 ? 35.328 -8.716 161.876 1.00 28.30 172 GLU D CA 1
ATOM 11180 C C . GLU D 1 172 ? 34.606 -10.041 161.958 1.00 26.55 172 GLU D C 1
ATOM 11181 O O . GLU D 1 172 ? 35.061 -11.036 161.389 1.00 30.91 172 GLU D O 1
ATOM 11187 N N . LYS D 1 173 ? 33.464 -10.040 162.621 1.00 20.38 173 LYS D N 1
ATOM 11188 C CA . LYS D 1 173 ? 32.613 -11.200 162.758 1.00 23.75 173 LYS D CA 1
ATOM 11189 C C . LYS D 1 173 ? 32.022 -11.590 161.414 1.00 31.76 173 LYS D C 1
ATOM 11190 O O . LYS D 1 173 ? 31.781 -12.763 161.100 1.00 28.30 173 LYS D O 1
ATOM 11193 N N . ASP D 1 174 ? 31.801 -10.581 160.585 1.00 32.53 174 ASP D N 1
ATOM 11194 C CA . ASP D 1 174 ? 31.224 -10.830 159.270 1.00 30.43 174 ASP D CA 1
ATOM 11195 C C . ASP D 1 174 ? 32.092 -11.761 158.473 1.00 32.78 174 ASP D C 1
ATOM 11196 O O . ASP D 1 174 ? 31.599 -12.647 157.802 1.00 32.43 174 ASP D O 1
ATOM 11201 N N . LYS D 1 175 ? 33.390 -11.550 158.569 1.00 22.66 175 LYS D N 1
ATOM 11202 C CA . LYS D 1 175 ? 34.268 -12.403 157.789 1.00 19.37 175 LYS D CA 1
ATOM 11203 C C . LYS D 1 175 ? 34.245 -13.771 158.403 1.00 30.30 175 LYS D C 1
ATOM 11204 O O . LYS D 1 175 ? 34.588 -14.749 157.738 1.00 31.50 175 LYS D O 1
ATOM 11210 N N . GLN D 1 176 ? 33.835 -13.803 159.674 1.00 29.19 176 GLN D N 1
ATOM 11211 C CA . GLN D 1 176 ? 33.833 -15.125 160.284 1.00 28.37 176 GLN D CA 1
ATOM 11212 C C . GLN D 1 176 ? 32.637 -15.917 159.848 1.00 23.69 176 GLN D C 1
ATOM 11213 O O . GLN D 1 176 ? 32.851 -17.091 159.569 1.00 18.37 176 GLN D O 1
ATOM 11219 N N . ASP D 1 177 ? 31.469 -15.279 159.786 1.00 20.51 177 ASP D N 1
ATOM 11220 C CA . ASP D 1 177 ? 30.231 -15.967 159.405 1.00 19.79 177 ASP D CA 1
ATOM 11221 C C . ASP D 1 177 ? 30.310 -16.327 157.952 1.00 22.48 177 ASP D C 1
ATOM 11222 O O . ASP D 1 177 ? 29.744 -17.345 157.592 1.00 21.44 177 ASP D O 1
ATOM 11227 N N . LEU D 1 178 ? 30.974 -15.493 157.168 1.00 21.42 178 LEU D N 1
ATOM 11228 C CA . LEU D 1 178 ? 31.121 -15.814 155.755 1.00 22.13 178 LEU D CA 1
ATOM 11229 C C . LEU D 1 178 ? 31.781 -17.176 155.538 1.00 20.42 178 LEU D C 1
ATOM 11230 O O . LEU D 1 178 ? 31.357 -17.971 154.704 1.00 19.16 178 LEU D O 1
ATOM 11235 N N . ILE D 1 179 ? 32.819 -17.460 156.304 1.00 14.12 179 ILE D N 1
ATOM 11236 C CA . ILE D 1 179 ? 33.512 -18.735 156.183 1.00 13.26 179 ILE D CA 1
ATOM 11237 C C . ILE D 1 179 ? 32.683 -19.960 156.479 1.00 11.33 179 ILE D C 1
ATOM 11238 O O . ILE D 1 179 ? 32.715 -20.947 155.748 1.00 13.15 179 ILE D O 1
ATOM 11243 N N . PHE D 1 180 ? 31.905 -19.811 157.518 1.00 12.32 180 PHE D N 1
ATOM 11244 C CA . PHE D 1 180 ? 30.971 -20.854 157.960 1.00 11.84 180 PHE D CA 1
ATOM 11245 C C . PHE D 1 180 ? 30.075 -21.033 156.774 1.00 15.83 180 PHE D C 1
ATOM 11246 O O . PHE D 1 180 ? 29.903 -22.177 156.389 1.00 17.36 180 PHE D O 1
ATOM 11254 N N . GLY D 1 181 ? 29.595 -19.913 156.220 1.00 13.02 181 GLY D N 1
ATOM 11255 C CA . GLY D 1 181 ? 28.690 -19.974 155.051 1.00 14.14 181 GLY D CA 1
ATOM 11256 C C . GLY D 1 181 ? 29.257 -20.845 153.905 1.00 15.10 181 GLY D C 1
ATOM 11257 O O . GLY D 1 181 ? 28.531 -21.616 153.221 1.00 11.93 181 GLY D O 1
ATOM 11258 N N . CYS D 1 182 ? 30.569 -20.650 153.751 1.00 11.59 182 CYS D N 1
ATOM 11259 C CA . CYS D 1 182 ? 31.348 -21.349 152.750 1.00 14.82 182 CYS D CA 1
ATOM 11260 C C . CYS D 1 182 ? 31.453 -22.798 153.215 1.00 21.65 182 CYS D C 1
ATOM 11261 O O . CYS D 1 182 ? 31.201 -23.734 152.440 1.00 24.02 182 CYS D O 1
ATOM 11264 N N . GLU D 1 183 ? 31.802 -22.944 154.477 1.00 13.22 183 GLU D N 1
ATOM 11265 C CA . GLU D 1 183 ? 31.853 -24.315 154.982 1.00 11.34 183 GLU D CA 1
ATOM 11266 C C . GLU D 1 183 ? 30.521 -24.979 154.747 1.00 11.42 183 GLU D C 1
ATOM 11267 O O . GLU D 1 183 ? 30.518 -26.048 154.165 1.00 13.44 183 GLU D O 1
ATOM 11273 N N . GLN D 1 184 ? 29.447 -24.318 155.119 1.00 12.71 184 GLN D N 1
ATOM 11274 C CA . GLN D 1 184 ? 28.085 -24.818 154.933 1.00 10.74 184 GLN D CA 1
ATOM 11275 C C . GLN D 1 184 ? 27.575 -24.735 153.490 1.00 15.69 184 GLN D C 1
ATOM 11276 O O . GLN D 1 184 ? 26.466 -25.257 153.268 1.00 14.25 184 GLN D O 1
ATOM 11282 N N . GLY D 1 185 ? 28.219 -24.087 152.522 1.00 10.06 185 GLY D N 1
ATOM 11283 C CA . GLY D 1 185 ? 27.622 -24.055 151.210 1.00 10.18 185 GLY D CA 1
ATOM 11284 C C . GLY D 1 185 ? 26.222 -23.451 151.136 1.00 16.13 185 GLY D C 1
ATOM 11285 O O . GLY D 1 185 ? 25.178 -24.022 150.757 1.00 12.62 185 GLY D O 1
ATOM 11286 N N . VAL D 1 186 ? 26.137 -22.203 151.601 1.00 14.63 186 VAL D N 1
ATOM 11287 C CA . VAL D 1 186 ? 24.805 -21.611 151.497 1.00 11.37 186 VAL D CA 1
ATOM 11288 C C . VAL D 1 186 ? 24.760 -21.176 150.037 1.00 14.58 186 VAL D C 1
ATOM 11289 O O . VAL D 1 186 ? 25.804 -21.129 149.355 1.00 13.84 186 VAL D O 1
ATOM 11293 N N . ASP D 1 187 ? 23.557 -20.815 149.626 1.00 11.11 187 ASP D N 1
ATOM 11294 C CA . ASP D 1 187 ? 23.309 -20.331 148.266 1.00 12.31 187 ASP D CA 1
ATOM 11295 C C . ASP D 1 187 ? 23.597 -18.852 147.931 1.00 15.18 187 ASP D C 1
ATOM 11296 O O . ASP D 1 187 ? 24.235 -18.467 146.925 1.00 10.55 187 ASP D O 1
ATOM 11301 N N . PHE D 1 188 ? 23.184 -18.063 148.932 1.00 15.05 188 PHE D N 1
ATOM 11302 C CA . PHE D 1 188 ? 23.343 -16.610 148.907 1.00 14.85 188 PHE D CA 1
ATOM 11303 C C . PHE D 1 188 ? 23.793 -16.100 150.250 1.00 21.67 188 PHE D C 1
ATOM 11304 O O . PHE D 1 188 ? 23.503 -16.691 151.273 1.00 27.40 188 PHE D O 1
ATOM 11312 N N . VAL D 1 189 ? 24.414 -14.948 150.218 1.00 15.11 189 VAL D N 1
ATOM 11313 C CA . VAL D 1 189 ? 24.902 -14.226 151.401 1.00 11.88 189 VAL D CA 1
ATOM 11314 C C . VAL D 1 189 ? 24.231 -12.892 151.104 1.00 15.11 189 VAL D C 1
ATOM 11315 O O . VAL D 1 189 ? 24.431 -12.432 149.995 1.00 15.80 189 VAL D O 1
ATOM 11319 N N . ALA D 1 190 ? 23.358 -12.300 151.896 1.00 12.96 190 ALA D N 1
ATOM 11320 C CA . ALA D 1 190 ? 22.780 -10.978 151.525 1.00 12.88 190 ALA D CA 1
ATOM 11321 C C . ALA D 1 190 ? 23.696 -10.002 152.283 1.00 17.90 190 ALA D C 1
ATOM 11322 O O . ALA D 1 190 ? 23.550 -9.989 153.529 1.00 15.42 190 ALA D O 1
ATOM 11324 N N . ALA D 1 191 ? 24.616 -9.295 151.601 1.00 12.14 191 ALA D N 1
ATOM 11325 C CA . ALA D 1 191 ? 25.544 -8.377 152.295 1.00 11.17 191 ALA D CA 1
ATOM 11326 C C . ALA D 1 191 ? 24.877 -7.125 152.865 1.00 20.95 191 ALA D C 1
ATOM 11327 O O . ALA D 1 191 ? 24.118 -6.442 152.208 1.00 20.45 191 ALA D O 1
ATOM 11329 N N . SER D 1 192 ? 25.191 -6.831 154.132 1.00 19.70 192 SER D N 1
ATOM 11330 C CA . SER D 1 192 ? 24.632 -5.674 154.814 1.00 14.92 192 SER D CA 1
ATOM 11331 C C . SER D 1 192 ? 25.287 -4.314 154.630 1.00 18.48 192 SER D C 1
ATOM 11332 O O . SER D 1 192 ? 26.494 -4.195 154.509 1.00 22.91 192 SER D O 1
ATOM 11335 N N . PHE D 1 193 ? 24.447 -3.293 154.618 1.00 14.40 193 PHE D N 1
ATOM 11336 C CA . PHE D 1 193 ? 24.905 -1.921 154.492 1.00 15.24 193 PHE D CA 1
ATOM 11337 C C . PHE D 1 193 ? 25.882 -1.688 153.372 1.00 17.88 193 PHE D C 1
ATOM 11338 O O . PHE D 1 193 ? 26.994 -1.221 153.625 1.00 22.07 193 PHE D O 1
ATOM 11346 N N . ILE D 1 194 ? 25.521 -2.036 152.153 1.00 18.19 194 ILE D N 1
ATOM 11347 C CA . ILE D 1 194 ? 26.390 -1.883 150.961 1.00 17.06 194 ILE D CA 1
ATOM 11348 C C . ILE D 1 194 ? 26.513 -0.430 150.458 1.00 21.15 194 ILE D C 1
ATOM 11349 O O . ILE D 1 194 ? 25.498 0.203 150.122 1.00 24.77 194 ILE D O 1
ATOM 11354 N N . ARG D 1 195 ? 27.740 0.140 150.452 1.00 12.35 195 ARG D N 1
ATOM 11355 C CA . ARG D 1 195 ? 27.853 1.558 150.042 1.00 15.46 195 ARG D CA 1
ATOM 11356 C C . ARG D 1 195 ? 28.425 2.003 148.691 1.00 18.46 195 ARG D C 1
ATOM 11357 O O . ARG D 1 195 ? 28.119 3.029 148.064 1.00 13.31 195 ARG D O 1
ATOM 11365 N N . LYS D 1 196 ? 29.317 1.173 148.230 1.00 17.29 196 LYS D N 1
ATOM 11366 C CA . LYS D 1 196 ? 29.989 1.467 147.008 1.00 14.50 196 LYS D CA 1
ATOM 11367 C C . LYS D 1 196 ? 30.587 0.146 146.574 1.00 17.52 196 LYS D C 1
ATOM 11368 O O . LYS D 1 196 ? 30.977 -0.702 147.371 1.00 17.79 196 LYS D O 1
ATOM 11374 N N . ARG D 1 197 ? 30.680 0.085 145.267 1.00 17.63 197 ARG D N 1
ATOM 11375 C CA . ARG D 1 197 ? 31.184 -1.032 144.507 1.00 17.97 197 ARG D CA 1
ATOM 11376 C C . ARG D 1 197 ? 32.319 -1.724 145.242 1.00 23.57 197 ARG D C 1
ATOM 11377 O O . ARG D 1 197 ? 32.430 -2.955 145.226 1.00 25.11 197 ARG D O 1
ATOM 11385 N N . SER D 1 198 ? 33.164 -0.972 145.917 1.00 22.67 198 SER D N 1
ATOM 11386 C CA . SER D 1 198 ? 34.253 -1.682 146.569 1.00 20.24 198 SER D CA 1
ATOM 11387 C C . SER D 1 198 ? 33.741 -2.617 147.646 1.00 26.61 198 SER D C 1
ATOM 11388 O O . SER D 1 198 ? 34.398 -3.588 148.002 1.00 30.28 198 SER D O 1
ATOM 11391 N N . ASP D 1 199 ? 32.582 -2.292 148.174 1.00 18.90 199 ASP D N 1
ATOM 11392 C CA . ASP D 1 199 ? 32.111 -3.143 149.235 1.00 16.56 199 ASP D CA 1
ATOM 11393 C C . ASP D 1 199 ? 31.857 -4.500 148.627 1.00 22.09 199 ASP D C 1
ATOM 11394 O O . ASP D 1 199 ? 32.323 -5.541 149.067 1.00 25.11 199 ASP D O 1
ATOM 11399 N N . VAL D 1 200 ? 31.135 -4.483 147.517 1.00 21.91 200 VAL D N 1
ATOM 11400 C CA . VAL D 1 200 ? 30.838 -5.771 146.894 1.00 17.87 200 VAL D CA 1
ATOM 11401 C C . VAL D 1 200 ? 32.077 -6.577 146.493 1.00 20.79 200 VAL D C 1
ATOM 11402 O O . VAL D 1 200 ? 32.094 -7.807 146.643 1.00 19.49 200 VAL D O 1
ATOM 11406 N N . ILE D 1 201 ? 33.102 -5.908 145.975 1.00 14.52 201 ILE D N 1
ATOM 11407 C CA . ILE D 1 201 ? 34.288 -6.650 145.584 1.00 19.01 201 ILE D CA 1
ATOM 11408 C C . ILE D 1 201 ? 35.012 -7.297 146.774 1.00 26.21 201 ILE D C 1
ATOM 11409 O O . ILE D 1 201 ? 35.665 -8.364 146.702 1.00 19.79 201 ILE D O 1
ATOM 11414 N N . GLU D 1 202 ? 34.896 -6.612 147.915 1.00 23.73 202 GLU D N 1
ATOM 11415 C CA . GLU D 1 202 ? 35.553 -7.230 149.056 1.00 25.91 202 GLU D CA 1
ATOM 11416 C C . GLU D 1 202 ? 34.826 -8.539 149.384 1.00 19.61 202 GLU D C 1
ATOM 11417 O O . GLU D 1 202 ? 35.427 -9.590 149.506 1.00 18.82 202 GLU D O 1
ATOM 11423 N N . ILE D 1 203 ? 33.519 -8.484 149.472 1.00 13.89 203 ILE D N 1
ATOM 11424 C CA . ILE D 1 203 ? 32.770 -9.671 149.774 1.00 12.04 203 ILE D CA 1
ATOM 11425 C C . ILE D 1 203 ? 33.082 -10.802 148.806 1.00 26.06 203 ILE D C 1
ATOM 11426 O O . ILE D 1 203 ? 33.445 -11.942 149.204 1.00 28.81 203 ILE D O 1
ATOM 11431 N N . ARG D 1 204 ? 32.948 -10.461 147.526 1.00 22.68 204 ARG D N 1
ATOM 11432 C CA . ARG D 1 204 ? 33.230 -11.424 146.475 1.00 18.94 204 ARG D CA 1
ATOM 11433 C C . ARG D 1 204 ? 34.646 -11.874 146.753 1.00 15.48 204 ARG D C 1
ATOM 11434 O O . ARG D 1 204 ? 34.847 -13.008 147.095 1.00 15.48 204 ARG D O 1
ATOM 11442 N N . GLU D 1 205 ? 35.641 -11.008 146.753 1.00 16.11 205 GLU D N 1
ATOM 11443 C CA . GLU D 1 205 ? 36.998 -11.497 147.069 1.00 18.83 205 GLU D CA 1
ATOM 11444 C C . GLU D 1 205 ? 37.289 -12.466 148.248 1.00 27.84 205 GLU D C 1
ATOM 11445 O O . GLU D 1 205 ? 38.257 -13.286 148.234 1.00 28.85 205 GLU D O 1
ATOM 11451 N N . HIS D 1 206 ? 36.481 -12.330 149.299 1.00 23.92 206 HIS D N 1
ATOM 11452 C CA . HIS D 1 206 ? 36.536 -13.072 150.541 1.00 22.71 206 HIS D CA 1
ATOM 11453 C C . HIS D 1 206 ? 35.903 -14.428 150.261 1.00 23.12 206 HIS D C 1
ATOM 11454 O O . HIS D 1 206 ? 36.445 -15.492 150.641 1.00 24.31 206 HIS D O 1
ATOM 11461 N N . LEU D 1 207 ? 34.742 -14.392 149.582 1.00 15.35 207 LEU D N 1
ATOM 11462 C CA . LEU D 1 207 ? 34.179 -15.737 149.321 1.00 15.19 207 LEU D CA 1
ATOM 11463 C C . LEU D 1 207 ? 35.072 -16.565 148.409 1.00 17.88 207 LEU D C 1
ATOM 11464 O O . LEU D 1 207 ? 35.172 -17.770 148.489 1.00 17.04 207 LEU D O 1
ATOM 11469 N N . LYS D 1 208 ? 35.776 -15.923 147.524 1.00 20.66 208 LYS D N 1
ATOM 11470 C CA . LYS D 1 208 ? 36.564 -16.793 146.689 1.00 26.55 208 LYS D CA 1
ATOM 11471 C C . LYS D 1 208 ? 37.712 -17.403 147.460 1.00 28.71 208 LYS D C 1
ATOM 11472 O O . LYS D 1 208 ? 38.131 -18.527 147.170 1.00 25.38 208 LYS D O 1
ATOM 11478 N N . ALA D 1 209 ? 38.241 -16.679 148.434 1.00 26.02 209 ALA D N 1
ATOM 11479 C CA . ALA D 1 209 ? 39.374 -17.225 149.213 1.00 18.39 209 ALA D CA 1
ATOM 11480 C C . ALA D 1 209 ? 38.754 -18.348 150.053 1.00 24.17 209 ALA D C 1
ATOM 11481 O O . ALA D 1 209 ? 39.506 -19.169 150.574 1.00 26.64 209 ALA D O 1
ATOM 11483 N N . HIS D 1 210 ? 37.412 -18.348 150.182 1.00 14.14 210 HIS D N 1
ATOM 11484 C CA . HIS D 1 210 ? 36.864 -19.418 150.973 1.00 14.90 210 HIS D CA 1
ATOM 11485 C C . HIS D 1 210 ? 36.274 -20.633 150.275 1.00 20.08 210 HIS D C 1
ATOM 11486 O O . HIS D 1 210 ? 35.884 -21.598 150.928 1.00 20.00 210 HIS D O 1
ATOM 11493 N N . GLY D 1 211 ? 36.307 -20.631 148.959 1.00 14.83 211 GLY D N 1
ATOM 11494 C CA . GLY D 1 211 ? 35.783 -21.697 148.086 1.00 11.83 211 GLY D CA 1
ATOM 11495 C C . GLY D 1 211 ? 34.360 -21.280 147.730 1.00 18.77 211 GLY D C 1
ATOM 11496 O O . GLY D 1 211 ? 33.666 -21.994 147.047 1.00 23.69 211 GLY D O 1
ATOM 11497 N N . GLY D 1 212 ? 33.932 -20.120 148.188 1.00 16.85 212 GLY D N 1
ATOM 11498 C CA . GLY D 1 212 ? 32.586 -19.598 147.922 1.00 20.42 212 GLY D CA 1
ATOM 11499 C C . GLY D 1 212 ? 32.294 -19.034 146.518 1.00 24.22 212 GLY D C 1
ATOM 11500 O O . GLY D 1 212 ? 31.233 -18.427 146.284 1.00 16.33 212 GLY D O 1
ATOM 11501 N N . GLU D 1 213 ? 33.198 -19.291 145.565 1.00 21.92 213 GLU D N 1
ATOM 11502 C CA . GLU D 1 213 ? 33.010 -18.747 144.230 1.00 22.48 213 GLU D CA 1
ATOM 11503 C C . GLU D 1 213 ? 31.652 -18.732 143.580 1.00 20.62 213 GLU D C 1
ATOM 11504 O O . GLU D 1 213 ? 31.307 -17.762 142.906 1.00 22.97 213 GLU D O 1
ATOM 11510 N N . ASN D 1 214 ? 30.875 -19.773 143.809 1.00 20.45 214 ASN D N 1
ATOM 11511 C CA . ASN D 1 214 ? 29.538 -19.902 143.243 1.00 16.74 214 ASN D CA 1
ATOM 11512 C C . ASN D 1 214 ? 28.435 -19.453 144.162 1.00 15.89 214 ASN D C 1
ATOM 11513 O O . ASN D 1 214 ? 27.278 -19.831 143.990 1.00 17.81 214 ASN D O 1
ATOM 11518 N N . ILE D 1 215 ? 28.812 -18.719 145.201 1.00 12.97 215 ILE D N 1
ATOM 11519 C CA . ILE D 1 215 ? 27.829 -18.211 146.126 1.00 14.61 215 ILE D CA 1
ATOM 11520 C C . ILE D 1 215 ? 27.267 -16.886 145.619 1.00 20.68 215 ILE D C 1
ATOM 11521 O O . ILE D 1 215 ? 28.054 -15.954 145.450 1.00 15.67 215 ILE D O 1
ATOM 11526 N N . HIS D 1 216 ? 25.960 -16.763 145.420 1.00 15.75 216 HIS D N 1
ATOM 11527 C CA . HIS D 1 216 ? 25.527 -15.461 144.936 1.00 16.48 216 HIS D CA 1
ATOM 11528 C C . HIS D 1 216 ? 25.525 -14.351 145.965 1.00 23.14 216 HIS D C 1
ATOM 11529 O O . HIS D 1 216 ? 24.899 -14.506 147.021 1.00 31.46 216 HIS D O 1
ATOM 11536 N N . ILE D 1 217 ? 26.193 -13.241 145.664 1.00 13.72 217 ILE D N 1
ATOM 11537 C CA . ILE D 1 217 ? 26.169 -12.140 146.654 1.00 11.19 217 ILE D CA 1
ATOM 11538 C C . ILE D 1 217 ? 25.007 -11.177 146.360 1.00 14.71 217 ILE D C 1
ATOM 11539 O O . ILE D 1 217 ? 24.973 -10.589 145.283 1.00 10.19 217 ILE D O 1
ATOM 11544 N N . ILE D 1 218 ? 24.073 -11.017 147.271 1.00 17.13 218 ILE D N 1
ATOM 11545 C CA . ILE D 1 218 ? 22.913 -10.131 147.235 1.00 17.92 218 ILE D CA 1
ATOM 11546 C C . ILE D 1 218 ? 23.131 -8.840 148.035 1.00 22.40 218 ILE D C 1
ATOM 11547 O O . ILE D 1 218 ? 23.165 -8.915 149.256 1.00 24.08 218 ILE D O 1
ATOM 11552 N N . SER D 1 219 ? 23.223 -7.695 147.388 1.00 14.52 219 SER D N 1
ATOM 11553 C CA . SER D 1 219 ? 23.441 -6.447 148.106 1.00 11.99 219 SER D CA 1
ATOM 11554 C C . SER D 1 219 ? 22.281 -5.841 148.869 1.00 16.50 219 SER D C 1
ATOM 11555 O O . SER D 1 219 ? 21.197 -5.647 148.336 1.00 19.47 219 SER D O 1
ATOM 11558 N N . LYS D 1 220 ? 22.487 -5.522 150.131 1.00 14.38 220 LYS D N 1
ATOM 11559 C CA . LYS D 1 220 ? 21.403 -4.898 150.904 1.00 15.67 220 LYS D CA 1
ATOM 11560 C C . LYS D 1 220 ? 21.609 -3.384 150.831 1.00 21.36 220 LYS D C 1
ATOM 11561 O O . LYS D 1 220 ? 22.672 -2.941 151.260 1.00 15.18 220 LYS D O 1
ATOM 11567 N N . ILE D 1 221 ? 20.628 -2.695 150.253 1.00 25.67 221 ILE D N 1
ATOM 11568 C CA . ILE D 1 221 ? 20.531 -1.267 150.037 1.00 25.01 221 ILE D CA 1
ATOM 11569 C C . ILE D 1 221 ? 19.751 -0.655 151.212 1.00 26.01 221 ILE D C 1
ATOM 11570 O O . ILE D 1 221 ? 18.523 -0.779 151.249 1.00 23.52 221 ILE D O 1
ATOM 11575 N N . GLU D 1 222 ? 20.509 0.030 152.075 1.00 20.13 222 GLU D N 1
ATOM 11576 C CA . GLU D 1 222 ? 20.074 0.668 153.306 1.00 18.28 222 GLU D CA 1
ATOM 11577 C C . GLU D 1 222 ? 20.356 2.162 153.429 1.00 23.43 222 GLU D C 1
ATOM 11578 O O . GLU D 1 222 ? 20.000 2.780 154.429 1.00 27.66 222 GLU D O 1
ATOM 11584 N N . ASN D 1 223 ? 20.949 2.847 152.468 1.00 14.47 223 ASN D N 1
ATOM 11585 C CA . ASN D 1 223 ? 21.087 4.254 152.776 1.00 11.39 223 ASN D CA 1
ATOM 11586 C C . ASN D 1 223 ? 21.341 4.987 151.495 1.00 23.34 223 ASN D C 1
ATOM 11587 O O . ASN D 1 223 ? 21.517 4.392 150.416 1.00 19.32 223 ASN D O 1
ATOM 11592 N N . GLN D 1 224 ? 21.347 6.302 151.690 1.00 25.37 224 GLN D N 1
ATOM 11593 C CA . GLN D 1 224 ? 21.575 7.135 150.552 1.00 23.10 224 GLN D CA 1
ATOM 11594 C C . GLN D 1 224 ? 22.881 6.865 149.811 1.00 19.68 224 GLN D C 1
ATOM 11595 O O . GLN D 1 224 ? 22.838 6.989 148.600 1.00 14.33 224 GLN D O 1
ATOM 11601 N N . GLU D 1 225 ? 24.019 6.570 150.459 1.00 19.91 225 GLU D N 1
ATOM 11602 C CA . GLU D 1 225 ? 25.247 6.377 149.695 1.00 16.96 225 GLU D CA 1
ATOM 11603 C C . GLU D 1 225 ? 25.195 5.159 148.764 1.00 23.07 225 GLU D C 1
ATOM 11604 O O . GLU D 1 225 ? 25.722 5.132 147.655 1.00 18.07 225 GLU D O 1
ATOM 11610 N N . GLY D 1 226 ? 24.534 4.142 149.309 1.00 19.18 226 GLY D N 1
ATOM 11611 C CA . GLY D 1 226 ? 24.275 2.882 148.668 1.00 17.10 226 GLY D CA 1
ATOM 11612 C C . GLY D 1 226 ? 23.244 3.261 147.616 1.00 24.49 226 GLY D C 1
ATOM 11613 O O . GLY D 1 226 ? 23.373 2.891 146.448 1.00 25.43 226 GLY D O 1
ATOM 11614 N N . LEU D 1 227 ? 22.242 4.027 148.001 1.00 24.06 227 LEU D N 1
ATOM 11615 C CA . LEU D 1 227 ? 21.297 4.359 146.923 1.00 24.87 227 LEU D CA 1
ATOM 11616 C C . LEU D 1 227 ? 21.897 5.172 145.772 1.00 25.78 227 LEU D C 1
ATOM 11617 O O . LEU D 1 227 ? 21.530 5.104 144.600 1.00 29.01 227 LEU D O 1
ATOM 11622 N N . ASN D 1 228 ? 22.913 5.960 146.063 1.00 21.55 228 ASN D N 1
ATOM 11623 C CA . ASN D 1 228 ? 23.527 6.735 145.001 1.00 22.29 228 ASN D CA 1
ATOM 11624 C C . ASN D 1 228 ? 24.319 5.838 144.071 1.00 30.47 228 ASN D C 1
ATOM 11625 O O . ASN D 1 228 ? 24.249 6.019 142.868 1.00 37.19 228 ASN D O 1
ATOM 11630 N N . ASN D 1 229 ? 25.104 4.911 144.598 1.00 24.79 229 ASN D N 1
ATOM 11631 C CA . ASN D 1 229 ? 25.920 4.059 143.756 1.00 21.04 229 ASN D CA 1
ATOM 11632 C C . ASN D 1 229 ? 25.185 2.837 143.298 1.00 23.26 229 ASN D C 1
ATOM 11633 O O . ASN D 1 229 ? 25.819 1.911 142.772 1.00 23.71 229 ASN D O 1
ATOM 11638 N N . PHE D 1 230 ? 23.874 2.844 143.485 1.00 12.82 230 PHE D N 1
ATOM 11639 C CA . PHE D 1 230 ? 23.176 1.631 143.082 1.00 12.39 230 PHE D CA 1
ATOM 11640 C C . PHE D 1 230 ? 23.592 0.913 141.816 1.00 24.35 230 PHE D C 1
ATOM 11641 O O . PHE D 1 230 ? 23.965 -0.263 141.826 1.00 27.11 230 PHE D O 1
ATOM 11649 N N . ASP D 1 231 ? 23.471 1.602 140.698 1.00 26.33 231 ASP D N 1
ATOM 11650 C CA . ASP D 1 231 ? 23.827 1.032 139.413 1.00 26.14 231 ASP D CA 1
ATOM 11651 C C . ASP D 1 231 ? 25.173 0.329 139.500 1.00 25.14 231 ASP D C 1
ATOM 11652 O O . ASP D 1 231 ? 25.239 -0.818 139.074 1.00 29.21 231 ASP D O 1
ATOM 11657 N N . GLU D 1 232 ? 26.210 0.963 140.040 1.00 18.29 232 GLU D N 1
ATOM 11658 C CA . GLU D 1 232 ? 27.521 0.285 140.101 1.00 19.06 232 GLU D CA 1
ATOM 11659 C C . GLU D 1 232 ? 27.566 -0.909 141.056 1.00 25.51 232 GLU D C 1
ATOM 11660 O O . GLU D 1 232 ? 28.325 -1.843 140.851 1.00 27.08 232 GLU D O 1
ATOM 11666 N N . ILE D 1 233 ? 26.752 -0.838 142.098 1.00 17.88 233 ILE D N 1
ATOM 11667 C CA . ILE D 1 233 ? 26.626 -1.900 143.102 1.00 15.21 233 ILE D CA 1
ATOM 11668 C C . ILE D 1 233 ? 25.898 -3.031 142.417 1.00 17.85 233 ILE D C 1
ATOM 11669 O O . ILE D 1 233 ? 26.449 -4.145 142.360 1.00 17.79 233 ILE D O 1
ATOM 11674 N N . LEU D 1 234 ? 24.735 -2.725 141.833 1.00 12.76 234 LEU D N 1
ATOM 11675 C CA . LEU D 1 234 ? 24.019 -3.814 141.161 1.00 11.89 234 LEU D CA 1
ATOM 11676 C C . LEU D 1 234 ? 24.877 -4.570 140.154 1.00 14.84 234 LEU D C 1
ATOM 11677 O O . LEU D 1 234 ? 24.822 -5.788 140.039 1.00 12.93 234 LEU D O 1
ATOM 11682 N N . GLU D 1 235 ? 25.670 -3.806 139.434 1.00 13.85 235 GLU D N 1
ATOM 11683 C CA . GLU D 1 235 ? 26.514 -4.387 138.412 1.00 19.64 235 GLU D CA 1
ATOM 11684 C C . GLU D 1 235 ? 27.419 -5.473 138.973 1.00 24.55 235 GLU D C 1
ATOM 11685 O O . GLU D 1 235 ? 27.487 -6.531 138.351 1.00 20.38 235 GLU D O 1
ATOM 11691 N N . ALA D 1 236 ? 28.086 -5.240 140.109 1.00 18.38 236 ALA D N 1
ATOM 11692 C CA . ALA D 1 236 ? 28.991 -6.177 140.761 1.00 11.51 236 ALA D CA 1
ATOM 11693 C C . ALA D 1 236 ? 28.318 -7.265 141.620 1.00 20.28 236 ALA D C 1
ATOM 11694 O O . ALA D 1 236 ? 28.988 -8.270 141.944 1.00 19.76 236 ALA D O 1
ATOM 11696 N N . SER D 1 237 ? 27.059 -7.075 142.040 1.00 12.58 237 SER D N 1
ATOM 11697 C CA . SER D 1 237 ? 26.376 -8.056 142.887 1.00 11.63 237 SER D CA 1
ATOM 11698 C C . SER D 1 237 ? 25.741 -9.030 141.913 1.00 18.19 237 SER D C 1
ATOM 11699 O O . SER D 1 237 ? 25.917 -8.880 140.718 1.00 18.86 237 SER D O 1
ATOM 11702 N N . ASP D 1 238 ? 25.022 -9.993 142.461 1.00 13.42 238 ASP D N 1
ATOM 11703 C CA . ASP D 1 238 ? 24.275 -10.984 141.712 1.00 11.99 238 ASP D CA 1
ATOM 11704 C C . ASP D 1 238 ? 22.796 -10.590 141.839 1.00 18.53 238 ASP D C 1
ATOM 11705 O O . ASP D 1 238 ? 21.910 -11.162 141.217 1.00 23.11 238 ASP D O 1
ATOM 11710 N N . GLY D 1 239 ? 22.474 -9.648 142.699 1.00 13.26 239 GLY D N 1
ATOM 11711 C CA . GLY D 1 239 ? 21.074 -9.296 142.897 1.00 12.33 239 GLY D CA 1
ATOM 11712 C C . GLY D 1 239 ? 21.075 -8.259 144.030 1.00 15.16 239 GLY D C 1
ATOM 11713 O O . GLY D 1 239 ? 22.161 -7.808 144.432 1.00 10.41 239 GLY D O 1
ATOM 11714 N N . ILE D 1 240 ? 19.869 -7.907 144.514 1.00 13.37 240 ILE D N 1
ATOM 11715 C CA . ILE D 1 240 ? 19.770 -6.877 145.540 1.00 11.99 240 ILE D CA 1
ATOM 11716 C C . ILE D 1 240 ? 18.637 -7.177 146.487 1.00 17.61 240 ILE D C 1
ATOM 11717 O O . ILE D 1 240 ? 17.737 -7.985 146.156 1.00 16.20 240 ILE D O 1
ATOM 11722 N N . MET D 1 241 ? 18.682 -6.453 147.621 1.00 11.47 241 MET D N 1
ATOM 11723 C CA . MET D 1 241 ? 17.609 -6.643 148.596 1.00 15.40 241 MET D CA 1
ATOM 11724 C C . MET D 1 241 ? 17.313 -5.217 149.022 1.00 20.04 241 MET D C 1
ATOM 11725 O O . MET D 1 241 ? 18.227 -4.513 149.458 1.00 17.87 241 MET D O 1
ATOM 11730 N N . VAL D 1 242 ? 16.035 -4.878 148.859 1.00 16.98 242 VAL D N 1
ATOM 11731 C CA . VAL D 1 242 ? 15.481 -3.575 149.185 1.00 14.75 242 VAL D CA 1
ATOM 11732 C C . VAL D 1 242 ? 15.148 -3.691 150.652 1.00 23.01 242 VAL D C 1
ATOM 11733 O O . VAL D 1 242 ? 14.262 -4.456 150.995 1.00 19.35 242 VAL D O 1
ATOM 11737 N N . ALA D 1 243 ? 15.879 -2.978 151.480 1.00 20.07 243 ALA D N 1
ATOM 11738 C CA . ALA D 1 243 ? 15.655 -2.996 152.930 1.00 16.80 243 ALA D CA 1
ATOM 11739 C C . ALA D 1 243 ? 14.818 -1.757 153.271 1.00 20.91 243 ALA D C 1
ATOM 11740 O O . ALA D 1 243 ? 15.328 -0.706 153.648 1.00 14.43 243 ALA D O 1
ATOM 11742 N N . ARG D 1 244 ? 13.506 -1.866 153.154 1.00 22.41 244 ARG D N 1
ATOM 11743 C CA . ARG D 1 244 ? 12.659 -0.709 153.404 1.00 23.30 244 ARG D CA 1
ATOM 11744 C C . ARG D 1 244 ? 12.804 0.140 154.665 1.00 32.86 244 ARG D C 1
ATOM 11745 O O . ARG D 1 244 ? 13.076 1.354 154.575 1.00 31.81 244 ARG D O 1
ATOM 11753 N N . GLY D 1 245 ? 12.614 -0.466 155.832 1.00 27.32 245 GLY D N 1
ATOM 11754 C CA . GLY D 1 245 ? 12.691 0.198 157.121 1.00 23.58 245 GLY D CA 1
ATOM 11755 C C . GLY D 1 245 ? 14.030 0.897 157.234 1.00 25.20 245 GLY D C 1
ATOM 11756 O O . GLY D 1 245 ? 14.091 2.104 157.471 1.00 26.21 245 GLY D O 1
ATOM 11757 N N . ASP D 1 246 ? 15.101 0.169 157.029 1.00 23.27 246 ASP D N 1
ATOM 11758 C CA . ASP D 1 246 ? 16.453 0.707 157.069 1.00 28.23 246 ASP D CA 1
ATOM 11759 C C . ASP D 1 246 ? 16.599 1.912 156.142 1.00 24.03 246 ASP D C 1
ATOM 11760 O O . ASP D 1 246 ? 17.342 2.825 156.460 1.00 22.22 246 ASP D O 1
ATOM 11765 N N . LEU D 1 247 ? 15.938 1.869 154.991 1.00 16.96 247 LEU D N 1
ATOM 11766 C CA . LEU D 1 247 ? 16.031 2.954 154.088 1.00 14.69 247 LEU D CA 1
ATOM 11767 C C . LEU D 1 247 ? 15.163 4.047 154.695 1.00 27.37 247 LEU D C 1
ATOM 11768 O O . LEU D 1 247 ? 15.511 5.238 154.714 1.00 26.58 247 LEU D O 1
ATOM 11773 N N . GLY D 1 248 ? 14.016 3.657 155.233 1.00 21.47 248 GLY D N 1
ATOM 11774 C CA . GLY D 1 248 ? 13.126 4.681 155.834 1.00 22.33 248 GLY D CA 1
ATOM 11775 C C . GLY D 1 248 ? 13.769 5.627 156.859 1.00 28.40 248 GLY D C 1
ATOM 11776 O O . GLY D 1 248 ? 13.400 6.774 157.039 1.00 27.09 248 GLY D O 1
ATOM 11777 N N . VAL D 1 249 ? 14.737 5.103 157.581 1.00 28.38 249 VAL D N 1
ATOM 11778 C CA . VAL D 1 249 ? 15.490 5.833 158.581 1.00 26.66 249 VAL D CA 1
ATOM 11779 C C . VAL D 1 249 ? 16.431 6.776 157.847 1.00 27.83 249 VAL D C 1
ATOM 11780 O O . VAL D 1 249 ? 16.655 7.892 158.273 1.00 30.15 249 VAL D O 1
ATOM 11784 N N . GLU D 1 250 ? 17.044 6.284 156.777 1.00 28.15 250 GLU D N 1
ATOM 11785 C CA . GLU D 1 250 ? 18.040 7.112 156.108 1.00 30.42 250 GLU D CA 1
ATOM 11786 C C . GLU D 1 250 ? 17.804 8.215 155.059 1.00 29.15 250 GLU D C 1
ATOM 11787 O O . GLU D 1 250 ? 18.743 8.990 154.792 1.00 30.58 250 GLU D O 1
ATOM 11793 N N . ILE D 1 251 ? 16.576 8.366 154.578 1.00 15.37 251 ILE D N 1
ATOM 11794 C CA . ILE D 1 251 ? 16.167 9.287 153.570 1.00 15.60 251 ILE D CA 1
ATOM 11795 C C . ILE D 1 251 ? 14.691 9.694 153.626 1.00 22.17 251 ILE D C 1
ATOM 11796 O O . ILE D 1 251 ? 13.903 9.046 154.306 1.00 21.84 251 ILE D O 1
ATOM 11801 N N . PRO D 1 252 ? 14.362 10.743 152.872 1.00 16.31 252 PRO D N 1
ATOM 11802 C CA . PRO D 1 252 ? 13.030 11.299 152.844 1.00 12.18 252 PRO D CA 1
ATOM 11803 C C . PRO D 1 252 ? 12.004 10.259 152.618 1.00 23.34 252 PRO D C 1
ATOM 11804 O O . PRO D 1 252 ? 12.198 9.458 151.728 1.00 27.22 252 PRO D O 1
ATOM 11808 N N . VAL D 1 253 ? 10.980 10.329 153.437 1.00 18.20 253 VAL D N 1
ATOM 11809 C CA . VAL D 1 253 ? 9.906 9.362 153.296 1.00 19.66 253 VAL D CA 1
ATOM 11810 C C . VAL D 1 253 ? 9.339 9.309 151.888 1.00 23.08 253 VAL D C 1
ATOM 11811 O O . VAL D 1 253 ? 8.990 8.231 151.423 1.00 25.97 253 VAL D O 1
ATOM 11815 N N . GLU D 1 254 ? 9.180 10.431 151.241 1.00 14.13 254 GLU D N 1
ATOM 11816 C CA . GLU D 1 254 ? 8.598 10.362 149.913 1.00 14.64 254 GLU D CA 1
ATOM 11817 C C . GLU D 1 254 ? 9.487 9.662 148.925 1.00 22.62 254 GLU D C 1
ATOM 11818 O O . GLU D 1 254 ? 9.067 9.347 147.836 1.00 24.57 254 GLU D O 1
ATOM 11824 N N . GLU D 1 255 ? 10.721 9.440 149.312 1.00 16.66 255 GLU D N 1
ATOM 11825 C CA . GLU D 1 255 ? 11.606 8.756 148.397 1.00 15.92 255 GLU D CA 1
ATOM 11826 C C . GLU D 1 255 ? 11.698 7.247 148.447 1.00 23.63 255 GLU D C 1
ATOM 11827 O O . GLU D 1 255 ? 12.004 6.536 147.460 1.00 28.45 255 GLU D O 1
ATOM 11833 N N . VAL D 1 256 ? 11.444 6.692 149.615 1.00 14.86 256 VAL D N 1
ATOM 11834 C CA . VAL D 1 256 ? 11.560 5.242 149.683 1.00 13.32 256 VAL D CA 1
ATOM 11835 C C . VAL D 1 256 ? 10.745 4.413 148.710 1.00 21.96 256 VAL D C 1
ATOM 11836 O O . VAL D 1 256 ? 11.338 3.539 148.073 1.00 25.93 256 VAL D O 1
ATOM 11840 N N . ILE D 1 257 ? 9.428 4.620 148.639 1.00 18.66 257 ILE D N 1
ATOM 11841 C CA . ILE D 1 257 ? 8.639 3.789 147.747 1.00 13.14 257 ILE D CA 1
ATOM 11842 C C . ILE D 1 257 ? 9.160 3.889 146.309 1.00 20.64 257 ILE D C 1
ATOM 11843 O O . ILE D 1 257 ? 9.080 2.960 145.518 1.00 21.80 257 ILE D O 1
ATOM 11848 N N . PHE D 1 258 ? 9.745 5.015 145.929 1.00 16.53 258 PHE D N 1
ATOM 11849 C CA . PHE D 1 258 ? 10.271 5.185 144.573 1.00 17.29 258 PHE D CA 1
ATOM 11850 C C . PHE D 1 258 ? 11.706 4.638 144.501 1.00 29.91 258 PHE D C 1
ATOM 11851 O O . PHE D 1 258 ? 12.256 4.275 143.437 1.00 26.93 258 PHE D O 1
ATOM 11859 N N . ALA D 1 259 ? 12.396 4.590 145.644 1.00 25.22 259 ALA D N 1
ATOM 11860 C CA . ALA D 1 259 ? 13.761 4.047 145.493 1.00 21.99 259 ALA D CA 1
ATOM 11861 C C . ALA D 1 259 ? 13.488 2.569 145.219 1.00 23.24 259 ALA D C 1
ATOM 11862 O O . ALA D 1 259 ? 14.089 1.994 144.328 1.00 24.70 259 ALA D O 1
ATOM 11864 N N . GLN D 1 260 ? 12.549 1.974 145.958 1.00 14.15 260 GLN D N 1
ATOM 11865 C CA . GLN D 1 260 ? 12.215 0.572 145.746 1.00 12.18 260 GLN D CA 1
ATOM 11866 C C . GLN D 1 260 ? 11.897 0.383 144.261 1.00 19.59 260 GLN D C 1
ATOM 11867 O O . GLN D 1 260 ? 12.586 -0.381 143.564 1.00 16.68 260 GLN D O 1
ATOM 11873 N N . LYS D 1 261 ? 10.925 1.145 143.778 1.00 11.02 261 LYS D N 1
ATOM 11874 C CA . LYS D 1 261 ? 10.538 1.027 142.394 1.00 10.32 261 LYS D CA 1
ATOM 11875 C C . LYS D 1 261 ? 11.683 1.143 141.430 1.00 14.82 261 LYS D C 1
ATOM 11876 O O . LYS D 1 261 ? 11.800 0.452 140.443 1.00 12.86 261 LYS D O 1
ATOM 11882 N N . MET D 1 262 ? 12.646 1.977 141.748 1.00 12.56 262 MET D N 1
ATOM 11883 C CA . MET D 1 262 ? 13.753 2.075 140.825 1.00 11.62 262 MET D CA 1
ATOM 11884 C C . MET D 1 262 ? 14.667 0.853 140.828 1.00 20.46 262 MET D C 1
ATOM 11885 O O . MET D 1 262 ? 15.123 0.383 139.765 1.00 18.08 262 MET D O 1
ATOM 11890 N N . MET D 1 263 ? 14.961 0.358 142.029 1.00 18.35 263 MET D N 1
ATOM 11891 C CA . MET D 1 263 ? 15.865 -0.799 142.238 1.00 12.18 263 MET D CA 1
ATOM 11892 C C . MET D 1 263 ? 15.288 -2.039 141.565 1.00 20.06 263 MET D C 1
ATOM 11893 O O . MET D 1 263 ? 16.006 -2.707 140.792 1.00 20.08 263 MET D O 1
ATOM 11898 N N . ILE D 1 264 ? 13.983 -2.301 141.766 1.00 18.44 264 ILE D N 1
ATOM 11899 C CA . ILE D 1 264 ? 13.360 -3.454 141.099 1.00 11.76 264 ILE D CA 1
ATOM 11900 C C . ILE D 1 264 ? 13.408 -3.388 139.557 1.00 17.19 264 ILE D C 1
ATOM 11901 O O . ILE D 1 264 ? 13.658 -4.377 138.882 1.00 21.35 264 ILE D O 1
ATOM 11906 N N . GLU D 1 265 ? 13.146 -2.245 138.962 1.00 18.50 265 GLU D N 1
ATOM 11907 C CA . GLU D 1 265 ? 13.127 -2.201 137.517 1.00 23.15 265 GLU D CA 1
ATOM 11908 C C . GLU D 1 265 ? 14.526 -2.439 137.048 1.00 20.30 265 GLU D C 1
ATOM 11909 O O . GLU D 1 265 ? 14.769 -3.282 136.191 1.00 19.09 265 GLU D O 1
ATOM 11915 N N . LYS D 1 266 ? 15.448 -1.666 137.616 1.00 17.23 266 LYS D N 1
ATOM 11916 C CA . LYS D 1 266 ? 16.837 -1.854 137.169 1.00 12.70 266 LYS D CA 1
ATOM 11917 C C . LYS D 1 266 ? 17.219 -3.307 137.380 1.00 21.16 266 LYS D C 1
ATOM 11918 O O . LYS D 1 266 ? 17.609 -3.911 136.398 1.00 20.14 266 LYS D O 1
ATOM 11924 N N . CYS D 1 267 ? 17.085 -3.873 138.576 1.00 15.75 267 CYS D N 1
ATOM 11925 C CA . CYS D 1 267 ? 17.412 -5.281 138.704 1.00 15.08 267 CYS D CA 1
ATOM 11926 C C . CYS D 1 267 ? 16.712 -6.159 137.645 1.00 21.18 267 CYS D C 1
ATOM 11927 O O . CYS D 1 267 ? 17.380 -7.068 137.160 1.00 22.41 267 CYS D O 1
ATOM 11930 N N . ILE D 1 268 ? 15.433 -5.967 137.284 1.00 18.44 268 ILE D N 1
ATOM 11931 C CA . ILE D 1 268 ? 14.771 -6.780 136.259 1.00 15.82 268 ILE D CA 1
ATOM 11932 C C . ILE D 1 268 ? 15.538 -6.704 134.926 1.00 23.19 268 ILE D C 1
ATOM 11933 O O . ILE D 1 268 ? 16.148 -7.684 134.472 1.00 18.40 268 ILE D O 1
ATOM 11938 N N . ARG D 1 269 ? 15.554 -5.515 134.335 1.00 20.51 269 ARG D N 1
ATOM 11939 C CA . ARG D 1 269 ? 16.273 -5.295 133.101 1.00 19.17 269 ARG D CA 1
ATOM 11940 C C . ARG D 1 269 ? 17.662 -5.890 133.218 1.00 25.72 269 ARG D C 1
ATOM 11941 O O . ARG D 1 269 ? 18.229 -6.335 132.236 1.00 29.76 269 ARG D O 1
ATOM 11949 N N . ALA D 1 270 ? 18.253 -5.903 134.403 1.00 23.28 270 ALA D N 1
ATOM 11950 C CA . ALA D 1 270 ? 19.612 -6.462 134.560 1.00 18.16 270 ALA D CA 1
ATOM 11951 C C . ALA D 1 270 ? 19.550 -7.981 134.647 1.00 17.57 270 ALA D C 1
ATOM 11952 O O . ALA D 1 270 ? 20.605 -8.624 134.757 1.00 17.06 270 ALA D O 1
ATOM 11954 N N . ARG D 1 271 ? 18.338 -8.562 134.617 1.00 13.36 271 ARG D N 1
ATOM 11955 C CA . ARG D 1 271 ? 18.396 -10.015 134.688 1.00 14.98 271 ARG D CA 1
ATOM 11956 C C . ARG D 1 271 ? 19.012 -10.579 135.990 1.00 25.47 271 ARG D C 1
ATOM 11957 O O . ARG D 1 271 ? 19.603 -11.660 136.015 1.00 27.01 271 ARG D O 1
ATOM 11965 N N . LYS D 1 272 ? 18.813 -9.857 137.091 1.00 19.18 272 LYS D N 1
ATOM 11966 C CA . LYS D 1 272 ? 19.315 -10.148 138.400 1.00 13.74 272 LYS D CA 1
ATOM 11967 C C . LYS D 1 272 ? 18.206 -10.050 139.433 1.00 17.02 272 LYS D C 1
ATOM 11968 O O . LYS D 1 272 ? 17.285 -9.283 139.187 1.00 13.60 272 LYS D O 1
ATOM 11974 N N . VAL D 1 273 ? 18.329 -10.816 140.528 1.00 13.56 273 VAL D N 1
ATOM 11975 C CA . VAL D 1 273 ? 17.375 -10.904 141.597 1.00 13.76 273 VAL D CA 1
ATOM 11976 C C . VAL D 1 273 ? 17.147 -9.836 142.642 1.00 14.54 273 VAL D C 1
ATOM 11977 O O . VAL D 1 273 ? 18.045 -9.188 143.187 1.00 14.68 273 VAL D O 1
ATOM 11981 N N . VAL D 1 274 ? 15.832 -9.768 142.939 1.00 11.66 274 VAL D N 1
ATOM 11982 C CA . VAL D 1 274 ? 15.536 -8.745 143.893 1.00 11.31 274 VAL D CA 1
ATOM 11983 C C . VAL D 1 274 ? 14.475 -9.228 144.805 1.00 13.47 274 VAL D C 1
ATOM 11984 O O . VAL D 1 274 ? 13.408 -9.598 144.405 1.00 12.74 274 VAL D O 1
ATOM 11988 N N . ILE D 1 275 ? 14.910 -9.202 146.049 1.00 13.57 275 ILE D N 1
ATOM 11989 C CA . ILE D 1 275 ? 14.120 -9.585 147.183 1.00 13.08 275 ILE D CA 1
ATOM 11990 C C . ILE D 1 275 ? 13.693 -8.281 147.814 1.00 12.64 275 ILE D C 1
ATOM 11991 O O . ILE D 1 275 ? 14.604 -7.415 148.018 1.00 12.03 275 ILE D O 1
ATOM 11996 N N . THR D 1 276 ? 12.390 -8.258 148.087 1.00 10.87 276 THR D N 1
ATOM 11997 C CA . THR D 1 276 ? 11.623 -7.147 148.716 1.00 12.65 276 THR D CA 1
ATOM 11998 C C . THR D 1 276 ? 11.241 -7.255 150.204 1.00 18.45 276 THR D C 1
ATOM 11999 O O . THR D 1 276 ? 10.341 -7.972 150.611 1.00 17.57 276 THR D O 1
ATOM 12003 N N . ALA D 1 277 ? 11.917 -6.498 151.062 1.00 25.24 277 ALA D N 1
ATOM 12004 C CA . ALA D 1 277 ? 11.556 -6.546 152.473 1.00 25.81 277 ALA D CA 1
ATOM 12005 C C . ALA D 1 277 ? 10.724 -5.318 152.802 1.00 33.67 277 ALA D C 1
ATOM 12006 O O . ALA D 1 277 ? 11.202 -4.181 152.781 1.00 31.38 277 ALA D O 1
ATOM 12008 N N . THR D 1 278 ? 9.459 -5.574 153.100 1.00 33.41 278 THR D N 1
ATOM 12009 C CA . THR D 1 278 ? 8.631 -4.430 153.465 1.00 35.74 278 THR D CA 1
ATOM 12010 C C . THR D 1 278 ? 8.648 -4.405 154.999 1.00 53.63 278 THR D C 1
ATOM 12011 O O . THR D 1 278 ? 9.320 -5.232 155.614 1.00 55.62 278 THR D O 1
ATOM 12015 N N . MET D 1 279 ? 7.898 -3.511 155.647 1.00 59.23 279 MET D N 1
ATOM 12016 C CA . MET D 1 279 ? 7.776 -3.422 157.095 1.00 58.46 279 MET D CA 1
ATOM 12017 C C . MET D 1 279 ? 7.247 -4.773 157.571 1.00 65.87 279 MET D C 1
ATOM 12018 O O . MET D 1 279 ? 7.063 -5.017 158.753 1.00 63.59 279 MET D O 1
ATOM 12019 N N . ARG D 1 289 ? -2.805 -12.071 161.343 1.00 56.26 289 ARG D N 1
ATOM 12020 C CA . ARG D 1 289 ? -2.917 -11.434 160.020 1.00 50.72 289 ARG D CA 1
ATOM 12021 C C . ARG D 1 289 ? -2.361 -10.014 159.899 1.00 50.17 289 ARG D C 1
ATOM 12022 O O . ARG D 1 289 ? -2.535 -9.213 160.837 1.00 53.31 289 ARG D O 1
ATOM 12023 N N . PRO D 1 290 ? -1.675 -9.662 158.801 1.00 36.27 290 PRO D N 1
ATOM 12024 C CA . PRO D 1 290 ? -1.105 -8.340 158.648 1.00 30.92 290 PRO D CA 1
ATOM 12025 C C . PRO D 1 290 ? -2.122 -7.207 158.434 1.00 38.75 290 PRO D C 1
ATOM 12026 O O . PRO D 1 290 ? -3.291 -7.405 158.081 1.00 37.21 290 PRO D O 1
ATOM 12030 N N . THR D 1 291 ? -1.600 -6.002 158.734 1.00 31.91 291 THR D N 1
ATOM 12031 C CA . THR D 1 291 ? -2.285 -4.726 158.596 1.00 31.07 291 THR D CA 1
ATOM 12032 C C . THR D 1 291 ? -2.371 -4.578 157.076 1.00 32.41 291 THR D C 1
ATOM 12033 O O . THR D 1 291 ? -1.459 -4.851 156.284 1.00 29.72 291 THR D O 1
ATOM 12037 N N . ASP D 1 292 ? -3.564 -4.160 156.760 1.00 31.49 292 ASP D N 1
ATOM 12038 C CA . ASP D 1 292 ? -3.895 -3.911 155.382 1.00 32.99 292 ASP D CA 1
ATOM 12039 C C . ASP D 1 292 ? -2.786 -3.114 154.688 1.00 33.42 292 ASP D C 1
ATOM 12040 O O . ASP D 1 292 ? -2.481 -3.277 153.519 1.00 31.71 292 ASP D O 1
ATOM 12045 N N . ALA D 1 293 ? -2.174 -2.201 155.433 1.00 30.23 293 ALA D N 1
ATOM 12046 C CA . ALA D 1 293 ? -1.124 -1.363 154.864 1.00 31.17 293 ALA D CA 1
ATOM 12047 C C . ALA D 1 293 ? -0.041 -2.261 154.289 1.00 34.93 293 ALA D C 1
ATOM 12048 O O . ALA D 1 293 ? 0.511 -2.124 153.192 1.00 29.56 293 ALA D O 1
ATOM 12050 N N . GLU D 1 294 ? 0.230 -3.195 155.199 1.00 35.38 294 GLU D N 1
ATOM 12051 C CA . GLU D 1 294 ? 1.239 -4.212 154.994 1.00 36.44 294 GLU D CA 1
ATOM 12052 C C . GLU D 1 294 ? 0.886 -5.152 153.871 1.00 31.05 294 GLU D C 1
ATOM 12053 O O . GLU D 1 294 ? 1.702 -5.403 152.999 1.00 29.48 294 GLU D O 1
ATOM 12059 N N . ALA D 1 295 ? -0.343 -5.614 153.910 1.00 16.53 295 ALA D N 1
ATOM 12060 C CA . ALA D 1 295 ? -0.872 -6.514 152.919 1.00 13.76 295 ALA D CA 1
ATOM 12061 C C . ALA D 1 295 ? -0.724 -5.899 151.512 1.00 23.54 295 ALA D C 1
ATOM 12062 O O . ALA D 1 295 ? -0.328 -6.555 150.517 1.00 24.40 295 ALA D O 1
ATOM 12064 N N . GLY D 1 296 ? -1.025 -4.601 151.458 1.00 12.15 296 GLY D N 1
ATOM 12065 C CA . GLY D 1 296 ? -0.998 -3.896 150.204 1.00 10.42 296 GLY D CA 1
ATOM 12066 C C . GLY D 1 296 ? 0.417 -3.644 149.792 1.00 15.57 296 GLY D C 1
ATOM 12067 O O . GLY D 1 296 ? 0.846 -3.682 148.643 1.00 16.02 296 GLY D O 1
ATOM 12068 N N . ASP D 1 297 ? 1.153 -3.380 150.841 1.00 17.27 297 ASP D N 1
ATOM 12069 C CA . ASP D 1 297 ? 2.545 -3.070 150.581 1.00 14.13 297 ASP D CA 1
ATOM 12070 C C . ASP D 1 297 ? 3.237 -4.241 149.881 1.00 20.72 297 ASP D C 1
ATOM 12071 O O . ASP D 1 297 ? 4.100 -4.118 148.989 1.00 22.12 297 ASP D O 1
ATOM 12076 N N . VAL D 1 298 ? 2.797 -5.429 150.228 1.00 17.47 298 VAL D N 1
ATOM 12077 C CA . VAL D 1 298 ? 3.343 -6.659 149.643 1.00 16.12 298 VAL D CA 1
ATOM 12078 C C . VAL D 1 298 ? 2.882 -6.695 148.182 1.00 18.42 298 VAL D C 1
ATOM 12079 O O . VAL D 1 298 ? 3.790 -6.482 147.347 1.00 16.90 298 VAL D O 1
ATOM 12083 N N . ALA D 1 299 ? 1.561 -6.876 147.990 1.00 12.84 299 ALA D N 1
ATOM 12084 C CA . ALA D 1 299 ? 0.910 -6.877 146.694 1.00 11.60 299 ALA D CA 1
ATOM 12085 C C . ALA D 1 299 ? 1.663 -5.888 145.808 1.00 19.27 299 ALA D C 1
ATOM 12086 O O . ALA D 1 299 ? 2.298 -6.307 144.824 1.00 17.34 299 ALA D O 1
ATOM 12088 N N . ASN D 1 300 ? 1.741 -4.608 146.192 1.00 12.74 300 ASN D N 1
ATOM 12089 C CA . ASN D 1 300 ? 2.516 -3.738 145.324 1.00 11.85 300 ASN D CA 1
ATOM 12090 C C . ASN D 1 300 ? 3.958 -4.103 145.014 1.00 16.18 300 ASN D C 1
ATOM 12091 O O . ASN D 1 300 ? 4.425 -3.809 143.900 1.00 18.11 300 ASN D O 1
ATOM 12096 N N . ALA D 1 301 ? 4.726 -4.698 145.918 1.00 16.71 301 ALA D N 1
ATOM 12097 C CA . ALA D 1 301 ? 6.127 -5.014 145.543 1.00 12.09 301 ALA D CA 1
ATOM 12098 C C . ALA D 1 301 ? 6.091 -6.051 144.411 1.00 19.02 301 ALA D C 1
ATOM 12099 O O . ALA D 1 301 ? 6.977 -6.102 143.544 1.00 11.74 301 ALA D O 1
ATOM 12101 N N . ILE D 1 302 ? 5.027 -6.865 144.468 1.00 14.72 302 ILE D N 1
ATOM 12102 C CA . ILE D 1 302 ? 4.856 -7.902 143.474 1.00 14.50 302 ILE D CA 1
ATOM 12103 C C . ILE D 1 302 ? 4.484 -7.155 142.184 1.00 19.62 302 ILE D C 1
ATOM 12104 O O . ILE D 1 302 ? 5.179 -7.345 141.169 1.00 24.70 302 ILE D O 1
ATOM 12109 N N . LEU D 1 303 ? 3.504 -6.280 142.230 1.00 13.66 303 LEU D N 1
ATOM 12110 C CA . LEU D 1 303 ? 3.132 -5.484 141.035 1.00 10.32 303 LEU D CA 1
ATOM 12111 C C . LEU D 1 303 ? 4.317 -4.752 140.453 1.00 10.47 303 LEU D C 1
ATOM 12112 O O . LEU D 1 303 ? 4.554 -4.682 139.240 1.00 12.48 303 LEU D O 1
ATOM 12117 N N . ASP D 1 304 ? 5.142 -4.242 141.354 1.00 10.91 304 ASP D N 1
ATOM 12118 C CA . ASP D 1 304 ? 6.374 -3.579 140.887 1.00 15.36 304 ASP D CA 1
ATOM 12119 C C . ASP D 1 304 ? 7.259 -4.642 140.289 1.00 22.27 304 ASP D C 1
ATOM 12120 O O . ASP D 1 304 ? 8.284 -4.249 139.783 1.00 18.91 304 ASP D O 1
ATOM 12125 N N . GLY D 1 305 ? 6.896 -5.912 140.467 1.00 26.74 305 GLY D N 1
ATOM 12126 C CA . GLY D 1 305 ? 7.614 -7.066 139.969 1.00 27.07 305 GLY D CA 1
ATOM 12127 C C . GLY D 1 305 ? 8.766 -7.686 140.729 1.00 29.76 305 GLY D C 1
ATOM 12128 O O . GLY D 1 305 ? 9.709 -8.194 140.105 1.00 30.40 305 GLY D O 1
ATOM 12129 N N . THR D 1 306 ? 8.750 -7.664 142.044 1.00 25.42 306 THR D N 1
ATOM 12130 C CA . THR D 1 306 ? 9.840 -8.302 142.809 1.00 20.93 306 THR D CA 1
ATOM 12131 C C . THR D 1 306 ? 9.972 -9.812 142.500 1.00 21.04 306 THR D C 1
ATOM 12132 O O . THR D 1 306 ? 8.998 -10.536 142.209 1.00 21.56 306 THR D O 1
ATOM 12136 N N . ASP D 1 307 ? 11.149 -10.422 142.495 1.00 16.70 307 ASP D N 1
ATOM 12137 C CA . ASP D 1 307 ? 11.110 -11.867 142.232 1.00 13.43 307 ASP D CA 1
ATOM 12138 C C . ASP D 1 307 ? 10.606 -12.391 143.584 1.00 19.20 307 ASP D C 1
ATOM 12139 O O . ASP D 1 307 ? 9.803 -13.298 143.638 1.00 21.83 307 ASP D O 1
ATOM 12144 N N . ALA D 1 308 ? 11.125 -11.808 144.686 1.00 15.51 308 ALA D N 1
ATOM 12145 C CA . ALA D 1 308 ? 10.743 -12.256 146.010 1.00 13.77 308 ALA D CA 1
ATOM 12146 C C . ALA D 1 308 ? 10.576 -11.306 147.205 1.00 16.51 308 ALA D C 1
ATOM 12147 O O . ALA D 1 308 ? 11.332 -10.347 147.434 1.00 15.66 308 ALA D O 1
ATOM 12149 N N . VAL D 1 309 ? 9.541 -11.666 147.992 1.00 17.36 309 VAL D N 1
ATOM 12150 C CA . VAL D 1 309 ? 9.199 -10.982 149.225 1.00 15.12 309 VAL D CA 1
ATOM 12151 C C . VAL D 1 309 ? 9.891 -11.598 150.443 1.00 15.34 309 VAL D C 1
ATOM 12152 O O . VAL D 1 309 ? 10.530 -12.659 150.322 1.00 15.65 309 VAL D O 1
ATOM 12156 N N . MET D 1 310 ? 9.793 -10.969 151.618 1.00 13.34 310 MET D N 1
ATOM 12157 C CA . MET D 1 310 ? 10.468 -11.590 152.737 1.00 12.71 310 MET D CA 1
ATOM 12158 C C . MET D 1 310 ? 9.758 -11.527 154.070 1.00 19.36 310 MET D C 1
ATOM 12159 O O . MET D 1 310 ? 9.102 -10.571 154.366 1.00 18.60 310 MET D O 1
ATOM 12164 N N . LEU D 1 311 ? 9.827 -12.572 154.880 1.00 23.53 311 LEU D N 1
ATOM 12165 C CA . LEU D 1 311 ? 9.267 -12.629 156.218 1.00 22.54 311 LEU D CA 1
ATOM 12166 C C . LEU D 1 311 ? 10.356 -12.654 157.293 1.00 36.06 311 LEU D C 1
ATOM 12167 O O . LEU D 1 311 ? 11.234 -13.517 157.327 1.00 27.69 311 LEU D O 1
ATOM 12172 N N . SER D 1 312 ? 10.276 -11.667 158.203 1.00 52.47 312 SER D N 1
ATOM 12173 C CA . SER D 1 312 ? 11.207 -11.522 159.324 1.00 55.87 312 SER D CA 1
ATOM 12174 C C . SER D 1 312 ? 10.798 -12.171 160.643 1.00 66.38 312 SER D C 1
ATOM 12175 O O . SER D 1 312 ? 10.170 -13.242 160.644 1.00 61.98 312 SER D O 1
ATOM 12178 N N . GLY D 1 313 ? 11.189 -11.564 161.761 1.00 70.25 313 GLY D N 1
ATOM 12179 C CA . GLY D 1 313 ? 10.933 -12.075 163.106 1.00 73.69 313 GLY D CA 1
ATOM 12180 C C . GLY D 1 313 ? 9.608 -12.791 163.377 1.00 85.63 313 GLY D C 1
ATOM 12181 O O . GLY D 1 313 ? 9.360 -13.361 164.454 1.00 83.36 313 GLY D O 1
ATOM 12182 N N . GLU D 1 314 ? 8.747 -12.745 162.369 1.00 82.55 314 GLU D N 1
ATOM 12183 C CA . GLU D 1 314 ? 7.437 -13.361 162.374 1.00 79.99 314 GLU D CA 1
ATOM 12184 C C . GLU D 1 314 ? 7.561 -14.860 162.127 1.00 81.59 314 GLU D C 1
ATOM 12185 O O . GLU D 1 314 ? 7.274 -15.662 163.014 1.00 77.70 314 GLU D O 1
ATOM 12191 N N . PRO D 1 321 ? 3.646 -18.061 162.991 1.00 50.05 321 PRO D N 1
ATOM 12192 C CA . PRO D 1 321 ? 4.548 -18.124 161.849 1.00 47.14 321 PRO D CA 1
ATOM 12193 C C . PRO D 1 321 ? 4.103 -18.964 160.657 1.00 42.07 321 PRO D C 1
ATOM 12194 O O . PRO D 1 321 ? 4.667 -18.822 159.566 1.00 42.07 321 PRO D O 1
ATOM 12198 N N . LEU D 1 322 ? 3.169 -19.888 160.887 1.00 27.94 322 LEU D N 1
ATOM 12199 C CA . LEU D 1 322 ? 2.762 -20.712 159.753 1.00 25.73 322 LEU D CA 1
ATOM 12200 C C . LEU D 1 322 ? 1.642 -19.986 159.043 1.00 33.04 322 LEU D C 1
ATOM 12201 O O . LEU D 1 322 ? 1.496 -20.044 157.835 1.00 37.08 322 LEU D O 1
ATOM 12206 N N . GLU D 1 323 ? 0.878 -19.263 159.840 1.00 35.07 323 GLU D N 1
ATOM 12207 C CA . GLU D 1 323 ? -0.209 -18.496 159.250 1.00 37.67 323 GLU D CA 1
ATOM 12208 C C . GLU D 1 323 ? 0.456 -17.343 158.509 1.00 28.95 323 GLU D C 1
ATOM 12209 O O . GLU D 1 323 ? -0.063 -16.836 157.507 1.00 28.75 323 GLU D O 1
ATOM 12215 N N . ALA D 1 324 ? 1.626 -16.931 158.987 1.00 19.80 324 ALA D N 1
ATOM 12216 C CA . ALA D 1 324 ? 2.180 -15.803 158.236 1.00 19.04 324 ALA D CA 1
ATOM 12217 C C . ALA D 1 324 ? 2.644 -16.212 156.855 1.00 32.36 324 ALA D C 1
ATOM 12218 O O . ALA D 1 324 ? 2.530 -15.452 155.913 1.00 36.90 324 ALA D O 1
ATOM 12220 N N . VAL D 1 325 ? 3.205 -17.401 156.767 1.00 28.92 325 VAL D N 1
ATOM 12221 C CA . VAL D 1 325 ? 3.723 -17.909 155.514 1.00 24.24 325 VAL D CA 1
ATOM 12222 C C . VAL D 1 325 ? 2.524 -18.152 154.636 1.00 23.62 325 VAL D C 1
ATOM 12223 O O . VAL D 1 325 ? 2.517 -17.783 153.473 1.00 24.29 325 VAL D O 1
ATOM 12227 N N . SER D 1 326 ? 1.495 -18.743 155.209 1.00 18.68 326 SER D N 1
ATOM 12228 C CA . SER D 1 326 ? 0.396 -18.979 154.296 1.00 21.08 326 SER D CA 1
ATOM 12229 C C . SER D 1 326 ? -0.254 -17.778 153.659 1.00 28.52 326 SER D C 1
ATOM 12230 O O . SER D 1 326 ? -0.515 -17.776 152.454 1.00 27.85 326 SER D O 1
ATOM 12233 N N . ILE D 1 327 ? -0.464 -16.756 154.473 1.00 25.04 327 ILE D N 1
ATOM 12234 C CA . ILE D 1 327 ? -1.114 -15.564 153.964 1.00 22.91 327 ILE D CA 1
ATOM 12235 C C . ILE D 1 327 ? -0.326 -14.828 152.917 1.00 15.69 327 ILE D C 1
ATOM 12236 O O . ILE D 1 327 ? -0.835 -14.486 151.852 1.00 12.76 327 ILE D O 1
ATOM 12241 N N . MET D 1 328 ? 0.917 -14.659 153.274 1.00 13.17 328 MET D N 1
ATOM 12242 C CA . MET D 1 328 ? 1.913 -14.028 152.418 1.00 16.83 328 MET D CA 1
ATOM 12243 C C . MET D 1 328 ? 1.643 -14.777 151.110 1.00 26.74 328 MET D C 1
ATOM 12244 O O . MET D 1 328 ? 1.375 -14.182 150.058 1.00 23.66 328 MET D O 1
ATOM 12249 N N . ALA D 1 329 ? 1.594 -16.109 151.237 1.00 23.08 329 ALA D N 1
ATOM 12250 C CA . ALA D 1 329 ? 1.378 -16.814 150.000 1.00 17.24 329 ALA D CA 1
ATOM 12251 C C . ALA D 1 329 ? 0.057 -16.542 149.319 1.00 26.83 329 ALA D C 1
ATOM 12252 O O . ALA D 1 329 ? 0.125 -16.264 148.088 1.00 25.40 329 ALA D O 1
ATOM 12254 N N . THR D 1 330 ? -1.081 -16.530 150.026 1.00 18.74 330 THR D N 1
ATOM 12255 C CA . THR D 1 330 ? -2.345 -16.250 149.314 1.00 16.53 330 THR D CA 1
ATOM 12256 C C . THR D 1 330 ? -2.374 -14.856 148.675 1.00 21.72 330 THR D C 1
ATOM 12257 O O . THR D 1 330 ? -3.160 -14.561 147.795 1.00 24.03 330 THR D O 1
ATOM 12261 N N . ILE D 1 331 ? -1.497 -13.992 149.176 1.00 16.35 331 ILE D N 1
ATOM 12262 C CA . ILE D 1 331 ? -1.369 -12.697 148.624 1.00 12.85 331 ILE D CA 1
ATOM 12263 C C . ILE D 1 331 ? -0.439 -12.910 147.428 1.00 26.55 331 ILE D C 1
ATOM 12264 O O . ILE D 1 331 ? -0.668 -12.351 146.356 1.00 30.53 331 ILE D O 1
ATOM 12269 N N . CYS D 1 332 ? 0.628 -13.698 147.586 1.00 20.23 332 CYS D N 1
ATOM 12270 C CA . CYS D 1 332 ? 1.488 -13.845 146.403 1.00 17.13 332 CYS D CA 1
ATOM 12271 C C . CYS D 1 332 ? 0.750 -14.407 145.183 1.00 20.72 332 CYS D C 1
ATOM 12272 O O . CYS D 1 332 ? 0.931 -14.004 144.004 1.00 16.86 332 CYS D O 1
ATOM 12275 N N . GLU D 1 333 ? -0.114 -15.379 145.500 1.00 18.63 333 GLU D N 1
ATOM 12276 C CA . GLU D 1 333 ? -0.805 -15.920 144.325 1.00 23.74 333 GLU D CA 1
ATOM 12277 C C . GLU D 1 333 ? -1.761 -14.865 143.779 1.00 25.46 333 GLU D C 1
ATOM 12278 O O . GLU D 1 333 ? -1.683 -14.569 142.580 1.00 24.40 333 GLU D O 1
ATOM 12284 N N . ARG D 1 334 ? -2.557 -14.274 144.658 1.00 17.38 334 ARG D N 1
ATOM 12285 C CA . ARG D 1 334 ? -3.534 -13.250 144.297 1.00 17.59 334 ARG D CA 1
ATOM 12286 C C . ARG D 1 334 ? -3.103 -12.147 143.329 1.00 17.43 334 ARG D C 1
ATOM 12287 O O . ARG D 1 334 ? -3.824 -11.754 142.402 1.00 12.52 334 ARG D O 1
ATOM 12295 N N . THR D 1 335 ? -1.900 -11.673 143.596 1.00 13.37 335 THR D N 1
ATOM 12296 C CA . THR D 1 335 ? -1.249 -10.639 142.815 1.00 12.43 335 THR D CA 1
ATOM 12297 C C . THR D 1 335 ? -0.693 -11.231 141.530 1.00 21.03 335 THR D C 1
ATOM 12298 O O . THR D 1 335 ? -0.764 -10.617 140.475 1.00 21.45 335 THR D O 1
ATOM 12302 N N . ASP D 1 336 ? -0.078 -12.411 141.693 1.00 18.93 336 ASP D N 1
ATOM 12303 C CA . ASP D 1 336 ? 0.564 -13.049 140.535 1.00 17.23 336 ASP D CA 1
ATOM 12304 C C . ASP D 1 336 ? -0.503 -13.290 139.467 1.00 20.98 336 ASP D C 1
ATOM 12305 O O . ASP D 1 336 ? -0.385 -12.867 138.325 1.00 19.80 336 ASP D O 1
ATOM 12310 N N . ARG D 1 337 ? -1.593 -13.947 139.847 1.00 15.00 337 ARG D N 1
ATOM 12311 C CA . ARG D 1 337 ? -2.628 -14.233 138.888 1.00 12.93 337 ARG D CA 1
ATOM 12312 C C . ARG D 1 337 ? -3.199 -13.052 138.134 1.00 21.96 337 ARG D C 1
ATOM 12313 O O . ARG D 1 337 ? -4.232 -13.231 137.468 1.00 27.08 337 ARG D O 1
ATOM 12321 N N . VAL D 1 338 ? -2.619 -11.866 138.167 1.00 14.63 338 VAL D N 1
ATOM 12322 C CA . VAL D 1 338 ? -3.304 -10.855 137.356 1.00 10.86 338 VAL D CA 1
ATOM 12323 C C . VAL D 1 338 ? -2.252 -10.010 136.735 1.00 15.16 338 VAL D C 1
ATOM 12324 O O . VAL D 1 338 ? -2.597 -8.984 136.179 1.00 22.29 338 VAL D O 1
ATOM 12328 N N . MET D 1 339 ? -1.009 -10.439 136.863 1.00 11.78 339 MET D N 1
ATOM 12329 C CA . MET D 1 339 ? 0.044 -9.670 136.228 1.00 11.18 339 MET D CA 1
ATOM 12330 C C . MET D 1 339 ? -0.019 -10.056 134.752 1.00 19.96 339 MET D C 1
ATOM 12331 O O . MET D 1 339 ? -0.842 -10.911 134.429 1.00 20.31 339 MET D O 1
ATOM 12336 N N . ASN D 1 340 ? 0.787 -9.452 133.896 1.00 17.91 340 ASN D N 1
ATOM 12337 C CA . ASN D 1 340 ? 0.822 -9.722 132.477 1.00 18.90 340 ASN D CA 1
ATOM 12338 C C . ASN D 1 340 ? 2.300 -9.692 132.098 1.00 24.49 340 ASN D C 1
ATOM 12339 O O . ASN D 1 340 ? 3.150 -9.155 132.838 1.00 23.53 340 ASN D O 1
ATOM 12344 N N . SER D 1 341 ? 2.561 -10.260 130.923 1.00 15.80 341 SER D N 1
ATOM 12345 C CA . SER D 1 341 ? 3.946 -10.281 130.501 1.00 16.93 341 SER D CA 1
ATOM 12346 C C . SER D 1 341 ? 4.334 -8.841 130.197 1.00 21.94 341 SER D C 1
ATOM 12347 O O . SER D 1 341 ? 3.516 -7.945 130.215 1.00 24.03 341 SER D O 1
ATOM 12350 N N . ARG D 1 342 ? 5.604 -8.689 129.881 1.00 13.61 342 ARG D N 1
ATOM 12351 C CA . ARG D 1 342 ? 6.127 -7.389 129.582 1.00 13.76 342 ARG D CA 1
ATOM 12352 C C . ARG D 1 342 ? 7.101 -7.552 128.419 1.00 26.18 342 ARG D C 1
ATOM 12353 O O . ARG D 1 342 ? 8.314 -7.702 128.577 1.00 21.07 342 ARG D O 1
ATOM 12361 N N . LEU D 1 343 ? 6.462 -7.496 127.252 1.00 30.12 343 LEU D N 1
ATOM 12362 C CA . LEU D 1 343 ? 7.120 -7.630 125.963 1.00 29.87 343 LEU D CA 1
ATOM 12363 C C . LEU D 1 343 ? 7.781 -6.430 125.354 1.00 43.29 343 LEU D C 1
ATOM 12364 O O . LEU D 1 343 ? 8.849 -6.618 124.767 1.00 49.08 343 LEU D O 1
ATOM 12369 N N . GLU D 1 344 ? 7.211 -5.244 125.485 1.00 43.11 344 GLU D N 1
ATOM 12370 C CA . GLU D 1 344 ? 7.851 -4.071 124.886 1.00 55.78 344 GLU D CA 1
ATOM 12371 C C . GLU D 1 344 ? 9.289 -3.909 125.366 1.00 58.26 344 GLU D C 1
ATOM 12372 O O . GLU D 1 344 ? 10.127 -4.823 125.480 1.00 65.78 344 GLU D O 1
ATOM 12374 N N . ILE D 1 354 ? 20.964 -10.547 121.730 1.00 22.81 354 ILE D N 1
ATOM 12375 C CA . ILE D 1 354 ? 20.595 -11.948 121.363 1.00 23.91 354 ILE D CA 1
ATOM 12376 C C . ILE D 1 354 ? 19.713 -12.796 122.308 1.00 36.20 354 ILE D C 1
ATOM 12377 O O . ILE D 1 354 ? 18.650 -13.358 121.926 1.00 36.06 354 ILE D O 1
ATOM 12382 N N . THR D 1 355 ? 20.179 -12.932 123.546 1.00 31.06 355 THR D N 1
ATOM 12383 C CA . THR D 1 355 ? 19.435 -13.697 124.517 1.00 30.52 355 THR D CA 1
ATOM 12384 C C . THR D 1 355 ? 18.056 -13.053 124.667 1.00 34.36 355 THR D C 1
ATOM 12385 O O . THR D 1 355 ? 17.013 -13.708 124.676 1.00 29.60 355 THR D O 1
ATOM 12389 N N . GLU D 1 356 ? 18.034 -11.731 124.736 1.00 36.06 356 GLU D N 1
ATOM 12390 C CA . GLU D 1 356 ? 16.796 -10.974 124.916 1.00 38.58 356 GLU D CA 1
ATOM 12391 C C . GLU D 1 356 ? 15.834 -11.287 123.794 1.00 35.04 356 GLU D C 1
ATOM 12392 O O . GLU D 1 356 ? 14.653 -11.583 124.019 1.00 28.04 356 GLU D O 1
ATOM 12398 N N . ALA D 1 357 ? 16.422 -11.201 122.594 1.00 30.46 357 ALA D N 1
ATOM 12399 C CA . ALA D 1 357 ? 15.598 -11.422 121.400 1.00 30.01 357 ALA D CA 1
ATOM 12400 C C . ALA D 1 357 ? 14.897 -12.756 121.482 1.00 26.49 357 ALA D C 1
ATOM 12401 O O . ALA D 1 357 ? 13.647 -12.858 121.445 1.00 24.38 357 ALA D O 1
ATOM 12403 N N . VAL D 1 358 ? 15.796 -13.738 121.619 1.00 12.01 358 VAL D N 1
ATOM 12404 C CA . VAL D 1 358 ? 15.175 -15.054 121.711 1.00 11.41 358 VAL D CA 1
ATOM 12405 C C . VAL D 1 358 ? 14.210 -15.162 122.887 1.00 24.59 358 VAL D C 1
ATOM 12406 O O . VAL D 1 358 ? 13.018 -15.469 122.704 1.00 23.76 358 VAL D O 1
ATOM 12410 N N . CYS D 1 359 ? 14.739 -14.909 124.079 1.00 21.91 359 CYS D N 1
ATOM 12411 C CA . CYS D 1 359 ? 13.827 -15.006 125.232 1.00 20.41 359 CYS D CA 1
ATOM 12412 C C . CYS D 1 359 ? 12.575 -14.160 125.153 1.00 22.25 359 CYS D C 1
ATOM 12413 O O . CYS D 1 359 ? 11.517 -14.663 125.561 1.00 20.78 359 CYS D O 1
ATOM 12416 N N . ARG D 1 360 ? 12.651 -12.931 124.621 1.00 17.67 360 ARG D N 1
ATOM 12417 C CA . ARG D 1 360 ? 11.436 -12.105 124.520 1.00 15.53 360 ARG D CA 1
ATOM 12418 C C . ARG D 1 360 ? 10.519 -12.853 123.560 1.00 20.85 360 ARG D C 1
ATOM 12419 O O . ARG D 1 360 ? 9.293 -12.982 123.788 1.00 16.88 360 ARG D O 1
ATOM 12427 N N . GLY D 1 361 ? 11.231 -13.334 122.513 1.00 10.63 361 GLY D N 1
ATOM 12428 C CA . GLY D 1 361 ? 10.545 -14.066 121.463 1.00 12.05 361 GLY D CA 1
ATOM 12429 C C . GLY D 1 361 ? 9.633 -15.151 122.013 1.00 19.39 361 GLY D C 1
ATOM 12430 O O . GLY D 1 361 ? 8.409 -15.050 121.938 1.00 14.12 361 GLY D O 1
ATOM 12431 N N . ALA D 1 362 ? 10.339 -16.117 122.591 1.00 15.86 362 ALA D N 1
ATOM 12432 C CA . ALA D 1 362 ? 9.879 -17.325 123.274 1.00 11.41 362 ALA D CA 1
ATOM 12433 C C . ALA D 1 362 ? 8.669 -17.119 124.174 1.00 12.66 362 ALA D C 1
ATOM 12434 O O . ALA D 1 362 ? 7.649 -17.826 124.149 1.00 10.90 362 ALA D O 1
ATOM 12436 N N . VAL D 1 363 ? 8.746 -16.070 124.972 1.00 11.30 363 VAL D N 1
ATOM 12437 C CA . VAL D 1 363 ? 7.566 -15.870 125.823 1.00 13.62 363 VAL D CA 1
ATOM 12438 C C . VAL D 1 363 ? 6.356 -15.375 125.045 1.00 20.89 363 VAL D C 1
ATOM 12439 O O . VAL D 1 363 ? 5.198 -15.716 125.274 1.00 11.42 363 VAL D O 1
ATOM 12443 N N . GLU D 1 364 ? 6.666 -14.469 124.112 1.00 27.77 364 GLU D N 1
ATOM 12444 C CA . GLU D 1 364 ? 5.538 -13.932 123.364 1.00 29.19 364 GLU D CA 1
ATOM 12445 C C . GLU D 1 364 ? 4.792 -15.027 122.621 1.00 25.67 364 GLU D C 1
ATOM 12446 O O . GLU D 1 364 ? 3.553 -15.053 122.589 1.00 24.23 364 GLU D O 1
ATOM 12452 N N . THR D 1 365 ? 5.593 -15.899 122.003 1.00 22.08 365 THR D N 1
ATOM 12453 C CA . THR D 1 365 ? 5.061 -17.008 121.223 1.00 19.51 365 THR D CA 1
ATOM 12454 C C . THR D 1 365 ? 4.416 -18.003 122.166 1.00 28.04 365 THR D C 1
ATOM 12455 O O . THR D 1 365 ? 3.424 -18.636 121.836 1.00 23.75 365 THR D O 1
ATOM 12459 N N . ALA D 1 366 ? 5.087 -18.134 123.309 1.00 25.88 366 ALA D N 1
ATOM 12460 C CA . ALA D 1 366 ? 4.573 -19.030 124.334 1.00 25.12 366 ALA D CA 1
ATOM 12461 C C . ALA D 1 366 ? 3.149 -18.543 124.577 1.00 25.77 366 ALA D C 1
ATOM 12462 O O . ALA D 1 366 ? 2.207 -19.310 124.519 1.00 25.08 366 ALA D O 1
ATOM 12464 N N . GLU D 1 367 ? 3.017 -17.226 124.782 1.00 27.55 367 GLU D N 1
ATOM 12465 C CA . GLU D 1 367 ? 1.701 -16.661 124.999 1.00 32.32 367 GLU D CA 1
ATOM 12466 C C . GLU D 1 367 ? 0.716 -16.721 123.843 1.00 37.61 367 GLU D C 1
ATOM 12467 O O . GLU D 1 367 ? -0.496 -16.925 124.063 1.00 27.56 367 GLU D O 1
ATOM 12473 N N . LYS D 1 368 ? 1.265 -16.552 122.633 1.00 40.05 368 LYS D N 1
ATOM 12474 C CA . LYS D 1 368 ? 0.451 -16.626 121.423 1.00 42.54 368 LYS D CA 1
ATOM 12475 C C . LYS D 1 368 ? -0.188 -18.017 121.332 1.00 40.50 368 LYS D C 1
ATOM 12476 O O . LYS D 1 368 ? -1.391 -18.129 121.155 1.00 36.98 368 LYS D O 1
ATOM 12482 N N . LEU D 1 369 ? 0.654 -19.055 121.476 1.00 31.24 369 LEU D N 1
ATOM 12483 C CA . LEU D 1 369 ? 0.282 -20.470 121.430 1.00 24.89 369 LEU D CA 1
ATOM 12484 C C . LEU D 1 369 ? -0.326 -21.077 122.685 1.00 31.97 369 LEU D C 1
ATOM 12485 O O . LEU D 1 369 ? -0.545 -22.287 122.710 1.00 28.90 369 LEU D O 1
ATOM 12490 N N . ASP D 1 370 ? -0.558 -20.310 123.743 1.00 32.67 370 ASP D N 1
ATOM 12491 C CA . ASP D 1 370 ? -1.139 -20.867 124.965 1.00 33.19 370 ASP D CA 1
ATOM 12492 C C . ASP D 1 370 ? -0.258 -21.845 125.749 1.00 32.24 370 ASP D C 1
ATOM 12493 O O . ASP D 1 370 ? -0.724 -22.638 126.570 1.00 32.29 370 ASP D O 1
ATOM 12498 N N . ALA D 1 371 ? 1.043 -21.755 125.517 1.00 24.68 371 ALA D N 1
ATOM 12499 C CA . ALA D 1 371 ? 2.006 -22.629 126.167 1.00 25.67 371 ALA D CA 1
ATOM 12500 C C . ALA D 1 371 ? 1.866 -22.510 127.668 1.00 30.55 371 ALA D C 1
ATOM 12501 O O . ALA D 1 371 ? 2.051 -21.429 128.208 1.00 30.02 371 ALA D O 1
ATOM 12503 N N . PRO D 1 372 ? 1.568 -23.593 128.362 1.00 30.62 372 PRO D N 1
ATOM 12504 C CA . PRO D 1 372 ? 1.440 -23.557 129.817 1.00 23.62 372 PRO D CA 1
ATOM 12505 C C . PRO D 1 372 ? 2.814 -23.629 130.410 1.00 21.51 372 PRO D C 1
ATOM 12506 O O . PRO D 1 372 ? 2.904 -23.503 131.617 1.00 26.58 372 PRO D O 1
ATOM 12510 N N . LEU D 1 373 ? 3.855 -23.809 129.598 1.00 16.04 373 LEU D N 1
ATOM 12511 C CA . LEU D 1 373 ? 5.184 -23.902 130.196 1.00 18.90 373 LEU D CA 1
ATOM 12512 C C . LEU D 1 373 ? 6.331 -23.559 129.265 1.00 21.70 373 LEU D C 1
ATOM 12513 O O . LEU D 1 373 ? 6.180 -23.596 128.043 1.00 19.36 373 LEU D O 1
ATOM 12518 N N . ILE D 1 374 ? 7.498 -23.277 129.870 1.00 20.58 374 ILE D N 1
ATOM 12519 C CA . ILE D 1 374 ? 8.620 -22.968 128.995 1.00 21.22 374 ILE D CA 1
ATOM 12520 C C . ILE D 1 374 ? 9.862 -23.675 129.506 1.00 28.20 374 ILE D C 1
ATOM 12521 O O . ILE D 1 374 ? 10.617 -23.229 130.350 1.00 23.33 374 ILE D O 1
ATOM 12526 N N . VAL D 1 375 ? 10.116 -24.836 128.939 1.00 22.59 375 VAL D N 1
ATOM 12527 C CA . VAL D 1 375 ? 11.281 -25.566 129.423 1.00 17.81 375 VAL D CA 1
ATOM 12528 C C . VAL D 1 375 ? 12.499 -24.799 129.024 1.00 18.76 375 VAL D C 1
ATOM 12529 O O . VAL D 1 375 ? 12.461 -24.127 128.009 1.00 17.03 375 VAL D O 1
ATOM 12533 N N . VAL D 1 376 ? 13.570 -24.911 129.782 1.00 18.34 376 VAL D N 1
ATOM 12534 C CA . VAL D 1 376 ? 14.738 -24.120 129.436 1.00 16.99 376 VAL D CA 1
ATOM 12535 C C . VAL D 1 376 ? 15.875 -24.902 130.043 1.00 22.27 376 VAL D C 1
ATOM 12536 O O . VAL D 1 376 ? 15.704 -25.451 131.126 1.00 23.49 376 VAL D O 1
ATOM 12540 N N . ALA D 1 377 ? 16.983 -24.961 129.336 1.00 19.30 377 ALA D N 1
ATOM 12541 C CA . ALA D 1 377 ? 18.182 -25.650 129.815 1.00 23.38 377 ALA D CA 1
ATOM 12542 C C . ALA D 1 377 ? 19.110 -24.540 130.337 1.00 33.84 377 ALA D C 1
ATOM 12543 O O . ALA D 1 377 ? 19.224 -23.491 129.689 1.00 31.60 377 ALA D O 1
ATOM 12545 N N . THR D 1 378 ? 19.765 -24.746 131.473 1.00 27.83 378 THR D N 1
ATOM 12546 C CA . THR D 1 378 ? 20.643 -23.708 132.002 1.00 25.60 378 THR D CA 1
ATOM 12547 C C . THR D 1 378 ? 21.659 -24.328 132.951 1.00 28.75 378 THR D C 1
ATOM 12548 O O . THR D 1 378 ? 21.324 -25.245 133.720 1.00 26.80 378 THR D O 1
ATOM 12552 N N . GLN D 1 379 ? 22.870 -23.793 132.810 1.00 23.12 379 GLN D N 1
ATOM 12553 C CA . GLN D 1 379 ? 23.977 -24.280 133.606 1.00 28.61 379 GLN D CA 1
ATOM 12554 C C . GLN D 1 379 ? 24.114 -23.336 134.783 1.00 28.94 379 GLN D C 1
ATOM 12555 O O . GLN D 1 379 ? 24.087 -23.703 135.952 1.00 33.52 379 GLN D O 1
ATOM 12561 N N . GLY D 1 380 ? 24.265 -22.095 134.362 1.00 19.59 380 GLY D N 1
ATOM 12562 C CA . GLY D 1 380 ? 24.371 -20.917 135.201 1.00 19.95 380 GLY D CA 1
ATOM 12563 C C . GLY D 1 380 ? 23.055 -20.277 135.667 1.00 25.50 380 GLY D C 1
ATOM 12564 O O . GLY D 1 380 ? 23.116 -19.350 136.481 1.00 26.29 380 GLY D O 1
ATOM 12565 N N . GLY D 1 381 ? 21.853 -20.686 135.237 1.00 18.21 381 GLY D N 1
ATOM 12566 C CA . GLY D 1 381 ? 20.597 -20.055 135.699 1.00 12.18 381 GLY D CA 1
ATOM 12567 C C . GLY D 1 381 ? 20.326 -18.831 134.811 1.00 15.87 381 GLY D C 1
ATOM 12568 O O . GLY D 1 381 ? 19.212 -18.233 134.749 1.00 15.23 381 GLY D O 1
ATOM 12569 N N . LYS D 1 382 ? 21.364 -18.448 134.048 1.00 15.13 382 LYS D N 1
ATOM 12570 C CA . LYS D 1 382 ? 21.095 -17.281 133.189 1.00 15.60 382 LYS D CA 1
ATOM 12571 C C . LYS D 1 382 ? 19.857 -17.303 132.321 1.00 23.20 382 LYS D C 1
ATOM 12572 O O . LYS D 1 382 ? 18.970 -16.506 132.629 1.00 31.15 382 LYS D O 1
ATOM 12578 N N . SER D 1 383 ? 19.697 -18.178 131.363 1.00 16.77 383 SER D N 1
ATOM 12579 C CA . SER D 1 383 ? 18.442 -18.074 130.602 1.00 19.36 383 SER D CA 1
ATOM 12580 C C . SER D 1 383 ? 17.101 -18.219 131.311 1.00 17.85 383 SER D C 1
ATOM 12581 O O . SER D 1 383 ? 16.087 -17.769 130.785 1.00 18.56 383 SER D O 1
ATOM 12584 N N . ALA D 1 384 ? 17.075 -18.859 132.469 1.00 10.42 384 ALA D N 1
ATOM 12585 C CA . ALA D 1 384 ? 15.808 -19.002 133.174 1.00 11.02 384 ALA D CA 1
ATOM 12586 C C . ALA D 1 384 ? 15.484 -17.567 133.544 1.00 17.85 384 ALA D C 1
ATOM 12587 O O . ALA D 1 384 ? 14.372 -17.095 133.458 1.00 13.03 384 ALA D O 1
ATOM 12589 N N . ARG D 1 385 ? 16.571 -16.916 133.969 1.00 18.16 385 ARG D N 1
ATOM 12590 C CA . ARG D 1 385 ? 16.470 -15.522 134.380 1.00 16.74 385 ARG D CA 1
ATOM 12591 C C . ARG D 1 385 ? 15.955 -14.698 133.199 1.00 22.64 385 ARG D C 1
ATOM 12592 O O . ARG D 1 385 ? 14.840 -14.112 133.282 1.00 20.78 385 ARG D O 1
ATOM 12600 N N . ALA D 1 386 ? 16.734 -14.748 132.110 1.00 12.98 386 ALA D N 1
ATOM 12601 C CA . ALA D 1 386 ? 16.480 -14.054 130.853 1.00 12.06 386 ALA D CA 1
ATOM 12602 C C . ALA D 1 386 ? 15.055 -14.212 130.406 1.00 12.33 386 ALA D C 1
ATOM 12603 O O . ALA D 1 386 ? 14.405 -13.302 129.914 1.00 11.12 386 ALA D O 1
ATOM 12605 N N . VAL D 1 387 ? 14.614 -15.430 130.610 1.00 10.20 387 VAL D N 1
ATOM 12606 C CA . VAL D 1 387 ? 13.248 -15.632 130.181 1.00 11.91 387 VAL D CA 1
ATOM 12607 C C . VAL D 1 387 ? 12.370 -14.856 131.105 1.00 17.55 387 VAL D C 1
ATOM 12608 O O . VAL D 1 387 ? 11.463 -14.226 130.612 1.00 16.16 387 VAL D O 1
ATOM 12612 N N . ARG D 1 388 ? 12.725 -14.916 132.378 1.00 22.62 388 ARG D N 1
ATOM 12613 C CA . ARG D 1 388 ? 11.984 -14.368 133.499 1.00 22.07 388 ARG D CA 1
ATOM 12614 C C . ARG D 1 388 ? 11.624 -12.924 133.501 1.00 21.37 388 ARG D C 1
ATOM 12615 O O . ARG D 1 388 ? 10.548 -12.488 133.903 1.00 19.18 388 ARG D O 1
ATOM 12623 N N . LYS D 1 389 ? 12.576 -12.234 132.927 1.00 19.04 389 LYS D N 1
ATOM 12624 C CA . LYS D 1 389 ? 12.464 -10.793 132.780 1.00 14.37 389 LYS D CA 1
ATOM 12625 C C . LYS D 1 389 ? 11.211 -10.290 132.124 1.00 15.22 389 LYS D C 1
ATOM 12626 O O . LYS D 1 389 ? 10.853 -9.155 132.367 1.00 17.59 389 LYS D O 1
ATOM 12632 N N . TYR D 1 390 ? 10.624 -11.094 131.269 1.00 13.65 390 TYR D N 1
ATOM 12633 C CA . TYR D 1 390 ? 9.417 -10.790 130.514 1.00 13.46 390 TYR D CA 1
ATOM 12634 C C . TYR D 1 390 ? 8.119 -11.113 131.260 1.00 20.62 390 TYR D C 1
ATOM 12635 O O . TYR D 1 390 ? 7.009 -11.029 130.664 1.00 17.13 390 TYR D O 1
ATOM 12644 N N . PHE D 1 391 ? 8.238 -11.503 132.534 1.00 14.88 391 PHE D N 1
ATOM 12645 C CA . PHE D 1 391 ? 7.055 -11.845 133.330 1.00 14.24 391 PHE D CA 1
ATOM 12646 C C . PHE D 1 391 ? 6.067 -12.757 132.617 1.00 22.07 391 PHE D C 1
ATOM 12647 O O . PHE D 1 391 ? 4.888 -12.362 132.516 1.00 23.90 391 PHE D O 1
ATOM 12655 N N . PRO D 1 392 ? 6.560 -13.906 132.131 1.00 15.25 392 PRO D N 1
ATOM 12656 C CA . PRO D 1 392 ? 5.773 -14.920 131.431 1.00 11.75 392 PRO D CA 1
ATOM 12657 C C . PRO D 1 392 ? 4.495 -15.387 132.076 1.00 18.87 392 PRO D C 1
ATOM 12658 O O . PRO D 1 392 ? 4.505 -15.339 133.293 1.00 18.68 392 PRO D O 1
ATOM 12662 N N . ASP D 1 393 ? 3.419 -15.834 131.415 1.00 27.81 393 ASP D N 1
ATOM 12663 C CA . ASP D 1 393 ? 2.259 -16.327 132.191 1.00 31.31 393 ASP D CA 1
ATOM 12664 C C . ASP D 1 393 ? 2.570 -17.810 132.460 1.00 36.87 393 ASP D C 1
ATOM 12665 O O . ASP D 1 393 ? 2.116 -18.413 133.418 1.00 38.91 393 ASP D O 1
ATOM 12670 N N . ALA D 1 394 ? 3.334 -18.426 131.564 1.00 31.66 394 ALA D N 1
ATOM 12671 C CA . ALA D 1 394 ? 3.701 -19.823 131.653 1.00 24.29 394 ALA D CA 1
ATOM 12672 C C . ALA D 1 394 ? 4.732 -20.010 132.733 1.00 31.14 394 ALA D C 1
ATOM 12673 O O . ALA D 1 394 ? 5.535 -19.112 132.987 1.00 31.64 394 ALA D O 1
ATOM 12675 N N . THR D 1 395 ? 4.722 -21.208 133.309 1.00 29.55 395 THR D N 1
ATOM 12676 C CA . THR D 1 395 ? 5.723 -21.493 134.325 1.00 25.79 395 THR D CA 1
ATOM 12677 C C . THR D 1 395 ? 7.066 -21.763 133.664 1.00 25.05 395 THR D C 1
ATOM 12678 O O . THR D 1 395 ? 7.092 -22.337 132.570 1.00 28.50 395 THR D O 1
ATOM 12682 N N . ILE D 1 396 ? 8.155 -21.383 134.307 1.00 17.58 396 ILE D N 1
ATOM 12683 C CA . ILE D 1 396 ? 9.400 -21.717 133.662 1.00 14.02 396 ILE D CA 1
ATOM 12684 C C . ILE D 1 396 ? 9.903 -22.990 134.346 1.00 28.40 396 ILE D C 1
ATOM 12685 O O . ILE D 1 396 ? 10.194 -22.950 135.540 1.00 28.73 396 ILE D O 1
ATOM 12690 N N . LEU D 1 397 ? 10.051 -24.104 133.649 1.00 29.02 397 LEU D N 1
ATOM 12691 C CA . LEU D 1 397 ? 10.593 -25.318 134.229 1.00 23.44 397 LEU D CA 1
ATOM 12692 C C . LEU D 1 397 ? 12.072 -25.344 133.876 1.00 24.23 397 LEU D C 1
ATOM 12693 O O . LEU D 1 397 ? 12.369 -25.551 132.706 1.00 26.74 397 LEU D O 1
ATOM 12698 N N . ALA D 1 398 ? 12.983 -25.159 134.824 1.00 22.36 398 ALA D N 1
ATOM 12699 C CA . ALA D 1 398 ? 14.417 -25.177 134.463 1.00 18.09 398 ALA D CA 1
ATOM 12700 C C . ALA D 1 398 ? 15.279 -26.417 134.757 1.00 31.00 398 ALA D C 1
ATOM 12701 O O . ALA D 1 398 ? 15.529 -26.837 135.889 1.00 35.10 398 ALA D O 1
ATOM 12703 N N . LEU D 1 399 ? 15.747 -27.016 133.662 1.00 23.15 399 LEU D N 1
ATOM 12704 C CA . LEU D 1 399 ? 16.593 -28.186 133.724 1.00 16.76 399 LEU D CA 1
ATOM 12705 C C . LEU D 1 399 ? 18.046 -27.763 133.837 1.00 26.33 399 LEU D C 1
ATOM 12706 O O . LEU D 1 399 ? 18.483 -26.877 133.084 1.00 26.99 399 LEU D O 1
ATOM 12711 N N . THR D 1 400 ? 18.802 -28.389 134.739 1.00 20.77 400 THR D N 1
ATOM 12712 C CA . THR D 1 400 ? 20.228 -28.077 134.951 1.00 16.40 400 THR D CA 1
ATOM 12713 C C . THR D 1 400 ? 20.880 -29.306 135.579 1.00 25.04 400 THR D C 1
ATOM 12714 O O . THR D 1 400 ? 20.248 -30.082 136.300 1.00 18.66 400 THR D O 1
ATOM 12718 N N . THR D 1 401 ? 22.142 -29.486 135.239 1.00 24.37 401 THR D N 1
ATOM 12719 C CA . THR D 1 401 ? 22.911 -30.582 135.799 1.00 28.11 401 THR D CA 1
ATOM 12720 C C . THR D 1 401 ? 23.623 -29.996 137.027 1.00 37.32 401 THR D C 1
ATOM 12721 O O . THR D 1 401 ? 24.154 -30.706 137.861 1.00 42.80 401 THR D O 1
ATOM 12725 N N . ASN D 1 402 ? 23.706 -28.687 137.140 1.00 29.40 402 ASN D N 1
ATOM 12726 C CA . ASN D 1 402 ? 24.332 -28.002 138.280 1.00 25.57 402 ASN D CA 1
ATOM 12727 C C . ASN D 1 402 ? 23.284 -27.841 139.402 1.00 31.92 402 ASN D C 1
ATOM 12728 O O . ASN D 1 402 ? 22.174 -27.306 139.190 1.00 29.25 402 ASN D O 1
ATOM 12733 N N . GLU D 1 403 ? 23.607 -28.334 140.602 1.00 31.87 403 GLU D N 1
ATOM 12734 C CA . GLU D 1 403 ? 22.715 -28.228 141.739 1.00 33.42 403 GLU D CA 1
ATOM 12735 C C . GLU D 1 403 ? 22.812 -26.869 142.439 1.00 25.31 403 GLU D C 1
ATOM 12736 O O . GLU D 1 403 ? 21.881 -26.408 143.090 1.00 19.38 403 GLU D O 1
ATOM 12742 N N . LYS D 1 404 ? 23.991 -26.266 142.372 1.00 20.63 404 LYS D N 1
ATOM 12743 C CA . LYS D 1 404 ? 24.044 -24.977 143.052 1.00 21.82 404 LYS D CA 1
ATOM 12744 C C . LYS D 1 404 ? 22.974 -24.166 142.316 1.00 29.97 404 LYS D C 1
ATOM 12745 O O . LYS D 1 404 ? 21.994 -23.727 142.916 1.00 27.63 404 LYS D O 1
ATOM 12751 N N . THR D 1 405 ? 23.168 -24.115 141.000 1.00 25.53 405 THR D N 1
ATOM 12752 C CA . THR D 1 405 ? 22.267 -23.391 140.130 1.00 18.14 405 THR D CA 1
ATOM 12753 C C . THR D 1 405 ? 20.859 -23.852 140.312 1.00 20.88 405 THR D C 1
ATOM 12754 O O . THR D 1 405 ? 19.919 -23.096 140.128 1.00 23.02 405 THR D O 1
ATOM 12758 N N . ALA D 1 406 ? 20.692 -25.126 140.663 1.00 17.48 406 ALA D N 1
ATOM 12759 C CA . ALA D 1 406 ? 19.263 -25.470 140.778 1.00 16.16 406 ALA D CA 1
ATOM 12760 C C . ALA D 1 406 ? 18.661 -24.834 142.017 1.00 23.98 406 ALA D C 1
ATOM 12761 O O . ALA D 1 406 ? 17.474 -24.495 142.086 1.00 25.47 406 ALA D O 1
ATOM 12763 N N . HIS D 1 407 ? 19.511 -24.705 143.026 1.00 21.79 407 HIS D N 1
ATOM 12764 C CA . HIS D 1 407 ? 19.028 -24.157 144.288 1.00 22.52 407 HIS D CA 1
ATOM 12765 C C . HIS D 1 407 ? 18.697 -22.671 144.230 1.00 22.47 407 HIS D C 1
ATOM 12766 O O . HIS D 1 407 ? 17.609 -22.235 144.621 1.00 18.99 407 HIS D O 1
ATOM 12773 N N . GLN D 1 408 ? 19.655 -21.965 143.658 1.00 16.75 408 GLN D N 1
ATOM 12774 C CA . GLN D 1 408 ? 19.546 -20.532 143.449 1.00 12.74 408 GLN D CA 1
ATOM 12775 C C . GLN D 1 408 ? 18.331 -20.155 142.657 1.00 21.97 408 GLN D C 1
ATOM 12776 O O . GLN D 1 408 ? 17.815 -19.083 142.984 1.00 26.19 408 GLN D O 1
ATOM 12782 N N . LEU D 1 409 ? 17.884 -20.982 141.691 1.00 14.39 409 LEU D N 1
ATOM 12783 C CA . LEU D 1 409 ? 16.728 -20.620 140.875 1.00 12.53 409 LEU D CA 1
ATOM 12784 C C . LEU D 1 409 ? 15.466 -20.688 141.670 1.00 13.53 409 LEU D C 1
ATOM 12785 O O . LEU D 1 409 ? 14.412 -20.411 141.171 1.00 19.77 409 LEU D O 1
ATOM 12790 N N . VAL D 1 410 ? 15.557 -21.130 142.896 1.00 17.78 410 VAL D N 1
ATOM 12791 C CA . VAL D 1 410 ? 14.340 -21.235 143.703 1.00 17.95 410 VAL D CA 1
ATOM 12792 C C . VAL D 1 410 ? 14.001 -19.786 144.022 1.00 18.02 410 VAL D C 1
ATOM 12793 O O . VAL D 1 410 ? 12.852 -19.374 144.207 1.00 15.42 410 VAL D O 1
ATOM 12797 N N . LEU D 1 411 ? 15.060 -18.997 144.105 1.00 11.69 411 LEU D N 1
ATOM 12798 C CA . LEU D 1 411 ? 14.862 -17.592 144.408 1.00 12.84 411 LEU D CA 1
ATOM 12799 C C . LEU D 1 411 ? 14.086 -16.851 143.308 1.00 21.85 411 LEU D C 1
ATOM 12800 O O . LEU D 1 411 ? 13.284 -16.006 143.663 1.00 24.70 411 LEU D O 1
ATOM 12805 N N . SER D 1 412 ? 14.245 -17.173 142.034 1.00 17.55 412 SER D N 1
ATOM 12806 C CA . SER D 1 412 ? 13.601 -16.607 140.850 1.00 11.46 412 SER D CA 1
ATOM 12807 C C . SER D 1 412 ? 12.116 -16.799 140.669 1.00 14.44 412 SER D C 1
ATOM 12808 O O . SER D 1 412 ? 11.566 -17.872 140.881 1.00 15.40 412 SER D O 1
ATOM 12811 N N . LYS D 1 413 ? 11.439 -15.716 140.263 1.00 10.53 413 LYS D N 1
ATOM 12812 C CA . LYS D 1 413 ? 9.982 -15.765 140.141 1.00 10.97 413 LYS D CA 1
ATOM 12813 C C . LYS D 1 413 ? 9.474 -16.766 139.118 1.00 18.54 413 LYS D C 1
ATOM 12814 O O . LYS D 1 413 ? 10.073 -16.899 138.049 1.00 21.43 413 LYS D O 1
ATOM 12820 N N . GLY D 1 414 ? 8.379 -17.435 139.425 1.00 12.99 414 GLY D N 1
ATOM 12821 C CA . GLY D 1 414 ? 7.820 -18.390 138.508 1.00 10.72 414 GLY D CA 1
ATOM 12822 C C . GLY D 1 414 ? 8.722 -19.516 138.006 1.00 17.83 414 GLY D C 1
ATOM 12823 O O . GLY D 1 414 ? 8.223 -20.431 137.350 1.00 20.35 414 GLY D O 1
ATOM 12824 N N . VAL D 1 415 ? 10.042 -19.515 138.193 1.00 13.07 415 VAL D N 1
ATOM 12825 C CA . VAL D 1 415 ? 10.912 -20.607 137.731 1.00 11.27 415 VAL D CA 1
ATOM 12826 C C . VAL D 1 415 ? 10.780 -21.865 138.609 1.00 21.87 415 VAL D C 1
ATOM 12827 O O . VAL D 1 415 ? 10.653 -21.767 139.843 1.00 18.02 415 VAL D O 1
ATOM 12831 N N . VAL D 1 416 ? 10.926 -23.048 138.042 1.00 21.66 416 VAL D N 1
ATOM 12832 C CA . VAL D 1 416 ? 10.816 -24.268 138.864 1.00 17.65 416 VAL D CA 1
ATOM 12833 C C . VAL D 1 416 ? 11.898 -25.191 138.360 1.00 19.31 416 VAL D C 1
ATOM 12834 O O . VAL D 1 416 ? 11.796 -25.825 137.319 1.00 15.45 416 VAL D O 1
ATOM 12838 N N . PRO D 1 417 ? 12.970 -25.243 139.102 1.00 20.34 417 PRO D N 1
ATOM 12839 C CA . PRO D 1 417 ? 14.068 -26.095 138.654 1.00 19.98 417 PRO D CA 1
ATOM 12840 C C . PRO D 1 417 ? 13.842 -27.608 138.760 1.00 23.96 417 PRO D C 1
ATOM 12841 O O . PRO D 1 417 ? 12.957 -28.207 139.400 1.00 22.24 417 PRO D O 1
ATOM 12845 N N . GLN D 1 418 ? 14.744 -28.245 138.040 1.00 21.97 418 GLN D N 1
ATOM 12846 C CA . GLN D 1 418 ? 14.883 -29.680 137.947 1.00 21.16 418 GLN D CA 1
ATOM 12847 C C . GLN D 1 418 ? 16.308 -30.016 137.521 1.00 32.65 418 GLN D C 1
ATOM 12848 O O . GLN D 1 418 ? 16.872 -29.549 136.526 1.00 30.44 418 GLN D O 1
ATOM 12854 N N . LEU D 1 419 ? 16.808 -30.823 138.456 1.00 31.40 419 LEU D N 1
ATOM 12855 C CA . LEU D 1 419 ? 18.155 -31.342 138.333 1.00 27.05 419 LEU D CA 1
ATOM 12856 C C . LEU D 1 419 ? 17.936 -32.545 137.391 1.00 30.79 419 LEU D C 1
ATOM 12857 O O . LEU D 1 419 ? 16.925 -33.225 137.431 1.00 28.62 419 LEU D O 1
ATOM 12862 N N . VAL D 1 420 ? 18.884 -32.707 136.494 1.00 25.07 420 VAL D N 1
ATOM 12863 C CA . VAL D 1 420 ? 18.891 -33.704 135.461 1.00 23.48 420 VAL D CA 1
ATOM 12864 C C . VAL D 1 420 ? 20.361 -34.098 135.250 1.00 36.17 420 VAL D C 1
ATOM 12865 O O . VAL D 1 420 ? 21.276 -33.281 135.365 1.00 31.38 420 VAL D O 1
ATOM 12869 N N . LYS D 1 421 ? 20.500 -35.369 134.935 1.00 40.82 421 LYS D N 1
ATOM 12870 C CA . LYS D 1 421 ? 21.744 -36.044 134.716 1.00 43.98 421 LYS D CA 1
ATOM 12871 C C . LYS D 1 421 ? 22.583 -35.481 133.604 1.00 50.72 421 LYS D C 1
ATOM 12872 O O . LYS D 1 421 ? 23.789 -35.409 133.760 1.00 48.77 421 LYS D O 1
ATOM 12875 N N . GLU D 1 422 ? 21.969 -35.082 132.511 1.00 57.26 422 GLU D N 1
ATOM 12876 C CA . GLU D 1 422 ? 22.738 -34.521 131.421 1.00 62.36 422 GLU D CA 1
ATOM 12877 C C . GLU D 1 422 ? 21.786 -34.329 130.264 1.00 67.16 422 GLU D C 1
ATOM 12878 O O . GLU D 1 422 ? 20.666 -34.833 130.287 1.00 64.37 422 GLU D O 1
ATOM 12884 N N . ILE D 1 423 ? 22.285 -33.629 129.268 1.00 62.47 423 ILE D N 1
ATOM 12885 C CA . ILE D 1 423 ? 21.560 -33.334 128.043 1.00 62.20 423 ILE D CA 1
ATOM 12886 C C . ILE D 1 423 ? 22.768 -33.387 127.119 1.00 59.52 423 ILE D C 1
ATOM 12887 O O . ILE D 1 423 ? 23.740 -32.690 127.380 1.00 52.85 423 ILE D O 1
ATOM 12892 N N . THR D 1 424 ? 22.692 -34.242 126.123 1.00 56.47 424 THR D N 1
ATOM 12893 C CA . THR D 1 424 ? 23.742 -34.462 125.144 1.00 55.15 424 THR D CA 1
ATOM 12894 C C . THR D 1 424 ? 23.667 -33.515 123.943 1.00 56.85 424 THR D C 1
ATOM 12895 O O . THR D 1 424 ? 24.730 -33.208 123.367 1.00 57.31 424 THR D O 1
ATOM 12899 N N . SER D 1 425 ? 22.455 -33.060 123.586 1.00 43.11 425 SER D N 1
ATOM 12900 C CA . SER D 1 425 ? 22.281 -32.175 122.443 1.00 36.84 425 SER D CA 1
ATOM 12901 C C . SER D 1 425 ? 20.952 -31.437 122.476 1.00 33.76 425 SER D C 1
ATOM 12902 O O . SER D 1 425 ? 20.081 -31.751 123.269 1.00 31.57 425 SER D O 1
ATOM 12905 N N . THR D 1 426 ? 20.771 -30.521 121.543 1.00 24.52 426 THR D N 1
ATOM 12906 C CA . THR D 1 426 ? 19.572 -29.732 121.413 1.00 20.74 426 THR D CA 1
ATOM 12907 C C . THR D 1 426 ? 18.374 -30.655 121.255 1.00 28.08 426 THR D C 1
ATOM 12908 O O . THR D 1 426 ? 17.270 -30.364 121.760 1.00 28.63 426 THR D O 1
ATOM 12912 N N . ASP D 1 427 ? 18.587 -31.741 120.490 1.00 29.24 427 ASP D N 1
ATOM 12913 C CA . ASP D 1 427 ? 17.477 -32.679 120.240 1.00 31.66 427 ASP D CA 1
ATOM 12914 C C . ASP D 1 427 ? 17.273 -33.569 121.452 1.00 37.35 427 ASP D C 1
ATOM 12915 O O . ASP D 1 427 ? 16.161 -33.948 121.777 1.00 34.51 427 ASP D O 1
ATOM 12920 N N . ASP D 1 428 ? 18.382 -33.898 122.103 1.00 42.30 428 ASP D N 1
ATOM 12921 C CA . ASP D 1 428 ? 18.277 -34.743 123.286 1.00 46.80 428 ASP D CA 1
ATOM 12922 C C . ASP D 1 428 ? 17.457 -33.948 124.289 1.00 43.28 428 ASP D C 1
ATOM 12923 O O . ASP D 1 428 ? 16.629 -34.522 124.991 1.00 42.01 428 ASP D O 1
ATOM 12928 N N . PHE D 1 429 ? 17.761 -32.651 124.305 1.00 32.92 429 PHE D N 1
ATOM 12929 C CA . PHE D 1 429 ? 17.130 -31.688 125.170 1.00 31.97 429 PHE D CA 1
ATOM 12930 C C . PHE D 1 429 ? 15.625 -31.660 124.971 1.00 30.56 429 PHE D C 1
ATOM 12931 O O . PHE D 1 429 ? 14.840 -31.811 125.938 1.00 27.06 429 PHE D O 1
ATOM 12939 N N . TYR D 1 430 ? 15.245 -31.499 123.702 1.00 25.90 430 TYR D N 1
ATOM 12940 C CA . TYR D 1 430 ? 13.800 -31.439 123.412 1.00 27.95 430 TYR D CA 1
ATOM 12941 C C . TYR D 1 430 ? 13.042 -32.672 123.858 1.00 38.20 430 TYR D C 1
ATOM 12942 O O . TYR D 1 430 ? 11.994 -32.577 124.473 1.00 36.97 430 TYR D O 1
ATOM 12951 N N . ARG D 1 431 ? 13.576 -33.835 123.524 1.00 37.33 431 ARG D N 1
ATOM 12952 C CA . ARG D 1 431 ? 12.905 -35.078 123.883 1.00 38.40 431 ARG D CA 1
ATOM 12953 C C . ARG D 1 431 ? 12.823 -35.208 125.392 1.00 37.85 431 ARG D C 1
ATOM 12954 O O . ARG D 1 431 ? 11.774 -35.534 125.953 1.00 33.78 431 ARG D O 1
ATOM 12962 N N . LEU D 1 432 ? 13.978 -34.932 125.994 1.00 28.12 432 LEU D N 1
ATOM 12963 C CA . LEU D 1 432 ? 14.083 -35.004 127.432 1.00 26.49 432 LEU D CA 1
ATOM 12964 C C . LEU D 1 432 ? 13.069 -34.046 128.042 1.00 29.15 432 LEU D C 1
ATOM 12965 O O . LEU D 1 432 ? 12.160 -34.497 128.744 1.00 25.94 432 LEU D O 1
ATOM 12970 N N . GLY D 1 433 ? 13.189 -32.746 127.706 1.00 23.46 433 GLY D N 1
ATOM 12971 C CA . GLY D 1 433 ? 12.255 -31.748 128.197 1.00 23.60 433 GLY D CA 1
ATOM 12972 C C . GLY D 1 433 ? 10.758 -32.072 128.163 1.00 32.15 433 GLY D C 1
ATOM 12973 O O . GLY D 1 433 ? 10.002 -31.810 129.113 1.00 31.33 433 GLY D O 1
ATOM 12974 N N . LYS D 1 434 ? 10.274 -32.660 127.072 1.00 31.11 434 LYS D N 1
ATOM 12975 C CA . LYS D 1 434 ? 8.872 -33.035 126.939 1.00 28.70 434 LYS D CA 1
ATOM 12976 C C . LYS D 1 434 ? 8.596 -34.203 127.883 1.00 38.55 434 LYS D C 1
ATOM 12977 O O . LYS D 1 434 ? 7.459 -34.353 128.312 1.00 36.22 434 LYS D O 1
ATOM 12983 N N . GLU D 1 435 ? 9.576 -35.066 128.177 1.00 42.96 435 GLU D N 1
ATOM 12984 C CA . GLU D 1 435 ? 9.264 -36.179 129.090 1.00 44.42 435 GLU D CA 1
ATOM 12985 C C . GLU D 1 435 ? 8.974 -35.491 130.417 1.00 38.85 435 GLU D C 1
ATOM 12986 O O . GLU D 1 435 ? 7.892 -35.613 130.947 1.00 33.24 435 GLU D O 1
ATOM 12992 N N . LEU D 1 436 ? 9.996 -34.761 130.867 1.00 33.70 436 LEU D N 1
ATOM 12993 C CA . LEU D 1 436 ? 9.946 -33.998 132.105 1.00 30.57 436 LEU D CA 1
ATOM 12994 C C . LEU D 1 436 ? 8.801 -33.026 132.110 1.00 33.94 436 LEU D C 1
ATOM 12995 O O . LEU D 1 436 ? 8.126 -32.944 133.121 1.00 36.62 436 LEU D O 1
ATOM 13000 N N . ALA D 1 437 ? 8.519 -32.325 131.024 1.00 29.99 437 ALA D N 1
ATOM 13001 C CA . ALA D 1 437 ? 7.367 -31.417 131.108 1.00 33.65 437 ALA D CA 1
ATOM 13002 C C . ALA D 1 437 ? 6.071 -32.145 131.441 1.00 37.55 437 ALA D C 1
ATOM 13003 O O . ALA D 1 437 ? 5.253 -31.689 132.226 1.00 35.34 437 ALA D O 1
ATOM 13005 N N . LEU D 1 438 ? 5.882 -33.296 130.818 1.00 40.74 438 LEU D N 1
ATOM 13006 C CA . LEU D 1 438 ? 4.672 -34.063 131.043 1.00 45.80 438 LEU D CA 1
ATOM 13007 C C . LEU D 1 438 ? 4.627 -34.660 132.440 1.00 52.46 438 LEU D C 1
ATOM 13008 O O . LEU D 1 438 ? 3.546 -34.734 133.042 1.00 55.28 438 LEU D O 1
ATOM 13013 N N . GLN D 1 439 ? 5.790 -35.094 132.900 1.00 46.17 439 GLN D N 1
ATOM 13014 C CA . GLN D 1 439 ? 5.850 -35.704 134.210 1.00 48.94 439 GLN D CA 1
ATOM 13015 C C . GLN D 1 439 ? 5.581 -34.725 135.336 1.00 49.80 439 GLN D C 1
ATOM 13016 O O . GLN D 1 439 ? 5.117 -35.148 136.386 1.00 49.68 439 GLN D O 1
ATOM 13022 N N . SER D 1 440 ? 5.864 -33.459 135.118 1.00 43.65 440 SER D N 1
ATOM 13023 C CA . SER D 1 440 ? 5.687 -32.402 136.090 1.00 41.57 440 SER D CA 1
ATOM 13024 C C . SER D 1 440 ? 4.257 -32.199 136.494 1.00 43.70 440 SER D C 1
ATOM 13025 O O . SER D 1 440 ? 4.013 -31.612 137.539 1.00 45.01 440 SER D O 1
ATOM 13028 N N . GLY D 1 441 ? 3.339 -32.660 135.665 1.00 38.89 441 GLY D N 1
ATOM 13029 C CA . GLY D 1 441 ? 1.911 -32.498 135.920 1.00 38.33 441 GLY D CA 1
ATOM 13030 C C . GLY D 1 441 ? 1.574 -31.065 135.514 1.00 42.88 441 GLY D C 1
ATOM 13031 O O . GLY D 1 441 ? 0.420 -30.652 135.459 1.00 39.87 441 GLY D O 1
ATOM 13032 N N . LEU D 1 442 ? 2.645 -30.324 135.235 1.00 42.49 442 LEU D N 1
ATOM 13033 C CA . LEU D 1 442 ? 2.602 -28.924 134.825 1.00 41.86 442 LEU D CA 1
ATOM 13034 C C . LEU D 1 442 ? 2.039 -28.783 133.406 1.00 53.34 442 LEU D C 1
ATOM 13035 O O . LEU D 1 442 ? 1.499 -27.738 133.018 1.00 51.13 442 LEU D O 1
ATOM 13040 N N . ALA D 1 443 ? 2.128 -29.865 132.638 1.00 50.24 443 ALA D N 1
ATOM 13041 C CA . ALA D 1 443 ? 1.619 -29.821 131.284 1.00 48.24 443 ALA D CA 1
ATOM 13042 C C . ALA D 1 443 ? 1.080 -31.181 130.902 1.00 53.85 443 ALA D C 1
ATOM 13043 O O . ALA D 1 443 ? 1.412 -32.188 131.554 1.00 51.92 443 ALA D O 1
ATOM 13045 N N . HIS D 1 444 ? 0.293 -31.177 129.822 1.00 51.58 444 HIS D N 1
ATOM 13046 C CA . HIS D 1 444 ? -0.324 -32.410 129.337 1.00 52.82 444 HIS D CA 1
ATOM 13047 C C . HIS D 1 444 ? -0.277 -32.609 127.835 1.00 56.76 444 HIS D C 1
ATOM 13048 O O . HIS D 1 444 ? 0.171 -31.734 127.088 1.00 55.65 444 HIS D O 1
ATOM 13055 N N . LYS D 1 445 ? -0.681 -33.807 127.424 1.00 54.12 445 LYS D N 1
ATOM 13056 C CA . LYS D 1 445 ? -0.720 -34.135 126.013 1.00 56.81 445 LYS D CA 1
ATOM 13057 C C . LYS D 1 445 ? -1.593 -33.047 125.371 1.00 51.25 445 LYS D C 1
ATOM 13058 O O . LYS D 1 445 ? -2.607 -32.628 125.936 1.00 49.49 445 LYS D O 1
ATOM 13062 N N . GLY D 1 446 ? -1.200 -32.614 124.186 1.00 38.95 446 GLY D N 1
ATOM 13063 C CA . GLY D 1 446 ? -1.918 -31.572 123.466 1.00 37.87 446 GLY D CA 1
ATOM 13064 C C . GLY D 1 446 ? -1.330 -30.215 123.845 1.00 39.90 446 GLY D C 1
ATOM 13065 O O . GLY D 1 446 ? -1.407 -29.237 123.109 1.00 37.73 446 GLY D O 1
ATOM 13066 N N . ASP D 1 447 ? -0.723 -30.154 125.016 1.00 34.26 447 ASP D N 1
ATOM 13067 C CA . ASP D 1 447 ? -0.206 -28.848 125.341 1.00 32.52 447 ASP D CA 1
ATOM 13068 C C . ASP D 1 447 ? 0.973 -28.436 124.514 1.00 30.02 447 ASP D C 1
ATOM 13069 O O . ASP D 1 447 ? 1.866 -29.227 124.190 1.00 31.81 447 ASP D O 1
ATOM 13074 N N . VAL D 1 448 ? 0.932 -27.141 124.213 1.00 25.39 448 VAL D N 1
ATOM 13075 C CA . VAL D 1 448 ? 2.068 -26.590 123.451 1.00 26.62 448 VAL D CA 1
ATOM 13076 C C . VAL D 1 448 ? 3.242 -26.261 124.383 1.00 30.08 448 VAL D C 1
ATOM 13077 O O . VAL D 1 448 ? 3.002 -25.907 125.544 1.00 27.82 448 VAL D O 1
ATOM 13081 N N . VAL D 1 449 ? 4.486 -26.327 123.922 1.00 23.47 449 VAL D N 1
ATOM 13082 C CA . VAL D 1 449 ? 5.515 -25.995 124.926 1.00 23.18 449 VAL D CA 1
ATOM 13083 C C . VAL D 1 449 ? 6.768 -25.352 124.353 1.00 30.47 449 VAL D C 1
ATOM 13084 O O . VAL D 1 449 ? 7.411 -25.873 123.430 1.00 31.46 449 VAL D O 1
ATOM 13088 N N . VAL D 1 450 ? 7.126 -24.201 124.922 1.00 22.05 450 VAL D N 1
ATOM 13089 C CA . VAL D 1 450 ? 8.327 -23.533 124.383 1.00 18.19 450 VAL D CA 1
ATOM 13090 C C . VAL D 1 450 ? 9.633 -23.971 125.015 1.00 23.03 450 VAL D C 1
ATOM 13091 O O . VAL D 1 450 ? 9.738 -24.192 126.228 1.00 21.88 450 VAL D O 1
ATOM 13095 N N . MET D 1 451 ? 10.657 -24.107 124.208 1.00 13.05 451 MET D N 1
ATOM 13096 C CA . MET D 1 451 ? 11.907 -24.572 124.776 1.00 12.34 451 MET D CA 1
ATOM 13097 C C . MET D 1 451 ? 13.058 -23.671 124.408 1.00 19.80 451 MET D C 1
ATOM 13098 O O . MET D 1 451 ? 13.308 -23.441 123.229 1.00 26.21 451 MET D O 1
ATOM 13103 N N . VAL D 1 452 ? 13.801 -23.238 125.416 1.00 12.00 452 VAL D N 1
ATOM 13104 C CA . VAL D 1 452 ? 14.885 -22.331 125.086 1.00 10.68 452 VAL D CA 1
ATOM 13105 C C . VAL D 1 452 ? 16.125 -22.987 125.558 1.00 14.26 452 VAL D C 1
ATOM 13106 O O . VAL D 1 452 ? 16.027 -23.863 126.378 1.00 18.30 452 VAL D O 1
ATOM 13110 N N . SER D 1 453 ? 17.214 -22.548 124.989 1.00 11.21 453 SER D N 1
ATOM 13111 C CA . SER D 1 453 ? 18.505 -23.113 125.379 1.00 12.91 453 SER D CA 1
ATOM 13112 C C . SER D 1 453 ? 19.499 -22.601 124.354 1.00 24.62 453 SER D C 1
ATOM 13113 O O . SER D 1 453 ? 19.136 -21.939 123.398 1.00 25.25 453 SER D O 1
ATOM 13116 N N . GLY D 1 454 ? 20.731 -22.964 124.623 1.00 28.06 454 GLY D N 1
ATOM 13117 C CA . GLY D 1 454 ? 21.872 -22.594 123.803 1.00 28.91 454 GLY D CA 1
ATOM 13118 C C . GLY D 1 454 ? 22.140 -23.723 122.809 1.00 43.92 454 GLY D C 1
ATOM 13119 O O . GLY D 1 454 ? 21.779 -24.884 123.006 1.00 47.40 454 GLY D O 1
ATOM 13120 N N . ALA D 1 455 ? 22.836 -23.351 121.745 1.00 38.54 455 ALA D N 1
ATOM 13121 C CA . ALA D 1 455 ? 23.151 -24.275 120.669 1.00 33.35 455 ALA D CA 1
ATOM 13122 C C . ALA D 1 455 ? 24.453 -23.725 120.130 1.00 38.64 455 ALA D C 1
ATOM 13123 O O . ALA D 1 455 ? 24.463 -22.565 119.745 1.00 39.35 455 ALA D O 1
ATOM 13125 N N . LEU D 1 456 ? 25.484 -24.542 120.137 1.00 37.37 456 LEU D N 1
ATOM 13126 C CA . LEU D 1 456 ? 26.823 -24.213 119.669 1.00 35.96 456 LEU D CA 1
ATOM 13127 C C . LEU D 1 456 ? 27.433 -22.944 120.236 1.00 45.46 456 LEU D C 1
ATOM 13128 O O . LEU D 1 456 ? 28.271 -22.320 119.601 1.00 48.93 456 LEU D O 1
ATOM 13133 N N . VAL D 1 457 ? 27.052 -22.588 121.451 1.00 45.82 457 VAL D N 1
ATOM 13134 C CA . VAL D 1 457 ? 27.580 -21.363 122.031 1.00 45.26 457 VAL D CA 1
ATOM 13135 C C . VAL D 1 457 ? 27.786 -21.575 123.505 1.00 62.61 457 VAL D C 1
ATOM 13136 O O . VAL D 1 457 ? 26.989 -22.221 124.178 1.00 64.53 457 VAL D O 1
ATOM 13140 N N . PRO D 1 458 ? 28.896 -21.053 123.985 1.00 69.32 458 PRO D N 1
ATOM 13141 C CA . PRO D 1 458 ? 29.299 -21.185 125.362 1.00 71.39 458 PRO D CA 1
ATOM 13142 C C . PRO D 1 458 ? 28.257 -20.767 126.371 1.00 75.67 458 PRO D C 1
ATOM 13143 O O . PRO D 1 458 ? 27.232 -20.192 126.025 1.00 71.65 458 PRO D O 1
ATOM 13147 N N . SER D 1 459 ? 28.564 -21.059 127.647 1.00 73.83 459 SER D N 1
ATOM 13148 C CA . SER D 1 459 ? 27.586 -20.666 128.663 1.00 71.74 459 SER D CA 1
ATOM 13149 C C . SER D 1 459 ? 27.478 -19.166 128.730 1.00 72.84 459 SER D C 1
ATOM 13150 O O . SER D 1 459 ? 28.357 -18.462 128.257 1.00 75.38 459 SER D O 1
ATOM 13153 N N . GLY D 1 460 ? 26.326 -18.701 129.179 1.00 66.57 460 GLY D N 1
ATOM 13154 C CA . GLY D 1 460 ? 26.106 -17.264 129.180 1.00 68.02 460 GLY D CA 1
ATOM 13155 C C . GLY D 1 460 ? 25.499 -16.756 127.863 1.00 71.26 460 GLY D C 1
ATOM 13156 O O . GLY D 1 460 ? 25.425 -15.539 127.642 1.00 72.00 460 GLY D O 1
ATOM 13157 N N . THR D 1 461 ? 25.037 -17.642 126.986 1.00 65.50 461 THR D N 1
ATOM 13158 C CA . THR D 1 461 ? 24.457 -17.239 125.715 1.00 60.61 461 THR D CA 1
ATOM 13159 C C . THR D 1 461 ? 23.274 -18.160 125.412 1.00 52.41 461 THR D C 1
ATOM 13160 O O . THR D 1 461 ? 23.471 -19.374 125.209 1.00 47.69 461 THR D O 1
ATOM 13164 N N . THR D 1 462 ? 22.069 -17.587 125.403 1.00 43.47 462 THR D N 1
ATOM 13165 C CA . THR D 1 462 ? 20.825 -18.288 125.077 1.00 40.89 462 THR D CA 1
ATOM 13166 C C . THR D 1 462 ? 20.575 -17.964 123.614 1.00 42.88 462 THR D C 1
ATOM 13167 O O . THR D 1 462 ? 20.803 -16.812 123.248 1.00 40.69 462 THR D O 1
ATOM 13171 N N . ASN D 1 463 ? 20.143 -18.909 122.787 1.00 38.62 463 ASN D N 1
ATOM 13172 C CA . ASN D 1 463 ? 19.972 -18.515 121.388 1.00 35.70 463 ASN D CA 1
ATOM 13173 C C . ASN D 1 463 ? 19.066 -19.365 120.559 1.00 28.83 463 ASN D C 1
ATOM 13174 O O . ASN D 1 463 ? 19.153 -19.231 119.352 1.00 27.56 463 ASN D O 1
ATOM 13179 N N . THR D 1 464 ? 18.300 -20.253 121.151 1.00 21.64 464 THR D N 1
ATOM 13180 C CA . THR D 1 464 ? 17.453 -21.088 120.320 1.00 19.96 464 THR D CA 1
ATOM 13181 C C . THR D 1 464 ? 16.141 -21.385 121.011 1.00 23.72 464 THR D C 1
ATOM 13182 O O . THR D 1 464 ? 16.192 -21.772 122.171 1.00 26.08 464 THR D O 1
ATOM 13186 N N . ALA D 1 465 ? 15.058 -21.281 120.266 1.00 18.14 465 ALA D N 1
ATOM 13187 C CA . ALA D 1 465 ? 13.724 -21.556 120.787 1.00 14.05 465 ALA D CA 1
ATOM 13188 C C . ALA D 1 465 ? 13.051 -22.466 119.754 1.00 23.59 465 ALA D C 1
ATOM 13189 O O . ALA D 1 465 ? 13.334 -22.416 118.554 1.00 20.82 465 ALA D O 1
ATOM 13191 N N . SER D 1 466 ? 12.142 -23.267 120.310 1.00 16.55 466 SER D N 1
ATOM 13192 C CA . SER D 1 466 ? 11.459 -24.324 119.622 1.00 14.49 466 SER D CA 1
ATOM 13193 C C . SER D 1 466 ? 10.137 -24.639 120.278 1.00 21.33 466 SER D C 1
ATOM 13194 O O . SER D 1 466 ? 10.019 -24.757 121.486 1.00 26.44 466 SER D O 1
ATOM 13197 N N . VAL D 1 467 ? 9.110 -24.753 119.461 1.00 18.48 467 VAL D N 1
ATOM 13198 C CA . VAL D 1 467 ? 7.800 -25.070 120.001 1.00 18.37 467 VAL D CA 1
ATOM 13199 C C . VAL D 1 467 ? 7.561 -26.558 119.884 1.00 28.87 467 VAL D C 1
ATOM 13200 O O . VAL D 1 467 ? 8.067 -27.129 118.921 1.00 38.54 467 VAL D O 1
ATOM 13204 N N . HIS D 1 468 ? 6.807 -27.166 120.799 1.00 19.77 468 HIS D N 1
ATOM 13205 C CA . HIS D 1 468 ? 6.568 -28.597 120.739 1.00 16.14 468 HIS D CA 1
ATOM 13206 C C . HIS D 1 468 ? 5.274 -28.888 121.464 1.00 22.15 468 HIS D C 1
ATOM 13207 O O . HIS D 1 468 ? 4.926 -28.256 122.455 1.00 23.71 468 HIS D O 1
ATOM 13214 N N . VAL D 1 469 ? 4.556 -29.851 120.913 1.00 21.34 469 VAL D N 1
ATOM 13215 C CA . VAL D 1 469 ? 3.317 -30.277 121.525 1.00 23.00 469 VAL D CA 1
ATOM 13216 C C . VAL D 1 469 ? 3.566 -31.576 122.293 1.00 36.99 469 VAL D C 1
ATOM 13217 O O . VAL D 1 469 ? 4.190 -32.496 121.751 1.00 38.39 469 VAL D O 1
ATOM 13221 N N . LEU D 1 470 ? 3.092 -31.685 123.530 1.00 34.03 470 LEU D N 1
ATOM 13222 C CA . LEU D 1 470 ? 3.274 -32.894 124.355 1.00 33.19 470 LEU D CA 1
ATOM 13223 C C . LEU D 1 470 ? 2.272 -33.955 123.923 1.00 35.43 470 LEU D C 1
ATOM 13224 O O . LEU D 1 470 ? 1.217 -33.562 123.376 1.00 40.75 470 LEU D O 1
#

Radius of gyration: 43.79 Å; Cα contacts (8 Å, |Δi|>4): 4198; chains: 4; bounding box: 76×83×136 Å

CATH classification: 3.40.1380.20 (+2 more: 3.20.20.60, 2.40.33.10)

InterPro domains:
  IPR001697 Pyruvate kinase [PR01050] (59-75)
  IPR001697 Pyruvate kinase [PR01050] (186-200)
  IPR001697 Pyruvate kinase [PR01050] (217-243)
  IPR001697 Pyruvate kinase [PR01050] (244-268)
  IPR001697 Pyruvate kinase [PR01050] (269-293)
  IPR001697 Pyruvate kinase [PR01050] (294-312)
  IPR001697 Pyruvate kinase [PR01050] (313-329)
  IPR001697 Pyruvate kinase [PTHR11817] (2-451)
  IPR001697 Pyruvate kinase [TIGR01064] (2-469)
  IPR001697 Pyruvate kinase [cd00288] (1-470)
  IPR011037 Pyruvate kinase-like, insert domain superfamily [SSF50800] (70-166)
  IPR015793 Pyruvate kinase, barrel [PF00224] (1-325)
  IPR015795 Pyruvate kinase, C-terminal [PF02887] (356-468)
  IPR015806 Pyruvate kinase, insert domain superfamily [G3DSA:2.40.33.10] (71-167)
  IPR015813 Pyruvate/Phosphoenolpyruvate kinase-like domain superfamily [SSF51621] (1-340)
  IPR018209 Pyruvate kinase, active site [PS00110] (215-227)
  IPR036918 Pyruvate kinase, C-terminal domain superfamily [G3DSA:3.40.1380.20] (336-466)
  IPR036918 Pyruvate kinase, C-terminal domain superfamily [SSF52935] (323-469)
  IPR040442 Pyruvate kinase-like domain superfamily [G3DSA:3.20.20.60] (4-332)

Secondary structure (DSSP, 8-state):
---SEEEEE--GGG-SHHHHHHHHHHTEEEEEEETTSS-HHHHHHHHHHHHHHHHHHT---EEEEE-----EEB--BGGGPPEEEPTT-EEEEES-TTPPBBTTEEEBS-TTHHHH--TT-EEEETTTTEEEEEEEEETTEEEEEE-S-EEE-SS-EEE-SS------SS-HHHHHHHHHHHHHT-SEEEESS--SHHHHHHHHHHHHTTT-TT-EEEEEE-SHHHHHTHHHHHHHSSEEEEEHHHHHHHS-HHHHHHHHHHHHHHHHHHT-EEEEE-----HHHHHHHHHHHHHT-SEEEE----HHHHHHHHHHHHHHHTT-------HHHHHHHHHHHHHHTT-SBEEEE-SSSHHHHHHHTT--SSBEEEEES-HHHHHHGGGSTTEEEEE-S---SHHHHHHHHHHHHHHTSSS-TT-EEEEEE-SSS-TT---EEEEEE-/---SEEEEE--TTT-SHHHHHHHHHHT--EEEEETTS--HHHHHHHHHHHHHHHHHH----EEEEE------BB--BGGG--EEEPTT-EEEEES-SS--BBTTEEEBS-TTHHHH--TT-EEEETTTTEEEEEEEEETTEEEEEE-S-EEE-SSPBEE-TT------SS-HHHHHHHHHHHHTT-SEEEESS--SHHHHHHHHHHHHTTTGGGSEEEEEE-SHHHHHTHHHHHHHSSEEEEEHHHHHHHS-HHHHHHHHHHHHHHHHHHT-EEEEE-----HHHHHHHHHHHHHT-SEEEE----HHHHHHHHHHHHHHHTT-------HHHHHHHHHHHHHHTT-SEEEEE-SSSHHHHHHHHT--SSEEEEEES-HHHHHHGGGSTTEEEEE-S---SHHHHHHHHHHHHHHTTSS-TT-EEEEEE-SSS-TT---EEEEEE-/---SEEEEEP-GGG-SHHHHHHHHHHTEEEEEEETTSS-HHHHHHHHHHHHHHHHHH----EEEEE------BB--BGGG--EEEPTT-EEEEES-TT--B-SSEEEBS-TTHHHH--TT-EEEETTTTEEEEEEEEETTEEEEEE-S-EEE-SS-BEE-SS----S-SS-HHHHHHHHHHHHHT-SEEEE-S--SHHHHHHHHHHHHTTT-TTPEEEEEE-SHHHHHTHHHHHHH-SEEEEEHHHHHHHS-HHHHHHHHHHHHHHHHHTT-EEEEE-----HHHHHHHHHHHHTT-SEEEE----HHHHHHHHHHHHHHHTT-------HHHHHHHHHHHHHHHT-SEEEEE-SSSHHHHHHHTT--SSEEEEEES-HHHHHHTTSSTTEEEEE-S---SHHHHHHHHHHHHHHHSSS-TT-EEEEEE-SSS-TT---EEEEEE-/---SEEEEE--GGG-SHHHHHHHHHHTEEEEEEETTSS-HHHHHHHHHHHHHHHHHH----EEEEE------BB--BGGGPPEEEPTT-EEEEES-TTPPBBTTEEEBS-TTHHHH--TT-EEEETTTTEEEEEEEEETTEEEEEE-S-EEE-SSPBEE-TT------SS-HHHHHHHHHHHHTT-SEEEESS--SHHHHHHHHHHHHHHT-TTPEEEEEE-SHHHHHTHHHHHHHSSEEEEEHHHHHHHS-HHHHHHHHHHHHHHHHHTT-EEEEE-----HHHHHHHHHHHHTT-SEEEE----HHHHHHHHHHHHHHHTT-------HHHHHHHHHHHHHHTT-SEEEEE-SSSHHHHHHHTT--SSEEEEEES-HHHHHHTTSSTTEEEEE-S---SHHHHHHHHHHHHHHTSS--TT-EEEEEE-SSS-TT---EEEEEE-

Sequence (1784 aa):
MKKTKIVCTIGPKTESEEMLAKMLDAGMNVMRLNFSHGDYAEHGQRIQNLRNVMSKTGKTAAILLDTKGPEIRTMKLEGGNDVSLKAGQTFTFTTDKSVIGNSEMVAVTYEGFTTDLSVGNTVLVDDGLIGMEVTAIEGNKVICKVLNNGDLGENKGVNLPGVSIALPALAEKDKQDLIFGCEQGVDFVAASFIRKRSDVIEIREHLKAHGGENIHIISKIENQEGLNNFDEILEASDGIMVARGDLGVEIPVEEVIFAQKMMIEKCIRARKVVITATMRPTDAEAGDVANAILDGTDAVMLSGEPLEAVSIMATICERTDRVMNSRLEITEAVCRGAVETAEKLDAPLIVVATQGGKSARAVRKYFPDATILALTTNEKTAHQLVLSKGVVPQLVKEITSTDDFYRLGKELALQSGLAHKGDVVVMVSGALVPSGTTNTASVHVLMKKTKIVCTIGPKTESEEMLAKMLDAGMNVMRLNFSHGDYAEHGQRIQNLRNVMSKTGKTAAILLDTKGPEIRTMKLEGGNDVSLKAGQTFTFTTDKSVIGNSEMVAVTYEGFTTDLSVGNTVLVDDGLIGMEVTAIEGNKVICKVLNNGDLGENKGVNLPGVSIALPALAEKDKQDLIFGCEQGVDFVAASFIRKRSDVIEIREHLKAHGGENIHIISKIENQEGLNNFDEILEASDGIMVARGDLGVEIPVEEVIFAQKMMIEKCIRARKVVITATMRPTDAEAGDVANAILDGTDAVMLSGEPLEAVSIMATICERTDRVMNSRLEITEAVCRGAVETAEKLDAPLIVVATQGGKSARAVRKYFPDATILALTTNEKTAHQLVLSKGVVPQLVKEITSTDDFYRLGKELALQSGLAHKGDVVVMVSGALVPSGTTNTASVHVLMKKTKIVCTIGPKTESEEMLAKMLDAGMNVMRLNFSHGDYAEHGQRIQNLRNVMSKTGKTAAILLDTKGPEIRTMKLEGGNDVSLKAGQTFTFTTDKSVIGNSEMVAVTYEGFTTDLSVGNTVLVDDGLIGMEVTAIEGNKVICKVLNNGDLGENKGVNLPGVSIALPALAEKDKQDLIFGCEQGVDFVAASFIRKRSDVIEIREHLKAHGGENIHIISKIENQEGLNNFDEILEASDGIMVARGDLGVEIPVEEVIFAQKMMIEKCIRARKVVITATMRPTDAEAGDVANAILDGTDAVMLSGEPLEAVSIMATICERTDRVMNSRLEITEAVCRGAVETAEKLDAPLIVVATQGGKSARAVRKYFPDATILALTTNEKTAHQLVLSKGVVPQLVKEITSTDDFYRLGKELALQSGLAHKGDVVVMVSGALVPSGTTNTASVHVLMKKTKIVCTIGPKTESEEMLAKMLDAGMNVMRLNFSHGDYAEHGQRIQNLRNVMSKTGKTAAILLDTKGPEIRTMKLEGGNDVSLKAGQTFTFTTDKSVIGNSEMVAVTYEGFTTDLSVGNTVLVDDGLIGMEVTAIEGNKVICKVLNNGDLGENKGVNLPGVSIALPALAEKDKQDLIFGCEQGVDFVAASFIRKRSDVIEIREHLKAHGGENIHIISKIENQEGLNNFDEILEASDGIMVARGDLGVEIPVEEVIFAQKMMIEKCIRARKVVITATMRPTDAEAGDVANAILDGTDAVMLSGEPLEAVSIMATICERTDRVMNSRLEITEAVCRGAVETAEKLDAPLIVVATQGGKSARAVRKYFPDATILALTTNEKTAHQLVLSKGVVPQLVKEITSTDDFYRLGKELALQSGLAHKGDVVVMVSGALVPSGTTNTASVHVL

B-factor: mean 31.0, std 16.86, range [9.55, 99.82]

Foldseek 3Di:
DFFFAEEEEADDVQQALVNLLLLVVLGHAEYEAEPPDDDLVVVLSSLVSNVVNCVVPVRFHAYEYEFPKDFKWWAAAVVLDKEKEAAQDKAKEFLPQVDHHYRRYTYMVDNCPLVQDDAQWWKAKALNQWIWGFHDGDDRMTMTGTHHIDIDGGGITMDTAPTDDPDAQADVVSLVVLLSCLVSVGLEYEGPPDQALVSLVVVCVSLVVRNNNRRFYAYEDQHDRNLVRVVSNLVSGQHYELDQSSNCSHDDPVCSVVSLLVRQLVCLVVLHAYEYEDDVDDVVVLVSLLVSVQSPHSYYYDYPDDSVVSNVSVVSSRVSLVDHDFALPQLQVQLSVLQVVCVVQVAQEEEEEAEQCSSVSSNCSRPHNHAYEYEYCDDSSQNNCSNGGSYHYDHDNDADFPVSSVVVSVVVCCVVVSDHAQHKYKYWADHPDDHVDIHDIDIGGD/DFFFAEEEEDDPVQQALVRPVLQVVLGHAEYEYEPLDDDLVVVLVSVVSVVVNCVVPVRFHAYEYEFPWDFKWWAAAVVLDKEKEAFQDKAKEFCDVVDHDHNRYTYMPDNCPQVQDDFQWWKAKALNQWIWGFHDGDHGMTMTGTHHIGIHGGTITMDGAPTDDPDALDDVVRLVSLLSCLVVVGQEYEGPPDAALVSLVVSCVSCVVRNNNRHFYAYEHQHDRNLVRVVNNLVSGQHYEDPQSSHCSHDDDVCRVVSLLVRQLVQLVVLHAYEYEDDVDDVCVLVVLLVSVLSPHSYYYDPPDDSVNSNSSVVSSRVRLVPHAWAQPQLLCQLSVLQVVCVVLVAQEEEEEAASLRSVSSNCSRVHNHAYEYEYQHVSSQNNCSNGGSYHYDHDDDQDAPVSCVVVVVVVCCVVVSDHAQHKYKYWYDHPDDHVDIHDIDIDGD/DFFFAEEEEADDVQQALVNLLLLVVLGHAEYEYEPLDDDLVRVLVSVVSNVVNCVVPVRFHAYEYEFPFDFKWWAAAVVQDKEKEAAQDKEKEFLDPVDHDYNRYTYMPDNCVLPQDDAQWWKAKALNQWIWGFNDGDHRMTMTGTHHIDIHGGTGTMDTAPTDDPDALDDPVSLVVLLSCQVSVGQEYERPDDFALVSLVVVCVSCVVRNNNNHFYEYEDQHPRCLVHVVSNLVSGQAYEDPQSRHPSHDDPVCSVVSLLVNVVVCLVVLHAYEYEDDVDDVVPLVSLLVSVQSPHSYYYHYPDDSVNSNVSVVSSRVSLVVHAFALPQLLVVLSVLQVVCVVLVAQEEEEEAASQSSVSSNCSRSHPHAYEYEYCDDSNQNNCSSGTSYHYDHDNDQPAPVSCVVVVVVVCCVVVSDHAQHKYKYWYDHPDDHPGIHDIDIGGD/DFQFAEEEEDDDVQLALVRLLLLVVLGHAEYEHEPLDDDLVVVLSSLVSPVVNCVVPVHFHFYEYEFPFDFKWWAAAVVLDKEKEAAQAKAKEFLDPVDHHYRRYTYMVDNCVLPQDDAQWWKAKALNPWIWGFHDGDDGMGMTTTHHIDIHGGGITMDGAPTDDPDALGDPVRLVVLLSCLVSVGQEYAGPPDAALVSLVVSCVSCVVNVNNRRFYEYEDQHDNCLVRVVSNLVSGQEYEDDQSSHVSHDDPVCRVVSLLVRLLVCLVVLGAYEYEDDVDDVVVLVVLLVSVLSPHSYYYDPPDDSVVSNVSVVSSRVSLVPHAFALPQLLVVLSVQLVVCVVQVAQEEEEEAAQLRSLSSNQSRSHNHAYEYEYCDVSSQNVCSNGGSYHYDHDNDQPFPVSCVVVVVVVCCVVVSDHAQHKYKYWYDHPDDHPGIHDIDIDGD

GO terms:
  GO:0042802 identical protein binding (F, IPI)
  GO:0004743 pyruvate kinase activity (F, IDA)
  GO:0005829 cytosol (C, IDA)
  GO:1902912 pyruvate kinase complex (C, IDA)
  GO:0006096 glycolytic process (P, EXP)
  GO:0009408 response to heat (P, IMP)
  GO:0005515 protein binding (F, IPI)
  GO:0005829 cytosol (C, HDA)
  GO:0016020 membrane (C, HDA)

Solvent-accessible surface area: 66447 Å² total; per-residue (Å²): 166,34,47,0,21,0,0,4,30,13,14,113,86,11,40,51,66,116,35,0,25,112,5,19,109,15,11,6,26,0,0,21,2,37,15,39,138,48,69,88,78,74,8,14,94,14,2,91,18,0,72,56,4,21,100,86,64,64,69,64,2,0,0,0,0,1,7,102,4,23,91,10,74,3,28,124,4,98,78,42,97,97,20,80,4,54,53,42,49,81,0,15,0,1,26,54,110,87,33,85,0,30,41,116,50,0,0,0,55,16,126,18,1,26,107,32,7,56,93,42,38,52,0,25,0,36,110,31,91,0,8,0,62,0,68,27,49,122,70,53,68,0,44,0,93,0,78,54,108,14,74,0,8,44,88,63,20,13,25,5,37,52,20,75,13,72,27,88,6,16,26,122,68,1,72,96,5,1,41,19,0,17,130,56,26,1,3,2,2,0,1,7,35,2,1,65,114,49,2,0,49,87,2,70,107,36,2,148,71,79,58,2,91,93,6,35,0,0,0,17,0,20,4,54,25,0,23,101,45,4,91,68,0,12,119,14,2,28,0,0,5,0,6,6,49,76,0,21,42,19,13,75,34,31,50,2,5,24,8,0,49,54,0,0,92,47,0,16,137,35,81,42,9,0,0,1,19,32,92,118,35,86,34,18,54,6,2,8,6,1,8,0,0,43,25,0,0,1,0,1,14,20,63,87,125,64,44,133,13,2,46,43,13,16,60,3,0,62,34,0,20,145,68,34,116,21,97,40,146,67,27,54,16,14,0,34,18,4,0,34,20,1,50,120,41,122,10,44,0,0,0,0,25,10,94,26,0,111,10,0,37,1,0,16,40,17,15,13,85,9,22,2,0,0,1,2,59,39,107,39,9,9,42,12,5,10,0,3,13,10,1,42,20,58,84,20,131,97,37,113,40,8,32,24,2,0,109,18,0,55,71,20,0,67,139,35,47,50,0,110,125,54,41,23,0,1,0,0,5,33,6,86,47,105,87,50,45,6,1,0,21,1,4,3,70,24,176,32,48,0,16,0,0,4,30,14,16,111,81,10,39,51,63,120,39,0,22,115,3,20,106,21,12,5,24,0,1,25,1,34,14,36,135,53,61,95,75,73,8,14,93,15,2,87,19,0,82,51,8,26,102,88,71,69,65,62,2,0,2,0,0,2,4,100,4,12,76,10,70,1,37,112,4,97,74,43,94,99,24,80,3,56,56,48,47,88,0,17,0,1,30,46,103,84,35,80,0,31,40,116,51,0,0,0,52,18,127,18,2,26,108,33,11,57,92,44,35,52,0,26,1,36,116,31,89,0,10,1,64,0,58,28,46,130,70,53,72,1,48,1,92,1,79,56,103,15,75,2,7,38,85,60,17,16,24,1,33,54,18,66,8,77,26,72,4,9,26,120,75,2,69,93,4,2,49,15,0,17,128,54,26,1,5,3,0,0,1,4,34,1,1,57,111,54,4,0,47,88,1,74,108,35,2,147,72,80,56,1,96,85,7,33,0,0,0,18,0,20,1,57,29,0,23,98,42,2,87,72,0,12,117,12,3,29,0,0,5,0,7,2,43,71,0,28,36,8,15,76,35,31,47,1,6,24,7,0,48,53,0,1,94,47,0,15,144,33,80,46,6,0,0,1,20,34,89,119,40,81,30,11,57,6,1,3,7,1,5,0,0,46,25,0,0,1,0,2,15,17,60,92,121,63,42,130,11,2,46,42,12,14,58,4,0,56,30,0,17,143,68,31,113,26,97,39,144,65,24,56,16,15,0,29,19,3,0,29,19,1,52,124,39,119,10,41,0,0,0,0,21,17,96,29,1,112,7,0,34,2,0,14,34,16,13,13,91,8,25,3,0,0,0,2,60,42,99,44,6,7,44,13,4,8,0,4,12,10,5,37,22,53,84,22,132,97,38,114,44,9,36,28,3,0,105,18,0,54,71,20,0,69,137,34,46,50,0,112,126,51,43,24,0,1,0,0,5,34,6,89,46,106,91,51,45,8,1,0,21,2,4,3,79,20,173,32,47,0,17,0,0,5,31,12,12,113,87,11,40,51,63,120,33,0,25,115,3,19,108,15,11,4,23,0,1,23,2,35,16,40,136,53,63,91,78,82,6,16,91,15,1,88,16,1,74,57,5,21,99,87,62,67,64,55,1,0,2,0,0,1,7,93,3,14,78,15,72,2,31,122,4,92,76,45,95,98,23,80,3,53,54,49,51,87,0,18,0,1,27,50,110,92,34,82,0,27,39,119,50,0,0,0,57,18,124,18,1,27,102,36,9,52,87,45,42,50,0,23,0,39,108,29,86,0,11,0,64,0,61,28,48,127,67,50,72,1,42,0,95,0,76,60,109,12,74,0,6,45,85,58,17,15,25,5,35,57,17,69,13,74,40,59,6,7,31,122,66,1,63,94,3,1,41,12,0,18,132,58,24,0,4,4,0,0,1,5,37,1,4,58,117,50,4,0,50,81,4,74,111,37,5,143,77,79,58,1,98,98,8,30,0,0,0,18,0,21,3,61,19,0,24,100,40,3,89,71,0,14,121,12,3,32,0,0,7,0,7,5,45,78,0,14,32,11,16,73,40,34,54,4,7,25,8,0,46,54,0,0,95,48,0,18,140,30,92,46,8,0,0,2,18,34,97,118,39,82,30,19,62,4,3,8,9,1,6,0,0,44,26,0,0,3,0,3,14,19,60,91,121,64,42,135,13,2,45,44,14,17,63,3,0,55,32,0,18,142,68,31,112,24,105,40,143,64,27,56,17,15,0,32,20,3,0,31,21,2,48,127,43,123,10,46,0,0,0,0,22,15,97,29,0,122,7,0,38,2,0,14,38,15,17,11,93,8,22,2,0,0,0,2,57,41,104,38,6,6,42,13,5,10,0,2,11,9,3,37,17,54,79,19,131,97,38,112,38,9,30,24,2,0,105,19,0,51,71,21,0,71,139,37,47,51,0,110,124,50,40,25,0,2,0,0,4,37,4,83,48,103,88,50,44,7,0,0,22,1,6,3,70,23,168,35,47,0,18,0,0,4,31,13,16,112,90,12,40,50,62,123,31,0,26,118,4,19,109,22,10,4,22,0,0,25,1,36,13,41,134,46,70,92,76,76,8,16,98,10,3,90,17,0,82,50,6,23,100,86,66,65,68,57,1,0,2,0,0,1,5,95,3,14,76,9,69,1,32,129,3,94,69,42,96,96,22,78,4,53,56,44,47,82,0,14,0,1,29,58,114,88,29,96,0,30,38,114,51,0,0,0,51,23,122,14,1,25,106,30,10,52,94,39,43,53,0,24,0,36,121,31,92,0,9,0,60,0,62,27,53,122,69,48,66,1,42,1,93,1,79,55,113,16,72,0,10,41,90,56,17,15,25,2,34,55,15,68,7,72,24,84,5,9,26,120,63,0,70,97,4,1,45,11,1,21,125,48,28,0,8,2,1,0,0,6,27,0,0,63,118,53,2,0,50,81,2,66,108,33,3,147,77,78,54,4,97,97,8,34,0,0,0,20,0,18,1,58,31,0,22,103,38,3,85,70,0,12,118,14,4,33,0,0,6,0,8,3,48,77,0,23,36,7,14,74,37,35,46,3,6,25,9,0,49,53,0,1,88,47,0,21,144,32,92,47,7,0,0,1,19,30,85,119,42,81,33,11,61,6,1,3,7,1,6,0,0,41,23,0,0,4,0,0,12,17,60,87,118,66,36,131,10,3,45,44,14,12,59,3,0,56,31,0,11,140,71,31,112,24,99,41,147,67,25,55,19,14,0,31,20,4,0,32,18,1,52,118,39,122,9,45,0,0,0,0,20,17,92,27,1,111,8,0,37,2,0,18,36,12,13,13,90,8,22,3,1,0,0,3,59,45,100,48,9,7,44,17,4,8,0,2,14,10,2,37,24,57,87,18,132,99,34,115,39,7,31,28,3,0,109,20,0,50,73,22,0,66,139,36,45,52,0,104,122,52,41,26,0,1,0,0,6,36,4,82,46,105,91,52,48,8,1,0,19,1,5,2,71,19

Organism: Escherichia coli (strain K12) (NCBI:txid83333)

Nearest PDB structures (foldseek):
  1e0t-assembly1_D  TM=9.971E-01  e=1.572E-88  Escherichia coli
  8eds-assembly1_B-2  TM=9.881E-01  e=2.222E-88  Escherichia coli
  8eu4-assembly2_F  TM=9.933E-01  e=7.072E-87  Escherichia coli
  8eq3-assembly1_B-2  TM=9.790E-01  e=3.154E-87  Escherichia coli
  1e0u-assembly1_D  TM=9.936E-01  e=6.730E-85  Escherichia coli